Protein AF-0000000080326698 (afdb_homodimer)

pLDDT: mean 88.97, std 10.99, range [24.72, 98.25]

Solvent-accessible surface area (backbone atoms only — not comparable to full-atom values): 106914 Å² total; per-residue (Å²): 131,84,43,70,44,69,52,80,48,31,39,36,24,22,24,59,39,35,52,85,54,70,49,70,69,48,50,58,56,41,51,73,27,44,54,51,47,51,30,39,32,56,73,33,55,69,59,38,52,58,34,53,76,52,72,52,42,71,86,78,50,53,69,67,58,51,51,50,50,48,51,52,50,46,35,17,16,56,41,20,72,70,49,31,59,35,5,24,40,34,70,42,37,62,29,87,49,84,86,40,60,30,29,40,72,42,48,31,35,39,37,33,34,51,30,49,47,60,51,52,53,52,57,66,68,50,61,62,86,79,39,70,84,49,30,28,26,47,41,52,56,41,42,73,56,80,78,31,36,35,30,63,27,46,65,84,38,74,94,77,38,64,22,62,42,79,42,83,70,51,92,61,48,67,59,50,46,59,58,28,53,74,50,31,29,60,65,57,51,52,49,51,46,33,73,74,62,38,80,84,61,51,56,67,59,51,52,50,48,35,47,63,52,40,54,29,38,54,64,81,45,57,35,37,42,42,67,54,45,48,57,51,50,49,65,74,46,62,84,43,78,89,57,85,61,73,76,43,51,72,46,74,48,80,40,46,72,89,48,49,71,41,65,70,58,53,50,50,52,50,52,46,58,71,66,62,57,89,68,61,46,48,42,47,27,41,41,44,58,44,63,20,46,48,51,74,53,49,63,53,50,55,50,48,52,57,50,30,50,43,57,46,75,75,84,82,57,66,66,62,50,52,46,52,52,50,44,41,72,75,49,46,64,46,74,40,48,40,61,49,38,41,31,45,52,44,34,73,32,47,90,79,50,31,45,49,56,63,60,67,72,75,60,80,54,76,81,58,57,61,66,68,73,71,80,44,61,37,70,51,45,68,51,49,50,51,51,50,55,46,47,43,48,20,29,66,70,77,41,77,46,37,77,44,49,72,70,62,55,67,72,43,62,79,61,89,67,37,49,37,36,9,25,24,39,34,31,32,67,45,57,88,29,42,38,47,75,41,31,30,44,56,59,27,45,34,86,52,32,50,53,21,70,84,34,59,70,54,40,53,54,49,32,52,52,43,52,53,36,43,64,55,40,64,85,42,44,55,26,32,54,35,64,55,86,79,36,75,66,41,58,68,54,34,21,59,72,59,55,79,25,33,34,39,47,78,35,43,68,78,58,56,71,92,33,44,48,51,47,65,40,28,29,34,31,44,57,90,94,41,79,44,39,30,33,63,86,74,68,40,41,47,45,46,38,64,76,45,74,70,70,61,82,80,57,48,51,32,65,61,45,48,44,62,54,53,51,48,64,75,33,55,37,62,49,56,62,52,67,54,76,63,51,65,92,61,51,65,42,62,24,32,26,51,74,56,32,34,46,34,65,29,34,39,45,39,46,43,68,58,45,50,44,36,60,71,65,42,46,67,58,47,38,62,75,65,63,57,56,65,28,32,26,47,45,58,86,93,43,62,47,78,38,42,73,84,36,66,67,42,48,53,51,46,37,64,70,50,60,91,45,64,61,51,35,36,32,62,42,84,81,51,91,52,55,58,32,24,42,86,87,64,47,44,34,48,52,35,36,40,40,34,31,39,28,74,38,68,45,73,78,77,73,76,73,77,61,78,38,59,76,57,40,83,82,44,90,65,85,48,71,28,51,63,84,44,59,42,44,28,37,38,42,28,30,35,47,67,51,48,61,54,46,44,64,70,49,48,47,64,63,45,53,60,47,58,72,76,31,90,72,45,44,43,36,60,40,54,47,73,77,100,49,41,26,38,39,38,37,34,35,47,79,82,75,46,54,65,59,52,50,53,52,50,44,63,66,45,45,62,40,38,75,42,26,38,26,75,48,50,33,33,37,55,43,68,62,60,36,69,69,56,20,59,88,39,41,68,59,51,54,51,47,42,22,41,49,42,52,39,51,54,51,47,34,70,72,71,39,85,50,62,68,52,48,50,43,48,51,30,54,55,48,49,52,55,48,43,70,70,37,78,48,66,68,59,42,51,51,50,48,50,54,54,50,52,52,46,31,59,74,38,66,50,84,53,76,62,58,58,49,53,52,50,53,50,39,63,73,43,43,65,60,45,55,54,55,66,69,40,63,60,70,74,64,34,86,47,39,65,62,43,52,50,51,50,51,50,52,42,61,72,47,62,83,49,54,69,67,56,48,50,52,40,52,52,52,54,50,51,53,53,38,25,54,67,36,66,66,63,32,68,54,50,46,54,51,34,51,54,43,36,51,54,48,50,52,51,46,52,65,65,54,64,64,81,120,131,83,44,72,44,70,53,79,49,32,40,37,25,23,26,59,39,34,52,84,56,69,48,70,70,48,50,58,57,41,50,71,26,45,53,51,45,50,30,40,34,58,73,34,54,67,58,38,53,58,35,53,76,53,70,50,41,71,86,77,50,53,70,68,58,50,51,51,51,48,52,52,50,46,34,17,15,56,41,19,70,68,48,32,61,35,6,23,41,33,71,42,36,61,30,87,49,83,86,41,60,31,29,39,74,43,49,31,34,39,39,35,34,51,30,49,46,60,52,51,53,54,56,68,68,50,63,63,86,80,40,68,84,51,32,28,27,48,40,52,56,41,41,73,55,79,78,31,38,34,30,63,28,46,65,83,37,75,93,76,36,66,22,60,43,78,42,82,71,51,92,60,48,65,59,51,46,60,60,27,54,74,51,31,27,61,65,57,49,51,51,52,44,34,72,74,64,39,82,84,62,52,55,68,57,52,52,50,49,34,46,62,52,39,52,29,38,55,64,81,46,59,36,36,41,42,67,55,45,47,58,50,50,48,64,73,45,62,85,42,79,91,56,84,61,74,76,42,51,71,46,72,48,79,38,44,72,88,48,47,73,41,66,69,59,54,49,51,52,51,52,44,58,71,68,64,55,88,68,60,46,48,42,46,28,39,41,44,58,45,61,20,47,47,50,73,53,50,62,53,50,55,49,47,53,55,52,31,49,43,56,46,75,75,82,80,56,64,66,61,52,52,46,52,53,51,44,42,72,76,50,46,64,46,73,40,48,40,61,48,38,40,30,45,51,46,35,73,32,45,90,78,48,34,45,47,54,60,58,72,70,76,61,79,55,76,80,59,56,61,64,66,74,71,80,44,62,36,70,50,48,67,51,48,51,51,50,49,56,46,46,42,48,21,28,66,68,77,40,77,45,38,78,44,48,72,69,63,55,67,71,44,64,80,60,90,68,37,51,36,36,10,25,23,40,34,30,32,70,46,56,86,29,42,37,46,76,41,33,29,43,55,58,26,45,33,85,52,31,48,53,20,69,83,34,57,70,56,40,55,53,47,31,51,52,44,50,52,38,44,63,54,41,61,84,42,43,56,26,32,54,35,64,55,87,80,36,75,65,40,59,67,54,34,22,59,74,61,54,79,26,31,34,39,46,76,35,43,67,76,58,56,72,93,34,44,46,50,46,65,41,28,29,34,31,46,57,89,94,41,79,43,40,29,33,63,86,74,68,41,40,47,45,46,38,62,74,45,74,70,70,62,82,80,57,50,51,30,65,62,46,49,44,60,53,52,51,47,64,75,34,55,38,63,50,57,63,50,70,53,76,65,52,66,91,62,52,66,43,60,24,33,26,50,74,58,32,34,46,34,67,30,33,39,45,40,46,44,69,60,46,50,45,37,59,72,66,43,47,67,59,47,39,61,75,64,63,58,54,65,28,33,26,48,46,58,89,93,42,62,47,75,39,42,73,85,38,67,68,44,48,53,51,47,36,63,71,52,60,91,46,65,61,51,36,36,32,64,41,84,80,50,92,51,55,58,34,24,42,86,85,65,46,44,31,49,53,36,35,41,40,33,32,40,27,72,37,67,46,72,77,79,73,76,73,73,58,82,37,56,73,58,41,82,81,45,91,64,85,49,72,28,51,63,83,43,61,39,42,28,35,38,42,28,30,36,47,66,50,47,62,53,44,45,66,71,50,48,49,66,63,44,52,60,48,56,70,75,31,88,71,44,44,43,37,59,40,52,47,71,77,99,50,42,27,38,40,38,38,36,36,47,78,81,76,47,55,65,56,52,50,52,53,50,45,64,67,45,46,63,39,37,74,44,26,40,28,75,48,49,32,35,35,54,44,69,63,61,35,68,69,57,19,60,88,39,41,68,58,50,52,51,48,42,21,39,49,41,50,39,49,54,53,45,33,70,72,71,40,88,49,58,69,53,47,49,45,48,49,29,54,56,48,49,51,55,49,42,70,72,38,77,48,66,69,58,43,51,51,51,47,50,55,54,50,53,52,45,30,59,72,38,65,50,84,53,74,62,57,58,50,53,52,50,51,52,40,62,72,42,42,65,58,44,56,52,55,67,69,41,60,61,73,74,63,36,85,47,40,65,62,42,52,50,52,51,52,51,51,40,62,72,46,63,84,51,54,69,68,57,48,48,52,40,52,52,52,54,50,51,54,52,37,27,55,68,37,67,65,64,32,68,56,49,46,53,51,33,52,54,43,38,51,54,48,51,54,50,48,57,68,71,45,76,66,84,115

Foldseek 3Di:
DWDWFFFFKWKWFFFLDALVCQDDVSLQVLLLFPLVLLLCCLVDVVLSVVCVVVVSHPVPDDPVNSLVSSQLVLQSHFPRQWAFSRMAMEMFGADADADKFKAFPQKKKKKWFFFLLLVVVLVVPDDCVVQQQWWKAFALQWADDPQKIWGWFQLPDPPSAIAIDIDHDDPCVVVLNVVRHVIDGPVRSLVVCCVVPNPPPPSVVVVVVCDSRRRMHILLFAWQAADHSLVVVCVSCVVPVVDDSVSSDMDMDMGGNVHSHDVVSVVVSVVCVVVVPVHRTGMHMYTYMDIHHHCVCRVVVVVLVQLLLQQDDFDDDPQLVVLLVQCCVPPNFDKFQLSQQCAVVRHPRGPCQHHVVVPPCVVPCVPPPDPPPPPPDFDDDLNLVLQVVQVVCCVVPVHLAREDEPVSSVPGDGHPFFAAQKWKWKWFDFDQFIETDWIFDRQLQASPFLVCNPPVVSVVSSLVSLVLSCVQVVQAAEEEEIDDPSDSCSNSSRGYDNGQAYEYRSGNDPDPPVRYQRSRQWIWGDDDSAIWIAGNVVRGTYQYDHSHPDDQVVHSRRSSSVSHVNNCPRHRGTSQDDVCNNPNDDQWDGFYAYVRYTRFFIKGKDFPVVLVCLLVPCLVVVCVVVVADQKKWKDDPPDIGIAGSPDPVRSNSVNVVCPPPGMIMMTHDDDHPDASYAYPVRRHIRMMMMMMMGTSHHRDDDRPPLPDQPVCPVVDPFDFKDFDLGQKWKKKWFADLVCVLVCVQPQVVVLCVVVVVPAVPKFKAWFWDADVGTIIIIMIGGDPSCPVVSVVRSCVRCVVCCVVVRTVDMDTGMGGQPSSQQHSVCSVLVSRLRRLLRVLQSLLCVVQHQDPLSLLLCLLVVLLVLLCLQPVDLVVSLVLLVVVLVVLCVVVVVPDPVVLVVLVVVLVVSVVVNVVVVVDCSSVPRPSVVVSSVSSNVVSVVCVPPDPVNSSSNSVVSSLRSQRSRHSPPSVVSSSSSSSSNSVVSVVVVVVPPPPD/DWDWFWFFKWKWFFFLDALVCQDDVSLQVLLLFPLVLLLCCLVDVPLSVVCVVVVSHPVPDDPVNSLVSSQLSLQSHFPRQWAFSRMAMEMFGADADADKFKAFPQKKKKKWFFFLLLLVVQVVPDDCVVQQQWWKAFALQWADDPQKIKGWFQLPDPPSAIAIDIDHDDPCVVVLNVVRHVIDTPVRSLVVCCVVPNPPPPSVVVVVVCDSRRRMHILLFAWFAADHSLVVVCVSCVVPVVDDSVSSDMDMDMGGNVHSHDVVSVVVSVVCVVVVPVHRTGMHMYTYMDIHHHCVCRVVVVVLVQLLLQQDDFDDPPQLVVLLVQCCVPPNFDKFQLSQQCAVVRHPRGPCQHHVVVPPCVCPCVPVPDPPPPPPDFDDDLNLVLQVVQVVCCVVPVHLEREDEPVSSVPGDGHPFFAAQKWKWKWFDFDQFIETDWIFDRQLQASPFLVCNPPVVSVVSSLVSLVLSCVQVVQAAEEEEIDDPSDSCSNSSRGYDNGQAYEYRSGNDPDPPVRYQRSRQWIWGDDDSAIWIAGNVVRGTYQYDHSHPDDQVVHSRRSSSVSHVNNCPRHRGTSQDDVCNNPNDDQWDGFYDYVRYTRFFIKGKDFPVRLVCLLVPCLVVVCVVVVADQKKWKDDPSDIGIAGSPDPVRSNSVNVVCPPPGMIMMTHDDDHPDASYAYPVRRHIRMMMMMMMGTSHHRDDDRPPLPPQPPCPVVDPFDFKDFDLGQKWKKKWFADLVCVLVCVQPQVVVLCVVVVVPAVPKFKAWFWDADVGTIIIIMIGGDPSCPVVSVVRSCVRCVVCCVVVRTVDMDTGMGGQPSSQQHSVCSVLVRVLRRLLRVLQSLQCVVVHLDPLSLLLCLLVVLLVLLCLQPVDLVVSLVLLVVVLVVLCVVVVVPDPVVLVVLVVVLVVSVVVNVVVVPDCSSVPRPSVVVSSVSSNVVSVVCVPPDPVNSSSNSVVSSLRSQRSRHSPPSVVSSSSSSSSNSVVSVVVVVVPPPPD

Secondary structure (DSSP, 8-state):
---EEE-SEEEEEEESS-GGG-SHHHHHHHTTSHHHHHHHHHH-HHHHHHHHHTTT-GGG--HHHHHHHHHHHHHHHH--S--TTSEEEEEEEEES-SS--EEEEEEEEEEEEPPHHHHHHHHHHS-GGG-TT-EEEE-TT-EEETTEEEEEESTTSGGG--EEEEE---TTHHHHHHHHTT-EEHHHHHHHHHHHH-GGG-HHHHHHHHHHTTSEEETTS---BSS-HHHHHHHHHTT-TTS--GGGPPEEEEEETT----HHHHHHHHHHHHTT-SSPPEEEEEEEEE-EEETTHHHHHHHHHHHHHHHSPPP--HHHHHHHHHHHHHTTT--EEHHHHH-TTTS--STT---TTS----SSSTT-S-------EEE-SHHHHHHHHHHHTGGGGT-SEEEE-HHHHHTSPPP-SBPPSEEEEEEEEETTEEEEEEEE-SBS-TTTGGGGGT-HHHHHHHHHHHHHHHHHTTTSEEEEEEE--SSTTHHHH-B---SSEEEEESS---S-GGGB--GGGEEEEEETTEEEEEETTTTEEEEEE--S---GGG---HHHHHHHHHTTTTB--B----HHHHSTT-SEE-EEEETTEEEE--EEEE-HHHHHHHHTT-HHHHHHHHT--SEEEEEETTEEEEEETT-HHHHHHHHHHHTT-S-EEEEE----SS-SEE-TT--EE--EEEEEEEE-S--SPPP----HHHHTTTTS----EE-TTSSEEEEEEEE-GGGHHHHIIIIIHHHHHHHHHH-TT-EEEEEEEESSSEEEEEEEE-SSSTHHHHHHHHHHHHHHHHHTTSEEEEEE--EE--HHHH-TTTHHHHHHHHHHHHHHHHHHHHHH-S-HHHHHHHHHHHHHHHHHHH---HHHHHHHHHHHHHHHHHHTT--SHHHHHHHHHHHHHHHHHHHHHHHSTTTTT-TTHHHHHHHHHHHHHHTTTS-HHHHHHHHHHHHHHHHHHH-SS-HHHHHHHHHHHHHHHHHHHHHHH----/---EEE-SEEEEEEESS-GGG-SHHHHHHHTTSHHHHHHHHHH-HHHHHHHHHTTT-GGG--HHHHHHHHHHHHHHHH--S--TTSEEEEEEEEES-SS--EEEEEEEEEEEEPPHHHHHHHHHHS-GGG-TT-EEEE-TT-EEETTEEEEEESTTSGGG--EEEEE---TTHHHHHHHHTT-EEHHHHHHHHHHHH-GGG-HHHHHHHHHHTTSEEETTS---BSS-HHHHHHHHHTT-TTS--GGG--EEEEEETT----HHHHHHHHHHHHTT-SSPPEEEEEEEEE-EEETTHHHHHHHHHHHHHHHSPPP--HHHHHHHHHHHHHTTT--EEHHHHH-TTTS--STT---TTS----SSSGGGS-------EEE-SHHHHHHHHHHHTGGGGT-SEEEE-HHHHHTSPPP-SBPPSEEEEEEEEETTEEEEEEEE-SBS-TTTGGGGGT-HHHHHHHHHHHHHHHHHTTTSEEEEEEE--SSTTHHHH-B---SSEEEEESS---S-GGGB--GGGEEEEEETTEEEEEETTTTEEEEEE--S---GGG---HHHHHHHHHTTTTB--B----HHHHSTT-SEE-EEEETTEEEE--EEEE-HHHHHHHHTT-HHHHHHHHT--SEEEEEETTEEEEEETT-HHHHHHHHHHHTT-S-EEEEE----SS-SEE-TT--EE--EEEEEEEE-S--SPPP---HHHHHTTTTS----EE-TTSSEEEEEEEE-GGGHHHHIIIIIHHHHHHHHHH-TT-EEEEEEEESSSEEEEEEEE-SSSTHHHHHHHHHHHHHHHHHTTSEEEEEE--EE--HHHH-TTTHHHHHHHHHHHHHHHHHHHHHH-S-HHHHHHHHHHHHHHHHHHH---HHHHHHHHHHHHHHHHHHTT--SHHHHHHHHHHHHHHHHHHHHHHHSTTTTS-TTHHHHHHHHHHHHHHTTTS-HHHHHHHHHHHHHHHHHHH-SS-HHHHHHHHHHHHHHHHHHHHHH-----

Organism: NCBI:txid1503925

Nearest PDB structures (foldseek):
  6m7y-assembly1_A  TM=7.920E-01  e=2.836E-49  Lactococcus lactis subsp. lactis
  6m7y-assembly2_B  TM=8.096E-01  e=3.545E-48  Lactococcus lactis subsp. lactis
  4wd9-assembly1_A  TM=7.929E-01  e=1.662E-48  Lactococcus lactis subsp. lactis
  4wd9-assembly1_B  TM=8.060E-01  e=3.370E-48  Lactococcus lactis subsp. lactis
  5ehk-assembly1_B  TM=7.432E-01  e=2.933E-45  Microbispora corallina

Radius of gyration: 41.56 Å; Cα contacts (8 Å, |Δi|>4): 3426; chains: 2; bounding box: 94×124×95 Å

Structure (mmCIF, N/CA/C/O backbone):
data_AF-0000000080326698-model_v1
#
loop_
_entity.id
_entity.type
_entity.pdbx_description
1 polymer 'Uncharacterized protein'
#
loop_
_atom_site.group_PDB
_atom_site.id
_atom_site.type_symbol
_atom_site.label_atom_id
_atom_site.label_alt_id
_atom_site.label_comp_id
_atom_site.label_asym_id
_atom_site.label_entity_id
_atom_site.label_seq_id
_atom_site.pdbx_PDB_ins_code
_atom_site.Cartn_x
_atom_site.Cartn_y
_atom_site.Cartn_z
_atom_site.occupancy
_atom_site.B_iso_or_equiv
_atom_site.auth_seq_id
_atom_site.auth_comp_id
_atom_site.auth_asym_id
_atom_site.auth_atom_id
_atom_site.pdbx_PDB_model_num
ATOM 1 N N . MET A 1 1 ? -7.105 1.724 30.953 1 65.81 1 MET A N 1
ATOM 2 C CA . MET A 1 1 ? -8.227 2.416 30.312 1 65.81 1 MET A CA 1
ATOM 3 C C . MET A 1 1 ? -8.258 3.885 30.719 1 65.81 1 MET A C 1
ATOM 5 O O . MET A 1 1 ? -7.965 4.219 31.875 1 65.81 1 MET A O 1
ATOM 9 N N . SER A 1 2 ? -8.422 4.875 29.844 1 73.69 2 SER A N 1
ATOM 10 C CA . SER A 1 2 ? -8.445 6.309 30.109 1 73.69 2 SER A CA 1
ATOM 11 C C . SER A 1 2 ? -9.617 6.688 31 1 73.69 2 SER A C 1
ATOM 13 O O . SER A 1 2 ? -10.719 6.141 30.859 1 73.69 2 SER A O 1
ATOM 15 N N . GLU A 1 3 ? -9.328 7.383 32.031 1 88.44 3 GLU A N 1
ATOM 16 C CA . GLU A 1 3 ? -10.352 7.91 32.938 1 88.44 3 GLU A CA 1
ATOM 17 C C . GLU A 1 3 ? -10.578 9.398 32.688 1 88.44 3 GLU A C 1
ATOM 19 O O . GLU A 1 3 ? -9.844 10.234 33.219 1 88.44 3 GLU A O 1
ATOM 24 N N . PHE A 1 4 ? -11.664 9.711 32.125 1 94.88 4 PHE A N 1
ATOM 25 C CA . PHE A 1 4 ? -11.953 11.102 31.797 1 94.88 4 PHE A CA 1
ATOM 26 C C . PHE A 1 4 ? -12.883 11.734 32.812 1 94.88 4 PHE A C 1
ATOM 28 O O . PHE A 1 4 ? -13.773 11.062 33.344 1 94.88 4 PHE A O 1
ATOM 35 N N . ILE A 1 5 ? -12.672 13 33.062 1 96.19 5 ILE A N 1
ATOM 36 C CA . ILE A 1 5 ? -13.578 13.828 33.844 1 96.19 5 ILE A CA 1
ATOM 37 C C . ILE A 1 5 ? -13.969 15.07 33.031 1 96.19 5 ILE A C 1
ATOM 39 O O . ILE A 1 5 ? -13.141 15.648 32.312 1 96.19 5 ILE A O 1
ATOM 43 N N . VAL A 1 6 ? -15.266 15.469 33.156 1 97.19 6 VAL A N 1
ATOM 44 C CA . VAL A 1 6 ? -15.75 16.656 32.438 1 97.19 6 VAL A CA 1
ATOM 45 C C . VAL A 1 6 ? -15.391 17.906 33.219 1 97.19 6 VAL A C 1
ATOM 47 O O . VAL A 1 6 ? -15.539 17.953 34.438 1 97.19 6 VAL A O 1
ATOM 50 N N . ALA A 1 7 ? -14.844 18.906 32.562 1 96.5 7 ALA A N 1
ATOM 51 C CA . ALA A 1 7 ? -14.5 20.172 33.219 1 96.5 7 ALA A CA 1
ATOM 52 C C . ALA A 1 7 ? -15.734 20.828 33.812 1 96.5 7 ALA A C 1
ATOM 54 O O . ALA A 1 7 ? -16.859 20.625 33.344 1 96.5 7 ALA A O 1
ATOM 55 N N . PRO A 1 8 ? -15.594 21.656 34.781 1 94.5 8 PRO A N 1
ATOM 56 C CA . PRO A 1 8 ? -16.734 22.188 35.531 1 94.5 8 PRO A CA 1
ATOM 57 C C . PRO A 1 8 ? -17.406 23.375 34.844 1 94.5 8 PRO A C 1
ATOM 59 O O . PRO A 1 8 ? -18.281 24.016 35.406 1 94.5 8 PRO A O 1
ATOM 62 N N . PHE A 1 9 ? -17.062 23.688 33.688 1 95.06 9 PHE A N 1
ATOM 63 C CA . PHE A 1 9 ? -17.672 24.797 32.969 1 95.06 9 PHE A CA 1
ATOM 64 C C . PHE A 1 9 ? -18.156 24.344 31.594 1 95.06 9 PHE A C 1
ATOM 66 O O . PHE A 1 9 ? -17.828 23.234 31.156 1 95.06 9 PHE A O 1
ATOM 73 N N . LEU A 1 10 ? -18.953 25.156 30.953 1 95.75 10 LEU A N 1
ATOM 74 C CA . LEU A 1 10 ? -19.484 24.922 29.609 1 95.75 10 LEU A CA 1
ATOM 75 C C . LEU A 1 10 ? -19.422 26.203 28.781 1 95.75 10 LEU A C 1
ATOM 77 O O . LEU A 1 10 ? -19.891 27.25 29.203 1 95.75 10 LEU A O 1
ATOM 81 N N . LEU A 1 11 ? -18.734 26.109 27.641 1 96.94 11 LEU A N 1
ATOM 82 C CA . LEU A 1 11 ? -18.766 27.234 26.703 1 96.94 11 LEU A CA 1
ATOM 83 C C . LEU A 1 11 ? -20 27.172 25.812 1 96.94 11 LEU A C 1
ATOM 85 O O . LEU A 1 11 ? -20.328 26.109 25.281 1 96.94 11 LEU A O 1
ATOM 89 N N . VAL A 1 12 ? -20.656 28.266 25.641 1 97.56 12 VAL A N 1
ATOM 90 C CA . VAL A 1 12 ? -21.891 28.312 24.859 1 97.56 12 VAL A CA 1
ATOM 91 C C . VAL A 1 12 ? -21.734 29.297 23.703 1 97.56 12 VAL A C 1
ATOM 93 O O . VAL A 1 12 ? -21.328 30.453 23.906 1 97.56 12 VAL A O 1
ATOM 96 N N . ARG A 1 13 ? -21.938 28.875 22.531 1 97.75 13 ARG A N 1
ATOM 97 C CA . ARG A 1 13 ? -22.031 29.719 21.344 1 97.75 13 ARG A CA 1
ATOM 98 C C . ARG A 1 13 ? -23.469 29.891 20.891 1 97.75 13 ARG A C 1
ATOM 100 O O . ARG A 1 13 ? -24.281 28.969 21 1 97.75 13 ARG A O 1
ATOM 107 N N . SER A 1 14 ? -23.766 31.047 20.438 1 97.44 14 SER A N 1
ATOM 108 C CA . SER A 1 14 ? -25.156 31.297 20.047 1 97.44 14 SER A CA 1
ATOM 109 C C . SER A 1 14 ? -25.234 32.344 18.953 1 97.44 14 SER A C 1
ATOM 111 O O . SER A 1 14 ? -24.453 33.312 18.953 1 97.44 14 SER A O 1
ATOM 113 N N . PRO A 1 15 ? -26.25 32.219 18.078 1 97.19 15 PRO A N 1
ATOM 114 C CA . PRO A 1 15 ? -26.516 33.344 17.156 1 97.19 15 PRO A CA 1
ATOM 115 C C . PRO A 1 15 ? -26.969 34.594 17.859 1 97.19 15 PRO A C 1
ATOM 117 O O . PRO A 1 15 ? -27.344 34.562 19.031 1 97.19 15 PRO A O 1
ATOM 120 N N . ALA A 1 16 ? -26.953 35.656 17.141 1 95.88 16 ALA A N 1
ATOM 121 C CA . ALA A 1 16 ? -27.297 36.938 17.719 1 95.88 16 ALA A CA 1
ATOM 122 C C . ALA A 1 16 ? -28.797 37.062 17.938 1 95.88 16 ALA A C 1
ATOM 124 O O . ALA A 1 16 ? -29.25 37.719 18.875 1 95.88 16 ALA A O 1
ATOM 125 N N . TYR A 1 17 ? -29.594 36.438 17.016 1 96.25 17 TYR A N 1
ATOM 126 C CA . TYR A 1 17 ? -31.047 36.531 17.094 1 96.25 17 TYR A CA 1
ATOM 127 C C . TYR A 1 17 ? -31.656 35.156 17.25 1 96.25 17 TYR A C 1
ATOM 129 O O . TYR A 1 17 ? -31 34.125 17.016 1 96.25 17 TYR A O 1
ATOM 137 N N . SER A 1 18 ? -32.938 35.125 17.75 1 96.94 18 SER A N 1
ATOM 138 C CA . SER A 1 18 ? -33.688 33.906 17.844 1 96.94 18 SER A CA 1
ATOM 139 C C . SER A 1 18 ? -34.094 33.375 16.469 1 96.94 18 SER A C 1
ATOM 141 O O . SER A 1 18 ? -34.375 34.188 15.562 1 96.94 18 SER A O 1
ATOM 143 N N . TYR A 1 19 ? -34.125 32.094 16.344 1 96.81 19 TYR A N 1
ATOM 144 C CA . TYR A 1 19 ? -34.562 31.547 15.055 1 96.81 19 TYR A CA 1
ATOM 145 C C . TYR A 1 19 ? -36.031 31.859 14.789 1 96.81 19 TYR A C 1
ATOM 147 O O . TYR A 1 19 ? -36.5 31.766 13.656 1 96.81 19 TYR A O 1
ATOM 155 N N . GLU A 1 20 ? -36.781 32.281 15.766 1 95.5 20 GLU A N 1
ATOM 156 C CA . GLU A 1 20 ? -38.156 32.688 15.586 1 95.5 20 GLU A CA 1
ATOM 157 C C . GLU A 1 20 ? -38.25 34.031 14.883 1 95.5 20 GLU A C 1
ATOM 159 O O . GLU A 1 20 ? -39.281 34.406 14.32 1 95.5 20 GLU A O 1
ATOM 164 N N . ASN A 1 21 ? -37.188 34.75 14.953 1 94.5 21 ASN A N 1
ATOM 165 C CA . ASN A 1 21 ? -37.125 36.094 14.344 1 94.5 21 ASN A CA 1
ATOM 166 C C . ASN A 1 21 ? -36.812 36 12.852 1 94.5 21 ASN A C 1
ATOM 168 O O . ASN A 1 21 ? -36.812 37.031 12.164 1 94.5 21 ASN A O 1
ATOM 172 N N . PHE A 1 22 ? -36.656 34.875 12.336 1 96.38 22 PHE A N 1
ATOM 173 C CA . PHE A 1 22 ? -36.188 34.75 10.961 1 96.38 22 PHE A CA 1
ATOM 174 C C . PHE A 1 22 ? -37.344 34.906 9.984 1 96.38 22 PHE A C 1
ATOM 176 O O . PHE A 1 22 ? -37.969 33.938 9.578 1 96.38 22 PHE A O 1
ATOM 183 N N . ASN A 1 23 ? -37.531 36.094 9.5 1 94.38 23 ASN A N 1
ATOM 184 C CA . ASN A 1 23 ? -38.5 36.469 8.477 1 94.38 23 ASN A CA 1
ATOM 185 C C . ASN A 1 23 ? -38.188 37.812 7.84 1 94.38 23 ASN A C 1
ATOM 187 O O . ASN A 1 23 ? -37.375 38.562 8.352 1 94.38 23 ASN A O 1
ATOM 191 N N . GLU A 1 24 ? -38.906 38.125 6.855 1 92.5 24 GLU A N 1
ATOM 192 C CA . GLU A 1 24 ? -38.625 39.344 6.082 1 92.5 24 GLU A CA 1
ATOM 193 C C . GLU A 1 24 ? -39 40.594 6.867 1 92.5 24 GLU A C 1
ATOM 195 O O . GLU A 1 24 ? -38.312 41.625 6.758 1 92.5 24 GLU A O 1
ATOM 200 N N . GLN A 1 25 ? -40.094 40.531 7.578 1 94 25 GLN A N 1
ATOM 201 C CA . GLN A 1 25 ? -40.531 41.688 8.375 1 94 25 GLN A CA 1
ATOM 202 C C . GLN A 1 25 ? -39.469 42.062 9.406 1 94 25 GLN A C 1
ATOM 204 O O . GLN A 1 25 ? -39.156 43.25 9.586 1 94 25 GLN A O 1
ATOM 209 N N . TYR A 1 26 ? -38.969 41.062 10.031 1 95.25 26 TYR A N 1
ATOM 210 C CA . TYR A 1 26 ? -37.938 41.312 11.023 1 95.25 26 TYR A CA 1
ATOM 211 C C . TYR A 1 26 ? -36.688 41.844 10.367 1 95.25 26 TYR A C 1
ATOM 213 O O . TYR A 1 26 ? -36 42.719 10.922 1 95.25 26 TYR A O 1
ATOM 221 N N . LEU A 1 27 ? -36.344 41.406 9.195 1 96.38 27 LEU A N 1
ATOM 222 C CA . LEU A 1 27 ? -35.188 41.906 8.445 1 96.38 27 LEU A CA 1
ATOM 223 C C . LEU A 1 27 ? -35.312 43.406 8.188 1 96.38 27 LEU A C 1
ATOM 225 O O . LEU A 1 27 ? -34.344 44.125 8.352 1 96.38 27 LEU A O 1
ATOM 229 N N . GLN A 1 28 ? -36.5 43.812 7.812 1 95.25 28 GLN A N 1
ATOM 230 C CA . GLN A 1 28 ? -36.75 45.219 7.562 1 95.25 28 GLN A CA 1
ATOM 231 C C . GLN A 1 28 ? -36.625 46.062 8.844 1 95.25 28 GLN A C 1
ATOM 233 O O . GLN A 1 28 ? -36.094 47.156 8.828 1 95.25 28 GLN A O 1
ATOM 238 N N . GLN A 1 29 ? -37.062 45.469 9.891 1 94.38 29 GLN A N 1
ATOM 239 C CA . GLN A 1 29 ? -37 46.156 11.188 1 94.38 29 GLN A CA 1
ATOM 240 C C . GLN A 1 29 ? -35.562 46.312 11.664 1 94.38 29 GLN A C 1
ATOM 242 O O . GLN A 1 29 ? -35.156 47.406 12.062 1 94.38 29 GLN A O 1
ATOM 247 N N . VAL A 1 30 ? -34.781 45.281 11.617 1 94.81 30 VAL A N 1
ATOM 248 C CA . VAL A 1 30 ? -33.438 45.312 12.203 1 94.81 30 VAL A CA 1
ATOM 249 C C . VAL A 1 30 ? -32.5 46.094 11.305 1 94.81 30 VAL A C 1
ATOM 251 O O . VAL A 1 30 ? -31.484 46.625 11.766 1 94.81 30 VAL A O 1
ATOM 254 N N . LEU A 1 31 ? -32.781 46.156 10 1 95.69 31 LEU A N 1
ATOM 255 C CA . LEU A 1 31 ? -31.969 46.938 9.078 1 95.69 31 LEU A CA 1
ATOM 256 C C . LEU A 1 31 ? -31.875 48.406 9.523 1 95.69 31 LEU A C 1
ATOM 258 O O . LEU A 1 31 ? -30.969 49.125 9.125 1 95.69 31 LEU A O 1
ATOM 262 N N . LYS A 1 32 ? -32.75 48.812 10.398 1 92.62 32 LYS A N 1
ATOM 263 C CA . LYS A 1 32 ? -32.812 50.188 10.875 1 92.62 32 LYS A CA 1
ATOM 264 C C . LYS A 1 32 ? -32.062 50.344 12.211 1 92.62 32 LYS A C 1
ATOM 266 O O . LYS A 1 32 ? -31.969 51.438 12.75 1 92.62 32 LYS A O 1
ATOM 271 N N . THR A 1 33 ? -31.609 49.312 12.75 1 93.88 33 THR A N 1
ATOM 272 C CA . THR A 1 33 ? -30.969 49.344 14.062 1 93.88 33 THR A CA 1
ATOM 273 C C . THR A 1 33 ? -29.453 49.469 13.914 1 93.88 33 THR A C 1
ATOM 275 O O . THR A 1 33 ? -28.875 48.938 12.953 1 93.88 33 THR A O 1
ATOM 278 N N . ASP A 1 34 ? -28.797 50.062 14.93 1 94.06 34 ASP A N 1
ATOM 279 C CA . ASP A 1 34 ? -27.344 50.188 14.953 1 94.06 34 ASP A CA 1
ATOM 280 C C . ASP A 1 34 ? -26.672 48.844 15.078 1 94.06 34 ASP A C 1
ATOM 282 O O . ASP A 1 34 ? -25.625 48.594 14.477 1 94.06 34 ASP A O 1
ATOM 286 N N . PHE A 1 35 ? -27.25 47.969 15.812 1 94 35 PHE A N 1
ATOM 287 C CA . PHE A 1 35 ? -26.688 46.656 16.078 1 94 35 PHE A CA 1
ATOM 288 C C . PHE A 1 35 ? -26.531 45.875 14.789 1 94 35 PHE A C 1
ATOM 290 O O . PHE A 1 35 ? -25.453 45.375 14.492 1 94 35 PHE A O 1
ATOM 297 N N . PHE A 1 36 ? -27.594 45.75 14.008 1 95.31 36 PHE A N 1
ATOM 298 C CA . PHE A 1 36 ? -27.578 45 12.758 1 95.31 36 PHE A CA 1
ATOM 299 C C . PHE A 1 36 ? -26.625 45.656 11.758 1 95.31 36 PHE A C 1
ATOM 301 O O . PHE A 1 36 ? -25.844 44.969 11.094 1 95.31 36 PHE A O 1
ATOM 308 N N . ARG A 1 37 ? -26.672 46.938 11.711 1 95.25 37 ARG A N 1
ATOM 309 C CA . ARG A 1 37 ? -25.828 47.688 10.773 1 95.25 37 ARG A CA 1
ATOM 310 C C . ARG A 1 37 ? -24.344 47.531 11.117 1 95.25 37 ARG A C 1
ATOM 312 O O . ARG A 1 37 ? -23.516 47.344 10.227 1 95.25 37 ARG A O 1
ATOM 319 N N . ALA A 1 38 ? -24.062 47.594 12.367 1 94.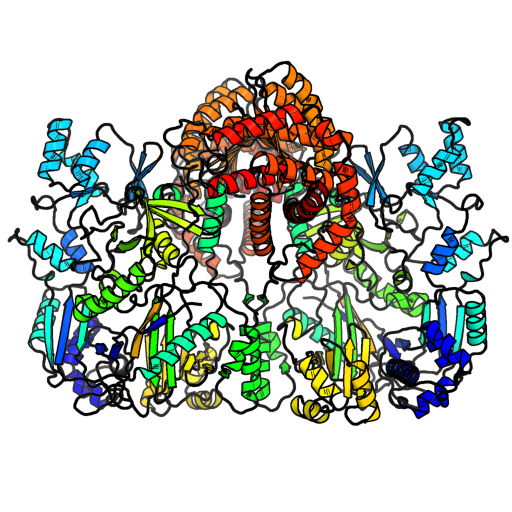19 38 ALA A N 1
ATOM 320 C CA . ALA A 1 38 ? -22.688 47.344 12.805 1 94.19 38 ALA A CA 1
ATOM 321 C C . ALA A 1 38 ? -22.234 45.938 12.445 1 94.19 38 ALA A C 1
ATOM 323 O O . ALA A 1 38 ? -21.078 45.75 12.047 1 94.19 38 ALA A O 1
ATOM 324 N N . GLY A 1 39 ? -23.141 45 12.656 1 94.12 39 GLY A N 1
ATOM 325 C CA . GLY A 1 39 ? -22.844 43.656 12.242 1 94.12 39 GLY A CA 1
ATOM 326 C C . GLY A 1 39 ? -22.484 43.531 10.773 1 94.12 39 GLY A C 1
ATOM 327 O O . GLY A 1 39 ? -21.547 42.812 10.406 1 94.12 39 GLY A O 1
ATOM 328 N N . LEU A 1 40 ? -23.172 44.156 9.945 1 95.44 40 LEU A N 1
ATOM 329 C CA . LEU A 1 40 ? -22.906 44.156 8.508 1 95.44 40 LEU A CA 1
ATOM 330 C C . LEU A 1 40 ? -21.547 44.781 8.203 1 95.44 40 LEU A C 1
ATOM 332 O O . LEU A 1 40 ? -20.812 44.281 7.352 1 95.44 40 LEU A O 1
ATOM 336 N N . TYR A 1 41 ? -21.234 45.844 8.898 1 93.69 41 TYR A N 1
ATOM 337 C CA . TYR A 1 41 ? -19.953 46.5 8.688 1 93.69 41 TYR A CA 1
ATOM 338 C C . TYR A 1 41 ? -18.781 45.562 8.992 1 93.69 41 TYR A C 1
ATOM 340 O O . TYR A 1 41 ? -17.844 45.469 8.203 1 93.69 41 TYR A O 1
ATOM 348 N N . PHE A 1 42 ? -18.859 44.906 10.109 1 91.94 42 PHE A N 1
ATOM 349 C CA . PHE A 1 42 ? -17.781 44.031 10.539 1 91.94 42 PHE A CA 1
ATOM 350 C C . PHE A 1 42 ? -17.641 42.844 9.617 1 91.94 42 PHE A C 1
ATOM 352 O O . PHE A 1 42 ? -16.578 42.25 9.516 1 91.94 42 PHE A O 1
ATOM 359 N N . ALA A 1 43 ? -18.734 42.531 8.953 1 91 43 ALA A N 1
ATOM 360 C CA . ALA A 1 43 ? -18.719 41.375 8.047 1 91 43 ALA A CA 1
ATOM 361 C C . ALA A 1 43 ? -18.266 41.781 6.652 1 91 43 ALA A C 1
ATOM 363 O O . ALA A 1 43 ? -17.5 41.062 6.012 1 91 43 ALA A O 1
ATOM 364 N N . SER A 1 44 ? -18.844 42.906 6.164 1 91.06 44 SER A N 1
ATOM 365 C CA . SER A 1 44 ? -18.531 43.406 4.824 1 91.06 44 SER A CA 1
ATOM 366 C C . SER A 1 44 ? -18.625 44.938 4.746 1 91.06 44 SER A C 1
ATOM 368 O O . SER A 1 44 ? -19.719 45.469 4.637 1 91.06 44 SER A O 1
ATOM 370 N N . GLN A 1 45 ? -17.531 45.5 4.668 1 89.5 45 GLN A N 1
ATOM 371 C CA . GLN A 1 45 ? -17.5 46.938 4.578 1 89.5 45 GLN A CA 1
ATOM 372 C C . GLN A 1 45 ? -18.125 47.438 3.27 1 89.5 45 GLN A C 1
ATOM 374 O O . GLN A 1 45 ? -18.812 48.438 3.24 1 89.5 45 GLN A O 1
ATOM 379 N N . THR A 1 46 ? -17.906 46.656 2.277 1 89.94 46 THR A N 1
ATOM 380 C CA . THR A 1 46 ? -18.406 47.031 0.958 1 89.94 46 THR A CA 1
ATOM 381 C C . THR A 1 46 ? -19.938 47.031 0.945 1 89.94 46 THR A C 1
ATOM 383 O O . THR A 1 46 ? -20.562 47.938 0.412 1 89.94 46 THR A O 1
ATOM 386 N N . LEU A 1 47 ? -20.531 46 1.546 1 93.56 47 LEU A N 1
ATOM 387 C CA . LEU A 1 47 ? -21.984 45.938 1.612 1 93.56 47 LEU A CA 1
ATOM 388 C C . LEU A 1 47 ? -22.531 47.094 2.471 1 93.56 47 LEU A C 1
ATOM 390 O O . LEU A 1 47 ? -23.531 47.719 2.107 1 93.56 47 LEU A O 1
ATOM 394 N N . TYR A 1 48 ? -21.969 47.344 3.58 1 94.25 48 TYR A N 1
ATOM 395 C CA . TYR A 1 48 ? -22.406 48.406 4.48 1 94.25 48 TYR A CA 1
ATOM 396 C C . TYR A 1 48 ? -22.438 49.75 3.762 1 94.25 48 TYR A C 1
ATOM 398 O O . TYR A 1 48 ? -23.406 50.5 3.867 1 94.25 48 TYR A O 1
ATOM 406 N N . SER A 1 49 ? -21.391 50 2.988 1 91.19 49 SER A N 1
ATOM 407 C CA . SER A 1 49 ? -21.281 51.25 2.264 1 91.19 49 SER A CA 1
ATOM 408 C C . SER A 1 49 ? -22.375 51.375 1.194 1 91.19 49 SER A C 1
ATOM 410 O O . SER A 1 49 ? -22.938 52.438 0.992 1 91.19 49 SER A O 1
ATOM 412 N N . GLU A 1 50 ? -22.578 50.312 0.561 1 93.38 50 GLU A N 1
ATOM 413 C CA . GLU A 1 50 ? -23.625 50.281 -0.46 1 93.38 50 GLU A CA 1
ATOM 414 C C . GLU A 1 50 ? -25 50.562 0.151 1 93.38 50 GLU A C 1
ATOM 416 O O . GLU A 1 50 ? -25.812 51.25 -0.438 1 93.38 50 GLU A O 1
ATOM 421 N N . LEU A 1 51 ? -25.25 50 1.275 1 96.25 51 LEU A N 1
ATOM 422 C CA . LEU A 1 51 ? -26.531 50.188 1.966 1 96.25 51 LEU A CA 1
ATOM 423 C C . LEU A 1 51 ? -26.656 51.625 2.51 1 96.25 51 LEU A C 1
ATOM 425 O O . LEU A 1 51 ? -27.75 52.188 2.484 1 96.25 51 LEU A O 1
ATOM 429 N N . GLN A 1 52 ? -25.594 52.031 2.979 1 93.31 52 GLN A N 1
ATOM 430 C CA . GLN A 1 52 ? -25.578 53.406 3.531 1 93.31 52 GLN A CA 1
ATOM 431 C C . GLN A 1 52 ? -25.938 54.438 2.469 1 93.31 52 GLN A C 1
ATOM 433 O O . GLN A 1 52 ? -26.625 55.406 2.76 1 93.31 52 GLN A O 1
ATOM 438 N N . LYS A 1 53 ? -25.516 54.219 1.276 1 93.38 53 LYS A N 1
ATOM 439 C CA . LYS A 1 53 ? -25.844 55.125 0.168 1 93.38 53 LYS A CA 1
ATOM 440 C C . LYS A 1 53 ? -27.344 55.188 -0.071 1 93.38 53 LYS A C 1
ATOM 442 O O . LYS A 1 53 ? -27.859 56.188 -0.58 1 93.38 53 LYS A O 1
ATOM 447 N N . LYS A 1 54 ? -27.969 54.156 0.259 1 94.81 54 LYS A N 1
ATOM 448 C CA . LYS A 1 54 ? -29.422 54.062 0.063 1 94.81 54 LYS A CA 1
ATOM 449 C C . LYS A 1 54 ? -30.156 54.312 1.376 1 94.81 54 LYS A C 1
ATOM 451 O O . LYS A 1 54 ? -31.312 53.875 1.524 1 94.81 54 LYS A O 1
ATOM 456 N N . ASP A 1 55 ? -29.531 54.844 2.316 1 93.81 55 ASP A N 1
ATOM 457 C CA . ASP A 1 55 ? -30.047 55.188 3.639 1 93.81 55 ASP A CA 1
ATOM 458 C C . ASP A 1 55 ? -30.656 54 4.328 1 93.81 55 ASP A C 1
ATOM 460 O O . ASP A 1 55 ? -31.656 54.094 5.031 1 93.81 55 ASP A O 1
ATOM 464 N N . PHE A 1 56 ? -30.109 52.719 3.994 1 95.25 56 PHE A N 1
ATOM 465 C CA . PHE A 1 56 ? -30.531 51.469 4.582 1 95.25 56 PHE A CA 1
ATOM 466 C C . PHE A 1 56 ? -32.031 51.25 4.379 1 95.25 56 PHE A C 1
ATOM 468 O O . PHE A 1 56 ? -32.719 50.688 5.25 1 95.25 56 PHE A O 1
ATOM 475 N N . ASP A 1 57 ? -32.594 51.781 3.26 1 94.56 57 ASP A N 1
ATOM 476 C CA . ASP A 1 57 ? -34 51.625 2.914 1 94.56 57 ASP A CA 1
ATOM 477 C C . ASP A 1 57 ? -34.219 50.312 2.121 1 94.56 57 ASP A C 1
ATOM 479 O O . ASP A 1 57 ? -33.812 50.219 0.959 1 94.56 57 ASP A O 1
ATOM 483 N N . TYR A 1 58 ? -34.875 49.406 2.752 1 94.19 58 TYR A N 1
ATOM 484 C CA . TYR A 1 58 ? -35.062 48.062 2.205 1 94.19 58 TYR A CA 1
ATOM 485 C C . TYR A 1 58 ? -35.812 48.094 0.866 1 94.19 58 TYR A C 1
ATOM 487 O O . TYR A 1 58 ? -35.5 47.312 -0.035 1 94.19 58 TYR A O 1
ATOM 495 N N . GLU A 1 59 ? -36.688 49 0.613 1 92.44 59 GLU A N 1
ATOM 496 C CA . GLU A 1 59 ? -37.531 49.094 -0.582 1 92.44 59 GLU A CA 1
ATOM 497 C C . GLU A 1 59 ? -36.719 49.531 -1.791 1 92.44 59 GLU A C 1
ATOM 499 O O . GLU A 1 59 ? -37.062 49.25 -2.934 1 92.44 59 GLU A O 1
ATOM 504 N N . GLN A 1 60 ? -35.688 50.188 -1.51 1 94.12 60 GLN A N 1
ATOM 505 C CA . GLN A 1 60 ? -34.844 50.719 -2.594 1 94.12 60 GLN A CA 1
ATOM 506 C C . GLN A 1 60 ? -33.812 49.719 -3.043 1 94.12 60 GLN A C 1
ATOM 508 O O . GLN A 1 60 ? -33.125 49.906 -4.051 1 94.12 60 GLN A O 1
ATOM 513 N N . LEU A 1 61 ? -33.719 48.625 -2.377 1 94.38 61 LEU A N 1
ATOM 514 C CA . LEU A 1 61 ? -32.656 47.656 -2.648 1 94.38 61 LEU A CA 1
ATOM 515 C C . LEU A 1 61 ? -33.031 46.719 -3.773 1 94.38 61 LEU A C 1
ATOM 517 O O . LEU A 1 61 ? -34.219 46.344 -3.898 1 94.38 61 LEU A O 1
ATOM 521 N N . ASN A 1 62 ? -32.094 46.375 -4.59 1 93.31 62 ASN A N 1
ATOM 522 C CA . ASN A 1 62 ? -32.344 45.375 -5.641 1 93.31 62 ASN A CA 1
ATOM 523 C C . ASN A 1 62 ? -32.406 43.969 -5.078 1 93.31 62 ASN A C 1
ATOM 525 O O . ASN A 1 62 ? -32.125 43.75 -3.898 1 93.31 62 ASN A O 1
ATOM 529 N N . GLN A 1 63 ? -32.75 43.094 -5.898 1 91.69 63 GLN A N 1
ATOM 530 C CA . GLN A 1 63 ? -33.031 41.719 -5.477 1 91.69 63 GLN A CA 1
ATOM 531 C C . GLN A 1 63 ? -31.766 41.031 -4.977 1 91.69 63 GLN A C 1
ATOM 533 O O . GLN A 1 63 ? -31.812 40.25 -4.031 1 91.69 63 GLN A O 1
ATOM 538 N N . HIS A 1 64 ? -30.719 41.281 -5.539 1 93.75 64 HIS A N 1
ATOM 539 C CA . HIS A 1 64 ? -29.469 40.656 -5.164 1 93.75 64 HIS A CA 1
ATOM 540 C C . HIS A 1 64 ? -29.047 41.062 -3.754 1 93.75 64 HIS A C 1
ATOM 542 O O . HIS A 1 64 ? -28.594 40.219 -2.969 1 93.75 64 HIS A O 1
ATOM 548 N N . VAL A 1 65 ? -29.156 42.312 -3.475 1 95.44 65 VAL A N 1
ATOM 549 C CA . VAL A 1 65 ? -28.797 42.812 -2.156 1 95.44 65 VAL A CA 1
ATOM 550 C C . VAL A 1 65 ? -29.766 42.25 -1.107 1 95.44 65 VAL A C 1
ATOM 552 O O . VAL A 1 65 ? -29.359 41.938 0.009 1 95.44 65 VAL A O 1
ATOM 555 N N . ARG A 1 66 ? -31.047 42.188 -1.481 1 94.56 66 ARG A N 1
ATOM 556 C CA . ARG A 1 66 ? -32.062 41.625 -0.568 1 94.56 66 ARG A CA 1
ATOM 557 C C . ARG A 1 66 ? -31.734 40.188 -0.215 1 94.56 66 ARG A C 1
ATOM 559 O O . ARG A 1 66 ? -31.859 39.781 0.941 1 94.56 66 ARG A O 1
ATOM 566 N N . VAL A 1 67 ? -31.312 39.469 -1.184 1 95.06 67 VAL A N 1
ATOM 567 C CA . VAL A 1 67 ? -30.938 38.062 -0.956 1 95.06 67 VAL A CA 1
ATOM 568 C C . VAL A 1 67 ? -29.719 38 -0.03 1 95.06 67 VAL A C 1
ATOM 570 O O . VAL A 1 67 ? -29.656 37.156 0.858 1 95.06 67 VAL A O 1
ATOM 573 N N . THR A 1 68 ? -28.781 38.875 -0.265 1 96.25 68 THR A N 1
ATOM 574 C CA . THR A 1 68 ? -27.594 38.938 0.576 1 96.25 68 THR A CA 1
ATOM 575 C C . THR A 1 68 ? -27.969 39.25 2.021 1 96.25 68 THR A C 1
ATOM 577 O O . THR A 1 68 ? -27.438 38.625 2.951 1 96.25 68 THR A O 1
ATOM 580 N N . LEU A 1 69 ? -28.844 40.156 2.172 1 96.69 69 LEU A N 1
ATOM 581 C CA . LEU A 1 69 ? -29.297 40.531 3.51 1 96.69 69 LEU A CA 1
ATOM 582 C C . LEU A 1 69 ? -30.031 39.344 4.156 1 96.69 69 LEU A C 1
ATOM 584 O O . LEU A 1 69 ? -29.906 39.125 5.363 1 96.69 69 LEU A O 1
ATOM 588 N N . TRP A 1 70 ? -30.812 38.719 3.328 1 96.06 70 TRP A N 1
ATOM 589 C CA . TRP A 1 70 ? -31.5 37.531 3.812 1 96.06 70 TRP A CA 1
ATOM 590 C C . TRP A 1 70 ? -30.5 36.5 4.348 1 96.06 70 TRP A C 1
ATOM 592 O O . TRP A 1 70 ? -30.703 35.906 5.406 1 96.06 70 TRP A O 1
ATOM 602 N N . LYS A 1 71 ? -29.438 36.25 3.643 1 96.69 71 LYS A N 1
ATOM 603 C CA . LYS A 1 71 ? -28.406 35.312 4.043 1 96.69 71 LYS A CA 1
ATOM 604 C C . LYS A 1 71 ? -27.781 35.719 5.371 1 96.69 71 LYS A C 1
ATOM 606 O O . LYS A 1 71 ? -27.5 34.875 6.223 1 96.69 71 LYS A O 1
ATOM 611 N N . TYR A 1 72 ? -27.531 37 5.531 1 96.81 72 TYR A N 1
ATOM 612 C CA . TYR A 1 72 ? -26.922 37.469 6.766 1 96.81 72 TYR A CA 1
ATOM 613 C C . TYR A 1 72 ? -27.875 37.312 7.945 1 96.81 72 TYR A C 1
ATOM 615 O O . TYR A 1 72 ? -27.453 36.906 9.039 1 96.81 72 TYR A O 1
ATOM 623 N N . LEU A 1 73 ? -29.125 37.562 7.699 1 97.31 73 LEU A N 1
ATOM 624 C CA . LEU A 1 73 ? -30.078 37.344 8.773 1 97.31 73 LEU A CA 1
ATOM 625 C C . LEU A 1 73 ? -30.172 35.844 9.109 1 97.31 73 LEU A C 1
ATOM 627 O O . LEU A 1 73 ? -30.281 35.469 10.273 1 97.31 73 LEU A O 1
ATOM 631 N N . ASN A 1 74 ? -30.219 35.062 8.031 1 97.56 74 ASN A N 1
ATOM 632 C CA . ASN A 1 74 ? -30.219 33.625 8.227 1 97.56 74 ASN A CA 1
ATOM 633 C C . ASN A 1 74 ? -29.078 33.188 9.133 1 97.56 74 ASN A C 1
ATOM 635 O O . ASN A 1 74 ? -29.281 32.438 10.102 1 97.56 74 ASN A O 1
ATOM 639 N N . ARG A 1 75 ? -27.844 33.656 8.883 1 96.69 75 ARG A N 1
ATOM 640 C CA . ARG A 1 75 ? -26.688 33.312 9.688 1 96.69 75 ARG A CA 1
ATOM 641 C C . ARG A 1 75 ? -26.859 33.781 11.125 1 96.69 75 ARG A C 1
ATOM 643 O O . ARG A 1 75 ? -26.516 33.062 12.07 1 96.69 75 ARG A O 1
ATOM 650 N N . MET A 1 76 ? -27.438 35 11.344 1 97.25 76 MET A N 1
ATOM 651 C CA . MET A 1 76 ? -27.578 35.594 12.664 1 97.25 76 MET A CA 1
ATOM 652 C C . MET A 1 76 ? -28.641 34.875 13.484 1 97.25 76 MET A C 1
ATOM 654 O O . MET A 1 76 ? -28.719 35.031 14.703 1 97.25 76 MET A O 1
ATOM 658 N N . CYS A 1 77 ? -29.375 34.031 12.773 1 97.69 77 CYS A N 1
ATOM 659 C CA . CYS A 1 77 ? -30.438 33.312 13.477 1 97.69 77 CYS A CA 1
ATOM 660 C C . CYS A 1 77 ? -30.062 31.859 13.719 1 97.69 77 CYS A C 1
ATOM 662 O O . CYS A 1 77 ? -30.594 31.234 14.625 1 97.69 77 CYS A O 1
ATOM 664 N N . PHE A 1 78 ? -29.141 31.359 12.875 1 97.44 78 PHE A N 1
ATOM 665 C CA . PHE A 1 78 ? -29.031 29.906 12.922 1 97.44 78 PHE A CA 1
ATOM 666 C C . PHE A 1 78 ? -27.594 29.484 13.172 1 97.44 78 PHE A C 1
ATOM 668 O O . PHE A 1 78 ? -27.344 28.375 13.656 1 97.44 78 PHE A O 1
ATOM 675 N N . ARG A 1 79 ? -26.578 30.234 12.805 1 96.88 79 ARG A N 1
ATOM 676 C CA . ARG A 1 79 ? -25.188 29.812 12.914 1 96.88 79 ARG A CA 1
ATOM 677 C C . ARG A 1 79 ? -24.562 30.312 14.211 1 96.88 79 ARG A C 1
ATOM 679 O O . ARG A 1 79 ? -24.391 31.516 14.391 1 96.88 79 ARG A O 1
ATOM 686 N N . ALA A 1 80 ? -24.156 29.469 14.984 1 96.56 80 ALA A N 1
ATOM 687 C CA . ALA A 1 80 ? -23.734 29.812 16.344 1 96.56 80 ALA A CA 1
ATOM 688 C C . ALA A 1 80 ? -22.25 30.125 16.391 1 96.56 80 ALA A C 1
ATOM 690 O O . ALA A 1 80 ? -21.75 30.688 17.359 1 96.56 80 ALA A O 1
ATOM 691 N N . LEU A 1 81 ? -21.438 29.797 15.398 1 93.81 81 LEU A N 1
ATOM 692 C CA . LEU A 1 81 ? -20 30.047 15.391 1 93.81 81 LEU A CA 1
ATOM 693 C C . LEU A 1 81 ? -19.719 31.547 15.523 1 93.81 81 LEU A C 1
ATOM 695 O O . LEU A 1 81 ? -20.156 32.344 14.695 1 93.81 81 LEU A O 1
ATOM 699 N N . PRO A 1 82 ? -19.016 31.922 16.484 1 91.94 82 PRO A N 1
ATOM 700 C CA . PRO A 1 82 ? -18.797 33.344 16.734 1 91.94 82 PRO A CA 1
ATOM 701 C C . PRO A 1 82 ? -18.125 34.062 15.57 1 91.94 82 PRO A C 1
ATOM 703 O O . PRO A 1 82 ? -17.078 33.594 15.086 1 91.94 82 PRO A O 1
ATOM 706 N N . TYR A 1 83 ? -18.75 35.188 15.203 1 92.06 83 TYR A N 1
ATOM 707 C CA . TYR A 1 83 ? -18.328 36 14.078 1 92.06 83 TYR A CA 1
ATOM 708 C C . TYR A 1 83 ? -18.859 37.438 14.203 1 92.06 83 TYR A C 1
ATOM 710 O O . TYR A 1 83 ? -20 37.719 13.797 1 92.06 83 TYR A O 1
ATOM 718 N N . GLY A 1 84 ? -17.984 38.25 14.688 1 91.94 84 GLY A N 1
ATOM 719 C CA . GLY A 1 84 ? -18.422 39.625 14.875 1 91.94 84 GLY A CA 1
ATOM 720 C C . GLY A 1 84 ? -19.625 39.75 15.789 1 91.94 84 GLY A C 1
ATOM 721 O O . GLY A 1 84 ? -19.625 39.219 16.906 1 91.94 84 GLY A O 1
ATOM 722 N N . LEU A 1 85 ? -20.641 40.438 15.227 1 93.56 85 LEU A N 1
ATOM 723 C CA . LEU A 1 85 ? -21.875 40.625 15.984 1 93.56 85 LEU A CA 1
ATOM 724 C C . LEU A 1 85 ? -22.953 39.656 15.523 1 93.56 85 LEU A C 1
ATOM 726 O O . LEU A 1 85 ? -24.078 39.656 16.016 1 93.56 85 LEU A O 1
ATOM 730 N N . PHE A 1 86 ? -22.578 38.781 14.672 1 95.56 86 PHE A N 1
ATOM 731 C CA . PHE A 1 86 ? -23.531 37.812 14.125 1 95.56 86 PHE A CA 1
ATOM 732 C C . PHE A 1 86 ? -23.812 36.688 15.117 1 95.56 86 PHE A C 1
ATOM 734 O O . PHE A 1 86 ? -24.797 35.969 14.984 1 95.56 86 PHE A O 1
ATOM 741 N N . SER A 1 87 ? -22.922 36.5 16.016 1 96 87 SER A N 1
ATOM 742 C CA . SER A 1 87 ? -23.047 35.469 17.047 1 96 87 SER A CA 1
ATOM 743 C C . SER A 1 87 ? -22.234 35.844 18.281 1 96 87 SER A C 1
ATOM 745 O O . SER A 1 87 ? -21.438 36.781 18.266 1 96 87 SER A O 1
ATOM 747 N N . SER A 1 88 ? -22.453 35.156 19.344 1 96.25 88 SER A N 1
ATOM 748 C CA . SER A 1 88 ? -21.828 35.469 20.625 1 96.25 88 SER A CA 1
ATOM 749 C C . SER A 1 88 ? -21.281 34.219 21.312 1 96.25 88 SER A C 1
ATOM 751 O O . SER A 1 88 ? -21.516 33.094 20.828 1 96.25 88 SER A O 1
ATOM 753 N N . PHE A 1 89 ? -20.484 34.375 22.312 1 97.06 89 PHE A N 1
ATOM 754 C CA . PHE A 1 89 ? -20.016 33.281 23.188 1 97.06 89 PHE A CA 1
ATOM 755 C C . PHE A 1 89 ? -20.281 33.625 24.641 1 97.06 89 PHE A C 1
ATOM 757 O O . PHE A 1 89 ? -20.406 34.812 25.016 1 97.06 89 PHE A O 1
ATOM 764 N N . SER A 1 90 ? -20.438 32.594 25.438 1 96.81 90 SER A N 1
ATOM 765 C CA . SER A 1 90 ? -20.75 32.719 26.859 1 96.81 90 SER A CA 1
ATOM 766 C C . SER A 1 90 ? -20.109 31.609 27.672 1 96.81 90 SER A C 1
ATOM 768 O O . SER A 1 90 ? -19.656 30.609 27.094 1 96.81 90 SER A O 1
ATOM 770 N N . LEU A 1 91 ? -19.938 31.828 28.906 1 96.25 91 LEU A N 1
ATOM 771 C CA . LEU A 1 91 ? -19.469 30.828 29.859 1 96.25 91 LEU A CA 1
ATOM 772 C C . LEU A 1 91 ? -20.594 30.391 30.797 1 96.25 91 LEU A C 1
ATOM 774 O O . LEU A 1 91 ? -21.188 31.234 31.484 1 96.25 91 LEU A O 1
ATOM 778 N N . ALA A 1 92 ? -20.922 29.109 30.719 1 95.44 92 ALA A N 1
ATOM 779 C CA . ALA A 1 92 ? -21.984 28.562 31.562 1 95.44 92 ALA A CA 1
ATOM 780 C C . ALA A 1 92 ? -21.422 27.531 32.531 1 95.44 92 ALA A C 1
ATOM 782 O O . ALA A 1 92 ? -20.25 27.172 32.469 1 95.44 92 ALA A O 1
ATOM 783 N N . LYS A 1 93 ? -22.266 27.125 33.469 1 92.62 93 LYS A N 1
ATOM 784 C CA . LYS A 1 93 ? -21.906 26.109 34.469 1 92.62 93 LYS A CA 1
ATOM 785 C C . LYS A 1 93 ? -22.812 24.875 34.344 1 92.62 93 LYS A C 1
ATOM 787 O O . LYS A 1 93 ? -23.828 24.922 33.625 1 92.62 93 LYS A O 1
ATOM 792 N N . TRP A 1 94 ? -22.344 23.859 34.938 1 94.94 94 TRP A N 1
ATOM 793 C CA . TRP A 1 94 ? -23.172 22.672 35.062 1 94.94 94 TRP A CA 1
ATOM 794 C C . TRP A 1 94 ? -24.047 22.734 36.312 1 94.94 94 TRP A C 1
ATOM 796 O O . TRP A 1 94 ? -23.688 23.422 37.281 1 94.94 94 TRP A O 1
ATOM 806 N N . THR A 1 95 ? -25.141 22.109 36.188 1 92.75 95 THR A N 1
ATOM 807 C CA . THR A 1 95 ? -26.016 22.062 37.375 1 92.75 95 THR A CA 1
ATOM 808 C C . THR A 1 95 ? -26.547 20.641 37.594 1 92.75 95 THR A C 1
ATOM 810 O O . THR A 1 95 ? -26.547 19.828 36.656 1 92.75 95 THR A O 1
ATOM 813 N N . SER A 1 96 ? -26.922 20.281 38.781 1 87.69 96 SER A N 1
ATOM 814 C CA . SER A 1 96 ? -27.5 18.969 39.094 1 87.69 96 SER A CA 1
ATOM 815 C C . SER A 1 96 ? -29 18.938 38.812 1 87.69 96 SER A C 1
ATOM 817 O O . SER A 1 96 ? -29.609 17.875 38.75 1 87.69 96 SER A O 1
ATOM 819 N N . ARG A 1 97 ? -29.547 20.078 38.656 1 78.31 97 ARG A N 1
ATOM 820 C CA . ARG A 1 97 ? -30.984 20.156 38.406 1 78.31 97 ARG A CA 1
ATOM 821 C C . ARG A 1 97 ? -31.297 19.734 36.969 1 78.31 97 ARG A C 1
ATOM 823 O O . ARG A 1 97 ? -30.578 20.109 36.062 1 78.31 97 ARG A O 1
ATOM 830 N N . GLN A 1 98 ? -32.312 18.969 36.906 1 67.31 98 GLN A N 1
ATOM 831 C CA . GLN A 1 98 ? -32.688 18.422 35.625 1 67.31 98 GLN A CA 1
ATOM 832 C C . GLN A 1 98 ? -33.219 19.5 34.688 1 67.31 98 GLN A C 1
ATOM 834 O O . GLN A 1 98 ? -33 19.469 33.469 1 67.31 98 GLN A O 1
ATOM 839 N N . TYR A 1 99 ? -34 20.391 35.312 1 65.69 99 TYR A N 1
ATOM 840 C CA . TYR A 1 99 ? -34.688 21.359 34.469 1 65.69 99 TYR A CA 1
ATOM 841 C C . TYR A 1 99 ? -34.25 22.781 34.781 1 65.69 99 TYR A C 1
ATOM 843 O O . TYR A 1 99 ? -34.75 23.375 35.75 1 65.69 99 TYR A O 1
ATOM 851 N N . ASN A 1 100 ? -33.094 23.172 34.344 1 73.38 100 ASN A N 1
ATOM 852 C CA . ASN A 1 100 ? -32.625 24.547 34.438 1 73.38 100 ASN A CA 1
ATOM 853 C C . ASN A 1 100 ? -32.125 25.047 33.062 1 73.38 100 ASN A C 1
ATOM 855 O O . ASN A 1 100 ? -31.141 24.516 32.531 1 73.38 100 ASN A O 1
ATOM 859 N N . LYS A 1 101 ? -32.875 25.984 32.5 1 84.94 101 LYS A N 1
ATOM 860 C CA . LYS A 1 101 ? -32.531 26.484 31.156 1 84.94 101 LYS A CA 1
ATOM 861 C C . LYS A 1 101 ? -31.547 27.656 31.25 1 84.94 101 LYS A C 1
ATOM 863 O O . LYS A 1 101 ? -31.438 28.297 32.281 1 84.94 101 LYS A O 1
ATOM 868 N N . LEU A 1 102 ? -30.75 27.781 30.25 1 94.88 102 LEU A N 1
ATOM 869 C CA . LEU A 1 102 ? -29.875 28.938 30.125 1 94.88 102 LEU A CA 1
ATOM 870 C C . LEU A 1 102 ? -30.656 30.156 29.656 1 94.88 102 LEU A C 1
ATOM 872 O O . LEU A 1 102 ? -31.578 30.047 28.844 1 94.88 102 LEU A O 1
ATOM 876 N N . SER A 1 103 ? -30.312 31.25 30.203 1 95.06 103 SER A N 1
ATOM 877 C CA . SER A 1 103 ? -30.984 32.5 29.812 1 95.06 103 SER A CA 1
ATOM 878 C C . SER A 1 103 ? -30 33.656 29.703 1 95.06 103 SER A C 1
ATOM 880 O O . SER A 1 103 ? -29.156 33.844 30.594 1 95.06 103 SER A O 1
ATOM 882 N N . PHE A 1 104 ? -30.172 34.406 28.656 1 95.75 104 PHE A N 1
ATOM 883 C CA . PHE A 1 104 ? -29.406 35.625 28.562 1 95.75 104 PHE A CA 1
ATOM 884 C C . PHE A 1 104 ? -29.891 36.656 29.594 1 95.75 104 PHE A C 1
ATOM 886 O O . PHE A 1 104 ? -31.094 36.844 29.781 1 95.75 104 PHE A O 1
ATOM 893 N N . THR A 1 105 ? -29.016 37.375 30.172 1 92.81 105 THR A N 1
ATOM 894 C CA . THR A 1 105 ? -29.375 38.375 31.156 1 92.81 105 THR A CA 1
ATOM 895 C C . THR A 1 105 ? -29.688 39.719 30.484 1 92.81 105 THR A C 1
ATOM 897 O O . THR A 1 105 ? -30.312 40.594 31.078 1 92.81 105 THR A O 1
ATOM 900 N N . GLY A 1 106 ? -29.203 39.812 29.281 1 90.56 106 GLY A N 1
ATOM 901 C CA . GLY A 1 106 ? -29.328 41.094 28.578 1 90.56 106 GLY A CA 1
ATOM 902 C C . GLY A 1 106 ? -28.031 41.875 28.531 1 90.56 106 GLY A C 1
ATOM 903 O O . GLY A 1 106 ? -27.875 42.781 27.734 1 90.56 106 GLY A O 1
ATOM 904 N N . ALA A 1 107 ? -27.172 41.5 29.406 1 91.75 107 ALA A N 1
ATOM 905 C CA . ALA A 1 107 ? -25.875 42.188 29.438 1 91.75 107 ALA A CA 1
ATOM 906 C C . ALA A 1 107 ? -24.859 41.5 28.531 1 91.75 107 ALA A C 1
ATOM 908 O O . ALA A 1 107 ? -24.844 40.281 28.438 1 91.75 107 ALA A O 1
ATOM 909 N N . GLY A 1 108 ? -24.172 42.344 27.844 1 92.38 108 GLY A N 1
ATOM 910 C CA . GLY A 1 108 ? -23.094 41.844 26.984 1 92.38 108 GLY A CA 1
ATOM 911 C C . GLY A 1 108 ? -22.016 42.875 26.734 1 92.38 108 GLY A C 1
ATOM 912 O O . GLY A 1 108 ? -22.031 43.969 27.312 1 92.38 108 GLY A O 1
ATOM 913 N N . ARG A 1 109 ? -21.031 42.469 25.953 1 94.25 109 ARG A N 1
ATOM 914 C CA . ARG A 1 109 ? -19.906 43.344 25.641 1 94.25 109 ARG A CA 1
ATOM 915 C C . ARG A 1 109 ? -19.344 43.062 24.25 1 94.25 109 ARG A C 1
ATOM 917 O O . ARG A 1 109 ? -19.188 41.906 23.875 1 94.25 109 ARG A O 1
ATOM 924 N N . LEU A 1 110 ? -19.188 44.125 23.516 1 94.62 110 LEU A N 1
ATOM 925 C CA . LEU A 1 110 ? -18.5 44.031 22.234 1 94.62 110 LEU A CA 1
ATOM 926 C C . LEU A 1 110 ? -17.062 44.5 22.359 1 94.62 110 LEU A C 1
ATOM 928 O O . LEU A 1 110 ? -16.797 45.594 22.875 1 94.62 110 LEU A O 1
ATOM 932 N N . THR A 1 111 ? -16.125 43.688 21.969 1 95 111 THR A N 1
ATOM 933 C CA . THR A 1 111 ? -14.719 44.062 21.906 1 95 111 THR A CA 1
ATOM 934 C C . THR A 1 111 ? -14.203 44 20.469 1 95 111 THR A C 1
ATOM 936 O O . THR A 1 111 ? -14.352 42.969 19.797 1 95 111 THR A O 1
ATOM 939 N N . ALA A 1 112 ? -13.68 45.031 19.938 1 94.12 112 ALA A N 1
ATOM 940 C CA . ALA A 1 112 ? -13.109 45.094 18.594 1 94.12 112 ALA A CA 1
ATOM 941 C C . ALA A 1 112 ? -11.609 45.375 18.641 1 94.12 112 ALA A C 1
ATOM 943 O O . ALA A 1 112 ? -11.172 46.406 19.172 1 94.12 112 ALA A O 1
ATOM 944 N N . LEU A 1 113 ? -10.859 44.469 18.156 1 94.31 113 LEU A N 1
ATOM 945 C CA . LEU A 1 113 ? -9.414 44.625 18.047 1 94.31 113 LEU A CA 1
ATOM 946 C C . LEU A 1 113 ? -9.031 45.125 16.656 1 94.31 113 LEU A C 1
ATOM 948 O O . LEU A 1 113 ? -9.633 44.719 15.656 1 94.31 113 LEU A O 1
ATOM 952 N N . PRO A 1 114 ? -8 45.969 16.594 1 93.56 114 PRO A N 1
ATOM 953 C CA . PRO A 1 114 ? -7.531 46.312 15.242 1 93.56 114 PRO A CA 1
ATOM 954 C C . PRO A 1 114 ? -7.094 45.062 14.453 1 93.56 114 PRO A C 1
ATOM 956 O O . PRO A 1 114 ? -6.508 44.156 15.016 1 93.56 114 PRO A O 1
ATOM 959 N N . ASP A 1 115 ? -7.438 45.156 13.188 1 93.56 115 ASP A N 1
ATOM 960 C CA . ASP A 1 115 ? -7.008 44.031 12.344 1 93.56 115 ASP A CA 1
ATOM 961 C C . ASP A 1 115 ? -5.5 43.812 12.445 1 93.56 115 ASP A C 1
ATOM 963 O O . ASP A 1 115 ? -4.723 44.781 12.406 1 93.56 115 ASP A O 1
ATOM 967 N N . PHE A 1 116 ? -5.145 42.625 12.57 1 93.81 116 PHE A N 1
ATOM 968 C CA . PHE A 1 116 ? -3.754 42.25 12.82 1 93.81 116 PHE A CA 1
ATOM 969 C C . PHE A 1 116 ? -2.859 42.75 11.688 1 93.81 116 PHE A C 1
ATOM 971 O O . PHE A 1 116 ? -1.775 43.281 11.93 1 93.81 116 PHE A O 1
ATOM 978 N N . VAL A 1 117 ? -3.268 42.531 10.453 1 92.38 117 VAL A N 1
ATOM 979 C CA . VAL A 1 117 ? -2.48 42.938 9.289 1 92.38 117 VAL A CA 1
ATOM 980 C C . VAL A 1 117 ? -2.357 44.438 9.234 1 92.38 117 VAL A C 1
ATOM 982 O O . VAL A 1 117 ? -1.313 44.969 8.844 1 92.38 117 VAL A O 1
ATOM 985 N N . THR A 1 118 ? -3.426 45.094 9.57 1 91.38 118 THR A N 1
ATOM 986 C CA . THR A 1 118 ? -3.393 46.562 9.617 1 91.38 118 THR A CA 1
ATOM 987 C C . THR A 1 118 ? -2.338 47.031 10.609 1 91.38 118 THR A C 1
ATOM 989 O O . THR A 1 118 ? -1.613 48 10.328 1 91.38 118 THR A O 1
ATOM 992 N N . VAL A 1 119 ? -2.271 46.375 11.695 1 93.25 119 VAL A N 1
ATOM 993 C CA . VAL A 1 119 ? -1.273 46.75 12.695 1 93.25 119 VAL A CA 1
ATOM 994 C C . VAL A 1 119 ? 0.128 46.469 12.148 1 93.25 119 VAL A C 1
ATOM 996 O O . VAL A 1 119 ? 1.014 47.344 12.266 1 93.25 119 VAL A O 1
ATOM 999 N N . LEU A 1 120 ? 0.32 45.375 11.578 1 92 120 LEU A N 1
ATOM 1000 C CA . LEU A 1 120 ? 1.607 45 11 1 92 120 LEU A CA 1
ATOM 1001 C C . LEU A 1 120 ? 2.039 46.031 9.945 1 92 120 LEU A C 1
ATOM 1003 O O . LEU A 1 120 ? 3.199 46.438 9.922 1 92 120 LEU A O 1
ATOM 1007 N N . ASP A 1 121 ? 1.127 46.375 9.133 1 90.5 121 ASP A N 1
ATOM 1008 C CA . ASP A 1 121 ? 1.412 47.312 8.055 1 90.5 121 ASP A CA 1
ATOM 1009 C C . ASP A 1 121 ? 1.822 48.688 8.617 1 90.5 121 ASP A C 1
ATOM 1011 O O . ASP A 1 121 ? 2.734 49.312 8.094 1 90.5 121 ASP A O 1
ATOM 1015 N N . TYR A 1 122 ? 1.123 49.062 9.57 1 91.38 122 TYR A N 1
ATOM 1016 C CA . TYR A 1 122 ? 1.465 50.344 10.203 1 91.38 122 TYR A CA 1
ATOM 1017 C C . TYR A 1 122 ? 2.873 50.281 10.789 1 91.38 122 TYR A C 1
ATOM 1019 O O . TYR A 1 122 ? 3.66 51.219 10.594 1 91.38 122 TYR A O 1
ATOM 1027 N N . ILE A 1 123 ? 3.191 49.25 11.477 1 91.19 123 ILE A N 1
ATOM 1028 C CA . ILE A 1 123 ? 4.496 49.094 12.117 1 91.19 123 ILE A CA 1
ATOM 1029 C C . ILE A 1 123 ? 5.59 49.094 11.047 1 91.19 123 ILE A C 1
ATOM 1031 O O . ILE A 1 123 ? 6.668 49.656 11.258 1 91.19 123 ILE A O 1
ATOM 1035 N N . LYS A 1 124 ? 5.344 48.469 9.992 1 87.56 124 LYS A N 1
ATOM 1036 C CA . LYS A 1 124 ? 6.312 48.406 8.906 1 87.56 124 LYS A CA 1
ATOM 1037 C C . LYS A 1 124 ? 6.637 49.781 8.352 1 87.56 124 LYS A C 1
ATOM 1039 O O . LYS A 1 124 ? 7.734 50 7.836 1 87.56 124 LYS A O 1
ATOM 1044 N N . THR A 1 125 ? 5.676 50.656 8.414 1 88.12 125 THR A N 1
ATOM 1045 C CA . THR A 1 125 ? 5.879 52 7.879 1 88.12 125 THR A CA 1
ATOM 1046 C C . THR A 1 125 ? 6.777 52.844 8.797 1 88.12 125 THR A C 1
ATOM 1048 O O . THR A 1 125 ? 7.348 53.844 8.383 1 88.12 125 THR A O 1
ATOM 1051 N N . LEU A 1 126 ? 6.879 52.344 9.969 1 88.12 126 LEU A N 1
ATOM 1052 C CA . LEU A 1 126 ? 7.672 53.094 10.938 1 88.12 126 LEU A CA 1
ATOM 1053 C C . LEU A 1 126 ? 9.164 52.906 10.68 1 88.12 126 LEU A C 1
ATOM 1055 O O . LEU A 1 126 ? 9.609 51.781 10.406 1 88.12 126 LEU A O 1
ATOM 1059 N N . LYS A 1 127 ? 9.852 53.938 10.344 1 74.06 127 LYS A N 1
ATOM 1060 C CA . LYS A 1 127 ? 11.297 53.844 10.219 1 74.06 127 LYS A CA 1
ATOM 1061 C C . LYS A 1 127 ? 11.953 53.594 11.578 1 74.06 127 LYS A C 1
ATOM 1063 O O . LYS A 1 127 ? 11.938 54.469 12.445 1 74.06 127 LYS A O 1
ATOM 1068 N N . THR A 1 128 ? 12.414 52.5 11.836 1 67.06 128 THR A N 1
ATOM 1069 C CA . THR A 1 128 ? 12.953 52.062 13.117 1 67.06 128 THR A CA 1
ATOM 1070 C C . THR A 1 128 ? 14.141 52.938 13.523 1 67.06 128 THR A C 1
ATOM 1072 O O . THR A 1 128 ? 14.453 53.062 14.711 1 67.06 128 THR A O 1
ATOM 1075 N N . GLY A 1 129 ? 14.781 53.5 12.539 1 67.62 129 GLY A N 1
ATOM 1076 C CA . GLY A 1 129 ? 15.898 54.375 12.836 1 67.62 129 GLY A CA 1
ATOM 1077 C C . GLY A 1 129 ? 15.516 55.531 13.75 1 67.62 129 GLY A C 1
ATOM 1078 O O . GLY A 1 129 ? 16.359 56.031 14.516 1 67.62 129 GLY A O 1
ATOM 1079 N N . GLY A 1 130 ? 14.297 55.875 13.711 1 75.5 130 GLY A N 1
ATOM 1080 C CA . GLY A 1 130 ? 13.828 57 14.516 1 75.5 130 GLY A CA 1
ATOM 1081 C C . GLY A 1 130 ? 13.281 56.562 15.867 1 75.5 130 GLY A C 1
ATOM 1082 O O . GLY A 1 130 ? 12.711 57.406 16.594 1 75.5 130 GLY A O 1
ATOM 1083 N N . LEU A 1 131 ? 13.516 55.312 16.203 1 90.31 131 LEU A N 1
ATOM 1084 C CA . LEU A 1 131 ? 13 54.781 17.469 1 90.31 131 LEU A CA 1
ATOM 1085 C C . LEU A 1 131 ? 14.133 54.25 18.344 1 90.31 131 LEU A C 1
ATOM 1087 O O . LEU A 1 131 ? 14.344 53.031 18.422 1 90.31 131 LEU A O 1
ATOM 1091 N N . PRO A 1 132 ? 14.758 55.062 19.016 1 89.56 132 PRO A N 1
ATOM 1092 C CA . PRO A 1 132 ? 16.016 54.719 19.688 1 89.56 132 PRO A CA 1
ATOM 1093 C C . PRO A 1 132 ? 15.812 53.719 20.828 1 89.56 132 PRO A C 1
ATOM 1095 O O . PRO A 1 132 ? 16.75 53 21.203 1 89.56 132 PRO A O 1
ATOM 1098 N N . SER A 1 133 ? 14.641 53.625 21.406 1 91.44 133 SER A N 1
ATOM 1099 C CA . SER A 1 133 ? 14.414 52.781 22.578 1 91.44 133 SER A CA 1
ATOM 1100 C C . SER A 1 133 ? 14.07 51.344 22.156 1 91.44 133 SER A C 1
ATOM 1102 O O . SER A 1 133 ? 14.086 50.438 22.969 1 91.44 133 SER A O 1
ATOM 1104 N N . ILE A 1 134 ? 13.773 51.188 20.906 1 94.19 134 ILE A N 1
ATOM 1105 C CA . ILE A 1 134 ? 13.383 49.844 20.422 1 94.19 134 ILE A CA 1
ATOM 1106 C C . ILE A 1 134 ? 14.609 48.938 20.375 1 94.19 134 ILE A C 1
ATOM 1108 O O . ILE A 1 134 ? 15.664 49.344 19.859 1 94.19 134 ILE A O 1
ATOM 1112 N N . LYS A 1 135 ? 14.445 47.781 20.859 1 94.94 135 LYS A N 1
ATOM 1113 C CA . LYS A 1 135 ? 15.539 46.812 20.906 1 94.94 135 LYS A CA 1
ATOM 1114 C C . LYS A 1 135 ? 15.5 45.875 19.688 1 94.94 135 LYS A C 1
ATOM 1116 O O . LYS A 1 135 ? 14.492 45.812 18.984 1 94.94 135 LYS A O 1
ATOM 1121 N N . TYR A 1 136 ? 16.625 45.281 19.453 1 95.19 136 TYR A N 1
ATOM 1122 C CA . TYR A 1 136 ? 16.781 44.281 18.406 1 95.19 136 TYR A CA 1
ATOM 1123 C C . TYR A 1 136 ? 17.266 42.969 18.969 1 95.19 136 TYR A C 1
ATOM 1125 O O . TYR A 1 136 ? 18 42.938 19.969 1 95.19 136 TYR A O 1
ATOM 1133 N N . TYR A 1 137 ? 16.781 41.906 18.391 1 94.69 137 TYR A N 1
ATOM 1134 C CA . TYR A 1 137 ? 17.109 40.562 18.797 1 94.69 137 TYR A CA 1
ATOM 1135 C C . TYR A 1 137 ? 17.578 39.719 17.609 1 94.69 137 TYR A C 1
ATOM 1137 O O . TYR A 1 137 ? 17.328 40.094 16.453 1 94.69 137 TYR A O 1
ATOM 1145 N N . THR A 1 138 ? 18.266 38.625 17.922 1 94.19 138 THR A N 1
ATOM 1146 C CA . THR A 1 138 ? 18.641 37.719 16.859 1 94.19 138 THR A CA 1
ATOM 1147 C C . THR A 1 138 ? 17.422 36.906 16.375 1 94.19 138 THR A C 1
ATOM 1149 O O . THR A 1 138 ? 16.484 36.688 17.141 1 94.19 138 THR A O 1
ATOM 1152 N N . ASN A 1 139 ? 17.422 36.469 15.141 1 93.69 139 ASN A N 1
ATOM 1153 C CA . ASN A 1 139 ? 16.391 35.625 14.578 1 93.69 139 ASN A CA 1
ATOM 1154 C C . ASN A 1 139 ? 16.297 34.281 15.336 1 93.69 139 ASN A C 1
ATOM 1156 O O . ASN A 1 139 ? 17.266 33.531 15.414 1 93.69 139 ASN A O 1
ATOM 1160 N N . ASN A 1 140 ? 15.211 34 15.852 1 91.94 140 ASN A N 1
ATOM 1161 C CA . ASN A 1 140 ? 15.125 32.875 16.781 1 91.94 140 ASN A CA 1
ATOM 1162 C C . ASN A 1 140 ? 15.023 31.547 16.031 1 91.94 140 ASN A C 1
ATOM 1164 O O . ASN A 1 140 ? 14.867 30.5 16.656 1 91.94 140 ASN A O 1
ATOM 1168 N N . SER A 1 141 ? 15.094 31.484 14.711 1 92 141 SER A N 1
ATOM 1169 C CA . SER A 1 141 ? 15.195 30.25 13.938 1 92 141 SER A CA 1
ATOM 1170 C C . SER A 1 141 ? 16.641 29.906 13.617 1 92 141 SER A C 1
ATOM 1172 O O . SER A 1 141 ? 16.922 28.906 12.969 1 92 141 SER A O 1
ATOM 1174 N N . MET A 1 142 ? 17.531 30.688 14.062 1 92.31 142 MET A N 1
ATOM 1175 C CA . MET A 1 142 ? 18.938 30.578 13.719 1 92.31 142 MET A CA 1
ATOM 1176 C C . MET A 1 142 ? 19.547 29.328 14.336 1 92.31 142 MET A C 1
ATOM 1178 O O . MET A 1 142 ? 19.266 28.984 15.484 1 92.31 142 MET A O 1
ATOM 1182 N N . TYR A 1 143 ? 20.359 28.594 13.578 1 88.94 143 TYR A N 1
ATOM 1183 C CA . TYR A 1 143 ? 21.094 27.406 14.031 1 88.94 143 TYR A CA 1
ATOM 1184 C C . TYR A 1 143 ? 22.422 27.266 13.297 1 88.94 143 TYR A C 1
ATOM 1186 O O . TYR A 1 143 ? 22.656 27.953 12.289 1 88.94 143 TYR A O 1
ATOM 1194 N N . SER A 1 144 ? 23.234 26.531 13.906 1 87 144 SER A N 1
ATOM 1195 C CA . SER A 1 144 ? 24.562 26.328 13.32 1 87 144 SER A CA 1
ATOM 1196 C C . SER A 1 144 ? 24.781 24.875 12.953 1 87 144 SER A C 1
ATOM 1198 O O . SER A 1 144 ? 24.406 23.969 13.703 1 87 144 SER A O 1
ATOM 1200 N N . VAL A 1 145 ? 25.266 24.672 11.758 1 78.69 145 VAL A N 1
ATOM 1201 C CA . VAL A 1 145 ? 25.656 23.344 11.305 1 78.69 145 VAL A CA 1
ATOM 1202 C C . VAL A 1 145 ? 27.031 23.406 10.648 1 78.69 145 VAL A C 1
ATOM 1204 O O . VAL A 1 145 ? 27.25 24.188 9.711 1 78.69 145 VAL A O 1
ATOM 1207 N N . ALA A 1 146 ? 27.984 22.625 11.062 1 74.69 146 ALA A N 1
ATOM 1208 C CA . ALA A 1 146 ? 29.344 22.484 10.516 1 74.69 146 ALA A CA 1
ATOM 1209 C C . ALA A 1 146 ? 30 23.859 10.367 1 74.69 146 ALA A C 1
ATOM 1211 O O . ALA A 1 146 ? 30.594 24.156 9.32 1 74.69 146 ALA A O 1
ATOM 1212 N N . GLY A 1 147 ? 29.75 24.734 11.203 1 74.88 147 GLY A N 1
ATOM 1213 C CA . GLY A 1 147 ? 30.422 26.031 11.25 1 74.88 147 GLY A CA 1
ATOM 1214 C C . GLY A 1 147 ? 29.703 27.109 10.477 1 74.88 147 GLY A C 1
ATOM 1215 O O . GLY A 1 147 ? 30.156 28.25 10.422 1 74.88 147 GLY A O 1
ATOM 1216 N N . GLU A 1 148 ? 28.594 26.781 9.922 1 82.31 148 GLU A N 1
ATOM 1217 C CA . GLU A 1 148 ? 27.812 27.766 9.188 1 82.31 148 GLU A CA 1
ATOM 1218 C C . GLU A 1 148 ? 26.516 28.094 9.922 1 82.31 148 GLU A C 1
ATOM 1220 O O . GLU A 1 148 ? 26.031 27.297 10.734 1 82.31 148 GLU A O 1
ATOM 1225 N N . LEU A 1 149 ? 26.078 29.328 9.633 1 88.19 149 LEU A N 1
ATOM 1226 C CA . LEU A 1 149 ? 24.859 29.766 10.289 1 88.19 149 LEU A CA 1
ATOM 1227 C C . LEU A 1 149 ? 23.672 29.75 9.32 1 88.19 149 LEU A C 1
ATOM 1229 O O . LEU A 1 149 ? 23.812 30.172 8.172 1 88.19 149 LEU A O 1
ATOM 1233 N N . TYR A 1 150 ? 22.625 29.188 9.789 1 88.31 150 TYR A N 1
ATOM 1234 C CA . TYR A 1 150 ? 21.406 29.094 9.008 1 88.31 150 TYR A CA 1
ATOM 1235 C C . TYR A 1 150 ? 20.234 29.734 9.75 1 88.31 150 TYR A C 1
ATOM 1237 O O . TYR A 1 150 ? 20.219 29.766 10.984 1 88.31 150 TYR A O 1
ATOM 1245 N N . PHE A 1 151 ? 19.281 30.281 9.062 1 89.5 151 PHE A N 1
ATOM 1246 C CA . PHE A 1 151 ? 18.062 30.797 9.656 1 89.5 151 PHE A CA 1
ATOM 1247 C C . PHE A 1 151 ? 16.953 30.906 8.617 1 89.5 151 PHE A C 1
ATOM 1249 O O . PHE A 1 151 ? 17.219 30.844 7.414 1 89.5 151 PHE A O 1
ATOM 1256 N N . VAL A 1 152 ? 15.742 31.031 9.047 1 88.38 152 VAL A N 1
ATOM 1257 C CA . VAL A 1 152 ? 14.586 31.172 8.164 1 88.38 152 VAL A CA 1
ATOM 1258 C C . VAL A 1 152 ? 14.297 32.656 7.934 1 88.38 152 VAL A C 1
ATOM 1260 O O . VAL A 1 152 ? 14.297 33.438 8.875 1 88.38 152 VAL A O 1
ATOM 1263 N N . SER A 1 153 ? 14.156 33.031 6.703 1 86.88 153 SER A N 1
ATOM 1264 C CA . SER A 1 153 ? 13.914 34.438 6.359 1 86.88 153 SER A CA 1
ATOM 1265 C C . SER A 1 153 ? 12.922 34.562 5.207 1 86.88 153 SER A C 1
ATOM 1267 O O . SER A 1 153 ? 12.781 33.625 4.402 1 86.88 153 SER A O 1
ATOM 1269 N N . GLN A 1 154 ? 12.156 35.562 5.184 1 78.44 154 GLN A N 1
ATOM 1270 C CA . GLN A 1 154 ? 11.273 35.875 4.062 1 78.44 154 GLN A CA 1
ATOM 1271 C C . GLN A 1 154 ? 11.906 36.875 3.119 1 78.44 154 GLN A C 1
ATOM 1273 O O . GLN A 1 154 ? 11.367 37.156 2.045 1 78.44 154 GLN A O 1
ATOM 1278 N N . ALA A 1 155 ? 13.047 37.375 3.559 1 72 155 ALA A N 1
ATOM 1279 C CA . ALA A 1 155 ? 13.672 38.469 2.842 1 72 155 ALA A CA 1
ATOM 1280 C C . ALA A 1 155 ? 14.18 38.031 1.472 1 72 155 ALA A C 1
ATOM 1282 O O . ALA A 1 155 ? 14.328 38.844 0.561 1 72 155 ALA A O 1
ATOM 1283 N N . TYR A 1 156 ? 14.43 36.844 1.297 1 62.53 156 TYR A N 1
ATOM 1284 C CA . TYR A 1 156 ? 15.133 36.406 0.102 1 62.53 156 TYR A CA 1
ATOM 1285 C C . TYR A 1 156 ? 14.211 35.562 -0.791 1 62.53 156 TYR A C 1
ATOM 1287 O O . TYR A 1 156 ? 14.672 34.906 -1.72 1 62.53 156 TYR A O 1
ATOM 1295 N N . ALA A 1 157 ? 13.031 35.406 -0.409 1 62.44 157 ALA A N 1
ATOM 1296 C CA . ALA A 1 157 ? 12.109 34.594 -1.205 1 62.44 157 ALA A CA 1
ATOM 1297 C C . ALA A 1 157 ? 11.164 35.5 -2.01 1 62.44 157 ALA A C 1
ATOM 1299 O O . ALA A 1 157 ? 10.938 36.656 -1.649 1 62.44 157 ALA A O 1
ATOM 1300 N N . GLU A 1 158 ? 10.828 34.812 -3.164 1 59.31 158 GLU A N 1
ATOM 1301 C CA . GLU A 1 158 ? 9.773 35.469 -3.936 1 59.31 158 GLU A CA 1
ATOM 1302 C C . GLU A 1 158 ? 8.406 35.25 -3.299 1 59.31 158 GLU A C 1
ATOM 1304 O O . GLU A 1 158 ? 8.188 34.281 -2.602 1 59.31 158 GLU A O 1
ATOM 1309 N N . GLN A 1 159 ? 7.43 36.156 -3.328 1 56.53 159 GLN A N 1
ATOM 1310 C CA . GLN A 1 159 ? 6.004 36.094 -3.027 1 56.53 159 GLN A CA 1
ATOM 1311 C C . GLN A 1 159 ? 5.77 35.875 -1.534 1 56.53 159 GLN A C 1
ATOM 1313 O O . GLN A 1 159 ? 4.871 35.125 -1.144 1 56.53 159 GLN A O 1
ATOM 1318 N N . ASN A 1 160 ? 6.68 36.219 -0.526 1 61.62 160 ASN A N 1
ATOM 1319 C CA . ASN A 1 160 ? 6.477 36.219 0.918 1 61.62 160 ASN A CA 1
ATOM 1320 C C . ASN A 1 160 ? 6.566 34.812 1.504 1 61.62 160 ASN A C 1
ATOM 1322 O O . ASN A 1 160 ? 5.867 34.5 2.469 1 61.62 160 ASN A O 1
ATOM 1326 N N . LYS A 1 161 ? 7.344 33.844 0.779 1 70.94 161 LYS A N 1
ATOM 1327 C CA . LYS A 1 161 ? 7.555 32.5 1.31 1 70.94 161 LYS A CA 1
ATOM 1328 C C . LYS A 1 161 ? 8.781 32.438 2.219 1 70.94 161 LYS A C 1
ATOM 1330 O O . LYS A 1 161 ? 9.719 33.219 2.045 1 70.94 161 LYS A O 1
ATOM 1335 N N . HIS A 1 162 ? 8.758 31.688 3.266 1 78.5 162 HIS A N 1
ATOM 1336 C CA . HIS A 1 162 ? 9.883 31.469 4.176 1 78.5 162 HIS A CA 1
ATOM 1337 C C . HIS A 1 162 ? 10.906 30.516 3.57 1 78.5 162 HIS A C 1
ATOM 1339 O O . HIS A 1 162 ? 10.539 29.484 3.01 1 78.5 162 HIS A O 1
ATOM 1345 N N . VAL A 1 163 ? 12.172 30.953 3.572 1 79.81 163 VAL A N 1
ATOM 1346 C CA . VAL A 1 163 ? 13.242 30.109 3.051 1 79.81 163 VAL A CA 1
ATOM 1347 C C . VAL A 1 163 ? 14.367 30 4.078 1 79.81 163 VAL A C 1
ATOM 1349 O O . VAL A 1 163 ? 14.547 30.906 4.902 1 79.81 163 VAL A O 1
ATOM 1352 N N . ILE A 1 164 ? 15.07 28.906 4.055 1 82.5 164 ILE A N 1
ATOM 1353 C CA . ILE A 1 164 ? 16.25 28.75 4.887 1 82.5 164 ILE A CA 1
ATOM 1354 C C . ILE A 1 164 ? 17.453 29.406 4.203 1 82.5 164 ILE A C 1
ATOM 1356 O O . ILE A 1 164 ? 17.75 29.109 3.043 1 82.5 164 ILE A O 1
ATOM 1360 N N . VAL A 1 165 ? 18.078 30.344 4.891 1 82.56 165 VAL A N 1
ATOM 1361 C CA . VAL A 1 165 ? 19.219 31.094 4.352 1 82.56 165 VAL A CA 1
ATOM 1362 C C . VAL A 1 165 ? 20.484 30.703 5.109 1 82.56 165 VAL A C 1
ATOM 1364 O O . VAL A 1 165 ? 20.438 30.375 6.297 1 82.56 165 VAL A O 1
ATOM 1367 N N . HIS A 1 166 ? 21.516 30.688 4.328 1 81.75 166 HIS A N 1
ATOM 1368 C CA . HIS A 1 166 ? 22.828 30.359 4.871 1 81.75 166 HIS A CA 1
ATOM 1369 C C . HIS A 1 166 ? 23.719 31.609 4.93 1 81.75 166 HIS A C 1
ATOM 1371 O O . HIS A 1 166 ? 23.688 32.438 4.016 1 81.75 166 HIS A O 1
ATOM 1377 N N . LEU A 1 167 ? 24.328 31.812 6.129 1 80.81 167 LEU A N 1
ATOM 1378 C CA . LEU A 1 167 ? 25.234 32.938 6.312 1 80.81 167 LEU A CA 1
ATOM 1379 C C . LEU A 1 167 ? 26.641 32.438 6.688 1 80.81 167 LEU A C 1
ATOM 1381 O O . LEU A 1 167 ? 26.781 31.625 7.609 1 80.81 167 LEU A O 1
ATOM 1385 N N . LYS A 1 168 ? 27.578 32.812 5.867 1 78.81 168 LYS A N 1
ATOM 1386 C CA . LYS A 1 168 ? 28.969 32.5 6.199 1 78.81 168 LYS A CA 1
ATOM 1387 C C . LYS A 1 168 ? 29.406 33.188 7.48 1 78.81 168 LYS A C 1
ATOM 1389 O O . LYS A 1 168 ? 29.141 34.375 7.66 1 78.81 168 LYS A O 1
ATOM 1394 N N . VAL A 1 169 ? 30.031 32.469 8.336 1 82.56 169 VAL A N 1
ATOM 1395 C CA . VAL A 1 169 ? 30.438 33.031 9.625 1 82.56 169 VAL A CA 1
ATOM 1396 C C . VAL A 1 169 ? 31.766 33.781 9.477 1 82.56 169 VAL A C 1
ATOM 1398 O O . VAL A 1 169 ? 32.781 33.156 9.148 1 82.56 169 VAL A O 1
ATOM 1401 N N . VAL A 1 170 ? 31.656 35.031 9.547 1 78.88 170 VAL A N 1
ATOM 1402 C CA . VAL A 1 170 ? 32.875 35.875 9.555 1 78.88 170 VAL A CA 1
ATOM 1403 C C . VAL A 1 170 ? 33.344 36.062 10.992 1 78.88 170 VAL A C 1
ATOM 1405 O O . VAL A 1 170 ? 32.562 35.969 11.938 1 78.88 170 VAL A O 1
ATOM 1408 N N . PRO A 1 171 ? 34.656 36.312 11.117 1 80.19 171 PRO A N 1
ATOM 1409 C CA . PRO A 1 171 ? 35.188 36.531 12.469 1 80.19 171 PRO A CA 1
ATOM 1410 C C . PRO A 1 171 ? 34.406 37.594 13.234 1 80.19 171 PRO A C 1
ATOM 1412 O O . PRO A 1 171 ? 34.125 38.656 12.68 1 80.19 171 PRO A O 1
ATOM 1415 N N . GLY A 1 172 ? 33.938 37.406 14.352 1 84.69 172 GLY A N 1
ATOM 1416 C CA . GLY A 1 172 ? 33.281 38.375 15.211 1 84.69 172 GLY A CA 1
ATOM 1417 C C . GLY A 1 172 ? 31.766 38.281 15.141 1 84.69 172 GLY A C 1
ATOM 1418 O O . GLY A 1 172 ? 31.062 38.781 16.031 1 84.69 172 GLY A O 1
ATOM 1419 N N . LEU A 1 173 ? 31.25 37.75 14.07 1 87.38 173 LEU A N 1
ATOM 1420 C CA . LEU A 1 173 ? 29.812 37.688 13.883 1 87.38 173 LEU A CA 1
ATOM 1421 C C . LEU A 1 173 ? 29.125 36.969 15.031 1 87.38 173 LEU A C 1
ATOM 1423 O O . LEU A 1 173 ? 28.094 37.406 15.531 1 87.38 173 LEU A O 1
ATOM 1427 N N . LYS A 1 174 ? 29.688 35.875 15.461 1 88.44 174 LYS A N 1
ATOM 1428 C CA . LYS A 1 174 ? 29.109 35.062 16.531 1 88.44 174 LYS A CA 1
ATOM 1429 C C . LYS A 1 174 ? 29.031 35.875 17.828 1 88.44 174 LYS A C 1
ATOM 1431 O O . LYS A 1 174 ? 28.047 35.812 18.562 1 88.44 174 LYS A O 1
ATOM 1436 N N . LYS A 1 175 ? 30.078 36.625 18.078 1 89.94 175 LYS A N 1
ATOM 1437 C CA . LYS A 1 175 ? 30.125 37.438 19.266 1 89.94 175 LYS A CA 1
ATOM 1438 C C . LYS A 1 175 ? 29.078 38.562 19.188 1 89.94 175 LYS A C 1
ATOM 1440 O O . LYS A 1 175 ? 28.438 38.875 20.188 1 89.94 175 LYS A O 1
ATOM 1445 N N . LEU A 1 176 ? 29.047 39.094 18.031 1 92.69 176 LEU A N 1
ATOM 1446 C CA . LEU A 1 176 ? 28.062 40.156 17.828 1 92.69 176 LEU A CA 1
ATOM 1447 C C . LEU A 1 176 ? 26.656 39.625 18.047 1 92.69 176 LEU A C 1
ATOM 1449 O O . LEU A 1 176 ? 25.844 40.25 18.734 1 92.69 176 LEU A O 1
ATOM 1453 N N . LEU A 1 177 ? 26.359 38.469 17.484 1 93.62 177 LEU A N 1
ATOM 1454 C CA . LEU A 1 177 ? 25.016 37.875 17.594 1 93.62 177 LEU A CA 1
ATOM 1455 C C . LEU A 1 177 ? 24.703 37.5 19.031 1 93.62 177 LEU A C 1
ATOM 1457 O O . LEU A 1 177 ? 23.562 37.625 19.469 1 93.62 177 LEU A O 1
ATOM 1461 N N . LYS A 1 178 ? 25.656 37.062 19.75 1 91.44 178 LYS A N 1
ATOM 1462 C CA . LYS A 1 178 ? 25.469 36.75 21.172 1 91.44 178 LYS A CA 1
ATOM 1463 C C . LYS A 1 178 ? 25.125 38.031 21.953 1 91.44 178 LYS A C 1
ATOM 1465 O O . LYS A 1 178 ? 24.281 38 22.859 1 91.44 178 LYS A O 1
ATOM 1470 N N . PHE A 1 179 ? 25.797 39.094 21.547 1 94 179 PHE A N 1
ATOM 1471 C CA . PHE A 1 179 ? 25.547 40.406 22.156 1 94 179 PHE A CA 1
ATOM 1472 C C . PHE A 1 179 ? 24.125 40.844 21.875 1 94 179 PHE A C 1
ATOM 1474 O O . PHE A 1 179 ? 23.422 41.312 22.797 1 94 179 PHE A O 1
ATOM 1481 N N . ILE A 1 180 ? 23.609 40.625 20.75 1 95.31 180 ILE A N 1
ATOM 1482 C CA . ILE A 1 180 ? 22.312 41.125 20.312 1 95.31 180 ILE A CA 1
ATOM 1483 C C . ILE A 1 180 ? 21.203 40.219 20.844 1 95.31 180 ILE A C 1
ATOM 1485 O O . ILE A 1 180 ? 20.078 40.656 21.078 1 95.31 180 ILE A O 1
ATOM 1489 N N . ASP A 1 181 ? 21.531 39 21.094 1 91.31 181 ASP A N 1
ATOM 1490 C CA . ASP A 1 181 ? 20.562 37.969 21.5 1 91.31 181 ASP A CA 1
ATOM 1491 C C . ASP A 1 181 ? 19.859 38.375 22.797 1 91.31 181 ASP A C 1
ATOM 1493 O O . ASP A 1 181 ? 18.734 37.938 23.047 1 91.31 181 ASP A O 1
ATOM 1497 N N . GLN A 1 182 ? 20.422 39.219 23.562 1 87.88 182 GLN A N 1
ATOM 1498 C CA . GLN A 1 182 ? 19.844 39.656 24.828 1 87.88 182 GLN A CA 1
ATOM 1499 C C . GLN A 1 182 ? 19.016 40.938 24.641 1 87.88 182 GLN A C 1
ATOM 1501 O O . GLN A 1 182 ? 18.516 41.5 25.625 1 87.88 182 GLN A O 1
ATOM 1506 N N . GLY A 1 183 ? 18.875 41.375 23.484 1 93.75 183 GLY A N 1
ATOM 1507 C CA . GLY A 1 183 ? 18.141 42.594 23.203 1 93.75 183 GLY A CA 1
ATOM 1508 C C . GLY A 1 183 ? 19 43.844 23.344 1 93.75 183 GLY A C 1
ATOM 1509 O O . GLY A 1 183 ? 19.5 44.125 24.438 1 93.75 183 GLY A O 1
ATOM 1510 N N . GLN A 1 184 ? 19.203 44.5 22.25 1 95.62 184 GLN A N 1
ATOM 1511 C CA . GLN A 1 184 ? 20.031 45.688 22.25 1 95.62 184 GLN A CA 1
ATOM 1512 C C . GLN A 1 184 ? 19.422 46.781 21.391 1 95.62 184 GLN A C 1
ATOM 1514 O O . GLN A 1 184 ? 18.734 46.5 20.406 1 95.62 184 GLN A O 1
ATOM 1519 N N . THR A 1 185 ? 19.672 47.969 21.781 1 95.62 185 THR A N 1
ATOM 1520 C CA . THR A 1 185 ? 19.203 49.094 20.953 1 95.62 185 THR A CA 1
ATOM 1521 C C . THR A 1 185 ? 20.094 49.281 19.75 1 95.62 185 THR A C 1
ATOM 1523 O O . THR A 1 185 ? 21.219 48.75 19.703 1 95.62 185 THR A O 1
ATOM 1526 N N . ARG A 1 186 ? 19.578 50 18.828 1 94.44 186 ARG A N 1
ATOM 1527 C CA . ARG A 1 186 ? 20.359 50.312 17.625 1 94.44 186 ARG A CA 1
ATOM 1528 C C . ARG A 1 186 ? 21.672 51 18 1 94.44 186 ARG A C 1
ATOM 1530 O O . ARG A 1 186 ? 22.75 50.594 17.531 1 94.44 186 ARG A O 1
ATOM 1537 N N . ASP A 1 187 ? 21.625 51.969 18.906 1 93.38 187 ASP A N 1
ATOM 1538 C CA . ASP A 1 187 ? 22.797 52.719 19.312 1 93.38 187 ASP A CA 1
ATOM 1539 C C . ASP A 1 187 ? 23.828 51.812 20 1 93.38 187 ASP A C 1
ATOM 1541 O O . ASP A 1 187 ? 25.031 51.938 19.75 1 93.38 187 ASP A O 1
ATOM 1545 N N . ALA A 1 188 ? 23.312 50.969 20.797 1 95.06 188 ALA A N 1
ATOM 1546 C CA . ALA A 1 188 ? 24.203 50.031 21.469 1 95.06 188 ALA A CA 1
ATOM 1547 C C . ALA A 1 188 ? 24.906 49.125 20.469 1 95.06 188 ALA A C 1
ATOM 1549 O O . ALA A 1 188 ? 26.094 48.812 20.625 1 95.06 188 ALA A O 1
ATOM 1550 N N . ILE A 1 189 ? 24.234 48.656 19.469 1 94.5 189 ILE A N 1
ATOM 1551 C CA . ILE A 1 189 ? 24.781 47.75 18.453 1 94.5 189 ILE A CA 1
ATOM 1552 C C . ILE A 1 189 ? 25.828 48.5 17.625 1 94.5 189 ILE A C 1
ATOM 1554 O O . ILE A 1 189 ? 26.906 48 17.359 1 94.5 189 ILE A O 1
ATOM 1558 N N . LEU A 1 190 ? 25.5 49.781 17.266 1 92.88 190 LEU A N 1
ATOM 1559 C CA . LEU A 1 190 ? 26.422 50.594 16.5 1 92.88 190 LEU A CA 1
ATOM 1560 C C . LEU A 1 190 ? 27.703 50.875 17.281 1 92.88 190 LEU A C 1
ATOM 1562 O O . LEU A 1 190 ? 28.797 50.844 16.734 1 92.88 190 LEU A O 1
ATOM 1566 N N . ASN A 1 191 ? 27.5 51.156 18.531 1 93.56 191 ASN A N 1
ATOM 1567 C CA . ASN A 1 191 ? 28.656 51.375 19.391 1 93.56 191 ASN A CA 1
ATOM 1568 C C . ASN A 1 191 ? 29.547 50.156 19.5 1 93.56 191 ASN A C 1
ATOM 1570 O O . ASN A 1 191 ? 30.766 50.25 19.484 1 93.56 191 ASN A O 1
ATOM 1574 N N . TYR A 1 192 ? 28.875 49.031 19.672 1 93.88 192 TYR A N 1
ATOM 1575 C CA . TYR A 1 192 ? 29.594 47.781 19.719 1 93.88 192 TYR A CA 1
ATOM 1576 C C . TYR A 1 192 ? 30.406 47.562 18.438 1 93.88 192 TYR A C 1
ATOM 1578 O O . TYR A 1 192 ? 31.578 47.188 18.5 1 93.88 192 TYR A O 1
ATOM 1586 N N . LEU A 1 193 ? 29.781 47.75 17.344 1 91.81 193 LEU A N 1
ATOM 1587 C CA . LEU A 1 193 ? 30.438 47.562 16.047 1 91.81 193 LEU A CA 1
ATOM 1588 C C . LEU A 1 193 ? 31.578 48.562 15.875 1 91.81 193 LEU A C 1
ATOM 1590 O O . LEU A 1 193 ? 32.625 48.219 15.32 1 91.81 193 LEU A O 1
ATOM 1594 N N . MET A 1 194 ? 31.406 49.75 16.359 1 91.06 194 MET A N 1
ATOM 1595 C CA . MET A 1 194 ? 32.438 50.812 16.281 1 91.06 194 MET A CA 1
ATOM 1596 C C . MET A 1 194 ? 33.656 50.406 17.094 1 91.06 194 MET A C 1
ATOM 1598 O O . MET A 1 194 ? 34.781 50.625 16.672 1 91.06 194 MET A O 1
ATOM 1602 N N . GLU A 1 195 ? 33.375 49.906 18.219 1 90.12 195 GLU A N 1
ATOM 1603 C CA . GLU A 1 195 ? 34.438 49.469 19.094 1 90.12 195 GLU A CA 1
ATOM 1604 C C . GLU A 1 195 ? 35.219 48.312 18.484 1 90.12 195 GLU A C 1
ATOM 1606 O O . GLU A 1 195 ? 36.469 48.25 18.641 1 90.12 195 GLU A O 1
ATOM 1611 N N . GLN A 1 196 ? 34.562 47.469 17.844 1 85.56 196 GLN A N 1
ATOM 1612 C CA . GLN A 1 196 ? 35.188 46.25 17.344 1 85.56 196 GLN A CA 1
ATOM 1613 C C . GLN A 1 196 ? 35.875 46.5 15.984 1 85.56 196 GLN A C 1
ATOM 1615 O O . GLN A 1 196 ? 36.906 45.938 15.688 1 85.56 196 GLN A O 1
ATOM 1620 N N . TYR A 1 197 ? 35.219 47.312 15.07 1 81.81 197 TYR A N 1
ATOM 1621 C CA . TYR A 1 197 ? 35.688 47.375 13.695 1 81.81 197 TYR A CA 1
ATOM 1622 C C . TYR A 1 197 ? 36.094 48.781 13.328 1 81.81 197 TYR A C 1
ATOM 1624 O O . TYR A 1 197 ? 36.688 49 12.258 1 81.81 197 TYR A O 1
ATOM 1632 N N . GLY A 1 198 ? 35.906 49.75 14.094 1 79.81 198 GLY A N 1
ATOM 1633 C CA . GLY A 1 198 ? 36.312 51.125 13.859 1 79.81 198 GLY A CA 1
ATOM 1634 C C . GLY A 1 198 ? 35.25 51.938 13.164 1 79.81 198 GLY A C 1
ATOM 1635 O O . GLY A 1 198 ? 34.281 51.375 12.625 1 79.81 198 GLY A O 1
ATOM 1636 N N . GLU A 1 199 ? 35.312 53.188 13.125 1 74.94 199 GLU A N 1
ATOM 1637 C CA . GLU A 1 199 ? 34.344 54.156 12.633 1 74.94 199 GLU A CA 1
ATOM 1638 C C . GLU A 1 199 ? 34.219 54.094 11.109 1 74.94 199 GLU A C 1
ATOM 1640 O O . GLU A 1 199 ? 33.156 54.375 10.547 1 74.94 199 GLU A O 1
ATOM 1645 N N . GLU A 1 200 ? 35.312 53.75 10.438 1 72.62 200 GLU A N 1
ATOM 1646 C CA . GLU A 1 200 ? 35.344 53.781 8.977 1 72.62 200 GLU A CA 1
ATOM 1647 C C . GLU A 1 200 ? 34.781 52.531 8.359 1 72.62 200 GLU A C 1
ATOM 1649 O O . GLU A 1 200 ? 34.594 52.438 7.145 1 72.62 200 GLU A O 1
ATOM 1654 N N . ALA A 1 201 ? 34.312 51.688 9.078 1 75.94 201 ALA A N 1
ATOM 1655 C CA . ALA A 1 201 ? 33.969 50.375 8.555 1 75.94 201 ALA A CA 1
ATOM 1656 C C . ALA A 1 201 ? 32.531 50.312 8.039 1 75.94 201 ALA A C 1
ATOM 1658 O O . ALA A 1 201 ? 32 49.219 7.777 1 75.94 201 ALA A O 1
ATOM 1659 N N . GLY A 1 202 ? 31.844 51.469 7.762 1 86.44 202 GLY A N 1
ATOM 1660 C CA . GLY A 1 202 ? 30.484 51.406 7.25 1 86.44 202 GLY A CA 1
ATOM 1661 C C . GLY A 1 202 ? 29.516 50.688 8.164 1 86.44 202 GLY A C 1
ATOM 1662 O O . GLY A 1 202 ? 28.766 49.812 7.727 1 86.44 202 GLY A O 1
ATOM 1663 N N . ILE A 1 203 ? 29.531 50.875 9.383 1 88.56 203 ILE A N 1
ATOM 1664 C CA . ILE A 1 203 ? 28.844 50.156 10.453 1 88.56 203 ILE A CA 1
ATOM 1665 C C . ILE A 1 203 ? 27.328 50.312 10.289 1 88.56 203 ILE A C 1
ATOM 1667 O O . ILE A 1 203 ? 26.578 49.344 10.531 1 88.56 203 ILE A O 1
ATOM 1671 N N . GLU A 1 204 ? 26.859 51.438 9.82 1 87.69 204 GLU A N 1
ATOM 1672 C CA . GLU A 1 204 ? 25.422 51.656 9.617 1 87.69 204 GLU A CA 1
ATOM 1673 C C . GLU A 1 204 ? 24.891 50.781 8.5 1 87.69 204 GLU A C 1
ATOM 1675 O O . GLU A 1 204 ? 23.797 50.219 8.609 1 87.69 204 GLU A O 1
ATOM 1680 N N . ASP A 1 205 ? 25.672 50.656 7.566 1 90 205 ASP A N 1
ATOM 1681 C CA . ASP A 1 205 ? 25.281 49.812 6.445 1 90 205 ASP A CA 1
ATOM 1682 C C . ASP A 1 205 ? 25.234 48.344 6.863 1 90 205 ASP A C 1
ATOM 1684 O O . ASP A 1 205 ? 24.344 47.594 6.438 1 90 205 ASP A O 1
ATOM 1688 N N . TYR A 1 206 ? 26.172 48.062 7.578 1 90.25 206 TYR A N 1
ATOM 1689 C CA . TYR A 1 206 ? 26.203 46.688 8.055 1 90.25 206 TYR A CA 1
ATOM 1690 C C . TYR A 1 206 ? 24.984 46.375 8.914 1 90.25 206 TYR A C 1
ATOM 1692 O O . TYR A 1 206 ? 24.359 45.344 8.758 1 90.25 206 TYR A O 1
ATOM 1700 N N . PHE A 1 207 ? 24.719 47.25 9.812 1 90.62 207 PHE A N 1
ATOM 1701 C CA . PHE A 1 207 ? 23.531 47.094 10.656 1 90.62 207 PHE A CA 1
ATOM 1702 C C . PHE A 1 207 ? 22.266 46.969 9.805 1 90.62 207 PHE A C 1
ATOM 1704 O O . PHE A 1 207 ? 21.453 46.062 10.039 1 90.62 207 PHE A O 1
ATOM 1711 N N . ASN A 1 208 ? 22.156 47.781 8.828 1 90.38 208 ASN A N 1
ATOM 1712 C CA . ASN A 1 208 ? 20.984 47.75 7.961 1 90.38 208 ASN A CA 1
ATOM 1713 C C . ASN A 1 208 ? 20.875 46.438 7.191 1 90.38 208 ASN A C 1
ATOM 1715 O O . ASN A 1 208 ? 19.781 45.938 6.957 1 90.38 208 ASN A O 1
ATOM 1719 N N . HIS A 1 209 ? 21.969 45.938 6.902 1 89.69 209 HIS A N 1
ATOM 1720 C CA . HIS A 1 209 ? 21.969 44.656 6.188 1 89.69 209 HIS A CA 1
ATOM 1721 C C . HIS A 1 209 ? 21.516 43.531 7.086 1 89.69 209 HIS A C 1
ATOM 1723 O O . HIS A 1 209 ? 20.828 42.594 6.625 1 89.69 209 HIS A O 1
ATOM 1729 N N . LEU A 1 210 ? 21.891 43.562 8.281 1 90.88 210 LEU A N 1
ATOM 1730 C CA . LEU A 1 210 ? 21.453 42.531 9.227 1 90.88 210 LEU A CA 1
ATOM 1731 C C . LEU A 1 210 ? 19.953 42.562 9.43 1 90.88 210 LEU A C 1
ATOM 1733 O O . LEU A 1 210 ? 19.297 41.531 9.539 1 90.88 210 LEU A O 1
ATOM 1737 N N . VAL A 1 211 ? 19.453 43.781 9.461 1 91.5 211 VAL A N 1
ATOM 1738 C CA . VAL A 1 211 ? 18.016 43.969 9.688 1 91.5 211 VAL A CA 1
ATOM 1739 C C . VAL A 1 211 ? 17.25 43.562 8.43 1 91.5 211 VAL A C 1
ATOM 1741 O O . VAL A 1 211 ? 16.25 42.844 8.516 1 91.5 211 VAL A O 1
ATOM 1744 N N . GLN A 1 212 ? 17.75 43.938 7.281 1 88.94 212 GLN A N 1
ATOM 1745 C CA . GLN A 1 212 ? 17.094 43.656 6.016 1 88.94 212 GLN A CA 1
ATOM 1746 C C . GLN A 1 212 ? 17.094 42.156 5.738 1 88.94 212 GLN A C 1
ATOM 1748 O O . GLN A 1 212 ? 16.109 41.594 5.207 1 88.94 212 GLN A O 1
ATOM 1753 N N . GLY A 1 213 ? 18.109 41.562 6.141 1 89.81 213 GLY A N 1
ATOM 1754 C CA . GLY A 1 213 ? 18.203 40.125 5.965 1 89.81 213 GLY A CA 1
ATOM 1755 C C . GLY A 1 213 ? 17.5 39.344 7.047 1 89.81 213 GLY A C 1
ATOM 1756 O O . GLY A 1 213 ? 17.344 38.125 6.941 1 89.81 213 GLY A O 1
ATOM 1757 N N . GLN A 1 214 ? 17.094 40.031 8.039 1 91.88 214 GLN A N 1
ATOM 1758 C CA . GLN A 1 214 ? 16.375 39.469 9.172 1 91.88 214 GLN A CA 1
ATOM 1759 C C . GLN A 1 214 ? 17.266 38.562 10.016 1 91.88 214 GLN A C 1
ATOM 1761 O O . GLN A 1 214 ? 16.812 37.562 10.562 1 91.88 214 GLN A O 1
ATOM 1766 N N . VAL A 1 215 ? 18.562 38.844 9.875 1 92.81 215 VAL A N 1
ATOM 1767 C CA . VAL A 1 215 ? 19.484 38.188 10.812 1 92.81 215 VAL A CA 1
ATOM 1768 C C . VAL A 1 215 ? 19.172 38.656 12.234 1 92.81 215 VAL A C 1
ATOM 1770 O O . VAL A 1 215 ? 19.234 37.844 13.172 1 92.81 215 VAL A O 1
ATOM 1773 N N . ILE A 1 216 ? 18.906 39.938 12.344 1 93.75 216 ILE A N 1
ATOM 1774 C CA . ILE A 1 216 ? 18.391 40.5 13.578 1 93.75 216 ILE A CA 1
ATOM 1775 C C . ILE A 1 216 ? 17.016 41.125 13.312 1 93.75 216 ILE A C 1
ATOM 1777 O O . ILE A 1 216 ? 16.734 41.562 12.203 1 93.75 216 ILE A O 1
ATOM 1781 N N . VAL A 1 217 ? 16.188 41.094 14.289 1 93.38 217 VAL A N 1
ATOM 1782 C CA . VAL A 1 217 ? 14.82 41.562 14.133 1 93.38 217 VAL A CA 1
ATOM 1783 C C . VAL A 1 217 ? 14.469 42.531 15.266 1 93.38 217 VAL A C 1
ATOM 1785 O O . VAL A 1 217 ? 14.961 42.375 16.391 1 93.38 217 VAL A O 1
ATOM 1788 N N . PRO A 1 218 ? 13.648 43.469 14.961 1 93.31 218 PRO A N 1
ATOM 1789 C CA . PRO A 1 218 ? 13.273 44.438 15.992 1 93.31 218 PRO A CA 1
ATOM 1790 C C . PRO A 1 218 ? 12.297 43.875 17.016 1 93.31 218 PRO A C 1
ATOM 1792 O O . PRO A 1 218 ? 11.594 42.875 16.734 1 93.31 218 PRO A O 1
ATOM 1795 N N . GLU A 1 219 ? 12.234 44.469 18.125 1 93.5 219 GLU A N 1
ATOM 1796 C CA . GLU A 1 219 ? 11.32 44.125 19.219 1 93.5 219 GLU A CA 1
ATOM 1797 C C . GLU A 1 219 ? 9.867 44.25 18.781 1 93.5 219 GLU A C 1
ATOM 1799 O O . GLU A 1 219 ? 8.977 43.656 19.375 1 93.5 219 GLU A O 1
ATOM 1804 N N . LEU A 1 220 ? 9.609 44.969 17.734 1 93.44 220 LEU A N 1
ATOM 1805 C CA . LEU A 1 220 ? 8.258 45.219 17.234 1 93.44 220 LEU A CA 1
ATOM 1806 C C . LEU A 1 220 ? 7.746 44.062 16.422 1 93.44 220 LEU A C 1
ATOM 1808 O O . LEU A 1 220 ? 6.594 44.062 15.977 1 93.44 220 LEU A O 1
ATOM 1812 N N . MET A 1 221 ? 8.555 43.031 16.344 1 92.12 221 MET A N 1
ATOM 1813 C CA . MET A 1 221 ? 8.07 41.812 15.719 1 92.12 221 MET A CA 1
ATOM 1814 C C . MET A 1 221 ? 6.801 41.312 16.422 1 92.12 221 MET A C 1
ATOM 1816 O O . MET A 1 221 ? 6.688 41.406 17.641 1 92.12 221 MET A O 1
ATOM 1820 N N . PRO A 1 222 ? 5.941 40.781 15.641 1 93.88 222 PRO A N 1
ATOM 1821 C CA . PRO A 1 222 ? 4.648 40.406 16.219 1 93.88 222 PRO A CA 1
ATOM 1822 C C . PRO A 1 222 ? 4.766 39.25 17.234 1 93.88 222 PRO A C 1
ATOM 1824 O O . PRO A 1 222 ? 5.645 38.406 17.094 1 93.88 222 PRO A O 1
ATOM 1827 N N . ASN A 1 223 ? 3.963 39.281 18.25 1 94.75 223 ASN A N 1
ATOM 1828 C CA . ASN A 1 223 ? 3.686 38.125 19.125 1 94.75 223 ASN A CA 1
ATOM 1829 C C . ASN A 1 223 ? 2.26 37.625 18.953 1 94.75 223 ASN A C 1
ATOM 1831 O O . ASN A 1 223 ? 1.387 38.344 18.484 1 94.75 223 ASN A O 1
ATOM 1835 N N . ILE A 1 224 ? 2.029 36.406 19.297 1 94.75 224 ILE A N 1
ATOM 1836 C CA . ILE A 1 224 ? 0.713 35.781 19.109 1 94.75 224 ILE A CA 1
ATOM 1837 C C . ILE A 1 224 ? 0.173 35.312 20.453 1 94.75 224 ILE A C 1
ATOM 1839 O O . ILE A 1 224 ? -1.036 35.125 20.609 1 94.75 224 ILE A O 1
ATOM 1843 N N . THR A 1 225 ? 1.003 35.031 21.453 1 94.88 225 THR A N 1
ATOM 1844 C CA . THR A 1 225 ? 0.616 34.594 22.781 1 94.88 225 THR A CA 1
ATOM 1845 C C . THR A 1 225 ? 0.893 35.688 23.812 1 94.88 225 THR A C 1
ATOM 1847 O O . THR A 1 225 ? 1.758 36.531 23.609 1 94.88 225 THR A O 1
ATOM 1850 N N . GLY A 1 226 ? 0.166 35.625 24.891 1 93.56 226 GLY A N 1
ATOM 1851 C CA . GLY A 1 226 ? 0.32 36.625 25.938 1 93.56 226 GLY A CA 1
ATOM 1852 C C . GLY A 1 226 ? -0.469 37.906 25.672 1 93.56 226 GLY A C 1
ATOM 1853 O O . GLY A 1 226 ? -1.636 37.844 25.281 1 93.56 226 GLY A O 1
ATOM 1854 N N . MET A 1 227 ? 0.229 38.969 25.859 1 93.38 227 MET A N 1
ATOM 1855 C CA . MET A 1 227 ? -0.398 40.25 25.625 1 93.38 227 MET A CA 1
ATOM 1856 C C . MET A 1 227 ? -0.728 40.438 24.141 1 93.38 227 MET A C 1
ATOM 1858 O O . MET A 1 227 ? 0.024 40 23.281 1 93.38 227 MET A O 1
ATOM 1862 N N . LEU A 1 228 ? -1.882 41.125 23.875 1 95 228 LEU A N 1
ATOM 1863 C CA . LEU A 1 228 ? -2.268 41.406 22.5 1 95 228 LEU A CA 1
ATOM 1864 C C . LEU A 1 228 ? -1.193 42.219 21.781 1 95 228 LEU A C 1
ATOM 1866 O O . LEU A 1 228 ? -0.601 43.125 22.375 1 95 228 LEU A O 1
ATOM 1870 N N . TYR A 1 229 ? -0.904 41.938 20.578 1 95.75 229 TYR A N 1
ATOM 1871 C CA . TYR A 1 229 ? 0.154 42.562 19.812 1 95.75 229 TYR A CA 1
ATOM 1872 C C . TYR A 1 229 ? -0.055 44.094 19.75 1 95.75 229 TYR A C 1
ATOM 1874 O O . TYR A 1 229 ? 0.885 44.844 19.953 1 95.75 229 TYR A O 1
ATOM 1882 N N . ASN A 1 230 ? -1.341 44.5 19.438 1 95.94 230 ASN A N 1
ATOM 1883 C CA . ASN A 1 230 ? -1.623 45.938 19.344 1 95.94 230 ASN A CA 1
ATOM 1884 C C . ASN A 1 230 ? -1.373 46.656 20.672 1 95.94 230 ASN A C 1
ATOM 1886 O O . ASN A 1 230 ? -0.838 47.781 20.688 1 95.94 230 ASN A O 1
ATOM 1890 N N . GLU A 1 231 ? -1.703 46 21.734 1 95.94 231 GLU A N 1
ATOM 1891 C CA . GLU A 1 231 ? -1.487 46.562 23.047 1 95.94 231 GLU A CA 1
ATOM 1892 C C . GLU A 1 231 ? 0.001 46.656 23.375 1 95.94 231 GLU A C 1
ATOM 1894 O O . GLU A 1 231 ? 0.453 47.625 23.984 1 95.94 231 GLU A O 1
ATOM 1899 N N . ARG A 1 232 ? 0.692 45.688 23.016 1 95.5 232 ARG A N 1
ATOM 1900 C CA . ARG A 1 232 ? 2.137 45.688 23.234 1 95.5 232 ARG A CA 1
ATOM 1901 C C . ARG A 1 232 ? 2.791 46.812 22.453 1 95.5 232 ARG A C 1
ATOM 1903 O O . ARG A 1 232 ? 3.646 47.531 22.969 1 95.5 232 ARG A O 1
ATOM 1910 N N . CYS A 1 233 ? 2.443 46.969 21.219 1 95.81 233 CYS A N 1
ATOM 1911 C CA . CYS A 1 233 ? 2.979 48.031 20.391 1 95.81 233 CYS A CA 1
ATOM 1912 C C . CYS A 1 233 ? 2.668 49.406 20.984 1 95.81 233 CYS A C 1
ATOM 1914 O O . CYS A 1 233 ? 3.52 50.312 20.969 1 95.81 233 CYS A O 1
ATOM 1916 N N . LEU A 1 234 ? 1.426 49.531 21.453 1 95.5 234 LEU A N 1
ATOM 1917 C CA . LEU A 1 234 ? 1.047 50.781 22.109 1 95.5 234 LEU A CA 1
ATOM 1918 C C . LEU A 1 234 ? 1.973 51.094 23.281 1 95.5 234 LEU A C 1
ATOM 1920 O O . LEU A 1 234 ? 2.398 52.25 23.453 1 95.5 234 LEU A O 1
ATOM 1924 N N . GLY A 1 235 ? 2.236 50.094 24.016 1 94.75 235 GLY A N 1
ATOM 1925 C CA . GLY A 1 235 ? 3.131 50.281 25.156 1 94.75 235 GLY A CA 1
ATOM 1926 C C . GLY A 1 235 ? 4.539 50.656 24.75 1 94.75 235 GLY A C 1
ATOM 1927 O O . GLY A 1 235 ? 5.156 51.531 25.375 1 94.75 235 GLY A O 1
ATOM 1928 N N . LEU A 1 236 ? 5.109 50.125 23.719 1 94 236 LEU A N 1
ATOM 1929 C CA . LEU A 1 236 ? 6.48 50.344 23.266 1 94 236 LEU A CA 1
ATOM 1930 C C . LEU A 1 236 ? 6.613 51.719 22.594 1 94 236 LEU A C 1
ATOM 1932 O O . LEU A 1 236 ? 7.668 52.344 22.656 1 94 236 LEU A O 1
ATOM 1936 N N . LEU A 1 237 ? 5.504 52.188 21.984 1 94.69 237 LEU A N 1
ATOM 1937 C CA . LEU A 1 237 ? 5.586 53.375 21.141 1 94.69 237 LEU A CA 1
ATOM 1938 C C . LEU A 1 237 ? 5.023 54.594 21.859 1 94.69 237 LEU A C 1
ATOM 1940 O O . LEU A 1 237 ? 5.066 55.688 21.328 1 94.69 237 LEU A O 1
ATOM 1944 N N . LYS A 1 238 ? 4.512 54.375 23.016 1 91.44 238 LYS A N 1
ATOM 1945 C CA . LYS A 1 238 ? 3.863 55.438 23.766 1 91.44 238 LYS A CA 1
ATOM 1946 C C . LYS A 1 238 ? 4.816 56.625 24 1 91.44 238 LYS A C 1
ATOM 1948 O O . LYS A 1 238 ? 4.383 57.781 24.109 1 91.44 238 LYS A O 1
ATOM 1953 N N . GLU A 1 239 ? 6.125 56.406 23.984 1 89.06 239 GLU A N 1
ATOM 1954 C CA . GLU A 1 239 ? 7.113 57.438 24.297 1 89.06 239 GLU A CA 1
ATOM 1955 C C . GLU A 1 239 ? 7.402 58.281 23.062 1 89.06 239 GLU A C 1
ATOM 1957 O O . GLU A 1 239 ? 8.102 59.312 23.156 1 89.06 239 GLU A O 1
ATOM 1962 N N . TYR A 1 240 ? 6.809 57.969 22.016 1 92.75 240 TYR A N 1
ATOM 1963 C CA . TYR A 1 240 ? 7.047 58.719 20.781 1 92.75 240 TYR A CA 1
ATOM 1964 C C . TYR A 1 240 ? 5.805 59.5 20.375 1 92.75 240 TYR A C 1
ATOM 1966 O O . TYR A 1 240 ? 5.027 59.031 19.531 1 92.75 240 TYR A O 1
ATOM 1974 N N . PRO A 1 241 ? 5.637 60.719 20.781 1 87.12 241 PRO A N 1
ATOM 1975 C CA . PRO A 1 241 ? 4.414 61.469 20.594 1 87.12 241 PRO A CA 1
ATOM 1976 C C . PRO A 1 241 ? 4.164 61.844 19.125 1 87.12 241 PRO A C 1
ATOM 1978 O O . PRO A 1 241 ? 3.031 62.156 18.734 1 87.12 241 PRO A O 1
ATOM 1981 N N . GLN A 1 242 ? 5.18 61.812 18.297 1 87.88 242 GLN A N 1
ATOM 1982 C CA . GLN A 1 242 ? 5.02 62.156 16.891 1 87.88 242 GLN A CA 1
ATOM 1983 C C . GLN A 1 242 ? 4.262 61.062 16.125 1 87.88 242 GLN A C 1
ATOM 1985 O O . GLN A 1 242 ? 3.775 61.312 15.023 1 87.88 242 GLN A O 1
ATOM 1990 N N . LEU A 1 243 ? 4.09 59.906 16.766 1 91.38 243 LEU A N 1
ATOM 1991 C CA . LEU A 1 243 ? 3.434 58.781 16.094 1 91.38 243 LEU A CA 1
ATOM 1992 C C . LEU A 1 243 ? 1.93 58.812 16.344 1 91.38 243 LEU A C 1
ATOM 1994 O O . LEU A 1 243 ? 1.485 59.156 17.438 1 91.38 243 LEU A O 1
ATOM 1998 N N . ASN A 1 244 ? 1.14 58.531 15.336 1 89.81 244 ASN A N 1
ATOM 1999 C CA . ASN A 1 244 ? -0.301 58.344 15.484 1 89.81 244 ASN A CA 1
ATOM 2000 C C . ASN A 1 244 ? -0.645 56.938 15.938 1 89.81 244 ASN A C 1
ATOM 2002 O O . ASN A 1 244 ? -0.607 56 15.141 1 89.81 244 ASN A O 1
ATOM 2006 N N . LEU A 1 245 ? -1.057 56.812 17.141 1 92.56 245 LEU A N 1
ATOM 2007 C CA . LEU A 1 245 ? -1.253 55.5 17.719 1 92.56 245 LEU A CA 1
ATOM 2008 C C . LEU A 1 245 ? -2.738 55.156 17.844 1 92.56 245 LEU A C 1
ATOM 2010 O O . LEU A 1 245 ? -3.107 54.125 18.406 1 92.56 245 LEU A O 1
ATOM 2014 N N . ASN A 1 246 ? -3.619 55.938 17.328 1 85.94 246 ASN A N 1
ATOM 2015 C CA . ASN A 1 246 ? -5.059 55.75 17.484 1 85.94 246 ASN A CA 1
ATOM 2016 C C . ASN A 1 246 ? -5.543 54.469 16.844 1 85.94 246 ASN A C 1
ATOM 2018 O O . ASN A 1 246 ? -6.453 53.812 17.344 1 85.94 246 ASN A O 1
ATOM 2022 N N . GLY A 1 247 ? -4.945 54.125 15.797 1 88.81 247 GLY A N 1
ATOM 2023 C CA . GLY A 1 247 ? -5.355 52.938 15.07 1 88.81 247 GLY A CA 1
ATOM 2024 C C . GLY A 1 247 ? -4.953 51.656 15.766 1 88.81 247 GLY A C 1
ATOM 2025 O O . GLY A 1 247 ? -5.395 50.562 15.383 1 88.81 247 GLY A O 1
ATOM 2026 N N . LEU A 1 248 ? -4.23 51.719 16.844 1 93.69 248 LEU A N 1
ATOM 2027 C CA . LEU A 1 248 ? -3.711 50.562 17.531 1 93.69 248 LEU A CA 1
ATOM 2028 C C . LEU A 1 248 ? -4.543 50.219 18.766 1 93.69 248 LEU A C 1
ATOM 2030 O O . LEU A 1 248 ? -4.355 49.188 19.391 1 93.69 248 LEU A O 1
ATOM 2034 N N . ARG A 1 249 ? -5.496 51 19.094 1 92.88 249 ARG A N 1
ATOM 2035 C CA . ARG A 1 249 ? -6.227 50.844 20.359 1 92.88 249 ARG A CA 1
ATOM 2036 C C . ARG A 1 249 ? -7.359 49.844 20.203 1 92.88 249 ARG A C 1
ATOM 2038 O O . ARG A 1 249 ? -8.016 49.781 19.172 1 92.88 249 ARG A O 1
ATOM 2045 N N . THR A 1 250 ? -7.512 49.094 21.266 1 94.31 250 THR A N 1
ATOM 2046 C CA . THR A 1 250 ? -8.664 48.188 21.359 1 94.31 250 THR A CA 1
ATOM 2047 C C . THR A 1 250 ? -9.922 49 21.719 1 94.31 250 THR A C 1
ATOM 2049 O O . THR A 1 250 ? -9.883 49.875 22.578 1 94.31 250 THR A O 1
ATOM 2052 N N . PHE A 1 251 ? -11 48.719 20.984 1 94.31 251 PHE A N 1
ATOM 2053 C CA . PHE A 1 251 ? -12.289 49.344 21.234 1 94.31 251 PHE A CA 1
ATOM 2054 C C . PHE A 1 251 ? -13.234 48.406 21.953 1 94.31 251 PHE A C 1
ATOM 2056 O O . PHE A 1 251 ? -13.422 47.25 21.516 1 94.31 251 PHE A O 1
ATOM 2063 N N . SER A 1 252 ? -13.789 48.719 23.109 1 94.12 252 SER A N 1
ATOM 2064 C CA . SER A 1 252 ? -14.695 47.875 23.891 1 94.12 252 SER A CA 1
ATOM 2065 C C . SER A 1 252 ? -15.859 48.688 24.453 1 94.12 252 SER A C 1
ATOM 2067 O O . SER A 1 252 ? -15.664 49.75 25.031 1 94.12 252 SER A O 1
ATOM 2069 N N . ILE A 1 253 ? -17.125 48.188 24.234 1 93.12 253 ILE A N 1
ATOM 2070 C CA . ILE A 1 253 ? -18.297 48.875 24.75 1 93.12 253 ILE A CA 1
ATOM 2071 C C . ILE A 1 253 ? -19.297 47.844 25.297 1 93.12 253 ILE A C 1
ATOM 2073 O O . ILE A 1 253 ? -19.375 46.719 24.797 1 93.12 253 ILE A O 1
ATOM 2077 N N . PRO A 1 254 ? -20.031 48.219 26.312 1 92.5 254 PRO A N 1
ATOM 2078 C CA . PRO A 1 254 ? -21.156 47.375 26.734 1 92.5 254 PRO A CA 1
ATOM 2079 C C . PRO A 1 254 ? -22.297 47.344 25.734 1 92.5 254 PRO A C 1
ATOM 2081 O O . PRO A 1 254 ? -22.547 48.344 25.047 1 92.5 254 PRO A O 1
ATOM 2084 N N . VAL A 1 255 ? -22.859 46.25 25.547 1 91.31 255 VAL A N 1
ATOM 2085 C CA . VAL A 1 255 ? -24.016 46.062 24.672 1 91.31 255 VAL A CA 1
ATOM 2086 C C . VAL A 1 255 ? -25.203 45.562 25.484 1 91.31 255 VAL A C 1
ATOM 2088 O O . VAL A 1 255 ? -25.078 44.562 26.188 1 91.31 255 VAL A O 1
ATOM 2091 N N . ASN A 1 256 ? -26.219 46.344 25.453 1 84.88 256 ASN A N 1
ATOM 2092 C CA . ASN A 1 256 ? -27.453 45.906 26.109 1 84.88 256 ASN A CA 1
ATOM 2093 C C . ASN A 1 256 ? -28.469 45.406 25.094 1 84.88 256 ASN A C 1
ATOM 2095 O O . ASN A 1 256 ? -28.844 46.125 24.172 1 84.88 256 ASN A O 1
ATOM 2099 N N . ALA A 1 257 ? -28.922 44.219 25.266 1 74.62 257 ALA A N 1
ATOM 2100 C CA . ALA A 1 257 ? -29.781 43.531 24.312 1 74.62 257 ALA A CA 1
ATOM 2101 C C . ALA A 1 257 ? -31.078 44.312 24.078 1 74.62 257 ALA A C 1
ATOM 2103 O O . ALA A 1 257 ? -31.703 44.188 23.031 1 74.62 257 ALA A O 1
ATOM 2104 N N . GLN A 1 258 ? -31.484 45.094 25 1 67.75 258 GLN A N 1
ATOM 2105 C CA . GLN A 1 258 ? -32.75 45.812 24.891 1 67.75 258 GLN A CA 1
ATOM 2106 C C . GLN A 1 258 ? -32.562 47.125 24.094 1 67.75 258 GLN A C 1
ATOM 2108 O O . GLN A 1 258 ? -33.562 47.719 23.672 1 67.75 258 GLN A O 1
ATOM 2113 N N . ASN A 1 259 ? -31.344 47.344 23.922 1 72.12 259 ASN A N 1
ATOM 2114 C CA . ASN A 1 259 ? -31.078 48.625 23.219 1 72.12 259 ASN A CA 1
ATOM 2115 C C . ASN A 1 259 ? -30.391 48.375 21.875 1 72.12 259 ASN A C 1
ATOM 2117 O O . ASN A 1 259 ? -29.219 48 21.828 1 72.12 259 ASN A O 1
ATOM 2121 N N . ASP A 1 260 ? -31.141 48.625 20.906 1 73 260 ASP A N 1
ATOM 2122 C CA . ASP A 1 260 ? -30.609 48.406 19.562 1 73 260 ASP A CA 1
ATOM 2123 C C . ASP A 1 260 ? -29.766 49.625 19.109 1 73 260 ASP A C 1
ATOM 2125 O O . ASP A 1 260 ? -29.094 49.562 18.078 1 73 260 ASP A O 1
ATOM 2129 N N . SER A 1 261 ? -29.797 50.562 19.922 1 81.31 261 SER A N 1
ATOM 2130 C CA . SER A 1 261 ? -29.047 51.781 19.609 1 81.31 261 SER A CA 1
ATOM 2131 C C . SER A 1 261 ? -27.656 51.719 20.234 1 81.31 261 SER A C 1
ATOM 2133 O O . SER A 1 261 ? -27.516 51.469 21.438 1 81.31 261 SER A O 1
ATOM 2135 N N . LEU A 1 262 ? -26.688 51.812 19.406 1 91.12 262 LEU A N 1
ATOM 2136 C CA . LEU A 1 262 ? -25.281 51.844 19.812 1 91.12 262 LEU A CA 1
ATOM 2137 C C . LEU A 1 262 ? -24.547 53.031 19.203 1 91.12 262 LEU A C 1
ATOM 2139 O O . LEU A 1 262 ? -23.625 52.844 18.422 1 91.12 262 LEU A O 1
ATOM 2143 N N . PRO A 1 263 ? -24.891 54.188 19.641 1 90.56 263 PRO A N 1
ATOM 2144 C CA . PRO A 1 263 ? -24.359 55.406 18.984 1 90.56 263 PRO A CA 1
ATOM 2145 C C . PRO A 1 263 ? -22.828 55.469 19.047 1 90.56 263 PRO A C 1
ATOM 2147 O O . PRO A 1 263 ? -22.188 55.938 18.094 1 90.56 263 PRO A O 1
ATOM 2150 N N . VAL A 1 264 ? -22.344 55.062 20.172 1 92 264 VAL A N 1
ATOM 2151 C CA . VAL A 1 264 ? -20.891 55.125 20.344 1 92 264 VAL A CA 1
ATOM 2152 C C . VAL A 1 264 ? -20.234 54.219 19.312 1 92 264 VAL A C 1
ATOM 2154 O O . VAL A 1 264 ? -19.203 54.562 18.734 1 92 264 VAL A O 1
ATOM 2157 N N . LEU A 1 265 ? -20.812 53.062 19.125 1 91.69 265 LEU A N 1
ATOM 2158 C CA . LEU A 1 265 ? -20.281 52.125 18.141 1 91.69 265 LEU A CA 1
ATOM 2159 C C . LEU A 1 265 ? -20.422 52.688 16.734 1 91.69 265 LEU A C 1
ATOM 2161 O O . LEU A 1 265 ? -19.516 52.562 15.906 1 91.69 265 LEU A O 1
ATOM 2165 N N . SER A 1 266 ? -21.516 53.281 16.438 1 91.25 266 SER A N 1
ATOM 2166 C CA . SER A 1 266 ? -21.75 53.906 15.125 1 91.25 266 SER A CA 1
ATOM 2167 C C . SER A 1 266 ? -20.734 55 14.836 1 91.25 266 SER A C 1
ATOM 2169 O O . SER A 1 266 ? -20.25 55.125 13.711 1 91.25 266 SER A O 1
ATOM 2171 N N . ALA A 1 267 ? -20.5 55.719 15.852 1 91.94 267 ALA A N 1
ATOM 2172 C CA . ALA A 1 267 ? -19.516 56.812 15.703 1 91.94 267 ALA A CA 1
ATOM 2173 C C . ALA A 1 267 ? -18.125 56.25 15.43 1 91.94 267 ALA A C 1
ATOM 2175 O O . ALA A 1 267 ? -17.375 56.781 14.617 1 91.94 267 ALA A O 1
ATOM 2176 N N . HIS A 1 268 ? -17.844 55.25 16.172 1 90.62 268 HIS A N 1
ATOM 2177 C CA . HIS A 1 268 ? -16.547 54.594 15.984 1 90.62 268 HIS A CA 1
ATOM 2178 C C . HIS A 1 268 ? -16.406 54.062 14.562 1 90.62 268 HIS A C 1
ATOM 2180 O O . HIS A 1 268 ? -15.352 54.219 13.945 1 90.62 268 HIS A O 1
ATOM 2186 N N . ILE A 1 269 ? -17.422 53.438 14.023 1 91.75 269 ILE A N 1
ATOM 2187 C CA . ILE A 1 269 ? -17.422 52.875 12.672 1 91.75 269 ILE A CA 1
ATOM 2188 C C . ILE A 1 269 ? -17.234 54 11.656 1 91.75 269 ILE A C 1
ATOM 2190 O O . ILE A 1 269 ? -16.469 53.844 10.695 1 91.75 269 ILE A O 1
ATOM 2194 N N . GLN A 1 270 ? -17.875 55.125 11.906 1 88.88 270 GLN A N 1
ATOM 2195 C CA . GLN A 1 270 ? -17.719 56.25 11.008 1 88.88 270 GLN A CA 1
ATOM 2196 C C . GLN A 1 270 ? -16.297 56.781 11.023 1 88.88 270 GLN A C 1
ATOM 2198 O O . GLN A 1 270 ? -15.766 57.188 9.984 1 88.88 270 GLN A O 1
ATOM 2203 N N . ASP A 1 271 ? -15.805 56.781 12.148 1 88.06 271 ASP A N 1
ATOM 2204 C CA . ASP A 1 271 ? -14.414 57.188 12.281 1 88.06 271 ASP A CA 1
ATOM 2205 C C . ASP A 1 271 ? -13.477 56.281 11.5 1 88.06 271 ASP A C 1
ATOM 2207 O O . ASP A 1 271 ? -12.531 56.719 10.859 1 88.06 271 ASP A O 1
ATOM 2211 N N . LEU A 1 272 ? -13.719 55 11.609 1 88.88 272 LEU A N 1
ATOM 2212 C CA . LEU A 1 272 ? -12.914 54.031 10.891 1 88.88 272 LEU A CA 1
ATOM 2213 C C . LEU A 1 272 ? -13.039 54.219 9.383 1 88.88 272 LEU A C 1
ATOM 2215 O O . LEU A 1 272 ? -12.047 54.125 8.656 1 88.88 272 LEU A O 1
ATOM 2219 N N . ILE A 1 273 ? -14.203 54.375 8.93 1 87.19 273 ILE A N 1
ATOM 2220 C CA . ILE A 1 273 ? -14.477 54.562 7.508 1 87.19 273 ILE A CA 1
ATOM 2221 C C . ILE A 1 273 ? -13.75 55.812 7.02 1 87.19 273 ILE A C 1
ATOM 2223 O O . ILE A 1 273 ? -13.195 55.844 5.918 1 87.19 273 ILE A O 1
ATOM 2227 N N . GLY A 1 274 ? -13.805 56.844 7.785 1 81.75 274 GLY A N 1
ATOM 2228 C CA . GLY A 1 274 ? -13.148 58.094 7.434 1 81.75 274 GLY A CA 1
ATOM 2229 C C . GLY A 1 274 ? -11.641 57.969 7.301 1 81.75 274 GLY A C 1
ATOM 2230 O O . GLY A 1 274 ? -11.016 58.688 6.535 1 81.75 274 GLY A O 1
ATOM 2231 N N . ARG A 1 275 ? -11.102 57.156 8.047 1 78.62 275 ARG A N 1
ATOM 2232 C CA . ARG A 1 275 ? -9.656 56.969 8.039 1 78.62 275 ARG A CA 1
ATOM 2233 C C . ARG A 1 275 ? -9.227 56.062 6.871 1 78.62 275 ARG A C 1
ATOM 2235 O O . ARG A 1 275 ? -8.039 55.906 6.613 1 78.62 275 ARG A O 1
ATOM 2242 N N . ASP A 1 276 ? -10.164 55.594 6.078 1 69.12 276 ASP A N 1
ATOM 2243 C CA . ASP A 1 276 ? -9.953 54.781 4.898 1 69.12 276 ASP A CA 1
ATOM 2244 C C . ASP A 1 276 ? -9.125 53.531 5.238 1 69.12 276 ASP A C 1
ATOM 2246 O O . ASP A 1 276 ? -8.18 53.188 4.523 1 69.12 276 ASP A O 1
ATOM 2250 N N . GLU A 1 277 ? -9.422 53.125 6.395 1 65.75 277 GLU A N 1
ATOM 2251 C CA . GLU A 1 277 ? -8.727 51.906 6.742 1 65.75 277 GLU A CA 1
ATOM 2252 C C . GLU A 1 277 ? -9.281 50.719 5.965 1 65.75 277 GLU A C 1
ATOM 2254 O O . GLU A 1 277 ? -10.5 50.531 5.891 1 65.75 277 GLU A O 1
ATOM 2259 N N . GLY A 1 278 ? -8.633 50.188 5.027 1 67.62 278 GLY A N 1
ATOM 2260 C CA . GLY A 1 278 ? -9.078 49.156 4.098 1 67.62 278 GLY A CA 1
ATOM 2261 C C . GLY A 1 278 ? -9.555 47.906 4.793 1 67.62 278 GLY A C 1
ATOM 2262 O O . GLY A 1 278 ? -10.406 47.188 4.27 1 67.62 278 GLY A O 1
ATOM 2263 N N . ARG A 1 279 ? -9.125 47.562 6.066 1 85.62 279 ARG A N 1
ATOM 2264 C CA . ARG A 1 279 ? -9.523 46.312 6.691 1 85.62 279 ARG A CA 1
ATOM 2265 C C . ARG A 1 279 ? -10.344 46.562 7.949 1 85.62 279 ARG A C 1
ATOM 2267 O O . ARG A 1 279 ? -10.07 47.5 8.703 1 85.62 279 ARG A O 1
ATOM 2274 N N . VAL A 1 280 ? -11.336 45.688 8.172 1 88.5 280 VAL A N 1
ATOM 2275 C CA . VAL A 1 280 ? -12.25 45.812 9.305 1 88.5 280 VAL A CA 1
ATOM 2276 C C . VAL A 1 280 ? -11.625 45.188 10.547 1 88.5 280 VAL A C 1
ATOM 2278 O O . VAL A 1 280 ? -10.906 44.188 10.453 1 88.5 280 VAL A O 1
ATOM 2281 N N . PRO A 1 281 ? -11.883 45.781 11.727 1 90.75 281 PRO A N 1
ATOM 2282 C CA . PRO A 1 281 ? -11.391 45.219 12.977 1 90.75 281 PRO A CA 1
ATOM 2283 C C . PRO A 1 281 ? -11.969 43.812 13.258 1 90.75 281 PRO A C 1
ATOM 2285 O O . PRO A 1 281 ? -13.047 43.5 12.766 1 90.75 281 PRO A O 1
ATOM 2288 N N . TYR A 1 282 ? -11.188 43.062 13.992 1 91.12 282 TYR A N 1
ATOM 2289 C CA . TYR A 1 282 ? -11.664 41.781 14.484 1 91.12 282 TYR A CA 1
ATOM 2290 C C . TYR A 1 282 ? -12.547 41.938 15.711 1 91.12 282 TYR A C 1
ATOM 2292 O O . TYR A 1 282 ? -12.102 42.469 16.734 1 91.12 282 TYR A O 1
ATOM 2300 N N . SER A 1 283 ? -13.773 41.5 15.633 1 92.75 283 SER A N 1
ATOM 2301 C CA . SER A 1 283 ? -14.719 41.781 16.703 1 92.75 283 SER A CA 1
ATOM 2302 C C . SER A 1 283 ? -15.188 40.5 17.391 1 92.75 283 SER A C 1
ATOM 2304 O O . SER A 1 283 ? -15.367 39.469 16.734 1 92.75 283 SER A O 1
ATOM 2306 N N . LEU A 1 284 ? -15.359 40.562 18.719 1 94.38 284 LEU A N 1
ATOM 2307 C CA . LEU A 1 284 ? -15.891 39.5 19.562 1 94.38 284 LEU A CA 1
ATOM 2308 C C . LEU A 1 284 ? -17.062 40.031 20.406 1 94.38 284 LEU A C 1
ATOM 2310 O O . LEU A 1 284 ? -16.969 41.062 21.031 1 94.38 284 LEU A O 1
ATOM 2314 N N . TYR A 1 285 ? -18.141 39.281 20.375 1 95.56 285 TYR A N 1
ATOM 2315 C CA . TYR A 1 285 ? -19.359 39.625 21.109 1 95.56 285 TYR A CA 1
ATOM 2316 C C . TYR A 1 285 ? -19.625 38.656 22.234 1 95.56 285 TYR A C 1
ATOM 2318 O O . TYR A 1 285 ? -20 37.5 22 1 95.56 285 TYR A O 1
ATOM 2326 N N . GLN A 1 286 ? -19.406 39.062 23.5 1 96.31 286 GLN A N 1
ATOM 2327 C CA . GLN A 1 286 ? -19.641 38.25 24.688 1 96.31 286 GLN A CA 1
ATOM 2328 C C . GLN A 1 286 ? -21 38.594 25.312 1 96.31 286 GLN A C 1
ATOM 2330 O O . GLN A 1 286 ? -21.375 39.75 25.422 1 96.31 286 GLN A O 1
ATOM 2335 N N . ARG A 1 287 ? -21.75 37.531 25.688 1 95.75 287 ARG A N 1
ATOM 2336 C CA . ARG A 1 287 ? -23.031 37.75 26.375 1 95.75 287 ARG A CA 1
ATOM 2337 C C . ARG A 1 287 ? -23.062 37 27.703 1 95.75 287 ARG A C 1
ATOM 2339 O O . ARG A 1 287 ? -22.531 35.906 27.828 1 95.75 287 ARG A O 1
ATOM 2346 N N . GLU A 1 288 ? -23.688 37.625 28.625 1 94.56 288 GLU A N 1
ATOM 2347 C CA . GLU A 1 288 ? -23.812 37.031 29.953 1 94.56 288 GLU A CA 1
ATOM 2348 C C . GLU A 1 288 ? -25.016 36.094 30.016 1 94.56 288 GLU A C 1
ATOM 2350 O O . GLU A 1 288 ? -26.094 36.438 29.5 1 94.56 288 GLU A O 1
ATOM 2355 N N . ILE A 1 289 ? -24.797 34.938 30.578 1 94.94 289 ILE A N 1
ATOM 2356 C CA . ILE A 1 289 ? -25.859 33.938 30.672 1 94.94 289 ILE A CA 1
ATOM 2357 C C . ILE A 1 289 ? -26.031 33.531 32.125 1 94.94 289 ILE A C 1
ATOM 2359 O O . ILE A 1 289 ? -25.094 33.562 32.938 1 94.94 289 ILE A O 1
ATOM 2363 N N . THR A 1 290 ? -27.219 33.219 32.5 1 92.31 290 THR A N 1
ATOM 2364 C CA . THR A 1 290 ? -27.531 32.625 33.812 1 92.31 290 THR A CA 1
ATOM 2365 C C . THR A 1 290 ? -28.125 31.219 33.625 1 92.31 290 THR A C 1
ATOM 2367 O O . THR A 1 290 ? -28.516 30.844 32.531 1 92.31 290 THR A O 1
ATOM 2370 N N . GLY A 1 291 ? -28.094 30.406 34.688 1 91.06 291 GLY A N 1
ATOM 2371 C CA . GLY A 1 291 ? -28.562 29.031 34.625 1 91.06 291 GLY A CA 1
ATOM 2372 C C . GLY A 1 291 ? -27.453 28.031 34.375 1 91.06 291 GLY A C 1
ATOM 2373 O O . GLY A 1 291 ? -26.266 28.328 34.625 1 91.06 291 GLY A O 1
ATOM 2374 N N . GLY A 1 292 ? -27.859 26.828 34.062 1 92.19 292 GLY A N 1
ATOM 2375 C CA . GLY A 1 292 ? -26.922 25.75 33.812 1 92.19 292 GLY A CA 1
ATOM 2376 C C . GLY A 1 292 ? -27.562 24.531 33.156 1 92.19 292 GLY A C 1
ATOM 2377 O O . GLY A 1 292 ? -28.781 24.375 33.219 1 92.19 292 GLY A O 1
ATOM 2378 N N . LEU A 1 293 ? -26.75 23.781 32.5 1 93.31 293 LEU A N 1
ATOM 2379 C CA . LEU A 1 293 ? -27.219 22.531 31.922 1 93.31 293 LEU A CA 1
ATOM 2380 C C . LEU A 1 293 ? -26.922 21.359 32.875 1 93.31 293 LEU A C 1
ATOM 2382 O O . LEU A 1 293 ? -25.984 21.438 33.656 1 93.31 293 LEU A O 1
ATOM 2386 N N . THR A 1 294 ? -27.609 20.297 32.75 1 92.56 294 THR A N 1
ATOM 2387 C CA . THR A 1 294 ? -27.516 19.172 33.656 1 92.56 294 THR A CA 1
ATOM 2388 C C . THR A 1 294 ? -26.188 18.453 33.5 1 92.56 294 THR A C 1
ATOM 2390 O O . THR A 1 294 ? -25.703 18.266 32.375 1 92.56 294 THR A O 1
ATOM 2393 N N . ASN A 1 295 ? -25.609 18.062 34.625 1 93.75 295 ASN A N 1
ATOM 2394 C CA . ASN A 1 295 ? -24.344 17.328 34.594 1 93.75 295 ASN A CA 1
ATOM 2395 C C . ASN A 1 295 ? -24.578 15.828 34.406 1 93.75 295 ASN A C 1
ATOM 2397 O O . ASN A 1 295 ? -23.625 15.047 34.344 1 93.75 295 ASN A O 1
ATOM 2401 N N . GLN A 1 296 ? -25.812 15.398 34.25 1 90.56 296 GLN A N 1
ATOM 2402 C CA . GLN A 1 296 ? -26.141 14 34 1 90.56 296 GLN A CA 1
ATOM 2403 C C . GLN A 1 296 ? -25.562 13.539 32.656 1 90.56 296 GLN A C 1
ATOM 2405 O O . GLN A 1 296 ? -25.297 12.344 32.469 1 90.56 296 GLN A O 1
ATOM 2410 N N . VAL A 1 297 ? -25.375 14.461 31.859 1 94.38 297 VAL A N 1
ATOM 2411 C CA . VAL A 1 297 ? -24.891 14.148 30.531 1 94.38 297 VAL A CA 1
ATOM 2412 C C . VAL A 1 297 ? -23.422 13.742 30.594 1 94.38 297 VAL A C 1
ATOM 2414 O O . VAL A 1 297 ? -22.891 13.117 29.672 1 94.38 297 VAL A O 1
ATOM 2417 N N . HIS A 1 298 ? -22.75 14.008 31.781 1 96.12 298 HIS A N 1
ATOM 2418 C CA . HIS A 1 298 ? -21.328 13.719 31.922 1 96.12 298 HIS A CA 1
ATOM 2419 C C . HIS A 1 298 ? -21.047 12.234 31.688 1 96.12 298 HIS A C 1
ATOM 2421 O O . HIS A 1 298 ? -20.109 11.891 30.953 1 96.12 298 HIS A O 1
ATOM 2427 N N . ALA A 1 299 ? -21.844 11.422 32.25 1 94.94 299 ALA A N 1
ATOM 2428 C CA . ALA A 1 299 ? -21.672 9.977 32.094 1 94.94 299 ALA A CA 1
ATOM 2429 C C . ALA A 1 299 ? -21.859 9.562 30.625 1 94.94 299 ALA A C 1
ATOM 2431 O O . ALA A 1 299 ? -21.172 8.656 30.141 1 94.94 299 ALA A O 1
ATOM 2432 N N . GLU A 1 300 ? -22.719 10.203 29.969 1 95.44 300 GLU A N 1
ATOM 2433 C CA . GLU A 1 300 ? -22.984 9.906 28.562 1 95.44 300 GLU A CA 1
ATOM 2434 C C . GLU A 1 300 ? -21.797 10.297 27.688 1 95.44 300 GLU A C 1
ATOM 2436 O O . GLU A 1 300 ? -21.453 9.594 26.75 1 95.44 300 GLU A O 1
ATOM 2441 N N . PHE A 1 301 ? -21.219 11.438 28.078 1 97.25 301 PHE A N 1
ATOM 2442 C CA . PHE A 1 301 ? -20.047 11.883 27.344 1 97.25 301 PHE A CA 1
ATOM 2443 C C . PHE A 1 301 ? -18.922 10.859 27.453 1 97.25 301 PHE A C 1
ATOM 2445 O O . PHE A 1 301 ? -18.297 10.5 26.453 1 97.25 301 PHE A O 1
ATOM 2452 N N . ILE A 1 302 ? -18.672 10.406 28.625 1 96.75 302 ILE A N 1
ATOM 2453 C CA . ILE A 1 302 ? -17.578 9.484 28.875 1 96.75 302 ILE A CA 1
ATOM 2454 C C . ILE A 1 302 ? -17.828 8.164 28.156 1 96.75 302 ILE A C 1
ATOM 2456 O O . ILE A 1 302 ? -16.922 7.602 27.547 1 96.75 302 ILE A O 1
ATOM 2460 N N . LYS A 1 303 ? -19.047 7.715 28.219 1 95.94 303 LYS A N 1
ATOM 2461 C CA . LYS A 1 303 ? -19.422 6.492 27.516 1 95.94 303 LYS A CA 1
ATOM 2462 C C . LYS A 1 303 ? -19.25 6.652 26 1 95.94 303 LYS A C 1
ATOM 2464 O O . LYS A 1 303 ? -18.781 5.734 25.328 1 95.94 303 LYS A O 1
ATOM 2469 N N . LEU A 1 304 ? -19.688 7.77 25.547 1 96.81 304 LEU A N 1
ATOM 2470 C CA . LEU A 1 304 ? -19.578 8.055 24.125 1 96.81 304 LEU A CA 1
ATOM 2471 C C . LEU A 1 304 ? -18.125 8 23.672 1 96.81 304 LEU A C 1
ATOM 2473 O O . LEU A 1 304 ? -17.812 7.434 22.625 1 96.81 304 LEU A O 1
ATOM 2477 N N . ILE A 1 305 ? -17.234 8.594 24.438 1 96.56 305 ILE A N 1
ATOM 2478 C CA . ILE A 1 305 ? -15.805 8.617 24.109 1 96.56 305 ILE A CA 1
ATOM 2479 C C . ILE A 1 305 ? -15.273 7.188 24.031 1 96.56 305 ILE A C 1
ATOM 2481 O O . ILE A 1 305 ? -14.555 6.832 23.094 1 96.56 305 ILE A O 1
ATOM 2485 N N . LYS A 1 306 ? -15.641 6.379 24.953 1 95.12 306 LYS A N 1
ATOM 2486 C CA . LYS A 1 306 ? -15.203 4.988 24.984 1 95.12 306 LYS A CA 1
ATOM 2487 C C . LYS A 1 306 ? -15.711 4.227 23.766 1 95.12 306 LYS A C 1
ATOM 2489 O O . LYS A 1 306 ? -14.969 3.459 23.156 1 95.12 306 LYS A O 1
ATOM 2494 N N . ASN A 1 307 ? -16.969 4.434 23.469 1 96.31 307 ASN A N 1
ATOM 2495 C CA . ASN A 1 307 ? -17.578 3.756 22.328 1 96.31 307 ASN A CA 1
ATOM 2496 C C . ASN A 1 307 ? -16.922 4.172 21.016 1 96.31 307 ASN A C 1
ATOM 2498 O O . ASN A 1 307 ? -16.656 3.33 20.156 1 96.31 307 ASN A O 1
ATOM 2502 N N . LEU A 1 308 ? -16.703 5.449 20.844 1 96.38 308 LEU A N 1
ATOM 2503 C CA . LEU A 1 308 ? -16.141 5.953 19.594 1 96.38 308 LEU A CA 1
ATOM 2504 C C . LEU A 1 308 ? -14.672 5.566 19.469 1 96.38 308 LEU A C 1
ATOM 2506 O O . LEU A 1 308 ? -14.156 5.43 18.359 1 96.38 308 LEU A O 1
ATOM 2510 N N . ASP A 1 309 ? -13.977 5.449 20.578 1 94.69 309 ASP A N 1
ATOM 2511 C CA . ASP A 1 309 ? -12.602 4.957 20.578 1 94.69 309 ASP A CA 1
ATOM 2512 C C . ASP A 1 309 ? -12.516 3.582 19.922 1 94.69 309 ASP A C 1
ATOM 2514 O O . ASP A 1 309 ? -11.562 3.301 19.188 1 94.69 309 ASP A O 1
ATOM 2518 N N . LYS A 1 310 ? -13.516 2.775 20.109 1 92.88 310 LYS A N 1
ATOM 2519 C CA . LYS A 1 310 ? -13.57 1.438 19.516 1 92.88 310 LYS A CA 1
ATOM 2520 C C . LYS A 1 310 ? -13.953 1.498 18.047 1 92.88 310 LYS A C 1
ATOM 2522 O O . LYS A 1 310 ? -13.461 0.713 17.234 1 92.88 310 LYS A O 1
ATOM 2527 N N . MET A 1 311 ? -14.766 2.355 17.719 1 94 311 MET A N 1
ATOM 2528 C CA . MET A 1 311 ? -15.414 2.359 16.406 1 94 311 MET A CA 1
ATOM 2529 C C . MET A 1 311 ? -14.539 3.059 15.375 1 94 311 MET A C 1
ATOM 2531 O O . MET A 1 311 ? -14.531 2.678 14.203 1 94 311 MET A O 1
ATOM 2535 N N . ILE A 1 312 ? -13.922 4.156 15.797 1 92.69 312 ILE A N 1
ATOM 2536 C CA . ILE A 1 312 ? -13.164 4.984 14.859 1 92.69 312 ILE A CA 1
ATOM 2537 C C . ILE A 1 312 ? -11.719 4.5 14.789 1 92.69 312 ILE A C 1
ATOM 2539 O O . ILE A 1 312 ? -11.07 4.316 15.82 1 92.69 312 ILE A O 1
ATOM 2543 N N . PRO A 1 313 ? -11.234 4.227 13.539 1 84 313 PRO A N 1
ATOM 2544 C CA . PRO A 1 313 ? -9.844 3.789 13.414 1 84 313 PRO A CA 1
ATOM 2545 C C . PRO A 1 313 ? -8.844 4.914 13.688 1 84 313 PRO A C 1
ATOM 2547 O O . PRO A 1 313 ? -9.195 6.09 13.578 1 84 313 PRO A O 1
ATOM 2550 N N . ASP A 1 314 ? -7.59 4.496 14.008 1 76.31 314 ASP A N 1
ATOM 2551 C CA . ASP A 1 314 ? -6.512 5.457 14.234 1 76.31 314 ASP A CA 1
ATOM 2552 C C . ASP A 1 314 ? -6.105 6.137 12.93 1 76.31 314 ASP A C 1
ATOM 2554 O O . ASP A 1 314 ? -6.137 5.52 11.859 1 76.31 314 ASP A O 1
ATOM 2558 N N . ARG A 1 315 ? -6.043 7.371 12.977 1 70.5 315 ARG A N 1
ATOM 2559 C CA . ARG A 1 315 ? -5.578 8.062 11.781 1 70.5 315 ARG A CA 1
ATOM 2560 C C . ARG A 1 315 ? -4.141 7.672 11.445 1 70.5 315 ARG A C 1
ATOM 2562 O O . ARG A 1 315 ? -3.295 7.578 12.336 1 70.5 315 ARG A O 1
ATOM 2569 N N . SER A 1 316 ? -3.932 7.082 10.25 1 68.75 316 SER A N 1
ATOM 2570 C CA . SER A 1 316 ? -2.57 6.828 9.781 1 68.75 316 SER A CA 1
ATOM 2571 C C . SER A 1 316 ? -1.961 8.078 9.148 1 68.75 316 SER A C 1
ATOM 2573 O O . SER A 1 316 ? -2.549 8.672 8.242 1 68.75 316 SER A O 1
ATOM 2575 N N . ASP A 1 317 ? -0.992 8.766 9.922 1 78.19 317 ASP A N 1
ATOM 2576 C CA . ASP A 1 317 ? -0.284 9.898 9.32 1 78.19 317 ASP A CA 1
ATOM 2577 C C . ASP A 1 317 ? 0.856 9.422 8.43 1 78.19 317 ASP A C 1
ATOM 2579 O O . ASP A 1 317 ? 1.943 9.102 8.914 1 78.19 317 ASP A O 1
ATOM 2583 N N . GLU A 1 318 ? 0.618 9.359 7.18 1 82.19 318 GLU A N 1
ATOM 2584 C CA . GLU A 1 318 ? 1.604 8.891 6.207 1 82.19 318 GLU A CA 1
ATOM 2585 C C . GLU A 1 318 ? 2.863 9.75 6.242 1 82.19 318 GLU A C 1
ATOM 2587 O O . GLU A 1 318 ? 3.973 9.242 6.07 1 82.19 318 GLU A O 1
ATOM 2592 N N . LEU A 1 319 ? 2.674 11.078 6.527 1 85.88 319 LEU A N 1
ATOM 2593 C CA . LEU A 1 319 ? 3.811 11.984 6.566 1 85.88 319 LEU A CA 1
ATOM 2594 C C . LEU A 1 319 ? 4.734 11.656 7.734 1 85.88 319 LEU A C 1
ATOM 2596 O O . LEU A 1 319 ? 5.953 11.602 7.57 1 85.88 319 LEU A O 1
ATOM 2600 N N . MET A 1 320 ? 4.168 11.5 8.883 1 91.38 320 MET A N 1
ATOM 2601 C CA . MET A 1 320 ? 4.957 11.188 10.07 1 91.38 320 MET A CA 1
ATOM 2602 C C . MET A 1 320 ? 5.613 9.82 9.945 1 91.38 320 MET A C 1
ATOM 2604 O O . MET A 1 320 ? 6.75 9.633 10.383 1 91.38 320 MET A O 1
ATOM 2608 N N . LYS A 1 321 ? 4.918 8.883 9.312 1 88.81 321 LYS A N 1
ATOM 2609 C CA . LYS A 1 321 ? 5.5 7.559 9.078 1 88.81 321 LYS A CA 1
ATOM 2610 C C . LYS A 1 321 ? 6.719 7.645 8.172 1 88.81 321 LYS A C 1
ATOM 2612 O O . LYS A 1 321 ? 7.758 7.043 8.461 1 88.81 321 LYS A O 1
ATOM 2617 N N . LYS A 1 322 ? 6.582 8.336 7.098 1 88.19 322 LYS A N 1
ATOM 2618 C CA . LYS A 1 322 ? 7.691 8.523 6.164 1 88.19 322 LYS A CA 1
ATOM 2619 C C . LYS A 1 322 ? 8.875 9.211 6.844 1 88.19 322 LYS A C 1
ATOM 2621 O O . LYS A 1 322 ? 10.023 8.859 6.598 1 88.19 322 LYS A O 1
ATOM 2626 N N . PHE A 1 323 ? 8.562 10.156 7.629 1 92.69 323 PHE A N 1
ATOM 2627 C CA . PHE A 1 323 ? 9.602 10.867 8.359 1 92.69 323 PHE A CA 1
ATOM 2628 C C . PHE A 1 323 ? 10.359 9.922 9.281 1 92.69 323 PHE A C 1
ATOM 2630 O O . PHE A 1 323 ? 11.594 9.938 9.32 1 92.69 323 PHE A O 1
ATOM 2637 N N . LYS A 1 324 ? 9.648 9.148 10.039 1 93.25 324 LYS A N 1
ATOM 2638 C CA . LYS A 1 324 ? 10.266 8.203 10.969 1 93.25 324 LYS A CA 1
ATOM 2639 C C . LYS A 1 324 ? 11.18 7.227 10.227 1 93.25 324 LYS A C 1
ATOM 2641 O O . LYS A 1 324 ? 12.273 6.91 10.695 1 93.25 324 LYS A O 1
ATOM 2646 N N . GLU A 1 325 ? 10.711 6.781 9.109 1 89.38 325 GLU A N 1
ATOM 2647 C CA . GLU A 1 325 ? 11.516 5.863 8.305 1 89.38 325 GLU A CA 1
ATOM 2648 C C . GLU A 1 325 ? 12.797 6.535 7.82 1 89.38 325 GLU A C 1
ATOM 2650 O O . GLU A 1 325 ? 13.875 5.938 7.871 1 89.38 325 GLU A O 1
ATOM 2655 N N . ALA A 1 326 ? 12.688 7.703 7.371 1 88.94 326 ALA A N 1
ATOM 2656 C CA . ALA A 1 326 ? 13.852 8.453 6.902 1 88.94 326 ALA A CA 1
ATOM 2657 C C . ALA A 1 326 ? 14.82 8.727 8.047 1 88.94 326 ALA A C 1
ATOM 2659 O O . ALA A 1 326 ? 16.047 8.664 7.863 1 88.94 326 ALA A O 1
ATOM 2660 N N . PHE A 1 327 ? 14.281 9.133 9.141 1 93.19 327 PHE A N 1
ATOM 2661 C CA . PHE A 1 327 ? 15.109 9.414 10.312 1 93.19 327 PHE A CA 1
ATOM 2662 C C . PHE A 1 327 ? 15.898 8.172 10.727 1 93.19 327 PHE A C 1
ATOM 2664 O O . PHE A 1 327 ? 17.094 8.258 11 1 93.19 327 PHE A O 1
ATOM 2671 N N . ARG A 1 328 ? 15.266 7.059 10.727 1 89 328 ARG A N 1
ATOM 2672 C CA . ARG A 1 328 ? 15.922 5.805 11.094 1 89 328 ARG A CA 1
ATOM 2673 C C . ARG A 1 328 ? 17.047 5.469 10.109 1 89 328 ARG A C 1
ATOM 2675 O O . ARG A 1 328 ? 18.109 5.008 10.508 1 89 328 ARG A O 1
ATOM 2682 N N . LYS A 1 329 ? 16.75 5.668 8.93 1 82.69 329 LYS A N 1
ATOM 2683 C CA . LYS A 1 329 ? 17.719 5.348 7.887 1 82.69 329 LYS A CA 1
ATOM 2684 C C . LYS A 1 329 ? 18.969 6.219 8.008 1 82.69 329 LYS A C 1
ATOM 2686 O O . LYS A 1 329 ? 20.094 5.727 7.887 1 82.69 329 LYS A O 1
ATOM 2691 N N . LYS A 1 330 ? 18.781 7.488 8.336 1 86.06 330 LYS A N 1
ATOM 2692 C CA . LYS A 1 330 ? 19.906 8.422 8.328 1 86.06 330 LYS A CA 1
ATOM 2693 C C . LYS A 1 330 ? 20.594 8.477 9.695 1 86.06 330 LYS A C 1
ATOM 2695 O O . LYS A 1 330 ? 21.828 8.484 9.781 1 86.06 330 LYS A O 1
ATOM 2700 N N . TYR A 1 331 ? 19.719 8.492 10.789 1 88.75 331 TYR A N 1
ATOM 2701 C CA . TYR A 1 331 ? 20.297 8.797 12.094 1 88.75 331 TYR A CA 1
ATOM 2702 C C . TYR A 1 331 ? 20.188 7.605 13.039 1 88.75 331 TYR A C 1
ATOM 2704 O O . TYR A 1 331 ? 20.875 7.547 14.055 1 88.75 331 TYR A O 1
ATOM 2712 N N . ASP A 1 332 ? 19.25 6.691 12.688 1 87.88 332 ASP A N 1
ATOM 2713 C CA . ASP A 1 332 ? 19 5.52 13.523 1 87.88 332 ASP A CA 1
ATOM 2714 C C . ASP A 1 332 ? 18.656 5.926 14.953 1 87.88 332 ASP A C 1
ATOM 2716 O O . ASP A 1 332 ? 17.625 6.566 15.188 1 87.88 332 ASP A O 1
ATOM 2720 N N . ARG A 1 333 ? 19.703 5.84 15.953 1 85.88 333 ARG A N 1
ATOM 2721 C CA . ARG A 1 333 ? 19.375 6.109 17.359 1 85.88 333 ARG A CA 1
ATOM 2722 C C . ARG A 1 333 ? 20.062 7.383 17.828 1 85.88 333 ARG A C 1
ATOM 2724 O O . ARG A 1 333 ? 20.016 7.707 19.016 1 85.88 333 ARG A O 1
ATOM 2731 N N . GLN A 1 334 ? 20.562 8.18 16.922 1 88.06 334 GLN A N 1
ATOM 2732 C CA . GLN A 1 334 ? 21.25 9.406 17.297 1 88.06 334 GLN A CA 1
ATOM 2733 C C . GLN A 1 334 ? 20.266 10.477 17.75 1 88.06 334 GLN A C 1
ATOM 2735 O O . GLN A 1 334 ? 19.141 10.531 17.281 1 88.06 334 GLN A O 1
ATOM 2740 N N . GLU A 1 335 ? 20.672 11.258 18.719 1 90.94 335 GLU A N 1
ATOM 2741 C CA . GLU A 1 335 ? 19.969 12.508 19.047 1 90.94 335 GLU A CA 1
ATOM 2742 C C . GLU A 1 335 ? 20.547 13.68 18.25 1 90.94 335 GLU A C 1
ATOM 2744 O O . GLU A 1 335 ? 21.75 13.961 18.328 1 90.94 335 GLU A O 1
ATOM 2749 N N . VAL A 1 336 ? 19.781 14.289 17.5 1 91.94 336 VAL A N 1
ATOM 2750 C CA . VAL A 1 336 ? 20.25 15.32 16.578 1 91.94 336 VAL A CA 1
ATOM 2751 C C . VAL A 1 336 ? 19.438 16.594 16.766 1 91.94 336 VAL A C 1
ATOM 2753 O O . VAL A 1 336 ? 18.281 16.531 17.203 1 91.94 336 VAL A O 1
ATOM 2756 N N . SER A 1 337 ? 20.062 17.719 16.484 1 93.44 337 SER A N 1
ATOM 2757 C CA . SER A 1 337 ? 19.359 19 16.578 1 93.44 337 SER A CA 1
ATOM 2758 C C . SER A 1 337 ? 18.125 19.031 15.68 1 93.44 337 SER A C 1
ATOM 2760 O O . SER A 1 337 ? 18.188 18.562 14.539 1 93.44 337 SER A O 1
ATOM 2762 N N . LEU A 1 338 ? 17.016 19.516 16.172 1 95.31 338 LEU A N 1
ATOM 2763 C CA . LEU A 1 338 ? 15.773 19.594 15.414 1 95.31 338 LEU A CA 1
ATOM 2764 C C . LEU A 1 338 ? 15.992 20.344 14.102 1 95.31 338 LEU A C 1
ATOM 2766 O O . LEU A 1 338 ? 15.578 19.875 13.039 1 95.31 338 LEU A O 1
ATOM 2770 N N . MET A 1 339 ? 16.656 21.469 14.219 1 92.81 339 MET A N 1
ATOM 2771 C CA . MET A 1 339 ? 16.797 22.359 13.055 1 92.81 339 MET A CA 1
ATOM 2772 C C . MET A 1 339 ? 17.672 21.719 11.992 1 92.81 339 MET A C 1
ATOM 2774 O O . MET A 1 339 ? 17.453 21.922 10.797 1 92.81 339 MET A O 1
ATOM 2778 N N . GLU A 1 340 ? 18.609 20.969 12.422 1 89.81 340 GLU A N 1
ATOM 2779 C CA . GLU A 1 340 ? 19.422 20.219 11.461 1 89.81 340 GLU A CA 1
ATOM 2780 C C . GLU A 1 340 ? 18.594 19.188 10.703 1 89.81 340 GLU A C 1
ATOM 2782 O O . GLU A 1 340 ? 18.703 19.078 9.484 1 89.81 340 GLU A O 1
ATOM 2787 N N . VAL A 1 341 ? 17.828 18.469 11.398 1 91.94 341 VAL A N 1
ATOM 2788 C CA . VAL A 1 341 ? 17 17.422 10.812 1 91.94 341 VAL A CA 1
ATOM 2789 C C . VAL A 1 341 ? 15.984 18.031 9.852 1 91.94 341 VAL A C 1
ATOM 2791 O O . VAL A 1 341 ? 15.688 17.453 8.805 1 91.94 341 VAL A O 1
ATOM 2794 N N . MET A 1 342 ? 15.445 19.203 10.211 1 91.75 342 MET A N 1
ATOM 2795 C CA . MET A 1 342 ? 14.398 19.859 9.43 1 91.75 342 MET A CA 1
ATOM 2796 C C . MET A 1 342 ? 14.961 20.438 8.141 1 91.75 342 MET A C 1
ATOM 2798 O O . MET A 1 342 ? 14.203 20.781 7.227 1 91.75 342 MET A O 1
ATOM 2802 N N . ASP A 1 343 ? 16.234 20.609 8.102 1 86.31 343 ASP A N 1
ATOM 2803 C CA . ASP A 1 343 ? 16.891 21.125 6.906 1 86.31 343 ASP A CA 1
ATOM 2804 C C . ASP A 1 343 ? 17.062 20.031 5.852 1 86.31 343 ASP A C 1
ATOM 2806 O O . ASP A 1 343 ? 17.844 19.094 6.051 1 86.31 343 ASP A O 1
ATOM 2810 N N . PRO A 1 344 ? 16.484 20.141 4.766 1 81.62 344 PRO A N 1
ATOM 2811 C CA . PRO A 1 344 ? 16.609 19.078 3.756 1 81.62 344 PRO A CA 1
ATOM 2812 C C . PRO A 1 344 ? 18.031 18.922 3.227 1 81.62 344 PRO A C 1
ATOM 2814 O O . PRO A 1 344 ? 18.406 17.844 2.771 1 81.62 344 PRO A O 1
ATOM 2817 N N . GLY A 1 345 ? 18.844 19.922 3.254 1 81.38 345 GLY A N 1
ATOM 2818 C CA . GLY A 1 345 ? 20.219 19.859 2.766 1 81.38 345 GLY A CA 1
ATOM 2819 C C . GLY A 1 345 ? 21.141 19.078 3.68 1 81.38 345 GLY A C 1
ATOM 2820 O O . GLY A 1 345 ? 22.016 18.359 3.211 1 81.38 345 GLY A O 1
ATOM 2821 N N . THR A 1 346 ? 20.906 19.25 4.934 1 84.94 346 THR A N 1
ATOM 2822 C CA . THR A 1 346 ? 21.797 18.609 5.883 1 84.94 346 THR A CA 1
ATOM 2823 C C . THR A 1 346 ? 21.094 17.453 6.59 1 84.94 346 THR A C 1
ATOM 2825 O O . THR A 1 346 ? 21.75 16.5 7.035 1 84.94 346 THR A O 1
ATOM 2828 N N . GLY A 1 347 ? 19.828 17.609 6.703 1 88.88 347 GLY A N 1
ATOM 2829 C CA . GLY A 1 347 ? 19.047 16.578 7.367 1 88.88 347 GLY A CA 1
ATOM 2830 C C . GLY A 1 347 ? 18.094 15.859 6.43 1 88.88 347 GLY A C 1
ATOM 2831 O O . GLY A 1 347 ? 18.484 15.461 5.328 1 88.88 347 GLY A O 1
ATOM 2832 N N . ILE A 1 348 ? 16.922 15.594 6.883 1 88.69 348 ILE A N 1
ATOM 2833 C CA . ILE A 1 348 ? 15.969 14.82 6.086 1 88.69 348 ILE A CA 1
ATOM 2834 C C . ILE A 1 348 ? 14.812 15.719 5.648 1 88.69 348 ILE A C 1
ATOM 2836 O O . ILE A 1 348 ? 14.078 15.375 4.719 1 88.69 348 ILE A O 1
ATOM 2840 N N . GLY A 1 349 ? 14.641 16.875 6.344 1 88.31 349 GLY A N 1
ATOM 2841 C CA . GLY A 1 349 ? 13.516 17.734 6.012 1 88.31 349 GLY A CA 1
ATOM 2842 C C . GLY A 1 349 ? 12.18 17.188 6.461 1 88.31 349 GLY A C 1
ATOM 2843 O O . GLY A 1 349 ? 12.117 16.094 7.051 1 88.31 349 GLY A O 1
ATOM 2844 N N . TYR A 1 350 ? 11.086 17.984 6.199 1 89.75 350 TYR A N 1
ATOM 2845 C CA . TYR A 1 350 ? 9.719 17.562 6.508 1 89.75 350 TYR A CA 1
ATOM 2846 C C . TYR A 1 350 ? 8.766 17.953 5.391 1 89.75 350 TYR A C 1
ATOM 2848 O O . TYR A 1 350 ? 8.531 19.141 5.152 1 89.75 350 TYR A O 1
ATOM 2856 N N . GLU A 1 351 ? 8.023 17.078 4.684 1 74.19 351 GLU A N 1
ATOM 2857 C CA . GLU A 1 351 ? 7.105 17.219 3.562 1 74.19 351 GLU A CA 1
ATOM 2858 C C . GLU A 1 351 ? 7.715 18.078 2.457 1 74.19 351 GLU A C 1
ATOM 2860 O O . GLU A 1 351 ? 6.996 18.75 1.708 1 74.19 351 GLU A O 1
ATOM 2865 N N . ASN A 1 352 ? 8.875 18.156 2.318 1 61 352 ASN A N 1
ATOM 2866 C CA . ASN A 1 352 ? 9.57 18.938 1.299 1 61 352 ASN A CA 1
ATOM 2867 C C . ASN A 1 352 ? 9.172 20.406 1.359 1 61 352 ASN A C 1
ATOM 2869 O O . ASN A 1 352 ? 9.078 21.078 0.326 1 61 352 ASN A O 1
ATOM 2873 N N . LEU A 1 353 ? 8.406 21.016 2.396 1 54.97 353 LEU A N 1
ATOM 2874 C CA . LEU A 1 353 ? 7.828 22.344 2.545 1 54.97 353 LEU A CA 1
ATOM 2875 C C . LEU A 1 353 ? 8.867 23.438 2.244 1 54.97 353 LEU A C 1
ATOM 2877 O O . LEU A 1 353 ? 8.547 24.438 1.6 1 54.97 353 LEU A O 1
ATOM 2881 N N . ALA A 1 354 ? 10.039 23.703 2.926 1 54.41 354 ALA A N 1
ATOM 2882 C CA . ALA A 1 354 ? 10.883 24.891 3.045 1 54.41 354 ALA A CA 1
ATOM 2883 C C . ALA A 1 354 ? 12.148 24.75 2.205 1 54.41 354 ALA A C 1
ATOM 2885 O O . ALA A 1 354 ? 13.094 25.531 2.369 1 54.41 354 ALA A O 1
ATOM 2886 N N . SER A 1 355 ? 12.188 23.828 1.385 1 48.75 355 SER A N 1
ATOM 2887 C CA . SER A 1 355 ? 13.562 23.828 0.906 1 48.75 355 SER A CA 1
ATOM 2888 C C . SER A 1 355 ? 13.844 25.016 0.001 1 48.75 355 SER A C 1
ATOM 2890 O O . SER A 1 355 ? 13.164 25.219 -1.006 1 48.75 355 SER A O 1
ATOM 2892 N N . ALA A 1 356 ? 14.234 26.172 0.701 1 43.38 356 ALA A N 1
ATOM 2893 C CA . ALA A 1 356 ? 14.859 27.25 -0.074 1 43.38 356 ALA A CA 1
ATOM 2894 C C . ALA A 1 356 ? 15.539 26.703 -1.324 1 43.38 356 ALA A C 1
ATOM 2896 O O . ALA A 1 356 ? 15.789 27.438 -2.281 1 43.38 356 ALA A O 1
ATOM 2897 N N . PHE A 1 357 ? 15.984 25.391 -1.051 1 43.53 357 PHE A N 1
ATOM 2898 C CA . PHE A 1 357 ? 16.875 24.812 -2.049 1 43.53 357 PHE A CA 1
ATOM 2899 C C . PHE A 1 357 ? 16.078 24.312 -3.25 1 43.53 357 PHE A C 1
ATOM 2901 O O . PHE A 1 357 ? 16.672 23.906 -4.254 1 43.53 357 PHE A O 1
ATOM 2908 N N . ASP A 1 358 ? 14.867 23.938 -2.848 1 45.88 358 ASP A N 1
ATOM 2909 C CA . ASP A 1 358 ? 14.047 23.562 -3.994 1 45.88 358 ASP A CA 1
ATOM 2910 C C . ASP A 1 358 ? 13.562 24.781 -4.754 1 45.88 358 ASP A C 1
ATOM 2912 O O . ASP A 1 358 ? 12.688 25.516 -4.273 1 45.88 358 ASP A O 1
ATOM 2916 N N . HIS A 1 359 ? 14.555 25.484 -5.016 1 41.91 359 HIS A N 1
ATOM 2917 C CA . HIS A 1 359 ? 14.297 26.688 -5.809 1 41.91 359 HIS A CA 1
ATOM 2918 C C . HIS A 1 359 ? 12.867 26.703 -6.324 1 41.91 359 HIS A C 1
ATOM 2920 O O . HIS A 1 359 ? 12.031 27.469 -5.82 1 41.91 359 HIS A O 1
ATOM 2926 N N . GLN A 1 360 ? 12.797 27.031 -7.719 1 42.78 360 GLN A N 1
ATOM 2927 C CA . GLN A 1 360 ? 12.125 27.812 -8.758 1 42.78 360 GLN A CA 1
ATOM 2928 C C . GLN A 1 360 ? 10.875 27.094 -9.25 1 42.78 360 GLN A C 1
ATOM 2930 O O . GLN A 1 360 ? 10.922 26.344 -10.227 1 42.78 360 GLN A O 1
ATOM 2935 N N . ASP A 1 361 ? 10.328 26.453 -8.312 1 47.81 361 ASP A N 1
ATOM 2936 C CA . ASP A 1 361 ? 9.141 25.984 -9.016 1 47.81 361 ASP A CA 1
ATOM 2937 C C . ASP A 1 361 ? 8.461 27.141 -9.758 1 47.81 361 ASP A C 1
ATOM 2939 O O . ASP A 1 361 ? 7.797 27.984 -9.141 1 47.81 361 ASP A O 1
ATOM 2943 N N . ASP A 1 362 ? 9.148 27.719 -10.531 1 54.56 362 ASP A N 1
ATOM 2944 C CA . ASP A 1 362 ? 8.594 28.719 -11.445 1 54.56 362 ASP A CA 1
ATOM 2945 C C . ASP A 1 362 ? 7.223 28.281 -11.961 1 54.56 362 ASP A C 1
ATOM 2947 O O . ASP A 1 362 ? 6.684 28.891 -12.891 1 54.56 362 ASP A O 1
ATOM 2951 N N . GLY A 1 363 ? 6.621 27.219 -10.992 1 64.62 363 GLY A N 1
ATOM 2952 C CA . GLY A 1 363 ? 5.258 26.844 -11.344 1 64.62 363 GLY A CA 1
ATOM 2953 C C . GLY A 1 363 ? 5.16 26.062 -12.641 1 64.62 363 GLY A C 1
ATOM 2954 O O . GLY A 1 363 ? 4.062 25.797 -13.133 1 64.62 363 GLY A O 1
ATOM 2955 N N . PHE A 1 364 ? 6.414 25.703 -13.234 1 77.75 364 PHE A N 1
ATOM 2956 C CA . PHE A 1 364 ? 6.414 25.125 -14.57 1 77.75 364 PHE A CA 1
ATOM 2957 C C . PHE A 1 364 ? 5.797 23.734 -14.562 1 77.75 364 PHE A C 1
ATOM 2959 O O . PHE A 1 364 ? 5.145 23.328 -15.531 1 77.75 364 PHE A O 1
ATOM 2966 N N . ILE A 1 365 ? 5.93 22.969 -13.391 1 78.19 365 ILE A N 1
ATOM 2967 C CA . ILE A 1 365 ? 5.527 21.562 -13.461 1 78.19 365 ILE A CA 1
ATOM 2968 C C . ILE A 1 365 ? 4.367 21.312 -12.5 1 78.19 365 ILE A C 1
ATOM 2970 O O . ILE A 1 365 ? 3.951 20.172 -12.305 1 78.19 365 ILE A O 1
ATOM 2974 N N . ASN A 1 366 ? 3.818 22.219 -11.727 1 69.31 366 ASN A N 1
ATOM 2975 C CA . ASN A 1 366 ? 2.756 22.047 -10.742 1 69.31 366 ASN A CA 1
ATOM 2976 C C . ASN A 1 366 ? 1.577 21.266 -11.305 1 69.31 366 ASN A C 1
ATOM 2978 O O . ASN A 1 366 ? 0.964 20.469 -10.594 1 69.31 366 ASN A O 1
ATOM 2982 N N . ASP A 1 367 ? 1.345 21.375 -12.586 1 65.75 367 ASP A N 1
ATOM 2983 C CA . ASP A 1 367 ? 0.165 20.734 -13.156 1 65.75 367 ASP A CA 1
ATOM 2984 C C . ASP A 1 367 ? 0.543 19.453 -13.891 1 65.75 367 ASP A C 1
ATOM 2986 O O . ASP A 1 367 ? -0.325 18.75 -14.422 1 65.75 367 ASP A O 1
ATOM 2990 N N . LEU A 1 368 ? 1.787 19.109 -13.781 1 70.31 368 LEU A N 1
ATOM 2991 C CA . LEU A 1 368 ? 2.234 17.984 -14.586 1 70.31 368 LEU A CA 1
ATOM 2992 C C . LEU A 1 368 ? 2.551 16.766 -13.711 1 70.31 368 LEU A C 1
ATOM 2994 O O . LEU A 1 368 ? 3.146 15.797 -14.18 1 70.31 368 LEU A O 1
ATOM 2998 N N . SER A 1 369 ? 2.143 16.875 -12.461 1 61.59 369 SER A N 1
ATOM 2999 C CA . SER A 1 369 ? 2.461 15.727 -11.625 1 61.59 369 SER A CA 1
ATOM 3000 C C . SER A 1 369 ? 1.633 14.508 -12.031 1 61.59 369 SER A C 1
ATOM 3002 O O . SER A 1 369 ? 0.504 14.648 -12.508 1 61.59 369 SER A O 1
ATOM 3004 N N . ARG A 1 370 ? 2.229 13.383 -12.016 1 55 370 ARG A N 1
ATOM 3005 C CA . ARG A 1 370 ? 1.582 12.109 -12.305 1 55 370 ARG A CA 1
ATOM 3006 C C . ARG A 1 370 ? 0.348 11.906 -11.438 1 55 370 ARG A C 1
ATOM 3008 O O . ARG A 1 370 ? 0.437 11.945 -10.203 1 55 370 ARG A O 1
ATOM 3015 N N . ASN A 1 371 ? -0.766 12.312 -11.875 1 49.72 371 ASN A N 1
ATOM 3016 C CA . ASN A 1 371 ? -1.979 12.023 -11.117 1 49.72 371 ASN A CA 1
ATOM 3017 C C . ASN A 1 371 ? -2.055 10.547 -10.719 1 49.72 371 ASN A C 1
ATOM 3019 O O . ASN A 1 371 ? -2.117 9.672 -11.578 1 49.72 371 ASN A O 1
ATOM 3023 N N . LYS A 1 372 ? -1.312 10.133 -9.664 1 50.19 372 LYS A N 1
ATOM 3024 C CA . LYS A 1 372 ? -1.631 8.766 -9.273 1 50.19 372 LYS A CA 1
ATOM 3025 C C . LYS A 1 372 ? -3.141 8.555 -9.203 1 50.19 372 LYS A C 1
ATOM 3027 O O . LYS A 1 372 ? -3.867 9.398 -8.68 1 50.19 372 LYS A O 1
ATOM 3032 N N . GLU A 1 373 ? -3.672 7.746 -9.977 1 51.41 373 GLU A N 1
ATOM 3033 C CA . GLU A 1 373 ? -5.074 7.391 -9.789 1 51.41 373 GLU A CA 1
ATOM 3034 C C . GLU A 1 373 ? -5.395 7.168 -8.312 1 51.41 373 GLU A C 1
ATOM 3036 O O . GLU A 1 373 ? -4.656 6.477 -7.613 1 51.41 373 GLU A O 1
ATOM 3041 N N . PRO A 1 374 ? -6.035 8.109 -7.648 1 51.94 374 PRO A N 1
ATOM 3042 C CA . PRO A 1 374 ? -6.344 7.914 -6.23 1 51.94 374 PRO A CA 1
ATOM 3043 C C . PRO A 1 374 ? -6.66 6.457 -5.895 1 51.94 374 PRO A C 1
ATOM 3045 O O . PRO A 1 374 ? -7.34 5.777 -6.664 1 51.94 374 PRO A O 1
ATOM 3048 N N . GLU A 1 375 ? -5.777 5.898 -5.105 1 56.44 375 GLU A N 1
ATOM 3049 C CA . GLU A 1 375 ? -6.125 4.562 -4.633 1 56.44 375 GLU A CA 1
ATOM 3050 C C . GLU A 1 375 ? -7.57 4.508 -4.141 1 56.44 375 GLU A C 1
ATOM 3052 O O . GLU A 1 375 ? -7.969 5.301 -3.283 1 56.44 375 GLU A O 1
ATOM 3057 N N . THR A 1 376 ? -8.523 4.035 -4.922 1 72.81 376 THR A N 1
ATOM 3058 C CA . THR A 1 376 ? -9.945 3.77 -4.727 1 72.81 376 THR A CA 1
ATOM 3059 C C . THR A 1 376 ? -10.148 2.662 -3.695 1 72.81 376 THR A C 1
ATOM 3061 O O . THR A 1 376 ? -10.836 1.674 -3.967 1 72.81 376 THR A O 1
ATOM 3064 N N . ARG A 1 377 ? -9.328 2.814 -2.365 1 83.62 377 ARG A N 1
ATOM 3065 C CA . ARG A 1 377 ? -9.539 1.757 -1.38 1 83.62 377 ARG A CA 1
ATOM 3066 C C . ARG A 1 377 ? -10.094 2.322 -0.076 1 83.62 377 ARG A C 1
ATOM 3068 O O . ARG A 1 377 ? -9.812 3.471 0.277 1 83.62 377 ARG A O 1
ATOM 3075 N N . VAL A 1 378 ? -10.891 1.507 0.635 1 88.44 378 VAL A N 1
ATOM 3076 C CA . VAL A 1 378 ? -11.445 1.893 1.929 1 88.44 378 VAL A CA 1
ATOM 3077 C C . VAL A 1 378 ? -11.125 0.823 2.969 1 88.44 378 VAL A C 1
ATOM 3079 O O . VAL A 1 378 ? -10.898 -0.339 2.625 1 88.44 378 VAL A O 1
ATOM 3082 N N . ASN A 1 379 ? -11.047 1.193 4.246 1 87.06 379 ASN A N 1
ATOM 3083 C CA . ASN A 1 379 ? -10.945 0.231 5.336 1 87.06 379 ASN A CA 1
ATOM 3084 C C . ASN A 1 379 ? -12.188 -0.658 5.418 1 87.06 379 ASN A C 1
ATOM 3086 O O . ASN A 1 379 ? -13.305 -0.192 5.199 1 87.06 379 ASN A O 1
ATOM 3090 N N . TRP A 1 380 ? -11.953 -1.833 5.68 1 92 380 TRP A N 1
ATOM 3091 C CA . TRP A 1 380 ? -13.062 -2.779 5.777 1 92 380 TRP A CA 1
ATOM 3092 C C . TRP A 1 380 ? -12.891 -3.689 6.988 1 92 380 TRP A C 1
ATOM 3094 O O . TRP A 1 380 ? -12.867 -4.914 6.855 1 92 380 TRP A O 1
ATOM 3104 N N . GLY A 1 381 ? -12.773 -3.033 8.125 1 90.62 381 GLY A N 1
ATOM 3105 C CA . GLY A 1 381 ? -12.672 -3.746 9.391 1 90.62 381 GLY A CA 1
ATOM 3106 C C . GLY A 1 381 ? -14.023 -4.094 9.984 1 90.62 381 GLY A C 1
ATOM 3107 O O . GLY A 1 381 ? -15.047 -4.02 9.297 1 90.62 381 GLY A O 1
ATOM 3108 N N . GLU A 1 382 ? -14.125 -4.449 11.219 1 91.19 382 GLU A N 1
ATOM 3109 C CA . GLU A 1 382 ? -15.344 -4.902 11.883 1 91.19 382 GLU A CA 1
ATOM 3110 C C . GLU A 1 382 ? -16.359 -3.77 12.016 1 91.19 382 GLU A C 1
ATOM 3112 O O . GLU A 1 382 ? -17.562 -3.998 11.945 1 91.19 382 GLU A O 1
ATOM 3117 N N . ALA A 1 383 ? -15.875 -2.592 12.188 1 93.19 383 ALA A N 1
ATOM 3118 C CA . ALA A 1 383 ? -16.781 -1.448 12.297 1 93.19 383 ALA A CA 1
ATOM 3119 C C . ALA A 1 383 ? -17.5 -1.18 10.977 1 93.19 383 ALA A C 1
ATOM 3121 O O . ALA A 1 383 ? -18.703 -0.936 10.953 1 93.19 383 ALA A O 1
ATOM 3122 N N . GLU A 1 384 ? -16.766 -1.153 9.914 1 93.25 384 GLU A N 1
ATOM 3123 C CA . GLU A 1 384 ? -17.344 -0.965 8.586 1 93.25 384 GLU A CA 1
ATOM 3124 C C . GLU A 1 384 ? -18.391 -2.037 8.297 1 93.25 384 GLU A C 1
ATOM 3126 O O . GLU A 1 384 ? -19.5 -1.728 7.824 1 93.25 384 GLU A O 1
ATOM 3131 N N . LYS A 1 385 ? -18.047 -3.26 8.578 1 92 385 LYS A N 1
ATOM 3132 C CA . LYS A 1 385 ? -18.953 -4.375 8.344 1 92 385 LYS A CA 1
ATOM 3133 C C . LYS A 1 385 ? -20.234 -4.219 9.156 1 92 385 LYS A C 1
ATOM 3135 O O . LYS A 1 385 ? -21.328 -4.434 8.641 1 92 385 LYS A O 1
ATOM 3140 N N . MET A 1 386 ? -20.062 -3.896 10.406 1 93.06 386 MET A N 1
ATOM 3141 C CA . MET A 1 386 ? -21.219 -3.715 11.289 1 93.06 386 MET A CA 1
ATOM 3142 C C . MET A 1 386 ? -22.141 -2.621 10.773 1 93.06 386 MET A C 1
ATOM 3144 O O . MET A 1 386 ? -23.344 -2.816 10.68 1 93.06 386 MET A O 1
ATOM 3148 N N . ILE A 1 387 ? -21.594 -1.469 10.375 1 93.5 387 ILE A N 1
ATOM 3149 C CA . ILE A 1 387 ? -22.391 -0.349 9.891 1 93.5 387 ILE A CA 1
ATOM 3150 C C . ILE A 1 387 ? -23.062 -0.729 8.57 1 93.5 387 ILE A C 1
ATOM 3152 O O . ILE A 1 387 ? -24.234 -0.41 8.352 1 93.5 387 ILE A O 1
ATOM 3156 N N . PHE A 1 388 ? -22.281 -1.406 7.766 1 91 388 PHE A N 1
ATOM 3157 C CA . PHE A 1 388 ? -22.812 -1.863 6.488 1 91 388 PHE A CA 1
ATOM 3158 C C . PHE A 1 388 ? -24.031 -2.768 6.695 1 91 388 PHE A C 1
ATOM 3160 O O . PHE A 1 388 ? -25.047 -2.611 6.023 1 91 388 PHE A O 1
ATOM 3167 N N . LYS A 1 389 ? -23.969 -3.707 7.602 1 87.69 389 LYS A N 1
ATOM 3168 C CA . LYS A 1 389 ? -25.047 -4.637 7.906 1 87.69 389 LYS A CA 1
ATOM 3169 C C . LYS A 1 389 ? -26.281 -3.895 8.414 1 87.69 389 LYS A C 1
ATOM 3171 O O . LYS A 1 389 ? -27.391 -4.176 7.984 1 87.69 389 LYS A O 1
ATOM 3176 N N . LYS A 1 390 ? -26.047 -2.949 9.266 1 89.25 390 LYS A N 1
ATOM 3177 C CA . LYS A 1 390 ? -27.156 -2.164 9.812 1 89.25 390 LYS A CA 1
ATOM 3178 C C . LYS A 1 390 ? -27.797 -1.283 8.742 1 89.25 390 LYS A C 1
ATOM 3180 O O . LYS A 1 390 ? -29.016 -1.104 8.719 1 89.25 390 LYS A O 1
ATOM 3185 N N . TRP A 1 391 ? -26.953 -0.707 7.977 1 88.75 391 TRP A N 1
ATOM 3186 C CA . TRP A 1 391 ? -27.422 0.165 6.898 1 88.75 391 TRP A CA 1
ATOM 3187 C C . TRP A 1 391 ? -28.281 -0.604 5.906 1 88.75 391 TRP A C 1
ATOM 3189 O O . TRP A 1 391 ? -29.328 -0.11 5.477 1 88.75 391 TRP A O 1
ATOM 3199 N N . ASN A 1 392 ? -27.891 -1.792 5.578 1 81.38 392 ASN A N 1
ATOM 3200 C CA . ASN A 1 392 ? -28.609 -2.617 4.625 1 81.38 392 ASN A CA 1
ATOM 3201 C C . ASN A 1 392 ? -29.953 -3.068 5.188 1 81.38 392 ASN A C 1
ATOM 3203 O O . ASN A 1 392 ? -30.859 -3.424 4.434 1 81.38 392 ASN A O 1
ATOM 3207 N N . ARG A 1 393 ? -30.094 -3.014 6.449 1 76.31 393 ARG A N 1
ATOM 3208 C CA . ARG A 1 393 ? -31.312 -3.463 7.09 1 76.31 393 ARG A CA 1
ATOM 3209 C C . ARG A 1 393 ? -32.281 -2.305 7.27 1 76.31 393 ARG A C 1
ATOM 3211 O O . ARG A 1 393 ? -33.438 -2.504 7.719 1 76.31 393 ARG A O 1
ATOM 3218 N N . LEU A 1 394 ? -31.797 -1.008 7.027 1 72.94 394 LEU A N 1
ATOM 3219 C CA . LEU A 1 394 ? -32.656 0.156 7.18 1 72.94 394 LEU A CA 1
ATOM 3220 C C . LEU A 1 394 ? -33.938 -0.002 6.355 1 72.94 394 LEU A C 1
ATOM 3222 O O . LEU A 1 394 ? -35 0.396 6.793 1 72.94 394 LEU A O 1
ATOM 3226 N N . SER A 1 395 ? -33.75 -0.328 5.172 1 55.62 395 SER A N 1
ATOM 3227 C CA . SER A 1 395 ? -34.875 -0.356 4.234 1 55.62 395 SER A CA 1
ATOM 3228 C C . SER A 1 395 ? -35.938 -1.353 4.676 1 55.62 395 SER A C 1
ATOM 3230 O O . SER A 1 395 ? -37.062 -1.32 4.18 1 55.62 395 SER A O 1
ATOM 3232 N N . ARG A 1 396 ? -35.594 -2.338 5.59 1 47.69 396 ARG A N 1
ATOM 3233 C CA . ARG A 1 396 ? -36.625 -3.318 5.945 1 47.69 396 ARG A CA 1
ATOM 3234 C C . ARG A 1 396 ? -37.656 -2.715 6.887 1 47.69 396 ARG A C 1
ATOM 3236 O O . ARG A 1 396 ? -38.844 -3.082 6.836 1 47.69 396 ARG A O 1
ATOM 3243 N N . SER A 1 397 ? -37.219 -1.949 7.867 1 42.91 397 SER A N 1
ATOM 3244 C CA . SER A 1 397 ? -38.188 -1.529 8.875 1 42.91 397 SER A CA 1
ATOM 3245 C C . SER A 1 397 ? -38.5 -0.036 8.773 1 42.91 397 SER A C 1
ATOM 3247 O O . SER A 1 397 ? -38.75 0.62 9.789 1 42.91 397 SER A O 1
ATOM 3249 N N . GLY A 1 398 ? -38.5 0.454 7.473 1 46.38 398 GLY A N 1
ATOM 3250 C CA . GLY A 1 398 ? -39.031 1.812 7.426 1 46.38 398 GLY A CA 1
ATOM 3251 C C . GLY A 1 398 ? -38.094 2.826 8.07 1 46.38 398 GLY A C 1
ATOM 3252 O O . GLY A 1 398 ? -38.531 3.947 8.375 1 46.38 398 GLY A O 1
ATOM 3253 N N . SER A 1 399 ? -37.031 2.311 8.57 1 54.41 399 SER A N 1
ATOM 3254 C CA . SER A 1 399 ? -36.312 3.244 9.438 1 54.41 399 SER A CA 1
ATOM 3255 C C . SER A 1 399 ? -35.375 4.133 8.633 1 54.41 399 SER A C 1
ATOM 3257 O O . SER A 1 399 ? -34.719 3.666 7.699 1 54.41 399 SER A O 1
ATOM 3259 N N . GLU A 1 400 ? -35.469 5.48 8.664 1 72.44 400 GLU A N 1
ATOM 3260 C CA . GLU A 1 400 ? -34.781 6.59 7.992 1 72.44 400 GLU A CA 1
ATOM 3261 C C . GLU A 1 400 ? -33.375 6.816 8.555 1 72.44 400 GLU A C 1
ATOM 3263 O O . GLU A 1 400 ? -32.594 7.57 7.988 1 72.44 400 GLU A O 1
ATOM 3268 N N . LYS A 1 401 ? -33.094 5.984 9.711 1 89.06 401 LYS A N 1
ATOM 3269 C CA . LYS A 1 401 ? -31.812 6.234 10.359 1 89.06 401 LYS A CA 1
ATOM 3270 C C . LYS A 1 401 ? -31.141 4.93 10.789 1 89.06 401 LYS A C 1
ATOM 3272 O O . LYS A 1 401 ? -31.828 3.932 11.031 1 89.06 401 LYS A O 1
ATOM 3277 N N . ILE A 1 402 ? -29.891 4.773 10.852 1 92.56 402 ILE A N 1
ATOM 3278 C CA . ILE A 1 402 ? -29.094 3.654 11.359 1 92.56 402 ILE A CA 1
ATOM 3279 C C . ILE A 1 402 ? -28.984 3.752 12.883 1 92.56 402 ILE A C 1
ATOM 3281 O O . ILE A 1 402 ? -28.453 4.73 13.406 1 92.56 402 ILE A O 1
ATOM 3285 N N . ILE A 1 403 ? -29.516 2.824 13.594 1 93.75 403 ILE A N 1
ATOM 3286 C CA . ILE A 1 403 ? -29.469 2.807 15.055 1 93.75 403 ILE A CA 1
ATOM 3287 C C . ILE A 1 403 ? -28.391 1.825 15.523 1 93.75 403 ILE A C 1
ATOM 3289 O O . ILE A 1 403 ? -28.5 0.62 15.289 1 93.75 403 ILE A O 1
ATOM 3293 N N . LEU A 1 404 ? -27.391 2.264 16.078 1 95.06 404 LEU A N 1
ATOM 3294 C CA . LEU A 1 404 ? -26.359 1.454 16.734 1 95.06 404 LEU A CA 1
ATOM 3295 C C . LEU A 1 404 ? -26.656 1.285 18.219 1 95.06 404 LEU A C 1
ATOM 3297 O O . LEU A 1 404 ? -27.188 2.201 18.859 1 95.06 404 LEU A O 1
ATOM 3301 N N . THR A 1 405 ? -26.359 0.159 18.734 1 95.25 405 THR A N 1
ATOM 3302 C CA . THR A 1 405 ? -26.594 -0.127 20.141 1 95.25 405 THR A CA 1
ATOM 3303 C C . THR A 1 405 ? -25.266 -0.427 20.859 1 95.25 405 THR A C 1
ATOM 3305 O O . THR A 1 405 ? -24.25 -0.635 20.203 1 95.25 405 THR A O 1
ATOM 3308 N N . GLN A 1 406 ? -25.328 -0.348 22.141 1 95.5 406 GLN A N 1
ATOM 3309 C CA . GLN A 1 406 ? -24.156 -0.676 22.938 1 95.5 406 GLN A CA 1
ATOM 3310 C C . GLN A 1 406 ? -23.672 -2.092 22.641 1 95.5 406 GLN A C 1
ATOM 3312 O O . GLN A 1 406 ? -22.469 -2.354 22.641 1 95.5 406 GLN A O 1
ATOM 3317 N N . GLU A 1 407 ? -24.578 -2.986 22.375 1 94.12 407 GLU A N 1
ATOM 3318 C CA . GLU A 1 407 ? -24.234 -4.367 22.062 1 94.12 407 GLU A CA 1
ATOM 3319 C C . GLU A 1 407 ? -23.406 -4.453 20.781 1 94.12 407 GLU A C 1
ATOM 3321 O O . GLU A 1 407 ? -22.484 -5.262 20.688 1 94.12 407 GLU A O 1
ATOM 3326 N N . ASP A 1 408 ? -23.844 -3.672 19.844 1 94.44 408 ASP A N 1
ATOM 3327 C CA . ASP A 1 408 ? -23.094 -3.633 18.594 1 94.44 408 ASP A CA 1
ATOM 3328 C C . ASP A 1 408 ? -21.641 -3.232 18.844 1 94.44 408 ASP A C 1
ATOM 3330 O O . ASP A 1 408 ? -20.719 -3.834 18.281 1 94.44 408 ASP A O 1
ATOM 3334 N N . ILE A 1 409 ? -21.422 -2.215 19.672 1 95.81 409 ILE A N 1
ATOM 3335 C CA . ILE A 1 409 ? -20.094 -1.638 19.922 1 95.81 409 ILE A CA 1
ATOM 3336 C C . ILE A 1 409 ? -19.25 -2.621 20.719 1 95.81 409 ILE A C 1
ATOM 3338 O O . ILE A 1 409 ? -18.031 -2.713 20.516 1 95.81 409 ILE A O 1
ATOM 3342 N N . ASP A 1 410 ? -19.906 -3.283 21.609 1 93.81 410 ASP A N 1
ATOM 3343 C CA . ASP A 1 410 ? -19.188 -4.219 22.484 1 93.81 410 ASP A CA 1
ATOM 3344 C C . ASP A 1 410 ? -18.562 -5.348 21.688 1 93.81 410 ASP A C 1
ATOM 3346 O O . ASP A 1 410 ? -17.562 -5.938 22.109 1 93.81 410 ASP A O 1
ATOM 3350 N N . LEU A 1 411 ? -19.078 -5.641 20.531 1 91.25 411 LEU A N 1
ATOM 3351 C CA . LEU A 1 411 ? -18.562 -6.715 19.703 1 91.25 411 LEU A CA 1
ATOM 3352 C C . LEU A 1 411 ? -17.344 -6.258 18.922 1 91.25 411 LEU A C 1
ATOM 3354 O O . LEU A 1 411 ? -16.609 -7.086 18.359 1 91.25 411 LEU A O 1
ATOM 3358 N N . LEU A 1 412 ? -17.078 -5.008 18.844 1 92.94 412 LEU A N 1
ATOM 3359 C CA . LEU A 1 412 ? -15.914 -4.484 18.141 1 92.94 412 LEU A CA 1
ATOM 3360 C C . LEU A 1 412 ? -14.641 -4.727 18.938 1 92.94 412 LEU A C 1
ATOM 3362 O O . LEU A 1 412 ? -14.68 -4.789 20.172 1 92.94 412 LEU A O 1
ATOM 3366 N N . PRO A 1 413 ? -13.516 -4.879 18.312 1 87.62 413 PRO A N 1
ATOM 3367 C CA . PRO A 1 413 ? -12.25 -5.062 19.031 1 87.62 413 PRO A CA 1
ATOM 3368 C C . PRO A 1 413 ? -11.859 -3.84 19.859 1 87.62 413 PRO A C 1
ATOM 3370 O O . PRO A 1 413 ? -12.242 -2.715 19.531 1 87.62 413 PRO A O 1
ATOM 3373 N N . GLU A 1 414 ? -11.07 -4.047 20.844 1 87.56 414 GLU A N 1
ATOM 3374 C CA . GLU A 1 414 ? -10.578 -2.953 21.672 1 87.56 414 GLU A CA 1
ATOM 3375 C C . GLU A 1 414 ? -9.547 -2.115 20.938 1 87.56 414 GLU A C 1
ATOM 3377 O O . GLU A 1 414 ? -8.812 -2.631 20.078 1 87.56 414 GLU A O 1
ATOM 3382 N N . SER A 1 415 ? -9.625 -0.881 21.266 1 84.31 415 SER A N 1
ATOM 3383 C CA . SER A 1 415 ? -8.625 0.009 20.672 1 84.31 415 SER A CA 1
ATOM 3384 C C . SER A 1 415 ? -7.25 -0.215 21.297 1 84.31 415 SER A C 1
ATOM 3386 O O . SER A 1 415 ? -7.141 -0.517 22.484 1 84.31 415 SER A O 1
ATOM 3388 N N . LYS A 1 416 ? -6.211 -0.084 20.469 1 74.38 416 LYS A N 1
ATOM 3389 C CA . LYS A 1 416 ? -4.84 -0.235 20.938 1 74.38 416 LYS A CA 1
ATOM 3390 C C . LYS A 1 416 ? -4.18 1.124 21.156 1 74.38 416 LYS A C 1
ATOM 3392 O O . LYS A 1 416 ? -3.094 1.207 21.734 1 74.38 416 LYS A O 1
ATOM 3397 N N . SER A 1 417 ? -4.848 2.186 20.906 1 81.44 417 SER A N 1
ATOM 3398 C CA . SER A 1 417 ? -4.27 3.523 20.984 1 81.44 417 SER A CA 1
ATOM 3399 C C . SER A 1 417 ? -4.551 4.164 22.344 1 81.44 417 SER A C 1
ATOM 3401 O O . SER A 1 417 ? -5.586 3.895 22.953 1 81.44 417 SER A O 1
ATOM 3403 N N . LEU A 1 418 ? -3.641 5.031 22.812 1 88.62 418 LEU A N 1
ATOM 3404 C CA . LEU A 1 418 ? -3.859 5.836 24.016 1 88.62 418 LEU A CA 1
ATOM 3405 C C . LEU A 1 418 ? -4.695 7.07 23.688 1 88.62 418 LEU A C 1
ATOM 3407 O O . LEU A 1 418 ? -4.742 7.512 22.547 1 88.62 418 LEU A O 1
ATOM 3411 N N . MET A 1 419 ? -5.371 7.539 24.688 1 94.12 419 MET A N 1
ATOM 3412 C CA . MET A 1 419 ? -6.156 8.758 24.547 1 94.12 419 MET A CA 1
ATOM 3413 C C . MET A 1 419 ? -5.336 9.984 24.938 1 94.12 419 MET A C 1
ATOM 3415 O O . MET A 1 419 ? -4.422 9.883 25.766 1 94.12 419 MET A O 1
ATOM 3419 N N . PRO A 1 420 ? -5.602 11.117 24.375 1 95.5 420 PRO A N 1
ATOM 3420 C CA . PRO A 1 420 ? -4.859 12.336 24.734 1 95.5 420 PRO A CA 1
ATOM 3421 C C . PRO A 1 420 ? -5.172 12.836 26.141 1 95.5 420 PRO A C 1
ATOM 3423 O O . PRO A 1 420 ? -6.09 12.328 26.781 1 95.5 420 PRO A O 1
ATOM 3426 N N . PRO A 1 421 ? -4.41 13.805 26.641 1 96.44 421 PRO A N 1
ATOM 3427 C CA . PRO A 1 421 ? -4.633 14.359 27.969 1 96.44 421 PRO A CA 1
ATOM 3428 C C . PRO A 1 421 ? -6.008 15.008 28.125 1 96.44 421 PRO A C 1
ATOM 3430 O O . PRO A 1 421 ? -6.539 15.078 29.234 1 96.44 421 PRO A O 1
ATOM 3433 N N . GLY A 1 422 ? -6.566 15.477 27.016 1 96.19 422 GLY A N 1
ATOM 3434 C CA . GLY A 1 422 ? -7.895 16.062 27.031 1 96.19 422 GLY A CA 1
ATOM 3435 C C . GLY A 1 422 ? -8.531 16.125 25.656 1 96.19 422 GLY A C 1
ATOM 3436 O O . GLY A 1 422 ? -7.844 15.945 24.641 1 96.19 422 GLY A O 1
ATOM 3437 N N . MET A 1 423 ? -9.836 16.391 25.641 1 96.56 423 MET A N 1
ATOM 3438 C CA . MET A 1 423 ? -10.586 16.516 24.391 1 96.56 423 MET A CA 1
ATOM 3439 C C . MET A 1 423 ? -11.766 17.469 24.578 1 96.56 423 MET A C 1
ATOM 3441 O O . MET A 1 423 ? -12.18 17.75 25.703 1 96.56 423 MET A O 1
ATOM 3445 N N . TYR A 1 424 ? -12.25 18 23.484 1 97.44 424 TYR A N 1
ATOM 3446 C CA . TYR A 1 424 ? -13.492 18.766 23.5 1 97.44 424 TYR A CA 1
ATOM 3447 C C . TYR A 1 424 ? -14.625 17.984 22.844 1 97.44 424 TYR A C 1
ATOM 3449 O O . TYR A 1 424 ? -14.391 17.125 22 1 97.44 424 TYR A O 1
ATOM 3457 N N . ILE A 1 425 ? -15.773 18.234 23.266 1 97.88 425 ILE A N 1
ATOM 3458 C CA . ILE A 1 425 ? -17 17.719 22.656 1 97.88 425 ILE A CA 1
ATOM 3459 C C . ILE A 1 425 ? -17.875 18.891 22.203 1 97.88 425 ILE A C 1
ATOM 3461 O O . ILE A 1 425 ? -18.422 19.625 23.031 1 97.88 425 ILE A O 1
ATOM 3465 N N . LEU A 1 426 ? -17.906 19.156 20.953 1 97.69 426 LEU A N 1
ATOM 3466 C CA . LEU A 1 426 ? -18.797 20.141 20.359 1 97.69 426 LEU A CA 1
ATOM 3467 C C . LEU A 1 426 ? -20.141 19.531 20.016 1 97.69 426 LEU A C 1
ATOM 3469 O O . LEU A 1 426 ? -20.219 18.594 19.219 1 97.69 426 LEU A O 1
ATOM 3473 N N . TYR A 1 427 ? -21.219 20.016 20.703 1 97.5 427 TYR A N 1
ATOM 3474 C CA . TYR A 1 427 ? -22.5 19.344 20.531 1 97.5 427 TYR A CA 1
ATOM 3475 C C . TYR A 1 427 ? -23.656 20.328 20.703 1 97.5 427 TYR A C 1
ATOM 3477 O O . TYR A 1 427 ? -23.438 21.484 21.047 1 97.5 427 TYR A O 1
ATOM 3485 N N . LYS A 1 428 ? -24.859 19.891 20.406 1 96.5 428 LYS A N 1
ATOM 3486 C CA . LYS A 1 428 ? -26.109 20.594 20.641 1 96.5 428 LYS A CA 1
ATOM 3487 C C . LYS A 1 428 ? -27.172 19.641 21.219 1 96.5 428 LYS A C 1
ATOM 3489 O O . LYS A 1 428 ? -27.172 18.453 20.922 1 96.5 428 LYS A O 1
ATOM 3494 N N . ASN A 1 429 ? -27.906 20.219 22.016 1 94.31 429 ASN A N 1
ATOM 3495 C CA . ASN A 1 429 ? -29.062 19.453 22.484 1 94.31 429 ASN A CA 1
ATOM 3496 C C . ASN A 1 429 ? -30.297 19.734 21.625 1 94.31 429 ASN A C 1
ATOM 3498 O O . ASN A 1 429 ? -30.625 20.891 21.344 1 94.31 429 ASN A O 1
ATOM 3502 N N . VAL A 1 430 ? -30.859 18.719 21.141 1 95.25 430 VAL A N 1
ATOM 3503 C CA . VAL A 1 430 ? -32.156 18.797 20.453 1 95.25 430 VAL A CA 1
ATOM 3504 C C . VAL A 1 430 ? -33.188 17.953 21.203 1 95.25 430 VAL A C 1
ATOM 3506 O O . VAL A 1 430 ? -33.281 16.734 20.984 1 95.25 430 VAL A O 1
ATOM 3509 N N . ASP A 1 431 ? -33.812 18.641 22 1 93.06 431 ASP A N 1
ATOM 3510 C CA . ASP A 1 431 ? -34.75 17.953 22.875 1 93.06 431 ASP A CA 1
ATOM 3511 C C . ASP A 1 431 ? -34.062 16.891 23.719 1 93.06 431 ASP A C 1
ATOM 3513 O O . ASP A 1 431 ? -33.156 17.203 24.5 1 93.06 431 ASP A O 1
ATOM 3517 N N . ARG A 1 432 ? -34.312 15.594 23.438 1 91.38 432 ARG A N 1
ATOM 3518 C CA . ARG A 1 432 ? -33.719 14.555 24.281 1 91.38 432 ARG A CA 1
ATOM 3519 C C . ARG A 1 432 ? -32.5 13.938 23.609 1 91.38 432 ARG A C 1
ATOM 3521 O O . ARG A 1 432 ? -31.875 13.039 24.172 1 91.38 432 ARG A O 1
ATOM 3528 N N . GLU A 1 433 ? -32.188 14.445 22.5 1 95.56 433 GLU A N 1
ATOM 3529 C CA . GLU A 1 433 ? -31.062 13.867 21.75 1 95.56 433 GLU A CA 1
ATOM 3530 C C . GLU A 1 433 ? -29.812 14.727 21.875 1 95.56 433 GLU A C 1
ATOM 3532 O O . GLU A 1 433 ? -29.906 15.953 21.984 1 95.56 433 GLU A O 1
ATOM 3537 N N . LEU A 1 434 ? -28.688 14.086 21.969 1 96.5 434 LEU A N 1
ATOM 3538 C CA . LEU A 1 434 ? -27.375 14.734 21.906 1 96.5 434 LEU A CA 1
ATOM 3539 C C . LEU A 1 434 ? -26.812 14.703 20.5 1 96.5 434 LEU A C 1
ATOM 3541 O O . LEU A 1 434 ? -26.516 13.625 19.969 1 96.5 434 LEU A O 1
ATOM 3545 N N . TRP A 1 435 ? -26.672 15.844 19.844 1 97.5 435 TRP A N 1
ATOM 3546 C CA . TRP A 1 435 ? -26.141 15.922 18.484 1 97.5 435 TRP A CA 1
ATOM 3547 C C . TRP A 1 435 ? -24.672 16.297 18.5 1 97.5 435 TRP A C 1
ATOM 3549 O O . TRP A 1 435 ? -24.312 17.438 18.844 1 97.5 435 TRP A O 1
ATOM 3559 N N . ILE A 1 436 ? -23.859 15.43 18.047 1 97.75 436 ILE A N 1
ATOM 3560 C CA . ILE A 1 436 ? -22.422 15.633 18.125 1 97.75 436 ILE A CA 1
ATOM 3561 C C . ILE A 1 436 ? -21.906 16.25 16.812 1 97.75 436 ILE A C 1
ATOM 3563 O O . ILE A 1 436 ? -22.156 15.695 15.734 1 97.75 436 ILE A O 1
ATOM 3567 N N . ASP A 1 437 ? -21.219 17.328 16.906 1 95.75 437 ASP A N 1
ATOM 3568 C CA . ASP A 1 437 ? -20.578 17.922 15.742 1 95.75 437 ASP A CA 1
ATOM 3569 C C . ASP A 1 437 ? -19.141 17.469 15.602 1 95.75 437 ASP A C 1
ATOM 3571 O O . ASP A 1 437 ? -18.703 17.047 14.523 1 95.75 437 ASP A O 1
ATOM 3575 N N . HIS A 1 438 ? -18.375 17.578 16.75 1 95.38 438 HIS A N 1
ATOM 3576 C CA . HIS A 1 438 ? -16.969 17.203 16.734 1 95.38 438 HIS A CA 1
ATOM 3577 C C . HIS A 1 438 ? -16.516 16.703 18.109 1 95.38 438 HIS A C 1
ATOM 3579 O O . HIS A 1 438 ? -16.969 17.219 19.141 1 95.38 438 HIS A O 1
ATOM 3585 N N . ILE A 1 439 ? -15.75 15.711 18.109 1 96.75 439 ILE A N 1
ATOM 3586 C CA . ILE A 1 439 ? -15.055 15.258 19.312 1 96.75 439 ILE A CA 1
ATOM 3587 C C . ILE A 1 439 ? -13.57 15.062 19 1 96.75 439 ILE A C 1
ATOM 3589 O O . ILE A 1 439 ? -13.219 14.297 18.094 1 96.75 439 ILE A O 1
ATOM 3593 N N . GLY A 1 440 ? -12.766 15.734 19.641 1 94.62 440 GLY A N 1
ATOM 3594 C CA . GLY A 1 440 ? -11.344 15.531 19.391 1 94.62 440 GLY A CA 1
ATOM 3595 C C . GLY A 1 440 ? -10.477 16.578 20.078 1 94.62 440 GLY A C 1
ATOM 3596 O O . GLY A 1 440 ? -10.883 17.188 21.062 1 94.62 440 GLY A O 1
ATOM 3597 N N . GLY A 1 441 ? -9.234 16.641 19.562 1 93.12 441 GLY A N 1
ATOM 3598 C CA . GLY A 1 441 ? -8.234 17.531 20.156 1 93.12 441 GLY A CA 1
ATOM 3599 C C . GLY A 1 441 ? -7.219 16.781 21 1 93.12 441 GLY A C 1
ATOM 3600 O O . GLY A 1 441 ? -7.309 15.562 21.172 1 93.12 441 GLY A O 1
ATOM 3601 N N . VAL A 1 442 ? -6.281 17.5 21.531 1 94.5 442 VAL A N 1
ATOM 3602 C CA . VAL A 1 442 ? -5.238 16.906 22.359 1 94.5 442 VAL A CA 1
ATOM 3603 C C . VAL A 1 442 ? -5.328 17.453 23.797 1 94.5 442 VAL A C 1
ATOM 3605 O O . VAL A 1 442 ? -4.789 16.859 24.719 1 94.5 442 VAL A O 1
ATOM 3608 N N . SER A 1 443 ? -6.078 18.594 24.047 1 93.69 443 SER A N 1
ATOM 3609 C CA . SER A 1 443 ? -6.266 19.188 25.359 1 93.69 443 SER A CA 1
ATOM 3610 C C . SER A 1 443 ? -7.719 19.594 25.578 1 93.69 443 SER A C 1
ATOM 3612 O O . SER A 1 443 ? -8.156 19.766 26.719 1 93.69 443 SER A O 1
ATOM 3614 N N . GLY A 1 444 ? -8.453 19.797 24.531 1 90.12 444 GLY A N 1
ATOM 3615 C CA . GLY A 1 444 ? -9.844 20.234 24.594 1 90.12 444 GLY A CA 1
ATOM 3616 C C . GLY A 1 444 ? -9.992 21.75 24.609 1 90.12 444 GLY A C 1
ATOM 3617 O O . GLY A 1 444 ? -11.102 22.266 24.453 1 90.12 444 GLY A O 1
ATOM 3618 N N . MET A 1 445 ? -8.938 22.453 24.75 1 92.75 445 MET A N 1
ATOM 3619 C CA . MET A 1 445 ? -9.016 23.906 24.906 1 92.75 445 MET A CA 1
ATOM 3620 C C . MET A 1 445 ? -8.945 24.609 23.562 1 92.75 445 MET A C 1
ATOM 3622 O O . MET A 1 445 ? -9.18 25.812 23.469 1 92.75 445 MET A O 1
ATOM 3626 N N . GLU A 1 446 ? -8.672 23.906 22.469 1 93.31 446 GLU A N 1
ATOM 3627 C CA . GLU A 1 446 ? -8.281 24.484 21.188 1 93.31 446 GLU A CA 1
ATOM 3628 C C . GLU A 1 446 ? -9.367 25.406 20.641 1 93.31 446 GLU A C 1
ATOM 3630 O O . GLU A 1 446 ? -9.07 26.453 20.047 1 93.31 446 GLU A O 1
ATOM 3635 N N . LEU A 1 447 ? -10.609 25.078 20.922 1 93.69 447 LEU A N 1
ATOM 3636 C CA . LEU A 1 447 ? -11.711 25.828 20.328 1 93.69 447 LEU A CA 1
ATOM 3637 C C . LEU A 1 447 ? -12.039 27.047 21.172 1 93.69 447 LEU A C 1
ATOM 3639 O O . LEU A 1 447 ? -12.727 27.969 20.703 1 93.69 447 LEU A O 1
ATOM 3643 N N . GLY A 1 448 ? -11.547 27.125 22.406 1 94.38 448 GLY A N 1
ATOM 3644 C CA . GLY A 1 448 ? -11.992 28.172 23.297 1 94.38 448 GLY A CA 1
ATOM 3645 C C . GLY A 1 448 ? -10.93 29.219 23.562 1 94.38 448 GLY A C 1
ATOM 3646 O O . GLY A 1 448 ? -11.227 30.297 24.094 1 94.38 448 GLY A O 1
ATOM 3647 N N . THR A 1 449 ? -9.727 29.031 23.141 1 95.12 449 THR A N 1
ATOM 3648 C CA . THR A 1 449 ? -8.602 29.859 23.578 1 95.12 449 THR A CA 1
ATOM 3649 C C . THR A 1 449 ? -8.734 31.281 23.062 1 95.12 449 THR A C 1
ATOM 3651 O O . THR A 1 449 ? -8.375 32.219 23.766 1 95.12 449 THR A O 1
ATOM 3654 N N . ARG A 1 450 ? -9.266 31.5 21.875 1 93.06 450 ARG A N 1
ATOM 3655 C CA . ARG A 1 450 ? -9.352 32.812 21.281 1 93.06 450 ARG A CA 1
ATOM 3656 C C . ARG A 1 450 ? -10.305 33.719 22.062 1 93.06 450 ARG A C 1
ATOM 3658 O O . ARG A 1 450 ? -10.203 34.938 21.984 1 93.06 450 ARG A O 1
ATOM 3665 N N . PHE A 1 451 ? -11.219 33.125 22.859 1 94.44 451 PHE A N 1
ATOM 3666 C CA . PHE A 1 451 ? -12.211 33.906 23.578 1 94.44 451 PHE A CA 1
ATOM 3667 C C . PHE A 1 451 ? -11.633 34.469 24.875 1 94.44 451 PHE A C 1
ATOM 3669 O O . PHE A 1 451 ? -12.188 35.406 25.453 1 94.44 451 PHE A O 1
ATOM 3676 N N . GLY A 1 452 ? -10.555 33.906 25.219 1 91.62 452 GLY A N 1
ATOM 3677 C CA . GLY A 1 452 ? -9.914 34.344 26.438 1 91.62 452 GLY A CA 1
ATOM 3678 C C . GLY A 1 452 ? -9.359 35.781 26.328 1 91.62 452 GLY A C 1
ATOM 3679 O O . GLY A 1 452 ? -9.141 36.438 27.344 1 91.62 452 GLY A O 1
ATOM 3680 N N . VAL A 1 453 ? -9.188 36.25 25.156 1 88.38 453 VAL A N 1
ATOM 3681 C CA . VAL A 1 453 ? -8.602 37.562 24.938 1 88.38 453 VAL A CA 1
ATOM 3682 C C . VAL A 1 453 ? -9.562 38.656 25.422 1 88.38 453 VAL A C 1
ATOM 3684 O O . VAL A 1 453 ? -9.125 39.688 25.906 1 88.38 453 VAL A O 1
ATOM 3687 N N . SER A 1 454 ? -10.836 38.406 25.281 1 87.12 454 SER A N 1
ATOM 3688 C CA . SER A 1 454 ? -11.836 39.406 25.641 1 87.12 454 SER A CA 1
ATOM 3689 C C . SER A 1 454 ? -12.523 39.062 26.953 1 87.12 454 SER A C 1
ATOM 3691 O O . SER A 1 454 ? -13.18 39.906 27.562 1 87.12 454 SER A O 1
ATOM 3693 N N . TYR A 1 455 ? -12.375 37.875 27.359 1 89.88 455 TYR A N 1
ATOM 3694 C CA . TYR A 1 455 ? -13.062 37.406 28.578 1 89.88 455 TYR A CA 1
ATOM 3695 C C . TYR A 1 455 ? -12.141 36.562 29.438 1 89.88 455 TYR A C 1
ATOM 3697 O O . TYR A 1 455 ? -12.102 35.344 29.312 1 89.88 455 TYR A O 1
ATOM 3705 N N . THR A 1 456 ? -11.609 37.094 30.406 1 91 456 THR A N 1
ATOM 3706 C CA . THR A 1 456 ? -10.531 36.5 31.203 1 91 456 THR A CA 1
ATOM 3707 C C . THR A 1 456 ? -11.031 35.281 31.969 1 91 456 THR A C 1
ATOM 3709 O O . THR A 1 456 ? -10.25 34.375 32.281 1 91 456 THR A O 1
ATOM 3712 N N . ALA A 1 457 ? -12.305 35.25 32.281 1 93.44 457 ALA A N 1
ATOM 3713 C CA . ALA A 1 457 ? -12.852 34.094 33 1 93.44 457 ALA A CA 1
ATOM 3714 C C . ALA A 1 457 ? -12.68 32.812 32.219 1 93.44 457 ALA A C 1
ATOM 3716 O O . ALA A 1 457 ? -12.438 31.75 32.812 1 93.44 457 ALA A O 1
ATOM 3717 N N . ILE A 1 458 ? -12.828 32.906 31 1 94.5 458 ILE A N 1
ATOM 3718 C CA . ILE A 1 458 ? -12.633 31.75 30.141 1 94.5 458 ILE A CA 1
ATOM 3719 C C . ILE A 1 458 ? -11.164 31.328 30.172 1 94.5 458 ILE A C 1
ATOM 3721 O O . ILE A 1 458 ? -10.852 30.141 30.281 1 94.5 458 ILE A O 1
ATOM 3725 N N . GLU A 1 459 ? -10.258 32.25 30 1 94.12 459 GLU A N 1
ATOM 3726 C CA . GLU A 1 459 ? -8.82 31.984 30.047 1 94.12 459 GLU A CA 1
ATOM 3727 C C . GLU A 1 459 ? -8.43 31.266 31.344 1 94.12 459 GLU A C 1
ATOM 3729 O O . GLU A 1 459 ? -7.652 30.312 31.312 1 94.12 459 GLU A O 1
ATOM 3734 N N . ASP A 1 460 ? -8.984 31.672 32.406 1 95.31 460 ASP A N 1
ATOM 3735 C CA . ASP A 1 460 ? -8.688 31.078 33.719 1 95.31 460 ASP A CA 1
ATOM 3736 C C . ASP A 1 460 ? -9.141 29.625 33.781 1 95.31 460 ASP A C 1
ATOM 3738 O O . ASP A 1 460 ? -8.422 28.766 34.312 1 95.31 460 ASP A O 1
ATOM 3742 N N . GLN A 1 461 ? -10.289 29.391 33.281 1 95.06 461 GLN A N 1
ATOM 3743 C CA . GLN A 1 461 ? -10.805 28.031 33.281 1 95.06 461 GLN A CA 1
ATOM 3744 C C . GLN A 1 461 ? -9.953 27.109 32.406 1 95.06 461 GLN A C 1
ATOM 3746 O O . GLN A 1 461 ? -9.695 25.969 32.75 1 95.06 461 GLN A O 1
ATOM 3751 N N . LEU A 1 462 ? -9.602 27.609 31.281 1 95.94 462 LEU A N 1
ATOM 3752 C CA . LEU A 1 462 ? -8.797 26.828 30.359 1 95.94 462 LEU A CA 1
ATOM 3753 C C . LEU A 1 462 ? -7.41 26.562 30.938 1 95.94 462 LEU A C 1
ATOM 3755 O O . LEU A 1 462 ? -6.844 25.484 30.719 1 95.94 462 LEU A O 1
ATOM 3759 N N . LYS A 1 463 ? -6.84 27.516 31.641 1 95.75 463 LYS A N 1
ATOM 3760 C CA . LYS A 1 463 ? -5.559 27.328 32.312 1 95.75 463 LYS A CA 1
ATOM 3761 C C . LYS A 1 463 ? -5.629 26.188 33.344 1 95.75 463 LYS A C 1
ATOM 3763 O O . LYS A 1 463 ? -4.676 25.422 33.5 1 95.75 463 LYS A O 1
ATOM 3768 N N . LYS A 1 464 ? -6.715 26.109 34 1 95.31 464 LYS A N 1
ATOM 3769 C CA . LYS A 1 464 ? -6.906 25.047 34.969 1 95.31 464 LYS A CA 1
ATOM 3770 C C . LYS A 1 464 ? -6.891 23.672 34.312 1 95.31 464 LYS A C 1
ATOM 3772 O O . LYS A 1 464 ? -6.367 22.703 34.875 1 95.31 464 LYS A O 1
ATOM 3777 N N . ILE A 1 465 ? -7.488 23.594 33.188 1 95.12 465 ILE A N 1
ATOM 3778 C CA . ILE A 1 465 ? -7.461 22.359 32.438 1 95.12 465 ILE A CA 1
ATOM 3779 C C . ILE A 1 465 ? -6.02 21.969 32.125 1 95.12 465 ILE A C 1
ATOM 3781 O O . ILE A 1 465 ? -5.613 20.828 32.312 1 95.12 465 ILE A O 1
ATOM 3785 N N . CYS A 1 466 ? -5.258 22.922 31.641 1 95.44 466 CYS A N 1
ATOM 3786 C CA . CYS A 1 466 ? -3.867 22.688 31.281 1 95.44 466 CYS A CA 1
ATOM 3787 C C . CYS A 1 466 ? -3.057 22.219 32.5 1 95.44 466 CYS A C 1
ATOM 3789 O O . CYS A 1 466 ? -2.232 21.312 32.375 1 95.44 466 CYS A O 1
ATOM 3791 N N . GLU A 1 467 ? -3.309 22.844 33.562 1 95.88 467 GLU A N 1
ATOM 3792 C CA . GLU A 1 467 ? -2.602 22.484 34.812 1 95.88 467 GLU A CA 1
ATOM 3793 C C . GLU A 1 467 ? -2.861 21.047 35.188 1 95.88 467 GLU A C 1
ATOM 3795 O O . GLU A 1 467 ? -1.939 20.328 35.594 1 95.88 467 GLU A O 1
ATOM 3800 N N . GLN A 1 468 ? -4.008 20.625 35.062 1 95.31 468 GLN A N 1
ATOM 3801 C CA . GLN A 1 468 ? -4.359 19.234 35.406 1 95.31 468 GLN A CA 1
ATOM 3802 C C . GLN A 1 468 ? -3.67 18.266 34.438 1 95.31 468 GLN A C 1
ATOM 3804 O O . GLN A 1 468 ? -3.141 17.234 34.875 1 95.31 468 GLN A O 1
ATOM 3809 N N . GLU A 1 469 ? -3.717 18.594 33.219 1 95.62 469 GLU A N 1
ATOM 3810 C CA . GLU A 1 469 ? -3.082 17.734 32.219 1 95.62 469 GLU A CA 1
ATOM 3811 C C . GLU A 1 469 ? -1.59 17.578 32.5 1 95.62 469 GLU A C 1
ATOM 3813 O O . GLU A 1 469 ? -1.05 16.469 32.406 1 95.62 469 GLU A O 1
ATOM 3818 N N . MET A 1 470 ? -0.971 18.672 32.844 1 95.88 470 MET A N 1
ATOM 3819 C CA . MET A 1 470 ? 0.466 18.672 33.094 1 95.88 470 MET A CA 1
ATOM 3820 C C . MET A 1 470 ? 0.792 17.906 34.375 1 95.88 470 MET A C 1
ATOM 3822 O O . MET A 1 470 ? 1.816 17.219 34.438 1 95.88 470 MET A O 1
ATOM 3826 N N . SER A 1 471 ? -0.088 18.016 35.312 1 95.44 471 SER A N 1
ATOM 3827 C CA . SER A 1 471 ? 0.131 17.328 36.594 1 95.44 471 SER A CA 1
ATOM 3828 C C . SER A 1 471 ? 0.094 15.812 36.406 1 95.44 471 SER A C 1
ATOM 3830 O O . SER A 1 471 ? 0.846 15.094 37.062 1 95.44 471 SER A O 1
ATOM 3832 N N . VAL A 1 472 ? -0.754 15.367 35.562 1 94.69 472 VAL A N 1
ATOM 3833 C CA . VAL A 1 472 ? -0.893 13.938 35.281 1 94.69 472 VAL A CA 1
ATOM 3834 C C . VAL A 1 472 ? 0.304 13.445 34.5 1 94.69 472 VAL A C 1
ATOM 3836 O O . VAL A 1 472 ? 0.773 12.32 34.688 1 94.69 472 VAL A O 1
ATOM 3839 N N . ASN A 1 473 ? 0.799 14.266 33.594 1 95.06 473 ASN A N 1
ATOM 3840 C CA . ASN A 1 473 ? 1.926 13.93 32.75 1 95.06 473 ASN A CA 1
ATOM 3841 C C . ASN A 1 473 ? 3.184 14.695 33.125 1 95.06 473 ASN A C 1
ATOM 3843 O O . ASN A 1 473 ? 3.82 15.336 32.312 1 95.06 473 ASN A O 1
ATOM 3847 N N . ASP A 1 474 ? 3.598 14.594 34.344 1 93.12 474 ASP A N 1
ATOM 3848 C CA . ASP A 1 474 ? 4.625 15.445 34.938 1 93.12 474 ASP A CA 1
ATOM 3849 C C . ASP A 1 474 ? 6.023 14.977 34.562 1 93.12 474 ASP A C 1
ATOM 3851 O O . ASP A 1 474 ? 7.016 15.633 34.875 1 93.12 474 ASP A O 1
ATOM 3855 N N . ASP A 1 475 ? 6.172 13.938 33.781 1 91.88 475 ASP A N 1
ATOM 3856 C CA . ASP A 1 475 ? 7.457 13.469 33.281 1 91.88 475 ASP A CA 1
ATOM 3857 C C . ASP A 1 475 ? 7.926 14.32 32.094 1 91.88 475 ASP A C 1
ATOM 3859 O O . ASP A 1 475 ? 9.094 14.258 31.719 1 91.88 475 ASP A O 1
ATOM 3863 N N . PHE A 1 476 ? 7.027 15.125 31.641 1 95.06 476 PHE A N 1
ATOM 3864 C CA . PHE A 1 476 ? 7.309 15.914 30.453 1 95.06 476 PHE A CA 1
ATOM 3865 C C . PHE A 1 476 ? 7.117 17.391 30.719 1 95.06 476 PHE A C 1
ATOM 3867 O O . PHE A 1 476 ? 6.398 17.781 31.656 1 95.06 476 PHE A O 1
ATOM 3874 N N . ILE A 1 477 ? 7.758 18.203 29.922 1 96.12 477 ILE A N 1
ATOM 3875 C CA . ILE A 1 477 ? 7.469 19.641 29.875 1 96.12 477 ILE A CA 1
ATOM 3876 C C . ILE A 1 477 ? 6.543 19.938 28.703 1 96.12 477 ILE A C 1
ATOM 3878 O O . ILE A 1 477 ? 6.816 19.531 27.578 1 96.12 477 ILE A O 1
ATOM 3882 N N . PHE A 1 478 ? 5.426 20.516 29.016 1 97.31 478 PHE A N 1
ATOM 3883 C CA . PHE A 1 478 ? 4.555 21 27.953 1 97.31 478 PHE A CA 1
ATOM 3884 C C . PHE A 1 478 ? 4.957 22.406 27.516 1 97.31 478 PHE A C 1
ATOM 3886 O O . PHE A 1 478 ? 5.113 23.297 28.344 1 97.31 478 PHE A O 1
ATOM 3893 N N . ALA A 1 479 ? 5.191 22.578 26.203 1 97.56 479 ALA A N 1
ATOM 3894 C CA . ALA A 1 479 ? 5.609 23.875 25.688 1 97.56 479 ALA A CA 1
ATOM 3895 C C . ALA A 1 479 ? 4.688 24.328 24.562 1 97.56 479 ALA A C 1
ATOM 3897 O O . ALA A 1 479 ? 4.402 23.578 23.625 1 97.56 479 ALA A O 1
ATOM 3898 N N . GLU A 1 480 ? 4.238 25.562 24.656 1 97 480 GLU A N 1
ATOM 3899 C CA . GLU A 1 480 ? 3.324 26.125 23.672 1 97 480 GLU A CA 1
ATOM 3900 C C . GLU A 1 480 ? 4.074 26.594 22.422 1 97 480 GLU A C 1
ATOM 3902 O O . GLU A 1 480 ? 5.07 27.312 22.531 1 97 480 GLU A O 1
ATOM 3907 N N . ILE A 1 481 ? 3.623 26.203 21.281 1 96.94 481 ILE A N 1
ATOM 3908 C CA . ILE A 1 481 ? 4.184 26.672 20.016 1 96.94 481 ILE A CA 1
ATOM 3909 C C . ILE A 1 481 ? 3.625 28.047 19.688 1 96.94 481 ILE A C 1
ATOM 3911 O O . ILE A 1 481 ? 2.41 28.234 19.562 1 96.94 481 ILE A O 1
ATOM 3915 N N . ALA A 1 482 ? 4.422 29 19.547 1 96.06 482 ALA A N 1
ATOM 3916 C CA . ALA A 1 482 ? 4.012 30.359 19.203 1 96.06 482 ALA A CA 1
ATOM 3917 C C . ALA A 1 482 ? 4.488 30.719 17.797 1 96.06 482 ALA A C 1
ATOM 3919 O O . ALA A 1 482 ? 5.691 30.766 17.531 1 96.06 482 ALA A O 1
ATOM 3920 N N . PHE A 1 483 ? 3.562 30.922 16.891 1 92.56 483 PHE A N 1
ATOM 3921 C CA . PHE A 1 483 ? 3.877 31.266 15.508 1 92.56 483 PHE A CA 1
ATOM 3922 C C . PHE A 1 483 ? 2.805 32.188 14.922 1 92.56 483 PHE A C 1
ATOM 3924 O O . PHE A 1 483 ? 1.61 31.906 15.062 1 92.56 483 PHE A O 1
ATOM 3931 N N . SER A 1 484 ? 3.209 33.219 14.352 1 85.94 484 SER A N 1
ATOM 3932 C CA . SER A 1 484 ? 2.283 34.094 13.625 1 85.94 484 SER A CA 1
ATOM 3933 C C . SER A 1 484 ? 2.5 34 12.117 1 85.94 484 SER A C 1
ATOM 3935 O O . SER A 1 484 ? 3.58 34.312 11.617 1 85.94 484 SER A O 1
ATOM 3937 N N . PRO A 1 485 ? 1.53 33.625 11.328 1 81.62 485 PRO A N 1
ATOM 3938 C CA . PRO A 1 485 ? 1.657 33.656 9.867 1 81.62 485 PRO A CA 1
ATOM 3939 C C . PRO A 1 485 ? 1.653 35.062 9.289 1 81.62 485 PRO A C 1
ATOM 3941 O O . PRO A 1 485 ? 1.92 35.25 8.102 1 81.62 485 PRO A O 1
ATOM 3944 N N . ALA A 1 486 ? 1.408 36.094 10.094 1 78.75 486 ALA A N 1
ATOM 3945 C CA . ALA A 1 486 ? 1.426 37.531 9.719 1 78.75 486 ALA A CA 1
ATOM 3946 C C . ALA A 1 486 ? 0.395 37.812 8.625 1 78.75 486 ALA A C 1
ATOM 3948 O O . ALA A 1 486 ? 0.686 38.5 7.656 1 78.75 486 ALA A O 1
ATOM 3949 N N . ASN A 1 487 ? -0.75 37.062 8.727 1 85.06 487 ASN A N 1
ATOM 3950 C CA . ASN A 1 487 ? -1.89 37.281 7.84 1 85.06 487 ASN A CA 1
ATOM 3951 C C . ASN A 1 487 ? -3.199 37.344 8.625 1 85.06 487 ASN A C 1
ATOM 3953 O O . ASN A 1 487 ? -3.191 37.5 9.844 1 85.06 487 ASN A O 1
ATOM 3957 N N . LYS A 1 488 ? -4.23 37.344 7.91 1 87.75 488 LYS A N 1
ATOM 3958 C CA . LYS A 1 488 ? -5.539 37.594 8.508 1 87.75 488 LYS A CA 1
ATOM 3959 C C . LYS A 1 488 ? -5.871 36.531 9.555 1 87.75 488 LYS A C 1
ATOM 3961 O O . LYS A 1 488 ? -6.621 36.781 10.492 1 87.75 488 LYS A O 1
ATOM 3966 N N . THR A 1 489 ? -5.316 35.375 9.516 1 90.38 489 THR A N 1
ATOM 3967 C CA . THR A 1 489 ? -5.598 34.281 10.453 1 90.38 489 THR A CA 1
ATOM 3968 C C . THR A 1 489 ? -5.031 34.625 11.836 1 90.38 489 THR A C 1
ATOM 3970 O O . THR A 1 489 ? -5.449 34.031 12.836 1 90.38 489 THR A O 1
ATOM 3973 N N . SER A 1 490 ? -4.152 35.531 11.906 1 91.62 490 SER A N 1
ATOM 3974 C CA . SER A 1 490 ? -3.564 35.938 13.18 1 91.62 490 SER A CA 1
ATOM 3975 C C . SER A 1 490 ? -4.602 36.594 14.086 1 91.62 490 SER A C 1
ATOM 3977 O O . SER A 1 490 ? -4.457 36.594 15.312 1 91.62 490 SER A O 1
ATOM 3979 N N . ASN A 1 491 ? -5.645 37.094 13.445 1 92.19 491 ASN A N 1
ATOM 3980 C CA . ASN A 1 491 ? -6.723 37.688 14.242 1 92.19 491 ASN A CA 1
ATOM 3981 C C . ASN A 1 491 ? -7.332 36.656 15.195 1 92.19 491 ASN A C 1
ATOM 3983 O O . ASN A 1 491 ? -7.574 36.938 16.359 1 92.19 491 ASN A O 1
ATOM 3987 N N . ILE A 1 492 ? -7.473 35.469 14.656 1 91.25 492 ILE A N 1
ATOM 3988 C CA . ILE A 1 492 ? -8.164 34.469 15.438 1 91.25 492 ILE A CA 1
ATOM 3989 C C . ILE A 1 492 ? -7.148 33.594 16.172 1 91.25 492 ILE A C 1
ATOM 3991 O O . ILE A 1 492 ? -7.523 32.719 16.953 1 91.25 492 ILE A O 1
ATOM 3995 N N . LYS A 1 493 ? -5.887 33.875 16.031 1 92.88 493 LYS A N 1
ATOM 3996 C CA . LYS A 1 493 ? -4.855 33.031 16.641 1 92.88 493 LYS A CA 1
ATOM 3997 C C . LYS A 1 493 ? -4.336 33.656 17.938 1 92.88 493 LYS A C 1
ATOM 3999 O O . LYS A 1 493 ? -3.682 32.969 18.734 1 92.88 493 LYS A O 1
ATOM 4004 N N . GLN A 1 494 ? -4.559 34.938 18.094 1 93.94 494 GLN A N 1
ATOM 4005 C CA . GLN A 1 494 ? -4.082 35.594 19.297 1 93.94 494 GLN A CA 1
ATOM 4006 C C . GLN A 1 494 ? -4.73 34.969 20.547 1 93.94 494 GLN A C 1
ATOM 4008 O O . GLN A 1 494 ? -5.934 34.719 20.547 1 93.94 494 GLN A O 1
ATOM 4013 N N . ARG A 1 495 ? -3.932 34.75 21.578 1 94.88 495 ARG A N 1
ATOM 4014 C CA . ARG A 1 495 ? -4.418 34.094 22.781 1 94.88 495 ARG A CA 1
ATOM 4015 C C . ARG A 1 495 ? -3.486 34.375 23.969 1 94.88 495 ARG A C 1
ATOM 4017 O O . ARG A 1 495 ? -2.385 34.875 23.781 1 94.88 495 ARG A O 1
ATOM 4024 N N . GLY A 1 496 ? -3.926 33.938 25.141 1 93.62 496 GLY A N 1
ATOM 4025 C CA . GLY A 1 496 ? -3.088 34.062 26.312 1 93.62 496 GLY A CA 1
ATOM 4026 C C . GLY A 1 496 ? -2.068 32.969 26.453 1 93.62 496 GLY A C 1
ATOM 4027 O O . GLY A 1 496 ? -1.88 32.156 25.516 1 93.62 496 GLY A O 1
ATOM 4028 N N . HIS A 1 497 ? -1.359 32.969 27.531 1 93.44 497 HIS A N 1
ATOM 4029 C CA . HIS A 1 497 ? -0.438 31.891 27.859 1 93.44 497 HIS A CA 1
ATOM 4030 C C . HIS A 1 497 ? -1.141 30.781 28.641 1 93.44 497 HIS A C 1
ATOM 4032 O O . HIS A 1 497 ? -1.817 31.047 29.641 1 93.44 497 HIS A O 1
ATOM 4038 N N . PHE A 1 498 ? -0.964 29.625 28.266 1 95 498 PHE A N 1
ATOM 4039 C CA . PHE A 1 498 ? -1.628 28.516 28.938 1 95 498 PHE A CA 1
ATOM 4040 C C . PHE A 1 498 ? -0.605 27.531 29.5 1 95 498 PHE A C 1
ATOM 4042 O O . PHE A 1 498 ? -0.884 26.844 30.484 1 95 498 PHE A O 1
ATOM 4049 N N . TYR A 1 499 ? 0.54 27.469 28.984 1 95.62 499 TYR A N 1
ATOM 4050 C CA . TYR A 1 499 ? 1.61 26.594 29.438 1 95.62 499 TYR A CA 1
ATOM 4051 C C . TYR A 1 499 ? 2.775 27.391 30 1 95.62 499 TYR A C 1
ATOM 4053 O O . TYR A 1 499 ? 2.898 28.594 29.734 1 95.62 499 TYR A O 1
ATOM 4061 N N . SER A 1 500 ? 3.678 26.734 30.703 1 94.38 500 SER A N 1
ATOM 4062 C CA . SER A 1 500 ? 4.766 27.422 31.391 1 94.38 500 SER A CA 1
ATOM 4063 C C . SER A 1 500 ? 5.922 27.719 30.438 1 94.38 500 SER A C 1
ATOM 4065 O O . SER A 1 500 ? 6.766 28.562 30.734 1 94.38 500 SER A O 1
ATOM 4067 N N . TYR A 1 501 ? 6.016 26.984 29.406 1 97 501 TYR A N 1
ATOM 4068 C CA . TYR A 1 501 ? 7.094 27.172 28.438 1 97 501 TYR A CA 1
ATOM 4069 C C . TYR A 1 501 ? 6.539 27.453 27.047 1 97 501 TYR A C 1
ATOM 4071 O O . TYR A 1 501 ? 5.391 27.125 26.75 1 97 501 TYR A O 1
ATOM 4079 N N . GLU A 1 502 ? 7.312 28.172 26.281 1 97.38 502 GLU A N 1
ATOM 4080 C CA . GLU A 1 502 ? 6.918 28.531 24.922 1 97.38 502 GLU A CA 1
ATOM 4081 C C . GLU A 1 502 ? 8.039 28.234 23.938 1 97.38 502 GLU A C 1
ATOM 4083 O O . GLU A 1 502 ? 9.219 28.375 24.266 1 97.38 502 GLU A O 1
ATOM 4088 N N . ILE A 1 503 ? 7.727 27.75 22.75 1 97.69 503 ILE A N 1
ATOM 4089 C CA . ILE A 1 503 ? 8.641 27.594 21.625 1 97.69 503 ILE A CA 1
ATOM 4090 C C . ILE A 1 503 ? 8.312 28.641 20.547 1 97.69 503 ILE A C 1
ATOM 4092 O O . ILE A 1 503 ? 7.504 28.375 19.656 1 97.69 503 ILE A O 1
ATOM 4096 N N . PRO A 1 504 ? 8.93 29.766 20.594 1 96.31 504 PRO A N 1
ATOM 4097 C CA . PRO A 1 504 ? 8.656 30.797 19.594 1 96.31 504 PRO A CA 1
ATOM 4098 C C . PRO A 1 504 ? 9.266 30.469 18.234 1 96.31 504 PRO A C 1
ATOM 4100 O O . PRO A 1 504 ? 10.422 30.031 18.156 1 96.31 504 PRO A O 1
ATOM 4103 N N . ILE A 1 505 ? 8.562 30.625 17.188 1 94.94 505 ILE A N 1
ATOM 4104 C CA . ILE A 1 505 ? 9.016 30.453 15.82 1 94.94 505 ILE A CA 1
ATOM 4105 C C . ILE A 1 505 ? 8.758 31.719 15.016 1 94.94 505 ILE A C 1
ATOM 4107 O O . ILE A 1 505 ? 7.613 32.031 14.672 1 94.94 505 ILE A O 1
ATOM 4111 N N . LEU A 1 506 ? 9.711 32.5 14.797 1 90.94 506 LEU A N 1
ATOM 4112 C CA . LEU A 1 506 ? 9.656 33.75 14.039 1 90.94 506 LEU A CA 1
ATOM 4113 C C . LEU A 1 506 ? 8.664 34.719 14.672 1 90.94 506 LEU A C 1
ATOM 4115 O O . LEU A 1 506 ? 7.875 35.344 13.961 1 90.94 506 LEU A O 1
ATOM 4119 N N . THR A 1 507 ? 8.531 34.688 15.93 1 93.12 507 THR A N 1
ATOM 4120 C CA . THR A 1 507 ? 7.68 35.594 16.703 1 93.12 507 THR A CA 1
ATOM 4121 C C . THR A 1 507 ? 8.383 36.062 17.984 1 93.12 507 THR A C 1
ATOM 4123 O O . THR A 1 507 ? 9.359 35.438 18.406 1 93.12 507 THR A O 1
ATOM 4126 N N . HIS A 1 508 ? 7.957 37.188 18.391 1 92.94 508 HIS A N 1
ATOM 4127 C CA . HIS A 1 508 ? 8.508 37.688 19.656 1 92.94 508 HIS A CA 1
ATOM 4128 C C . HIS A 1 508 ? 7.828 37 20.844 1 92.94 508 HIS A C 1
ATOM 4130 O O . HIS A 1 508 ? 6.602 37 20.938 1 92.94 508 HIS A O 1
ATOM 4136 N N . SER A 1 509 ? 8.578 36.438 21.719 1 93.25 509 SER A N 1
ATOM 4137 C CA . SER A 1 509 ? 8.023 35.781 22.891 1 93.25 509 SER A CA 1
ATOM 4138 C C . SER A 1 509 ? 7.727 36.781 24 1 93.25 509 SER A C 1
ATOM 4140 O O . SER A 1 509 ? 8.5 37.719 24.234 1 93.25 509 SER A O 1
ATOM 4142 N N . MET A 1 510 ? 6.68 36.562 24.641 1 92.25 510 MET A N 1
ATOM 4143 C CA . MET A 1 510 ? 6.312 37.406 25.766 1 92.25 510 MET A CA 1
ATOM 4144 C C . MET A 1 510 ? 6.777 36.781 27.078 1 92.25 510 MET A C 1
ATOM 4146 O O . MET A 1 510 ? 6.598 37.375 28.156 1 92.25 510 MET A O 1
ATOM 4150 N N . TYR A 1 511 ? 7.379 35.656 27.031 1 92.75 511 TYR A N 1
ATOM 4151 C CA . TYR A 1 511 ? 7.949 35 28.188 1 92.75 511 TYR A CA 1
ATOM 4152 C C . TYR A 1 511 ? 9.391 35.438 28.422 1 92.75 511 TYR A C 1
ATOM 4154 O O . TYR A 1 511 ? 10.086 35.844 27.484 1 92.75 511 TYR A O 1
ATOM 4162 N N . PRO A 1 512 ? 9.781 35.344 29.688 1 91.81 512 PRO A N 1
ATOM 4163 C CA . PRO A 1 512 ? 11.219 35.5 29.922 1 91.81 512 PRO A CA 1
ATOM 4164 C C . PRO A 1 512 ? 12.047 34.375 29.312 1 91.81 512 PRO A C 1
ATOM 4166 O O . PRO A 1 512 ? 11.508 33.344 28.953 1 91.81 512 PRO A O 1
ATOM 4169 N N . ASP A 1 513 ? 13.281 34.625 29.156 1 90.5 513 ASP A N 1
ATOM 4170 C CA . ASP A 1 513 ? 14.188 33.688 28.484 1 90.5 513 ASP A CA 1
ATOM 4171 C C . ASP A 1 513 ? 14.164 32.312 29.172 1 90.5 513 ASP A C 1
ATOM 4173 O O . ASP A 1 513 ? 14.273 31.297 28.5 1 90.5 513 ASP A O 1
ATOM 4177 N N . LYS A 1 514 ? 13.992 32.281 30.484 1 92.56 514 LYS A N 1
ATOM 4178 C CA . LYS A 1 514 ? 14.016 31.031 31.234 1 92.56 514 LYS A CA 1
ATOM 4179 C C . LYS A 1 514 ? 12.828 30.156 30.859 1 92.56 514 LYS A C 1
ATOM 4181 O O . LYS A 1 514 ? 12.891 28.938 31.031 1 92.56 514 LYS A O 1
ATOM 4186 N N . ASN A 1 515 ? 11.773 30.766 30.375 1 95.94 515 ASN A N 1
ATOM 4187 C CA . ASN A 1 515 ? 10.57 30.016 30 1 95.94 515 ASN A CA 1
ATOM 4188 C C . ASN A 1 515 ? 10.438 29.875 28.5 1 95.94 515 ASN A C 1
ATOM 4190 O O . ASN A 1 515 ? 9.414 29.406 28 1 95.94 515 ASN A O 1
ATOM 4194 N N . THR A 1 516 ? 11.461 30.281 27.812 1 95.69 516 THR A N 1
ATOM 4195 C CA . THR A 1 516 ? 11.438 30.203 26.359 1 95.69 516 THR A CA 1
ATOM 4196 C C . THR A 1 516 ? 12.383 29.109 25.875 1 95.69 516 THR A C 1
ATOM 4198 O O . THR A 1 516 ? 13.555 29.078 26.25 1 95.69 516 THR A O 1
ATOM 4201 N N . ILE A 1 517 ? 11.906 28.219 25.094 1 97 517 ILE A N 1
ATOM 4202 C CA . ILE A 1 517 ? 12.711 27.156 24.484 1 97 517 ILE A CA 1
ATOM 4203 C C . ILE A 1 517 ? 12.977 27.484 23.016 1 97 517 ILE A C 1
ATOM 4205 O O . ILE A 1 517 ? 12.086 27.359 22.172 1 97 517 ILE A O 1
ATOM 4209 N N . LYS A 1 518 ? 14.188 27.875 22.719 1 94.88 518 LYS A N 1
ATOM 4210 C CA . LYS A 1 518 ? 14.547 28.203 21.344 1 94.88 518 LYS A CA 1
ATOM 4211 C C . LYS A 1 518 ? 14.57 26.953 20.469 1 94.88 518 LYS A C 1
ATOM 4213 O O . LYS A 1 518 ? 14.836 25.844 20.953 1 94.88 518 LYS A O 1
ATOM 4218 N N . LEU A 1 519 ? 14.352 27.109 19.188 1 95.5 519 LEU A N 1
ATOM 4219 C CA . LEU A 1 519 ? 14.391 25.984 18.25 1 95.5 519 LEU A CA 1
ATOM 4220 C C . LEU A 1 519 ? 15.75 25.297 18.297 1 95.5 519 LEU A C 1
ATOM 4222 O O . LEU A 1 519 ? 15.836 24.078 18.188 1 95.5 519 LEU A O 1
ATOM 4226 N N . SER A 1 520 ? 16.797 26.047 18.438 1 93.25 520 SER A N 1
ATOM 4227 C CA . SER A 1 520 ? 18.172 25.531 18.422 1 93.25 520 SER A CA 1
ATOM 4228 C C . SER A 1 520 ? 18.453 24.703 19.672 1 93.25 520 SER A C 1
ATOM 4230 O O . SER A 1 520 ? 19.406 23.922 19.703 1 93.25 520 SER A O 1
ATOM 4232 N N . ASP A 1 521 ? 17.594 24.859 20.672 1 95 521 ASP A N 1
ATOM 4233 C CA . ASP A 1 521 ? 17.75 24.109 21.906 1 95 521 ASP A CA 1
ATOM 4234 C C . ASP A 1 521 ? 17.109 22.734 21.812 1 95 521 ASP A C 1
ATOM 4236 O O . ASP A 1 521 ? 17.375 21.859 22.641 1 95 521 ASP A O 1
ATOM 4240 N N . LEU A 1 522 ? 16.359 22.5 20.844 1 97 522 LEU A N 1
ATOM 4241 C CA . LEU A 1 522 ? 15.578 21.266 20.734 1 97 522 LEU A CA 1
ATOM 4242 C C . LEU A 1 522 ? 16.359 20.203 19.984 1 97 522 LEU A C 1
ATOM 4244 O O . LEU A 1 522 ? 17.016 20.5 18.969 1 97 522 LEU A O 1
ATOM 4248 N N . ALA A 1 523 ? 16.312 19.016 20.516 1 95.69 523 ALA A N 1
ATOM 4249 C CA . ALA A 1 523 ? 16.922 17.844 19.875 1 95.69 523 ALA A CA 1
ATOM 4250 C C . ALA A 1 523 ? 15.891 16.734 19.703 1 95.69 523 ALA A C 1
ATOM 4252 O O . ALA A 1 523 ? 14.938 16.625 20.484 1 95.69 523 ALA A O 1
ATOM 4253 N N . ILE A 1 524 ? 16.094 15.961 18.672 1 95.12 524 ILE A N 1
ATOM 4254 C CA . ILE A 1 524 ? 15.148 14.891 18.344 1 95.12 524 ILE A CA 1
ATOM 4255 C C . ILE A 1 524 ? 15.875 13.555 18.312 1 95.12 524 ILE A C 1
ATOM 4257 O O . ILE A 1 524 ? 17.031 13.477 17.891 1 95.12 524 ILE A O 1
ATOM 4261 N N . SER A 1 525 ? 15.32 12.531 18.781 1 93.38 525 SER A N 1
ATOM 4262 C CA . SER A 1 525 ? 15.773 11.148 18.703 1 93.38 525 SER A CA 1
ATOM 4263 C C . SER A 1 525 ? 14.594 10.188 18.562 1 93.38 525 SER A C 1
ATOM 4265 O O . SER A 1 525 ? 13.438 10.602 18.625 1 93.38 525 SER A O 1
ATOM 4267 N N . MET A 1 526 ? 14.891 8.969 18.281 1 90.06 526 MET A N 1
ATOM 4268 C CA . MET A 1 526 ? 13.828 7.984 18.141 1 90.06 526 MET A CA 1
ATOM 4269 C C . MET A 1 526 ? 14.055 6.797 19.062 1 90.06 526 MET A C 1
ATOM 4271 O O . MET A 1 526 ? 15.188 6.332 19.219 1 90.06 526 MET A O 1
ATOM 4275 N N . SER A 1 527 ? 13.055 6.387 19.75 1 83.44 527 SER A N 1
ATOM 4276 C CA . SER A 1 527 ? 13 5.148 20.516 1 83.44 527 SER A CA 1
ATOM 4277 C C . SER A 1 527 ? 11.859 4.25 20.047 1 83.44 527 SER A C 1
ATOM 4279 O O . SER A 1 527 ? 10.688 4.586 20.188 1 83.44 527 SER A O 1
ATOM 4281 N N . GLY A 1 528 ? 12.25 3.133 19.5 1 77.31 528 GLY A N 1
ATOM 4282 C CA . GLY A 1 528 ? 11.219 2.369 18.828 1 77.31 528 GLY A CA 1
ATOM 4283 C C . GLY A 1 528 ? 10.578 3.123 17.672 1 77.31 528 GLY A C 1
ATOM 4284 O O . GLY A 1 528 ? 11.273 3.604 16.781 1 77.31 528 GLY A O 1
ATOM 4285 N N . ASN A 1 529 ? 9.328 3.242 17.766 1 82.75 529 ASN A N 1
ATOM 4286 C CA . ASN A 1 529 ? 8.617 3.98 16.734 1 82.75 529 ASN A CA 1
ATOM 4287 C C . ASN A 1 529 ? 8.109 5.324 17.25 1 82.75 529 ASN A C 1
ATOM 4289 O O . ASN A 1 529 ? 7.164 5.887 16.688 1 82.75 529 ASN A O 1
ATOM 4293 N N . THR A 1 530 ? 8.773 5.848 18.312 1 90.12 530 THR A N 1
ATOM 4294 C CA . THR A 1 530 ? 8.352 7.105 18.922 1 90.12 530 THR A CA 1
ATOM 4295 C C . THR A 1 530 ? 9.445 8.156 18.797 1 90.12 530 THR A C 1
ATOM 4297 O O . THR A 1 530 ? 10.602 7.895 19.141 1 90.12 530 THR A O 1
ATOM 4300 N N . ILE A 1 531 ? 9.117 9.266 18.328 1 93.81 531 ILE A N 1
ATOM 4301 C CA . ILE A 1 531 ? 10.031 10.398 18.25 1 93.81 531 ILE A CA 1
ATOM 4302 C C . ILE A 1 531 ? 10.086 11.109 19.609 1 93.81 531 ILE A C 1
ATOM 4304 O O . ILE A 1 531 ? 9.047 11.422 20.188 1 93.81 531 ILE A O 1
ATOM 4308 N N . LEU A 1 532 ? 11.227 11.328 20.094 1 94.44 532 LEU A N 1
ATOM 4309 C CA . LEU A 1 532 ? 11.43 12.031 21.359 1 94.44 532 LEU A CA 1
ATOM 4310 C C . LEU A 1 532 ? 11.984 13.43 21.109 1 94.44 532 LEU A C 1
ATOM 4312 O O . LEU A 1 532 ? 12.953 13.602 20.359 1 94.44 532 LEU A O 1
ATOM 4316 N N . LEU A 1 533 ? 11.328 14.414 21.609 1 96.06 533 LEU A N 1
ATOM 4317 C CA . LEU A 1 533 ? 11.766 15.805 21.594 1 96.06 533 LEU A CA 1
ATOM 4318 C C . LEU A 1 533 ? 12.297 16.234 22.953 1 96.06 533 LEU A C 1
ATOM 4320 O O . LEU A 1 533 ? 11.602 16.109 23.969 1 96.06 533 LEU A O 1
ATOM 4324 N N . ARG A 1 534 ? 13.547 16.719 22.984 1 95.75 534 ARG A N 1
ATOM 4325 C CA . ARG A 1 534 ? 14.18 17.062 24.25 1 95.75 534 ARG A CA 1
ATOM 4326 C C . ARG A 1 534 ? 14.773 18.469 24.203 1 95.75 534 ARG A C 1
ATOM 4328 O O . ARG A 1 534 ? 15.344 18.875 23.188 1 95.75 534 ARG A O 1
ATOM 4335 N N . SER A 1 535 ? 14.562 19.25 25.234 1 96.56 535 SER A N 1
ATOM 4336 C CA . SER A 1 535 ? 15.344 20.469 25.422 1 96.56 535 SER A CA 1
ATOM 4337 C C . SER A 1 535 ? 16.719 20.156 26 1 96.56 535 SER A C 1
ATOM 4339 O O . SER A 1 535 ? 16.828 19.562 27.078 1 96.56 535 SER A O 1
ATOM 4341 N N . VAL A 1 536 ? 17.719 20.547 25.266 1 93.69 536 VAL A N 1
ATOM 4342 C CA . VAL A 1 536 ? 19.078 20.266 25.703 1 93.69 536 VAL A CA 1
ATOM 4343 C C . VAL A 1 536 ? 19.391 21.047 26.984 1 93.69 536 VAL A C 1
ATOM 4345 O O . VAL A 1 536 ? 19.938 20.5 27.938 1 93.69 536 VAL A O 1
ATOM 4348 N N . LYS A 1 537 ? 18.953 22.297 26.969 1 93.19 537 LYS A N 1
ATOM 4349 C CA . LYS A 1 537 ? 19.203 23.188 28.094 1 93.19 537 LYS A CA 1
ATOM 4350 C C . LYS A 1 537 ? 18.5 22.672 29.359 1 93.19 537 LYS A C 1
ATOM 4352 O O . LYS A 1 537 ? 19.109 22.625 30.422 1 93.19 537 LYS A O 1
ATOM 4357 N N . LEU A 1 538 ? 17.266 22.219 29.234 1 94.19 538 LEU A N 1
ATOM 4358 C CA . LEU A 1 538 ? 16.469 21.781 30.375 1 94.19 538 LEU A CA 1
ATOM 4359 C C . LEU A 1 538 ? 16.688 20.297 30.656 1 94.19 538 LEU A C 1
ATOM 4361 O O . LEU A 1 538 ? 16.375 19.797 31.734 1 94.19 538 LEU A O 1
ATOM 4365 N N . ASN A 1 539 ? 17.188 19.594 29.719 1 92.19 539 ASN A N 1
ATOM 4366 C CA . ASN A 1 539 ? 17.391 18.156 29.75 1 92.19 539 ASN A CA 1
ATOM 4367 C C . ASN A 1 539 ? 16.094 17.422 30.125 1 92.19 539 ASN A C 1
ATOM 4369 O O . ASN A 1 539 ? 16.094 16.594 31.031 1 92.19 539 ASN A O 1
ATOM 4373 N N . LYS A 1 540 ? 15.039 17.797 29.531 1 92.62 540 LYS A N 1
ATOM 4374 C CA . LYS A 1 540 ? 13.727 17.188 29.703 1 92.62 540 LYS A CA 1
ATOM 4375 C C . LYS A 1 540 ? 13.031 16.984 28.359 1 92.62 540 LYS A C 1
ATOM 4377 O O . LYS A 1 540 ? 13.258 17.766 27.422 1 92.62 540 LYS A O 1
ATOM 4382 N N . TYR A 1 541 ? 12.281 15.93 28.328 1 94.69 541 TYR A N 1
ATOM 4383 C CA . TYR A 1 541 ? 11.492 15.703 27.125 1 94.69 541 TYR A CA 1
ATOM 4384 C C . TYR A 1 541 ? 10.328 16.688 27.047 1 94.69 541 TYR A C 1
ATOM 4386 O O . TYR A 1 541 ? 9.742 17.047 28.062 1 94.69 541 TYR A O 1
ATOM 4394 N N . ILE A 1 542 ? 10.016 17.078 25.859 1 96.62 542 ILE A N 1
ATOM 4395 C CA . ILE A 1 542 ? 9.039 18.141 25.625 1 96.62 542 ILE A CA 1
ATOM 4396 C C . ILE A 1 542 ? 7.855 17.594 24.844 1 96.62 542 ILE A C 1
ATOM 4398 O O . ILE A 1 542 ? 8.031 16.797 23.906 1 96.62 542 ILE A O 1
ATOM 4402 N N . ILE A 1 543 ? 6.66 17.938 25.203 1 96.81 543 ILE A N 1
ATOM 4403 C CA . ILE A 1 543 ? 5.457 17.766 24.391 1 96.81 543 ILE A CA 1
ATOM 4404 C C . ILE A 1 543 ? 5.027 19.125 23.828 1 96.81 543 ILE A C 1
ATOM 4406 O O . ILE A 1 543 ? 4.516 19.969 24.547 1 96.81 543 ILE A O 1
ATOM 4410 N N . PRO A 1 544 ? 5.242 19.328 22.562 1 97.31 544 PRO A N 1
ATOM 4411 C CA . PRO A 1 544 ? 4.793 20.609 21.984 1 97.31 544 PRO A CA 1
ATOM 4412 C C . PRO A 1 544 ? 3.273 20.703 21.906 1 97.31 544 PRO A C 1
ATOM 4414 O O . PRO A 1 544 ? 2.596 19.703 21.672 1 97.31 544 PRO A O 1
ATOM 4417 N N . ARG A 1 545 ? 2.736 21.922 22.047 1 96.94 545 ARG A N 1
ATOM 4418 C CA . ARG A 1 545 ? 1.293 22.141 22.047 1 96.94 545 ARG A CA 1
ATOM 4419 C C . ARG A 1 545 ? 0.929 23.391 21.281 1 96.94 545 ARG A C 1
ATOM 4421 O O . ARG A 1 545 ? 1.512 24.453 21.5 1 96.94 545 ARG A O 1
ATOM 4428 N N . LEU A 1 546 ? 0.033 23.297 20.375 1 96.12 546 LEU A N 1
ATOM 4429 C CA . LEU A 1 546 ? -0.58 24.453 19.734 1 96.12 546 LEU A CA 1
ATOM 4430 C C . LEU A 1 546 ? -1.959 24.734 20.328 1 96.12 546 LEU A C 1
ATOM 4432 O O . LEU A 1 546 ? -2.922 24.031 20.016 1 96.12 546 LEU A O 1
ATOM 4436 N N . SER A 1 547 ? -2.117 25.734 21.125 1 94.25 547 SER A N 1
ATOM 4437 C CA . SER A 1 547 ? -3.365 26.078 21.812 1 94.25 547 SER A CA 1
ATOM 4438 C C . SER A 1 547 ? -4.293 26.875 20.906 1 94.25 547 SER A C 1
ATOM 4440 O O . SER A 1 547 ? -4.816 27.906 21.297 1 94.25 547 SER A O 1
ATOM 4442 N N . SER A 1 548 ? -4.461 26.422 19.656 1 92.75 548 SER A N 1
ATOM 4443 C CA . SER A 1 548 ? -5.301 27.047 18.656 1 92.75 548 SER A CA 1
ATOM 4444 C C . SER A 1 548 ? -5.852 26.031 17.656 1 92.75 548 SER A C 1
ATOM 4446 O O . SER A 1 548 ? -5.27 24.969 17.484 1 92.75 548 SER A O 1
ATOM 4448 N N . ALA A 1 549 ? -6.996 26.312 17.109 1 90.62 549 ALA A N 1
ATOM 4449 C CA . ALA A 1 549 ? -7.586 25.453 16.094 1 90.62 549 ALA A CA 1
ATOM 4450 C C . ALA A 1 549 ? -7.062 25.812 14.703 1 90.62 549 ALA A C 1
ATOM 4452 O O . ALA A 1 549 ? -7.691 25.469 13.695 1 90.62 549 ALA A O 1
ATOM 4453 N N . TYR A 1 550 ? -5.969 26.438 14.68 1 91.12 550 TYR A N 1
ATOM 4454 C CA . TYR A 1 550 ? -5.359 26.875 13.43 1 91.12 550 TYR A CA 1
ATOM 4455 C C . TYR A 1 550 ? -5.055 25.688 12.523 1 91.12 550 TYR A C 1
ATOM 4457 O O . TYR A 1 550 ? -4.59 24.641 12.992 1 91.12 550 TYR A O 1
ATOM 4465 N N . ASN A 1 551 ? -5.363 25.859 11.227 1 88.56 551 ASN A N 1
ATOM 4466 C CA . ASN A 1 551 ? -5.008 24.844 10.242 1 88.56 551 ASN A CA 1
ATOM 4467 C C . ASN A 1 551 ? -3.52 24.875 9.914 1 88.56 551 ASN A C 1
ATOM 4469 O O . ASN A 1 551 ? -3.09 25.656 9.055 1 88.56 551 ASN A O 1
ATOM 4473 N N . THR A 1 552 ? -2.832 24.031 10.375 1 89.38 552 THR A N 1
ATOM 4474 C CA . THR A 1 552 ? -1.376 24.047 10.297 1 89.38 552 THR A CA 1
ATOM 4475 C C . THR A 1 552 ? -0.905 23.766 8.875 1 89.38 552 THR A C 1
ATOM 4477 O O . THR A 1 552 ? 0.241 24.047 8.523 1 89.38 552 THR A O 1
ATOM 4480 N N . GLN A 1 553 ? -1.752 23.25 8.039 1 85.56 553 GLN A N 1
ATOM 4481 C CA . GLN A 1 553 ? -1.371 22.891 6.676 1 85.56 553 GLN A CA 1
ATOM 4482 C C . GLN A 1 553 ? -1.157 24.141 5.82 1 85.56 553 GLN A C 1
ATOM 4484 O O . GLN A 1 553 ? -0.575 24.062 4.734 1 85.56 553 GLN A O 1
ATOM 4489 N N . LEU A 1 554 ? -1.523 25.25 6.344 1 81.75 554 LEU A N 1
ATOM 4490 C CA . LEU A 1 554 ? -1.422 26.5 5.598 1 81.75 554 LEU A CA 1
ATOM 4491 C C . LEU A 1 554 ? 0.006 27.031 5.621 1 81.75 554 LEU A C 1
ATOM 4493 O O . LEU A 1 554 ? 0.358 27.922 4.832 1 81.75 554 LEU A O 1
ATOM 4497 N N . THR A 1 555 ? 0.816 26.484 6.527 1 81.88 555 THR A N 1
ATOM 4498 C CA . THR A 1 555 ? 2.172 27 6.68 1 81.88 555 THR A CA 1
ATOM 4499 C C . THR A 1 555 ? 3.178 26.094 5.973 1 81.88 555 THR A C 1
ATOM 4501 O O . THR A 1 555 ? 2.949 24.891 5.836 1 81.88 555 THR A O 1
ATOM 4504 N N . THR A 1 556 ? 4.273 26.719 5.504 1 79.88 556 THR A N 1
ATOM 4505 C CA . THR A 1 556 ? 5.293 25.969 4.781 1 79.88 556 THR A CA 1
ATOM 4506 C C . THR A 1 556 ? 6.566 25.844 5.613 1 79.88 556 THR A C 1
ATOM 4508 O O . THR A 1 556 ? 7.609 25.438 5.098 1 79.88 556 THR A O 1
ATOM 4511 N N . ILE A 1 557 ? 6.586 26.281 6.891 1 87.62 557 ILE A N 1
ATOM 4512 C CA . ILE A 1 557 ? 7.754 26.172 7.758 1 87.62 557 ILE A CA 1
ATOM 4513 C C . ILE A 1 557 ? 7.848 24.766 8.32 1 87.62 557 ILE A C 1
ATOM 4515 O O . ILE A 1 557 ? 7.016 24.359 9.133 1 87.62 557 ILE A O 1
ATOM 4519 N N . PRO A 1 558 ? 8.875 24.016 8.008 1 89.94 558 PRO A N 1
ATOM 4520 C CA . PRO A 1 558 ? 8.961 22.594 8.391 1 89.94 558 PRO A CA 1
ATOM 4521 C C . PRO A 1 558 ? 8.953 22.391 9.898 1 89.94 558 PRO A C 1
ATOM 4523 O O . PRO A 1 558 ? 8.258 21.5 10.406 1 89.94 558 PRO A O 1
ATOM 4526 N N . ALA A 1 559 ? 9.727 23.234 10.625 1 92.5 559 ALA A N 1
ATOM 4527 C CA . ALA A 1 559 ? 9.812 23.062 12.07 1 92.5 559 ALA A CA 1
ATOM 4528 C C . ALA A 1 559 ? 8.453 23.25 12.727 1 92.5 559 ALA A C 1
ATOM 4530 O O . ALA A 1 559 ? 8.086 22.5 13.641 1 92.5 559 ALA A O 1
ATOM 4531 N N . PHE A 1 560 ? 7.723 24.266 12.289 1 92.81 560 PHE A N 1
ATOM 4532 C CA . PHE A 1 560 ? 6.391 24.516 12.82 1 92.81 560 PHE A CA 1
ATOM 4533 C C . PHE A 1 560 ? 5.457 23.344 12.547 1 92.81 560 PHE A C 1
ATOM 4535 O O . PHE A 1 560 ? 4.797 22.844 13.453 1 92.81 560 PHE A O 1
ATOM 4542 N N . ARG A 1 561 ? 5.398 22.938 11.312 1 93.19 561 ARG A N 1
ATOM 4543 C CA . ARG A 1 561 ? 4.527 21.844 10.898 1 93.19 561 ARG A CA 1
ATOM 4544 C C . ARG A 1 561 ? 4.867 20.562 11.648 1 93.19 561 ARG A C 1
ATOM 4546 O O . ARG A 1 561 ? 3.973 19.844 12.094 1 93.19 561 ARG A O 1
ATOM 4553 N N . PHE A 1 562 ? 6.141 20.281 11.734 1 95.19 562 PHE A N 1
ATOM 4554 C CA . PHE A 1 562 ? 6.594 19.078 12.406 1 95.19 562 PHE A CA 1
ATOM 4555 C C . PHE A 1 562 ? 6.152 19.078 13.867 1 95.19 562 PHE A C 1
ATOM 4557 O O . PHE A 1 562 ? 5.602 18.094 14.359 1 95.19 562 PHE A O 1
ATOM 4564 N N . LEU A 1 563 ? 6.418 20.125 14.555 1 96.56 563 LEU A N 1
ATOM 4565 C CA . LEU A 1 563 ? 6.062 20.219 15.969 1 96.56 563 LEU A CA 1
ATOM 4566 C C . LEU A 1 563 ? 4.559 20.094 16.156 1 96.56 563 LEU A C 1
ATOM 4568 O O . LEU A 1 563 ? 4.098 19.469 17.125 1 96.56 563 LEU A O 1
ATOM 4572 N N . CYS A 1 564 ? 3.811 20.703 15.266 1 95.62 564 CYS A N 1
ATOM 4573 C CA . CYS A 1 564 ? 2.357 20.625 15.352 1 95.62 564 CYS A CA 1
ATOM 4574 C C . CYS A 1 564 ? 1.881 19.188 15.133 1 95.62 564 CYS A C 1
ATOM 4576 O O . CYS A 1 564 ? 0.938 18.734 15.781 1 95.62 564 CYS A O 1
ATOM 4578 N N . ASP A 1 565 ? 2.514 18.5 14.234 1 93.31 565 ASP A N 1
ATOM 4579 C CA . ASP A 1 565 ? 2.15 17.109 13.992 1 93.31 565 ASP A CA 1
ATOM 4580 C C . ASP A 1 565 ? 2.568 16.219 15.156 1 93.31 565 ASP A C 1
ATOM 4582 O O . ASP A 1 565 ? 1.889 15.242 15.477 1 93.31 565 ASP A O 1
ATOM 4586 N N . LEU A 1 566 ? 3.66 16.531 15.727 1 95.12 566 LEU A N 1
ATOM 4587 C CA . LEU A 1 566 ? 4.234 15.711 16.797 1 95.12 566 LEU A CA 1
ATOM 4588 C C . LEU A 1 566 ? 3.303 15.656 18 1 95.12 566 LEU A C 1
ATOM 4590 O O . LEU A 1 566 ? 3.297 14.672 18.75 1 95.12 566 LEU A O 1
ATOM 4594 N N . GLN A 1 567 ? 2.525 16.703 18.234 1 93.88 567 GLN A N 1
ATOM 4595 C CA . GLN A 1 567 ? 1.662 16.734 19.406 1 93.88 567 GLN A CA 1
ATOM 4596 C C . GLN A 1 567 ? 0.624 15.617 19.359 1 93.88 567 GLN A C 1
ATOM 4598 O O . GLN A 1 567 ? 0.05 15.25 20.375 1 93.88 567 GLN A O 1
ATOM 4603 N N . TYR A 1 568 ? 0.398 15.031 18.188 1 92.62 568 TYR A N 1
ATOM 4604 C CA . TYR A 1 568 ? -0.625 14 18.031 1 92.62 568 TYR A CA 1
ATOM 4605 C C . TYR A 1 568 ? -0.017 12.609 18.109 1 92.62 568 TYR A C 1
ATOM 4607 O O . TYR A 1 568 ? -0.739 11.609 18.125 1 92.62 568 TYR A O 1
ATOM 4615 N N . GLN A 1 569 ? 1.261 12.484 18.141 1 91.19 569 GLN A N 1
ATOM 4616 C CA . GLN A 1 569 ? 1.942 11.195 18.125 1 91.19 569 GLN A CA 1
ATOM 4617 C C . GLN A 1 569 ? 1.508 10.336 19.297 1 91.19 569 GLN A C 1
ATOM 4619 O O . GLN A 1 569 ? 1.517 10.789 20.453 1 91.19 569 GLN A O 1
ATOM 4624 N N . GLY A 1 570 ? 1.094 9.07 18.984 1 86.5 570 GLY A N 1
ATOM 4625 C CA . GLY A 1 570 ? 0.862 8.062 20 1 86.5 570 GLY A CA 1
ATOM 4626 C C . GLY A 1 570 ? -0.52 8.141 20.609 1 86.5 570 GLY A C 1
ATOM 4627 O O . GLY A 1 570 ? -0.862 7.348 21.5 1 86.5 570 GLY A O 1
ATOM 4628 N N . THR A 1 571 ? -1.343 9.219 20.219 1 91.38 571 THR A N 1
ATOM 4629 C CA . THR A 1 571 ? -2.67 9.359 20.797 1 91.38 571 THR A CA 1
ATOM 4630 C C . THR A 1 571 ? -3.736 9.445 19.719 1 91.38 571 THR A C 1
ATOM 4632 O O . THR A 1 571 ? -3.459 9.891 18.594 1 91.38 571 THR A O 1
ATOM 4635 N N . LYS A 1 572 ? -4.883 8.992 20.047 1 91.5 572 LYS A N 1
ATOM 4636 C CA . LYS A 1 572 ? -6.051 9.133 19.172 1 91.5 572 LYS A CA 1
ATOM 4637 C C . LYS A 1 572 ? -6.797 10.43 19.469 1 91.5 572 LYS A C 1
ATOM 4639 O O . LYS A 1 572 ? -7.703 10.453 20.297 1 91.5 572 LYS A O 1
ATOM 4644 N N . SER A 1 573 ? -6.574 11.414 18.594 1 92.56 573 SER A N 1
ATOM 4645 C CA . SER A 1 573 ? -7.012 12.773 18.891 1 92.56 573 SER A CA 1
ATOM 4646 C C . SER A 1 573 ? -8.281 13.133 18.125 1 92.56 573 SER A C 1
ATOM 4648 O O . SER A 1 573 ? -8.773 14.258 18.219 1 92.56 573 SER A O 1
ATOM 4650 N N . SER A 1 574 ? -8.828 12.289 17.344 1 93.38 574 SER A N 1
ATOM 4651 C CA . SER A 1 574 ? -10.07 12.539 16.625 1 93.38 574 SER A CA 1
ATOM 4652 C C . SER A 1 574 ? -11.039 11.367 16.766 1 93.38 574 SER A C 1
ATOM 4654 O O . SER A 1 574 ? -10.703 10.234 16.422 1 93.38 574 SER A O 1
ATOM 4656 N N . LEU A 1 575 ? -12.18 11.609 17.25 1 95.56 575 LEU A N 1
ATOM 4657 C CA . LEU A 1 575 ? -13.211 10.602 17.422 1 95.56 575 LEU A CA 1
ATOM 4658 C C . LEU A 1 575 ? -14.484 10.977 16.672 1 95.56 575 LEU A C 1
ATOM 4660 O O . LEU A 1 575 ? -15.531 10.359 16.859 1 95.56 575 LEU A O 1
ATOM 4664 N N . THR A 1 576 ? -14.359 12 15.828 1 94.81 576 THR A N 1
ATOM 4665 C CA . THR A 1 576 ? -15.531 12.445 15.086 1 94.81 576 THR A CA 1
ATOM 4666 C C . THR A 1 576 ? -15.969 11.391 14.078 1 94.81 576 THR A C 1
ATOM 4668 O O . THR A 1 576 ? -15.164 10.914 13.273 1 94.81 576 THR A O 1
ATOM 4671 N N . PHE A 1 577 ? -17.219 11.055 14.117 1 95.62 577 PHE A N 1
ATOM 4672 C CA . PHE A 1 577 ? -17.781 10.031 13.242 1 95.62 577 PHE A CA 1
ATOM 4673 C C . PHE A 1 577 ? -18.297 10.656 11.953 1 95.62 577 PHE A C 1
ATOM 4675 O O . PHE A 1 577 ? -18.922 11.719 11.977 1 95.62 577 PHE A O 1
ATOM 4682 N N . SER A 1 578 ? -18.031 10.062 10.836 1 92.75 578 SER A N 1
ATOM 4683 C CA . SER A 1 578 ? -18.578 10.438 9.531 1 92.75 578 SER A CA 1
ATOM 4684 C C . SER A 1 578 ? -18.812 9.203 8.664 1 92.75 578 SER A C 1
ATOM 4686 O O . SER A 1 578 ? -17.875 8.469 8.352 1 92.75 578 SER A O 1
ATOM 4688 N N . LEU A 1 579 ? -20.031 8.992 8.297 1 93.5 579 LEU A N 1
ATOM 4689 C CA . LEU A 1 579 ? -20.359 7.875 7.418 1 93.5 579 LEU A CA 1
ATOM 4690 C C . LEU A 1 579 ? -19.656 8.016 6.078 1 93.5 579 LEU A C 1
ATOM 4692 O O . LEU A 1 579 ? -19.297 7.012 5.453 1 93.5 579 LEU A O 1
ATOM 4696 N N . GLU A 1 580 ? -19.484 9.234 5.68 1 92.38 580 GLU A N 1
ATOM 4697 C CA . GLU A 1 580 ? -18.828 9.523 4.41 1 92.38 580 GLU A CA 1
ATOM 4698 C C . GLU A 1 580 ? -17.359 9.078 4.438 1 92.38 580 GLU A C 1
ATOM 4700 O O . GLU A 1 580 ? -16.797 8.695 3.408 1 92.38 580 GLU A O 1
ATOM 4705 N N . HIS A 1 581 ? -16.797 9.125 5.574 1 90.19 581 HIS A N 1
ATOM 4706 C CA . HIS A 1 581 ? -15.414 8.672 5.703 1 90.19 581 HIS A CA 1
ATOM 4707 C C . HIS A 1 581 ? -15.328 7.148 5.625 1 90.19 581 HIS A C 1
ATOM 4709 O O . HIS A 1 581 ? -14.352 6.605 5.109 1 90.19 581 HIS A O 1
ATOM 4715 N N . PHE A 1 582 ? -16.359 6.496 6.137 1 91.44 582 PHE A N 1
ATOM 4716 C CA . PHE A 1 582 ? -16.406 5.039 6.07 1 91.44 582 PHE A CA 1
ATOM 4717 C C . PHE A 1 582 ? -16.688 4.57 4.645 1 91.44 582 PHE A C 1
ATOM 4719 O O . PHE A 1 582 ? -16.062 3.617 4.172 1 91.44 582 PHE A O 1
ATOM 4726 N N . PHE A 1 583 ? -17.656 5.285 4.047 1 92.94 583 PHE A N 1
ATOM 4727 C CA . PHE A 1 583 ? -18.125 4.918 2.715 1 92.94 583 PHE A CA 1
ATOM 4728 C C . PHE A 1 583 ? -18.172 6.137 1.799 1 92.94 583 PHE A C 1
ATOM 4730 O O . PHE A 1 583 ? -19.25 6.68 1.531 1 92.94 583 PHE A O 1
ATOM 4737 N N . PRO A 1 584 ? -17.094 6.516 1.201 1 93.12 584 PRO A N 1
ATOM 4738 C CA . PRO A 1 584 ? -17.031 7.762 0.435 1 93.12 584 PRO A CA 1
ATOM 4739 C C . PRO A 1 584 ? -17.703 7.648 -0.927 1 93.12 584 PRO A C 1
ATOM 4741 O O . PRO A 1 584 ? -17.812 6.551 -1.479 1 93.12 584 PRO A O 1
ATOM 4744 N N . GLY A 1 585 ? -18.172 8.773 -1.403 1 90.06 585 GLY A N 1
ATOM 4745 C CA . GLY A 1 585 ? -18.578 8.875 -2.797 1 90.06 585 GLY A CA 1
ATOM 4746 C C . GLY A 1 585 ? -20.031 8.531 -3.021 1 90.06 585 GLY A C 1
ATOM 4747 O O . GLY A 1 585 ? -20.453 8.312 -4.16 1 90.06 585 GLY A O 1
ATOM 4748 N N . LEU A 1 586 ? -20.875 8.484 -1.991 1 91.19 586 LEU A N 1
ATOM 4749 C CA . LEU A 1 586 ? -22.297 8.211 -2.145 1 91.19 586 LEU A CA 1
ATOM 4750 C C . LEU A 1 586 ? -23.094 9.508 -2.227 1 91.19 586 LEU A C 1
ATOM 4752 O O . LEU A 1 586 ? -22.578 10.586 -1.922 1 91.19 586 LEU A O 1
ATOM 4756 N N . ASP A 1 587 ? -24.328 9.414 -2.645 1 91.94 587 ASP A N 1
ATOM 4757 C CA . ASP A 1 587 ? -25.156 10.609 -2.824 1 91.94 587 ASP A CA 1
ATOM 4758 C C . ASP A 1 587 ? -26.047 10.852 -1.612 1 91.94 587 ASP A C 1
ATOM 4760 O O . ASP A 1 587 ? -26.625 11.93 -1.459 1 91.94 587 ASP A O 1
ATOM 4764 N N . PHE A 1 588 ? -26.203 9.867 -0.745 1 92 588 PHE A N 1
ATOM 4765 C CA . PHE A 1 588 ? -27.047 9.984 0.439 1 92 588 PHE A CA 1
ATOM 4766 C C . PHE A 1 588 ? -26.438 9.227 1.614 1 92 588 PHE A C 1
ATOM 4768 O O . PHE A 1 588 ? -25.922 8.117 1.447 1 92 588 PHE A O 1
ATOM 4775 N N . TYR A 1 589 ? -26.422 9.758 2.756 1 93.94 589 TYR A N 1
ATOM 4776 C CA . TYR A 1 589 ? -26.016 9.172 4.027 1 93.94 589 TYR A CA 1
ATOM 4777 C C . TYR A 1 589 ? -27.094 9.336 5.082 1 93.94 589 TYR A C 1
ATOM 4779 O O . TYR A 1 589 ? -27.438 10.461 5.465 1 93.94 589 TYR A O 1
ATOM 4787 N N . PRO A 1 590 ? -27.703 8.297 5.57 1 93.56 590 PRO A N 1
ATOM 4788 C CA . PRO A 1 590 ? -28.734 8.414 6.598 1 93.56 590 PRO A CA 1
ATOM 4789 C C . PRO A 1 590 ? -28.188 8.867 7.949 1 93.56 590 PRO A C 1
ATOM 4791 O O . PRO A 1 590 ? -26.969 8.828 8.164 1 93.56 590 PRO A O 1
ATOM 4794 N N . ARG A 1 591 ? -29.078 9.344 8.812 1 95.19 591 ARG A N 1
ATOM 4795 C CA . ARG A 1 591 ? -28.688 9.68 10.18 1 95.19 591 ARG A CA 1
ATOM 4796 C C . ARG A 1 591 ? -28.172 8.453 10.922 1 95.19 591 ARG A C 1
ATOM 4798 O O . ARG A 1 591 ? -28.719 7.355 10.773 1 95.19 591 ARG A O 1
ATOM 4805 N N . VAL A 1 592 ? -27.109 8.57 11.609 1 96.19 592 VAL A N 1
ATOM 4806 C CA . VAL A 1 592 ? -26.578 7.492 12.445 1 96.19 592 VAL A CA 1
ATOM 4807 C C . VAL A 1 592 ? -26.719 7.875 13.922 1 96.19 592 VAL A C 1
ATOM 4809 O O . VAL A 1 592 ? -26.281 8.953 14.328 1 96.19 592 VAL A O 1
ATOM 4812 N N . GLN A 1 593 ? -27.281 7.07 14.656 1 95.81 593 GLN A N 1
ATOM 4813 C CA . GLN A 1 593 ? -27.531 7.348 16.062 1 95.81 593 GLN A CA 1
ATOM 4814 C C . GLN A 1 593 ? -27.031 6.203 16.953 1 95.81 593 GLN A C 1
ATOM 4816 O O . GLN A 1 593 ? -27.172 5.031 16.594 1 95.81 593 GLN A O 1
ATOM 4821 N N . LEU A 1 594 ? -26.391 6.43 18.016 1 96.31 594 LEU A N 1
ATOM 4822 C CA . LEU A 1 594 ? -26.016 5.512 19.078 1 96.31 594 LEU A CA 1
ATOM 4823 C C . LEU A 1 594 ? -26.828 5.801 20.344 1 96.31 594 LEU A C 1
ATOM 4825 O O . LEU A 1 594 ? -26.531 6.754 21.062 1 96.31 594 LEU A O 1
ATOM 4829 N N . ASP A 1 595 ? -27.812 5.039 20.562 1 92 595 ASP A N 1
ATOM 4830 C CA . ASP A 1 595 ? -28.797 5.305 21.609 1 92 595 ASP A CA 1
ATOM 4831 C C . ASP A 1 595 ? -29.469 6.656 21.391 1 92 595 ASP A C 1
ATOM 4833 O O . ASP A 1 595 ? -30.109 6.879 20.359 1 92 595 ASP A O 1
ATOM 4837 N N . ARG A 1 596 ? -29.281 7.598 22.281 1 93.81 596 ARG A N 1
ATOM 4838 C CA . ARG A 1 596 ? -29.953 8.883 22.078 1 93.81 596 ARG A CA 1
ATOM 4839 C C . ARG A 1 596 ? -29 9.898 21.469 1 93.81 596 ARG A C 1
ATOM 4841 O O . ARG A 1 596 ? -29.375 11.047 21.219 1 93.81 596 ARG A O 1
ATOM 4848 N N . THR A 1 597 ? -27.781 9.516 21.219 1 97.19 597 THR A N 1
ATOM 4849 C CA . THR A 1 597 ? -26.781 10.414 20.656 1 97.19 597 THR A CA 1
ATOM 4850 C C . THR A 1 597 ? -26.75 10.312 19.141 1 97.19 597 THR A C 1
ATOM 4852 O O . THR A 1 597 ? -26.547 9.227 18.594 1 97.19 597 THR A O 1
ATOM 4855 N N . VAL A 1 598 ? -26.938 11.375 18.422 1 97.38 598 VAL A N 1
ATOM 4856 C CA . VAL A 1 598 ? -26.812 11.43 16.969 1 97.38 598 VAL A CA 1
ATOM 4857 C C . VAL A 1 598 ? -25.359 11.68 16.578 1 97.38 598 VAL A C 1
ATOM 4859 O O . VAL A 1 598 ? -24.812 12.742 16.891 1 97.38 598 VAL A O 1
ATOM 4862 N N . LEU A 1 599 ? -24.75 10.773 15.93 1 97.12 599 LEU A N 1
ATOM 4863 C CA . LEU A 1 599 ? -23.328 10.852 15.578 1 97.12 599 LEU A CA 1
ATOM 4864 C C . LEU A 1 599 ? -23.141 11.625 14.273 1 97.12 599 LEU A C 1
ATOM 4866 O O . LEU A 1 599 ? -22.094 12.242 14.055 1 97.12 599 LEU A O 1
ATOM 4870 N N . SER A 1 600 ? -24.094 11.492 13.383 1 95.75 600 SER A N 1
ATOM 4871 C CA . SER A 1 600 ? -24.062 12.203 12.109 1 95.75 600 SER A CA 1
ATOM 4872 C C . SER A 1 600 ? -25.469 12.422 11.562 1 95.75 600 SER A C 1
ATOM 4874 O O . SER A 1 600 ? -26.297 11.5 11.555 1 95.75 600 SER A O 1
ATOM 4876 N N . PRO A 1 601 ? -25.703 13.57 11.094 1 95.69 601 PRO A N 1
ATOM 4877 C CA . PRO A 1 601 ? -27.016 13.836 10.484 1 95.69 601 PRO A CA 1
ATOM 4878 C C . PRO A 1 601 ? -27.141 13.25 9.078 1 95.69 601 PRO A C 1
ATOM 4880 O O . PRO A 1 601 ? -26.125 12.891 8.461 1 95.69 601 PRO A O 1
ATOM 4883 N N . ALA A 1 602 ? -28.391 13.117 8.648 1 95.19 602 ALA A N 1
ATOM 4884 C CA . ALA A 1 602 ? -28.609 12.719 7.254 1 95.19 602 ALA A CA 1
ATOM 4885 C C . ALA A 1 602 ? -28.016 13.75 6.297 1 95.19 602 ALA A C 1
ATOM 4887 O O . ALA A 1 602 ? -28.062 14.953 6.559 1 95.19 602 ALA A O 1
ATOM 4888 N N . LYS A 1 603 ? -27.484 13.328 5.242 1 94.81 603 LYS A N 1
ATOM 4889 C CA . LYS A 1 603 ? -26.766 14.172 4.293 1 94.81 603 LYS A CA 1
ATOM 4890 C C . LYS A 1 603 ? -27.078 13.773 2.855 1 94.81 603 LYS A C 1
ATOM 4892 O O . LYS A 1 603 ? -27.172 12.586 2.533 1 94.81 603 LYS A O 1
ATOM 4897 N N . TRP A 1 604 ? -27.422 14.719 2.018 1 95.31 604 TRP A N 1
ATOM 4898 C CA . TRP A 1 604 ? -27.641 14.531 0.589 1 95.31 604 TRP A CA 1
ATOM 4899 C C . TRP A 1 604 ? -26.594 15.273 -0.23 1 95.31 604 TRP A C 1
ATOM 4901 O O . TRP A 1 604 ? -26.359 16.469 -0.026 1 95.31 604 TRP A O 1
ATOM 4911 N N . ILE A 1 605 ? -25.906 14.648 -1.065 1 95.12 605 ILE A N 1
ATOM 4912 C CA . ILE A 1 605 ? -24.953 15.25 -1.984 1 95.12 605 ILE A CA 1
ATOM 4913 C C . ILE A 1 605 ? -25.531 15.25 -3.402 1 95.12 605 ILE A C 1
ATOM 4915 O O . ILE A 1 605 ? -25.75 14.18 -3.982 1 95.12 605 ILE A O 1
ATOM 4919 N N . LEU A 1 606 ? -25.781 16.375 -3.961 1 95.44 606 LEU A N 1
ATOM 4920 C CA . LEU A 1 606 ? -26.438 16.5 -5.254 1 95.44 606 LEU A CA 1
ATOM 4921 C C . LEU A 1 606 ? -25.438 16.844 -6.348 1 95.44 606 LEU A C 1
ATOM 4923 O O . LEU A 1 606 ? -24.531 17.656 -6.133 1 95.44 606 LEU A O 1
ATOM 4927 N N . ASP A 1 607 ? -25.562 16.25 -7.418 1 93.25 607 ASP A N 1
ATOM 4928 C CA . ASP A 1 607 ? -24.734 16.562 -8.57 1 93.25 607 ASP A CA 1
ATOM 4929 C C . ASP A 1 607 ? -25.375 17.625 -9.445 1 93.25 607 ASP A C 1
ATOM 4931 O O . ASP A 1 607 ? -26.438 18.141 -9.117 1 93.25 607 ASP A O 1
ATOM 4935 N N . GLU A 1 608 ? -24.781 17.922 -10.508 1 94.31 608 GLU A N 1
ATOM 4936 C CA . GLU A 1 608 ? -25.203 19.016 -11.391 1 94.31 608 GLU A CA 1
ATOM 4937 C C . GLU A 1 608 ? -26.594 18.75 -11.969 1 94.31 608 GLU A C 1
ATOM 4939 O O . GLU A 1 608 ? -27.406 19.672 -12.094 1 94.31 608 GLU A O 1
ATOM 4944 N N . ASN A 1 609 ? -26.906 17.5 -12.297 1 91.94 609 ASN A N 1
ATOM 4945 C CA . ASN A 1 609 ? -28.188 17.141 -12.898 1 91.94 609 ASN A CA 1
ATOM 4946 C C . ASN A 1 609 ? -29.344 17.344 -11.914 1 91.94 609 ASN A C 1
ATOM 4948 O O . ASN A 1 609 ? -30.375 17.906 -12.281 1 91.94 609 ASN A O 1
ATOM 4952 N N . LYS A 1 610 ? -29.141 16.906 -10.742 1 93.38 610 LYS A N 1
ATOM 4953 C CA . LYS A 1 610 ? -30.172 17.094 -9.711 1 93.38 610 LYS A CA 1
ATOM 4954 C C . LYS A 1 610 ? -30.375 18.562 -9.391 1 93.38 610 LYS A C 1
ATOM 4956 O O . LYS A 1 610 ? -31.5 19 -9.156 1 93.38 610 LYS A O 1
ATOM 4961 N N . ILE A 1 611 ? -29.312 19.328 -9.336 1 96.44 611 ILE A N 1
ATOM 4962 C CA . ILE A 1 611 ? -29.375 20.75 -9.062 1 96.44 611 ILE A CA 1
ATOM 4963 C C . ILE A 1 611 ? -30.188 21.453 -10.141 1 96.44 611 ILE A C 1
ATOM 4965 O O . ILE A 1 611 ? -31.062 22.281 -9.828 1 96.44 611 ILE A O 1
ATOM 4969 N N . GLN A 1 612 ? -29.953 21.078 -11.391 1 95.56 612 GLN A N 1
ATOM 4970 C CA . GLN A 1 612 ? -30.672 21.688 -12.5 1 95.56 612 GLN A CA 1
ATOM 4971 C C . GLN A 1 612 ? -32.156 21.391 -12.43 1 95.56 612 GLN A C 1
ATOM 4973 O O . GLN A 1 612 ? -33 22.266 -12.703 1 95.56 612 GLN A O 1
ATOM 4978 N N . ARG A 1 613 ? -32.469 20.203 -12.047 1 95.19 613 ARG A N 1
ATOM 4979 C CA . ARG A 1 613 ? -33.875 19.828 -11.898 1 95.19 613 ARG A CA 1
ATOM 4980 C C . ARG A 1 613 ? -34.562 20.703 -10.859 1 95.19 613 ARG A C 1
ATOM 4982 O O . ARG A 1 613 ? -35.719 21.125 -11.055 1 95.19 613 ARG A O 1
ATOM 4989 N N . ILE A 1 614 ? -33.906 20.969 -9.781 1 96.44 614 ILE A N 1
ATOM 4990 C CA . ILE A 1 614 ? -34.469 21.797 -8.703 1 96.44 614 ILE A CA 1
ATOM 4991 C C . ILE A 1 614 ? -34.594 23.234 -9.18 1 96.44 614 ILE A C 1
ATOM 4993 O O . ILE A 1 614 ? -35.625 23.875 -8.961 1 96.44 614 ILE A O 1
ATOM 4997 N N . VAL A 1 615 ? -33.562 23.75 -9.828 1 95.94 615 VAL A N 1
ATOM 4998 C CA . VAL A 1 615 ? -33.562 25.125 -10.32 1 95.94 615 VAL A CA 1
ATOM 4999 C C . VAL A 1 615 ? -34.656 25.328 -11.344 1 95.94 615 VAL A C 1
ATOM 5001 O O . VAL A 1 615 ? -35.281 26.406 -11.422 1 95.94 615 VAL A O 1
ATOM 5004 N N . ASP A 1 616 ? -35.031 24.219 -12.039 1 94.62 616 ASP A N 1
ATOM 5005 C CA . ASP A 1 616 ? -36.062 24.266 -13.07 1 94.62 616 ASP A CA 1
ATOM 5006 C C . ASP A 1 616 ? -37.469 24.203 -12.461 1 94.62 616 ASP A C 1
ATOM 5008 O O . ASP A 1 616 ? -38.469 24.266 -13.172 1 94.62 616 ASP A O 1
ATOM 5012 N N . GLY A 1 617 ? -37.562 24 -11.227 1 93.25 617 GLY A N 1
ATOM 5013 C CA . GLY A 1 617 ? -38.875 24.109 -10.578 1 93.25 617 GLY A CA 1
ATOM 5014 C C . GLY A 1 617 ? -39.375 22.781 -10.039 1 93.25 617 GLY A C 1
ATOM 5015 O O . GLY A 1 617 ? -40.531 22.688 -9.617 1 93.25 617 GLY A O 1
ATOM 5016 N N . HIS A 1 618 ? -38.625 21.734 -9.953 1 94.81 618 HIS A N 1
ATOM 5017 C CA . HIS A 1 618 ? -39.062 20.406 -9.547 1 94.81 618 HIS A CA 1
ATOM 5018 C C . HIS A 1 618 ? -38.656 20.094 -8.109 1 94.81 618 HIS A C 1
ATOM 5020 O O . HIS A 1 618 ? -38.25 18.969 -7.805 1 94.81 618 HIS A O 1
ATOM 5026 N N . PHE A 1 619 ? -38.688 21.094 -7.254 1 95.88 619 PHE A N 1
ATOM 5027 C CA . PHE A 1 619 ? -38.281 20.906 -5.871 1 95.88 619 PHE A CA 1
ATOM 5028 C C . PHE A 1 619 ? -39.188 19.953 -5.141 1 95.88 619 PHE A C 1
ATOM 5030 O O . PHE A 1 619 ? -38.75 19.141 -4.332 1 95.88 619 PHE A O 1
ATOM 5037 N N . ASP A 1 620 ? -40.438 20.016 -5.41 1 94.38 620 ASP A N 1
ATOM 5038 C CA . ASP A 1 620 ? -41.406 19.188 -4.715 1 94.38 620 ASP A CA 1
ATOM 5039 C C . ASP A 1 620 ? -41.188 17.703 -5.027 1 94.38 620 ASP A C 1
ATOM 5041 O O . ASP A 1 620 ? -41.312 16.844 -4.145 1 94.38 620 ASP A O 1
ATOM 5045 N N . GLU A 1 621 ? -40.906 17.453 -6.191 1 93.25 621 GLU A N 1
ATOM 5046 C CA . GLU A 1 621 ? -40.562 16.078 -6.574 1 93.25 621 GLU A CA 1
ATOM 5047 C C . GLU A 1 621 ? -39.312 15.594 -5.855 1 93.25 621 GLU A C 1
ATOM 5049 O O . GLU A 1 621 ? -39.281 14.453 -5.391 1 93.25 621 GLU A O 1
ATOM 5054 N N . PHE A 1 622 ? -38.438 16.453 -5.828 1 91.81 622 PHE A N 1
ATOM 5055 C CA . PHE A 1 622 ? -37.219 16.125 -5.137 1 91.81 622 PHE A CA 1
ATOM 5056 C C . PHE A 1 622 ? -37.469 15.875 -3.656 1 91.81 622 PHE A C 1
ATOM 5058 O O . PHE A 1 622 ? -36.938 14.914 -3.09 1 91.81 622 PHE A O 1
ATOM 5065 N N . LYS A 1 623 ? -38.125 16.766 -3.014 1 93.44 623 LYS A N 1
ATOM 5066 C CA . LYS A 1 623 ? -38.469 16.672 -1.599 1 93.44 623 LYS A CA 1
ATOM 5067 C C . LYS A 1 623 ? -39.125 15.328 -1.285 1 93.44 623 LYS A C 1
ATOM 5069 O O . LYS A 1 623 ? -38.781 14.68 -0.3 1 93.44 623 LYS A O 1
ATOM 5074 N N . GLU A 1 624 ? -39.969 14.875 -2.152 1 90.69 624 GLU A N 1
ATOM 5075 C CA . GLU A 1 624 ? -40.688 13.617 -1.961 1 90.69 624 GLU A CA 1
ATOM 5076 C C . GLU A 1 624 ? -39.75 12.422 -2.211 1 90.69 624 GLU A C 1
ATOM 5078 O O . GLU A 1 624 ? -39.719 11.477 -1.418 1 90.69 624 GLU A O 1
ATOM 5083 N N . GLU A 1 625 ? -39.062 12.547 -3.268 1 86.38 625 GLU A N 1
ATOM 5084 C CA . GLU A 1 625 ? -38.188 11.453 -3.672 1 86.38 625 GLU A CA 1
ATOM 5085 C C . GLU A 1 625 ? -37.094 11.203 -2.621 1 86.38 625 GLU A C 1
ATOM 5087 O O . GLU A 1 625 ? -36.719 10.055 -2.391 1 86.38 625 GLU A O 1
ATOM 5092 N N . HIS A 1 626 ? -36.688 12.219 -1.962 1 89.25 626 HIS A N 1
ATOM 5093 C CA . HIS A 1 626 ? -35.531 12.102 -1.057 1 89.25 626 HIS A CA 1
ATOM 5094 C C . HIS A 1 626 ? -35.969 12.25 0.397 1 89.25 626 HIS A C 1
ATOM 5096 O O . HIS A 1 626 ? -35.156 12.227 1.305 1 89.25 626 HIS A O 1
ATOM 5102 N N . GLN A 1 627 ? -37.219 12.398 0.608 1 87.62 627 GLN A N 1
ATOM 5103 C CA . GLN A 1 627 ? -37.781 12.555 1.945 1 87.62 627 GLN A CA 1
ATOM 5104 C C . GLN A 1 627 ? -37.062 13.641 2.729 1 87.62 627 GLN A C 1
ATOM 5106 O O . GLN A 1 627 ? -36.594 13.398 3.852 1 87.62 627 GLN A O 1
ATOM 5111 N N . LEU A 1 628 ? -36.938 14.805 2.127 1 92.94 628 LEU A N 1
ATOM 5112 C CA . LEU A 1 628 ? -36.25 15.93 2.758 1 92.94 628 LEU A CA 1
ATOM 5113 C C . LEU A 1 628 ? -37.062 16.438 3.961 1 92.94 628 LEU A C 1
ATOM 5115 O O . LEU A 1 628 ? -38.281 16.594 3.879 1 92.94 628 LEU A O 1
ATOM 5119 N N . PRO A 1 629 ? -36.438 16.641 5.035 1 94.19 629 PRO A N 1
ATOM 5120 C CA . PRO A 1 629 ? -37.156 17.109 6.227 1 94.19 629 PRO A CA 1
ATOM 5121 C C . PRO A 1 629 ? -37.688 18.531 6.082 1 94.19 629 PRO A C 1
ATOM 5123 O O . PRO A 1 629 ? -37.375 19.203 5.09 1 94.19 629 PRO A O 1
ATOM 5126 N N . ALA A 1 630 ? -38.406 18.922 7.066 1 94.56 630 ALA A N 1
ATOM 5127 C CA . ALA A 1 630 ? -39.031 20.25 7.055 1 94.56 630 ALA A CA 1
ATOM 5128 C C . ALA A 1 630 ? -37.969 21.344 6.98 1 94.56 630 ALA A C 1
ATOM 5130 O O . ALA A 1 630 ? -38.188 22.375 6.328 1 94.56 630 ALA A O 1
ATOM 5131 N N . TYR A 1 631 ? -36.906 21.156 7.711 1 96.38 631 TYR A N 1
ATOM 5132 C CA . TYR A 1 631 ? -35.781 22.078 7.637 1 96.38 631 TYR A CA 1
ATOM 5133 C C . TYR A 1 631 ? -34.531 21.359 7.152 1 96.38 631 TYR A C 1
ATOM 5135 O O . TYR A 1 631 ? -34.281 20.203 7.504 1 96.38 631 TYR A O 1
ATOM 5143 N N . PHE A 1 632 ? -33.812 21.984 6.289 1 97 632 PHE A N 1
ATOM 5144 C CA . PHE A 1 632 ? -32.531 21.469 5.82 1 97 632 PHE A CA 1
ATOM 5145 C C . PHE A 1 632 ? -31.516 22.594 5.672 1 97 632 PHE A C 1
ATOM 5147 O O . PHE A 1 632 ? -31.875 23.766 5.609 1 97 632 PHE A O 1
ATOM 5154 N N . SER A 1 633 ? -30.266 22.281 5.711 1 97.62 633 SER A N 1
ATOM 5155 C CA . SER A 1 633 ? -29.203 23.281 5.559 1 97.62 633 SER A CA 1
ATOM 5156 C C . SER A 1 633 ? -28.391 23.031 4.301 1 97.62 633 SER A C 1
ATOM 5158 O O . SER A 1 633 ? -28.141 21.875 3.936 1 97.62 633 SER A O 1
ATOM 5160 N N . LEU A 1 634 ? -28.031 24.047 3.635 1 97.88 634 LEU A N 1
ATOM 5161 C CA . LEU A 1 634 ? -27.047 24.047 2.555 1 97.88 634 LEU A CA 1
ATOM 5162 C C . LEU A 1 634 ? -25.641 24.297 3.092 1 97.88 634 LEU A C 1
ATOM 5164 O O . LEU A 1 634 ? -25.359 25.359 3.627 1 97.88 634 LEU A O 1
ATOM 5168 N N . ASN A 1 635 ? -24.812 23.297 2.908 1 96 635 ASN A N 1
ATOM 5169 C CA . ASN A 1 635 ? -23.516 23.359 3.57 1 96 635 ASN A CA 1
ATOM 5170 C C . ASN A 1 635 ? -22.375 23.531 2.564 1 96 635 ASN A C 1
ATOM 5172 O O . ASN A 1 635 ? -22.297 22.797 1.58 1 96 635 ASN A O 1
ATOM 5176 N N . GLU A 1 636 ? -21.531 24.422 2.771 1 91.88 636 GLU A N 1
ATOM 5177 C CA . GLU A 1 636 ? -20.297 24.688 2.027 1 91.88 636 GLU A CA 1
ATOM 5178 C C . GLU A 1 636 ? -19.109 24.891 2.969 1 91.88 636 GLU A C 1
ATOM 5180 O O . GLU A 1 636 ? -18.844 26.016 3.412 1 91.88 636 GLU A O 1
ATOM 5185 N N . GLY A 1 637 ? -18.375 23.875 3.16 1 81.5 637 GLY A N 1
ATOM 5186 C CA . GLY A 1 637 ? -17.359 23.953 4.188 1 81.5 637 GLY A CA 1
ATOM 5187 C C . GLY A 1 637 ? -17.922 24.109 5.586 1 81.5 637 GLY A C 1
ATOM 5188 O O . GLY A 1 637 ? -18.766 23.297 6.008 1 81.5 637 GLY A O 1
ATOM 5189 N N . ASP A 1 638 ? -17.484 25.172 6.27 1 81.81 638 ASP A N 1
ATOM 5190 C CA . ASP A 1 638 ? -18.016 25.422 7.609 1 81.81 638 ASP A CA 1
ATOM 5191 C C . ASP A 1 638 ? -19.219 26.344 7.566 1 81.81 638 ASP A C 1
ATOM 5193 O O . ASP A 1 638 ? -19.844 26.609 8.594 1 81.81 638 ASP A O 1
ATOM 5197 N N . ASN A 1 639 ? -19.594 26.766 6.418 1 90 639 ASN A N 1
ATOM 5198 C CA . ASN A 1 639 ? -20.734 27.656 6.254 1 90 639 ASN A CA 1
ATOM 5199 C C . ASN A 1 639 ? -22 26.859 5.898 1 90 639 ASN A C 1
ATOM 5201 O O . ASN A 1 639 ? -21.922 25.844 5.215 1 90 639 ASN A O 1
ATOM 5205 N N . PHE A 1 640 ? -23.016 27.375 6.469 1 95.56 640 PHE A N 1
ATOM 5206 C CA . PHE A 1 640 ? -24.281 26.766 6.055 1 95.56 640 PHE A CA 1
ATOM 5207 C C . PHE A 1 640 ? -25.422 27.75 6.164 1 95.56 640 PHE A C 1
ATOM 5209 O O . PHE A 1 640 ? -25.328 28.766 6.859 1 95.56 640 PHE A O 1
ATOM 5216 N N . LEU A 1 641 ? -26.453 27.562 5.41 1 97.69 641 LEU A N 1
ATOM 5217 C CA . LEU A 1 641 ? -27.734 28.266 5.41 1 97.69 641 LEU A CA 1
ATOM 5218 C C . LEU A 1 641 ? -28.891 27.312 5.676 1 97.69 641 LEU A C 1
ATOM 5220 O O . LEU A 1 641 ? -28.891 26.188 5.184 1 97.69 641 LEU A O 1
ATOM 5224 N N . VAL A 1 642 ? -29.828 27.781 6.473 1 98.19 642 VAL A N 1
ATOM 5225 C CA . VAL A 1 642 ? -30.953 26.938 6.828 1 98.19 642 VAL A CA 1
ATOM 5226 C C . VAL A 1 642 ? -32.188 27.359 6.039 1 98.19 642 VAL A C 1
ATOM 5228 O O . VAL A 1 642 ? -32.469 28.547 5.898 1 98.19 642 VAL A O 1
ATOM 5231 N N . PHE A 1 643 ? -32.906 26.406 5.52 1 97.75 643 PHE A N 1
ATOM 5232 C CA . PHE A 1 643 ? -34.125 26.641 4.719 1 97.75 643 PHE A CA 1
ATOM 5233 C C . PHE A 1 643 ? -35.281 25.844 5.254 1 97.75 643 PHE A C 1
ATOM 5235 O O . PHE A 1 643 ? -35.125 24.75 5.773 1 97.75 643 PHE A O 1
ATOM 5242 N N . ASN A 1 644 ? -36.438 26.391 5.168 1 96.56 644 ASN A N 1
ATOM 5243 C CA . ASN A 1 644 ? -37.688 25.703 5.426 1 96.56 644 ASN A CA 1
ATOM 5244 C C . ASN A 1 644 ? -38.312 25.188 4.133 1 96.56 644 ASN A C 1
ATOM 5246 O O . ASN A 1 644 ? -38.719 25.984 3.273 1 96.56 644 ASN A O 1
ATOM 5250 N N . SER A 1 645 ? -38.438 23.922 4.043 1 95.69 645 SER A N 1
ATOM 5251 C CA . SER A 1 645 ? -38.875 23.281 2.805 1 95.69 645 SER A CA 1
ATOM 5252 C C . SER A 1 645 ? -40.344 23.609 2.506 1 95.69 645 SER A C 1
ATOM 5254 O O . SER A 1 645 ? -40.812 23.422 1.383 1 95.69 645 SER A O 1
ATOM 5256 N N . ASN A 1 646 ? -41.094 24.203 3.445 1 94.06 646 ASN A N 1
ATOM 5257 C CA . ASN A 1 646 ? -42.5 24.516 3.266 1 94.06 646 ASN A CA 1
ATOM 5258 C C . ASN A 1 646 ? -42.719 26.016 3.018 1 94.06 646 ASN A C 1
ATOM 5260 O O . ASN A 1 646 ? -43.844 26.469 2.885 1 94.06 646 ASN A O 1
ATOM 5264 N N . ASN A 1 647 ? -41.688 26.781 3.014 1 94 647 ASN A N 1
ATOM 5265 C CA . ASN A 1 647 ? -41.75 28.219 2.77 1 94 647 ASN A CA 1
ATOM 5266 C C . ASN A 1 647 ? -41.281 28.562 1.352 1 94 647 ASN A C 1
ATOM 5268 O O . ASN A 1 647 ? -40.125 28.391 1.003 1 94 647 ASN A O 1
ATOM 5272 N N . LEU A 1 648 ? -42.156 29.125 0.633 1 93.44 648 LEU A N 1
ATOM 5273 C CA . LEU A 1 648 ? -41.906 29.375 -0.785 1 93.44 648 LEU A CA 1
ATOM 5274 C C . LEU A 1 648 ? -40.781 30.375 -0.979 1 93.44 648 LEU A C 1
ATOM 5276 O O . LEU A 1 648 ? -40 30.266 -1.922 1 93.44 648 LEU A O 1
ATOM 5280 N N . ASN A 1 649 ? -40.781 31.328 -0.15 1 92 649 ASN A N 1
ATOM 5281 C CA . ASN A 1 649 ? -39.719 32.312 -0.241 1 92 649 ASN A CA 1
ATOM 5282 C C . ASN A 1 649 ? -38.344 31.656 -0.005 1 92 649 ASN A C 1
ATOM 5284 O O . ASN A 1 649 ? -37.375 31.984 -0.702 1 92 649 ASN A O 1
ATOM 5288 N N . ASP A 1 650 ? -38.281 30.828 0.968 1 95.12 650 ASP A N 1
ATOM 5289 C CA . ASP A 1 650 ? -37.031 30.125 1.26 1 95.12 650 ASP A CA 1
ATOM 5290 C C . ASP A 1 650 ? -36.594 29.281 0.065 1 95.12 650 ASP A C 1
ATOM 5292 O O . ASP A 1 650 ? -35.406 29.25 -0.277 1 95.12 650 ASP A O 1
ATOM 5296 N N . ILE A 1 651 ? -37.5 28.625 -0.545 1 95.88 651 ILE A N 1
ATOM 5297 C CA . ILE A 1 651 ? -37.188 27.734 -1.656 1 95.88 651 ILE A CA 1
ATOM 5298 C C . ILE A 1 651 ? -36.688 28.547 -2.854 1 95.88 651 ILE A C 1
ATOM 5300 O O . ILE A 1 651 ? -35.781 28.125 -3.578 1 95.88 651 ILE A O 1
ATOM 5304 N N . ASP A 1 652 ? -37.344 29.688 -3.008 1 95 652 ASP A N 1
ATOM 5305 C CA . ASP A 1 652 ? -36.906 30.562 -4.09 1 95 652 ASP A CA 1
ATOM 5306 C C . ASP A 1 652 ? -35.469 31.016 -3.883 1 95 652 ASP A C 1
ATOM 5308 O O . ASP A 1 652 ? -34.656 31.031 -4.824 1 95 652 ASP A O 1
ATOM 5312 N N . ILE A 1 653 ? -35.188 31.406 -2.697 1 95.75 653 ILE A N 1
ATOM 5313 C CA . ILE A 1 653 ? -33.844 31.828 -2.383 1 95.75 653 ILE A CA 1
ATOM 5314 C C . ILE A 1 653 ? -32.875 30.641 -2.504 1 95.75 653 ILE A C 1
ATOM 5316 O O . ILE A 1 653 ? -31.75 30.797 -2.971 1 95.75 653 ILE A O 1
ATOM 5320 N N . PHE A 1 654 ? -33.344 29.516 -2.084 1 96.56 654 PHE A N 1
ATOM 5321 C CA . PHE A 1 654 ? -32.562 28.297 -2.205 1 96.56 654 PHE A CA 1
ATOM 5322 C C . PHE A 1 654 ? -32.156 28.047 -3.656 1 96.56 654 PHE A C 1
ATOM 5324 O O . PHE A 1 654 ? -31 27.781 -3.955 1 96.56 654 PHE A O 1
ATOM 5331 N N . ARG A 1 655 ? -33.062 28.125 -4.5 1 96.75 655 ARG A N 1
ATOM 5332 C CA . ARG A 1 655 ? -32.844 27.922 -5.926 1 96.75 655 ARG A CA 1
ATOM 5333 C C . ARG A 1 655 ? -31.781 28.891 -6.449 1 96.75 655 ARG A C 1
ATOM 5335 O O . ARG A 1 655 ? -30.922 28.516 -7.238 1 96.75 655 ARG A O 1
ATOM 5342 N N . LYS A 1 656 ? -31.859 30.078 -5.984 1 95.25 656 LYS A N 1
ATOM 5343 C CA . LYS A 1 656 ? -30.891 31.094 -6.406 1 95.25 656 LYS A CA 1
ATOM 5344 C C . LYS A 1 656 ? -29.5 30.766 -5.879 1 95.25 656 LYS A C 1
ATOM 5346 O O . LYS A 1 656 ? -28.5 31.031 -6.559 1 95.25 656 LYS A O 1
ATOM 5351 N N . CYS A 1 657 ? -29.453 30.234 -4.676 1 95.5 657 CYS A N 1
ATOM 5352 C CA . CYS A 1 657 ? -28.172 29.953 -4.027 1 95.5 657 CYS A CA 1
ATOM 5353 C C . CYS A 1 657 ? -27.453 28.797 -4.723 1 95.5 657 CYS A C 1
ATOM 5355 O O . CYS A 1 657 ? -26.219 28.75 -4.742 1 95.5 657 CYS A O 1
ATOM 5357 N N . ILE A 1 658 ? -28.141 27.844 -5.293 1 96.88 658 ILE A N 1
ATOM 5358 C CA . ILE A 1 658 ? -27.484 26.625 -5.777 1 96.88 658 ILE A CA 1
ATOM 5359 C C . ILE A 1 658 ? -27.344 26.688 -7.297 1 96.88 658 ILE A C 1
ATOM 5361 O O . ILE A 1 658 ? -26.734 25.812 -7.906 1 96.88 658 ILE A O 1
ATOM 5365 N N . LYS A 1 659 ? -27.844 27.781 -7.859 1 94.81 659 LYS A N 1
ATOM 5366 C CA . LYS A 1 659 ? -27.781 27.938 -9.312 1 94.81 659 LYS A CA 1
ATOM 5367 C C . LYS A 1 659 ? -26.344 27.891 -9.82 1 94.81 659 LYS A C 1
ATOM 5369 O O . LYS A 1 659 ? -25.469 28.547 -9.258 1 94.81 659 LYS A O 1
ATOM 5374 N N . ASN A 1 660 ? -25.969 27.062 -10.742 1 92.38 660 ASN A N 1
ATOM 5375 C CA . ASN A 1 660 ? -24.703 26.938 -11.453 1 92.38 660 ASN A CA 1
ATOM 5376 C C . ASN A 1 660 ? -23.656 26.219 -10.609 1 92.38 660 ASN A C 1
ATOM 5378 O O . ASN A 1 660 ? -22.453 26.297 -10.906 1 92.38 660 ASN A O 1
ATOM 5382 N N . LYS A 1 661 ? -24.109 25.734 -9.523 1 94.5 661 LYS A N 1
ATOM 5383 C CA . LYS A 1 661 ? -23.172 24.938 -8.742 1 94.5 661 LYS A CA 1
ATOM 5384 C C . LYS A 1 661 ? -23 23.547 -9.32 1 94.5 661 LYS A C 1
ATOM 5386 O O . LYS A 1 661 ? -23.953 23 -9.898 1 94.5 661 LYS A O 1
ATOM 5391 N N . GLU A 1 662 ? -21.797 22.984 -9.234 1 93.38 662 GLU A N 1
ATOM 5392 C CA . GLU A 1 662 ? -21.516 21.641 -9.742 1 93.38 662 GLU A CA 1
ATOM 5393 C C . GLU A 1 662 ? -22 20.578 -8.766 1 93.38 662 GLU A C 1
ATOM 5395 O O . GLU A 1 662 ? -22.406 19.484 -9.188 1 93.38 662 GLU A O 1
ATOM 5400 N N . SER A 1 663 ? -21.875 20.875 -7.516 1 95.5 663 SER A N 1
ATOM 5401 C CA . SER A 1 663 ? -22.281 19.953 -6.457 1 95.5 663 SER A CA 1
ATOM 5402 C C . SER A 1 663 ? -22.641 20.703 -5.18 1 95.5 663 SER A C 1
ATOM 5404 O O . SER A 1 663 ? -22.078 21.766 -4.902 1 95.5 663 SER A O 1
ATOM 5406 N N . ILE A 1 664 ? -23.609 20.25 -4.457 1 96.69 664 ILE A N 1
ATOM 5407 C CA . ILE A 1 664 ? -23.953 20.859 -3.178 1 96.69 664 ILE A CA 1
ATOM 5408 C C . ILE A 1 664 ? -24.219 19.766 -2.137 1 96.69 664 ILE A C 1
ATOM 5410 O O . ILE A 1 664 ? -24.484 18.625 -2.488 1 96.69 664 ILE A O 1
ATOM 5414 N N . THR A 1 665 ? -24.094 20.094 -0.912 1 97 665 THR A N 1
ATOM 5415 C CA . THR A 1 665 ? -24.359 19.188 0.203 1 97 665 THR A CA 1
ATOM 5416 C C . THR A 1 665 ? -25.5 19.734 1.072 1 97 665 THR A C 1
ATOM 5418 O O . THR A 1 665 ? -25.422 20.859 1.559 1 97 665 THR A O 1
ATOM 5421 N N . LEU A 1 666 ? -26.531 18.969 1.245 1 97.12 666 LEU A N 1
ATOM 5422 C CA . LEU A 1 666 ? -27.625 19.281 2.166 1 97.12 666 LEU A CA 1
ATOM 5423 C C . LEU A 1 666 ? -27.547 18.391 3.41 1 97.12 666 LEU A C 1
ATOM 5425 O O . LEU A 1 666 ? -27.141 17.234 3.326 1 97.12 666 LEU A O 1
ATOM 5429 N N . LYS A 1 667 ? -27.906 18.922 4.512 1 96.56 667 LYS A N 1
ATOM 5430 C CA . LYS A 1 667 ? -28 18.172 5.754 1 96.56 667 LYS A CA 1
ATOM 5431 C C . LYS A 1 667 ? -29.344 18.391 6.441 1 96.56 667 LYS A C 1
ATOM 5433 O O . LYS A 1 667 ? -29.953 19.438 6.293 1 96.56 667 LYS A O 1
ATOM 5438 N N . GLU A 1 668 ? -29.75 17.391 7.148 1 96.25 668 GLU A N 1
ATOM 5439 C CA . GLU A 1 668 ? -30.953 17.562 7.949 1 96.25 668 GLU A CA 1
ATOM 5440 C C . GLU A 1 668 ? -30.734 18.594 9.055 1 96.25 668 GLU A C 1
ATOM 5442 O O . GLU A 1 668 ? -29.656 18.672 9.633 1 96.25 668 GLU A O 1
ATOM 5447 N N . TYR A 1 669 ? -31.641 19.422 9.164 1 96.19 669 TYR A N 1
ATOM 5448 C CA . TYR A 1 669 ? -31.625 20.422 10.219 1 96.19 669 TYR A CA 1
ATOM 5449 C C . TYR A 1 669 ? -32.875 20.328 11.086 1 96.19 669 TYR A C 1
ATOM 5451 O O . TYR A 1 669 ? -34 20.344 10.562 1 96.19 669 TYR A O 1
ATOM 5459 N N . ILE A 1 670 ? -32.688 20.234 12.438 1 95.5 670 ILE A N 1
ATOM 5460 C CA . ILE A 1 670 ? -33.844 20.047 13.32 1 95.5 670 ILE A CA 1
ATOM 5461 C C . ILE A 1 670 ? -33.969 21.234 14.266 1 95.5 670 ILE A C 1
ATOM 5463 O O . ILE A 1 670 ? -33 21.641 14.898 1 95.5 670 ILE A O 1
ATOM 5467 N N . ILE A 1 671 ? -35.094 21.797 14.305 1 95.25 671 ILE A N 1
ATOM 5468 C CA . ILE A 1 671 ? -35.438 22.828 15.281 1 95.25 671 ILE A CA 1
ATOM 5469 C C . ILE A 1 671 ? -36 22.172 16.547 1 95.25 671 ILE A C 1
ATOM 5471 O O . ILE A 1 671 ? -37 21.453 16.484 1 95.25 671 ILE A O 1
ATOM 5475 N N . PRO A 1 672 ? -35.312 22.422 17.656 1 95 672 PRO A N 1
ATOM 5476 C CA . PRO A 1 672 ? -35.812 21.781 18.875 1 95 672 PRO A CA 1
ATOM 5477 C C . PRO A 1 672 ? -37.156 22.312 19.328 1 95 672 PRO A C 1
ATOM 5479 O O . PRO A 1 672 ? -37.438 23.5 19.172 1 95 672 PRO A O 1
ATOM 5482 N N . SER A 1 673 ? -37.938 21.406 19.953 1 94.06 673 SER A N 1
ATOM 5483 C CA . SER A 1 673 ? -39.188 21.828 20.578 1 94.06 673 SER A CA 1
ATOM 5484 C C . SER A 1 673 ? -38.906 22.641 21.844 1 94.06 673 SER A C 1
ATOM 5486 O O . SER A 1 673 ? -39.656 23.547 22.188 1 94.06 673 SER A O 1
ATOM 5488 N N . HIS A 1 674 ? -37.844 22.266 22.484 1 92.19 674 HIS A N 1
ATOM 5489 C CA . HIS A 1 674 ? -37.375 22.969 23.672 1 92.19 674 HIS A CA 1
ATOM 5490 C C . HIS A 1 674 ? -35.875 23.312 23.562 1 92.19 674 HIS A C 1
ATOM 5492 O O . HIS A 1 674 ? -35.031 22.438 23.719 1 92.19 674 HIS A O 1
ATOM 5498 N N . ALA A 1 675 ? -35.625 24.609 23.453 1 94.19 675 ALA A N 1
ATOM 5499 C CA . ALA A 1 675 ? -34.25 25.047 23.312 1 94.19 675 ALA A CA 1
ATOM 5500 C C . ALA A 1 675 ? -33.531 25.078 24.656 1 94.19 675 ALA A C 1
ATOM 5502 O O . ALA A 1 675 ? -34.188 25.078 25.703 1 94.19 675 ALA A O 1
ATOM 5503 N N . ASP A 1 676 ? -32.25 25.078 24.688 1 93.69 676 ASP A N 1
ATOM 5504 C CA . ASP A 1 676 ? -31.453 25.156 25.906 1 93.69 676 ASP A CA 1
ATOM 5505 C C . ASP A 1 676 ? -31.312 26.609 26.375 1 93.69 676 ASP A C 1
ATOM 5507 O O . ASP A 1 676 ? -31.062 26.859 27.547 1 93.69 676 ASP A O 1
ATOM 5511 N N . LEU A 1 677 ? -31.422 27.531 25.422 1 96.62 677 LEU A N 1
ATOM 5512 C CA . LEU A 1 677 ? -31.094 28.938 25.688 1 96.62 677 LEU A CA 1
ATOM 5513 C C . LEU A 1 677 ? -32.219 29.859 25.266 1 96.62 677 LEU A C 1
ATOM 5515 O O . LEU A 1 677 ? -32.781 29.703 24.172 1 96.62 677 LEU A O 1
ATOM 5519 N N . TYR A 1 678 ? -32.562 30.797 26.109 1 95.88 678 TYR A N 1
ATOM 5520 C CA . TYR A 1 678 ? -33.656 31.766 25.859 1 95.88 678 TYR A CA 1
ATOM 5521 C C . TYR A 1 678 ? -33.219 33.188 26.219 1 95.88 678 TYR A C 1
ATOM 5523 O O . TYR A 1 678 ? -32.219 33.375 26.906 1 95.88 678 TYR A O 1
ATOM 5531 N N . ASP A 1 679 ? -33.906 34.156 25.703 1 93.62 679 ASP A N 1
ATOM 5532 C CA . ASP A 1 679 ? -33.656 35.531 26.141 1 93.62 679 ASP A CA 1
ATOM 5533 C C . ASP A 1 679 ? -34.719 35.938 27.172 1 93.62 679 ASP A C 1
ATOM 5535 O O . ASP A 1 679 ? -35.469 35.125 27.688 1 93.62 679 ASP A O 1
ATOM 5539 N N . ALA A 1 680 ? -34.688 37.25 27.516 1 87.12 680 ALA A N 1
ATOM 5540 C CA . ALA A 1 680 ? -35.562 37.75 28.547 1 87.12 680 ALA A CA 1
ATOM 5541 C C . ALA A 1 680 ? -37.031 37.656 28.109 1 87.12 680 ALA A C 1
ATOM 5543 O O . ALA A 1 680 ? -37.938 37.531 28.953 1 87.12 680 ALA A O 1
ATOM 5544 N N . GLU A 1 681 ? -37.25 37.656 26.828 1 89.31 681 GLU A N 1
ATOM 5545 C CA . GLU A 1 681 ? -38.625 37.531 26.297 1 89.31 681 GLU A CA 1
ATOM 5546 C C . GLU A 1 681 ? -39 36.094 26.062 1 89.31 681 GLU A C 1
ATOM 5548 O O . GLU A 1 681 ? -40.031 35.781 25.453 1 89.31 681 GLU A O 1
ATOM 5553 N N . LYS A 1 682 ? -38.125 35.125 26.422 1 92.19 682 LYS A N 1
ATOM 5554 C CA . LYS A 1 682 ? -38.344 33.688 26.344 1 92.19 682 LYS A CA 1
ATOM 5555 C C . LYS A 1 682 ? -38.312 33.219 24.906 1 92.19 682 LYS A C 1
ATOM 5557 O O . LYS A 1 682 ? -39 32.25 24.547 1 92.19 682 LYS A O 1
ATOM 5562 N N . ARG A 1 683 ? -37.688 33.906 24.062 1 95.31 683 ARG A N 1
ATOM 5563 C CA . ARG A 1 683 ? -37.438 33.406 22.703 1 95.31 683 ARG A CA 1
ATOM 5564 C C . ARG A 1 683 ? -36.281 32.438 22.688 1 95.31 683 ARG A C 1
ATOM 5566 O O . ARG A 1 683 ? -35.25 32.656 23.344 1 95.31 683 ARG A O 1
ATOM 5573 N N . PRO A 1 684 ? -36.469 31.391 21.938 1 96.81 684 PRO A N 1
ATOM 5574 C CA . PRO A 1 684 ? -35.438 30.344 21.906 1 96.81 684 PRO A CA 1
ATOM 5575 C C . PRO A 1 684 ? -34.312 30.641 20.938 1 96.81 684 PRO A C 1
ATOM 5577 O O . PRO A 1 684 ? -34.531 31.281 19.906 1 96.81 684 PRO A O 1
ATOM 5580 N N . TYR A 1 685 ? -33.125 30.156 21.25 1 97.25 685 TYR A N 1
ATOM 5581 C CA . TYR A 1 685 ? -31.938 30.328 20.406 1 97.25 685 TYR A CA 1
ATOM 5582 C C . TYR A 1 685 ? -31.344 28.969 20.031 1 97.25 685 TYR A C 1
ATOM 5584 O O . TYR A 1 685 ? -31.469 28 20.781 1 97.25 685 TYR A O 1
ATOM 5592 N N . MET A 1 686 ? -30.734 28.938 18.797 1 96.75 686 MET A N 1
ATOM 5593 C CA . MET A 1 686 ? -29.984 27.75 18.391 1 96.75 686 MET A CA 1
ATOM 5594 C C . MET A 1 686 ? -28.562 27.766 18.953 1 96.75 686 MET A C 1
ATOM 5596 O O . MET A 1 686 ? -27.609 28.125 18.25 1 96.75 686 MET A O 1
ATOM 5600 N N . SER A 1 687 ? -28.422 27.297 20.188 1 96.19 687 SER A N 1
ATOM 5601 C CA . SER A 1 687 ? -27.109 27.344 20.844 1 96.19 687 SER A CA 1
ATOM 5602 C C . SER A 1 687 ? -26.297 26.078 20.562 1 96.19 687 SER A C 1
ATOM 5604 O O . SER A 1 687 ? -26.859 25.031 20.219 1 96.19 687 SER A O 1
ATOM 5606 N N . GLN A 1 688 ? -25.016 26.172 20.562 1 96.94 688 GLN A N 1
ATOM 5607 C CA . GLN A 1 688 ? -24.031 25.094 20.484 1 96.94 688 GLN A CA 1
ATOM 5608 C C . GLN A 1 688 ? -23.125 25.094 21.719 1 96.94 688 GLN A C 1
ATOM 5610 O O . GLN A 1 688 ? -22.781 26.156 22.234 1 96.94 688 GLN A O 1
ATOM 5615 N N . HIS A 1 689 ? -22.734 23.953 22.172 1 97.31 689 HIS A N 1
ATOM 5616 C CA . HIS A 1 689 ? -22.016 23.828 23.438 1 97.31 689 HIS A CA 1
ATOM 5617 C C . HIS A 1 689 ? -20.672 23.141 23.234 1 97.31 689 HIS A C 1
ATOM 5619 O O . HIS A 1 689 ? -20.547 22.234 22.406 1 97.31 689 HIS A O 1
ATOM 5625 N N . ILE A 1 690 ? -19.641 23.547 23.969 1 97.56 690 ILE A N 1
ATOM 5626 C CA . ILE A 1 690 ? -18.328 22.922 24 1 97.56 690 ILE A CA 1
ATOM 5627 C C . ILE A 1 690 ? -18.016 22.453 25.422 1 97.56 690 ILE A C 1
ATOM 5629 O O . ILE A 1 690 ? -17.812 23.266 26.328 1 97.56 690 ILE A O 1
ATOM 5633 N N . ALA A 1 691 ? -18.031 21.188 25.594 1 97.75 691 ALA A N 1
ATOM 5634 C CA . ALA A 1 691 ? -17.594 20.578 26.859 1 97.75 691 ALA A CA 1
ATOM 5635 C C . ALA A 1 691 ? -16.156 20.062 26.734 1 97.75 691 ALA A C 1
ATOM 5637 O O . ALA A 1 691 ? -15.766 19.516 25.703 1 97.75 691 ALA A O 1
ATOM 5638 N N . CYS A 1 692 ? -15.383 20.297 27.766 1 97.19 692 CYS A N 1
ATOM 5639 C CA . CYS A 1 692 ? -14.008 19.797 27.781 1 97.19 692 CYS A CA 1
ATOM 5640 C C . CYS A 1 692 ? -13.875 18.625 28.75 1 97.19 692 CYS A C 1
ATOM 5642 O O . CYS A 1 692 ? -14.492 18.625 29.828 1 97.19 692 CYS A O 1
ATOM 5644 N N . VAL A 1 693 ? -13.18 17.656 28.328 1 97.25 693 VAL A N 1
ATOM 5645 C CA . VAL A 1 693 ? -12.914 16.516 29.203 1 97.25 693 VAL A CA 1
ATOM 5646 C C . VAL A 1 693 ? -11.414 16.391 29.453 1 97.25 693 VAL A C 1
ATOM 5648 O O . VAL A 1 693 ? -10.602 16.641 28.562 1 97.25 693 VAL A O 1
ATOM 5651 N N . VAL A 1 694 ? -11.031 16.031 30.641 1 96.88 694 VAL A N 1
ATOM 5652 C CA . VAL A 1 694 ? -9.633 15.883 31.031 1 96.88 694 VAL A CA 1
ATOM 5653 C C . VAL A 1 694 ? -9.344 14.43 31.391 1 96.88 694 VAL A C 1
ATOM 5655 O O . VAL A 1 694 ? -10.125 13.789 32.094 1 96.88 694 VAL A O 1
ATOM 5658 N N . ASN A 1 695 ? -8.312 13.875 30.859 1 96.62 695 ASN A N 1
ATOM 5659 C CA . ASN A 1 695 ? -7.891 12.5 31.109 1 96.62 695 ASN A CA 1
ATOM 5660 C C . ASN A 1 695 ? -7.105 12.383 32.406 1 96.62 695 ASN A C 1
ATOM 5662 O O . ASN A 1 695 ? -6.035 12.977 32.531 1 96.62 695 ASN A O 1
ATOM 5666 N N . LYS A 1 696 ? -7.469 11.602 33.312 1 95.06 696 LYS A N 1
ATOM 5667 C CA . LYS A 1 696 ? -6.82 11.453 34.594 1 95.06 696 LYS A CA 1
ATOM 5668 C C . LYS A 1 696 ? -5.785 10.328 34.594 1 95.06 696 LYS A C 1
ATOM 5670 O O . LYS A 1 696 ? -5.133 10.055 35.594 1 95.06 696 LYS A O 1
ATOM 5675 N N . SER A 1 697 ? -5.645 9.758 33.469 1 93.19 697 SER A N 1
ATOM 5676 C CA . SER A 1 697 ? -4.602 8.766 33.25 1 93.19 697 SER A CA 1
ATOM 5677 C C . SER A 1 697 ? -3.477 9.328 32.375 1 93.19 697 SER A C 1
ATOM 5679 O O . SER A 1 697 ? -3.693 10.25 31.609 1 93.19 697 SER A O 1
ATOM 5681 N N . LYS A 1 698 ? -2.264 8.734 32.531 1 92.19 698 LYS A N 1
ATOM 5682 C CA . LYS A 1 698 ? -1.131 9.18 31.719 1 92.19 698 LYS A CA 1
ATOM 5683 C C . LYS A 1 698 ? -1.366 8.906 30.25 1 92.19 698 LYS A C 1
ATOM 5685 O O . LYS A 1 698 ? -1.848 7.828 29.875 1 92.19 698 LYS A O 1
ATOM 5690 N N . SER A 1 699 ? -1.133 9.891 29.469 1 93.69 699 SER A N 1
ATOM 5691 C CA . SER A 1 699 ? -1.338 9.781 28.031 1 93.69 699 SER A CA 1
ATOM 5692 C C . SER A 1 699 ? -0.04 9.422 27.312 1 93.69 699 SER A C 1
ATOM 5694 O O . SER A 1 699 ? -0.06 9.008 26.156 1 93.69 699 SER A O 1
ATOM 5696 N N . TYR A 1 700 ? 1.094 9.617 27.984 1 90.69 700 TYR A N 1
ATOM 5697 C CA . TYR A 1 700 ? 2.398 9.414 27.359 1 90.69 700 TYR A CA 1
ATOM 5698 C C . TYR A 1 700 ? 3.262 8.484 28.203 1 90.69 700 TYR A C 1
ATOM 5700 O O . TYR A 1 700 ? 3.221 8.531 29.438 1 90.69 700 TYR A O 1
ATOM 5708 N N . ALA A 1 701 ? 4.004 7.594 27.531 1 81.25 701 ALA A N 1
ATOM 5709 C CA . ALA A 1 701 ? 4.941 6.715 28.219 1 81.25 701 ALA A CA 1
ATOM 5710 C C . ALA A 1 701 ? 6.344 7.32 28.25 1 81.25 701 ALA A C 1
ATOM 5712 O O . ALA A 1 701 ? 6.777 7.938 27.281 1 81.25 701 ALA A O 1
ATOM 5713 N N . ILE A 1 702 ? 6.957 7.277 29.359 1 74.19 702 ILE A N 1
ATOM 5714 C CA . ILE A 1 702 ? 8.336 7.746 29.453 1 74.19 702 ILE A CA 1
ATOM 5715 C C . ILE A 1 702 ? 9.242 6.875 28.594 1 74.19 702 ILE A C 1
ATOM 5717 O O . ILE A 1 702 ? 9.188 5.645 28.672 1 74.19 702 ILE A O 1
ATOM 5721 N N . PRO A 1 703 ? 9.805 7.562 27.594 1 67.62 703 PRO A N 1
ATOM 5722 C CA . PRO A 1 703 ? 10.742 6.734 26.828 1 67.62 703 PRO A CA 1
ATOM 5723 C C . PRO A 1 703 ? 11.789 6.055 27.719 1 67.62 703 PRO A C 1
ATOM 5725 O O . PRO A 1 703 ? 12.164 6.598 28.75 1 67.62 703 PRO A O 1
ATOM 5728 N N . GLN A 1 704 ? 11.93 4.789 27.719 1 56.84 704 GLN A N 1
ATOM 5729 C CA . GLN A 1 704 ? 12.984 4.129 28.484 1 56.84 704 GLN A CA 1
ATOM 5730 C C . GLN A 1 704 ? 14.336 4.797 28.234 1 56.84 704 GLN A C 1
ATOM 5732 O O . GLN A 1 704 ? 14.711 5.047 27.078 1 56.84 704 GLN A O 1
ATOM 5737 N N . PRO A 1 705 ? 14.766 5.586 29.297 1 48.78 705 PRO A N 1
ATOM 5738 C CA . PRO A 1 705 ? 16.047 6.281 29.125 1 48.78 705 PRO A CA 1
ATOM 5739 C C . PRO A 1 705 ? 17.078 5.445 28.375 1 48.78 705 PRO A C 1
ATOM 5741 O O . PRO A 1 705 ? 17.266 4.262 28.688 1 48.78 705 PRO A O 1
ATOM 5744 N N . THR A 1 706 ? 17.266 5.461 27.297 1 48.44 706 THR A N 1
ATOM 5745 C CA . THR A 1 706 ? 18.516 4.871 26.812 1 48.44 706 THR A CA 1
ATOM 5746 C C . THR A 1 706 ? 19.719 5.461 27.547 1 48.44 706 THR A C 1
ATOM 5748 O O . THR A 1 706 ? 20.031 6.641 27.391 1 48.44 706 THR A O 1
ATOM 5751 N N . SER A 1 707 ? 19.781 5.316 28.953 1 44.34 707 SER A N 1
ATOM 5752 C CA . SER A 1 707 ? 20.734 5.91 29.891 1 44.34 707 SER A CA 1
ATOM 5753 C C . SER A 1 707 ? 22 6.371 29.172 1 44.34 707 SER A C 1
ATOM 5755 O O . SER A 1 707 ? 22.25 7.574 29.047 1 44.34 707 SER A O 1
ATOM 5757 N N . ALA A 1 708 ? 23.172 5.633 29.766 1 43.88 708 ALA A N 1
ATOM 5758 C CA . ALA A 1 708 ? 24.609 5.789 29.984 1 43.88 708 ALA A CA 1
ATOM 5759 C C . ALA A 1 708 ? 25.344 5.934 28.656 1 43.88 708 ALA A C 1
ATOM 5761 O O . ALA A 1 708 ? 26.516 6.332 28.625 1 43.88 708 ALA A O 1
ATOM 5762 N N . ILE A 1 709 ? 24.719 5.426 27.688 1 48.22 709 ILE A N 1
ATOM 5763 C CA . ILE A 1 709 ? 25.484 5.309 26.453 1 48.22 709 ILE A CA 1
ATOM 5764 C C . ILE A 1 709 ? 25.656 6.688 25.812 1 48.22 709 ILE A C 1
ATOM 5766 O O . ILE A 1 709 ? 26.703 6.977 25.219 1 48.22 709 ILE A O 1
ATOM 5770 N N . ILE A 1 710 ? 24.672 7.645 25.938 1 49.75 710 ILE A N 1
ATOM 5771 C CA . ILE A 1 710 ? 24.672 8.914 25.203 1 49.75 710 ILE A CA 1
ATOM 5772 C C . ILE A 1 710 ? 25.609 9.898 25.906 1 49.75 710 ILE A C 1
ATOM 5774 O O . ILE A 1 710 ? 26.219 10.758 25.25 1 49.75 710 ILE A O 1
ATOM 5778 N N . GLY A 1 711 ? 25.562 9.969 27.234 1 43.88 711 GLY A N 1
ATOM 5779 C CA . GLY A 1 711 ? 26.234 11.07 27.906 1 43.88 711 GLY A CA 1
ATOM 5780 C C . GLY A 1 711 ? 27.641 11.32 27.391 1 43.88 711 GLY A C 1
ATOM 5781 O O . GLY A 1 711 ? 28.109 12.461 27.375 1 43.88 711 GLY A O 1
ATOM 5782 N N . ASN A 1 712 ? 28.453 10.203 27.25 1 47 712 ASN A N 1
ATOM 5783 C CA . ASN A 1 712 ? 29.891 10.398 27.125 1 47 712 ASN A CA 1
ATOM 5784 C C . ASN A 1 712 ? 30.312 10.555 25.672 1 47 712 ASN A C 1
ATOM 5786 O O . ASN A 1 712 ? 31.5 10.445 25.344 1 47 712 ASN A O 1
ATOM 5790 N N . MET A 1 713 ? 29.406 10.609 24.828 1 49.19 713 MET A N 1
ATOM 5791 C CA . MET A 1 713 ? 29.781 10.602 23.406 1 49.19 713 MET A CA 1
ATOM 5792 C C . MET A 1 713 ? 30.484 11.898 23.016 1 49.19 713 MET A C 1
ATOM 5794 O O . MET A 1 713 ? 31.391 11.891 22.188 1 49.19 713 MET A O 1
ATOM 5798 N N . LYS A 1 714 ? 30.047 13.188 23.406 1 49.75 714 LYS A N 1
ATOM 5799 C CA . LYS A 1 714 ? 30.641 14.453 23.016 1 49.75 714 LYS A CA 1
ATOM 5800 C C . LYS A 1 714 ? 32.094 14.547 23.469 1 49.75 714 LYS A C 1
ATOM 5802 O O . LYS A 1 714 ? 32.938 15.133 22.781 1 49.75 714 LYS A O 1
ATOM 5807 N N . LYS A 1 715 ? 32.281 14.023 24.719 1 52.12 715 LYS A N 1
ATOM 5808 C CA . LYS A 1 715 ? 33.625 14.219 25.266 1 52.12 715 LYS A CA 1
ATOM 5809 C C . LYS A 1 715 ? 34.625 13.281 24.594 1 52.12 715 LYS A C 1
ATOM 5811 O O . LYS A 1 715 ? 35.812 13.625 24.453 1 52.12 715 LYS A O 1
ATOM 5816 N N . LEU A 1 716 ? 34 12.133 23.953 1 57.84 716 LEU A N 1
ATOM 5817 C CA . LEU A 1 716 ? 34.969 11.18 23.406 1 57.84 716 LEU A CA 1
ATOM 5818 C C . LEU A 1 716 ? 35.094 11.344 21.906 1 57.84 716 LEU A C 1
ATOM 5820 O O . LEU A 1 716 ? 34.094 11.414 21.188 1 57.84 716 LEU A O 1
ATOM 5824 N N . LYS A 1 717 ? 36.094 12.031 21.391 1 69.88 717 LYS A N 1
ATOM 5825 C CA . LYS A 1 717 ? 36.438 12.211 19.984 1 69.88 717 LYS A CA 1
ATOM 5826 C C . LYS A 1 717 ? 36.562 10.875 19.281 1 69.88 717 LYS A C 1
ATOM 5828 O O . LYS A 1 717 ? 37.656 10.523 18.781 1 69.88 717 LYS A O 1
ATOM 5833 N N . VAL A 1 718 ? 35.406 10 19.328 1 83.25 718 VAL A N 1
ATOM 5834 C CA . VAL A 1 718 ? 35.438 8.719 18.641 1 83.25 718 VAL A CA 1
ATOM 5835 C C . VAL A 1 718 ? 34.969 8.891 17.203 1 83.25 718 VAL A C 1
ATOM 5837 O O . VAL A 1 718 ? 33.969 9.547 16.938 1 83.25 718 VAL A O 1
ATOM 5840 N N . LYS A 1 719 ? 35.781 8.391 16.328 1 86.62 719 LYS A N 1
ATOM 5841 C CA . LYS A 1 719 ? 35.438 8.469 14.914 1 86.62 719 LYS A CA 1
ATOM 5842 C C . LYS A 1 719 ? 34.219 7.602 14.602 1 86.62 719 LYS A C 1
ATOM 5844 O O . LYS A 1 719 ? 34.219 6.406 14.898 1 86.62 719 LYS A O 1
ATOM 5849 N N . ARG A 1 720 ? 33.25 8.156 13.992 1 87.19 720 ARG A N 1
ATOM 5850 C CA . ARG A 1 720 ? 31.984 7.457 13.766 1 87.19 720 ARG A CA 1
ATOM 5851 C C . ARG A 1 720 ? 31.938 6.863 12.359 1 87.19 720 ARG A C 1
ATOM 5853 O O . ARG A 1 720 ? 31.453 5.746 12.172 1 87.19 720 ARG A O 1
ATOM 5860 N N . ALA A 1 721 ? 32.406 7.629 11.383 1 88.69 721 ALA A N 1
ATOM 5861 C CA . ALA A 1 721 ? 32.219 7.223 9.992 1 88.69 721 ALA A CA 1
ATOM 5862 C C . ALA A 1 721 ? 33.531 6.969 9.305 1 88.69 721 ALA A C 1
ATOM 5864 O O . ALA A 1 721 ? 34.5 7.695 9.531 1 88.69 721 ALA A O 1
ATOM 5865 N N . PHE A 1 722 ? 33.594 5.953 8.57 1 89.12 722 PHE A N 1
ATOM 5866 C CA . PHE A 1 722 ? 34.75 5.613 7.75 1 89.12 722 PHE A CA 1
ATOM 5867 C C . PHE A 1 722 ? 34.375 5.516 6.281 1 89.12 722 PHE A C 1
ATOM 5869 O O . PHE A 1 722 ? 33.625 4.609 5.887 1 89.12 722 PHE A O 1
ATOM 5876 N N . LEU A 1 723 ? 34.781 6.402 5.469 1 88.12 723 LEU A N 1
ATOM 5877 C CA . LEU A 1 723 ? 34.5 6.41 4.039 1 88.12 723 LEU A CA 1
ATOM 5878 C C . LEU A 1 723 ? 35.188 5.262 3.328 1 88.12 723 LEU A C 1
ATOM 5880 O O . LEU A 1 723 ? 36.188 4.711 3.84 1 88.12 723 LEU A O 1
ATOM 5884 N N . PRO A 1 724 ? 34.719 4.883 2.146 1 86.44 724 PRO A N 1
ATOM 5885 C CA . PRO A 1 724 ? 35.375 3.805 1.411 1 86.44 724 PRO A CA 1
ATOM 5886 C C . PRO A 1 724 ? 36.844 4.098 1.138 1 86.44 724 PRO A C 1
ATOM 5888 O O . PRO A 1 724 ? 37.188 5.207 0.722 1 86.44 724 PRO A O 1
ATOM 5891 N N . GLY A 1 725 ? 37.688 3.139 1.438 1 75.12 725 GLY A N 1
ATOM 5892 C CA . GLY A 1 725 ? 39.125 3.309 1.258 1 75.12 725 GLY A CA 1
ATOM 5893 C C . GLY A 1 725 ? 39.812 3.762 2.52 1 75.12 725 GLY A C 1
ATOM 5894 O O . GLY A 1 725 ? 41.062 3.896 2.535 1 75.12 725 GLY A O 1
ATOM 5895 N N . GLY A 1 726 ? 39.031 3.971 3.594 1 77.75 726 GLY A N 1
ATOM 5896 C CA . GLY A 1 726 ? 39.625 4.363 4.863 1 77.75 726 GLY A CA 1
ATOM 5897 C C . GLY A 1 726 ? 40.188 3.189 5.656 1 77.75 726 GLY A C 1
ATOM 5898 O O . GLY A 1 726 ? 40.625 2.205 5.074 1 77.75 726 GLY A O 1
ATOM 5899 N N . GLU A 1 727 ? 40.219 3.414 6.922 1 83.38 727 GLU A N 1
ATOM 5900 C CA . GLU A 1 727 ? 40.781 2.416 7.816 1 83.38 727 GLU A CA 1
ATOM 5901 C C . GLU A 1 727 ? 39.969 1.132 7.82 1 83.38 727 GLU A C 1
ATOM 5903 O O . GLU A 1 727 ? 40.531 0.035 7.926 1 83.38 727 GLU A O 1
ATOM 5908 N N . TRP A 1 728 ? 38.688 1.297 7.777 1 90.69 728 TRP A N 1
ATOM 5909 C CA . TRP A 1 728 ? 37.781 0.158 7.684 1 90.69 728 TRP A CA 1
ATOM 5910 C C . TRP A 1 728 ? 37.344 -0.053 6.246 1 90.69 728 TRP A C 1
ATOM 5912 O O . TRP A 1 728 ? 36.844 0.875 5.605 1 90.69 728 TRP A O 1
ATOM 5922 N N . LEU A 1 729 ? 37.594 -1.213 5.77 1 92.31 729 LEU A N 1
ATOM 5923 C CA . LEU A 1 729 ? 37.031 -1.627 4.488 1 92.31 729 LEU A CA 1
ATOM 5924 C C . LEU A 1 729 ? 35.688 -2.32 4.691 1 92.31 729 LEU A C 1
ATOM 5926 O O . LEU A 1 729 ? 35.625 -3.369 5.336 1 92.31 729 LEU A O 1
ATOM 5930 N N . TYR A 1 730 ? 34.656 -1.665 4.262 1 94.75 730 TYR A N 1
ATOM 5931 C CA . TYR A 1 730 ? 33.312 -2.197 4.402 1 94.75 730 TYR A CA 1
ATOM 5932 C C . TYR A 1 730 ? 32.75 -2.641 3.053 1 94.75 730 TYR A C 1
ATOM 5934 O O . TYR A 1 730 ? 32.469 -1.811 2.186 1 94.75 730 TYR A O 1
ATOM 5942 N N . ILE A 1 731 ? 32.531 -3.963 2.855 1 95.12 731 ILE A N 1
ATOM 5943 C CA . ILE A 1 731 ? 32.094 -4.555 1.597 1 95.12 731 ILE A CA 1
ATOM 5944 C C . ILE A 1 731 ? 30.734 -5.23 1.791 1 95.12 731 ILE A C 1
ATOM 5946 O O . ILE A 1 731 ? 30.531 -5.965 2.762 1 95.12 731 ILE A O 1
ATOM 5950 N N . LYS A 1 732 ? 29.828 -4.969 0.923 1 95.19 732 LYS A N 1
ATOM 5951 C CA . LYS A 1 732 ? 28.578 -5.703 0.854 1 95.19 732 LYS A CA 1
ATOM 5952 C C . LYS A 1 732 ? 28.562 -6.672 -0.323 1 95.19 732 LYS A C 1
ATOM 5954 O O . LYS A 1 732 ? 28.812 -6.277 -1.464 1 95.19 732 LYS A O 1
ATOM 5959 N N . VAL A 1 733 ? 28.312 -7.891 -0.052 1 95.88 733 VAL A N 1
ATOM 5960 C CA . VAL A 1 733 ? 28.25 -8.93 -1.077 1 95.88 733 VAL A CA 1
ATOM 5961 C C . VAL A 1 733 ? 26.828 -9.469 -1.17 1 95.88 733 VAL A C 1
ATOM 5963 O O . VAL A 1 733 ? 26.391 -10.234 -0.304 1 95.88 733 VAL A O 1
ATOM 5966 N N . TYR A 1 734 ? 26.156 -9.156 -2.217 1 92.5 734 TYR A N 1
ATOM 5967 C CA . TYR A 1 734 ? 24.781 -9.594 -2.393 1 92.5 734 TYR A CA 1
ATOM 5968 C C . TYR A 1 734 ? 24.719 -10.977 -3.035 1 92.5 734 TYR A C 1
ATOM 5970 O O . TYR A 1 734 ? 25.25 -11.18 -4.137 1 92.5 734 TYR A O 1
ATOM 5978 N N . ALA A 1 735 ? 24.156 -11.906 -2.371 1 92 735 ALA A N 1
ATOM 5979 C CA . ALA A 1 735 ? 24.031 -13.297 -2.799 1 92 735 ALA A CA 1
ATOM 5980 C C . ALA A 1 735 ? 22.844 -13.969 -2.113 1 92 735 ALA A C 1
ATOM 5982 O O . ALA A 1 735 ? 22.344 -13.477 -1.102 1 92 735 ALA A O 1
ATOM 5983 N N . TYR A 1 736 ? 22.391 -15 -2.729 1 87 736 TYR A N 1
ATOM 5984 C CA . TYR A 1 736 ? 21.328 -15.773 -2.098 1 87 736 TYR A CA 1
ATOM 5985 C C . TYR A 1 736 ? 21.766 -16.297 -0.734 1 87 736 TYR A C 1
ATOM 5987 O O . TYR A 1 736 ? 22.922 -16.641 -0.544 1 87 736 TYR A O 1
ATOM 5995 N N . ASN A 1 737 ? 20.906 -16.406 0.13 1 87.81 737 ASN A N 1
ATOM 5996 C CA . ASN A 1 737 ? 21.234 -16.703 1.522 1 87.81 737 ASN A CA 1
ATOM 5997 C C . ASN A 1 737 ? 21.938 -18.047 1.665 1 87.81 737 ASN A C 1
ATOM 5999 O O . ASN A 1 737 ? 22.875 -18.188 2.459 1 87.81 737 ASN A O 1
ATOM 6003 N N . SER A 1 738 ? 21.578 -19.078 0.927 1 83.56 738 SER A N 1
ATOM 6004 C CA . SER A 1 738 ? 22.125 -20.438 1.078 1 83.56 738 SER A CA 1
ATOM 6005 C C . SER A 1 738 ? 23.578 -20.5 0.6 1 83.56 738 SER A C 1
ATOM 6007 O O . SER A 1 738 ? 24.281 -21.453 0.918 1 83.56 738 SER A O 1
ATOM 6009 N N . LEU A 1 739 ? 24 -19.469 -0.098 1 88.38 739 LEU A N 1
ATOM 6010 C CA . LEU A 1 739 ? 25.359 -19.469 -0.645 1 88.38 739 LEU A CA 1
ATOM 6011 C C . LEU A 1 739 ? 26.328 -18.781 0.301 1 88.38 739 LEU A C 1
ATOM 6013 O O . LEU A 1 739 ? 27.547 -18.891 0.14 1 88.38 739 LEU A O 1
ATOM 6017 N N . THR A 1 740 ? 25.828 -18.125 1.27 1 93.25 740 THR A N 1
ATOM 6018 C CA . THR A 1 740 ? 26.641 -17.203 2.061 1 93.25 740 THR A CA 1
ATOM 6019 C C . THR A 1 740 ? 27.625 -17.969 2.938 1 93.25 740 THR A C 1
ATOM 6021 O O . THR A 1 740 ? 28.75 -17.516 3.16 1 93.25 740 THR A O 1
ATOM 6024 N N . ASP A 1 741 ? 27.234 -19.172 3.484 1 93.62 741 ASP A N 1
ATOM 6025 C CA . ASP A 1 741 ? 28.172 -19.969 4.258 1 93.62 741 ASP A CA 1
ATOM 6026 C C . ASP A 1 741 ? 29.375 -20.375 3.404 1 93.62 741 ASP A C 1
ATOM 6028 O O . ASP A 1 741 ? 30.516 -20.281 3.846 1 93.62 741 ASP A O 1
ATOM 6032 N N . ASP A 1 742 ? 29.047 -20.781 2.242 1 92.06 742 ASP A N 1
ATOM 6033 C CA . ASP A 1 742 ? 30.109 -21.219 1.337 1 92.06 742 ASP A CA 1
ATOM 6034 C C . ASP A 1 742 ? 31.031 -20.062 0.971 1 92.06 742 ASP A C 1
ATOM 6036 O O . ASP A 1 742 ? 32.25 -20.219 0.916 1 92.06 742 ASP A O 1
ATOM 6040 N N . ILE A 1 743 ? 30.531 -18.922 0.717 1 94.88 743 ILE A N 1
ATOM 6041 C CA . ILE A 1 743 ? 31.312 -17.75 0.369 1 94.88 743 ILE A CA 1
ATOM 6042 C C . ILE A 1 743 ? 32.25 -17.391 1.528 1 94.88 743 ILE A C 1
ATOM 6044 O O . ILE A 1 743 ? 33.406 -17.094 1.321 1 94.88 743 ILE A O 1
ATOM 6048 N N . LEU A 1 744 ? 31.719 -17.453 2.711 1 97 744 LEU A N 1
ATOM 6049 C CA . LEU A 1 744 ? 32.5 -17.094 3.893 1 97 744 LEU A CA 1
ATOM 6050 C C . LEU A 1 744 ? 33.625 -18.109 4.137 1 97 744 LEU A C 1
ATOM 6052 O O . LEU A 1 744 ? 34.781 -17.734 4.352 1 97 744 LEU A O 1
ATOM 6056 N N . LEU A 1 745 ? 33.312 -19.422 4.07 1 95.75 745 LEU A N 1
ATOM 6057 C CA . LEU A 1 745 ? 34.219 -20.5 4.465 1 95.75 745 LEU A CA 1
ATOM 6058 C C . LEU A 1 745 ? 35.25 -20.766 3.379 1 95.75 745 LEU A C 1
ATOM 6060 O O . LEU A 1 745 ? 36.406 -21.031 3.678 1 95.75 745 LEU A O 1
ATOM 6064 N N . ASN A 1 746 ? 34.812 -20.578 2.135 1 94.06 746 ASN A N 1
ATOM 6065 C CA . ASN A 1 746 ? 35.688 -21.078 1.068 1 94.06 746 ASN A CA 1
ATOM 6066 C C . ASN A 1 746 ? 36.25 -19.938 0.225 1 94.06 746 ASN A C 1
ATOM 6068 O O . ASN A 1 746 ? 37.125 -20.156 -0.601 1 94.06 746 ASN A O 1
ATOM 6072 N N . VAL A 1 747 ? 35.812 -18.781 0.435 1 95.25 747 VAL A N 1
ATOM 6073 C CA . VAL A 1 747 ? 36.312 -17.672 -0.359 1 95.25 747 VAL A CA 1
ATOM 6074 C C . VAL A 1 747 ? 36.938 -16.625 0.559 1 95.25 747 VAL A C 1
ATOM 6076 O O . VAL A 1 747 ? 38.125 -16.297 0.433 1 95.25 747 VAL A O 1
ATOM 6079 N N . VAL A 1 748 ? 36.25 -16.188 1.561 1 96.44 748 VAL A N 1
ATOM 6080 C CA . VAL A 1 748 ? 36.656 -15.055 2.381 1 96.44 748 VAL A CA 1
ATOM 6081 C C . VAL A 1 748 ? 37.75 -15.5 3.357 1 96.44 748 VAL A C 1
ATOM 6083 O O . VAL A 1 748 ? 38.844 -14.93 3.385 1 96.44 748 VAL A O 1
ATOM 6086 N N . LEU A 1 749 ? 37.5 -16.578 4.145 1 95.94 749 LEU A N 1
ATOM 6087 C CA . LEU A 1 749 ? 38.406 -17 5.223 1 95.94 749 LEU A CA 1
ATOM 6088 C C . LEU A 1 749 ? 39.781 -17.359 4.684 1 95.94 749 LEU A C 1
ATOM 6090 O O . LEU A 1 749 ? 40.781 -16.969 5.262 1 95.94 749 LEU A O 1
ATOM 6094 N N . PRO A 1 750 ? 39.781 -18.031 3.562 1 95.62 750 PRO A N 1
ATOM 6095 C CA . PRO A 1 750 ? 41.125 -18.359 3.043 1 95.62 750 PRO A CA 1
ATOM 6096 C C . PRO A 1 750 ? 41.938 -17.125 2.686 1 95.62 750 PRO A C 1
ATOM 6098 O O . PRO A 1 750 ? 43.156 -17.094 2.883 1 95.62 750 PRO A O 1
ATOM 6101 N N . VAL A 1 751 ? 41.344 -16.125 2.203 1 95.5 751 VAL A N 1
ATOM 6102 C CA . VAL A 1 751 ? 42.031 -14.891 1.836 1 95.5 751 VAL A CA 1
ATOM 6103 C C . VAL A 1 751 ? 42.531 -14.195 3.092 1 95.5 751 VAL A C 1
ATOM 6105 O O . VAL A 1 751 ? 43.625 -13.602 3.086 1 95.5 751 VAL A O 1
ATOM 6108 N N . LEU A 1 752 ? 41.844 -14.305 4.184 1 95.56 752 LEU A N 1
ATOM 6109 C CA . LEU A 1 752 ? 42.125 -13.531 5.387 1 95.56 752 LEU A CA 1
ATOM 6110 C C . LEU A 1 752 ? 43.281 -14.148 6.164 1 95.56 752 LEU A C 1
ATOM 6112 O O . LEU A 1 752 ? 43.875 -13.492 7.02 1 95.56 752 LEU A O 1
ATOM 6116 N N . GLU A 1 753 ? 43.594 -15.375 5.926 1 93.56 753 GLU A N 1
ATOM 6117 C CA . GLU A 1 753 ? 44.594 -16.094 6.699 1 93.56 753 GLU A CA 1
ATOM 6118 C C . GLU A 1 753 ? 45.938 -15.352 6.656 1 93.56 753 GLU A C 1
ATOM 6120 O O . GLU A 1 753 ? 46.594 -15.195 7.684 1 93.56 753 GLU A O 1
ATOM 6125 N N . LYS A 1 754 ? 46.25 -14.922 5.531 1 91.62 754 LYS A N 1
ATOM 6126 C CA . LYS A 1 754 ? 47.531 -14.242 5.391 1 91.62 754 LYS A CA 1
ATOM 6127 C C . LYS A 1 754 ? 47.531 -12.898 6.113 1 91.62 754 LYS A C 1
ATOM 6129 O O . LYS A 1 754 ? 48.531 -12.484 6.68 1 91.62 754 LYS A O 1
ATOM 6134 N N . TYR A 1 755 ? 46.5 -12.242 6.109 1 92.38 755 TYR A N 1
ATOM 6135 C CA . TYR A 1 755 ? 46.438 -10.93 6.742 1 92.38 755 TYR A CA 1
ATOM 6136 C C . TYR A 1 755 ? 46.375 -11.055 8.258 1 92.38 755 TYR A C 1
ATOM 6138 O O . TYR A 1 755 ? 46.969 -10.227 8.977 1 92.38 755 TYR A O 1
ATOM 6146 N N . LYS A 1 756 ? 45.75 -12.086 8.742 1 92.75 756 LYS A N 1
ATOM 6147 C CA . LYS A 1 756 ? 45.719 -12.359 10.172 1 92.75 756 LYS A CA 1
ATOM 6148 C C . LYS A 1 756 ? 47.125 -12.625 10.711 1 92.75 756 LYS A C 1
ATOM 6150 O O . LYS A 1 756 ? 47.469 -12.211 11.82 1 92.75 756 LYS A O 1
ATOM 6155 N N . LYS A 1 757 ? 47.969 -13.188 9.914 1 91.31 757 LYS A N 1
ATOM 6156 C CA . LYS A 1 757 ? 49.312 -13.555 10.312 1 91.31 757 LYS A CA 1
ATOM 6157 C C . LYS A 1 757 ? 50.25 -12.359 10.242 1 91.31 757 LYS A C 1
ATOM 6159 O O . LYS A 1 757 ? 51.094 -12.18 11.117 1 91.31 757 LYS A O 1
ATOM 6164 N N . ASN A 1 758 ? 50.094 -11.523 9.289 1 90 758 ASN A N 1
ATOM 6165 C CA . ASN A 1 758 ? 51.062 -10.477 8.992 1 90 758 ASN A CA 1
ATOM 6166 C C . ASN A 1 758 ? 50.719 -9.172 9.719 1 90 758 ASN A C 1
ATOM 6168 O O . ASN A 1 758 ? 51.562 -8.289 9.844 1 90 758 ASN A O 1
ATOM 6172 N N . ASP A 1 759 ? 49.5 -9.031 10.117 1 90.56 759 ASP A N 1
ATOM 6173 C CA . ASP A 1 759 ? 49.062 -7.809 10.773 1 90.56 759 ASP A CA 1
ATOM 6174 C C . ASP A 1 759 ? 48.438 -8.109 12.133 1 90.56 759 ASP A C 1
ATOM 6176 O O . ASP A 1 759 ? 47.281 -8.531 12.211 1 90.56 759 ASP A O 1
ATOM 6180 N N . SER A 1 760 ? 49.125 -7.812 13.172 1 87.69 760 SER A N 1
ATOM 6181 C CA . SER A 1 760 ? 48.688 -8.133 14.523 1 87.69 760 SER A CA 1
ATOM 6182 C C . SER A 1 760 ? 47.438 -7.324 14.906 1 87.69 760 SER A C 1
ATOM 6184 O O . SER A 1 760 ? 46.688 -7.723 15.789 1 87.69 760 SER A O 1
ATOM 6186 N N . GLY A 1 761 ? 47.25 -6.281 14.297 1 90 761 GLY A N 1
ATOM 6187 C CA . GLY A 1 761 ? 46.094 -5.445 14.609 1 90 761 GLY A CA 1
ATOM 6188 C C . GLY A 1 761 ? 44.906 -5.684 13.68 1 90 761 GLY A C 1
ATOM 6189 O O . GLY A 1 761 ? 43.906 -4.996 13.773 1 90 761 GLY A O 1
ATOM 6190 N N . PHE A 1 762 ? 45.062 -6.695 12.844 1 93.75 762 PHE A N 1
ATOM 6191 C CA . PHE A 1 762 ? 44.031 -6.988 11.852 1 93.75 762 PHE A CA 1
ATOM 6192 C C . PHE A 1 762 ? 42.75 -7.492 12.531 1 93.75 762 PHE A C 1
ATOM 6194 O O . PHE A 1 762 ? 42.812 -8.297 13.461 1 93.75 762 PHE A O 1
ATOM 6201 N N . LYS A 1 763 ? 41.594 -6.922 12.172 1 95.25 763 LYS A N 1
ATOM 6202 C CA . LYS A 1 763 ? 40.281 -7.375 12.617 1 95.25 763 LYS A CA 1
ATOM 6203 C C . LYS A 1 763 ? 39.312 -7.473 11.445 1 95.25 763 LYS A C 1
ATOM 6205 O O . LYS A 1 763 ? 39.469 -6.773 10.438 1 95.25 763 LYS A O 1
ATOM 6210 N N . TRP A 1 764 ? 38.406 -8.352 11.578 1 96.94 764 TRP A N 1
ATOM 6211 C CA . TRP A 1 764 ? 37.312 -8.406 10.609 1 96.94 764 TRP A CA 1
ATOM 6212 C C . TRP A 1 764 ? 36.062 -9.016 11.227 1 96.94 764 TRP A C 1
ATOM 6214 O O . TRP A 1 764 ? 36.125 -9.711 12.242 1 96.94 764 TRP A O 1
ATOM 6224 N N . PHE A 1 765 ? 34.938 -8.688 10.75 1 98.06 765 PHE A N 1
ATOM 6225 C CA . PHE A 1 765 ? 33.719 -9.375 11.148 1 98.06 765 PHE A CA 1
ATOM 6226 C C . PHE A 1 765 ? 32.656 -9.281 10.055 1 98.06 765 PHE A C 1
ATOM 6228 O O . PHE A 1 765 ? 32.781 -8.453 9.141 1 98.06 765 PHE A O 1
ATOM 6235 N N . PHE A 1 766 ? 31.734 -10.172 10.016 1 97.88 766 PHE A N 1
ATOM 6236 C CA . PHE A 1 766 ? 30.656 -10.172 9.039 1 97.88 766 PHE A CA 1
ATOM 6237 C C . PHE A 1 766 ? 29.297 -10.164 9.719 1 97.88 766 PHE A C 1
ATOM 6239 O O . PHE A 1 766 ? 29.203 -10.492 10.906 1 97.88 766 PHE A O 1
ATOM 6246 N N . ILE A 1 767 ? 28.359 -9.672 9.07 1 96.31 767 ILE A N 1
ATOM 6247 C CA . ILE A 1 767 ? 26.953 -9.734 9.469 1 96.31 767 ILE A CA 1
ATOM 6248 C C . ILE A 1 767 ? 26.094 -10.055 8.266 1 96.31 767 ILE A C 1
ATOM 6250 O O . ILE A 1 767 ? 26.391 -9.656 7.141 1 96.31 767 ILE A O 1
ATOM 6254 N N . ARG A 1 768 ? 25.109 -10.906 8.477 1 95.94 768 ARG A N 1
ATOM 6255 C CA . ARG A 1 768 ? 24.109 -11.164 7.445 1 95.94 768 ARG A CA 1
ATOM 6256 C C . ARG A 1 768 ? 22.953 -10.172 7.543 1 95.94 768 ARG A C 1
ATOM 6258 O O . ARG A 1 768 ? 22.5 -9.844 8.641 1 95.94 768 ARG A O 1
ATOM 6265 N N . TYR A 1 769 ? 22.609 -9.648 6.398 1 91.62 769 TYR A N 1
ATOM 6266 C CA . TYR A 1 769 ? 21.578 -8.617 6.43 1 91.62 769 TYR A CA 1
ATOM 6267 C C . TYR A 1 769 ? 20.703 -8.68 5.176 1 91.62 769 TYR A C 1
ATOM 6269 O O . TYR A 1 769 ? 21.078 -9.312 4.188 1 91.62 769 TYR A O 1
ATOM 6277 N N . LYS A 1 770 ? 19.5 -8.211 5.254 1 88.31 770 LYS A N 1
ATOM 6278 C CA . LYS A 1 770 ? 18.594 -8.094 4.109 1 88.31 770 LYS A CA 1
ATOM 6279 C C . LYS A 1 770 ? 18.078 -6.664 3.971 1 88.31 770 LYS A C 1
ATOM 6281 O O . LYS A 1 770 ? 17.438 -6.141 4.887 1 88.31 770 LYS A O 1
ATOM 6286 N N . ASP A 1 771 ? 18.297 -5.984 2.982 1 82.5 771 ASP A N 1
ATOM 6287 C CA . ASP A 1 771 ? 17.688 -4.703 2.621 1 82.5 771 ASP A CA 1
ATOM 6288 C C . ASP A 1 771 ? 16.938 -4.801 1.296 1 82.5 771 ASP A C 1
ATOM 6290 O O . ASP A 1 771 ? 15.875 -5.422 1.224 1 82.5 771 ASP A O 1
ATOM 6294 N N . THR A 1 772 ? 17.688 -4.43 0.191 1 76.19 772 THR A N 1
ATOM 6295 C CA . THR A 1 772 ? 17.078 -4.648 -1.114 1 76.19 772 THR A CA 1
ATOM 6296 C C . THR A 1 772 ? 17.219 -6.105 -1.542 1 76.19 772 THR A C 1
ATOM 6298 O O . THR A 1 772 ? 16.5 -6.57 -2.43 1 76.19 772 THR A O 1
ATOM 6301 N N . GLY A 1 773 ? 18.047 -6.809 -0.861 1 84.5 773 GLY A N 1
ATOM 6302 C CA . GLY A 1 773 ? 18.344 -8.219 -1.037 1 84.5 773 GLY A CA 1
ATOM 6303 C C . GLY A 1 773 ? 19.203 -8.797 0.072 1 84.5 773 GLY A C 1
ATOM 6304 O O . GLY A 1 773 ? 19.75 -8.055 0.889 1 84.5 773 GLY A O 1
ATOM 6305 N N . ASN A 1 774 ? 19.312 -10.062 0.079 1 89.62 774 ASN A N 1
ATOM 6306 C CA . ASN A 1 774 ? 20.203 -10.695 1.045 1 89.62 774 ASN A CA 1
ATOM 6307 C C . ASN A 1 774 ? 21.672 -10.414 0.721 1 89.62 774 ASN A C 1
ATOM 6309 O O . ASN A 1 774 ? 22.062 -10.406 -0.448 1 89.62 774 ASN A O 1
ATOM 6313 N N . HIS A 1 775 ? 22.469 -10.07 1.709 1 94.25 775 HIS A N 1
ATOM 6314 C CA . HIS A 1 775 ? 23.891 -9.828 1.459 1 94.25 775 HIS A CA 1
ATOM 6315 C C . HIS A 1 775 ? 24.719 -10.047 2.719 1 94.25 775 HIS A C 1
ATOM 6317 O O . HIS A 1 775 ? 24.172 -10.156 3.818 1 94.25 775 HIS A O 1
ATOM 6323 N N . LEU A 1 776 ? 25.969 -10.188 2.543 1 96.88 776 LEU A N 1
ATOM 6324 C CA . LEU A 1 776 ? 26.984 -10.203 3.594 1 96.88 776 LEU A CA 1
ATOM 6325 C C . LEU A 1 776 ? 27.609 -8.828 3.756 1 96.88 776 LEU A C 1
ATOM 6327 O O . LEU A 1 776 ? 28.016 -8.203 2.77 1 96.88 776 LEU A O 1
ATOM 6331 N N . ARG A 1 777 ? 27.594 -8.375 4.914 1 96.44 777 ARG A N 1
ATOM 6332 C CA . ARG A 1 777 ? 28.359 -7.188 5.246 1 96.44 777 ARG A CA 1
ATOM 6333 C C . ARG A 1 777 ? 29.719 -7.566 5.828 1 96.44 777 ARG A C 1
ATOM 6335 O O . ARG A 1 777 ? 29.797 -8.094 6.938 1 96.44 777 ARG A O 1
ATOM 6342 N N . LEU A 1 778 ? 30.719 -7.316 5.117 1 97.56 778 LEU A N 1
ATOM 6343 C CA . LEU A 1 778 ? 32.094 -7.625 5.527 1 97.56 778 LEU A CA 1
ATOM 6344 C C . LEU A 1 778 ? 32.844 -6.352 5.895 1 97.56 778 LEU A C 1
ATOM 6346 O O . LEU A 1 778 ? 32.906 -5.406 5.105 1 97.56 778 LEU A O 1
ATOM 6350 N N . ARG A 1 779 ? 33.438 -6.348 7.043 1 96.69 779 ARG A N 1
ATOM 6351 C CA . ARG A 1 779 ? 34.219 -5.203 7.504 1 96.69 779 ARG A CA 1
ATOM 6352 C C . ARG A 1 779 ? 35.625 -5.629 7.906 1 96.69 779 ARG A C 1
ATOM 6354 O O . ARG A 1 779 ? 35.812 -6.617 8.625 1 96.69 779 ARG A O 1
ATOM 6361 N N . PHE A 1 780 ? 36.656 -4.949 7.422 1 96.38 780 PHE A N 1
ATOM 6362 C CA . PHE A 1 780 ? 38.031 -5.277 7.664 1 96.38 780 PHE A CA 1
ATOM 6363 C C . PHE A 1 780 ? 38.812 -4.055 8.156 1 96.38 780 PHE A C 1
ATOM 6365 O O . PHE A 1 780 ? 38.719 -2.973 7.574 1 96.38 780 PHE A O 1
ATOM 6372 N N . PHE A 1 781 ? 39.438 -4.254 9.195 1 94.81 781 PHE A N 1
ATOM 6373 C CA . PHE A 1 781 ? 40.312 -3.225 9.727 1 94.81 781 PHE A CA 1
ATOM 6374 C C . PHE A 1 781 ? 41.781 -3.604 9.5 1 94.81 781 PHE A C 1
ATOM 6376 O O . PHE A 1 781 ? 42.219 -4.672 9.93 1 94.81 781 PHE A O 1
ATOM 6383 N N . THR A 1 782 ? 42.531 -2.801 8.75 1 90.75 782 THR A N 1
ATOM 6384 C CA . THR A 1 782 ? 43.938 -3.043 8.516 1 90.75 782 THR A CA 1
ATOM 6385 C C . THR A 1 782 ? 44.781 -1.914 9.102 1 90.75 782 THR A C 1
ATOM 6387 O O . THR A 1 782 ? 44.375 -0.75 9.07 1 90.75 782 THR A O 1
ATOM 6390 N N . THR A 1 783 ? 45.875 -2.197 9.68 1 83.31 783 THR A N 1
ATOM 6391 C CA . THR A 1 783 ? 46.719 -1.194 10.289 1 83.31 783 THR A CA 1
ATOM 6392 C C . THR A 1 783 ? 47.875 -0.83 9.352 1 83.31 783 THR A C 1
ATOM 6394 O O . THR A 1 783 ? 48.5 0.23 9.492 1 83.31 783 THR A O 1
ATOM 6397 N N . ASN A 1 784 ? 48.312 -1.62 8.359 1 76.62 784 ASN A N 1
ATOM 6398 C CA . ASN A 1 784 ? 49.5 -1.413 7.559 1 76.62 784 ASN A CA 1
ATOM 6399 C C . ASN A 1 784 ? 49.156 -0.928 6.152 1 76.62 784 ASN A C 1
ATOM 6401 O O . ASN A 1 784 ? 49.938 -1.156 5.207 1 76.62 784 ASN A O 1
ATOM 6405 N N . GLY A 1 785 ? 48.031 -0.308 6.008 1 71.88 785 GLY A N 1
ATOM 6406 C CA . GLY A 1 785 ? 47.656 0.242 4.711 1 71.88 785 GLY A CA 1
ATOM 6407 C C . GLY A 1 785 ? 47.406 -0.823 3.656 1 71.88 785 GLY A C 1
ATOM 6408 O O . GLY A 1 785 ? 47.562 -0.562 2.461 1 71.88 785 GLY A O 1
ATOM 6409 N N . SER A 1 786 ? 47.125 -1.977 3.992 1 79.56 786 SER A N 1
ATOM 6410 C CA . SER A 1 786 ? 46.969 -3.092 3.061 1 79.56 786 SER A CA 1
ATOM 6411 C C . SER A 1 786 ? 45.531 -3.258 2.604 1 79.56 786 SER A C 1
ATOM 6413 O O . SER A 1 786 ? 45.156 -4.305 2.068 1 79.56 786 SER A O 1
ATOM 6415 N N . ALA A 1 787 ? 44.75 -2.314 2.883 1 84.44 787 ALA A N 1
ATOM 6416 C CA . ALA A 1 787 ? 43.344 -2.424 2.545 1 84.44 787 ALA A CA 1
ATOM 6417 C C . ALA A 1 787 ? 43.156 -2.607 1.043 1 84.44 787 ALA A C 1
ATOM 6419 O O . ALA A 1 787 ? 42.281 -3.375 0.611 1 84.44 787 ALA A O 1
ATOM 6420 N N . HIS A 1 788 ? 43.969 -1.92 0.299 1 80.69 788 HIS A N 1
ATOM 6421 C CA . HIS A 1 788 ? 43.844 -1.994 -1.153 1 80.69 788 HIS A CA 1
ATOM 6422 C C . HIS A 1 788 ? 44.219 -3.381 -1.665 1 80.69 788 HIS A C 1
ATOM 6424 O O . HIS A 1 788 ? 43.594 -3.887 -2.605 1 80.69 788 HIS A O 1
ATOM 6430 N N . HIS A 1 789 ? 45.219 -3.951 -1.062 1 85.88 789 HIS A N 1
ATOM 6431 C CA . HIS A 1 789 ? 45.625 -5.289 -1.461 1 85.88 789 HIS A CA 1
ATOM 6432 C C . HIS A 1 789 ? 44.594 -6.332 -1.092 1 85.88 789 HIS A C 1
ATOM 6434 O O . HIS A 1 789 ? 44.312 -7.242 -1.872 1 85.88 789 HIS A O 1
ATOM 6440 N N . LEU A 1 790 ? 44.094 -6.18 0.07 1 91.19 790 LEU A N 1
ATOM 6441 C CA . LEU A 1 790 ? 43.031 -7.078 0.514 1 91.19 790 LEU A CA 1
ATOM 6442 C C . LEU A 1 790 ? 41.844 -7.02 -0.429 1 91.19 790 LEU A C 1
ATOM 6444 O O . LEU A 1 790 ? 41.281 -8.062 -0.821 1 91.19 790 LEU A O 1
ATOM 6448 N N . LEU A 1 791 ? 41.438 -5.828 -0.785 1 89.81 791 LEU A N 1
ATOM 6449 C CA . LEU A 1 791 ? 40.312 -5.645 -1.683 1 89.81 791 LEU A CA 1
ATOM 6450 C C . LEU A 1 791 ? 40.562 -6.305 -3.031 1 89.81 791 LEU A C 1
ATOM 6452 O O . LEU A 1 791 ? 39.688 -6.965 -3.584 1 89.81 791 LEU A O 1
ATOM 6456 N N . ALA A 1 792 ? 41.688 -6.094 -3.572 1 87.44 792 ALA A N 1
ATOM 6457 C CA . ALA A 1 792 ? 42.062 -6.664 -4.867 1 87.44 792 ALA A CA 1
ATOM 6458 C C . ALA A 1 792 ? 42 -8.188 -4.832 1 87.44 792 ALA A C 1
ATOM 6460 O O . ALA A 1 792 ? 41.531 -8.82 -5.773 1 87.44 792 ALA A O 1
ATOM 6461 N N . GLU A 1 793 ? 42.5 -8.719 -3.779 1 92.31 793 GLU A N 1
ATOM 6462 C CA . GLU A 1 793 ? 42.5 -10.172 -3.65 1 92.31 793 GLU A CA 1
ATOM 6463 C C . GLU A 1 793 ? 41.094 -10.727 -3.51 1 92.31 793 GLU A C 1
ATOM 6465 O O . GLU A 1 793 ? 40.75 -11.758 -4.098 1 92.31 793 GLU A O 1
ATOM 6470 N N . LEU A 1 794 ? 40.344 -10.125 -2.672 1 92.88 794 LEU A N 1
ATOM 6471 C CA . LEU A 1 794 ? 38.938 -10.539 -2.523 1 92.88 794 LEU A CA 1
ATOM 6472 C C . LEU A 1 794 ? 38.219 -10.453 -3.855 1 92.88 794 LEU A C 1
ATOM 6474 O O . LEU A 1 794 ? 37.438 -11.344 -4.199 1 92.88 794 LEU A O 1
ATOM 6478 N N . HIS A 1 795 ? 38.469 -9.445 -4.566 1 89.88 795 HIS A N 1
ATOM 6479 C CA . HIS A 1 795 ? 37.844 -9.258 -5.867 1 89.88 795 HIS A CA 1
ATOM 6480 C C . HIS A 1 795 ? 38.156 -10.406 -6.812 1 89.88 795 HIS A C 1
ATOM 6482 O O . HIS A 1 795 ? 37.281 -10.891 -7.539 1 89.88 795 HIS A O 1
ATOM 6488 N N . GLU A 1 796 ? 39.344 -10.711 -6.797 1 91.5 796 GLU A N 1
ATOM 6489 C CA . GLU A 1 796 ? 39.781 -11.789 -7.672 1 91.5 796 GLU A CA 1
ATOM 6490 C C . GLU A 1 796 ? 39.031 -13.086 -7.371 1 91.5 796 GLU A C 1
ATOM 6492 O O . GLU A 1 796 ? 38.688 -13.828 -8.289 1 91.5 796 GLU A O 1
ATOM 6497 N N . LYS A 1 797 ? 38.844 -13.266 -6.141 1 93.94 797 LYS A N 1
ATOM 6498 C CA . LYS A 1 797 ? 38.188 -14.516 -5.738 1 93.94 797 LYS A CA 1
ATOM 6499 C C . LYS A 1 797 ? 36.688 -14.43 -5.902 1 93.94 797 LYS A C 1
ATOM 6501 O O . LYS A 1 797 ? 36 -15.445 -6.121 1 93.94 797 LYS A O 1
ATOM 6506 N N . LEU A 1 798 ? 36.094 -13.297 -5.793 1 93.31 798 LEU A N 1
ATOM 6507 C CA . LEU A 1 798 ? 34.656 -13.117 -5.855 1 93.31 798 LEU A CA 1
ATOM 6508 C C . LEU A 1 798 ? 34.188 -12.945 -7.301 1 93.31 798 LEU A C 1
ATOM 6510 O O . LEU A 1 798 ? 33.031 -13.156 -7.609 1 93.31 798 LEU A O 1
ATOM 6514 N N . LYS A 1 799 ? 35.031 -12.547 -8.203 1 90.06 799 LYS A N 1
ATOM 6515 C CA . LYS A 1 799 ? 34.719 -12.227 -9.586 1 90.06 799 LYS A CA 1
ATOM 6516 C C . LYS A 1 799 ? 34.031 -13.406 -10.289 1 90.06 799 LYS A C 1
ATOM 6518 O O . LYS A 1 799 ? 33.031 -13.242 -10.961 1 90.06 799 LYS A O 1
ATOM 6523 N N . PRO A 1 800 ? 34.625 -14.617 -10.109 1 88.44 800 PRO A N 1
ATOM 6524 C CA . PRO A 1 800 ? 34 -15.758 -10.773 1 88.44 800 PRO A CA 1
ATOM 6525 C C . PRO A 1 800 ? 32.562 -15.977 -10.305 1 88.44 800 PRO A C 1
ATOM 6527 O O . PRO A 1 800 ? 31.703 -16.375 -11.102 1 88.44 800 PRO A O 1
ATOM 6530 N N . LEU A 1 801 ? 32.312 -15.773 -9.078 1 90.69 801 LEU A N 1
ATOM 6531 C CA . LEU A 1 801 ? 30.969 -15.93 -8.531 1 90.69 801 LEU A CA 1
ATOM 6532 C C . LEU A 1 801 ? 30.031 -14.852 -9.07 1 90.69 801 LEU A C 1
ATOM 6534 O O . LEU A 1 801 ? 28.844 -15.109 -9.289 1 90.69 801 LEU A O 1
ATOM 6538 N N . HIS A 1 802 ? 30.547 -13.68 -9.242 1 90.06 802 HIS A N 1
ATOM 6539 C CA . HIS A 1 802 ? 29.75 -12.602 -9.844 1 90.06 802 HIS A CA 1
ATOM 6540 C C . HIS A 1 802 ? 29.422 -12.914 -11.297 1 90.06 802 HIS A C 1
ATOM 6542 O O . HIS A 1 802 ? 28.281 -12.695 -11.734 1 90.06 802 HIS A O 1
ATOM 6548 N N . ASN A 1 803 ? 30.406 -13.438 -12 1 83.94 803 ASN A N 1
ATOM 6549 C CA . ASN A 1 803 ? 30.219 -13.766 -13.414 1 83.94 803 ASN A CA 1
ATOM 6550 C C . ASN A 1 803 ? 29.172 -14.867 -13.602 1 83.94 803 ASN A C 1
ATOM 6552 O O . ASN A 1 803 ? 28.453 -14.883 -14.602 1 83.94 803 ASN A O 1
ATOM 6556 N N . SER A 1 804 ? 29.156 -15.703 -12.578 1 83.31 804 SER A N 1
ATOM 6557 C CA . SER A 1 804 ? 28.219 -16.812 -12.664 1 83.31 804 SER A CA 1
ATOM 6558 C C . SER A 1 804 ? 26.828 -16.391 -12.203 1 83.31 804 SER A C 1
ATOM 6560 O O . SER A 1 804 ? 25.875 -17.156 -12.312 1 83.31 804 SER A O 1
ATOM 6562 N N . GLY A 1 805 ? 26.734 -15.219 -11.633 1 84.12 805 GLY A N 1
ATOM 6563 C CA . GLY A 1 805 ? 25.453 -14.727 -11.172 1 84.12 805 GLY A CA 1
ATOM 6564 C C . GLY A 1 805 ? 25.156 -15.062 -9.727 1 84.12 805 GLY A C 1
ATOM 6565 O O . GLY A 1 805 ? 24.172 -14.594 -9.156 1 84.12 805 GLY A O 1
ATOM 6566 N N . LYS A 1 806 ? 26 -15.883 -9.117 1 87.75 806 LYS A N 1
ATOM 6567 C CA . LYS A 1 806 ? 25.797 -16.25 -7.719 1 87.75 806 LYS A CA 1
ATOM 6568 C C . LYS A 1 806 ? 25.875 -15.023 -6.809 1 87.75 806 LYS A C 1
ATOM 6570 O O . LYS A 1 806 ? 25.219 -14.977 -5.77 1 87.75 806 LYS A O 1
ATOM 6575 N N . ILE A 1 807 ? 26.766 -14.125 -7.223 1 91.69 807 ILE A N 1
ATOM 6576 C CA . ILE A 1 807 ? 26.828 -12.82 -6.582 1 91.69 807 ILE A CA 1
ATOM 6577 C C . ILE A 1 807 ? 26.266 -11.758 -7.527 1 91.69 807 ILE A C 1
ATOM 6579 O O . ILE A 1 807 ? 26.719 -11.633 -8.664 1 91.69 807 ILE A O 1
ATOM 6583 N N . SER A 1 808 ? 25.312 -11.141 -7.074 1 87.25 808 SER A N 1
ATOM 6584 C CA . SER A 1 808 ? 24.641 -10.18 -7.945 1 87.25 808 SER A CA 1
ATOM 6585 C C . SER A 1 808 ? 25.375 -8.836 -7.941 1 87.25 808 SER A C 1
ATOM 6587 O O . SER A 1 808 ? 25.438 -8.156 -8.969 1 87.25 808 SER A O 1
ATOM 6589 N N . GLU A 1 809 ? 25.844 -8.422 -6.766 1 88.5 809 GLU A N 1
ATOM 6590 C CA . GLU A 1 809 ? 26.469 -7.113 -6.645 1 88.5 809 GLU A CA 1
ATOM 6591 C C . GLU A 1 809 ? 27.5 -7.098 -5.516 1 88.5 809 GLU A C 1
ATOM 6593 O O . GLU A 1 809 ? 27.328 -7.797 -4.512 1 88.5 809 GLU A O 1
ATOM 6598 N N . ILE A 1 810 ? 28.547 -6.363 -5.727 1 92.44 810 ILE A N 1
ATOM 6599 C CA . ILE A 1 810 ? 29.547 -6.066 -4.707 1 92.44 810 ILE A CA 1
ATOM 6600 C C . ILE A 1 810 ? 29.688 -4.555 -4.543 1 92.44 810 ILE A C 1
ATOM 6602 O O . ILE A 1 810 ? 29.906 -3.836 -5.523 1 92.44 810 ILE A O 1
ATOM 6606 N N . LEU A 1 811 ? 29.531 -4.105 -3.324 1 92.5 811 LEU A N 1
ATOM 6607 C CA . LEU A 1 811 ? 29.578 -2.674 -3.045 1 92.5 811 LEU A CA 1
ATOM 6608 C C . LEU A 1 811 ? 30.547 -2.365 -1.918 1 92.5 811 LEU A C 1
ATOM 6610 O O . LEU A 1 811 ? 30.719 -3.166 -0.995 1 92.5 811 LEU A O 1
ATOM 6614 N N . LEU A 1 812 ? 31.234 -1.262 -2.055 1 93 812 LEU A N 1
ATOM 6615 C CA . LEU A 1 812 ? 31.953 -0.669 -0.929 1 93 812 LEU A CA 1
ATOM 6616 C C . LEU A 1 812 ? 31.156 0.49 -0.333 1 93 812 LEU A C 1
ATOM 6618 O O . LEU A 1 812 ? 30.797 1.431 -1.044 1 93 812 LEU A O 1
ATOM 6622 N N . ASP A 1 813 ? 30.828 0.367 0.879 1 91.38 813 ASP A N 1
ATOM 6623 C CA . ASP A 1 813 ? 29.938 1.33 1.527 1 91.38 813 ASP A CA 1
ATOM 6624 C C . ASP A 1 813 ? 30.656 2.057 2.664 1 91.38 813 ASP A C 1
ATOM 6626 O O . ASP A 1 813 ? 31.797 1.734 2.99 1 91.38 813 ASP A O 1
ATOM 6630 N N . THR A 1 814 ? 30.078 3.139 3.158 1 90.38 814 THR A N 1
ATOM 6631 C CA . THR A 1 814 ? 30.562 3.859 4.332 1 90.38 814 THR A CA 1
ATOM 6632 C C . THR A 1 814 ? 30.203 3.109 5.613 1 90.38 814 THR A C 1
ATOM 6634 O O . THR A 1 814 ? 29.031 2.744 5.816 1 90.38 814 THR A O 1
ATOM 6637 N N . TYR A 1 815 ? 31.234 2.791 6.402 1 92.12 815 TYR A N 1
ATOM 6638 C CA . TYR A 1 815 ? 30.984 2.135 7.68 1 92.12 815 TYR A CA 1
ATOM 6639 C C . TYR A 1 815 ? 30.625 3.152 8.75 1 92.12 815 TYR A C 1
ATOM 6641 O O . TYR A 1 815 ? 31.406 4.051 9.062 1 92.12 815 TYR A O 1
ATOM 6649 N N . GLN A 1 816 ? 29.422 3.021 9.266 1 89.5 816 GLN A N 1
ATOM 6650 C CA . GLN A 1 816 ? 28.938 3.867 10.359 1 89.5 816 GLN A CA 1
ATOM 6651 C C . GLN A 1 816 ? 28.844 3.078 11.664 1 89.5 816 GLN A C 1
ATOM 6653 O O . GLN A 1 816 ? 28 2.189 11.789 1 89.5 816 GLN A O 1
ATOM 6658 N N . ARG A 1 817 ? 29.641 3.475 12.641 1 90.88 817 ARG A N 1
ATOM 6659 C CA . ARG A 1 817 ? 29.609 2.807 13.938 1 90.88 817 ARG A CA 1
ATOM 6660 C C . ARG A 1 817 ? 28.297 3.105 14.664 1 90.88 817 ARG A C 1
ATOM 6662 O O . ARG A 1 817 ? 27.797 4.223 14.602 1 90.88 817 ARG A O 1
ATOM 6669 N N . GLU A 1 818 ? 27.781 2.086 15.305 1 88.5 818 GLU A N 1
ATOM 6670 C CA . GLU A 1 818 ? 26.578 2.262 16.109 1 88.5 818 GLU A CA 1
ATOM 6671 C C . GLU A 1 818 ? 26.922 2.605 17.562 1 88.5 818 GLU A C 1
ATOM 6673 O O . GLU A 1 818 ? 26.672 1.815 18.469 1 88.5 818 GLU A O 1
ATOM 6678 N N . LEU A 1 819 ? 27.266 3.734 17.781 1 88.62 819 LEU A N 1
ATOM 6679 C CA . LEU A 1 819 ? 27.797 4.172 19.078 1 88.62 819 LEU A CA 1
ATOM 6680 C C . LEU A 1 819 ? 26.703 4.211 20.125 1 88.62 819 LEU A C 1
ATOM 6682 O O . LEU A 1 819 ? 26.938 3.912 21.297 1 88.62 819 LEU A O 1
ATOM 6686 N N . GLU A 1 820 ? 25.484 4.539 19.672 1 84.88 820 GLU A N 1
ATOM 6687 C CA . GLU A 1 820 ? 24.375 4.629 20.609 1 84.88 820 GLU A CA 1
ATOM 6688 C C . GLU A 1 820 ? 23.922 3.244 21.078 1 84.88 820 GLU A C 1
ATOM 6690 O O . GLU A 1 820 ? 23.375 3.102 22.172 1 84.88 820 GLU A O 1
ATOM 6695 N N . ARG A 1 821 ? 24.281 2.264 20.328 1 86.75 821 ARG A N 1
ATOM 6696 C CA . ARG A 1 821 ? 23.875 0.897 20.656 1 86.75 821 ARG A CA 1
ATOM 6697 C C . ARG A 1 821 ? 24.938 0.212 21.516 1 86.75 821 ARG A C 1
ATOM 6699 O O . ARG A 1 821 ? 24.594 -0.526 22.438 1 86.75 821 ARG A O 1
ATOM 6706 N N . TYR A 1 822 ? 26.297 0.484 21.266 1 91.12 822 TYR A N 1
ATOM 6707 C CA . TYR A 1 822 ? 27.359 -0.297 21.891 1 91.12 822 TYR A CA 1
ATOM 6708 C C . TYR A 1 822 ? 28.266 0.593 22.734 1 91.12 822 TYR A C 1
ATOM 6710 O O . TYR A 1 822 ? 29.266 0.131 23.266 1 91.12 822 TYR A O 1
ATOM 6718 N N . SER A 1 823 ? 27.938 1.891 22.812 1 87.25 823 SER A N 1
ATOM 6719 C CA . SER A 1 823 ? 28.703 2.842 23.609 1 87.25 823 SER A CA 1
ATOM 6720 C C . SER A 1 823 ? 29.953 3.314 22.859 1 87.25 823 SER A C 1
ATOM 6722 O O . SER A 1 823 ? 30.656 2.51 22.266 1 87.25 823 SER A O 1
ATOM 6724 N N . ALA A 1 824 ? 30.25 4.543 22.875 1 88 824 ALA A N 1
ATOM 6725 C CA . ALA A 1 824 ? 31.438 5.125 22.234 1 88 824 ALA A CA 1
ATOM 6726 C C . ALA A 1 824 ? 32.719 4.648 22.922 1 88 824 ALA A C 1
ATOM 6728 O O . ALA A 1 824 ? 33.75 4.469 22.25 1 88 824 ALA A O 1
ATOM 6729 N N . GLU A 1 825 ? 32.625 4.355 24.203 1 88 825 GLU A N 1
ATOM 6730 C CA . GLU A 1 825 ? 33.781 3.947 24.969 1 88 825 GLU A CA 1
ATOM 6731 C C . GLU A 1 825 ? 34.188 2.504 24.672 1 88 825 GLU A C 1
ATOM 6733 O O . GLU A 1 825 ? 35.344 2.145 24.719 1 88 825 GLU A O 1
ATOM 6738 N N . LEU A 1 826 ? 33.188 1.729 24.344 1 92.5 826 LEU A N 1
ATOM 6739 C CA . LEU A 1 826 ? 33.438 0.293 24.25 1 92.5 826 LEU A CA 1
ATOM 6740 C C . LEU A 1 826 ? 33.469 -0.172 22.812 1 92.5 826 LEU A C 1
ATOM 6742 O O . LEU A 1 826 ? 33.719 -1.349 22.531 1 92.5 826 LEU A O 1
ATOM 6746 N N . ILE A 1 827 ? 33.312 0.704 21.828 1 93.69 827 ILE A N 1
ATOM 6747 C CA . ILE A 1 827 ? 33.062 0.324 20.438 1 93.69 827 ILE A CA 1
ATOM 6748 C C . ILE A 1 827 ? 34.25 -0.479 19.906 1 93.69 827 ILE A C 1
ATOM 6750 O O . ILE A 1 827 ? 34.062 -1.423 19.141 1 93.69 827 ILE A O 1
ATOM 6754 N N . ASP A 1 828 ? 35.469 -0.171 20.312 1 93.19 828 ASP A N 1
ATOM 6755 C CA . ASP A 1 828 ? 36.656 -0.896 19.844 1 93.19 828 ASP A CA 1
ATOM 6756 C C . ASP A 1 828 ? 36.656 -2.33 20.375 1 93.19 828 ASP A C 1
ATOM 6758 O O . ASP A 1 828 ? 36.969 -3.264 19.625 1 93.19 828 ASP A O 1
ATOM 6762 N N . GLU A 1 829 ? 36.312 -2.445 21.594 1 94.81 829 GLU A N 1
ATOM 6763 C CA . GLU A 1 829 ? 36.25 -3.775 22.188 1 94.81 829 GLU A CA 1
ATOM 6764 C C . GLU A 1 829 ? 35.094 -4.594 21.594 1 94.81 829 GLU A C 1
ATOM 6766 O O . GLU A 1 829 ? 35.25 -5.805 21.391 1 94.81 829 GLU A O 1
ATOM 6771 N N . VAL A 1 830 ? 34.031 -3.953 21.375 1 96.12 830 VAL A N 1
ATOM 6772 C CA . VAL A 1 830 ? 32.875 -4.633 20.797 1 96.12 830 VAL A CA 1
ATOM 6773 C C . VAL A 1 830 ? 33.219 -5.125 19.391 1 96.12 830 VAL A C 1
ATOM 6775 O O . VAL A 1 830 ? 32.844 -6.238 19.016 1 96.12 830 VAL A O 1
ATOM 6778 N N . GLU A 1 831 ? 33.906 -4.285 18.641 1 96.62 831 GLU A N 1
ATOM 6779 C CA . GLU A 1 831 ? 34.312 -4.691 17.297 1 96.62 831 GLU A CA 1
ATOM 6780 C C . GLU A 1 831 ? 35.281 -5.871 17.359 1 96.62 831 GLU A C 1
ATOM 6782 O O . GLU A 1 831 ? 35.281 -6.746 16.5 1 96.62 831 GLU A O 1
ATOM 6787 N N . SER A 1 832 ? 36.125 -5.883 18.406 1 96.69 832 SER A N 1
ATOM 6788 C CA . SER A 1 832 ? 37 -7.031 18.625 1 96.69 832 SER A CA 1
ATOM 6789 C C . SER A 1 832 ? 36.188 -8.273 18.984 1 96.69 832 SER A C 1
ATOM 6791 O O . SER A 1 832 ? 36.531 -9.383 18.562 1 96.69 832 SER A O 1
ATOM 6793 N N . LEU A 1 833 ? 35.188 -8.039 19.75 1 97.44 833 LEU A N 1
ATOM 6794 C CA . LEU A 1 833 ? 34.312 -9.148 20.078 1 97.44 833 LEU A CA 1
ATOM 6795 C C . LEU A 1 833 ? 33.625 -9.68 18.828 1 97.44 833 LEU A C 1
ATOM 6797 O O . LEU A 1 833 ? 33.469 -10.898 18.672 1 97.44 833 LEU A O 1
ATOM 6801 N N . PHE A 1 834 ? 33.156 -8.797 17.984 1 97.81 834 PHE A N 1
ATOM 6802 C CA . PHE A 1 834 ? 32.531 -9.195 16.734 1 97.81 834 PHE A CA 1
ATOM 6803 C C . PHE A 1 834 ? 33.469 -10.016 15.883 1 97.81 834 PHE A C 1
ATOM 6805 O O . PHE A 1 834 ? 33.062 -10.969 15.211 1 97.81 834 PHE A O 1
ATOM 6812 N N . TYR A 1 835 ? 34.75 -9.609 15.922 1 97.62 835 TYR A N 1
ATOM 6813 C CA . TYR A 1 835 ? 35.781 -10.344 15.203 1 97.62 835 TYR A CA 1
ATOM 6814 C C . TYR A 1 835 ? 35.875 -11.773 15.711 1 97.62 835 TYR A C 1
ATOM 6816 O O . TYR A 1 835 ? 35.75 -12.727 14.938 1 97.62 835 TYR A O 1
ATOM 6824 N N . LEU A 1 836 ? 35.969 -11.93 16.953 1 96.88 836 LEU A N 1
ATOM 6825 C CA . LEU A 1 836 ? 36.094 -13.258 17.547 1 96.88 836 LEU A CA 1
ATOM 6826 C C . LEU A 1 836 ? 34.812 -14.055 17.391 1 96.88 836 LEU A C 1
ATOM 6828 O O . LEU A 1 836 ? 34.875 -15.273 17.219 1 96.88 836 LEU A O 1
ATOM 6832 N N . ASP A 1 837 ? 33.719 -13.391 17.531 1 97.56 837 ASP A N 1
ATOM 6833 C CA . ASP A 1 837 ? 32.438 -14.031 17.344 1 97.56 837 ASP A CA 1
ATOM 6834 C C . ASP A 1 837 ? 32.312 -14.602 15.938 1 97.56 837 ASP A C 1
ATOM 6836 O O . ASP A 1 837 ? 31.812 -15.719 15.758 1 97.56 837 ASP A O 1
ATOM 6840 N N . SER A 1 838 ? 32.688 -13.836 14.906 1 97.75 838 SER A N 1
ATOM 6841 C CA . SER A 1 838 ? 32.688 -14.289 13.523 1 97.75 838 SER A CA 1
ATOM 6842 C C . SER A 1 838 ? 33.531 -15.539 13.344 1 97.75 838 SER A C 1
ATOM 6844 O O . SER A 1 838 ? 33.094 -16.516 12.711 1 97.75 838 SER A O 1
ATOM 6846 N N . GLU A 1 839 ? 34.688 -15.531 14 1 96.38 839 GLU A N 1
ATOM 6847 C CA . GLU A 1 839 ? 35.594 -16.688 13.914 1 96.38 839 GLU A CA 1
ATOM 6848 C C . GLU A 1 839 ? 35 -17.891 14.648 1 96.38 839 GLU A C 1
ATOM 6850 O O . GLU A 1 839 ? 35.094 -19.016 14.172 1 96.38 839 GLU A O 1
ATOM 6855 N N . TYR A 1 840 ? 34.469 -17.594 15.789 1 95.69 840 TYR A N 1
ATOM 6856 C CA . TYR A 1 840 ? 33.875 -18.641 16.609 1 95.69 840 TYR A CA 1
ATOM 6857 C C . TYR A 1 840 ? 32.781 -19.359 15.844 1 95.69 840 TYR A C 1
ATOM 6859 O O . TYR A 1 840 ? 32.75 -20.594 15.789 1 95.69 840 TYR A O 1
ATOM 6867 N N . ILE A 1 841 ? 31.938 -18.672 15.227 1 96.62 841 ILE A N 1
ATOM 6868 C CA . ILE A 1 841 ? 30.766 -19.203 14.516 1 96.62 841 ILE A CA 1
ATOM 6869 C C . ILE A 1 841 ? 31.234 -19.969 13.273 1 96.62 841 ILE A C 1
ATOM 6871 O O . ILE A 1 841 ? 30.781 -21.094 13.031 1 96.62 841 ILE A O 1
ATOM 6875 N N . LEU A 1 842 ? 32.094 -19.391 12.422 1 96.12 842 LEU A N 1
ATOM 6876 C CA . LEU A 1 842 ? 32.531 -20.016 11.18 1 96.12 842 LEU A CA 1
ATOM 6877 C C . LEU A 1 842 ? 33.312 -21.297 11.461 1 96.12 842 LEU A C 1
ATOM 6879 O O . LEU A 1 842 ? 33.188 -22.281 10.719 1 96.12 842 LEU A O 1
ATOM 6883 N N . ASN A 1 843 ? 34.062 -21.266 12.555 1 94.31 843 ASN A N 1
ATOM 6884 C CA . ASN A 1 843 ? 34.781 -22.484 12.953 1 94.31 843 ASN A CA 1
ATOM 6885 C C . ASN A 1 843 ? 33.812 -23.562 13.391 1 94.31 843 ASN A C 1
ATOM 6887 O O . ASN A 1 843 ? 34.031 -24.75 13.102 1 94.31 843 ASN A O 1
ATOM 6891 N N . SER A 1 844 ? 32.812 -23.188 14.078 1 94 844 SER A N 1
ATOM 6892 C CA . SER A 1 844 ? 31.812 -24.141 14.516 1 94 844 SER A CA 1
ATOM 6893 C C . SER A 1 844 ? 31.062 -24.734 13.328 1 94 844 SER A C 1
ATOM 6895 O O . SER A 1 844 ? 30.766 -25.938 13.297 1 94 844 SER A O 1
ATOM 6897 N N . ILE A 1 845 ? 30.734 -23.922 12.391 1 93.44 845 ILE A N 1
ATOM 6898 C CA . ILE A 1 845 ? 30.016 -24.375 11.203 1 93.44 845 ILE A CA 1
ATOM 6899 C C . ILE A 1 845 ? 30.891 -25.328 10.391 1 93.44 845 ILE A C 1
ATOM 6901 O O . ILE A 1 845 ? 30.406 -26.312 9.828 1 93.44 845 ILE A O 1
ATOM 6905 N N . ARG A 1 846 ? 32.125 -25 10.305 1 90.81 846 ARG A N 1
ATOM 6906 C CA . ARG A 1 846 ? 33.062 -25.844 9.578 1 90.81 846 ARG A CA 1
ATOM 6907 C C . ARG A 1 846 ? 33.094 -27.25 10.172 1 90.81 846 ARG A C 1
ATOM 6909 O O . ARG A 1 846 ? 33.156 -28.234 9.438 1 90.81 846 ARG A O 1
ATOM 6916 N N . ILE A 1 847 ? 33 -27.328 11.477 1 87.94 847 ILE A N 1
ATOM 6917 C CA . ILE A 1 847 ? 33.125 -28.594 12.188 1 87.94 847 ILE A CA 1
ATOM 6918 C C . ILE A 1 847 ? 31.766 -29.297 12.195 1 87.94 847 ILE A C 1
ATOM 6920 O O . ILE A 1 847 ? 31.672 -30.5 11.891 1 87.94 847 ILE A O 1
ATOM 6924 N N . GLY A 1 848 ? 30.766 -28.609 12.547 1 87.25 848 GLY A N 1
ATOM 6925 C CA . GLY A 1 848 ? 29.453 -29.203 12.781 1 87.25 848 GLY A CA 1
ATOM 6926 C C . GLY A 1 848 ? 28.609 -29.281 11.523 1 87.25 848 GLY A C 1
ATOM 6927 O O . GLY A 1 848 ? 27.609 -30.016 11.484 1 87.25 848 GLY A O 1
ATOM 6928 N N . GLY A 1 849 ? 28.953 -28.469 10.539 1 87.06 849 GLY A N 1
ATOM 6929 C CA . GLY A 1 849 ? 28.172 -28.469 9.312 1 87.06 849 GLY A CA 1
ATOM 6930 C C . GLY A 1 849 ? 27.297 -27.234 9.156 1 87.06 849 GLY A C 1
ATOM 6931 O O . GLY A 1 849 ? 27.25 -26.391 10.055 1 87.06 849 GLY A O 1
ATOM 6932 N N . THR A 1 850 ? 26.594 -27.156 8.055 1 86.56 850 THR A N 1
ATOM 6933 C CA . THR A 1 850 ? 25.828 -25.969 7.715 1 86.56 850 THR A CA 1
ATOM 6934 C C . THR A 1 850 ? 24.328 -26.219 7.914 1 86.56 850 THR A C 1
ATOM 6936 O O . THR A 1 850 ? 23.516 -25.344 7.602 1 86.56 850 THR A O 1
ATOM 6939 N N . GLY A 1 851 ? 23.938 -27.312 8.453 1 84.81 851 GLY A N 1
ATOM 6940 C CA . GLY A 1 851 ? 22.531 -27.656 8.625 1 84.81 851 GLY A CA 1
ATOM 6941 C C . GLY A 1 851 ? 21.844 -26.812 9.68 1 84.81 851 GLY A C 1
ATOM 6942 O O . GLY A 1 851 ? 22.469 -26.375 10.648 1 84.81 851 GLY A O 1
ATOM 6943 N N . THR A 1 852 ? 20.594 -26.594 9.594 1 87.5 852 THR A N 1
ATOM 6944 C CA . THR A 1 852 ? 19.797 -25.75 10.469 1 87.5 852 THR A CA 1
ATOM 6945 C C . THR A 1 852 ? 19.719 -26.344 11.875 1 87.5 852 THR A C 1
ATOM 6947 O O . THR A 1 852 ? 19.688 -25.609 12.867 1 87.5 852 THR A O 1
ATOM 6950 N N . ARG A 1 853 ? 19.656 -27.672 11.969 1 88.25 853 ARG A N 1
ATOM 6951 C CA . ARG A 1 853 ? 19.562 -28.328 13.258 1 88.25 853 ARG A CA 1
ATOM 6952 C C . ARG A 1 853 ? 20.812 -28.062 14.102 1 88.25 853 ARG A C 1
ATOM 6954 O O . ARG A 1 853 ? 20.703 -27.734 15.281 1 88.25 853 ARG A O 1
ATOM 6961 N N . PHE A 1 854 ? 21.922 -28.203 13.438 1 90.56 854 PHE A N 1
ATOM 6962 C CA . PHE A 1 854 ? 23.172 -27.906 14.141 1 90.56 854 PHE A CA 1
ATOM 6963 C C . PHE A 1 854 ? 23.219 -26.438 14.547 1 90.56 854 PHE A C 1
ATOM 6965 O O . PHE A 1 854 ? 23.562 -26.109 15.688 1 90.56 854 PHE A O 1
ATOM 6972 N N . LYS A 1 855 ? 22.891 -25.547 13.617 1 93.44 855 LYS A N 1
ATOM 6973 C CA . LYS A 1 855 ? 22.953 -24.109 13.867 1 93.44 855 LYS A CA 1
ATOM 6974 C C . LYS A 1 855 ? 22.031 -23.719 15.023 1 93.44 855 LYS A C 1
ATOM 6976 O O . LYS A 1 855 ? 22.391 -22.859 15.836 1 93.44 855 LYS A O 1
ATOM 6981 N N . LEU A 1 856 ? 20.859 -24.344 15.039 1 93.38 856 LEU A N 1
ATOM 6982 C CA . LEU A 1 856 ? 19.906 -24.031 16.109 1 93.38 856 LEU A CA 1
ATOM 6983 C C . LEU A 1 856 ? 20.453 -24.484 17.469 1 93.38 856 LEU A C 1
ATOM 6985 O O . LEU A 1 856 ? 20.375 -23.75 18.438 1 93.38 856 LEU A O 1
ATOM 6989 N N . SER A 1 857 ? 21 -25.672 17.516 1 93.94 857 SER A N 1
ATOM 6990 C CA . SER A 1 857 ? 21.609 -26.172 18.75 1 93.94 857 SER A CA 1
ATOM 6991 C C . SER A 1 857 ? 22.766 -25.281 19.188 1 93.94 857 SER A C 1
ATOM 6993 O O . SER A 1 857 ? 22.859 -24.922 20.359 1 93.94 857 SER A O 1
ATOM 6995 N N . PHE A 1 858 ? 23.594 -24.984 18.219 1 94.06 858 PHE A N 1
ATOM 6996 C CA . PHE A 1 858 ? 24.734 -24.109 18.484 1 94.06 858 PHE A CA 1
ATOM 6997 C C . PHE A 1 858 ? 24.281 -22.75 18.984 1 94.06 858 PHE A C 1
ATOM 6999 O O . PHE A 1 858 ? 24.844 -22.203 19.938 1 94.06 858 PHE A O 1
ATOM 7006 N N . ALA A 1 859 ? 23.297 -22.172 18.344 1 96 859 ALA A N 1
ATOM 7007 C CA . ALA A 1 859 ? 22.766 -20.859 18.719 1 96 859 ALA A CA 1
ATOM 7008 C C . ALA A 1 859 ? 22.266 -20.844 20.156 1 96 859 ALA A C 1
ATOM 7010 O O . ALA A 1 859 ? 22.516 -19.906 20.906 1 96 859 ALA A O 1
ATOM 7011 N N . VAL A 1 860 ? 21.547 -21.891 20.578 1 95.81 860 VAL A N 1
ATOM 7012 C CA . VAL A 1 860 ? 20.984 -21.984 21.922 1 95.81 860 VAL A CA 1
ATOM 7013 C C . VAL A 1 860 ? 22.109 -22.062 22.953 1 95.81 860 VAL A C 1
ATOM 7015 O O . VAL A 1 860 ? 22.141 -21.281 23.906 1 95.81 860 VAL A O 1
ATOM 7018 N N . HIS A 1 861 ? 23.062 -22.922 22.734 1 94.25 861 HIS A N 1
ATOM 7019 C CA . HIS A 1 861 ? 24.125 -23.141 23.703 1 94.25 861 HIS A CA 1
ATOM 7020 C C . HIS A 1 861 ? 25.062 -21.953 23.781 1 94.25 861 HIS A C 1
ATOM 7022 O O . HIS A 1 861 ? 25.438 -21.516 24.875 1 94.25 861 HIS A O 1
ATOM 7028 N N . SER A 1 862 ? 25.469 -21.5 22.609 1 94.56 862 SER A N 1
ATOM 7029 C CA . SER A 1 862 ? 26.406 -20.391 22.594 1 94.56 862 SER A CA 1
ATOM 7030 C C . SER A 1 862 ? 25.781 -19.125 23.172 1 94.56 862 SER A C 1
ATOM 7032 O O . SER A 1 862 ? 26.453 -18.359 23.875 1 94.56 862 SER A O 1
ATOM 7034 N N . SER A 1 863 ? 24.531 -18.859 22.922 1 96 863 SER A N 1
ATOM 7035 C CA . SER A 1 863 ? 23.844 -17.703 23.484 1 96 863 SER A CA 1
ATOM 7036 C C . SER A 1 863 ? 23.703 -17.812 25 1 96 863 SER A C 1
ATOM 7038 O O . SER A 1 863 ? 23.859 -16.812 25.719 1 96 863 SER A O 1
ATOM 7040 N N . LEU A 1 864 ? 23.375 -18.984 25.469 1 93.94 864 LEU A N 1
ATOM 7041 C CA . LEU A 1 864 ? 23.281 -19.219 26.906 1 93.94 864 LEU A CA 1
ATOM 7042 C C . LEU A 1 864 ? 24.609 -18.953 27.578 1 93.94 864 LEU A C 1
ATOM 7044 O O . LEU A 1 864 ? 24.656 -18.422 28.703 1 93.94 864 LEU A O 1
ATOM 7048 N N . LEU A 1 865 ? 25.641 -19.344 26.938 1 92.06 865 LEU A N 1
ATOM 7049 C CA . LEU A 1 865 ? 26.969 -19.094 27.469 1 92.06 865 LEU A CA 1
ATOM 7050 C C . LEU A 1 865 ? 27.25 -17.594 27.578 1 92.06 865 LEU A C 1
ATOM 7052 O O . LEU A 1 865 ? 27.828 -17.141 28.562 1 92.06 865 LEU A O 1
ATOM 7056 N N . ILE A 1 866 ? 26.859 -16.859 26.547 1 95.5 866 ILE A N 1
ATOM 7057 C CA . ILE A 1 866 ? 27.047 -15.414 26.562 1 95.5 866 ILE A CA 1
ATOM 7058 C C . ILE A 1 866 ? 26.234 -14.797 27.688 1 95.5 866 ILE A C 1
ATOM 7060 O O . ILE A 1 866 ? 26.734 -13.953 28.438 1 95.5 866 ILE A O 1
ATOM 7064 N N . ILE A 1 867 ? 24.984 -15.242 27.859 1 95.88 867 ILE A N 1
ATOM 7065 C CA . ILE A 1 867 ? 24.109 -14.719 28.906 1 95.88 867 ILE A CA 1
ATOM 7066 C C . ILE A 1 867 ? 24.703 -15.031 30.281 1 95.88 867 ILE A C 1
ATOM 7068 O O . ILE A 1 867 ? 24.734 -14.164 31.156 1 95.88 867 ILE A O 1
ATOM 7072 N N . LYS A 1 868 ? 25.234 -16.203 30.438 1 92.88 868 LYS A N 1
ATOM 7073 C CA . LYS A 1 868 ? 25.797 -16.641 31.703 1 92.88 868 LYS A CA 1
ATOM 7074 C C . LYS A 1 868 ? 27.031 -15.82 32.094 1 92.88 868 LYS A C 1
ATOM 7076 O O . LYS A 1 868 ? 27.281 -15.586 33.25 1 92.88 868 LYS A O 1
ATOM 7081 N N . CYS A 1 869 ? 27.719 -15.438 31.078 1 94.12 869 CYS A N 1
ATOM 7082 C CA . CYS A 1 869 ? 28.891 -14.617 31.328 1 94.12 869 CYS A CA 1
ATOM 7083 C C . CYS A 1 869 ? 28.5 -13.289 31.984 1 94.12 869 CYS A C 1
ATOM 7085 O O . CYS A 1 869 ? 29.172 -12.82 32.906 1 94.12 869 CYS A O 1
ATOM 7087 N N . PHE A 1 870 ? 27.422 -12.703 31.578 1 95 870 PHE A N 1
ATOM 7088 C CA . PHE A 1 870 ? 27.016 -11.391 32.062 1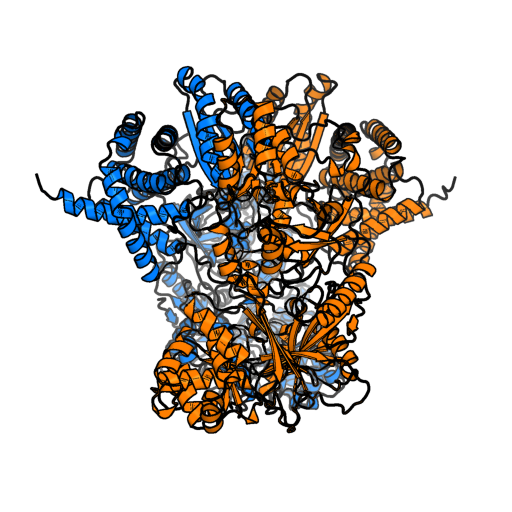 95 870 PHE A CA 1
ATOM 7089 C C . PHE A 1 870 ? 26.094 -11.508 33.281 1 95 870 PHE A C 1
ATOM 7091 O O . PHE A 1 870 ? 26.062 -10.609 34.125 1 95 870 PHE A O 1
ATOM 7098 N N . ILE A 1 871 ? 25.297 -12.648 33.312 1 94 871 ILE A N 1
ATOM 7099 C CA . ILE A 1 871 ? 24.312 -12.828 34.375 1 94 871 ILE A CA 1
ATOM 7100 C C . ILE A 1 871 ? 24.562 -14.164 35.062 1 94 871 ILE A C 1
ATOM 7102 O O . ILE A 1 871 ? 24.109 -15.211 34.625 1 94 871 ILE A O 1
ATOM 7106 N N . ASN A 1 872 ? 25.078 -14.086 36.219 1 88.25 872 ASN A N 1
ATOM 7107 C CA . ASN A 1 872 ? 25.484 -15.289 36.938 1 88.25 872 ASN A CA 1
ATOM 7108 C C . ASN A 1 872 ? 24.312 -15.922 37.656 1 88.25 872 ASN A C 1
ATOM 7110 O O . ASN A 1 872 ? 24.203 -17.156 37.719 1 88.25 872 ASN A O 1
ATOM 7114 N N . ASP A 1 873 ? 23.406 -15.047 38.094 1 89.94 873 ASP A N 1
ATOM 7115 C CA . ASP A 1 873 ? 22.297 -15.539 38.875 1 89.94 873 ASP A CA 1
ATOM 7116 C C . ASP A 1 873 ? 21.234 -16.188 38 1 89.94 873 ASP A C 1
ATOM 7118 O O . ASP A 1 873 ? 20.812 -15.625 37 1 89.94 873 ASP A O 1
ATOM 7122 N N . GLN A 1 874 ? 20.859 -17.344 38.406 1 89.12 874 GLN A N 1
ATOM 7123 C CA . GLN A 1 874 ? 19.922 -18.141 37.625 1 89.12 874 GLN A CA 1
ATOM 7124 C C . GLN A 1 874 ? 18.562 -17.453 37.531 1 89.12 874 GLN A C 1
ATOM 7126 O O . GLN A 1 874 ? 17.938 -17.469 36.469 1 89.12 874 GLN A O 1
ATOM 7131 N N . LYS A 1 875 ? 18.125 -16.922 38.625 1 89 875 LYS A N 1
ATOM 7132 C CA . LYS A 1 875 ? 16.828 -16.25 38.625 1 89 875 LYS A CA 1
ATOM 7133 C C . LYS A 1 875 ? 16.828 -15.031 37.719 1 89 875 LYS A C 1
ATOM 7135 O O . LYS A 1 875 ? 15.867 -14.781 37 1 89 875 LYS A O 1
ATOM 7140 N N . GLN A 1 876 ? 17.922 -14.367 37.781 1 91.44 876 GLN A N 1
ATOM 7141 C CA . GLN A 1 876 ? 18.047 -13.172 36.969 1 91.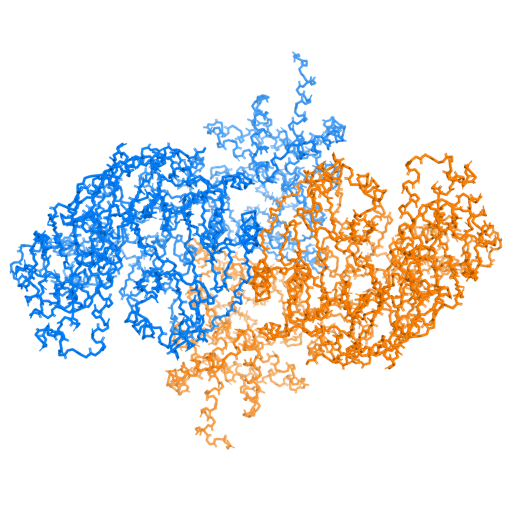44 876 GLN A CA 1
ATOM 7142 C C . GLN A 1 876 ? 18.109 -13.539 35.469 1 91.44 876 GLN A C 1
ATOM 7144 O O . GLN A 1 876 ? 17.609 -12.805 34.625 1 91.44 876 GLN A O 1
ATOM 7149 N N . ARG A 1 877 ? 18.703 -14.617 35.219 1 93.19 877 ARG A N 1
ATOM 7150 C CA . ARG A 1 877 ? 18.781 -15.078 33.844 1 93.19 877 ARG A CA 1
ATOM 7151 C C . ARG A 1 877 ? 17.406 -15.414 33.281 1 93.19 877 ARG A C 1
ATOM 7153 O O . ARG A 1 877 ? 17.094 -15.078 32.156 1 93.19 877 ARG A O 1
ATOM 7160 N N . SER A 1 878 ? 16.688 -16.047 34.094 1 91.44 878 SER A N 1
ATOM 7161 C CA . SER A 1 878 ? 15.32 -16.391 33.719 1 91.44 878 SER A CA 1
ATOM 7162 C C . SER A 1 878 ? 14.477 -15.156 33.469 1 91.44 878 SER A C 1
ATOM 7164 O O . SER A 1 878 ? 13.688 -15.102 32.531 1 91.44 878 SER A O 1
ATOM 7166 N N . GLU A 1 879 ? 14.641 -14.289 34.344 1 92.19 879 GLU A N 1
ATOM 7167 C CA . GLU A 1 879 ? 13.906 -13.039 34.188 1 92.19 879 GLU A CA 1
ATOM 7168 C C . GLU A 1 879 ? 14.312 -12.305 32.906 1 92.19 879 GLU A C 1
ATOM 7170 O O . GLU A 1 879 ? 13.469 -11.688 32.25 1 92.19 879 GLU A O 1
ATOM 7175 N N . PHE A 1 880 ? 15.57 -12.352 32.688 1 93.88 880 PHE A N 1
ATOM 7176 C CA . PHE A 1 880 ? 16.094 -11.742 31.469 1 93.88 880 PHE A CA 1
ATOM 7177 C C . PHE A 1 880 ? 15.422 -12.336 30.25 1 93.88 880 PHE A C 1
ATOM 7179 O O . PHE A 1 880 ? 14.938 -11.602 29.375 1 93.88 880 PHE A O 1
ATOM 7186 N N . MET A 1 881 ? 15.328 -13.57 30.188 1 94.44 881 MET A N 1
ATOM 7187 C CA . MET A 1 881 ? 14.766 -14.266 29.031 1 94.44 881 MET A CA 1
ATOM 7188 C C . MET A 1 881 ? 13.266 -14.016 28.922 1 94.44 881 MET A C 1
ATOM 7190 O O . MET A 1 881 ? 12.727 -13.922 27.828 1 94.44 881 MET A O 1
ATOM 7194 N N . ASN A 1 882 ? 12.609 -13.898 30 1 92.25 882 ASN A N 1
ATOM 7195 C CA . ASN A 1 882 ? 11.18 -13.602 30 1 92.25 882 ASN A CA 1
ATOM 7196 C C . ASN A 1 882 ? 10.883 -12.234 29.406 1 92.25 882 ASN A C 1
ATOM 7198 O O . ASN A 1 882 ? 9.922 -12.07 28.656 1 92.25 882 ASN A O 1
ATOM 7202 N N . ILE A 1 883 ? 11.719 -11.352 29.797 1 90.56 883 ILE A N 1
ATOM 7203 C CA . ILE A 1 883 ? 11.539 -9.992 29.297 1 90.56 883 ILE A CA 1
ATOM 7204 C C . ILE A 1 883 ? 11.727 -9.953 27.781 1 90.56 883 ILE A C 1
ATOM 7206 O O . ILE A 1 883 ? 10.938 -9.336 27.078 1 90.56 883 ILE A O 1
ATOM 7210 N N . VAL A 1 884 ? 12.711 -10.578 27.328 1 92.69 884 VAL A N 1
ATOM 7211 C CA . VAL A 1 884 ? 13.008 -10.586 25.891 1 92.69 884 VAL A CA 1
ATOM 7212 C C . VAL A 1 884 ? 11.898 -11.312 25.141 1 92.69 884 VAL A C 1
ATOM 7214 O O . VAL A 1 884 ? 11.461 -10.859 24.078 1 92.69 884 VAL A O 1
ATOM 7217 N N . LEU A 1 885 ? 11.406 -12.414 25.641 1 91 885 LEU A N 1
ATOM 7218 C CA . LEU A 1 885 ? 10.359 -13.203 25 1 91 885 LEU A CA 1
ATOM 7219 C C . LEU A 1 885 ? 9.047 -12.43 24.938 1 91 885 LEU A C 1
ATOM 7221 O O . LEU A 1 885 ? 8.289 -12.555 23.969 1 91 885 LEU A O 1
ATOM 7225 N N . ALA A 1 886 ? 8.773 -11.68 25.922 1 86.12 886 ALA A N 1
ATOM 7226 C CA . ALA A 1 886 ? 7.578 -10.836 25.922 1 86.12 886 ALA A CA 1
ATOM 7227 C C . ALA A 1 886 ? 7.641 -9.805 24.812 1 86.12 886 ALA A C 1
ATOM 7229 O O . ALA A 1 886 ? 6.633 -9.523 24.156 1 86.12 886 ALA A O 1
ATOM 7230 N N . ALA A 1 887 ? 8.797 -9.281 24.641 1 84.38 887 ALA A N 1
ATOM 7231 C CA . ALA A 1 887 ? 8.984 -8.305 23.578 1 84.38 887 ALA A CA 1
ATOM 7232 C C . ALA A 1 887 ? 8.789 -8.945 22.203 1 84.38 887 ALA A C 1
ATOM 7234 O O . ALA A 1 887 ? 8.195 -8.336 21.312 1 84.38 887 ALA A O 1
ATOM 7235 N N . PHE A 1 888 ? 9.281 -10.148 22.047 1 87.06 888 PHE A N 1
ATOM 7236 C CA . PHE A 1 888 ? 9.117 -10.867 20.781 1 87.06 888 PHE A CA 1
ATOM 7237 C C . PHE A 1 888 ? 7.645 -11.195 20.531 1 87.06 888 PHE A C 1
ATOM 7239 O O . PHE A 1 888 ? 7.164 -11.094 19.406 1 87.06 888 PHE A O 1
ATOM 7246 N N . SER A 1 889 ? 6.957 -11.617 21.516 1 82.88 889 SER A N 1
ATOM 7247 C CA . SER A 1 889 ? 5.543 -11.953 21.375 1 82.88 889 SER A CA 1
ATOM 7248 C C . SER A 1 889 ? 4.73 -10.742 20.922 1 82.88 889 SER A C 1
ATOM 7250 O O . SER A 1 889 ? 3.818 -10.883 20.109 1 82.88 889 SER A O 1
ATOM 7252 N N . ALA A 1 890 ? 5.113 -9.664 21.422 1 74.75 890 ALA A N 1
ATOM 7253 C CA . ALA A 1 890 ? 4.453 -8.43 21.016 1 74.75 890 ALA A CA 1
ATOM 7254 C C . ALA A 1 890 ? 4.785 -8.086 19.562 1 74.75 890 ALA A C 1
ATOM 7256 O O . ALA A 1 890 ? 3.906 -7.664 18.797 1 74.75 890 ALA A O 1
ATOM 7257 N N . GLU A 1 891 ? 6.059 -8.242 19.203 1 78.31 891 GLU A N 1
ATOM 7258 C CA . GLU A 1 891 ? 6.516 -7.922 17.859 1 78.31 891 GLU A CA 1
ATOM 7259 C C . GLU A 1 891 ? 5.863 -8.836 16.828 1 78.31 891 GLU A C 1
ATOM 7261 O O . GLU A 1 891 ? 5.523 -8.398 15.727 1 78.31 891 GLU A O 1
ATOM 7266 N N . PHE A 1 892 ? 5.664 -10.102 17.156 1 77.19 892 PHE A N 1
ATOM 7267 C CA . PHE A 1 892 ? 5.152 -11.102 16.219 1 77.19 892 PHE A CA 1
ATOM 7268 C C . PHE A 1 892 ? 3.648 -11.266 16.375 1 77.19 892 PHE A C 1
ATOM 7270 O O . PHE A 1 892 ? 3.047 -12.148 15.75 1 77.19 892 PHE A O 1
ATOM 7277 N N . ASN A 1 893 ? 3.027 -10.266 17.188 1 67.56 893 ASN A N 1
ATOM 7278 C CA . ASN A 1 893 ? 1.59 -10.258 17.438 1 67.56 893 ASN A CA 1
ATOM 7279 C C . ASN A 1 893 ? 1.085 -11.633 17.875 1 67.56 893 ASN A C 1
ATOM 7281 O O . ASN A 1 893 ? 0.063 -12.102 17.375 1 67.56 893 ASN A O 1
ATOM 7285 N N . HIS A 1 894 ? 1.804 -12.375 18.516 1 64.62 894 HIS A N 1
ATOM 7286 C CA . HIS A 1 894 ? 1.431 -13.703 19 1 64.62 894 HIS A CA 1
ATOM 7287 C C . HIS A 1 894 ? 0.854 -13.625 20.406 1 64.62 894 HIS A C 1
ATOM 7289 O O . HIS A 1 894 ? 1.601 -13.609 21.391 1 64.62 894 HIS A O 1
ATOM 7295 N N . THR A 1 895 ? -0.287 -13.07 20.5 1 58.53 895 THR A N 1
ATOM 7296 C CA . THR A 1 895 ? -0.874 -12.961 21.828 1 58.53 895 THR A CA 1
ATOM 7297 C C . THR A 1 895 ? -1.486 -14.289 22.266 1 58.53 895 THR A C 1
ATOM 7299 O O . THR A 1 895 ? -1.859 -14.453 23.438 1 58.53 895 THR A O 1
ATOM 7302 N N . GLY A 1 896 ? -1.499 -15.305 21.344 1 59.84 896 GLY A N 1
ATOM 7303 C CA . GLY A 1 896 ? -2.334 -16.438 21.703 1 59.84 896 GLY A CA 1
ATOM 7304 C C . GLY A 1 896 ? -1.551 -17.594 22.312 1 59.84 896 GLY A C 1
ATOM 7305 O O . GLY A 1 896 ? -0.343 -17.719 22.094 1 59.84 896 GLY A O 1
ATOM 7306 N N . LYS A 1 897 ? -2.078 -18.344 23.281 1 68.44 897 LYS A N 1
ATOM 7307 C CA . LYS A 1 897 ? -1.618 -19.562 23.953 1 68.44 897 LYS A CA 1
ATOM 7308 C C . LYS A 1 897 ? -1.272 -20.656 22.938 1 68.44 897 LYS A C 1
ATOM 7310 O O . LYS A 1 897 ? -0.425 -21.5 23.203 1 68.44 897 LYS A O 1
ATOM 7315 N N . GLU A 1 898 ? -1.622 -20.375 21.656 1 74.44 898 GLU A N 1
ATOM 7316 C CA . GLU A 1 898 ? -1.458 -21.422 20.641 1 74.44 898 GLU A CA 1
ATOM 7317 C C . GLU A 1 898 ? -0.023 -21.469 20.125 1 74.44 898 GLU A C 1
ATOM 7319 O O . GLU A 1 898 ? 0.55 -22.547 19.984 1 74.44 898 GLU A O 1
ATOM 7324 N N . ILE A 1 899 ? 0.634 -20.328 19.984 1 80.12 899 ILE A N 1
ATOM 7325 C CA . ILE A 1 899 ? 1.99 -20.297 19.438 1 80.12 899 ILE A CA 1
ATOM 7326 C C . ILE A 1 899 ? 2.975 -20.812 20.484 1 80.12 899 ILE A C 1
ATOM 7328 O O . ILE A 1 899 ? 3.943 -21.5 20.156 1 80.12 899 ILE A O 1
ATOM 7332 N N . SER A 1 900 ? 2.699 -20.453 21.734 1 83.25 900 SER A N 1
ATOM 7333 C CA . SER A 1 900 ? 3.555 -20.938 22.812 1 83.25 900 SER A CA 1
ATOM 7334 C C . SER A 1 900 ? 3.514 -22.453 22.906 1 83.25 900 SER A C 1
ATOM 7336 O O . SER A 1 900 ? 4.543 -23.094 23.141 1 83.25 900 SER A O 1
ATOM 7338 N N . HIS A 1 901 ? 2.344 -22.969 22.672 1 85.19 901 HIS A N 1
ATOM 7339 C CA . HIS A 1 901 ? 2.195 -24.422 22.703 1 85.19 901 HIS A CA 1
ATOM 7340 C C . HIS A 1 901 ? 2.945 -25.078 21.547 1 85.19 901 HIS A C 1
ATOM 7342 O O . HIS A 1 901 ? 3.582 -26.125 21.734 1 85.19 901 HIS A O 1
ATOM 7348 N N . LYS A 1 902 ? 2.873 -24.547 20.469 1 85.94 902 LYS A N 1
ATOM 7349 C CA . LYS A 1 902 ? 3.576 -25.078 19.312 1 85.94 902 LYS A CA 1
ATOM 7350 C C . LYS A 1 902 ? 5.09 -25.031 19.516 1 85.94 902 LYS A C 1
ATOM 7352 O O . LYS A 1 902 ? 5.801 -25.969 19.125 1 85.94 902 LYS A O 1
ATOM 7357 N N . MET A 1 903 ? 5.59 -23.953 20.094 1 89.44 903 MET A N 1
ATOM 7358 C CA . MET A 1 903 ? 7.02 -23.828 20.359 1 89.44 903 MET A CA 1
ATOM 7359 C C . MET A 1 903 ? 7.473 -24.812 21.422 1 89.44 903 MET A C 1
ATOM 7361 O O . MET A 1 903 ? 8.586 -25.344 21.359 1 89.44 903 MET A O 1
ATOM 7365 N N . ASP A 1 904 ? 6.594 -25.094 22.391 1 90.75 904 ASP A N 1
ATOM 7366 C CA . ASP A 1 904 ? 6.891 -26.094 23.406 1 90.75 904 ASP A CA 1
ATOM 7367 C C . ASP A 1 904 ? 7.035 -27.484 22.781 1 90.75 904 ASP A C 1
ATOM 7369 O O . ASP A 1 904 ? 7.918 -28.25 23.172 1 90.75 904 ASP A O 1
ATOM 7373 N N . LEU A 1 905 ? 6.125 -27.75 21.859 1 89.69 905 LEU A N 1
ATOM 7374 C CA . LEU A 1 905 ? 6.191 -29.031 21.172 1 89.69 905 LEU A CA 1
ATOM 7375 C C . LEU A 1 905 ? 7.484 -29.156 20.359 1 89.69 905 LEU A C 1
ATOM 7377 O O . LEU A 1 905 ? 8.117 -30.219 20.344 1 89.69 905 LEU A O 1
ATOM 7381 N N . LYS A 1 906 ? 7.859 -28.109 19.75 1 90.44 906 LYS A N 1
ATOM 7382 C CA . LYS A 1 906 ? 9.102 -28.094 18.969 1 90.44 906 LYS A CA 1
ATOM 7383 C C . LYS A 1 906 ? 10.305 -28.312 19.875 1 90.44 906 LYS A C 1
ATOM 7385 O O . LYS A 1 906 ? 11.25 -29.016 19.516 1 90.44 906 LYS A O 1
ATOM 7390 N N . TYR A 1 907 ? 10.336 -27.719 21.078 1 93.44 907 TYR A N 1
ATOM 7391 C CA . TYR A 1 907 ? 11.422 -27.906 22.031 1 93.44 907 TYR A CA 1
ATOM 7392 C C . TYR A 1 907 ? 11.492 -29.359 22.5 1 93.44 907 TYR A C 1
ATOM 7394 O O . TYR A 1 907 ? 12.586 -29.938 22.562 1 93.44 907 TYR A O 1
ATOM 7402 N N . ARG A 1 908 ? 10.32 -29.906 22.719 1 92.25 908 ARG A N 1
ATOM 7403 C CA . ARG A 1 908 ? 10.289 -31.281 23.188 1 92.25 908 ARG A CA 1
ATOM 7404 C C . ARG A 1 908 ? 10.891 -32.219 22.141 1 92.25 908 ARG A C 1
ATOM 7406 O O . ARG A 1 908 ? 11.633 -33.156 22.5 1 92.25 908 ARG A O 1
ATOM 7413 N N . ASN A 1 909 ? 10.57 -31.953 20.922 1 91.38 909 ASN A N 1
ATOM 7414 C CA . ASN A 1 909 ? 11.094 -32.781 19.828 1 91.38 909 ASN A CA 1
ATOM 7415 C C . ASN A 1 909 ? 12.586 -32.562 19.625 1 91.38 909 ASN A C 1
ATOM 7417 O O . ASN A 1 909 ? 13.297 -33.438 19.172 1 91.38 909 ASN A O 1
ATOM 7421 N N . PHE A 1 910 ? 13.055 -31.375 19.984 1 92.5 910 PHE A N 1
ATOM 7422 C CA . PHE A 1 910 ? 14.438 -31 19.719 1 92.5 910 PHE A CA 1
ATOM 7423 C C . PHE A 1 910 ? 15.305 -31.234 20.953 1 92.5 910 PHE A C 1
ATOM 7425 O O . PHE A 1 910 ? 16.531 -31.25 20.859 1 92.5 910 PHE A O 1
ATOM 7432 N N . GLN A 1 911 ? 14.789 -31.422 22.141 1 92.69 911 GLN A N 1
ATOM 7433 C CA . GLN A 1 911 ? 15.461 -31.484 23.438 1 92.69 911 GLN A CA 1
ATOM 7434 C C . GLN A 1 911 ? 16.547 -32.562 23.438 1 92.69 911 GLN A C 1
ATOM 7436 O O . GLN A 1 911 ? 17.656 -32.312 23.938 1 92.69 911 GLN A O 1
ATOM 7441 N N . PRO A 1 912 ? 16.266 -33.688 22.844 1 91.44 912 PRO A N 1
ATOM 7442 C CA . PRO A 1 912 ? 17.328 -34.688 22.844 1 91.44 912 PRO A CA 1
ATOM 7443 C C . PRO A 1 912 ? 18.578 -34.219 22.125 1 91.44 912 PRO A C 1
ATOM 7445 O O . PRO A 1 912 ? 19.703 -34.531 22.562 1 91.44 912 PRO A O 1
ATOM 7448 N N . GLU A 1 913 ? 18.359 -33.562 21.062 1 89.94 913 GLU A N 1
ATOM 7449 C CA . GLU A 1 913 ? 19.484 -33.031 20.297 1 89.94 913 GLU A CA 1
ATOM 7450 C C . GLU A 1 913 ? 20.25 -31.984 21.078 1 89.94 913 GLU A C 1
ATOM 7452 O O . GLU A 1 913 ? 21.484 -31.906 21.016 1 89.94 913 GLU A O 1
ATOM 7457 N N . LEU A 1 914 ? 19.594 -31.125 21.812 1 91.94 914 LEU A N 1
ATOM 7458 C CA . LEU A 1 914 ? 20.203 -30.078 22.625 1 91.94 914 LEU A CA 1
ATOM 7459 C C . LEU A 1 914 ? 21.031 -30.688 23.766 1 91.94 914 LEU A C 1
ATOM 7461 O O . LEU A 1 914 ? 22.109 -30.188 24.078 1 91.94 914 LEU A O 1
ATOM 7465 N N . ILE A 1 915 ? 20.469 -31.719 24.344 1 90.19 915 ILE A N 1
ATOM 7466 C CA . ILE A 1 915 ? 21.172 -32.375 25.438 1 90.19 915 ILE A CA 1
ATOM 7467 C C . ILE A 1 915 ? 22.438 -33.062 24.922 1 90.19 915 ILE A C 1
ATOM 7469 O O . ILE A 1 915 ? 23.5 -32.938 25.531 1 90.19 915 ILE A O 1
ATOM 7473 N N . LYS A 1 916 ? 22.297 -33.688 23.781 1 87.81 916 LYS A N 1
ATOM 7474 C CA . LYS A 1 916 ? 23.438 -34.375 23.188 1 87.81 916 LYS A CA 1
ATOM 7475 C C . LYS A 1 916 ? 24.531 -33.375 22.812 1 87.81 916 LYS A C 1
ATOM 7477 O O . LYS A 1 916 ? 25.719 -33.625 23.062 1 87.81 916 LYS A O 1
ATOM 7482 N N . SER A 1 917 ? 24.156 -32.344 22.219 1 86.75 917 SER A N 1
ATOM 7483 C CA . SER A 1 917 ? 25.094 -31.312 21.766 1 86.75 917 SER A CA 1
ATOM 7484 C C . SER A 1 917 ? 25.75 -30.609 22.938 1 86.75 917 SER A C 1
ATOM 7486 O O . SER A 1 917 ? 26.906 -30.156 22.844 1 86.75 917 SER A O 1
ATOM 7488 N N . GLY A 1 918 ? 25.047 -30.469 23.984 1 81.31 918 GLY A N 1
ATOM 7489 C CA . GLY A 1 918 ? 25.578 -29.812 25.172 1 81.31 918 GLY A CA 1
ATOM 7490 C C . GLY A 1 918 ? 26.672 -30.609 25.844 1 81.31 918 GLY A C 1
ATOM 7491 O O . GLY A 1 918 ? 27.547 -30.047 26.516 1 81.31 918 GLY A O 1
ATOM 7492 N N . GLN A 1 919 ? 26.531 -31.891 25.703 1 71.44 919 GLN A N 1
ATOM 7493 C CA . GLN A 1 919 ? 27.484 -32.781 26.328 1 71.44 919 GLN A CA 1
ATOM 7494 C C . GLN A 1 919 ? 28.75 -32.938 25.469 1 71.44 919 GLN A C 1
ATOM 7496 O O . GLN A 1 919 ? 29.797 -33.344 25.969 1 71.44 919 GLN A O 1
ATOM 7501 N N . SER A 1 920 ? 28.484 -32.594 24.188 1 64.25 920 SER A N 1
ATOM 7502 C CA . SER A 1 920 ? 29.609 -32.688 23.281 1 64.25 920 SER A CA 1
ATOM 7503 C C . SER A 1 920 ? 30.609 -31.562 23.5 1 64.25 920 SER A C 1
ATOM 7505 O O . SER A 1 920 ? 30.219 -30.422 23.75 1 64.25 920 SER A O 1
ATOM 7507 N N . SER A 1 921 ? 31.859 -31.797 23.812 1 54.28 921 SER A N 1
ATOM 7508 C CA . SER A 1 921 ? 32.969 -30.875 24.094 1 54.28 921 SER A CA 1
ATOM 7509 C C . SER A 1 921 ? 33.188 -29.938 22.906 1 54.28 921 SER A C 1
ATOM 7511 O O . SER A 1 921 ? 34.062 -29.062 22.969 1 54.28 921 SER A O 1
ATOM 7513 N N . GLY A 1 922 ? 32.406 -29.984 21.891 1 58.22 922 GLY A N 1
ATOM 7514 C CA . GLY A 1 922 ? 32.719 -29.312 20.641 1 58.22 922 GLY A CA 1
ATOM 7515 C C . GLY A 1 922 ? 32.625 -27.797 20.734 1 58.22 922 GLY A C 1
ATOM 7516 O O . GLY A 1 922 ? 33.438 -27.094 20.125 1 58.22 922 GLY A O 1
ATOM 7517 N N . LEU A 1 923 ? 31.797 -27.297 21.547 1 61.69 923 LEU A N 1
ATOM 7518 C CA . LEU A 1 923 ? 31.688 -25.844 21.688 1 61.69 923 LEU A CA 1
ATOM 7519 C C . LEU A 1 923 ? 32.906 -25.281 22.422 1 61.69 923 LEU A C 1
ATOM 7521 O O . LEU A 1 923 ? 33.438 -24.234 22.016 1 61.69 923 LEU A O 1
ATOM 7525 N N . LYS A 1 924 ? 33.438 -26.094 23.359 1 62.44 924 LYS A N 1
ATOM 7526 C CA . LYS A 1 924 ? 34.594 -25.656 24.172 1 62.44 924 LYS A CA 1
ATOM 7527 C C . LYS A 1 924 ? 35.906 -26.062 23.531 1 62.44 924 LYS A C 1
ATOM 7529 O O . LYS A 1 924 ? 36.938 -25.469 23.828 1 62.44 924 LYS A O 1
ATOM 7534 N N . ASP A 1 925 ? 35.688 -26.938 22.609 1 70.94 925 ASP A N 1
ATOM 7535 C CA . ASP A 1 925 ? 36.906 -27.406 21.922 1 70.94 925 ASP A CA 1
ATOM 7536 C C . ASP A 1 925 ? 37.25 -26.516 20.75 1 70.94 925 ASP A C 1
ATOM 7538 O O . ASP A 1 925 ? 38.312 -26.672 20.125 1 70.94 925 ASP A O 1
ATOM 7542 N N . ASN A 1 926 ? 36.375 -25.547 20.531 1 83.88 926 ASN A N 1
ATOM 7543 C CA . ASN A 1 926 ? 36.688 -24.516 19.547 1 83.88 926 ASN A CA 1
ATOM 7544 C C . ASN A 1 926 ? 37.875 -23.656 19.953 1 83.88 926 ASN A C 1
ATOM 7546 O O . ASN A 1 926 ? 37.844 -23.031 21.016 1 83.88 926 ASN A O 1
ATOM 7550 N N . ARG A 1 927 ? 38.875 -23.578 19.25 1 84.81 927 ARG A N 1
ATOM 7551 C CA . ARG A 1 927 ? 40.125 -22.922 19.578 1 84.81 927 ARG A CA 1
ATOM 7552 C C . ARG A 1 927 ? 39.906 -21.422 19.812 1 84.81 927 ARG A C 1
ATOM 7554 O O . ARG A 1 927 ? 40.75 -20.766 20.453 1 84.81 927 ARG A O 1
ATOM 7561 N N . VAL A 1 928 ? 38.781 -20.906 19.312 1 90.75 928 VAL A N 1
ATOM 7562 C CA . VAL A 1 928 ? 38.531 -19.469 19.375 1 90.75 928 VAL A CA 1
ATOM 7563 C C . VAL A 1 928 ? 37.781 -19.125 20.672 1 90.75 928 VAL A C 1
ATOM 7565 O O . VAL A 1 928 ? 37.812 -17.984 21.141 1 90.75 928 VAL A O 1
ATOM 7568 N N . TYR A 1 929 ? 37.188 -20.109 21.328 1 90.56 929 TYR A N 1
ATOM 7569 C CA . TYR A 1 929 ? 36.25 -19.875 22.422 1 90.56 929 TYR A CA 1
ATOM 7570 C C . TYR A 1 929 ? 36.938 -19.266 23.625 1 90.56 929 TYR A C 1
ATOM 7572 O O . TYR A 1 929 ? 36.438 -18.312 24.234 1 90.56 929 TYR A O 1
ATOM 7580 N N . PRO A 1 930 ? 38.156 -19.719 23.969 1 92 930 PRO A N 1
ATOM 7581 C CA . PRO A 1 930 ? 38.812 -19.125 25.156 1 92 930 PRO A CA 1
ATOM 7582 C C . PRO A 1 930 ? 39.031 -17.625 25.016 1 92 930 PRO A C 1
ATOM 7584 O O . PRO A 1 930 ? 38.781 -16.875 25.969 1 92 930 PRO A O 1
ATOM 7587 N N . HIS A 1 931 ? 39.469 -17.219 23.844 1 93.38 931 HIS A N 1
ATOM 7588 C CA . HIS A 1 931 ? 39.688 -15.789 23.609 1 93.38 931 HIS A CA 1
ATOM 7589 C C . HIS A 1 931 ? 38.344 -15.031 23.594 1 93.38 931 HIS A C 1
ATOM 7591 O O . HIS A 1 931 ? 38.281 -13.898 24.062 1 93.38 931 HIS A O 1
ATOM 7597 N N . PHE A 1 932 ? 37.406 -15.68 23.031 1 95.19 932 PHE A N 1
ATOM 7598 C CA . PHE A 1 932 ? 36.062 -15.102 22.984 1 95.19 932 PHE A CA 1
ATOM 7599 C C . PHE A 1 932 ? 35.5 -14.891 24.391 1 95.19 932 PHE A C 1
ATOM 7601 O O . PHE A 1 932 ? 35.031 -13.812 24.719 1 95.19 932 PHE A O 1
ATOM 7608 N N . ASN A 1 933 ? 35.656 -15.875 25.234 1 93.69 933 ASN A N 1
ATOM 7609 C CA . ASN A 1 933 ? 35.188 -15.812 26.609 1 93.69 933 ASN A CA 1
ATOM 7610 C C . ASN A 1 933 ? 35.938 -14.773 27.438 1 93.69 933 ASN A C 1
ATOM 7612 O O . ASN A 1 933 ? 35.375 -14.102 28.281 1 93.69 933 ASN A O 1
ATOM 7616 N N . GLN A 1 934 ? 37.188 -14.695 27.172 1 94.81 934 GLN A N 1
ATOM 7617 C CA . GLN A 1 934 ? 38.031 -13.703 27.859 1 94.81 934 GLN A CA 1
ATOM 7618 C C . GLN A 1 934 ? 37.562 -12.289 27.547 1 94.81 934 GLN A C 1
ATOM 7620 O O . GLN A 1 934 ? 37.5 -11.438 28.438 1 94.81 934 GLN A O 1
ATOM 7625 N N . LEU A 1 935 ? 37.312 -12.062 26.375 1 96 935 LEU A N 1
ATOM 7626 C CA . LEU A 1 935 ? 36.875 -10.742 25.969 1 96 935 LEU A CA 1
ATOM 7627 C C . LEU A 1 935 ? 35.5 -10.445 26.547 1 96 935 LEU A C 1
ATOM 7629 O O . LEU A 1 935 ? 35.219 -9.305 26.922 1 96 935 LEU A O 1
ATOM 7633 N N . LEU A 1 936 ? 34.594 -11.43 26.625 1 96.44 936 LEU A N 1
ATOM 7634 C CA . LEU A 1 936 ? 33.281 -11.266 27.266 1 96.44 936 LEU A CA 1
ATOM 7635 C C . LEU A 1 936 ? 33.438 -10.883 28.734 1 96.44 936 LEU A C 1
ATOM 7637 O O . LEU A 1 936 ? 32.719 -9.992 29.219 1 96.44 936 LEU A O 1
ATOM 7641 N N . ASP A 1 937 ? 34.344 -11.516 29.359 1 94.81 937 ASP A N 1
ATOM 7642 C CA . ASP A 1 937 ? 34.625 -11.227 30.766 1 94.81 937 ASP A CA 1
ATOM 7643 C C . ASP A 1 937 ? 35.125 -9.805 30.953 1 94.81 937 ASP A C 1
ATOM 7645 O O . ASP A 1 937 ? 34.75 -9.125 31.906 1 94.81 937 ASP A O 1
ATOM 7649 N N . SER A 1 938 ? 35.938 -9.469 30.047 1 95.44 938 SER A N 1
ATOM 7650 C CA . SER A 1 938 ? 36.469 -8.102 30.094 1 95.44 938 SER A CA 1
ATOM 7651 C C . SER A 1 938 ? 35.344 -7.078 29.922 1 95.44 938 SER A C 1
ATOM 7653 O O . SER A 1 938 ? 35.312 -6.07 30.625 1 95.44 938 SER A O 1
ATOM 7655 N N . LEU A 1 939 ? 34.5 -7.277 28.969 1 95.81 939 LEU A N 1
ATOM 7656 C CA . LEU A 1 939 ? 33.375 -6.383 28.734 1 95.81 939 LEU A CA 1
ATOM 7657 C C . LEU A 1 939 ? 32.438 -6.352 29.938 1 95.81 939 LEU A C 1
ATOM 7659 O O . LEU A 1 939 ? 31.922 -5.293 30.297 1 95.81 939 LEU A O 1
ATOM 7663 N N . LYS A 1 940 ? 32.25 -7.504 30.547 1 95.12 940 LYS A N 1
ATOM 7664 C CA . LYS A 1 940 ? 31.406 -7.602 31.75 1 95.12 940 LYS A CA 1
ATOM 7665 C C . LYS A 1 940 ? 31.938 -6.684 32.844 1 95.12 940 LYS A C 1
ATOM 7667 O O . LYS A 1 940 ? 31.156 -5.973 33.5 1 95.12 940 LYS A O 1
ATOM 7672 N N . GLU A 1 941 ? 33.188 -6.711 32.969 1 94.38 941 GLU A N 1
ATOM 7673 C CA . GLU A 1 941 ? 33.812 -5.883 34 1 94.38 941 GLU A CA 1
ATOM 7674 C C . GLU A 1 941 ? 33.656 -4.398 33.688 1 94.38 941 GLU A C 1
ATOM 7676 O O . GLU A 1 941 ? 33.375 -3.594 34.562 1 94.38 941 GLU A O 1
ATOM 7681 N N . LYS A 1 942 ? 33.719 -4.074 32.469 1 93.38 942 LYS A N 1
ATOM 7682 C CA . LYS A 1 942 ? 33.688 -2.674 32.062 1 93.38 942 LYS A CA 1
ATOM 7683 C C . LYS A 1 942 ? 32.25 -2.105 32.188 1 93.38 942 LYS A C 1
ATOM 7685 O O . LYS A 1 942 ? 32.094 -0.896 32.344 1 93.38 942 LYS A O 1
ATOM 7690 N N . ILE A 1 943 ? 31.281 -2.969 32.125 1 92.56 943 ILE A N 1
ATOM 7691 C CA . ILE A 1 943 ? 29.906 -2.449 32.156 1 92.56 943 ILE A CA 1
ATOM 7692 C C . ILE A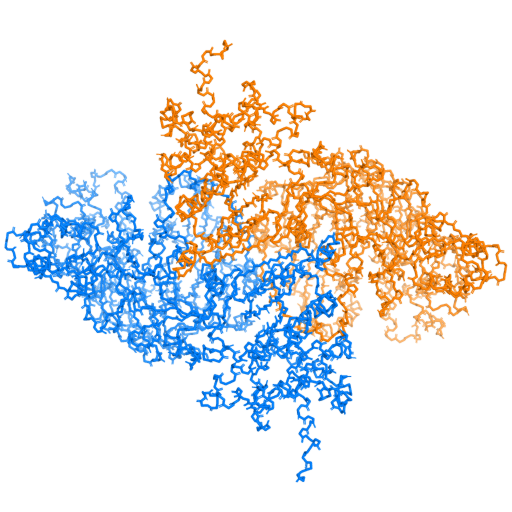 1 943 ? 29.312 -2.686 33.531 1 92.56 943 ILE A C 1
ATOM 7694 O O . ILE A 1 943 ? 28.094 -2.551 33.719 1 92.56 943 ILE A O 1
ATOM 7698 N N . SER A 1 944 ? 30.031 -3.086 34.5 1 89.56 944 SER A N 1
ATOM 7699 C CA . SER A 1 944 ? 29.547 -3.424 35.812 1 89.56 944 SER A CA 1
ATOM 7700 C C . SER A 1 944 ? 28.859 -2.23 36.469 1 89.56 944 SER A C 1
ATOM 7702 O O . SER A 1 944 ? 27.922 -2.4 37.25 1 89.56 944 SER A O 1
ATOM 7704 N N . SER A 1 945 ? 29.219 -1.047 36.094 1 87.88 945 SER A N 1
ATOM 7705 C CA . SER A 1 945 ? 28.703 0.158 36.75 1 87.88 945 SER A CA 1
ATOM 7706 C C . SER A 1 945 ? 27.469 0.682 36 1 87.88 945 SER A C 1
ATOM 7708 O O . SER A 1 945 ? 26.844 1.646 36.438 1 87.88 945 SER A O 1
ATOM 7710 N N . TRP A 1 946 ? 27.188 0.011 34.906 1 88.19 946 TRP A N 1
ATOM 7711 C CA . TRP A 1 946 ? 26.062 0.47 34.094 1 88.19 946 TRP A CA 1
ATOM 7712 C C . TRP A 1 946 ? 24.75 0.191 34.812 1 88.19 946 TRP A C 1
ATOM 7714 O O . TRP A 1 946 ? 24.672 -0.698 35.656 1 88.19 946 TRP A O 1
ATOM 7724 N N . LYS A 1 947 ? 23.719 0.923 34.469 1 84.88 947 LYS A N 1
ATOM 7725 C CA . LYS A 1 947 ? 22.375 0.639 34.938 1 84.88 947 LYS A CA 1
ATOM 7726 C C . LYS A 1 947 ? 21.875 -0.704 34.375 1 84.88 947 LYS A C 1
ATOM 7728 O O . LYS A 1 947 ? 22.297 -1.142 33.312 1 84.88 947 LYS A O 1
ATOM 7733 N N . HIS A 1 948 ? 21 -1.268 35.094 1 83.62 948 HIS A N 1
ATOM 7734 C CA . HIS A 1 948 ? 20.484 -2.588 34.75 1 83.62 948 HIS A CA 1
ATOM 7735 C C . HIS A 1 948 ? 19.828 -2.584 33.375 1 83.62 948 HIS A C 1
ATOM 7737 O O . HIS A 1 948 ? 20.016 -3.518 32.594 1 83.62 948 HIS A O 1
ATOM 7743 N N . THR A 1 949 ? 19.125 -1.564 33.031 1 82.12 949 THR A N 1
ATOM 7744 C CA . THR A 1 949 ? 18.406 -1.484 31.766 1 82.12 949 THR A CA 1
ATOM 7745 C C . THR A 1 949 ? 19.406 -1.394 30.609 1 82.12 949 THR A C 1
ATOM 7747 O O . THR A 1 949 ? 19.188 -1.998 29.562 1 82.12 949 THR A O 1
ATOM 7750 N N . ASP A 1 950 ? 20.453 -0.634 30.859 1 85.62 950 ASP A N 1
ATOM 7751 C CA . ASP A 1 950 ? 21.469 -0.481 29.828 1 85.62 950 ASP A CA 1
ATOM 7752 C C . ASP A 1 950 ? 22.219 -1.789 29.609 1 85.62 950 ASP A C 1
ATOM 7754 O O . ASP A 1 950 ? 22.562 -2.129 28.469 1 85.62 950 ASP A O 1
ATOM 7758 N N . LYS A 1 951 ? 22.516 -2.43 30.75 1 89.94 951 LYS A N 1
ATOM 7759 C CA . LYS A 1 951 ? 23.188 -3.723 30.641 1 89.94 951 LYS A CA 1
ATOM 7760 C C . LYS A 1 951 ? 22.344 -4.723 29.859 1 89.94 951 LYS A C 1
ATOM 7762 O O . LYS A 1 951 ? 22.859 -5.441 29 1 89.94 951 LYS A O 1
ATOM 7767 N N . HIS A 1 952 ? 21.078 -4.676 30.188 1 90.56 952 HIS A N 1
ATOM 7768 C CA . HIS A 1 952 ? 20.125 -5.551 29.516 1 90.56 952 HIS A CA 1
ATOM 7769 C C . HIS A 1 952 ? 20.109 -5.301 28 1 90.56 952 HIS A C 1
ATOM 7771 O O . HIS A 1 952 ? 20.234 -6.242 27.219 1 90.56 952 HIS A O 1
ATOM 7777 N N . ASP A 1 953 ? 20.016 -4.082 27.578 1 89.06 953 ASP A N 1
ATOM 7778 C CA . ASP A 1 953 ? 19.953 -3.723 26.172 1 89.06 953 ASP A CA 1
ATOM 7779 C C . ASP A 1 953 ? 21.25 -4.098 25.453 1 89.06 953 ASP A C 1
ATOM 7781 O O . ASP A 1 953 ? 21.234 -4.492 24.297 1 89.06 953 ASP A O 1
ATOM 7785 N N . PHE A 1 954 ? 22.312 -3.902 26.172 1 92.5 954 PHE A N 1
ATOM 7786 C CA . PHE A 1 954 ? 23.609 -4.234 25.625 1 92.5 954 PHE A CA 1
ATOM 7787 C C . PHE A 1 954 ? 23.719 -5.727 25.312 1 92.5 954 PHE A C 1
ATOM 7789 O O . PHE A 1 954 ? 24.141 -6.117 24.234 1 92.5 954 PHE A O 1
ATOM 7796 N N . ILE A 1 955 ? 23.297 -6.52 26.297 1 95.38 955 ILE A N 1
ATOM 7797 C CA . ILE A 1 955 ? 23.359 -7.969 26.141 1 95.38 955 ILE A CA 1
ATOM 7798 C C . ILE A 1 955 ? 22.438 -8.406 24.984 1 95.38 955 ILE A C 1
ATOM 7800 O O . ILE A 1 955 ? 22.828 -9.234 24.156 1 95.38 955 ILE A O 1
ATOM 7804 N N . VAL A 1 956 ? 21.25 -7.844 24.906 1 94.94 956 VAL A N 1
ATOM 7805 C CA . VAL A 1 956 ? 20.281 -8.172 23.859 1 94.94 956 VAL A CA 1
ATOM 7806 C C . VAL A 1 956 ? 20.875 -7.84 22.5 1 94.94 956 VAL A C 1
ATOM 7808 O O . VAL A 1 956 ? 20.703 -8.602 21.547 1 94.94 956 VAL A O 1
ATOM 7811 N N . SER A 1 957 ? 21.562 -6.738 22.359 1 93.88 957 SER A N 1
ATOM 7812 C CA . SER A 1 957 ? 22.172 -6.316 21.109 1 93.88 957 SER A CA 1
ATOM 7813 C C . SER A 1 957 ? 23.281 -7.281 20.672 1 93.88 957 SER A C 1
ATOM 7815 O O . SER A 1 957 ? 23.406 -7.598 19.484 1 93.88 957 SER A O 1
ATOM 7817 N N . LEU A 1 958 ? 24.094 -7.707 21.672 1 96.31 958 LEU A N 1
ATOM 7818 C CA . LEU A 1 958 ? 25.156 -8.656 21.359 1 96.31 958 LEU A CA 1
ATOM 7819 C C . LEU A 1 958 ? 24.578 -9.977 20.844 1 96.31 958 LEU A C 1
ATOM 7821 O O . LEU A 1 958 ? 25.062 -10.531 19.859 1 96.31 958 LEU A O 1
ATOM 7825 N N . LEU A 1 959 ? 23.531 -10.406 21.516 1 96.94 959 LEU A N 1
ATOM 7826 C CA . LEU A 1 959 ? 22.906 -11.672 21.141 1 96.94 959 LEU A CA 1
ATOM 7827 C C . LEU A 1 959 ? 22.25 -11.562 19.766 1 96.94 959 LEU A C 1
ATOM 7829 O O . LEU A 1 959 ? 22.297 -12.5 18.969 1 96.94 959 LEU A O 1
ATOM 7833 N N . HIS A 1 960 ? 21.641 -10.453 19.516 1 95.5 960 HIS A N 1
ATOM 7834 C CA . HIS A 1 960 ? 21 -10.203 18.219 1 95.5 960 HIS A CA 1
ATOM 7835 C C . HIS A 1 960 ? 22 -10.344 17.078 1 95.5 960 HIS A C 1
ATOM 7837 O O . HIS A 1 960 ? 21.719 -11 16.078 1 95.5 960 HIS A O 1
ATOM 7843 N N . MET A 1 961 ? 23.141 -9.727 17.203 1 96 961 MET A N 1
ATOM 7844 C CA . MET A 1 961 ? 24.172 -9.797 16.172 1 96 961 MET A CA 1
ATOM 7845 C C . MET A 1 961 ? 24.734 -11.211 16.062 1 96 961 MET A C 1
ATOM 7847 O O . MET A 1 961 ? 25.094 -11.664 14.977 1 96 961 MET A O 1
ATOM 7851 N N . HIS A 1 962 ? 24.859 -11.859 17.219 1 97.19 962 HIS A N 1
ATOM 7852 C CA . HIS A 1 962 ? 25.312 -13.25 17.234 1 97.19 962 HIS A CA 1
ATOM 7853 C C . HIS A 1 962 ? 24.391 -14.141 16.422 1 97.19 962 HIS A C 1
ATOM 7855 O O . HIS A 1 962 ? 24.844 -14.945 15.602 1 97.19 962 HIS A O 1
ATOM 7861 N N . MET A 1 963 ? 23.109 -13.945 16.562 1 96.75 963 MET A N 1
ATOM 7862 C CA . MET A 1 963 ? 22.109 -14.719 15.844 1 96.75 963 MET A CA 1
ATOM 7863 C C . MET A 1 963 ? 22.141 -14.398 14.352 1 96.75 963 MET A C 1
ATOM 7865 O O . MET A 1 963 ? 22 -15.289 13.516 1 96.75 963 MET A O 1
ATOM 7869 N N . ASN A 1 964 ? 22.312 -13.125 13.992 1 95.62 964 ASN A N 1
ATOM 7870 C CA . ASN A 1 964 ? 22.375 -12.703 12.594 1 95.62 964 ASN A CA 1
ATOM 7871 C C . ASN A 1 964 ? 23.562 -13.328 11.875 1 95.62 964 ASN A C 1
ATOM 7873 O O . ASN A 1 964 ? 23.531 -13.523 10.656 1 95.62 964 ASN A O 1
ATOM 7877 N N . ARG A 1 965 ? 24.594 -13.656 12.633 1 97.31 965 ARG A N 1
ATOM 7878 C CA . ARG A 1 965 ? 25.766 -14.289 12.031 1 97.31 965 ARG A CA 1
ATOM 7879 C C . ARG A 1 965 ? 25.547 -15.781 11.852 1 97.31 965 ARG A C 1
ATOM 7881 O O . ARG A 1 965 ? 26.078 -16.391 10.914 1 97.31 965 ARG A O 1
ATOM 7888 N N . ILE A 1 966 ? 24.719 -16.359 12.703 1 96.5 966 ILE A N 1
ATOM 7889 C CA . ILE A 1 966 ? 24.547 -17.812 12.695 1 96.5 966 ILE A CA 1
ATOM 7890 C C . ILE A 1 966 ? 23.578 -18.219 11.586 1 96.5 966 ILE A C 1
ATOM 7892 O O . ILE A 1 966 ? 23.875 -19.094 10.781 1 96.5 966 ILE A O 1
ATOM 7896 N N . PHE A 1 967 ? 22.438 -17.547 11.57 1 94 967 PHE A N 1
ATOM 7897 C CA . PHE A 1 967 ? 21.375 -17.984 10.688 1 94 967 PHE A CA 1
ATOM 7898 C C . PHE A 1 967 ? 21.406 -17.219 9.367 1 94 967 PHE A C 1
ATOM 7900 O O . PHE A 1 967 ? 21.375 -15.992 9.359 1 94 967 PHE A O 1
ATOM 7907 N N . GLU A 1 968 ? 21.375 -17.875 8.297 1 90.75 968 GLU A N 1
ATOM 7908 C CA . GLU A 1 968 ? 21.438 -17.234 6.984 1 90.75 968 GLU A CA 1
ATOM 7909 C C . GLU A 1 968 ? 20.062 -16.812 6.5 1 90.75 968 GLU A C 1
ATOM 7911 O O . GLU A 1 968 ? 19.938 -15.938 5.641 1 90.75 968 GLU A O 1
ATOM 7916 N N . SER A 1 969 ? 19.062 -17.469 6.996 1 85.94 969 SER A N 1
ATOM 7917 C CA . SER A 1 969 ? 17.703 -17.125 6.586 1 85.94 969 SER A CA 1
ATOM 7918 C C . SER A 1 969 ? 16.797 -16.938 7.797 1 85.94 969 SER A C 1
ATOM 7920 O O . SER A 1 969 ? 16.906 -17.656 8.789 1 85.94 969 SER A O 1
ATOM 7922 N N . CYS A 1 970 ? 15.93 -15.977 7.785 1 86.88 970 CYS A N 1
ATOM 7923 C CA . CYS A 1 970 ? 14.922 -15.672 8.797 1 86.88 970 CYS A CA 1
ATOM 7924 C C . CYS A 1 970 ? 15.547 -15.586 10.18 1 86.88 970 CYS A C 1
ATOM 7926 O O . CYS A 1 970 ? 15.078 -16.234 11.117 1 86.88 970 CYS A O 1
ATOM 7928 N N . PRO A 1 971 ? 16.609 -14.844 10.273 1 90.44 971 PRO A N 1
ATOM 7929 C CA . PRO A 1 971 ? 17.328 -14.805 11.555 1 90.44 971 PRO A CA 1
ATOM 7930 C C . PRO A 1 971 ? 16.438 -14.32 12.703 1 90.44 971 PRO A C 1
ATOM 7932 O O . PRO A 1 971 ? 16.594 -14.781 13.844 1 90.44 971 PRO A O 1
ATOM 7935 N N . ARG A 1 972 ? 15.539 -13.461 12.422 1 90.44 972 ARG A N 1
ATOM 7936 C CA . ARG A 1 972 ? 14.719 -12.906 13.492 1 90.44 972 ARG A CA 1
ATOM 7937 C C . ARG A 1 972 ? 13.758 -13.953 14.047 1 90.44 972 ARG A C 1
ATOM 7939 O O . ARG A 1 972 ? 13.547 -14.023 15.258 1 90.44 972 ARG A O 1
ATOM 7946 N N . GLU A 1 973 ? 13.117 -14.82 13.234 1 89.56 973 GLU A N 1
ATOM 7947 C CA . GLU A 1 973 ? 12.25 -15.914 13.664 1 89.56 973 GLU A CA 1
ATOM 7948 C C . GLU A 1 973 ? 13.039 -16.969 14.453 1 89.56 973 GLU A C 1
ATOM 7950 O O . GLU A 1 973 ? 12.562 -17.469 15.469 1 89.56 973 GLU A O 1
ATOM 7955 N N . TYR A 1 974 ? 14.195 -17.203 14.016 1 92.69 974 TYR A N 1
ATOM 7956 C CA . TYR A 1 974 ? 15.031 -18.188 14.711 1 92.69 974 TYR A CA 1
ATOM 7957 C C . TYR A 1 974 ? 15.516 -17.625 16.047 1 92.69 974 TYR A C 1
ATOM 7959 O O . TYR A 1 974 ? 15.688 -18.375 17.016 1 92.69 974 TYR A O 1
ATOM 7967 N N . GLU A 1 975 ? 15.805 -16.328 16.031 1 94.56 975 GLU A N 1
ATOM 7968 C CA . GLU A 1 975 ? 16.156 -15.695 17.297 1 94.56 975 GLU A CA 1
ATOM 7969 C C . GLU A 1 975 ? 15.031 -15.859 18.328 1 94.56 975 GLU A C 1
ATOM 7971 O O . GLU A 1 975 ? 15.297 -16.188 19.484 1 94.56 975 GLU A O 1
ATOM 7976 N N . PHE A 1 976 ? 13.828 -15.664 17.906 1 92.38 976 PHE A N 1
ATOM 7977 C CA . PHE A 1 976 ? 12.664 -15.844 18.766 1 92.38 976 PHE A CA 1
ATOM 7978 C C . PHE A 1 976 ? 12.586 -17.281 19.281 1 92.38 976 PHE A C 1
ATOM 7980 O O . PHE A 1 976 ? 12.438 -17.516 20.484 1 92.38 976 PHE A O 1
ATOM 7987 N N . LEU A 1 977 ? 12.727 -18.219 18.359 1 93.44 977 LEU A N 1
ATOM 7988 C CA . LEU A 1 977 ? 12.68 -19.641 18.703 1 93.44 977 LEU A CA 1
ATOM 7989 C C . LEU A 1 977 ? 13.812 -20 19.656 1 93.44 977 LEU A C 1
ATOM 7991 O O . LEU A 1 977 ? 13.609 -20.734 20.625 1 93.44 977 LEU A O 1
ATOM 7995 N N . ALA A 1 978 ? 14.984 -19.5 19.406 1 95.5 978 ALA A N 1
ATOM 7996 C CA . ALA A 1 978 ? 16.156 -19.797 20.234 1 95.5 978 ALA A CA 1
ATOM 7997 C C . ALA A 1 978 ? 15.953 -19.312 21.672 1 95.5 978 ALA A C 1
ATOM 7999 O O . ALA A 1 978 ? 16.328 -20 22.609 1 95.5 978 ALA A O 1
ATOM 8000 N N . TYR A 1 979 ? 15.461 -18.109 21.844 1 95.56 979 TYR A N 1
ATOM 8001 C CA . TYR A 1 979 ? 15.195 -17.594 23.188 1 95.56 979 TYR A CA 1
ATOM 8002 C C . TYR A 1 979 ? 14.234 -18.516 23.938 1 95.56 979 TYR A C 1
ATOM 8004 O O . TYR A 1 979 ? 14.398 -18.734 25.125 1 95.56 979 TYR A O 1
ATOM 8012 N N . HIS A 1 980 ? 13.211 -19 23.234 1 94.31 980 HIS A N 1
ATOM 8013 C CA . HIS A 1 980 ? 12.266 -19.922 23.844 1 94.31 980 HIS A CA 1
ATOM 8014 C C . HIS A 1 980 ? 12.961 -21.219 24.266 1 94.31 980 HIS A C 1
ATOM 8016 O O . HIS A 1 980 ? 12.727 -21.719 25.375 1 94.31 980 HIS A O 1
ATOM 8022 N N . PHE A 1 981 ? 13.75 -21.719 23.422 1 95.62 981 PHE A N 1
ATOM 8023 C CA . PHE A 1 981 ? 14.492 -22.938 23.719 1 95.62 981 PHE A CA 1
ATOM 8024 C C . PHE A 1 981 ? 15.445 -22.719 24.891 1 95.62 981 PHE A C 1
ATOM 8026 O O . PHE A 1 981 ? 15.602 -23.594 25.75 1 95.62 981 PHE A O 1
ATOM 8033 N N . MET A 1 982 ? 16.125 -21.578 24.891 1 95.38 982 MET A N 1
ATOM 8034 C CA . MET A 1 982 ? 17.047 -21.25 25.984 1 95.38 982 MET A CA 1
ATOM 8035 C C . MET A 1 982 ? 16.328 -21.266 27.328 1 95.38 982 MET A C 1
ATOM 8037 O O . MET A 1 982 ? 16.828 -21.812 28.297 1 95.38 982 MET A O 1
ATOM 8041 N N . LYS A 1 983 ? 15.188 -20.641 27.312 1 94 983 LYS A N 1
ATOM 8042 C CA . LYS A 1 983 ? 14.414 -20.578 28.547 1 94 983 LYS A CA 1
ATOM 8043 C C . LYS A 1 983 ? 14.039 -21.969 29.047 1 94 983 LYS A C 1
ATOM 8045 O O . LYS A 1 983 ? 14.242 -22.297 30.219 1 94 983 LYS A O 1
ATOM 8050 N N . LYS A 1 984 ? 13.539 -22.797 28.156 1 93.94 984 LYS A N 1
ATOM 8051 C CA . LYS A 1 984 ? 13.125 -24.156 28.5 1 93.94 984 LYS A CA 1
ATOM 8052 C C . LYS A 1 984 ? 14.32 -25.016 28.906 1 93.94 984 LYS A C 1
ATOM 8054 O O . LYS A 1 984 ? 14.242 -25.797 29.844 1 93.94 984 LYS A O 1
ATOM 8059 N N . HIS A 1 985 ? 15.312 -24.859 28.125 1 91.88 985 HIS A N 1
ATOM 8060 C CA . HIS A 1 985 ? 16.5 -25.641 28.391 1 91.88 985 HIS A CA 1
ATOM 8061 C C . HIS A 1 985 ? 17.156 -25.25 29.719 1 91.88 985 HIS A C 1
ATOM 8063 O O . HIS A 1 985 ? 17.672 -26.094 30.438 1 91.88 985 HIS A O 1
ATOM 8069 N N . GLN A 1 986 ? 17.234 -23.938 29.953 1 89.88 986 GLN A N 1
ATOM 8070 C CA . GLN A 1 986 ? 17.75 -23.469 31.219 1 89.88 986 GLN A CA 1
ATOM 8071 C C . GLN A 1 986 ? 16.953 -24.047 32.406 1 89.88 986 GLN A C 1
ATOM 8073 O O . GLN A 1 986 ? 17.531 -24.406 33.438 1 89.88 986 GLN A O 1
ATOM 8078 N N . THR A 1 987 ? 15.68 -24.109 32.219 1 89 987 THR A N 1
ATOM 8079 C CA . THR A 1 987 ? 14.82 -24.703 33.25 1 89 987 THR A CA 1
ATOM 8080 C C . THR A 1 987 ? 15.156 -26.188 33.438 1 89 987 THR A C 1
ATOM 8082 O O . THR A 1 987 ? 15.188 -26.688 34.562 1 89 987 THR A O 1
ATOM 8085 N N . TYR A 1 988 ? 15.391 -26.812 32.344 1 87.88 988 TYR A N 1
ATOM 8086 C CA . TYR A 1 988 ? 15.805 -28.203 32.406 1 87.88 988 TYR A CA 1
ATOM 8087 C C . TYR A 1 988 ? 17.125 -28.359 33.125 1 87.88 988 TYR A C 1
ATOM 8089 O O . TYR A 1 988 ? 17.266 -29.25 34 1 87.88 988 TYR A O 1
ATOM 8097 N N . LEU A 1 989 ? 18.109 -27.516 32.844 1 83.81 989 LEU A N 1
ATOM 8098 C CA . LEU A 1 989 ? 19.422 -27.578 33.469 1 83.81 989 LEU A CA 1
ATOM 8099 C C . LEU A 1 989 ? 19.328 -27.281 34.969 1 83.81 989 LEU A C 1
ATOM 8101 O O . LEU A 1 989 ? 20.047 -27.891 35.75 1 83.81 989 LEU A O 1
ATOM 8105 N N . ASN A 1 990 ? 18.5 -26.328 35.281 1 82.12 990 ASN A N 1
ATOM 8106 C CA . ASN A 1 990 ? 18.312 -26.016 36.719 1 82.12 990 ASN A CA 1
ATOM 8107 C C . ASN A 1 990 ? 17.766 -27.203 37.469 1 82.12 990 ASN A C 1
ATOM 8109 O O . ASN A 1 990 ? 18.125 -27.422 38.656 1 82.12 990 ASN A O 1
ATOM 8113 N N . TYR A 1 991 ? 16.984 -27.906 36.875 1 78.12 991 TYR A N 1
ATOM 8114 C CA . TYR A 1 991 ? 16.406 -29.078 37.5 1 78.12 991 TYR A CA 1
ATOM 8115 C C . TYR A 1 991 ? 17.422 -30.203 37.625 1 78.12 991 TYR A C 1
ATOM 8117 O O . TYR A 1 991 ? 17.469 -30.906 38.625 1 78.12 991 TYR A O 1
ATOM 8125 N N . MET A 1 992 ? 18.312 -30.297 36.656 1 75.75 992 MET A N 1
ATOM 8126 C CA . MET A 1 992 ? 19.312 -31.375 36.656 1 75.75 992 MET A CA 1
ATOM 8127 C C . MET A 1 992 ? 20.453 -31.031 37.625 1 75.75 992 MET A C 1
ATOM 8129 O O . MET A 1 992 ? 21.031 -31.922 38.25 1 75.75 992 MET A O 1
ATOM 8133 N N . THR A 1 993 ? 21.016 -29.766 37.562 1 62.31 993 THR A N 1
ATOM 8134 C CA . THR A 1 993 ? 22.156 -29.406 38.406 1 62.31 993 THR A CA 1
ATOM 8135 C C . THR A 1 993 ? 21.719 -29.125 39.844 1 62.31 993 THR A C 1
ATOM 8137 O O . THR A 1 993 ? 22.547 -28.844 40.719 1 62.31 993 THR A O 1
ATOM 8140 N N . ASN A 1 994 ? 20.672 -28.766 40.344 1 43.62 994 ASN A N 1
ATOM 8141 C CA . ASN A 1 994 ? 20.453 -28.719 41.781 1 43.62 994 ASN A CA 1
ATOM 8142 C C . ASN A 1 994 ? 20.891 -30.016 42.469 1 43.62 994 ASN A C 1
ATOM 8144 O O . ASN A 1 994 ? 20.422 -30.328 43.562 1 43.62 994 ASN A O 1
ATOM 8148 N N . ASP A 1 995 ? 21.703 -30.938 42 1 33.91 995 ASP A N 1
ATOM 8149 C CA . ASP A 1 995 ? 22.438 -31.453 43.156 1 33.91 995 ASP A CA 1
ATOM 8150 C C . ASP A 1 995 ? 23.406 -30.422 43.688 1 33.91 995 ASP A C 1
ATOM 8152 O O . ASP A 1 995 ? 24.172 -29.828 42.938 1 33.91 995 ASP A O 1
ATOM 8156 N N . GLY A 1 996 ? 23.016 -29.438 44.688 1 29.39 996 GLY A N 1
ATOM 8157 C CA . GLY A 1 996 ? 23.75 -28.688 45.688 1 29.39 996 GLY A CA 1
ATOM 8158 C C . GLY A 1 996 ? 25.125 -29.25 45.969 1 29.39 996 GLY A C 1
ATOM 8159 O O . GLY A 1 996 ? 25.781 -28.844 46.938 1 29.39 996 GLY A O 1
ATOM 8160 N N . PHE A 1 997 ? 25.875 -30.141 45.25 1 24.72 997 PHE A N 1
ATOM 8161 C CA . PHE A 1 997 ? 27.219 -30.109 45.812 1 24.72 997 PHE A CA 1
ATOM 8162 C C . PHE A 1 997 ? 27.953 -28.844 45.375 1 24.72 997 PHE A C 1
ATOM 8164 O O . PHE A 1 997 ? 27.781 -28.375 44.25 1 24.72 997 PHE A O 1
ATOM 8171 N N . MET B 1 1 ? -12.016 -3.062 -29.484 1 66.88 1 MET B N 1
ATOM 8172 C CA . MET B 1 1 ? -12.953 -3.838 -28.672 1 66.88 1 MET B CA 1
ATOM 8173 C C . MET B 1 1 ? -12.938 -5.309 -29.078 1 66.88 1 MET B C 1
ATOM 8175 O O . MET B 1 1 ? -12.828 -5.625 -30.266 1 66.88 1 MET B O 1
ATOM 8179 N N . SER B 1 2 ? -12.867 -6.297 -28.172 1 74.19 2 SER B N 1
ATOM 8180 C CA . SER B 1 2 ? -12.82 -7.73 -28.438 1 74.19 2 SER B CA 1
ATOM 8181 C C . SER B 1 2 ? -14.094 -8.211 -29.125 1 74.19 2 SER B C 1
ATOM 8183 O O . SER B 1 2 ? -15.195 -7.75 -28.797 1 74.19 2 SER B O 1
ATOM 8185 N N . GLU B 1 3 ? -13.93 -8.906 -30.188 1 88.69 3 GLU B N 1
ATOM 8186 C CA . GLU B 1 3 ? -15.039 -9.523 -30.906 1 88.69 3 GLU B CA 1
ATOM 8187 C C . GLU B 1 3 ? -15.102 -11.023 -30.656 1 88.69 3 GLU B C 1
ATOM 8189 O O . GLU B 1 3 ? -14.406 -11.805 -31.297 1 88.69 3 GLU B O 1
ATOM 8194 N N . PHE B 1 4 ? -16.062 -11.422 -29.922 1 94.94 4 PHE B N 1
ATOM 8195 C CA . PHE B 1 4 ? -16.172 -12.828 -29.531 1 94.94 4 PHE B CA 1
ATOM 8196 C C . PHE B 1 4 ? -17.219 -13.539 -30.391 1 94.94 4 PHE B C 1
ATOM 8198 O O . PHE B 1 4 ? -18.234 -12.945 -30.766 1 94.94 4 PHE B O 1
ATOM 8205 N N . ILE B 1 5 ? -16.938 -14.789 -30.672 1 96.19 5 ILE B N 1
ATOM 8206 C CA . ILE B 1 5 ? -17.891 -15.695 -31.297 1 96.19 5 ILE B CA 1
ATOM 8207 C C . ILE B 1 5 ? -18.047 -16.953 -30.438 1 96.19 5 ILE B C 1
ATOM 8209 O O . ILE B 1 5 ? -17.062 -17.438 -29.875 1 96.19 5 ILE B O 1
ATOM 8213 N N . VAL B 1 6 ? -19.297 -17.469 -30.344 1 97.19 6 VAL B N 1
ATOM 8214 C CA . VAL B 1 6 ? -19.547 -18.672 -29.562 1 97.19 6 VAL B CA 1
ATOM 8215 C C . VAL B 1 6 ? -19.234 -19.906 -30.391 1 97.19 6 VAL B C 1
ATOM 8217 O O . VAL B 1 6 ? -19.578 -19.969 -31.578 1 97.19 6 VAL B O 1
ATOM 8220 N N . ALA B 1 7 ? -18.5 -20.844 -29.859 1 96.5 7 ALA B N 1
ATOM 8221 C CA . ALA B 1 7 ? -18.172 -22.094 -30.547 1 96.5 7 ALA B CA 1
ATOM 8222 C C . ALA B 1 7 ? -19.422 -22.844 -30.953 1 96.5 7 ALA B C 1
ATOM 8224 O O . ALA B 1 7 ? -20.469 -22.734 -30.297 1 96.5 7 ALA B O 1
ATOM 8225 N N . PRO B 1 8 ? -19.391 -23.688 -31.906 1 94.5 8 PRO B N 1
ATOM 8226 C CA . PRO B 1 8 ? -20.578 -24.312 -32.469 1 94.5 8 PRO B CA 1
ATOM 8227 C C . PRO B 1 8 ? -21.031 -25.531 -31.672 1 94.5 8 PRO B C 1
ATOM 8229 O O . PRO B 1 8 ? -21.953 -26.25 -32.094 1 94.5 8 PRO B O 1
ATOM 8232 N N . PHE B 1 9 ? -20.484 -25.812 -30.625 1 95 9 PHE B N 1
ATOM 8233 C CA . PHE B 1 9 ? -20.859 -26.953 -29.797 1 95 9 PHE B CA 1
ATOM 8234 C C . PHE B 1 9 ? -21.141 -26.516 -28.359 1 95 9 PHE B C 1
ATOM 8236 O O . PHE B 1 9 ? -20.844 -25.391 -27.984 1 95 9 PHE B O 1
ATOM 8243 N N . LEU B 1 10 ? -21.75 -27.406 -27.594 1 95.75 10 LEU B N 1
ATOM 8244 C CA . LEU B 1 10 ? -22.078 -27.203 -26.188 1 95.75 10 LEU B CA 1
ATOM 8245 C C . LEU B 1 10 ? -21.766 -28.453 -25.375 1 95.75 10 LEU B C 1
ATOM 8247 O O . LEU B 1 10 ? -22.219 -29.547 -25.719 1 95.75 10 LEU B O 1
ATOM 8251 N N . LEU B 1 11 ? -20.906 -28.297 -24.375 1 97 11 LEU B N 1
ATOM 8252 C CA . LEU B 1 11 ? -20.688 -29.406 -23.453 1 97 11 LEU B CA 1
ATOM 8253 C C . LEU B 1 11 ? -21.75 -29.438 -22.359 1 97 11 LEU B C 1
ATOM 8255 O O . LEU B 1 11 ? -22.078 -28.391 -21.766 1 97 11 LEU B O 1
ATOM 8259 N N . VAL B 1 12 ? -22.281 -30.578 -22.094 1 97.62 12 VAL B N 1
ATOM 8260 C CA . VAL B 1 12 ? -23.359 -30.734 -21.109 1 97.62 12 VAL B CA 1
ATOM 8261 C C . VAL B 1 12 ? -22.922 -31.688 -20 1 97.62 12 VAL B C 1
ATOM 8263 O O . VAL B 1 12 ? -22.469 -32.812 -20.281 1 97.62 12 VAL B O 1
ATOM 8266 N N . ARG B 1 13 ? -22.969 -31.266 -18.797 1 97.81 13 ARG B N 1
ATOM 8267 C CA . ARG B 1 13 ? -22.781 -32.094 -17.609 1 97.81 13 ARG B CA 1
ATOM 8268 C C . ARG B 1 13 ? -24.125 -32.406 -16.938 1 97.81 13 ARG B C 1
ATOM 8270 O O . ARG B 1 13 ? -25 -31.547 -16.891 1 97.81 13 ARG B O 1
ATOM 8277 N N . SER B 1 14 ? -24.234 -33.594 -16.453 1 97.5 14 SER B N 1
ATOM 8278 C CA . SER B 1 14 ? -25.516 -33.938 -15.836 1 97.5 14 SER B CA 1
ATOM 8279 C C . SER B 1 14 ? -25.312 -35 -14.742 1 97.5 14 SER B C 1
ATOM 8281 O O . SER B 1 14 ? -24.469 -35.875 -14.875 1 97.5 14 SER B O 1
ATOM 8283 N N . PRO B 1 15 ? -26.188 -34.938 -13.711 1 97.19 15 PRO B N 1
ATOM 8284 C CA . PRO B 1 15 ? -26.188 -36.062 -12.758 1 97.19 15 PRO B CA 1
ATOM 8285 C C . PRO B 1 15 ? -26.656 -37.375 -13.375 1 97.19 15 PRO B C 1
ATOM 8287 O O . PRO B 1 15 ? -27.219 -37.375 -14.477 1 97.19 15 PRO B O 1
ATOM 8290 N N . ALA B 1 16 ? -26.406 -38.406 -12.672 1 95.94 16 ALA B N 1
ATOM 8291 C CA . ALA B 1 16 ? -26.75 -39.719 -13.195 1 95.94 16 ALA B CA 1
ATOM 8292 C C . ALA B 1 16 ? -28.25 -39.969 -13.141 1 95.94 16 ALA B C 1
ATOM 8294 O O . ALA B 1 16 ? -28.797 -40.688 -13.992 1 95.94 16 ALA B O 1
ATOM 8295 N N . TYR B 1 17 ? -28.922 -39.406 -12.102 1 96.31 17 TYR B N 1
ATOM 8296 C CA . TYR B 1 17 ? -30.359 -39.625 -11.93 1 96.31 17 TYR B CA 1
ATOM 8297 C C . TYR B 1 17 ? -31.109 -38.281 -11.984 1 96.31 17 TYR B C 1
ATOM 8299 O O . TYR B 1 17 ? -30.5 -37.219 -11.859 1 96.31 17 TYR B O 1
ATOM 8307 N N . SER B 1 18 ? -32.438 -38.375 -12.25 1 97 18 SER B N 1
ATOM 8308 C CA . SER B 1 18 ? -33.312 -37.219 -12.211 1 97 18 SER B CA 1
ATOM 8309 C C . SER B 1 18 ? -33.5 -36.719 -10.781 1 97 18 SER B C 1
ATOM 8311 O O . SER B 1 18 ? -33.531 -37.5 -9.844 1 97 18 SER B O 1
ATOM 8313 N N . TYR B 1 19 ? -33.625 -35.438 -10.641 1 96.94 19 TYR B N 1
ATOM 8314 C CA . TYR B 1 19 ? -33.875 -34.906 -9.305 1 96.94 19 TYR B CA 1
ATOM 8315 C C . TYR B 1 19 ? -35.25 -35.344 -8.797 1 96.94 19 TYR B C 1
ATOM 8317 O O . TYR B 1 19 ? -35.531 -35.25 -7.598 1 96.94 19 TYR B O 1
ATOM 8325 N N . GLU B 1 20 ? -36.094 -35.844 -9.641 1 95.62 20 GLU B N 1
ATOM 8326 C CA . GLU B 1 20 ? -37.406 -36.375 -9.219 1 95.62 20 GLU B CA 1
ATOM 8327 C C . GLU B 1 20 ? -37.25 -37.719 -8.523 1 95.62 20 GLU B C 1
ATOM 8329 O O . GLU B 1 20 ? -38.156 -38.125 -7.785 1 95.62 20 GLU B O 1
ATOM 8334 N N . ASN B 1 21 ? -36.156 -38.312 -8.781 1 94.56 21 ASN B N 1
ATOM 8335 C CA . ASN B 1 21 ? -35.906 -39.625 -8.195 1 94.56 21 ASN B CA 1
ATOM 8336 C C . ASN B 1 21 ? -35.344 -39.531 -6.777 1 94.56 21 ASN B C 1
ATOM 8338 O O . ASN B 1 21 ? -35.156 -40.531 -6.098 1 94.56 21 ASN B O 1
ATOM 8342 N N . PHE B 1 22 ? -35.188 -38.344 -6.289 1 96.56 22 PHE B N 1
ATOM 8343 C CA . PHE B 1 22 ? -34.5 -38.188 -5.012 1 96.56 22 PHE B CA 1
ATOM 8344 C C . PHE B 1 22 ? -35.469 -38.438 -3.854 1 96.56 22 PHE B C 1
ATOM 8346 O O . PHE B 1 22 ? -36.094 -37.5 -3.348 1 96.56 22 PHE B O 1
ATOM 8353 N N . ASN B 1 23 ? -35.469 -39.625 -3.344 1 94.5 23 ASN B N 1
ATOM 8354 C CA . ASN B 1 23 ? -36.25 -40.062 -2.174 1 94.5 23 ASN B CA 1
ATOM 8355 C C . ASN B 1 23 ? -35.719 -41.375 -1.605 1 94.5 23 ASN B C 1
ATOM 8357 O O . ASN B 1 23 ? -34.938 -42.062 -2.254 1 94.5 23 ASN B O 1
ATOM 8361 N N . GLU B 1 24 ? -36.188 -41.75 -0.512 1 92.75 24 GLU B N 1
ATOM 8362 C CA . GLU B 1 24 ? -35.688 -42.906 0.199 1 92.75 24 GLU B CA 1
ATOM 8363 C C . GLU B 1 24 ? -36.094 -44.219 -0.516 1 92.75 24 GLU B C 1
ATOM 8365 O O . GLU B 1 24 ? -35.312 -45.188 -0.526 1 92.75 24 GLU B O 1
ATOM 8370 N N . GLN B 1 25 ? -37.312 -44.25 -1.03 1 94.06 25 GLN B N 1
ATOM 8371 C CA . GLN B 1 25 ? -37.781 -45.438 -1.743 1 94.06 25 GLN B CA 1
ATOM 8372 C C . GLN B 1 25 ? -36.875 -45.75 -2.943 1 94.06 25 GLN B C 1
ATOM 8374 O O . GLN B 1 25 ? -36.5 -46.875 -3.174 1 94.06 25 GLN B O 1
ATOM 8379 N N . TYR B 1 26 ? -36.594 -44.719 -3.648 1 95.38 26 TYR B N 1
ATOM 8380 C CA . TYR B 1 26 ? -35.719 -44.875 -4.805 1 95.38 26 TYR B CA 1
ATOM 8381 C C . TYR B 1 26 ? -34.312 -45.312 -4.371 1 95.38 26 TYR B C 1
ATOM 8383 O O . TYR B 1 26 ? -33.688 -46.125 -5.039 1 95.38 26 TYR B O 1
ATOM 8391 N N . LEU B 1 27 ? -33.844 -44.812 -3.264 1 96.5 27 LEU B N 1
ATOM 8392 C CA . LEU B 1 27 ? -32.531 -45.219 -2.723 1 96.5 27 LEU B CA 1
ATOM 8393 C C . LEU B 1 27 ? -32.469 -46.719 -2.455 1 96.5 27 LEU B C 1
ATOM 8395 O O . LEU B 1 27 ? -31.484 -47.375 -2.795 1 96.5 27 LEU B O 1
ATOM 8399 N N . GLN B 1 28 ? -33.562 -47.219 -1.893 1 95.31 28 GLN B N 1
ATOM 8400 C CA . GLN B 1 28 ? -33.625 -48.656 -1.608 1 95.31 28 GLN B CA 1
ATOM 8401 C C . GLN B 1 28 ? -33.656 -49.469 -2.898 1 95.31 28 GLN B C 1
ATOM 8403 O O . GLN B 1 28 ? -33.062 -50.531 -2.971 1 95.31 28 GLN B O 1
ATOM 8408 N N . GLN B 1 29 ? -34.312 -48.938 -3.842 1 94.44 29 GLN B N 1
ATOM 8409 C CA . GLN B 1 29 ? -34.438 -49.625 -5.129 1 94.44 29 GLN B CA 1
ATOM 8410 C C . GLN B 1 29 ? -33.062 -49.656 -5.844 1 94.44 29 GLN B C 1
ATOM 8412 O O . GLN B 1 29 ? -32.656 -50.719 -6.312 1 94.44 29 GLN B O 1
ATOM 8417 N N . VAL B 1 30 ? -32.375 -48.562 -5.93 1 94.88 30 VAL B N 1
ATOM 8418 C CA . VAL B 1 30 ? -31.172 -48.5 -6.738 1 94.88 30 VAL B CA 1
ATOM 8419 C C . VAL B 1 30 ? -30.016 -49.188 -6.016 1 94.88 30 VAL B C 1
ATOM 8421 O O . VAL B 1 30 ? -29.047 -49.625 -6.648 1 94.88 30 VAL B O 1
ATOM 8424 N N . LEU B 1 31 ? -30.078 -49.281 -4.676 1 95.62 31 LEU B N 1
ATOM 8425 C CA . LEU B 1 31 ? -29.047 -49.969 -3.91 1 95.62 31 LEU B CA 1
ATOM 8426 C C . LEU B 1 31 ? -28.922 -51.438 -4.371 1 95.62 31 LEU B C 1
ATOM 8428 O O . LEU B 1 31 ? -27.891 -52.062 -4.145 1 95.62 31 LEU B O 1
ATOM 8432 N N . LYS B 1 32 ? -29.891 -51.938 -5.094 1 92.75 32 LYS B N 1
ATOM 8433 C CA . LYS B 1 32 ? -29.891 -53.312 -5.562 1 92.75 32 LYS B CA 1
ATOM 8434 C C . LYS B 1 32 ? -29.406 -53.406 -7.004 1 92.75 32 LYS B C 1
ATOM 8436 O O . LYS B 1 32 ? -29.297 -54.5 -7.559 1 92.75 32 LYS B O 1
ATOM 8441 N N . THR B 1 33 ? -29.125 -52.344 -7.621 1 93.94 33 THR B N 1
ATOM 8442 C CA . THR B 1 33 ? -28.703 -52.344 -9.016 1 93.94 33 THR B CA 1
ATOM 8443 C C . THR B 1 33 ? -27.188 -52.312 -9.133 1 93.94 33 THR B C 1
ATOM 8445 O O . THR B 1 33 ? -26.5 -51.75 -8.281 1 93.94 33 THR B O 1
ATOM 8448 N N . ASP B 1 34 ? -26.672 -52.906 -10.242 1 94.12 34 ASP B N 1
ATOM 8449 C CA . ASP B 1 34 ? -25.234 -52.906 -10.508 1 94.12 34 ASP B CA 1
ATOM 8450 C C . ASP B 1 34 ? -24.703 -51.5 -10.742 1 94.12 34 ASP B C 1
ATOM 8452 O O . ASP B 1 34 ? -23.594 -51.156 -10.32 1 94.12 34 ASP B O 1
ATOM 8456 N N . PHE B 1 35 ? -25.469 -50.688 -11.359 1 94.12 35 PHE B N 1
ATOM 8457 C CA . PHE B 1 35 ? -25.062 -49.344 -11.711 1 94.12 35 PHE B CA 1
ATOM 8458 C C . PHE B 1 35 ? -24.781 -48.5 -10.461 1 94.12 35 PHE B C 1
ATOM 8460 O O . PHE B 1 35 ? -23.703 -47.906 -10.344 1 94.12 35 PHE B O 1
ATOM 8467 N N . PHE B 1 36 ? -25.688 -48.5 -9.516 1 95.38 36 PHE B N 1
ATOM 8468 C CA . PHE B 1 36 ? -25.516 -47.719 -8.289 1 95.38 36 PHE B CA 1
ATOM 8469 C C . PHE B 1 36 ? -24.359 -48.281 -7.461 1 95.38 36 PHE B C 1
ATOM 8471 O O . PHE B 1 36 ? -23.547 -47.531 -6.941 1 95.38 36 PHE B O 1
ATOM 8478 N N . ARG B 1 37 ? -24.297 -49.562 -7.41 1 95.38 37 ARG B N 1
ATOM 8479 C CA . ARG B 1 37 ? -23.25 -50.219 -6.633 1 95.38 37 ARG B CA 1
ATOM 8480 C C . ARG B 1 37 ? -21.875 -49.938 -7.223 1 95.38 37 ARG B C 1
ATOM 8482 O O . ARG B 1 37 ? -20.922 -49.656 -6.488 1 95.38 37 ARG B O 1
ATOM 8489 N N . ALA B 1 38 ? -21.781 -50 -8.508 1 94.25 38 ALA B N 1
ATOM 8490 C CA . ALA B 1 38 ? -20.516 -49.656 -9.172 1 94.25 38 ALA B CA 1
ATOM 8491 C C . ALA B 1 38 ? -20.141 -48.188 -8.883 1 94.25 38 ALA B C 1
ATOM 8493 O O . ALA B 1 38 ? -18.969 -47.906 -8.688 1 94.25 38 ALA B O 1
ATOM 8494 N N . GLY B 1 39 ? -21.156 -47.344 -8.938 1 94.19 39 GLY B N 1
ATOM 8495 C CA . GLY B 1 39 ? -20.906 -45.969 -8.57 1 94.19 39 GLY B CA 1
ATOM 8496 C C . GLY B 1 39 ? -20.312 -45.812 -7.184 1 94.19 39 GLY B C 1
ATOM 8497 O O . GLY B 1 39 ? -19.391 -45 -6.984 1 94.19 39 GLY B O 1
ATOM 8498 N N . LEU B 1 40 ? -20.797 -46.469 -6.254 1 95.5 40 LEU B N 1
ATOM 8499 C CA . LEU B 1 40 ? -20.297 -46.438 -4.887 1 95.5 40 LEU B CA 1
ATOM 8500 C C . LEU B 1 40 ? -18.859 -46.938 -4.82 1 95.5 40 LEU B C 1
ATOM 8502 O O . LEU B 1 40 ? -18.031 -46.375 -4.102 1 95.5 40 LEU B O 1
ATOM 8506 N N . TYR B 1 41 ? -18.578 -47.969 -5.555 1 93.69 41 TYR B N 1
ATOM 8507 C CA . TYR B 1 41 ? -17.219 -48.531 -5.57 1 93.69 41 TYR B CA 1
ATOM 8508 C C . TYR B 1 41 ? -16.219 -47.5 -6.059 1 93.69 41 TYR B C 1
ATOM 8510 O O . TYR B 1 41 ? -15.164 -47.312 -5.438 1 93.69 41 TYR B O 1
ATOM 8518 N N . PHE B 1 42 ? -16.531 -46.875 -7.145 1 92 42 PHE B N 1
ATOM 8519 C CA . PHE B 1 42 ? -15.609 -45.906 -7.75 1 92 42 PHE B CA 1
ATOM 8520 C C . PHE B 1 42 ? -15.43 -44.688 -6.855 1 92 42 PHE B C 1
ATOM 8522 O O . PHE B 1 42 ? -14.406 -44 -6.93 1 92 42 PHE B O 1
ATOM 8529 N N . ALA B 1 43 ? -16.406 -44.469 -6.02 1 90.94 43 ALA B N 1
ATOM 8530 C CA . ALA B 1 43 ? -16.344 -43.312 -5.125 1 90.94 43 ALA B CA 1
ATOM 8531 C C . ALA B 1 43 ? -15.617 -43.688 -3.828 1 90.94 43 ALA B C 1
ATOM 8533 O O . ALA B 1 43 ? -14.82 -42.875 -3.322 1 90.94 43 ALA B O 1
ATOM 8534 N N . SER B 1 44 ? -16 -44.844 -3.246 1 91.06 44 SER B N 1
ATOM 8535 C CA . SER B 1 44 ? -15.43 -45.281 -1.981 1 91.06 44 SER B CA 1
ATOM 8536 C C . SER B 1 44 ? -15.391 -46.812 -1.898 1 91.06 44 SER B C 1
ATOM 8538 O O . SER B 1 44 ? -16.406 -47.438 -1.587 1 91.06 44 SER B O 1
ATOM 8540 N N . GLN B 1 45 ? -14.266 -47.281 -2.023 1 89.56 45 GLN B N 1
ATOM 8541 C CA . GLN B 1 45 ? -14.102 -48.719 -1.949 1 89.56 45 GLN B CA 1
ATOM 8542 C C . GLN B 1 45 ? -14.438 -49.25 -0.556 1 89.56 45 GLN B C 1
ATOM 8544 O O . GLN B 1 45 ? -15.023 -50.312 -0.416 1 89.56 45 GLN B O 1
ATOM 8549 N N . THR B 1 46 ? -14.109 -48.469 0.386 1 90.06 46 THR B N 1
ATOM 8550 C CA . THR B 1 46 ? -14.352 -48.844 1.771 1 90.06 46 THR B CA 1
ATOM 8551 C C . THR B 1 46 ? -15.844 -48.969 2.047 1 90.06 46 THR B C 1
ATOM 8553 O O . THR B 1 46 ? -16.281 -49.938 2.672 1 90.06 46 THR B O 1
ATOM 8556 N N . LEU B 1 47 ? -16.609 -48.031 1.568 1 93.62 47 LEU B N 1
ATOM 8557 C CA . LEU B 1 47 ? -18.062 -48.094 1.755 1 93.62 47 LEU B CA 1
ATOM 8558 C C . LEU B 1 47 ? -18.656 -49.281 0.998 1 93.62 47 LEU B C 1
ATOM 8560 O O . LEU B 1 47 ? -19.516 -49.969 1.525 1 93.62 47 LEU B O 1
ATOM 8564 N N . TYR B 1 48 ? -18.281 -49.5 -0.206 1 94.44 48 TYR B N 1
ATOM 8565 C CA . TYR B 1 48 ? -18.766 -50.594 -1.027 1 94.44 48 TYR B CA 1
ATOM 8566 C C . TYR B 1 48 ? -18.547 -51.938 -0.322 1 94.44 48 TYR B C 1
ATOM 8568 O O . TYR B 1 48 ? -19.469 -52.75 -0.259 1 94.44 48 TYR B O 1
ATOM 8576 N N . SER B 1 49 ? -17.375 -52.094 0.26 1 91.31 49 SER B N 1
ATOM 8577 C CA . SER B 1 49 ? -17.047 -53.312 0.945 1 91.31 49 SER B CA 1
ATOM 8578 C C . SER B 1 49 ? -17.906 -53.531 2.186 1 91.31 49 SER B C 1
ATOM 8580 O O . SER B 1 49 ? -18.328 -54.656 2.477 1 91.31 49 SER B O 1
ATOM 8582 N N . GLU B 1 50 ? -18.094 -52.469 2.857 1 93.56 50 GLU B N 1
ATOM 8583 C CA . GLU B 1 50 ? -18.953 -52.531 4.043 1 93.56 50 GLU B CA 1
ATOM 8584 C C . GLU B 1 50 ? -20.375 -52.906 3.676 1 93.56 50 GLU B C 1
ATOM 8586 O O . GLU B 1 50 ? -21.016 -53.688 4.395 1 93.56 50 GLU B O 1
ATOM 8591 N N . LEU B 1 51 ? -20.875 -52.406 2.615 1 96.38 51 LEU B N 1
ATOM 8592 C CA . LEU B 1 51 ? -22.219 -52.688 2.152 1 96.38 51 LEU B CA 1
ATOM 8593 C C . LEU B 1 51 ? -22.328 -54.125 1.631 1 96.38 51 LEU B C 1
ATOM 8595 O O . LEU B 1 51 ? -23.328 -54.812 1.844 1 96.38 51 LEU B O 1
ATOM 8599 N N . GLN B 1 52 ? -21.312 -54.469 0.98 1 93.44 52 GLN B N 1
ATOM 8600 C CA . GLN B 1 52 ? -21.281 -55.844 0.425 1 93.44 52 GLN B CA 1
ATOM 8601 C C . GLN B 1 52 ? -21.375 -56.875 1.528 1 93.44 52 GLN B C 1
ATOM 8603 O O . GLN B 1 52 ? -22.016 -57.906 1.354 1 93.44 52 GLN B O 1
ATOM 8608 N N . LYS B 1 53 ? -20.766 -56.625 2.637 1 93.44 53 LYS B N 1
ATOM 8609 C CA . LYS B 1 53 ? -20.812 -57.531 3.777 1 93.44 53 LYS B CA 1
ATOM 8610 C C . LYS B 1 53 ? -22.25 -57.719 4.273 1 93.44 53 LYS B C 1
ATOM 8612 O O . LYS B 1 53 ? -22.578 -58.781 4.852 1 93.44 53 LYS B O 1
ATOM 8617 N N . LYS B 1 54 ? -23.016 -56.75 4.055 1 94.81 54 LYS B N 1
ATOM 8618 C CA . LYS B 1 54 ? -24.406 -56.812 4.496 1 94.81 54 LYS B CA 1
ATOM 8619 C C . LYS B 1 54 ? -25.344 -57.094 3.326 1 94.81 54 LYS B C 1
ATOM 8621 O O . LYS B 1 54 ? -26.531 -56.781 3.377 1 94.81 54 LYS B O 1
ATOM 8626 N N . ASP B 1 55 ? -24.844 -57.594 2.285 1 93.81 55 ASP B N 1
ATOM 8627 C CA . ASP B 1 55 ? -25.531 -58 1.068 1 93.81 55 ASP B CA 1
ATOM 8628 C C . ASP B 1 55 ? -26.359 -56.844 0.498 1 93.81 55 ASP B C 1
ATOM 8630 O O . ASP B 1 55 ? -27.453 -57.062 -0.017 1 93.81 55 ASP B O 1
ATOM 8634 N N . PHE B 1 56 ? -25.859 -55.531 0.745 1 95.25 56 PHE B N 1
ATOM 8635 C CA . PHE B 1 56 ? -26.484 -54.312 0.244 1 95.25 56 PHE B CA 1
ATOM 8636 C C . PHE B 1 56 ? -27.938 -54.219 0.696 1 95.25 56 PHE B C 1
ATOM 8638 O O . PHE B 1 56 ? -28.797 -53.75 -0.045 1 95.25 56 PHE B O 1
ATOM 8645 N N . ASP B 1 57 ? -28.266 -54.812 1.894 1 94.56 57 ASP B N 1
ATOM 8646 C CA . ASP B 1 57 ? -29.594 -54.75 2.473 1 94.56 57 ASP B CA 1
ATOM 8647 C C . ASP B 1 57 ? -29.781 -53.469 3.297 1 94.56 57 ASP B C 1
ATOM 8649 O O . ASP B 1 57 ? -29.203 -53.344 4.379 1 94.56 57 ASP B O 1
ATOM 8653 N N . TYR B 1 58 ? -30.641 -52.625 2.789 1 94.25 58 TYR B N 1
ATOM 8654 C CA . TYR B 1 58 ? -30.844 -51.281 3.367 1 94.25 58 TYR B CA 1
ATOM 8655 C C . TYR B 1 58 ? -31.328 -51.406 4.809 1 94.25 58 TYR B C 1
ATOM 8657 O O . TYR B 1 58 ? -30.953 -50.562 5.652 1 94.25 58 TYR B O 1
ATOM 8665 N N . GLU B 1 59 ? -32.062 -52.344 5.207 1 92.5 59 GLU B N 1
ATOM 8666 C CA . GLU B 1 59 ? -32.688 -52.5 6.527 1 92.5 59 GLU B CA 1
ATOM 8667 C C . GLU B 1 59 ? -31.641 -52.875 7.578 1 92.5 59 GLU B C 1
ATOM 8669 O O . GLU B 1 59 ? -31.828 -52.594 8.766 1 92.5 59 GLU B O 1
ATOM 8674 N N . GLN B 1 60 ? -30.609 -53.438 7.121 1 94.25 60 GLN B N 1
ATOM 8675 C CA . GLN B 1 60 ? -29.578 -53.875 8.047 1 94.25 60 GLN B CA 1
ATOM 8676 C C . GLN B 1 60 ? -28.547 -52.781 8.312 1 94.25 60 GLN B C 1
ATOM 8678 O O . GLN B 1 60 ? -27.688 -52.938 9.188 1 94.25 60 GLN B O 1
ATOM 8683 N N . LEU B 1 61 ? -28.672 -51.688 7.656 1 94.5 61 LEU B N 1
ATOM 8684 C CA . LEU B 1 61 ? -27.656 -50.656 7.742 1 94.5 61 LEU B CA 1
ATOM 8685 C C . LEU B 1 61 ? -27.922 -49.719 8.922 1 94.5 61 LEU B C 1
ATOM 8687 O O . LEU B 1 61 ? -29.078 -49.438 9.25 1 94.5 61 LEU B O 1
ATOM 8691 N N . ASN B 1 62 ? -26.891 -49.281 9.57 1 93.44 62 ASN B N 1
ATOM 8692 C CA . ASN B 1 62 ? -27.047 -48.344 10.648 1 93.44 62 ASN B CA 1
ATOM 8693 C C . ASN B 1 62 ? -27.328 -46.938 10.117 1 93.44 62 ASN B C 1
ATOM 8695 O O . ASN B 1 62 ? -27.266 -46.688 8.914 1 93.44 62 ASN B O 1
ATOM 8699 N N . GLN B 1 63 ? -27.578 -46.062 10.984 1 91.88 63 GLN B N 1
ATOM 8700 C CA . GLN B 1 63 ? -28.031 -44.719 10.625 1 91.88 63 GLN B CA 1
ATOM 8701 C C . GLN B 1 63 ? -26.938 -43.938 9.922 1 91.88 63 GLN B C 1
ATOM 8703 O O . GLN B 1 63 ? -27.203 -43.156 9.008 1 91.88 63 GLN B O 1
ATOM 8708 N N . HIS B 1 64 ? -25.797 -44.094 10.305 1 93.88 64 HIS B N 1
ATOM 8709 C CA . HIS B 1 64 ? -24.688 -43.375 9.719 1 93.88 64 HIS B CA 1
ATOM 8710 C C . HIS B 1 64 ? -24.469 -43.75 8.258 1 93.88 64 HIS B C 1
ATOM 8712 O O . HIS B 1 64 ? -24.234 -42.875 7.414 1 93.88 64 HIS B O 1
ATOM 8718 N N . VAL B 1 65 ? -24.531 -45 7.992 1 95.5 65 VAL B N 1
ATOM 8719 C CA . VAL B 1 65 ? -24.359 -45.5 6.629 1 95.5 65 VAL B CA 1
ATOM 8720 C C . VAL B 1 65 ? -25.531 -45.031 5.766 1 95.5 65 VAL B C 1
ATOM 8722 O O . VAL B 1 65 ? -25.344 -44.688 4.598 1 95.5 65 VAL B O 1
ATOM 8725 N N . ARG B 1 66 ? -26.75 -45.062 6.344 1 94.75 66 ARG B N 1
ATOM 8726 C CA . ARG B 1 66 ? -27.922 -44.594 5.613 1 94.75 66 ARG B CA 1
ATOM 8727 C C . ARG B 1 66 ? -27.797 -43.125 5.223 1 94.75 66 ARG B C 1
ATOM 8729 O O . ARG B 1 66 ? -28.156 -42.75 4.109 1 94.75 66 ARG B O 1
ATOM 8736 N N . VAL B 1 67 ? -27.266 -42.375 6.105 1 95.19 67 VAL B N 1
ATOM 8737 C CA . VAL B 1 67 ? -27.047 -40.938 5.824 1 95.19 67 VAL B CA 1
ATOM 8738 C C . VAL B 1 67 ? -26.016 -40.781 4.707 1 95.19 67 VAL B C 1
ATOM 8740 O O . VAL B 1 67 ? -26.172 -39.938 3.824 1 95.19 67 VAL B O 1
ATOM 8743 N N . THR B 1 68 ? -24.984 -41.594 4.781 1 96.44 68 THR B N 1
ATOM 8744 C CA . THR B 1 68 ? -23.969 -41.531 3.748 1 96.44 68 THR B CA 1
ATOM 8745 C C . THR B 1 68 ? -24.547 -41.906 2.387 1 96.44 68 THR B C 1
ATOM 8747 O O . THR B 1 68 ? -24.25 -41.25 1.382 1 96.44 68 THR B O 1
ATOM 8750 N N . LEU B 1 69 ? -25.359 -42.906 2.379 1 96.88 69 LEU B N 1
ATOM 8751 C CA . LEU B 1 69 ? -26.016 -43.312 1.14 1 96.88 69 LEU B CA 1
ATOM 8752 C C . LEU B 1 69 ? -26.953 -42.219 0.633 1 96.88 69 LEU B C 1
ATOM 8754 O O . LEU B 1 69 ? -27.047 -42 -0.574 1 96.88 69 LEU B O 1
ATOM 8758 N N . TRP B 1 70 ? -27.609 -41.625 1.585 1 96.38 70 TRP B N 1
ATOM 8759 C CA . TRP B 1 70 ? -28.453 -40.5 1.232 1 96.38 70 TRP B CA 1
ATOM 8760 C C . TRP B 1 70 ? -27.656 -39.406 0.538 1 96.38 70 TRP B C 1
ATOM 8762 O O . TRP B 1 70 ? -28.094 -38.844 -0.472 1 96.38 70 TRP B O 1
ATOM 8772 N N . LYS B 1 71 ? -26.531 -39.062 1.047 1 96.88 71 LYS B N 1
ATOM 8773 C CA . LYS B 1 71 ? -25.656 -38.031 0.478 1 96.88 71 LYS B CA 1
ATOM 8774 C C . LYS B 1 71 ? -25.234 -38.406 -0.941 1 96.88 71 LYS B C 1
ATOM 8776 O O . LYS B 1 71 ? -25.188 -37.531 -1.821 1 96.88 71 LYS B O 1
ATOM 8781 N N . TYR B 1 72 ? -24.922 -39.656 -1.143 1 96.88 72 TYR B N 1
ATOM 8782 C CA . TYR B 1 72 ? -24.5 -40.094 -2.465 1 96.88 72 TYR B CA 1
ATOM 8783 C C . TYR B 1 72 ? -25.641 -40.031 -3.467 1 96.88 72 TYR B C 1
ATOM 8785 O O . TYR B 1 72 ? -25.438 -39.625 -4.613 1 96.88 72 TYR B O 1
ATOM 8793 N N . LEU B 1 73 ? -26.797 -40.406 -3.016 1 97.44 73 LEU B N 1
ATOM 8794 C CA . LEU B 1 73 ? -27.938 -40.25 -3.91 1 97.44 73 LEU B CA 1
ATOM 8795 C C . LEU B 1 73 ? -28.219 -38.781 -4.215 1 97.44 73 LEU B C 1
ATOM 8797 O O . LEU B 1 73 ? -28.547 -38.438 -5.348 1 97.44 73 LEU B O 1
ATOM 8801 N N . ASN B 1 74 ? -28.141 -37.969 -3.141 1 97.69 74 ASN B N 1
ATOM 8802 C CA . ASN B 1 74 ? -28.281 -36.531 -3.33 1 97.69 74 ASN B CA 1
ATOM 8803 C C . ASN B 1 74 ? -27.344 -36.031 -4.418 1 97.69 74 ASN B C 1
ATOM 8805 O O . ASN B 1 74 ? -27.781 -35.312 -5.332 1 97.69 74 ASN B O 1
ATOM 8809 N N . ARG B 1 75 ? -26.062 -36.375 -4.375 1 96.75 75 ARG B N 1
ATOM 8810 C CA . ARG B 1 75 ? -25.078 -35.969 -5.371 1 96.75 75 ARG B CA 1
ATOM 8811 C C . ARG B 1 75 ? -25.469 -36.469 -6.758 1 96.75 75 ARG B C 1
ATOM 8813 O O . ARG B 1 75 ? -25.344 -35.75 -7.742 1 96.75 75 ARG B O 1
ATOM 8820 N N . MET B 1 76 ? -25.969 -37.719 -6.887 1 97.31 76 MET B N 1
ATOM 8821 C CA . MET B 1 76 ? -26.297 -38.344 -8.164 1 97.31 76 MET B CA 1
ATOM 8822 C C . MET B 1 76 ? -27.531 -37.719 -8.789 1 97.31 76 MET B C 1
ATOM 8824 O O . MET B 1 76 ? -27.812 -37.906 -9.969 1 97.31 76 MET B O 1
ATOM 8828 N N . CYS B 1 77 ? -28.203 -36.938 -7.961 1 97.75 77 CYS B N 1
ATOM 8829 C CA . CYS B 1 77 ? -29.422 -36.312 -8.477 1 97.75 77 CYS B CA 1
ATOM 8830 C C . CYS B 1 77 ? -29.219 -34.844 -8.766 1 97.75 77 CYS B C 1
ATOM 8832 O O . CYS B 1 77 ? -29.922 -34.281 -9.594 1 97.75 77 CYS B O 1
ATOM 8834 N N . PHE B 1 78 ? -28.203 -34.25 -8.078 1 97.5 78 PHE B N 1
ATOM 8835 C CA . PHE B 1 78 ? -28.219 -32.781 -8.141 1 97.5 78 PHE B CA 1
ATOM 8836 C C . PHE B 1 78 ? -26.875 -32.25 -8.625 1 97.5 78 PHE B C 1
ATOM 8838 O O . PHE B 1 78 ? -26.797 -31.141 -9.148 1 97.5 78 PHE B O 1
ATOM 8845 N N . ARG B 1 79 ? -25.766 -32.906 -8.43 1 96.88 79 ARG B N 1
ATOM 8846 C CA . ARG B 1 79 ? -24.453 -32.375 -8.773 1 96.88 79 ARG B CA 1
ATOM 8847 C C . ARG B 1 79 ? -24.016 -32.844 -10.156 1 96.88 79 ARG B C 1
ATOM 8849 O O . ARG B 1 79 ? -23.766 -34.031 -10.367 1 96.88 79 ARG B O 1
ATOM 8856 N N . ALA B 1 80 ? -23.828 -31.984 -10.984 1 96.56 80 ALA B N 1
ATOM 8857 C CA . ALA B 1 80 ? -23.609 -32.312 -12.398 1 96.56 80 ALA B CA 1
ATOM 8858 C C . ALA B 1 80 ? -22.125 -32.5 -12.695 1 96.56 80 ALA B C 1
ATOM 8860 O O . ALA B 1 80 ? -21.766 -33.031 -13.758 1 96.56 80 ALA B O 1
ATOM 8861 N N . LEU B 1 81 ? -21.188 -32.094 -11.859 1 93.94 81 LEU B N 1
ATOM 8862 C CA . LEU B 1 81 ? -19.75 -32.219 -12.102 1 93.94 81 LEU B CA 1
ATOM 8863 C C . LEU B 1 81 ? -19.375 -33.688 -12.289 1 93.94 81 LEU B C 1
ATOM 8865 O O . LEU B 1 81 ? -19.594 -34.5 -11.398 1 93.94 81 LEU B O 1
ATOM 8869 N N . PRO B 1 82 ? -18.828 -34.031 -13.352 1 91.94 82 PRO B N 1
ATOM 8870 C CA . PRO B 1 82 ? -18.547 -35.438 -13.656 1 91.94 82 PRO B CA 1
ATOM 8871 C C . PRO B 1 82 ? -17.609 -36.062 -12.633 1 91.94 82 PRO B C 1
ATOM 8873 O O . PRO B 1 82 ? -16.547 -35.531 -12.336 1 91.94 82 PRO B O 1
ATOM 8876 N N . TYR B 1 83 ? -18.062 -37.25 -12.156 1 91.81 83 TYR B N 1
ATOM 8877 C CA . TYR B 1 83 ? -17.391 -38 -11.133 1 91.81 83 TYR B CA 1
ATOM 8878 C C . TYR B 1 83 ? -17.828 -39.469 -11.164 1 91.81 83 TYR B C 1
ATOM 8880 O O . TYR B 1 83 ? -18.844 -39.844 -10.57 1 91.81 83 TYR B O 1
ATOM 8888 N N . GLY B 1 84 ? -16.984 -40.219 -11.781 1 91.88 84 GLY B N 1
ATOM 8889 C CA . GLY B 1 84 ? -17.328 -41.625 -11.906 1 91.88 84 GLY B CA 1
ATOM 8890 C C . GLY B 1 84 ? -18.656 -41.844 -12.602 1 91.88 84 GLY B C 1
ATOM 8891 O O . GLY B 1 84 ? -18.891 -41.344 -13.688 1 91.88 84 GLY B O 1
ATOM 8892 N N . LEU B 1 85 ? -19.516 -42.625 -11.875 1 93.56 85 LEU B N 1
ATOM 8893 C CA . LEU B 1 85 ? -20.844 -42.938 -12.414 1 93.56 85 LEU B CA 1
ATOM 8894 C C . LEU B 1 85 ? -21.891 -42.031 -11.781 1 93.56 85 LEU B C 1
ATOM 8896 O O . LEU B 1 85 ? -23.078 -42.156 -12.078 1 93.56 85 LEU B O 1
ATOM 8900 N N . PHE B 1 86 ? -21.438 -41.125 -11 1 95.56 86 PHE B N 1
ATOM 8901 C CA . PHE B 1 86 ? -22.375 -40.25 -10.289 1 95.56 86 PHE B CA 1
ATOM 8902 C C . PHE B 1 86 ? -22.906 -39.156 -11.219 1 95.56 86 PHE B C 1
ATOM 8904 O O . PHE B 1 86 ? -23.922 -38.531 -10.922 1 95.56 86 PHE B O 1
ATOM 8911 N N . SER B 1 87 ? -22.203 -38.906 -12.258 1 96.06 87 SER B N 1
ATOM 8912 C CA . SER B 1 87 ? -22.578 -37.875 -13.242 1 96.06 87 SER B CA 1
ATOM 8913 C C . SER B 1 87 ? -21.953 -38.188 -14.602 1 96.06 87 SER B C 1
ATOM 8915 O O . SER B 1 87 ? -21.078 -39.062 -14.719 1 96.06 87 SER B O 1
ATOM 8917 N N . SER B 1 88 ? -22.422 -37.531 -15.625 1 96.38 88 SER B N 1
ATOM 8918 C CA . SER B 1 88 ? -21.984 -37.812 -16.984 1 96.38 88 SER B CA 1
ATOM 8919 C C . SER B 1 88 ? -21.672 -36.531 -17.75 1 96.38 88 SER B C 1
ATOM 8921 O O . SER B 1 88 ? -21.922 -35.438 -17.234 1 96.38 88 SER B O 1
ATOM 8923 N N . PHE B 1 89 ? -21.031 -36.625 -18.859 1 97.12 89 PHE B N 1
ATOM 8924 C CA . PHE B 1 89 ? -20.828 -35.531 -19.797 1 97.12 89 PHE B CA 1
ATOM 8925 C C . PHE B 1 89 ? -21.297 -35.906 -21.188 1 97.12 89 PHE B C 1
ATOM 8927 O O . PHE B 1 89 ? -21.391 -37.062 -21.531 1 97.12 89 PHE B O 1
ATOM 8934 N N . SER B 1 90 ? -21.688 -34.875 -21.938 1 96.81 90 SER B N 1
ATOM 8935 C CA . SER B 1 90 ? -22.219 -35.062 -23.297 1 96.81 90 SER B CA 1
ATOM 8936 C C . SER B 1 90 ? -21.812 -33.906 -24.188 1 96.81 90 SER B C 1
ATOM 8938 O O . SER B 1 90 ? -21.359 -32.844 -23.703 1 96.81 90 SER B O 1
ATOM 8940 N N . LEU B 1 91 ? -21.844 -34.125 -25.453 1 96.31 91 LEU B N 1
ATOM 8941 C CA . LEU B 1 91 ? -21.625 -33.094 -26.453 1 96.31 91 LEU B CA 1
ATOM 8942 C C . LEU B 1 91 ? -22.922 -32.75 -27.188 1 96.31 91 LEU B C 1
ATOM 8944 O O . LEU B 1 91 ? -23.547 -33.625 -27.781 1 96.31 91 LEU B O 1
ATOM 8948 N N . ALA B 1 92 ? -23.328 -31.5 -27.047 1 95.44 92 ALA B N 1
ATOM 8949 C CA . ALA B 1 92 ? -24.547 -31.062 -27.703 1 95.44 92 ALA B CA 1
ATOM 8950 C C . ALA B 1 92 ? -24.266 -29.984 -28.75 1 95.44 92 ALA B C 1
ATOM 8952 O O . ALA B 1 92 ? -23.125 -29.531 -28.891 1 95.44 92 ALA B O 1
ATOM 8953 N N . LYS B 1 93 ? -25.281 -29.656 -29.516 1 92.5 93 LYS B N 1
ATOM 8954 C CA . LYS B 1 93 ? -25.172 -28.625 -30.547 1 92.5 93 LYS B CA 1
ATOM 8955 C C . LYS B 1 93 ? -26.141 -27.469 -30.266 1 92.5 93 LYS B C 1
ATOM 8957 O O . LYS B 1 93 ? -27.031 -27.594 -29.422 1 92.5 93 LYS B O 1
ATOM 8962 N N . TRP B 1 94 ? -25.875 -26.422 -30.922 1 95 94 TRP B N 1
ATOM 8963 C CA . TRP B 1 94 ? -26.797 -25.297 -30.906 1 95 94 TRP B CA 1
ATOM 8964 C C . TRP B 1 94 ? -27.859 -25.453 -31.984 1 95 94 TRP B C 1
ATOM 8966 O O . TRP B 1 94 ? -27.625 -26.109 -33 1 95 94 TRP B O 1
ATOM 8976 N N . THR B 1 95 ? -28.984 -24.906 -31.703 1 92.88 95 THR B N 1
ATOM 8977 C CA . THR B 1 95 ? -30.031 -24.938 -32.719 1 92.88 95 THR B CA 1
ATOM 8978 C C . THR B 1 95 ? -30.703 -23.562 -32.812 1 92.88 95 THR B C 1
ATOM 8980 O O . THR B 1 95 ? -30.625 -22.75 -31.906 1 92.88 95 THR B O 1
ATOM 8983 N N . SER B 1 96 ? -31.312 -23.266 -33.938 1 87.81 96 SER B N 1
ATOM 8984 C CA . SER B 1 96 ? -32.031 -22.016 -34.156 1 87.81 96 SER B CA 1
ATOM 8985 C C . SER B 1 96 ? -33.438 -22.094 -33.625 1 87.81 96 SER B C 1
ATOM 8987 O O . SER B 1 96 ? -34.125 -21.078 -33.469 1 87.81 96 SER B O 1
ATOM 8989 N N . ARG B 1 97 ? -33.875 -23.266 -33.406 1 78.69 97 ARG B N 1
ATOM 8990 C CA . ARG B 1 97 ? -35.219 -23.453 -32.906 1 78.69 97 ARG B CA 1
ATOM 8991 C C . ARG B 1 97 ? -35.344 -23.031 -31.438 1 78.69 97 ARG B C 1
ATOM 8993 O O . ARG B 1 97 ? -34.438 -23.297 -30.641 1 78.69 97 ARG B O 1
ATOM 9000 N N . GLN B 1 98 ? -36.375 -22.359 -31.203 1 67.31 98 GLN B N 1
ATOM 9001 C CA . GLN B 1 98 ? -36.594 -21.828 -29.859 1 67.31 98 GLN B CA 1
ATOM 9002 C C . GLN B 1 98 ? -36.844 -22.938 -28.859 1 67.31 98 GLN B C 1
ATOM 9004 O O . GLN B 1 98 ? -36.438 -22.859 -27.703 1 67.31 98 GLN B O 1
ATOM 9009 N N . TYR B 1 99 ? -37.656 -23.906 -29.344 1 65.62 99 TYR B N 1
ATOM 9010 C CA . TYR B 1 99 ? -38.062 -24.922 -28.375 1 65.62 99 TYR B CA 1
ATOM 9011 C C . TYR B 1 99 ? -37.562 -26.297 -28.812 1 65.62 99 TYR B C 1
ATOM 9013 O O . TYR B 1 99 ? -38.125 -26.906 -29.719 1 65.62 99 TYR B O 1
ATOM 9021 N N . ASN B 1 100 ? -36.375 -26.641 -28.547 1 73.38 100 ASN B N 1
ATOM 9022 C CA . ASN B 1 100 ? -35.781 -27.969 -28.719 1 73.38 100 ASN B CA 1
ATOM 9023 C C . ASN B 1 100 ? -35.031 -28.422 -27.484 1 73.38 100 ASN B C 1
ATOM 9025 O O . ASN B 1 100 ? -34 -27.844 -27.141 1 73.38 100 ASN B O 1
ATOM 9029 N N . LYS B 1 101 ? -35.625 -29.375 -26.75 1 85.12 101 LYS B N 1
ATOM 9030 C CA . LYS B 1 101 ? -35.031 -29.844 -25.5 1 85.12 101 LYS B CA 1
ATOM 9031 C C . LYS B 1 101 ? -33.969 -30.922 -25.766 1 85.12 101 LYS B C 1
ATOM 9033 O O . LYS B 1 101 ? -34 -31.578 -26.812 1 85.12 101 LYS B O 1
ATOM 9038 N N . LEU B 1 102 ? -33 -30.984 -24.922 1 94.94 102 LEU B N 1
ATOM 9039 C CA . LEU B 1 102 ? -32.031 -32.062 -24.938 1 94.94 102 LEU B CA 1
ATOM 9040 C C . LEU B 1 102 ? -32.625 -33.344 -24.359 1 94.94 102 LEU B C 1
ATOM 9042 O O . LEU B 1 102 ? -33.406 -33.281 -23.391 1 94.94 102 LEU B O 1
ATOM 9046 N N . SER B 1 103 ? -32.281 -34.406 -24.953 1 95.12 103 SER B N 1
ATOM 9047 C CA . SER B 1 103 ? -32.781 -35.688 -24.469 1 95.12 103 SER B CA 1
ATOM 9048 C C . SER B 1 103 ? -31.703 -36.781 -24.531 1 95.12 103 SER B C 1
ATOM 9050 O O . SER B 1 103 ? -31.016 -36.906 -25.547 1 95.12 103 SER B O 1
ATOM 9052 N N . PHE B 1 104 ? -31.641 -37.531 -23.469 1 95.88 104 PHE B N 1
ATOM 9053 C CA . PHE B 1 104 ? -30.766 -38.688 -23.516 1 95.88 104 PHE B CA 1
ATOM 9054 C C . PHE B 1 104 ? -31.328 -39.75 -24.469 1 95.88 104 PHE B C 1
ATOM 9056 O O . PHE B 1 104 ? -32.531 -40.031 -24.453 1 95.88 104 PHE B O 1
ATOM 9063 N N . THR B 1 105 ? -30.516 -40.406 -25.203 1 93.06 105 THR B N 1
ATOM 9064 C CA . THR B 1 105 ? -30.953 -41.438 -26.109 1 93.06 105 THR B CA 1
ATOM 9065 C C . THR B 1 105 ? -31.031 -42.781 -25.391 1 93.06 105 THR B C 1
ATOM 9067 O O . THR B 1 105 ? -31.656 -43.719 -25.891 1 93.06 105 THR B O 1
ATOM 9070 N N . GLY B 1 106 ? -30.344 -42.844 -24.297 1 90.81 106 GLY B N 1
ATOM 9071 C CA . GLY B 1 106 ? -30.25 -44.094 -23.578 1 90.81 106 GLY B CA 1
ATOM 9072 C C . GLY B 1 106 ? -28.906 -44.781 -23.766 1 90.81 106 GLY B C 1
ATOM 9073 O O . GLY B 1 106 ? -28.547 -45.688 -23 1 90.81 106 GLY B O 1
ATOM 9074 N N . ALA B 1 107 ? -28.219 -44.375 -24.75 1 91.88 107 ALA B N 1
ATOM 9075 C CA . ALA B 1 107 ? -26.906 -44.938 -25.016 1 91.88 107 ALA B CA 1
ATOM 9076 C C . ALA B 1 107 ? -25.812 -44.156 -24.281 1 91.88 107 ALA B C 1
ATOM 9078 O O . ALA B 1 107 ? -25.875 -42.938 -24.188 1 91.88 107 ALA B O 1
ATOM 9079 N N . GLY B 1 108 ? -24.953 -44.938 -23.703 1 92.56 108 GLY B N 1
ATOM 9080 C CA . GLY B 1 108 ? -23.797 -44.344 -23.031 1 92.56 108 GLY B CA 1
ATOM 9081 C C . GLY B 1 108 ? -22.594 -45.281 -22.984 1 92.56 108 GLY B C 1
ATOM 9082 O O . GLY B 1 108 ? -22.625 -46.375 -23.562 1 92.56 108 GLY B O 1
ATOM 9083 N N . ARG B 1 109 ? -21.531 -44.781 -22.391 1 94.31 109 ARG B N 1
ATOM 9084 C CA . ARG B 1 109 ? -20.312 -45.562 -22.281 1 94.31 109 ARG B CA 1
ATOM 9085 C C . ARG B 1 109 ? -19.547 -45.219 -21 1 94.31 109 ARG B C 1
ATOM 9087 O O . ARG B 1 109 ? -19.422 -44.031 -20.656 1 94.31 109 ARG B O 1
ATOM 9094 N N . LEU B 1 110 ? -19.172 -46.25 -20.312 1 94.75 110 LEU B N 1
ATOM 9095 C CA . LEU B 1 110 ? -18.297 -46.094 -19.172 1 94.75 110 LEU B CA 1
ATOM 9096 C C . LEU B 1 110 ? -16.859 -46.438 -19.531 1 94.75 110 LEU B C 1
ATOM 9098 O O . LEU B 1 110 ? -16.594 -47.5 -20.109 1 94.75 110 LEU B O 1
ATOM 9102 N N . THR B 1 111 ? -15.945 -45.562 -19.297 1 95.06 111 THR B N 1
ATOM 9103 C CA . THR B 1 111 ? -14.523 -45.812 -19.484 1 95.06 111 THR B CA 1
ATOM 9104 C C . THR B 1 111 ? -13.781 -45.656 -18.156 1 95.06 111 THR B C 1
ATOM 9106 O O . THR B 1 111 ? -13.898 -44.656 -17.469 1 95.06 111 THR B O 1
ATOM 9109 N N . ALA B 1 112 ? -13.094 -46.688 -17.719 1 94.25 112 ALA B N 1
ATOM 9110 C CA . ALA B 1 112 ? -12.305 -46.688 -16.484 1 94.25 112 ALA B CA 1
ATOM 9111 C C . ALA B 1 112 ? -10.812 -46.812 -16.781 1 94.25 112 ALA B C 1
ATOM 9113 O O . ALA B 1 112 ? -10.391 -47.812 -17.391 1 94.25 112 ALA B O 1
ATOM 9114 N N . LEU B 1 113 ? -10.07 -45.844 -16.422 1 94.44 113 LEU B N 1
ATOM 9115 C CA . LEU B 1 113 ? -8.617 -45.875 -16.562 1 94.44 113 LEU B CA 1
ATOM 9116 C C . LEU B 1 113 ? -7.965 -46.344 -15.25 1 94.44 113 LEU B C 1
ATOM 9118 O O . LEU B 1 113 ? -8.422 -45.969 -14.164 1 94.44 113 LEU B O 1
ATOM 9122 N N . PRO B 1 114 ? -6.891 -47.094 -15.359 1 93.62 114 PRO B N 1
ATOM 9123 C CA . PRO B 1 114 ? -6.172 -47.375 -14.109 1 93.62 114 PRO B CA 1
ATOM 9124 C C . PRO B 1 114 ? -5.707 -46.125 -13.406 1 93.62 114 PRO B C 1
ATOM 9126 O O . PRO B 1 114 ? -5.309 -45.156 -14.062 1 93.62 114 PRO B O 1
ATOM 9129 N N . ASP B 1 115 ? -5.832 -46.188 -12.102 1 93.56 115 ASP B N 1
ATOM 9130 C CA . ASP B 1 115 ? -5.355 -45.031 -11.336 1 93.56 115 ASP B CA 1
ATOM 9131 C C . ASP B 1 115 ? -3.91 -44.688 -11.688 1 93.56 115 ASP B C 1
ATOM 9133 O O . ASP B 1 115 ? -3.062 -45.594 -11.781 1 93.56 115 ASP B O 1
ATOM 9137 N N . PHE B 1 116 ? -3.672 -43.469 -11.867 1 93.88 116 PHE B N 1
ATOM 9138 C CA . PHE B 1 116 ? -2.377 -43 -12.352 1 93.88 116 PHE B CA 1
ATOM 9139 C C . PHE B 1 116 ? -1.266 -43.406 -11.391 1 93.88 116 PHE B C 1
ATOM 9141 O O . PHE B 1 116 ? -0.204 -43.875 -11.812 1 93.88 116 PHE B O 1
ATOM 9148 N N . VAL B 1 117 ? -1.474 -43.219 -10.109 1 92.31 117 VAL B N 1
ATOM 9149 C CA . VAL B 1 117 ? -0.472 -43.531 -9.094 1 92.31 117 VAL B CA 1
ATOM 9150 C C . VAL B 1 117 ? -0.217 -45.031 -9.062 1 92.31 117 VAL B C 1
ATOM 9152 O O . VAL B 1 117 ? 0.918 -45.469 -8.867 1 92.31 117 VAL B O 1
ATOM 9155 N N . THR B 1 118 ? -1.274 -45.781 -9.219 1 91.38 118 THR B N 1
ATOM 9156 C CA . THR B 1 118 ? -1.134 -47.219 -9.273 1 91.38 118 THR B CA 1
ATOM 9157 C C . THR B 1 118 ? -0.226 -47.625 -10.43 1 91.38 118 THR B C 1
ATOM 9159 O O . THR B 1 118 ? 0.61 -48.531 -10.281 1 91.38 118 THR B O 1
ATOM 9162 N N . VAL B 1 119 ? -0.401 -47 -11.516 1 93.31 119 VAL B N 1
ATOM 9163 C CA . VAL B 1 119 ? 0.437 -47.281 -12.68 1 93.31 119 VAL B CA 1
ATOM 9164 C C . VAL B 1 119 ? 1.886 -46.906 -12.375 1 93.31 119 VAL B C 1
ATOM 9166 O O . VAL B 1 119 ? 2.803 -47.688 -12.633 1 93.31 119 VAL B O 1
ATOM 9169 N N . LEU B 1 120 ? 2.086 -45.781 -11.836 1 91.88 120 LEU B N 1
ATOM 9170 C CA . LEU B 1 120 ? 3.422 -45.312 -11.484 1 91.88 120 LEU B CA 1
ATOM 9171 C C . LEU B 1 120 ? 4.102 -46.281 -10.516 1 91.88 120 LEU B C 1
ATOM 9173 O O . LEU B 1 120 ? 5.281 -46.594 -10.688 1 91.88 120 LEU B O 1
ATOM 9177 N N . ASP B 1 121 ? 3.371 -46.688 -9.555 1 90.44 121 ASP B N 1
ATOM 9178 C CA . ASP B 1 121 ? 3.908 -47.594 -8.547 1 90.44 121 ASP B CA 1
ATOM 9179 C C . ASP B 1 121 ? 4.328 -48.906 -9.172 1 90.44 121 ASP B C 1
ATOM 9181 O O . ASP B 1 121 ? 5.367 -49.469 -8.82 1 90.44 121 ASP B O 1
ATOM 9185 N N . TYR B 1 122 ? 3.508 -49.375 -10 1 91.38 122 TYR B N 1
ATOM 9186 C CA . TYR B 1 122 ? 3.842 -50.625 -10.68 1 91.38 122 TYR B CA 1
ATOM 9187 C C . TYR B 1 122 ? 5.121 -50.469 -11.492 1 91.38 122 TYR B C 1
ATOM 9189 O O . TYR B 1 122 ? 6.004 -51.312 -11.438 1 91.38 122 TYR B O 1
ATOM 9197 N N . ILE B 1 123 ? 5.23 -49.406 -12.234 1 91.25 123 ILE B N 1
ATOM 9198 C CA . ILE B 1 123 ? 6.391 -49.156 -13.078 1 91.25 123 ILE B CA 1
ATOM 9199 C C . ILE B 1 123 ? 7.645 -49.062 -12.219 1 91.25 123 ILE B C 1
ATOM 9201 O O . ILE B 1 123 ? 8.711 -49.531 -12.602 1 91.25 123 ILE B O 1
ATOM 9205 N N . LYS B 1 124 ? 7.539 -48.438 -11.133 1 87.5 124 LYS B N 1
ATOM 9206 C CA . LYS B 1 124 ? 8.672 -48.281 -10.219 1 87.5 124 LYS B CA 1
ATOM 9207 C C . LYS B 1 124 ? 9.188 -49.625 -9.727 1 87.5 124 LYS B C 1
ATOM 9209 O O . LYS B 1 124 ? 10.375 -49.75 -9.406 1 87.5 124 LYS B O 1
ATOM 9214 N N . THR B 1 125 ? 8.305 -50.594 -9.633 1 88.25 125 THR B N 1
ATOM 9215 C CA . THR B 1 125 ? 8.703 -51.906 -9.141 1 88.25 125 THR B CA 1
ATOM 9216 C C . THR B 1 125 ? 9.5 -52.656 -10.203 1 88.25 125 THR B C 1
ATOM 9218 O O . THR B 1 125 ? 10.203 -53.625 -9.891 1 88.25 125 THR B O 1
ATOM 9221 N N . LEU B 1 126 ? 9.359 -52.188 -11.367 1 88.12 126 LEU B N 1
ATOM 9222 C CA . LEU B 1 126 ? 10.039 -52.875 -12.461 1 88.12 126 LEU B CA 1
ATOM 9223 C C . LEU B 1 126 ? 11.531 -52.562 -12.461 1 88.12 126 LEU B C 1
ATOM 9225 O O . LEU B 1 126 ? 11.922 -51.406 -12.266 1 88.12 126 LEU B O 1
ATOM 9229 N N . LYS B 1 127 ? 12.367 -53.562 -12.234 1 74.5 127 LYS B N 1
ATOM 9230 C CA . LYS B 1 127 ? 13.805 -53.344 -12.367 1 74.5 127 LYS B CA 1
ATOM 9231 C C . LYS B 1 127 ? 14.195 -53.062 -13.812 1 74.5 127 LYS B C 1
ATOM 9233 O O . LYS B 1 127 ? 14.109 -53.938 -14.672 1 74.5 127 LYS B O 1
ATOM 9238 N N . THR B 1 128 ? 14.484 -51.875 -14.156 1 67.19 128 THR B N 1
ATOM 9239 C CA . THR B 1 128 ? 14.75 -51.438 -15.516 1 67.19 128 THR B CA 1
ATOM 9240 C C . THR B 1 128 ? 15.93 -52.188 -16.125 1 67.19 128 THR B C 1
ATOM 9242 O O . THR B 1 128 ? 16.047 -52.312 -17.344 1 67.19 128 THR B O 1
ATOM 9245 N N . GLY B 1 129 ? 16.781 -52.688 -15.242 1 67.81 129 GLY B N 1
ATOM 9246 C CA . GLY B 1 129 ? 17.906 -53.5 -15.727 1 67.81 129 GLY B CA 1
ATOM 9247 C C . GLY B 1 129 ? 17.484 -54.688 -16.562 1 67.81 129 GLY B C 1
ATOM 9248 O O . GLY B 1 129 ? 18.219 -55.125 -17.453 1 67.81 129 GLY B O 1
ATOM 9249 N N . GLY B 1 130 ? 16.297 -55.125 -16.312 1 75.88 130 GLY B N 1
ATOM 9250 C CA . GLY B 1 130 ? 15.812 -56.312 -17.031 1 75.88 130 GLY B CA 1
ATOM 9251 C C . GLY B 1 130 ? 15.008 -55.969 -18.266 1 75.88 130 GLY B C 1
ATOM 9252 O O . GLY B 1 130 ? 14.398 -56.844 -18.875 1 75.88 130 GLY B O 1
ATOM 9253 N N . LEU B 1 131 ? 15.062 -54.656 -18.656 1 90.31 131 LEU B N 1
ATOM 9254 C CA . LEU B 1 131 ? 14.297 -54.219 -19.797 1 90.31 131 LEU B CA 1
ATOM 9255 C C . LEU B 1 131 ? 15.219 -53.594 -20.859 1 90.31 131 LEU B C 1
ATOM 9257 O O . LEU B 1 131 ? 15.312 -52.375 -20.969 1 90.31 131 LEU B O 1
ATOM 9261 N N . PRO B 1 132 ? 15.789 -54.375 -21.625 1 89.56 132 PRO B N 1
ATOM 9262 C CA . PRO B 1 132 ? 16.875 -53.938 -22.5 1 89.56 132 PRO B CA 1
ATOM 9263 C C . PRO B 1 132 ? 16.406 -52.969 -23.578 1 89.56 132 PRO B C 1
ATOM 9265 O O . PRO B 1 132 ? 17.203 -52.188 -24.109 1 89.56 132 PRO B O 1
ATOM 9268 N N . SER B 1 133 ? 15.148 -53 -23.953 1 91.62 133 SER B N 1
ATOM 9269 C CA . SER B 1 133 ? 14.656 -52.156 -25.062 1 91.62 133 SER B CA 1
ATOM 9270 C C . SER B 1 133 ? 14.273 -50.781 -24.578 1 91.62 133 SER B C 1
ATOM 9272 O O . SER B 1 133 ? 14.062 -49.875 -25.391 1 91.62 133 SER B O 1
ATOM 9274 N N . ILE B 1 134 ? 14.172 -50.594 -23.312 1 94.25 134 ILE B N 1
ATOM 9275 C CA . ILE B 1 134 ? 13.766 -49.312 -22.75 1 94.25 134 ILE B CA 1
ATOM 9276 C C . ILE B 1 134 ? 14.898 -48.281 -22.906 1 94.25 134 ILE B C 1
ATOM 9278 O O . ILE B 1 134 ? 16.062 -48.594 -22.594 1 94.25 134 ILE B O 1
ATOM 9282 N N . LYS B 1 135 ? 14.57 -47.156 -23.375 1 95 135 LYS B N 1
ATOM 9283 C CA . LYS B 1 135 ? 15.555 -46.094 -23.594 1 95 135 LYS B CA 1
ATOM 9284 C C . LYS B 1 135 ? 15.648 -45.156 -22.391 1 95 135 LYS B C 1
ATOM 9286 O O . LYS B 1 135 ? 14.766 -45.156 -21.531 1 95 135 LYS B O 1
ATOM 9291 N N . TYR B 1 136 ? 16.75 -44.469 -22.344 1 95.25 136 TYR B N 1
ATOM 9292 C CA . TYR B 1 136 ? 17 -43.469 -21.328 1 95.25 136 TYR B CA 1
ATOM 9293 C C . TYR B 1 136 ? 17.266 -42.094 -21.969 1 95.25 136 TYR B C 1
ATOM 9295 O O . TYR B 1 136 ? 17.828 -42.031 -23.062 1 95.25 136 TYR B O 1
ATOM 9303 N N . TYR B 1 137 ? 16.797 -41.094 -21.328 1 94.69 137 TYR B N 1
ATOM 9304 C CA . TYR B 1 137 ? 16.953 -39.719 -21.781 1 94.69 137 TYR B CA 1
ATOM 9305 C C . TYR B 1 137 ? 17.531 -38.844 -20.672 1 94.69 137 TYR B C 1
ATOM 9307 O O . TYR B 1 137 ? 17.516 -39.219 -19.5 1 94.69 137 TYR B O 1
ATOM 9315 N N . THR B 1 138 ? 18.062 -37.688 -21.094 1 94.19 138 THR B N 1
ATOM 9316 C CA . THR B 1 138 ? 18.531 -36.719 -20.109 1 94.19 138 THR B CA 1
ATOM 9317 C C . THR B 1 138 ? 17.359 -36.031 -19.422 1 94.19 138 THR B C 1
ATOM 9319 O O . THR B 1 138 ? 16.281 -35.906 -20.016 1 94.19 138 THR B O 1
ATOM 9322 N N . ASN B 1 139 ? 17.516 -35.562 -18.203 1 93.75 139 ASN B N 1
ATOM 9323 C CA . ASN B 1 139 ? 16.531 -34.781 -17.469 1 93.75 139 ASN B CA 1
ATOM 9324 C C . ASN B 1 139 ? 16.203 -33.5 -18.203 1 93.75 139 ASN B C 1
ATOM 9326 O O . ASN B 1 139 ? 17.094 -32.656 -18.438 1 93.75 139 ASN B O 1
ATOM 9330 N N . ASN B 1 140 ? 15.031 -33.281 -18.516 1 91.88 140 ASN B N 1
ATOM 9331 C CA . ASN B 1 140 ? 14.703 -32.188 -19.406 1 91.88 140 ASN B CA 1
ATOM 9332 C C . ASN B 1 140 ? 14.617 -30.859 -18.656 1 91.88 140 ASN B C 1
ATOM 9334 O O . ASN B 1 140 ? 14.273 -29.828 -19.234 1 91.88 140 ASN B O 1
ATOM 9338 N N . SER B 1 141 ? 14.898 -30.781 -17.359 1 92.06 141 SER B N 1
ATOM 9339 C CA . SER B 1 141 ? 15.023 -29.531 -16.609 1 92.06 141 SER B CA 1
ATOM 9340 C C . SER B 1 141 ? 16.484 -29.078 -16.531 1 92.06 141 SER B C 1
ATOM 9342 O O . SER B 1 141 ? 16.781 -28.047 -15.938 1 92.06 141 SER B O 1
ATOM 9344 N N . MET B 1 142 ? 17.344 -29.781 -17.125 1 92.44 142 MET B N 1
ATOM 9345 C CA . MET B 1 142 ? 18.781 -29.547 -17.031 1 92.44 142 MET B CA 1
ATOM 9346 C C . MET B 1 142 ? 19.172 -28.25 -17.734 1 92.44 142 MET B C 1
ATOM 9348 O O . MET B 1 142 ? 18.656 -27.953 -18.812 1 92.44 142 MET B O 1
ATOM 9352 N N . TYR B 1 143 ? 20.031 -27.469 -17.125 1 89.06 143 TYR B N 1
ATOM 9353 C CA . TYR B 1 143 ? 20.578 -26.234 -17.703 1 89.06 143 TYR B CA 1
ATOM 9354 C C . TYR B 1 143 ? 22 -25.984 -17.188 1 89.06 143 TYR B C 1
ATOM 9356 O O . TYR B 1 143 ? 22.453 -26.625 -16.25 1 89.06 143 TYR B O 1
ATOM 9364 N N . SER B 1 144 ? 22.641 -25.188 -17.922 1 87.12 144 SER B N 1
ATOM 9365 C CA . SER B 1 144 ? 24.031 -24.875 -17.578 1 87.12 144 SER B CA 1
ATOM 9366 C C . SER B 1 144 ? 24.188 -23.406 -17.25 1 87.12 144 SER B C 1
ATOM 9368 O O . SER B 1 144 ? 23.625 -22.547 -17.922 1 87.12 144 SER B O 1
ATOM 9370 N N . VAL B 1 145 ? 24.859 -23.156 -16.156 1 79.5 145 VAL B N 1
ATOM 9371 C CA . VAL B 1 145 ? 25.219 -21.797 -15.781 1 79.5 145 VAL B CA 1
ATOM 9372 C C . VAL B 1 145 ? 26.688 -21.734 -15.375 1 79.5 145 VAL B C 1
ATOM 9374 O O . VAL B 1 145 ? 27.125 -22.484 -14.492 1 79.5 145 VAL B O 1
ATOM 9377 N N . ALA B 1 146 ? 27.484 -20.875 -15.945 1 75.19 146 ALA B N 1
ATOM 9378 C CA . ALA B 1 146 ? 28.891 -20.625 -15.648 1 75.19 146 ALA B CA 1
ATOM 9379 C C . ALA B 1 146 ? 29.672 -21.938 -15.617 1 75.19 146 ALA B C 1
ATOM 9381 O O . ALA B 1 146 ? 30.453 -22.172 -14.695 1 75.19 146 ALA B O 1
ATOM 9382 N N . GLY B 1 147 ? 29.344 -22.859 -16.391 1 75.06 147 GLY B N 1
ATOM 9383 C CA . GLY B 1 147 ? 30.109 -24.078 -16.562 1 75.06 147 GLY B CA 1
ATOM 9384 C C . GLY B 1 147 ? 29.609 -25.203 -15.672 1 75.06 147 GLY B C 1
ATOM 9385 O O . GLY B 1 147 ? 30.156 -26.312 -15.695 1 75.06 147 GLY B O 1
ATOM 9386 N N . GLU B 1 148 ? 28.594 -24.953 -14.922 1 82.69 148 GLU B N 1
ATOM 9387 C CA . GLU B 1 148 ? 28.031 -25.984 -14.062 1 82.69 148 GLU B CA 1
ATOM 9388 C C . GLU B 1 148 ? 26.656 -26.438 -14.57 1 82.69 148 GLU B C 1
ATOM 9390 O O . GLU B 1 148 ? 25.984 -25.688 -15.281 1 82.69 148 GLU B O 1
ATOM 9395 N N . LEU B 1 149 ? 26.391 -27.688 -14.203 1 88.31 149 LEU B N 1
ATOM 9396 C CA . LEU B 1 149 ? 25.109 -28.25 -14.656 1 88.31 149 LEU B CA 1
ATOM 9397 C C . LEU B 1 149 ? 24.125 -28.312 -13.5 1 88.31 149 LEU B C 1
ATOM 9399 O O . LEU B 1 149 ? 24.469 -28.719 -12.391 1 88.31 149 LEU B O 1
ATOM 9403 N N . TYR B 1 150 ? 22.953 -27.844 -13.781 1 88.44 150 TYR B N 1
ATOM 9404 C CA . TYR B 1 150 ? 21.875 -27.844 -12.805 1 88.44 150 TYR B CA 1
ATOM 9405 C C . TYR B 1 150 ? 20.656 -28.578 -13.344 1 88.44 150 TYR B C 1
ATOM 9407 O O . TYR B 1 150 ? 20.438 -28.625 -14.555 1 88.44 150 TYR B O 1
ATOM 9415 N N . PHE B 1 151 ? 19.875 -29.203 -12.5 1 89.56 151 PHE B N 1
ATOM 9416 C CA . PHE B 1 151 ? 18.609 -29.812 -12.891 1 89.56 151 PHE B CA 1
ATOM 9417 C C . PHE B 1 151 ? 17.703 -30 -11.672 1 89.56 151 PHE B C 1
ATOM 9419 O O . PHE B 1 151 ? 18.172 -29.906 -10.531 1 89.56 151 PHE B O 1
ATOM 9426 N N . VAL B 1 152 ? 16.453 -30.234 -11.891 1 88.44 152 VAL B N 1
ATOM 9427 C CA . VAL B 1 152 ? 15.484 -30.469 -10.828 1 88.44 152 VAL B CA 1
ATOM 9428 C C . VAL B 1 152 ? 15.359 -31.969 -10.555 1 88.44 152 VAL B C 1
ATOM 9430 O O . VAL B 1 152 ? 15.258 -32.75 -11.492 1 88.44 152 VAL B O 1
ATOM 9433 N N . SER B 1 153 ? 15.461 -32.344 -9.32 1 86.94 153 SER B N 1
ATOM 9434 C CA . SER B 1 153 ? 15.391 -33.75 -8.945 1 86.94 153 SER B CA 1
ATOM 9435 C C . SER B 1 153 ? 14.625 -33.938 -7.641 1 86.94 153 SER B C 1
ATOM 9437 O O . SER B 1 153 ? 14.547 -33.031 -6.824 1 86.94 153 SER B O 1
ATOM 9439 N N . GLN B 1 154 ? 13.961 -35 -7.504 1 78.75 154 GLN B N 1
ATOM 9440 C CA . GLN B 1 154 ? 13.305 -35.375 -6.25 1 78.75 154 GLN B CA 1
ATOM 9441 C C . GLN B 1 154 ? 14.172 -36.344 -5.434 1 78.75 154 GLN B C 1
ATOM 9443 O O . GLN B 1 154 ? 13.836 -36.656 -4.289 1 78.75 154 GLN B O 1
ATOM 9448 N N . ALA B 1 155 ? 15.266 -36.719 -6.047 1 72.75 155 ALA B N 1
ATOM 9449 C CA . ALA B 1 155 ? 16.094 -37.781 -5.453 1 72.75 155 ALA B CA 1
ATOM 9450 C C . ALA B 1 155 ? 16.781 -37.281 -4.184 1 72.75 155 ALA B C 1
ATOM 9452 O O . ALA B 1 155 ? 17.156 -38.062 -3.322 1 72.75 155 ALA B O 1
ATOM 9453 N N . TYR B 1 156 ? 16.953 -36.062 -4.051 1 62.59 156 TYR B N 1
ATOM 9454 C CA . TYR B 1 156 ? 17.812 -35.562 -2.988 1 62.59 156 TYR B CA 1
ATOM 9455 C C . TYR B 1 156 ? 16.984 -34.812 -1.944 1 62.59 156 TYR B C 1
ATOM 9457 O O . TYR B 1 156 ? 17.547 -34.094 -1.105 1 62.59 156 TYR B O 1
ATOM 9465 N N . ALA B 1 157 ? 15.766 -34.75 -2.119 1 62.62 157 ALA B N 1
ATOM 9466 C CA . ALA B 1 157 ? 14.922 -34 -1.165 1 62.62 157 ALA B CA 1
ATOM 9467 C C . ALA B 1 157 ? 14.195 -34.969 -0.234 1 62.62 157 ALA B C 1
ATOM 9469 O O . ALA B 1 157 ? 13.992 -36.156 -0.577 1 62.62 157 ALA B O 1
ATOM 9470 N N . GLU B 1 158 ? 14.031 -34.344 0.979 1 59.56 158 GLU B N 1
ATOM 9471 C CA . GLU B 1 158 ? 13.18 -35.062 1.906 1 59.56 158 GLU B CA 1
ATOM 9472 C C . GLU B 1 158 ? 11.711 -34.969 1.512 1 59.56 158 GLU B C 1
ATOM 9474 O O . GLU B 1 158 ? 11.297 -34 0.879 1 59.56 158 GLU B O 1
ATOM 9479 N N . GLN B 1 159 ? 10.844 -35.969 1.645 1 57.22 159 GLN B N 1
ATOM 9480 C CA . GLN B 1 159 ? 9.391 -36 1.575 1 57.22 159 GLN B CA 1
ATOM 9481 C C . GLN B 1 159 ? 8.898 -35.812 0.142 1 57.22 159 GLN B C 1
ATOM 9483 O O . GLN B 1 159 ? 7.895 -35.156 -0.091 1 57.22 159 GLN B O 1
ATOM 9488 N N . ASN B 1 160 ? 9.648 -36.094 -0.98 1 61.78 160 ASN B N 1
ATOM 9489 C CA . ASN B 1 160 ? 9.211 -36.125 -2.371 1 61.78 160 ASN B CA 1
ATOM 9490 C C . ASN B 1 160 ? 9.07 -34.719 -2.951 1 61.78 160 ASN B C 1
ATOM 9492 O O . ASN B 1 160 ? 8.211 -34.469 -3.797 1 61.78 160 ASN B O 1
ATOM 9496 N N . LYS B 1 161 ? 9.914 -33.75 -2.324 1 71.88 161 LYS B N 1
ATOM 9497 C CA . LYS B 1 161 ? 9.922 -32.375 -2.871 1 71.88 161 LYS B CA 1
ATOM 9498 C C . LYS B 1 161 ? 10.961 -32.25 -3.982 1 71.88 161 LYS B C 1
ATOM 9500 O O . LYS B 1 161 ? 11.977 -32.938 -3.979 1 71.88 161 LYS B O 1
ATOM 9505 N N . HIS B 1 162 ? 10.641 -31.422 -5.031 1 79.5 162 HIS B N 1
ATOM 9506 C CA . HIS B 1 162 ? 11.57 -31.125 -6.117 1 79.5 162 HIS B CA 1
ATOM 9507 C C . HIS B 1 162 ? 12.594 -30.078 -5.688 1 79.5 162 HIS B C 1
ATOM 9509 O O . HIS B 1 162 ? 12.242 -29.078 -5.066 1 79.5 162 HIS B O 1
ATOM 9515 N N . VAL B 1 163 ? 13.867 -30.391 -5.895 1 80.06 163 VAL B N 1
ATOM 9516 C CA . VAL B 1 163 ? 14.93 -29.453 -5.559 1 80.06 163 VAL B CA 1
ATOM 9517 C C . VAL B 1 163 ? 15.859 -29.281 -6.758 1 80.06 163 VAL B C 1
ATOM 9519 O O . VAL B 1 163 ? 15.984 -30.172 -7.594 1 80.06 163 VAL B O 1
ATOM 9522 N N . ILE B 1 164 ? 16.453 -28.125 -6.852 1 82.81 164 ILE B N 1
ATOM 9523 C CA . ILE B 1 164 ? 17.469 -27.891 -7.875 1 82.81 164 ILE B CA 1
ATOM 9524 C C . ILE B 1 164 ? 18.828 -28.438 -7.402 1 82.81 164 ILE B C 1
ATOM 9526 O O . ILE B 1 164 ? 19.281 -28.109 -6.305 1 82.81 164 ILE B O 1
ATOM 9530 N N . VAL B 1 165 ? 19.406 -29.312 -8.188 1 82.75 165 VAL B N 1
ATOM 9531 C CA . VAL B 1 165 ? 20.672 -29.953 -7.852 1 82.75 165 VAL B CA 1
ATOM 9532 C C . VAL B 1 165 ? 21.75 -29.484 -8.82 1 82.75 165 VAL B C 1
ATOM 9534 O O . VAL B 1 165 ? 21.469 -29.172 -9.977 1 82.75 165 VAL B O 1
ATOM 9537 N N . HIS B 1 166 ? 22.906 -29.359 -8.211 1 81.88 166 HIS B N 1
ATOM 9538 C CA . HIS B 1 166 ? 24.078 -28.953 -8.969 1 81.88 166 HIS B CA 1
ATOM 9539 C C . HIS B 1 166 ? 25.031 -30.109 -9.172 1 81.88 166 HIS B C 1
ATOM 9541 O O . HIS B 1 166 ? 25.234 -30.922 -8.266 1 81.88 166 HIS B O 1
ATOM 9547 N N . LEU B 1 167 ? 25.453 -30.281 -10.461 1 80.81 167 LEU B N 1
ATOM 9548 C CA . LEU B 1 167 ? 26.406 -31.328 -10.797 1 80.81 167 LEU B CA 1
ATOM 9549 C C . LEU B 1 167 ? 27.688 -30.734 -11.391 1 80.81 167 LEU B C 1
ATOM 9551 O O . LEU B 1 167 ? 27.609 -29.922 -12.32 1 80.81 167 LEU B O 1
ATOM 9555 N N . LYS B 1 168 ? 28.766 -31.031 -10.75 1 78.81 168 LYS B N 1
ATOM 9556 C CA . LYS B 1 168 ? 30.047 -30.594 -11.305 1 78.81 168 LYS B CA 1
ATOM 9557 C C . LYS B 1 168 ? 30.328 -31.281 -12.641 1 78.81 168 LYS B C 1
ATOM 9559 O O . LYS B 1 168 ? 30.141 -32.469 -12.781 1 78.81 168 LYS B O 1
ATOM 9564 N N . VAL B 1 169 ? 30.734 -30.531 -13.586 1 82.5 169 VAL B N 1
ATOM 9565 C CA . VAL B 1 169 ? 30.953 -31.047 -14.93 1 82.5 169 VAL B CA 1
ATOM 9566 C C . VAL B 1 169 ? 32.344 -31.688 -15.008 1 82.5 169 VAL B C 1
ATOM 9568 O O . VAL B 1 169 ? 33.344 -31 -14.844 1 82.5 169 VAL B O 1
ATOM 9571 N N . VAL B 1 170 ? 32.344 -32.969 -15.07 1 79.12 170 VAL B N 1
ATOM 9572 C CA . VAL B 1 170 ? 33.594 -33.688 -15.281 1 79.12 170 VAL B CA 1
ATOM 9573 C C . VAL B 1 170 ? 33.844 -33.844 -16.781 1 79.12 170 VAL B C 1
ATOM 9575 O O . VAL B 1 170 ? 32.906 -33.812 -17.578 1 79.12 170 VAL B O 1
ATOM 9578 N N . PRO B 1 171 ? 35.125 -34 -17.125 1 80.31 171 PRO B N 1
ATOM 9579 C CA . PRO B 1 171 ? 35.438 -34.156 -18.547 1 80.31 171 PRO B CA 1
ATOM 9580 C C . PRO B 1 171 ? 34.625 -35.312 -19.172 1 80.31 171 PRO B C 1
ATOM 9582 O O . PRO B 1 171 ? 34.531 -36.406 -18.594 1 80.31 171 PRO B O 1
ATOM 9585 N N . GLY B 1 172 ? 33.969 -35.156 -20.219 1 84.81 172 GLY B N 1
ATOM 9586 C CA . GLY B 1 172 ? 33.25 -36.188 -20.953 1 84.81 172 GLY B CA 1
ATOM 9587 C C . GLY B 1 172 ? 31.766 -36.25 -20.625 1 84.81 172 GLY B C 1
ATOM 9588 O O . GLY B 1 172 ? 30.984 -36.812 -21.391 1 84.81 172 GLY B O 1
ATOM 9589 N N . LEU B 1 173 ? 31.406 -35.719 -19.484 1 87.44 173 LEU B N 1
ATOM 9590 C CA . LEU B 1 173 ? 30.016 -35.781 -19.047 1 87.44 173 LEU B CA 1
ATOM 9591 C C . LEU B 1 173 ? 29.094 -35.125 -20.062 1 87.44 173 LEU B C 1
ATOM 9593 O O . LEU B 1 173 ? 28.031 -35.656 -20.391 1 87.44 173 LEU B O 1
ATOM 9597 N N . LYS B 1 174 ? 29.484 -34 -20.578 1 88.5 174 LYS B N 1
ATOM 9598 C CA . LYS B 1 174 ? 28.656 -33.25 -21.547 1 88.5 174 LYS B CA 1
ATOM 9599 C C . LYS B 1 174 ? 28.453 -34.062 -22.812 1 88.5 174 LYS B C 1
ATOM 9601 O O . LYS B 1 174 ? 27.344 -34.094 -23.359 1 88.5 174 LYS B O 1
ATOM 9606 N N . LYS B 1 175 ? 29.5 -34.719 -23.219 1 89.94 175 LYS B N 1
ATOM 9607 C CA . LYS B 1 175 ? 29.391 -35.562 -24.406 1 89.94 175 LYS B CA 1
ATOM 9608 C C . LYS B 1 175 ? 28.484 -36.781 -24.172 1 89.94 175 LYS B C 1
ATOM 9610 O O . LYS B 1 175 ? 27.703 -37.156 -25.047 1 89.94 175 LYS B O 1
ATOM 9615 N N . LEU B 1 176 ? 28.688 -37.281 -23.016 1 92.62 176 LEU B N 1
ATOM 9616 C CA . LEU B 1 176 ? 27.828 -38.406 -22.641 1 92.62 176 LEU B CA 1
ATOM 9617 C C . LEU B 1 176 ? 26.375 -38 -22.625 1 92.62 176 LEU B C 1
ATOM 9619 O O . LEU B 1 176 ? 25.516 -38.688 -23.156 1 92.62 176 LEU B O 1
ATOM 9623 N N . LEU B 1 177 ? 26.078 -36.875 -22.031 1 93.62 177 LEU B N 1
ATOM 9624 C CA . LEU B 1 177 ? 24.703 -36.375 -21.891 1 93.62 177 LEU B CA 1
ATOM 9625 C C . LEU B 1 177 ? 24.109 -36.062 -23.266 1 93.62 177 LEU B C 1
ATOM 9627 O O . LEU B 1 177 ? 22.922 -36.281 -23.516 1 93.62 177 LEU B O 1
ATOM 9631 N N . LYS B 1 178 ? 24.891 -35.531 -24.125 1 91.44 178 LYS B N 1
ATOM 9632 C CA . LYS B 1 178 ? 24.453 -35.281 -25.484 1 91.44 178 LYS B CA 1
ATOM 9633 C C . LYS B 1 178 ? 24.094 -36.562 -26.219 1 91.44 178 LYS B C 1
ATOM 9635 O O . LYS B 1 178 ? 23.109 -36.625 -26.953 1 91.44 178 LYS B O 1
ATOM 9640 N N . PHE B 1 179 ? 24.906 -37.594 -25.922 1 94 179 PHE B N 1
ATOM 9641 C CA . PHE B 1 179 ? 24.656 -38.906 -26.5 1 94 179 PHE B CA 1
ATOM 9642 C C . PHE B 1 179 ? 23.344 -39.5 -25.984 1 94 179 PHE B C 1
ATOM 9644 O O . PHE B 1 179 ? 22.547 -40 -26.766 1 94 179 PHE B O 1
ATOM 9651 N N . ILE B 1 180 ? 23.016 -39.281 -24.781 1 95.38 180 ILE B N 1
ATOM 9652 C CA . ILE B 1 180 ? 21.844 -39.875 -24.125 1 95.38 180 ILE B CA 1
ATOM 9653 C C . ILE B 1 180 ? 20.609 -39.062 -24.469 1 95.38 180 ILE B C 1
ATOM 9655 O O . ILE B 1 180 ? 19.5 -39.594 -24.5 1 95.38 180 ILE B O 1
ATOM 9659 N N . ASP B 1 181 ? 20.766 -37.844 -24.766 1 91.38 181 ASP B N 1
ATOM 9660 C CA . ASP B 1 181 ? 19.672 -36.906 -25 1 91.38 181 ASP B CA 1
ATOM 9661 C C . ASP B 1 181 ? 18.797 -37.375 -26.156 1 91.38 181 ASP B C 1
ATOM 9663 O O . ASP B 1 181 ? 17.609 -37.031 -26.219 1 91.38 181 ASP B O 1
ATOM 9667 N N . GLN B 1 182 ? 19.281 -38.156 -27 1 88.06 182 GLN B N 1
ATOM 9668 C CA . GLN B 1 182 ? 18.547 -38.656 -28.172 1 88.06 182 GLN B CA 1
ATOM 9669 C C . GLN B 1 182 ? 17.844 -40 -27.844 1 88.06 182 GLN B C 1
ATOM 9671 O O . GLN B 1 182 ? 17.25 -40.594 -28.734 1 88.06 182 GLN B O 1
ATOM 9676 N N . GLY B 1 183 ? 17.953 -40.438 -26.688 1 93.88 183 GLY B N 1
ATOM 9677 C CA . GLY B 1 183 ? 17.391 -41.719 -26.281 1 93.88 183 GLY B CA 1
ATOM 9678 C C . GLY B 1 183 ? 18.297 -42.906 -26.578 1 93.88 183 GLY B C 1
ATOM 9679 O O . GLY B 1 183 ? 18.625 -43.156 -27.734 1 93.88 183 GLY B O 1
ATOM 9680 N N . GLN B 1 184 ? 18.75 -43.5 -25.531 1 95.75 184 GLN B N 1
ATOM 9681 C CA . GLN B 1 184 ? 19.672 -44.656 -25.672 1 95.75 184 GLN B CA 1
ATOM 9682 C C . GLN B 1 184 ? 19.297 -45.781 -24.719 1 95.75 184 GLN B C 1
ATOM 9684 O O . GLN B 1 184 ? 18.75 -45.531 -23.641 1 95.75 184 GLN B O 1
ATOM 9689 N N . THR B 1 185 ? 19.562 -46.938 -25.156 1 95.69 185 THR B N 1
ATOM 9690 C CA . THR B 1 185 ? 19.328 -48.062 -24.266 1 95.69 185 THR B CA 1
ATOM 9691 C C . THR B 1 185 ? 20.438 -48.188 -23.219 1 95.69 185 THR B C 1
ATOM 9693 O O . THR B 1 185 ? 21.5 -47.562 -23.359 1 95.69 185 THR B O 1
ATOM 9696 N N . ARG B 1 186 ? 20.141 -48.938 -22.234 1 94.5 186 ARG B N 1
ATOM 9697 C CA . ARG B 1 186 ? 21.141 -49.156 -21.188 1 94.5 186 ARG B CA 1
ATOM 9698 C C . ARG B 1 186 ? 22.422 -49.75 -21.781 1 94.5 186 ARG B C 1
ATOM 9700 O O . ARG B 1 186 ? 23.516 -49.25 -21.484 1 94.5 186 ARG B O 1
ATOM 9707 N N . ASP B 1 187 ? 22.281 -50.75 -22.672 1 93.62 187 ASP B N 1
ATOM 9708 C CA . ASP B 1 187 ? 23.438 -51.406 -23.266 1 93.62 187 ASP B CA 1
ATOM 9709 C C . ASP B 1 187 ? 24.25 -50.406 -24.109 1 93.62 187 ASP B C 1
ATOM 9711 O O . ASP B 1 187 ? 25.484 -50.438 -24.078 1 93.62 187 ASP B O 1
ATOM 9715 N N . ALA B 1 188 ? 23.547 -49.625 -24.812 1 95.12 188 ALA B N 1
ATOM 9716 C CA . ALA B 1 188 ? 24.234 -48.625 -25.625 1 95.12 188 ALA B CA 1
ATOM 9717 C C . ALA B 1 188 ? 25.031 -47.656 -24.75 1 95.12 188 ALA B C 1
ATOM 9719 O O . ALA B 1 188 ? 26.141 -47.25 -25.094 1 95.12 188 ALA B O 1
ATOM 9720 N N . ILE B 1 189 ? 24.484 -47.219 -23.641 1 94.56 189 ILE B N 1
ATOM 9721 C CA . ILE B 1 189 ? 25.125 -46.281 -22.734 1 94.56 189 ILE B CA 1
ATOM 9722 C C . ILE B 1 189 ? 26.344 -46.938 -22.094 1 94.56 189 ILE B C 1
ATOM 9724 O O . ILE B 1 189 ? 27.422 -46.344 -22.016 1 94.56 189 ILE B O 1
ATOM 9728 N N . LEU B 1 190 ? 26.203 -48.219 -21.688 1 92.94 190 LEU B N 1
ATOM 9729 C CA . LEU B 1 190 ? 27.312 -48.969 -21.078 1 92.94 190 LEU B CA 1
ATOM 9730 C C . LEU B 1 190 ? 28.453 -49.156 -22.078 1 92.94 190 LEU B C 1
ATOM 9732 O O . LEU B 1 190 ? 29.625 -49 -21.719 1 92.94 190 LEU B O 1
ATOM 9736 N N . ASN B 1 191 ? 28.078 -49.438 -23.281 1 93.69 191 ASN B N 1
ATOM 9737 C CA . ASN B 1 191 ? 29.078 -49.594 -24.328 1 93.69 191 ASN B CA 1
ATOM 9738 C C . ASN B 1 191 ? 29.828 -48.281 -24.578 1 93.69 191 ASN B C 1
ATOM 9740 O O . ASN B 1 191 ? 31.047 -48.281 -24.781 1 93.69 191 ASN B O 1
ATOM 9744 N N . TYR B 1 192 ? 29.047 -47.219 -24.625 1 93.88 192 TYR B N 1
ATOM 9745 C CA . TYR B 1 192 ? 29.656 -45.906 -24.781 1 93.88 192 TYR B CA 1
ATOM 9746 C C . TYR B 1 192 ? 30.641 -45.625 -23.656 1 93.88 192 TYR B C 1
ATOM 9748 O O . TYR B 1 192 ? 31.766 -45.156 -23.906 1 93.88 192 TYR B O 1
ATOM 9756 N N . LEU B 1 193 ? 30.219 -45.844 -22.469 1 91.88 193 LEU B N 1
ATOM 9757 C CA . LEU B 1 193 ? 31.062 -45.625 -21.297 1 91.88 193 LEU B CA 1
ATOM 9758 C C . LEU B 1 193 ? 32.312 -46.5 -21.328 1 91.88 193 LEU B C 1
ATOM 9760 O O . LEU B 1 193 ? 33.406 -46.094 -20.953 1 91.88 193 LEU B O 1
ATOM 9764 N N . MET B 1 194 ? 32.156 -47.719 -21.781 1 91.06 194 MET B N 1
ATOM 9765 C CA . MET B 1 194 ? 33.25 -48.688 -21.891 1 91.06 194 MET B CA 1
ATOM 9766 C C . MET B 1 194 ? 34.281 -48.188 -22.891 1 91.06 194 MET B C 1
ATOM 9768 O O . MET B 1 194 ? 35.5 -48.312 -22.656 1 91.06 194 MET B O 1
ATOM 9772 N N . GLU B 1 195 ? 33.75 -47.719 -23.953 1 90.25 195 GLU B N 1
ATOM 9773 C CA . GLU B 1 195 ? 34.656 -47.219 -25 1 90.25 195 GLU B CA 1
ATOM 9774 C C . GLU B 1 195 ? 35.438 -46 -24.531 1 90.25 195 GLU B C 1
ATOM 9776 O O . GLU B 1 195 ? 36.594 -45.844 -24.875 1 90.25 195 GLU B O 1
ATOM 9781 N N . GLN B 1 196 ? 34.812 -45.188 -23.781 1 85.62 196 GLN B N 1
ATOM 9782 C CA . GLN B 1 196 ? 35.406 -43.938 -23.375 1 85.62 196 GLN B CA 1
ATOM 9783 C C . GLN B 1 196 ? 36.312 -44.094 -22.156 1 85.62 196 GLN B C 1
ATOM 9785 O O . GLN B 1 196 ? 37.344 -43.438 -22.047 1 85.62 196 GLN B O 1
ATOM 9790 N N . TYR B 1 197 ? 35.906 -44.938 -21.156 1 81.88 197 TYR B N 1
ATOM 9791 C CA . TYR B 1 197 ? 36.594 -44.938 -19.875 1 81.88 197 TYR B CA 1
ATOM 9792 C C . TYR B 1 197 ? 37.188 -46.312 -19.578 1 81.88 197 TYR B C 1
ATOM 9794 O O . TYR B 1 197 ? 37.938 -46.5 -18.625 1 81.88 197 TYR B O 1
ATOM 9802 N N . GLY B 1 198 ? 36.969 -47.312 -20.297 1 79.88 198 GLY B N 1
ATOM 9803 C CA . GLY B 1 198 ? 37.5 -48.656 -20.125 1 79.88 198 GLY B CA 1
ATOM 9804 C C . GLY B 1 198 ? 36.625 -49.531 -19.281 1 79.88 198 GLY B C 1
ATOM 9805 O O . GLY B 1 198 ? 35.719 -49.062 -18.594 1 79.88 198 GLY B O 1
ATOM 9806 N N . GLU B 1 199 ? 36.812 -50.812 -19.266 1 75.5 199 GLU B N 1
ATOM 9807 C CA . GLU B 1 199 ? 36.031 -51.844 -18.625 1 75.5 199 GLU B CA 1
ATOM 9808 C C . GLU B 1 199 ? 36.156 -51.781 -17.109 1 75.5 199 GLU B C 1
ATOM 9810 O O . GLU B 1 199 ? 35.219 -52.094 -16.375 1 75.5 199 GLU B O 1
ATOM 9815 N N . GLU B 1 200 ? 37.281 -51.312 -16.594 1 72.69 200 GLU B N 1
ATOM 9816 C CA . GLU B 1 200 ? 37.562 -51.344 -15.164 1 72.69 200 GLU B CA 1
ATOM 9817 C C . GLU B 1 200 ? 37 -50.125 -14.461 1 72.69 200 GLU B C 1
ATOM 9819 O O . GLU B 1 200 ? 37.031 -50.031 -13.227 1 72.69 200 GLU B O 1
ATOM 9824 N N . ALA B 1 201 ? 36.344 -49.344 -15.086 1 75.69 201 ALA B N 1
ATOM 9825 C CA . ALA B 1 201 ? 36.031 -48.031 -14.516 1 75.69 201 ALA B CA 1
ATOM 9826 C C . ALA B 1 201 ? 34.688 -48.094 -13.766 1 75.69 201 ALA B C 1
ATOM 9828 O O . ALA B 1 201 ? 34.125 -47.062 -13.414 1 75.69 201 ALA B O 1
ATOM 9829 N N . GLY B 1 202 ? 34.125 -49.281 -13.375 1 86.44 202 GLY B N 1
ATOM 9830 C CA . GLY B 1 202 ? 32.875 -49.344 -12.641 1 86.44 202 GLY B CA 1
ATOM 9831 C C . GLY B 1 202 ? 31.719 -48.719 -13.383 1 86.44 202 GLY B C 1
ATOM 9832 O O . GLY B 1 202 ? 30.984 -47.906 -12.812 1 86.44 202 GLY B O 1
ATOM 9833 N N . ILE B 1 203 ? 31.562 -48.906 -14.594 1 88.56 203 ILE B N 1
ATOM 9834 C CA . ILE B 1 203 ? 30.641 -48.25 -15.523 1 88.56 203 ILE B CA 1
ATOM 9835 C C . ILE B 1 203 ? 29.203 -48.5 -15.109 1 88.56 203 ILE B C 1
ATOM 9837 O O . ILE B 1 203 ? 28.344 -47.625 -15.219 1 88.56 203 ILE B O 1
ATOM 9841 N N . GLU B 1 204 ? 28.906 -49.688 -14.578 1 87.69 204 GLU B N 1
ATOM 9842 C CA . GLU B 1 204 ? 27.547 -50.031 -14.133 1 87.69 204 GLU B CA 1
ATOM 9843 C C . GLU B 1 204 ? 27.141 -49.156 -12.938 1 87.69 204 GLU B C 1
ATOM 9845 O O . GLU B 1 204 ? 26 -48.688 -12.867 1 87.69 204 GLU B O 1
ATOM 9850 N N . ASP B 1 205 ? 28.062 -48.969 -12.164 1 90.19 205 ASP B N 1
ATOM 9851 C CA . ASP B 1 205 ? 27.797 -48.156 -10.992 1 90.19 205 ASP B CA 1
ATOM 9852 C C . ASP B 1 205 ? 27.562 -46.688 -11.391 1 90.19 205 ASP B C 1
ATOM 9854 O O . ASP B 1 205 ? 26.703 -46.031 -10.812 1 90.19 205 ASP B O 1
ATOM 9858 N N . TYR B 1 206 ? 28.328 -46.344 -12.242 1 90.25 206 TYR B N 1
ATOM 9859 C CA . TYR B 1 206 ? 28.172 -44.969 -12.719 1 90.25 206 TYR B CA 1
ATOM 9860 C C . TYR B 1 206 ? 26.812 -44.781 -13.359 1 90.25 206 TYR B C 1
ATOM 9862 O O . TYR B 1 206 ? 26.141 -43.781 -13.094 1 90.25 206 TYR B O 1
ATOM 9870 N N . PHE B 1 207 ? 26.453 -45.656 -14.203 1 90.62 207 PHE B N 1
ATOM 9871 C CA . PHE B 1 207 ? 25.141 -45.625 -14.836 1 90.62 207 PHE B CA 1
ATOM 9872 C C . PHE B 1 207 ? 24.031 -45.594 -13.789 1 90.62 207 PHE B C 1
ATOM 9874 O O . PHE B 1 207 ? 23.109 -44.781 -13.875 1 90.62 207 PHE B O 1
ATOM 9881 N N . ASN B 1 208 ? 24.141 -46.406 -12.805 1 90.44 208 ASN B N 1
ATOM 9882 C CA . ASN B 1 208 ? 23.141 -46.469 -11.75 1 90.44 208 ASN B CA 1
ATOM 9883 C C . ASN B 1 208 ? 23.062 -45.156 -10.969 1 90.44 208 ASN B C 1
ATOM 9885 O O . ASN B 1 208 ? 21.969 -44.719 -10.562 1 90.44 208 ASN B O 1
ATOM 9889 N N . HIS B 1 209 ? 24.125 -44.562 -10.867 1 89.75 209 HIS B N 1
ATOM 9890 C CA . HIS B 1 209 ? 24.156 -43.281 -10.156 1 89.75 209 HIS B CA 1
ATOM 9891 C C . HIS B 1 209 ? 23.453 -42.188 -10.961 1 89.75 209 HIS B C 1
ATOM 9893 O O . HIS B 1 209 ? 22.797 -41.312 -10.391 1 89.75 209 HIS B O 1
ATOM 9899 N N . LEU B 1 210 ? 23.641 -42.188 -12.211 1 90.81 210 LEU B N 1
ATOM 9900 C CA . LEU B 1 210 ? 22.969 -41.219 -13.07 1 90.81 210 LEU B CA 1
ATOM 9901 C C . LEU B 1 210 ? 21.469 -41.406 -13.023 1 90.81 210 LEU B C 1
ATOM 9903 O O . LEU B 1 210 ? 20.719 -40.406 -13.016 1 90.81 210 LEU B O 1
ATOM 9907 N N . VAL B 1 211 ? 21.062 -42.625 -12.961 1 91.56 211 VAL B N 1
ATOM 9908 C CA . VAL B 1 211 ? 19.641 -42.938 -12.945 1 91.56 211 VAL B CA 1
ATOM 9909 C C . VAL B 1 211 ? 19.047 -42.594 -11.578 1 91.56 211 VAL B C 1
ATOM 9911 O O . VAL B 1 211 ? 18 -41.969 -11.484 1 91.56 211 VAL B O 1
ATOM 9914 N N . GLN B 1 212 ? 19.766 -42.906 -10.523 1 89.06 212 GLN B N 1
ATOM 9915 C CA . GLN B 1 212 ? 19.312 -42.656 -9.164 1 89.06 212 GLN B CA 1
ATOM 9916 C C . GLN B 1 212 ? 19.234 -41.156 -8.883 1 89.06 212 GLN B C 1
ATOM 9918 O O . GLN B 1 212 ? 18.328 -40.688 -8.195 1 89.06 212 GLN B O 1
ATOM 9923 N N . GLY B 1 213 ? 20.125 -40.5 -9.453 1 89.88 213 GLY B N 1
ATOM 9924 C CA . GLY B 1 213 ? 20.141 -39.062 -9.289 1 89.88 213 GLY B CA 1
ATOM 9925 C C . GLY B 1 213 ? 19.188 -38.344 -10.234 1 89.88 213 GLY B C 1
ATOM 9926 O O . GLY B 1 213 ? 18.969 -37.125 -10.102 1 89.88 213 GLY B O 1
ATOM 9927 N N . GLN B 1 214 ? 18.688 -39.062 -11.148 1 91.88 214 GLN B N 1
ATOM 9928 C CA . GLN B 1 214 ? 17.734 -38.562 -12.133 1 91.88 214 GLN B CA 1
ATOM 9929 C C . GLN B 1 214 ? 18.406 -37.594 -13.117 1 91.88 214 GLN B C 1
ATOM 9931 O O . GLN B 1 214 ? 17.797 -36.656 -13.57 1 91.88 214 GLN B O 1
ATOM 9936 N N . VAL B 1 215 ? 19.719 -37.781 -13.211 1 92.81 215 VAL B N 1
ATOM 9937 C CA . VAL B 1 215 ? 20.422 -37.094 -14.281 1 92.81 215 VAL B CA 1
ATOM 9938 C C . VAL B 1 215 ? 19.906 -37.562 -15.633 1 92.81 215 VAL B C 1
ATOM 9940 O O . VAL B 1 215 ? 19.75 -36.781 -16.562 1 92.81 215 VAL B O 1
ATOM 9943 N N . ILE B 1 216 ? 19.75 -38.875 -15.703 1 93.75 216 ILE B N 1
ATOM 9944 C CA . ILE B 1 216 ? 19.062 -39.5 -16.828 1 93.75 216 ILE B CA 1
ATOM 9945 C C . ILE B 1 216 ? 17.812 -40.219 -16.344 1 93.75 216 ILE B C 1
ATOM 9947 O O . ILE B 1 216 ? 17.766 -40.688 -15.203 1 93.75 216 ILE B O 1
ATOM 9951 N N . VAL B 1 217 ? 16.828 -40.281 -17.172 1 93.38 217 VAL B N 1
ATOM 9952 C CA . VAL B 1 217 ? 15.547 -40.844 -16.781 1 93.38 217 VAL B CA 1
ATOM 9953 C C . VAL B 1 217 ? 15.094 -41.844 -17.844 1 93.38 217 VAL B C 1
ATOM 9955 O O . VAL B 1 217 ? 15.375 -41.688 -19.031 1 93.38 217 VAL B O 1
ATOM 9958 N N . PRO B 1 218 ? 14.406 -42.844 -17.406 1 93.31 218 PRO B N 1
ATOM 9959 C CA . PRO B 1 218 ? 13.945 -43.844 -18.359 1 93.31 218 PRO B CA 1
ATOM 9960 C C . PRO B 1 218 ? 12.766 -43.375 -19.203 1 93.31 218 PRO B C 1
ATOM 9962 O O . PRO B 1 218 ? 12.047 -42.438 -18.812 1 93.31 218 PRO B O 1
ATOM 9965 N N . GLU B 1 219 ? 12.578 -44 -20.297 1 93.56 219 GLU B N 1
ATOM 9966 C CA . GLU B 1 219 ? 11.469 -43.719 -21.203 1 93.56 219 GLU B CA 1
ATOM 9967 C C . GLU B 1 219 ? 10.125 -43.969 -20.531 1 93.56 219 GLU B C 1
ATOM 9969 O O . GLU B 1 219 ? 9.102 -43.469 -20.969 1 93.56 219 GLU B O 1
ATOM 9974 N N . LEU B 1 220 ? 10.102 -44.688 -19.469 1 93.44 220 LEU B N 1
ATOM 9975 C CA . LEU B 1 220 ? 8.883 -45.062 -18.75 1 93.44 220 LEU B CA 1
ATOM 9976 C C . LEU B 1 220 ? 8.422 -43.906 -17.844 1 93.44 220 LEU B C 1
ATOM 9978 O O . LEU B 1 220 ? 7.371 -44 -17.203 1 93.44 220 LEU B O 1
ATOM 9982 N N . MET B 1 221 ? 9.156 -42.844 -17.906 1 92.12 221 MET B N 1
ATOM 9983 C CA . MET B 1 221 ? 8.688 -41.656 -17.219 1 92.12 221 MET B CA 1
ATOM 9984 C C . MET B 1 221 ? 7.289 -41.281 -17.672 1 92.12 221 MET B C 1
ATOM 9986 O O . MET B 1 221 ? 6.977 -41.375 -18.875 1 92.12 221 MET B O 1
ATOM 9990 N N . PRO B 1 222 ? 6.523 -40.781 -16.766 1 93.88 222 PRO B N 1
ATOM 9991 C CA . PRO B 1 222 ? 5.129 -40.531 -17.125 1 93.88 222 PRO B CA 1
ATOM 9992 C C . PRO B 1 222 ? 4.98 -39.375 -18.125 1 93.88 222 PRO B C 1
ATOM 9994 O O . PRO B 1 222 ? 5.789 -38.438 -18.141 1 93.88 222 PRO B O 1
ATOM 9997 N N . ASN B 1 223 ? 4.027 -39.469 -19 1 94.81 223 ASN B N 1
ATOM 9998 C CA . ASN B 1 223 ? 3.516 -38.375 -19.812 1 94.81 223 ASN B CA 1
ATOM 9999 C C . ASN B 1 223 ? 2.104 -37.969 -19.406 1 94.81 223 ASN B C 1
ATOM 10001 O O . ASN B 1 223 ? 1.388 -38.75 -18.781 1 94.81 223 ASN B O 1
ATOM 10005 N N . ILE B 1 224 ? 1.713 -36.781 -19.703 1 94.81 224 ILE B N 1
ATOM 10006 C CA . ILE B 1 224 ? 0.404 -36.281 -19.297 1 94.81 224 ILE B CA 1
ATOM 10007 C C . ILE B 1 224 ? -0.393 -35.844 -20.516 1 94.81 224 ILE B C 1
ATOM 10009 O O . ILE B 1 224 ? -1.622 -35.75 -20.469 1 94.81 224 ILE B O 1
ATOM 10013 N N . THR B 1 225 ? 0.227 -35.531 -21.641 1 94.94 225 THR B N 1
ATOM 10014 C CA . THR B 1 225 ? -0.413 -35.125 -22.891 1 94.94 225 THR B CA 1
ATOM 10015 C C . THR B 1 225 ? -0.226 -36.188 -23.969 1 94.94 225 THR B C 1
ATOM 10017 O O . THR B 1 225 ? 0.73 -36.969 -23.922 1 94.94 225 THR B O 1
ATOM 10020 N N . GLY B 1 226 ? -1.12 -36.219 -24.891 1 93.69 226 GLY B N 1
ATOM 10021 C CA . GLY B 1 226 ? -1.062 -37.219 -25.953 1 93.69 226 GLY B CA 1
ATOM 10022 C C . GLY B 1 226 ? -1.691 -38.531 -25.562 1 93.69 226 GLY B C 1
ATOM 10023 O O . GLY B 1 226 ? -2.779 -38.562 -24.984 1 93.69 226 GLY B O 1
ATOM 10024 N N . MET B 1 227 ? -0.942 -39.562 -25.875 1 93.44 227 MET B N 1
ATOM 10025 C CA . MET B 1 227 ? -1.41 -40.906 -25.531 1 93.44 227 MET B CA 1
ATOM 10026 C C . MET B 1 227 ? -1.471 -41.094 -24.016 1 93.44 227 MET B C 1
ATOM 10028 O O . MET B 1 227 ? -0.623 -40.562 -23.297 1 93.44 227 MET B O 1
ATOM 10032 N N . LEU B 1 228 ? -2.504 -41.875 -23.562 1 95.06 228 LEU B N 1
ATOM 10033 C CA . LEU B 1 228 ? -2.629 -42.156 -22.141 1 95.06 228 LEU B CA 1
ATOM 10034 C C . LEU B 1 228 ? -1.388 -42.875 -21.625 1 95.06 228 LEU B C 1
ATOM 10036 O O . LEU B 1 228 ? -0.834 -43.719 -22.297 1 95.06 228 LEU B O 1
ATOM 10040 N N . TYR B 1 229 ? -0.921 -42.562 -20.484 1 95.88 229 TYR B N 1
ATOM 10041 C CA . TYR B 1 229 ? 0.3 -43.094 -19.906 1 95.88 229 TYR B CA 1
ATOM 10042 C C . TYR B 1 229 ? 0.229 -44.625 -19.812 1 95.88 229 TYR B C 1
ATOM 10044 O O . TYR B 1 229 ? 1.179 -45.312 -20.172 1 95.88 229 TYR B O 1
ATOM 10052 N N . ASN B 1 230 ? -0.951 -45.156 -19.297 1 96 230 ASN B N 1
ATOM 10053 C CA . ASN B 1 230 ? -1.094 -46.594 -19.156 1 96 230 ASN B CA 1
ATOM 10054 C C . ASN B 1 230 ? -1.013 -47.312 -20.5 1 96 230 ASN B C 1
ATOM 10056 O O . ASN B 1 230 ? -0.4 -48.375 -20.609 1 96 230 ASN B O 1
ATOM 10060 N N . GLU B 1 231 ? -1.572 -46.656 -21.484 1 96 231 GLU B N 1
ATOM 10061 C CA . GLU B 1 231 ? -1.534 -47.25 -22.828 1 96 231 GLU B CA 1
ATOM 10062 C C . GLU B 1 231 ? -0.123 -47.219 -23.406 1 96 231 GLU B C 1
ATOM 10064 O O . GLU B 1 231 ? 0.3 -48.156 -24.078 1 96 231 GLU B O 1
ATOM 10069 N N . ARG B 1 232 ? 0.535 -46.188 -23.172 1 95.56 232 ARG B N 1
ATOM 10070 C CA . ARG B 1 232 ? 1.92 -46.094 -23.609 1 95.56 232 ARG B CA 1
ATOM 10071 C C . ARG B 1 232 ? 2.787 -47.156 -22.953 1 95.56 232 ARG B C 1
ATOM 10073 O O . ARG B 1 232 ? 3.594 -47.812 -23.625 1 95.56 232 ARG B O 1
ATOM 10080 N N . CYS B 1 233 ? 2.666 -47.312 -21.688 1 95.88 233 CYS B N 1
ATOM 10081 C CA . CYS B 1 233 ? 3.42 -48.312 -20.953 1 95.88 233 CYS B CA 1
ATOM 10082 C C . CYS B 1 233 ? 3.127 -49.719 -21.5 1 95.88 233 CYS B C 1
ATOM 10084 O O . CYS B 1 233 ? 4.039 -50.531 -21.641 1 95.88 233 CYS B O 1
ATOM 10086 N N . LEU B 1 234 ? 1.835 -49.969 -21.75 1 95.56 234 LEU B N 1
ATOM 10087 C CA . LEU B 1 234 ? 1.454 -51.25 -22.328 1 95.56 234 LEU B CA 1
ATOM 10088 C C . LEU B 1 234 ? 2.189 -51.469 -23.641 1 95.56 234 LEU B C 1
ATOM 10090 O O . LEU B 1 234 ? 2.67 -52.594 -23.891 1 95.56 234 LEU B O 1
ATOM 10094 N N . GLY B 1 235 ? 2.244 -50.469 -24.422 1 94.81 235 GLY B N 1
ATOM 10095 C CA . GLY B 1 235 ? 2.943 -50.594 -25.688 1 94.81 235 GLY B CA 1
ATOM 10096 C C . GLY B 1 235 ? 4.43 -50.844 -25.531 1 94.81 235 GLY B C 1
ATOM 10097 O O . GLY B 1 235 ? 4.996 -51.688 -26.266 1 94.81 235 GLY B O 1
ATOM 10098 N N . LEU B 1 236 ? 5.117 -50.281 -24.609 1 94.06 236 LEU B N 1
ATOM 10099 C CA . LEU B 1 236 ? 6.555 -50.375 -24.406 1 94.06 236 LEU B CA 1
ATOM 10100 C C . LEU B 1 236 ? 6.91 -51.719 -23.75 1 94.06 236 LEU B C 1
ATOM 10102 O O . LEU B 1 236 ? 7.988 -52.25 -24 1 94.06 236 LEU B O 1
ATOM 10106 N N . LEU B 1 237 ? 5.965 -52.281 -22.969 1 94.75 237 LEU B N 1
ATOM 10107 C CA . LEU B 1 237 ? 6.281 -53.438 -22.156 1 94.75 237 LEU B CA 1
ATOM 10108 C C . LEU B 1 237 ? 5.707 -54.719 -22.766 1 94.75 237 LEU B C 1
ATOM 10110 O O . LEU B 1 237 ? 5.938 -55.812 -22.25 1 94.75 237 LEU B O 1
ATOM 10114 N N . LYS B 1 238 ? 4.988 -54.562 -23.812 1 91.5 238 LYS B N 1
ATOM 10115 C CA . LYS B 1 238 ? 4.312 -55.688 -24.453 1 91.5 238 LYS B CA 1
ATOM 10116 C C . LYS B 1 238 ? 5.309 -56.781 -24.844 1 91.5 238 LYS B C 1
ATOM 10118 O O . LYS B 1 238 ? 4.965 -57.969 -24.875 1 91.5 238 LYS B O 1
ATOM 10123 N N . GLU B 1 239 ? 6.578 -56.438 -25.078 1 89.06 239 GLU B N 1
ATOM 10124 C CA . GLU B 1 239 ? 7.59 -57.375 -25.547 1 89.06 239 GLU B CA 1
ATOM 10125 C C . GLU B 1 239 ? 8.148 -58.219 -24.391 1 89.06 239 GLU B C 1
ATOM 10127 O O . GLU B 1 239 ? 8.906 -59.156 -24.609 1 89.06 239 GLU B O 1
ATOM 10132 N N . TYR B 1 240 ? 7.715 -57.938 -23.25 1 92.75 240 TYR B N 1
ATOM 10133 C CA . TYR B 1 240 ? 8.219 -58.656 -22.078 1 92.75 240 TYR B CA 1
ATOM 10134 C C . TYR B 1 240 ? 7.137 -59.531 -21.453 1 92.75 240 TYR B C 1
ATOM 10136 O O . TYR B 1 240 ? 6.469 -59.094 -20.5 1 92.75 240 TYR B O 1
ATOM 10144 N N . PRO B 1 241 ? 6.996 -60.75 -21.828 1 87.12 241 PRO B N 1
ATOM 10145 C CA . PRO B 1 241 ? 5.887 -61.625 -21.438 1 87.12 241 PRO B CA 1
ATOM 10146 C C . PRO B 1 241 ? 5.918 -61.969 -19.953 1 87.12 241 PRO B C 1
ATOM 10148 O O . PRO B 1 241 ? 4.895 -62.375 -19.391 1 87.12 241 PRO B O 1
ATOM 10151 N N . GLN B 1 242 ? 7.066 -61.844 -19.297 1 88.06 242 GLN B N 1
ATOM 10152 C CA . GLN B 1 242 ? 7.172 -62.219 -17.891 1 88.06 242 GLN B CA 1
ATOM 10153 C C . GLN B 1 242 ? 6.469 -61.188 -17.016 1 88.06 242 GLN B C 1
ATOM 10155 O O . GLN B 1 242 ? 6.203 -61.438 -15.836 1 88.06 242 GLN B O 1
ATOM 10160 N N . LEU B 1 243 ? 6.105 -60.031 -17.609 1 91.44 243 LEU B N 1
ATOM 10161 C CA . LEU B 1 243 ? 5.484 -58.969 -16.828 1 91.44 243 LEU B CA 1
ATOM 10162 C C . LEU B 1 243 ? 3.967 -59.125 -16.812 1 91.44 243 LEU B C 1
ATOM 10164 O O . LEU B 1 243 ? 3.371 -59.5 -17.828 1 91.44 243 LEU B O 1
ATOM 10168 N N . ASN B 1 244 ? 3.322 -58.875 -15.703 1 89.81 244 ASN B N 1
ATOM 10169 C CA . ASN B 1 244 ? 1.868 -58.812 -15.602 1 89.81 244 ASN B CA 1
ATOM 10170 C C . ASN B 1 244 ? 1.341 -57.438 -15.984 1 89.81 244 ASN B C 1
ATOM 10172 O O . ASN B 1 244 ? 1.445 -56.5 -15.203 1 89.81 244 ASN B O 1
ATOM 10176 N N . LEU B 1 245 ? 0.726 -57.375 -17.109 1 92.62 245 LEU B N 1
ATOM 10177 C CA . LEU B 1 245 ? 0.331 -56.062 -17.641 1 92.62 245 LEU B CA 1
ATOM 10178 C C . LEU B 1 245 ? -1.174 -55.875 -17.5 1 92.62 245 LEU B C 1
ATOM 10180 O O . LEU B 1 245 ? -1.715 -54.875 -17.984 1 92.62 245 LEU B O 1
ATOM 10184 N N . ASN B 1 246 ? -1.899 -56.688 -16.859 1 86.12 246 ASN B N 1
ATOM 10185 C CA . ASN B 1 246 ? -3.354 -56.656 -16.75 1 86.12 246 ASN B CA 1
ATOM 10186 C C . ASN B 1 246 ? -3.818 -55.375 -16.031 1 86.12 246 ASN B C 1
ATOM 10188 O O . ASN B 1 246 ? -4.848 -54.812 -16.375 1 86.12 246 ASN B O 1
ATOM 10192 N N . GLY B 1 247 ? -3.08 -55 -15.102 1 88.88 247 GLY B N 1
ATOM 10193 C CA . GLY B 1 247 ? -3.447 -53.812 -14.32 1 88.88 247 GLY B CA 1
ATOM 10194 C C . GLY B 1 247 ? -3.271 -52.5 -15.07 1 88.88 247 GLY B C 1
ATOM 10195 O O . GLY B 1 247 ? -3.729 -51.469 -14.617 1 88.88 247 GLY B O 1
ATOM 10196 N N . LEU B 1 248 ? -2.748 -52.531 -16.266 1 93.75 248 LEU B N 1
ATOM 10197 C CA . LEU B 1 248 ? -2.449 -51.344 -17.031 1 93.75 248 LEU B CA 1
ATOM 10198 C C . LEU B 1 248 ? -3.502 -51.094 -18.109 1 93.75 248 LEU B C 1
ATOM 10200 O O . LEU B 1 248 ? -3.502 -50.062 -18.766 1 93.75 248 LEU B O 1
ATOM 10204 N N . ARG B 1 249 ? -4.434 -51.938 -18.266 1 92.94 249 ARG B N 1
ATOM 10205 C CA . ARG B 1 249 ? -5.379 -51.875 -19.375 1 92.94 249 ARG B CA 1
ATOM 10206 C C . ARG B 1 249 ? -6.547 -50.969 -19.031 1 92.94 249 ARG B C 1
ATOM 10208 O O . ARG B 1 249 ? -7.027 -50.938 -17.906 1 92.94 249 ARG B O 1
ATOM 10215 N N . THR B 1 250 ? -6.934 -50.219 -20.047 1 94.31 250 THR B N 1
ATOM 10216 C CA . THR B 1 250 ? -8.156 -49.438 -19.953 1 94.31 250 THR B CA 1
ATOM 10217 C C . THR B 1 250 ? -9.391 -50.344 -20.094 1 94.31 250 THR B C 1
ATOM 10219 O O . THR B 1 250 ? -9.422 -51.219 -20.953 1 94.31 250 THR B O 1
ATOM 10222 N N . PHE B 1 251 ? -10.336 -50.125 -19.188 1 94.19 251 PHE B N 1
ATOM 10223 C CA . PHE B 1 251 ? -11.594 -50.875 -19.219 1 94.19 251 PHE B CA 1
ATOM 10224 C C . PHE B 1 251 ? -12.719 -50 -19.766 1 94.19 251 PHE B C 1
ATOM 10226 O O . PHE B 1 251 ? -12.938 -48.906 -19.281 1 94.19 251 PHE B O 1
ATOM 10233 N N . SER B 1 252 ? -13.43 -50.406 -20.812 1 94.19 252 SER B N 1
ATOM 10234 C CA . SER B 1 252 ? -14.523 -49.656 -21.422 1 94.19 252 SER B CA 1
ATOM 10235 C C . SER B 1 252 ? -15.695 -50.562 -21.781 1 94.19 252 SER B C 1
ATOM 10237 O O . SER B 1 252 ? -15.508 -51.625 -22.375 1 94.19 252 SER B O 1
ATOM 10239 N N . ILE B 1 253 ? -16.938 -50.156 -21.375 1 93.19 253 ILE B N 1
ATOM 10240 C CA . ILE B 1 253 ? -18.125 -50.938 -21.703 1 93.19 253 ILE B CA 1
ATOM 10241 C C . ILE B 1 253 ? -19.281 -50 -22.062 1 93.19 253 ILE B C 1
ATOM 10243 O O . ILE B 1 253 ? -19.375 -48.875 -21.547 1 93.19 253 ILE B O 1
ATOM 10247 N N . PRO B 1 254 ? -20.141 -50.438 -22.953 1 92.56 254 PRO B N 1
ATOM 10248 C CA . PRO B 1 254 ? -21.375 -49.688 -23.172 1 92.56 254 PRO B CA 1
ATOM 10249 C C . PRO B 1 254 ? -22.344 -49.75 -21.984 1 92.56 254 PRO B C 1
ATOM 10251 O O . PRO B 1 254 ? -22.391 -50.781 -21.297 1 92.56 254 PRO B O 1
ATOM 10254 N N . VAL B 1 255 ? -22.953 -48.719 -21.703 1 91.44 255 VAL B N 1
ATOM 10255 C CA . VAL B 1 255 ? -23.953 -48.625 -20.641 1 91.44 255 VAL B CA 1
ATOM 10256 C C . VAL B 1 255 ? -25.297 -48.219 -21.25 1 91.44 255 VAL B C 1
ATOM 10258 O O . VAL B 1 255 ? -25.391 -47.219 -21.969 1 91.44 255 VAL B O 1
ATOM 10261 N N . ASN B 1 256 ? -26.219 -49.062 -21.047 1 85.38 256 ASN B N 1
ATOM 10262 C CA . ASN B 1 256 ? -27.578 -48.75 -21.469 1 85.38 256 ASN B CA 1
ATOM 10263 C C . ASN B 1 256 ? -28.469 -48.344 -20.297 1 85.38 256 ASN B C 1
ATOM 10265 O O . ASN B 1 256 ? -28.625 -49.062 -19.328 1 85.38 256 ASN B O 1
ATOM 10269 N N . ALA B 1 257 ? -29.031 -47.188 -20.375 1 75.12 257 ALA B N 1
ATOM 10270 C CA . ALA B 1 257 ? -29.781 -46.562 -19.281 1 75.12 257 ALA B CA 1
ATOM 10271 C C . ALA B 1 257 ? -30.938 -47.469 -18.844 1 75.12 257 ALA B C 1
ATOM 10273 O O . ALA B 1 257 ? -31.406 -47.375 -17.703 1 75.12 257 ALA B O 1
ATOM 10274 N N . GLN B 1 258 ? -31.422 -48.281 -19.688 1 68.75 258 GLN B N 1
ATOM 10275 C CA . GLN B 1 258 ? -32.594 -49.125 -19.391 1 68.75 258 GLN B CA 1
ATOM 10276 C C . GLN B 1 258 ? -32.188 -50.375 -18.641 1 68.75 258 GLN B C 1
ATOM 10278 O O . GLN B 1 258 ? -33.031 -51.094 -18.094 1 68.75 258 GLN B O 1
ATOM 10283 N N . ASN B 1 259 ? -30.891 -50.531 -18.656 1 72.69 259 ASN B N 1
ATOM 10284 C CA . ASN B 1 259 ? -30.422 -51.75 -18.016 1 72.69 259 ASN B CA 1
ATOM 10285 C C . ASN B 1 259 ? -29.547 -51.438 -16.797 1 72.69 259 ASN B C 1
ATOM 10287 O O . ASN B 1 259 ? -28.422 -50.969 -16.953 1 72.69 259 ASN B O 1
ATOM 10291 N N . ASP B 1 260 ? -30.109 -51.719 -15.703 1 73.19 260 ASP B N 1
ATOM 10292 C CA . ASP B 1 260 ? -29.375 -51.469 -14.461 1 73.19 260 ASP B CA 1
ATOM 10293 C C . ASP B 1 260 ? -28.391 -52.594 -14.172 1 73.19 260 ASP B C 1
ATOM 10295 O O . ASP B 1 260 ? -27.547 -52.469 -13.266 1 73.19 260 ASP B O 1
ATOM 10299 N N . SER B 1 261 ? -28.469 -53.562 -14.984 1 82 261 SER B N 1
ATOM 10300 C CA . SER B 1 261 ? -27.578 -54.688 -14.812 1 82 261 SER B CA 1
ATOM 10301 C C . SER B 1 261 ? -26.312 -54.531 -15.664 1 82 261 SER B C 1
ATOM 10303 O O . SER B 1 261 ? -26.406 -54.312 -16.875 1 82 261 SER B O 1
ATOM 10305 N N . LEU B 1 262 ? -25.219 -54.5 -15 1 91.25 262 LEU B N 1
ATOM 10306 C CA . LEU B 1 262 ? -23.906 -54.406 -15.648 1 91.25 262 LEU B CA 1
ATOM 10307 C C . LEU B 1 262 ? -22.984 -55.531 -15.172 1 91.25 262 LEU B C 1
ATOM 10309 O O . LEU B 1 262 ? -21.953 -55.25 -14.555 1 91.25 262 LEU B O 1
ATOM 10313 N N . PRO B 1 263 ? -23.281 -56.75 -15.555 1 90.75 263 PRO B N 1
ATOM 10314 C CA . PRO B 1 263 ? -22.547 -57.875 -15.008 1 90.75 263 PRO B CA 1
ATOM 10315 C C . PRO B 1 263 ? -21.047 -57.844 -15.336 1 90.75 263 PRO B C 1
ATOM 10317 O O . PRO B 1 263 ? -20.219 -58.219 -14.508 1 90.75 263 PRO B O 1
ATOM 10320 N N . VAL B 1 264 ? -20.797 -57.406 -16.516 1 92.06 264 VAL B N 1
ATOM 10321 C CA . VAL B 1 264 ? -19.406 -57.312 -16.938 1 92.06 264 VAL B CA 1
ATOM 10322 C C . VAL B 1 264 ? -18.656 -56.344 -16.031 1 92.06 264 VAL B C 1
ATOM 10324 O O . VAL B 1 264 ? -17.516 -56.625 -15.633 1 92.06 264 VAL B O 1
ATOM 10327 N N . LEU B 1 265 ? -19.281 -55.25 -15.742 1 91.94 265 LEU B N 1
ATOM 10328 C CA . LEU B 1 265 ? -18.688 -54.25 -14.852 1 91.94 265 LEU B CA 1
ATOM 10329 C C . LEU B 1 265 ? -18.547 -54.812 -13.438 1 91.94 265 LEU B C 1
ATOM 10331 O O . LEU B 1 265 ? -17.516 -54.594 -12.789 1 91.94 265 LEU B O 1
ATOM 10335 N N . SER B 1 266 ? -19.484 -55.5 -12.961 1 91.31 266 SER B N 1
ATOM 10336 C CA . SER B 1 266 ? -19.453 -56.125 -11.633 1 91.31 266 SER B CA 1
ATOM 10337 C C . SER B 1 266 ? -18.312 -57.125 -11.531 1 91.31 266 SER B C 1
ATOM 10339 O O . SER B 1 266 ? -17.625 -57.188 -10.508 1 91.31 266 SER B O 1
ATOM 10341 N N . ALA B 1 267 ? -18.188 -57.844 -12.578 1 92 267 ALA B N 1
ATOM 10342 C CA . ALA B 1 267 ? -17.109 -58.844 -12.609 1 92 267 ALA B CA 1
ATOM 10343 C C . ALA B 1 267 ? -15.75 -58.156 -12.578 1 92 267 ALA B C 1
ATOM 10345 O O . ALA B 1 267 ? -14.828 -58.625 -11.898 1 92 267 ALA B O 1
ATOM 10346 N N . HIS B 1 268 ? -15.672 -57.156 -13.359 1 90.69 268 HIS B N 1
ATOM 10347 C CA . HIS B 1 268 ? -14.438 -56.406 -13.391 1 90.69 268 HIS B CA 1
ATOM 10348 C C . HIS B 1 268 ? -14.102 -55.844 -12.008 1 90.69 268 HIS B C 1
ATOM 10350 O O . HIS B 1 268 ? -12.945 -55.875 -11.586 1 90.69 268 HIS B O 1
ATOM 10356 N N . ILE B 1 269 ? -15.055 -55.281 -11.297 1 91.81 269 ILE B N 1
ATOM 10357 C CA . ILE B 1 269 ? -14.875 -54.719 -9.961 1 91.81 269 ILE B CA 1
ATOM 10358 C C . ILE B 1 269 ? -14.414 -55.812 -8.992 1 91.81 269 ILE B C 1
ATOM 10360 O O . ILE B 1 269 ? -13.516 -55.594 -8.188 1 91.81 269 ILE B O 1
ATOM 10364 N N . GLN B 1 270 ? -15 -56.969 -9.133 1 88.88 270 GLN B N 1
ATOM 10365 C CA . GLN B 1 270 ? -14.609 -58.094 -8.281 1 88.88 270 GLN B CA 1
ATOM 10366 C C . GLN B 1 270 ? -13.164 -58.5 -8.539 1 88.88 270 GLN B C 1
ATOM 10368 O O . GLN B 1 270 ? -12.438 -58.844 -7.602 1 88.88 270 GLN B O 1
ATOM 10373 N N . ASP B 1 271 ? -12.867 -58.438 -9.727 1 88 271 ASP B N 1
ATOM 10374 C CA . ASP B 1 271 ? -11.484 -58.75 -10.094 1 88 271 ASP B CA 1
ATOM 10375 C C . ASP B 1 271 ? -10.516 -57.75 -9.477 1 88 271 ASP B C 1
ATOM 10377 O O . ASP B 1 271 ? -9.438 -58.125 -9.008 1 88 271 ASP B O 1
ATOM 10381 N N . LEU B 1 272 ? -10.867 -56.531 -9.539 1 88.81 272 LEU B N 1
ATOM 10382 C CA . LEU B 1 272 ? -10.039 -55.469 -8.969 1 88.81 272 LEU B CA 1
ATOM 10383 C C . LEU B 1 272 ? -9.898 -55.656 -7.461 1 88.81 272 LEU B C 1
ATOM 10385 O O . LEU B 1 272 ? -8.805 -55.469 -6.91 1 88.81 272 LEU B O 1
ATOM 10389 N N . ILE B 1 273 ? -10.945 -55.875 -6.809 1 87.31 273 ILE B N 1
ATOM 10390 C CA . ILE B 1 273 ? -10.953 -56.094 -5.363 1 87.31 273 ILE B CA 1
ATOM 10391 C C . ILE B 1 273 ? -10.055 -57.281 -5.004 1 87.31 273 ILE B C 1
ATOM 10393 O O . ILE B 1 273 ? -9.312 -57.219 -4.016 1 87.31 273 ILE B O 1
ATOM 10397 N N . GLY B 1 274 ? -10.148 -58.312 -5.754 1 81.88 274 GLY B N 1
ATOM 10398 C CA . GLY B 1 274 ? -9.344 -59.5 -5.52 1 81.88 274 GLY B CA 1
ATOM 10399 C C . GLY B 1 274 ? -7.855 -59.25 -5.641 1 81.88 274 GLY B C 1
ATOM 10400 O O . GLY B 1 274 ? -7.051 -59.875 -4.961 1 81.88 274 GLY B O 1
ATOM 10401 N N . ARG B 1 275 ? -7.516 -58.406 -6.469 1 78.69 275 ARG B N 1
ATOM 10402 C CA . ARG B 1 275 ? -6.109 -58.094 -6.703 1 78.69 275 ARG B CA 1
ATOM 10403 C C . ARG B 1 275 ? -5.57 -57.156 -5.621 1 78.69 275 ARG B C 1
ATOM 10405 O O . ARG B 1 275 ? -4.367 -56.875 -5.574 1 78.69 275 ARG B O 1
ATOM 10412 N N . ASP B 1 276 ? -6.383 -56.75 -4.664 1 69.69 276 ASP B N 1
ATOM 10413 C CA . ASP B 1 276 ? -6.047 -55.906 -3.535 1 69.69 276 ASP B CA 1
ATOM 10414 C C . ASP B 1 276 ? -5.398 -54.594 -4.008 1 69.69 276 ASP B C 1
ATOM 10416 O O . ASP B 1 276 ? -4.383 -54.188 -3.455 1 69.69 276 ASP B O 1
ATOM 10420 N N . GLU B 1 277 ? -5.941 -54.219 -5.086 1 65.94 277 GLU B N 1
ATOM 10421 C CA . GLU B 1 277 ? -5.426 -52.938 -5.543 1 65.94 277 GLU B CA 1
ATOM 10422 C C . GLU B 1 277 ? -5.945 -51.812 -4.672 1 65.94 277 GLU B C 1
ATOM 10424 O O . GLU B 1 277 ? -7.141 -51.719 -4.391 1 65.94 277 GLU B O 1
ATOM 10429 N N . GLY B 1 278 ? -5.172 -51.188 -3.863 1 67.94 278 GLY B N 1
ATOM 10430 C CA . GLY B 1 278 ? -5.539 -50.188 -2.871 1 67.94 278 GLY B CA 1
ATOM 10431 C C . GLY B 1 278 ? -6.227 -49 -3.471 1 67.94 278 GLY B C 1
ATOM 10432 O O . GLY B 1 278 ? -7.043 -48.344 -2.811 1 67.94 278 GLY B O 1
ATOM 10433 N N . ARG B 1 279 ? -6.066 -48.625 -4.809 1 85.75 279 ARG B N 1
ATOM 10434 C CA . ARG B 1 279 ? -6.672 -47.438 -5.352 1 85.75 279 ARG B CA 1
ATOM 10435 C C . ARG B 1 279 ? -7.672 -47.75 -6.453 1 85.75 279 ARG B C 1
ATOM 10437 O O . ARG B 1 279 ? -7.445 -48.688 -7.246 1 85.75 279 ARG B O 1
ATOM 10444 N N . VAL B 1 280 ? -8.758 -47 -6.5 1 88.62 280 VAL B N 1
ATOM 10445 C CA . VAL B 1 280 ? -9.828 -47.219 -7.465 1 88.62 280 VAL B CA 1
ATOM 10446 C C . VAL B 1 280 ? -9.477 -46.562 -8.789 1 88.62 280 VAL B C 1
ATOM 10448 O O . VAL B 1 280 ? -8.836 -45.5 -8.82 1 88.62 280 VAL B O 1
ATOM 10451 N N . PRO B 1 281 ? -9.883 -47.188 -9.914 1 90.88 281 PRO B N 1
ATOM 10452 C CA . PRO B 1 281 ? -9.656 -46.594 -11.234 1 90.88 281 PRO B CA 1
ATOM 10453 C C . PRO B 1 281 ? -10.375 -45.25 -11.406 1 90.88 281 PRO B C 1
ATOM 10455 O O . PRO B 1 281 ? -11.375 -45 -10.727 1 90.88 281 PRO B O 1
ATOM 10458 N N . TYR B 1 282 ? -9.805 -44.438 -12.25 1 91.38 282 TYR B N 1
ATOM 10459 C CA . TYR B 1 282 ? -10.453 -43.188 -12.656 1 91.38 282 TYR B CA 1
ATOM 10460 C C . TYR B 1 282 ? -11.516 -43.469 -13.719 1 91.38 282 TYR B C 1
ATOM 10462 O O . TYR B 1 282 ? -11.203 -43.969 -14.805 1 91.38 282 TYR B O 1
ATOM 10470 N N . SER B 1 283 ? -12.742 -43.125 -13.445 1 92.94 283 SER B N 1
ATOM 10471 C CA . SER B 1 283 ? -13.828 -43.5 -14.344 1 92.94 283 SER B CA 1
ATOM 10472 C C . SER B 1 283 ? -14.516 -42.25 -14.93 1 92.94 283 SER B C 1
ATOM 10474 O O . SER B 1 283 ? -14.664 -41.25 -14.242 1 92.94 283 SER B O 1
ATOM 10476 N N . LEU B 1 284 ? -14.891 -42.344 -16.203 1 94.31 284 LEU B N 1
ATOM 10477 C CA . LEU B 1 284 ? -15.641 -41.344 -16.953 1 94.31 284 LEU B CA 1
ATOM 10478 C C . LEU B 1 284 ? -16.891 -41.938 -17.578 1 94.31 284 LEU B C 1
ATOM 10480 O O . LEU B 1 284 ? -16.812 -43 -18.219 1 94.31 284 LEU B O 1
ATOM 10484 N N . TYR B 1 285 ? -18 -41.312 -17.359 1 95.5 285 TYR B N 1
ATOM 10485 C CA . TYR B 1 285 ? -19.297 -41.75 -17.875 1 95.5 285 TYR B CA 1
ATOM 10486 C C . TYR B 1 285 ? -19.828 -40.812 -18.953 1 95.5 285 TYR B C 1
ATOM 10488 O O . TYR B 1 285 ? -20.234 -39.688 -18.641 1 95.5 285 TYR B O 1
ATOM 10496 N N . GLN B 1 286 ? -19.812 -41.219 -20.219 1 96.38 286 GLN B N 1
ATOM 10497 C CA . GLN B 1 286 ? -20.297 -40.469 -21.359 1 96.38 286 GLN B CA 1
ATOM 10498 C C . GLN B 1 286 ? -21.719 -40.906 -21.734 1 96.38 286 GLN B C 1
ATOM 10500 O O . GLN B 1 286 ? -22 -42.094 -21.797 1 96.38 286 GLN B O 1
ATOM 10505 N N . ARG B 1 287 ? -22.609 -39.906 -21.984 1 95.88 287 ARG B N 1
ATOM 10506 C CA . ARG B 1 287 ? -23.969 -40.219 -22.438 1 95.88 287 ARG B CA 1
ATOM 10507 C C . ARG B 1 287 ? -24.281 -39.5 -23.75 1 95.88 287 ARG B C 1
ATOM 10509 O O . ARG B 1 287 ? -23.875 -38.375 -23.953 1 95.88 287 ARG B O 1
ATOM 10516 N N . GLU B 1 288 ? -24.984 -40.188 -24.562 1 94.56 288 GLU B N 1
ATOM 10517 C CA . GLU B 1 288 ? -25.375 -39.625 -25.844 1 94.56 288 GLU B CA 1
ATOM 10518 C C . GLU B 1 288 ? -26.656 -38.781 -25.703 1 94.56 288 GLU B C 1
ATOM 10520 O O . GLU B 1 288 ? -27.594 -39.188 -25 1 94.56 288 GLU B O 1
ATOM 10525 N N . ILE B 1 289 ? -26.625 -37.625 -26.281 1 95 289 ILE B N 1
ATOM 10526 C CA . ILE B 1 289 ? -27.766 -36.719 -26.188 1 95 289 ILE B CA 1
ATOM 10527 C C . ILE B 1 289 ? -28.234 -36.344 -27.609 1 95 289 ILE B C 1
ATOM 10529 O O . ILE B 1 289 ? -27.422 -36.312 -28.531 1 95 289 ILE B O 1
ATOM 10533 N N . THR B 1 290 ? -29.484 -36.125 -27.781 1 92.5 290 THR B N 1
ATOM 10534 C CA . THR B 1 290 ? -30.062 -35.562 -29 1 92.5 290 THR B CA 1
ATOM 10535 C C . THR B 1 290 ? -30.734 -34.219 -28.703 1 92.5 290 THR B C 1
ATOM 10537 O O . THR B 1 290 ? -30.953 -33.875 -27.547 1 92.5 290 THR B O 1
ATOM 10540 N N . GLY B 1 291 ? -30.953 -33.406 -29.766 1 91.12 291 GLY B N 1
ATOM 10541 C CA . GLY B 1 291 ? -31.516 -32.094 -29.609 1 91.12 291 GLY B CA 1
ATOM 10542 C C . GLY B 1 291 ? -30.469 -31 -29.547 1 91.12 291 GLY B C 1
ATOM 10543 O O . GLY B 1 291 ? -29.328 -31.188 -29.984 1 91.12 291 GLY B O 1
ATOM 10544 N N . GLY B 1 292 ? -30.922 -29.812 -29.141 1 92.38 292 GLY B N 1
ATOM 10545 C CA . GLY B 1 292 ? -30.047 -28.672 -29.062 1 92.38 292 GLY B CA 1
ATOM 10546 C C . GLY B 1 292 ? -30.656 -27.5 -28.312 1 92.38 292 GLY B C 1
ATOM 10547 O O . GLY B 1 292 ? -31.875 -27.422 -28.156 1 92.38 292 GLY B O 1
ATOM 10548 N N . LEU B 1 293 ? -29.797 -26.672 -27.781 1 93.38 293 LEU B N 1
ATOM 10549 C CA . LEU B 1 293 ? -30.266 -25.453 -27.141 1 93.38 293 LEU B CA 1
ATOM 10550 C C . LEU B 1 293 ? -30.219 -24.281 -28.109 1 93.38 293 LEU B C 1
ATOM 10552 O O . LEU B 1 293 ? -29.422 -24.281 -29.062 1 93.38 293 LEU B O 1
ATOM 10556 N N . THR B 1 294 ? -30.953 -23.266 -27.875 1 92.69 294 THR B N 1
ATOM 10557 C CA . THR B 1 294 ? -31.109 -22.156 -28.797 1 92.69 294 THR B CA 1
ATOM 10558 C C . THR B 1 294 ? -29.844 -21.312 -28.844 1 92.69 294 THR B C 1
ATOM 10560 O O . THR B 1 294 ? -29.188 -21.078 -27.828 1 92.69 294 THR B O 1
ATOM 10563 N N . ASN B 1 295 ? -29.484 -20.906 -30.047 1 93.81 295 ASN B N 1
ATOM 10564 C CA . ASN B 1 295 ? -28.312 -20.062 -30.25 1 93.81 295 ASN B CA 1
ATOM 10565 C C . ASN B 1 295 ? -28.625 -18.578 -30.016 1 93.81 295 ASN B C 1
ATOM 10567 O O . ASN B 1 295 ? -27.75 -17.734 -30.109 1 93.81 295 ASN B O 1
ATOM 10571 N N . GLN B 1 296 ? -29.844 -18.25 -29.641 1 90.62 296 GLN B N 1
ATOM 10572 C CA . GLN B 1 296 ? -30.234 -16.891 -29.328 1 90.62 296 GLN B CA 1
ATOM 10573 C C . GLN B 1 296 ? -29.484 -16.359 -28.109 1 90.62 296 GLN B C 1
ATOM 10575 O O . GLN B 1 296 ? -29.297 -15.156 -27.953 1 90.62 296 GLN B O 1
ATOM 10580 N N . VAL B 1 297 ? -29.094 -17.266 -27.375 1 94.44 297 VAL B N 1
ATOM 10581 C CA . VAL B 1 297 ? -28.406 -16.906 -26.125 1 94.44 297 VAL B CA 1
ATOM 10582 C C . VAL B 1 297 ? -27.016 -16.375 -26.438 1 94.44 297 VAL B C 1
ATOM 10584 O O . VAL B 1 297 ? -26.391 -15.703 -25.609 1 94.44 297 VAL B O 1
ATOM 10587 N N . HIS B 1 298 ? -26.531 -16.594 -27.719 1 96.19 298 HIS B N 1
ATOM 10588 C CA . HIS B 1 298 ? -25.188 -16.188 -28.094 1 96.19 298 HIS B CA 1
ATOM 10589 C C . HIS B 1 298 ? -24.984 -14.688 -27.891 1 96.19 298 HIS B C 1
ATOM 10591 O O . HIS B 1 298 ? -23.984 -14.258 -27.328 1 96.19 298 HIS B O 1
ATOM 10597 N N . ALA B 1 299 ? -25.938 -13.938 -28.312 1 95 299 ALA B N 1
ATOM 10598 C CA . ALA B 1 299 ? -25.844 -12.484 -28.172 1 95 299 ALA B CA 1
ATOM 10599 C C . ALA B 1 299 ? -25.828 -12.078 -26.703 1 95 299 ALA B C 1
ATOM 10601 O O . ALA B 1 299 ? -25.141 -11.117 -26.328 1 95 299 ALA B O 1
ATOM 10602 N N . GLU B 1 300 ? -26.516 -12.789 -25.906 1 95.5 300 GLU B N 1
ATOM 10603 C CA . GLU B 1 300 ? -26.547 -12.508 -24.469 1 95.5 300 GLU B CA 1
ATOM 10604 C C . GLU B 1 300 ? -25.203 -12.789 -23.812 1 95.5 300 GLU B C 1
ATOM 10606 O O . GLU B 1 300 ? -24.766 -12.047 -22.938 1 95.5 300 GLU B O 1
ATOM 10611 N N . PHE B 1 301 ? -24.625 -13.867 -24.312 1 97.25 301 PHE B N 1
ATOM 10612 C CA . PHE B 1 301 ? -23.297 -14.211 -23.797 1 97.25 301 PHE B CA 1
ATOM 10613 C C . PHE B 1 301 ? -22.297 -13.102 -24.078 1 97.25 301 PHE B C 1
ATOM 10615 O O . PHE B 1 301 ? -21.562 -12.68 -23.203 1 97.25 301 PHE B O 1
ATOM 10622 N N . ILE B 1 302 ? -22.297 -12.633 -25.266 1 96.75 302 ILE B N 1
ATOM 10623 C CA . ILE B 1 302 ? -21.328 -11.633 -25.703 1 96.75 302 ILE B CA 1
ATOM 10624 C C . ILE B 1 302 ? -21.562 -10.328 -24.938 1 96.75 302 ILE B C 1
ATOM 10626 O O . ILE B 1 302 ? -20.625 -9.688 -24.484 1 96.75 302 ILE B O 1
ATOM 10630 N N . LYS B 1 303 ? -22.797 -9.977 -24.781 1 95.94 303 LYS B N 1
ATOM 10631 C CA . LYS B 1 303 ? -23.156 -8.781 -24.031 1 95.94 303 LYS B CA 1
ATOM 10632 C C . LYS B 1 303 ? -22.719 -8.914 -22.562 1 95.94 303 LYS B C 1
ATOM 10634 O O . LYS B 1 303 ? -22.234 -7.957 -21.969 1 95.94 303 LYS B O 1
ATOM 10639 N N . LEU B 1 304 ? -22.984 -10.062 -22.047 1 96.81 304 LEU B N 1
ATOM 10640 C CA . LEU B 1 304 ? -22.609 -10.32 -20.672 1 96.81 304 LEU B CA 1
ATOM 10641 C C . LEU B 1 304 ? -21.109 -10.148 -20.469 1 96.81 304 LEU B C 1
ATOM 10643 O O . LEU B 1 304 ? -20.672 -9.547 -19.484 1 96.81 304 LEU B O 1
ATOM 10647 N N . ILE B 1 305 ? -20.328 -10.672 -21.375 1 96.62 305 ILE B N 1
ATOM 10648 C CA . ILE B 1 305 ? -18.875 -10.57 -21.297 1 96.62 305 ILE B CA 1
ATOM 10649 C C . ILE B 1 305 ? -18.453 -9.102 -21.312 1 96.62 305 ILE B C 1
ATOM 10651 O O . ILE B 1 305 ? -17.609 -8.688 -20.5 1 96.62 305 ILE B O 1
ATOM 10655 N N . LYS B 1 306 ? -19.016 -8.336 -22.141 1 95.06 306 LYS B N 1
ATOM 10656 C CA . LYS B 1 306 ? -18.719 -6.914 -22.234 1 95.06 306 LYS B CA 1
ATOM 10657 C C . LYS B 1 306 ? -19.062 -6.188 -20.938 1 95.06 306 LYS B C 1
ATOM 10659 O O . LYS B 1 306 ? -18.297 -5.359 -20.453 1 95.06 306 LYS B O 1
ATOM 10664 N N . ASN B 1 307 ? -20.234 -6.488 -20.438 1 96.31 307 ASN B N 1
ATOM 10665 C CA . ASN B 1 307 ? -20.703 -5.852 -19.219 1 96.31 307 ASN B CA 1
ATOM 10666 C C . ASN B 1 307 ? -19.812 -6.203 -18.031 1 96.31 307 ASN B C 1
ATOM 10668 O O . ASN B 1 307 ? -19.453 -5.332 -17.234 1 96.31 307 ASN B O 1
ATOM 10672 N N . LEU B 1 308 ? -19.453 -7.465 -17.906 1 96.38 308 LEU B N 1
ATOM 10673 C CA . LEU B 1 308 ? -18.656 -7.91 -16.781 1 96.38 308 LEU B CA 1
ATOM 10674 C C . LEU B 1 308 ? -17.219 -7.402 -16.906 1 96.38 308 LEU B C 1
ATOM 10676 O O . LEU B 1 308 ? -16.531 -7.215 -15.891 1 96.38 308 LEU B O 1
ATOM 10680 N N . ASP B 1 309 ? -16.734 -7.234 -18.109 1 94.62 309 ASP B N 1
ATOM 10681 C CA . ASP B 1 309 ? -15.422 -6.633 -18.344 1 94.62 309 ASP B CA 1
ATOM 10682 C C . ASP B 1 309 ? -15.336 -5.25 -17.703 1 94.62 309 ASP B C 1
ATOM 10684 O O . ASP B 1 309 ? -14.305 -4.883 -17.125 1 94.62 309 ASP B O 1
ATOM 10688 N N . LYS B 1 310 ? -16.422 -4.523 -17.703 1 92.75 310 LYS B N 1
ATOM 10689 C CA . LYS B 1 310 ? -16.484 -3.189 -17.109 1 92.75 310 LYS B CA 1
ATOM 10690 C C . LYS B 1 310 ? -16.609 -3.27 -15.586 1 92.75 310 LYS B C 1
ATOM 10692 O O . LYS B 1 310 ? -16.031 -2.443 -14.867 1 92.75 310 LYS B O 1
ATOM 10697 N N . MET B 1 311 ? -17.281 -4.195 -15.141 1 93.94 311 MET B N 1
ATOM 10698 C CA . MET B 1 311 ? -17.703 -4.242 -13.734 1 93.94 311 MET B CA 1
ATOM 10699 C C . MET B 1 311 ? -16.609 -4.859 -12.867 1 93.94 311 MET B C 1
ATOM 10701 O O . MET B 1 311 ? -16.438 -4.473 -11.711 1 93.94 311 MET B O 1
ATOM 10705 N N . ILE B 1 312 ? -15.977 -5.902 -13.398 1 92.62 312 ILE B N 1
ATOM 10706 C CA . ILE B 1 312 ? -15.008 -6.656 -12.602 1 92.62 312 ILE B CA 1
ATOM 10707 C C . ILE B 1 312 ? -13.617 -6.055 -12.773 1 92.62 312 ILE B C 1
ATOM 10709 O O . ILE B 1 312 ? -13.164 -5.824 -13.898 1 92.62 312 ILE B O 1
ATOM 10713 N N . PRO B 1 313 ? -12.961 -5.727 -11.617 1 83.56 313 PRO B N 1
ATOM 10714 C CA . PRO B 1 313 ? -11.609 -5.176 -11.727 1 83.56 313 PRO B CA 1
ATOM 10715 C C . PRO B 1 313 ? -10.578 -6.215 -12.164 1 83.56 313 PRO B C 1
ATOM 10717 O O . PRO B 1 313 ? -10.805 -7.418 -12.008 1 83.56 313 PRO B O 1
ATOM 10720 N N . ASP B 1 314 ? -9.438 -5.691 -12.688 1 76 314 ASP B N 1
ATOM 10721 C CA . ASP B 1 314 ? -8.336 -6.562 -13.094 1 76 314 ASP B CA 1
ATOM 10722 C C . ASP B 1 314 ? -7.664 -7.199 -11.883 1 76 314 ASP B C 1
ATOM 10724 O O . ASP B 1 314 ? -7.57 -6.578 -10.82 1 76 314 ASP B O 1
ATOM 10728 N N . ARG B 1 315 ? -7.516 -8.43 -11.961 1 70 315 ARG B N 1
ATOM 10729 C CA . ARG B 1 315 ? -6.797 -9.078 -10.859 1 70 315 ARG B CA 1
ATOM 10730 C C . ARG B 1 315 ? -5.363 -8.562 -10.773 1 70 315 ARG B C 1
ATOM 10732 O O . ARG B 1 315 ? -4.688 -8.414 -11.789 1 70 315 ARG B O 1
ATOM 10739 N N . SER B 1 316 ? -5.008 -7.949 -9.617 1 68.12 316 SER B N 1
ATOM 10740 C CA . SER B 1 316 ? -3.615 -7.582 -9.391 1 68.12 316 SER B CA 1
ATOM 10741 C C . SER B 1 316 ? -2.809 -8.773 -8.875 1 68.12 316 SER B C 1
ATOM 10743 O O . SER B 1 316 ? -3.18 -9.398 -7.883 1 68.12 316 SER B O 1
ATOM 10745 N N . ASP B 1 317 ? -1.933 -9.398 -9.805 1 77.88 317 ASP B N 1
ATOM 10746 C CA . ASP B 1 317 ? -1.045 -10.461 -9.344 1 77.88 317 ASP B CA 1
ATOM 10747 C C . ASP B 1 317 ? 0.188 -9.883 -8.648 1 77.88 317 ASP B C 1
ATOM 10749 O O . ASP B 1 317 ? 1.147 -9.484 -9.312 1 77.88 317 ASP B O 1
ATOM 10753 N N . GLU B 1 318 ? 0.157 -9.828 -7.383 1 82.19 318 GLU B N 1
ATOM 10754 C CA . GLU B 1 318 ? 1.25 -9.273 -6.594 1 82.19 318 GLU B CA 1
ATOM 10755 C C . GLU B 1 318 ? 2.551 -10.023 -6.84 1 82.19 318 GLU B C 1
ATOM 10757 O O . GLU B 1 318 ? 3.631 -9.43 -6.852 1 82.19 318 GLU B O 1
ATOM 10762 N N . LEU B 1 319 ? 2.416 -11.359 -7.109 1 85.81 319 LEU B N 1
ATOM 10763 C CA . LEU B 1 319 ? 3.602 -12.18 -7.34 1 85.81 319 LEU B CA 1
ATOM 10764 C C . LEU B 1 319 ? 4.289 -11.781 -8.641 1 85.81 319 LEU B C 1
ATOM 10766 O O . LEU B 1 319 ? 5.508 -11.617 -8.68 1 85.81 319 LEU B O 1
ATOM 10770 N N . MET B 1 320 ? 3.531 -11.688 -9.68 1 91.56 320 MET B N 1
ATOM 10771 C CA . MET B 1 320 ? 4.082 -11.328 -10.984 1 91.56 320 MET B CA 1
ATOM 10772 C C . MET B 1 320 ? 4.637 -9.906 -10.961 1 91.56 320 MET B C 1
ATOM 10774 O O . MET B 1 320 ? 5.668 -9.633 -11.578 1 91.56 320 MET B O 1
ATOM 10778 N N . LYS B 1 321 ? 3.982 -9.016 -10.211 1 88.75 321 LYS B N 1
ATOM 10779 C CA . LYS B 1 321 ? 4.48 -7.652 -10.078 1 88.75 321 LYS B CA 1
ATOM 10780 C C . LYS B 1 321 ? 5.84 -7.629 -9.383 1 88.75 321 LYS B C 1
ATOM 10782 O O . LYS B 1 321 ? 6.766 -6.953 -9.844 1 88.75 321 LYS B O 1
ATOM 10787 N N . LYS B 1 322 ? 5.941 -8.328 -8.305 1 88.31 322 LYS B N 1
ATOM 10788 C CA . LYS B 1 322 ? 7.203 -8.414 -7.578 1 88.31 322 LYS B CA 1
ATOM 10789 C C . LYS B 1 322 ? 8.305 -9.016 -8.453 1 88.31 322 LYS B C 1
ATOM 10791 O O . LYS B 1 322 ? 9.453 -8.562 -8.406 1 88.31 322 LYS B O 1
ATOM 10796 N N . PHE B 1 323 ? 7.938 -9.992 -9.18 1 92.75 323 PHE B N 1
ATOM 10797 C CA . PHE B 1 323 ? 8.891 -10.625 -10.078 1 92.75 323 PHE B CA 1
ATOM 10798 C C . PHE B 1 323 ? 9.414 -9.633 -11.109 1 92.75 323 PHE B C 1
ATOM 10800 O O . PHE B 1 323 ? 10.617 -9.547 -11.344 1 92.75 323 PHE B O 1
ATOM 10807 N N . LYS B 1 324 ? 8.523 -8.914 -11.727 1 93.31 324 LYS B N 1
ATOM 10808 C CA . LYS B 1 324 ? 8.898 -7.934 -12.734 1 93.31 324 LYS B CA 1
ATOM 10809 C C . LYS B 1 324 ? 9.836 -6.879 -12.156 1 93.31 324 LYS B C 1
ATOM 10811 O O . LYS B 1 324 ? 10.812 -6.484 -12.797 1 93.31 324 LYS B O 1
ATOM 10816 N N . GLU B 1 325 ? 9.531 -6.465 -10.977 1 89.56 325 GLU B N 1
ATOM 10817 C CA . GLU B 1 325 ? 10.383 -5.48 -10.312 1 89.56 325 GLU B CA 1
ATOM 10818 C C . GLU B 1 325 ? 11.781 -6.043 -10.055 1 89.56 325 GLU B C 1
ATOM 10820 O O . GLU B 1 325 ? 12.781 -5.363 -10.281 1 89.56 325 GLU B O 1
ATOM 10825 N N . ALA B 1 326 ? 11.836 -7.219 -9.602 1 89 326 ALA B N 1
ATOM 10826 C CA . ALA B 1 326 ? 13.117 -7.867 -9.336 1 89 326 ALA B CA 1
ATOM 10827 C C . ALA B 1 326 ? 13.906 -8.078 -10.625 1 89 326 ALA B C 1
ATOM 10829 O O . ALA B 1 326 ? 15.125 -7.91 -10.648 1 89 326 ALA B O 1
ATOM 10830 N N . PHE B 1 327 ? 13.219 -8.531 -11.625 1 93.25 327 PHE B N 1
ATOM 10831 C CA . PHE B 1 327 ? 13.859 -8.758 -12.914 1 93.25 327 PHE B CA 1
ATOM 10832 C C . PHE B 1 327 ? 14.461 -7.465 -13.453 1 93.25 327 PHE B C 1
ATOM 10834 O O . PHE B 1 327 ? 15.602 -7.453 -13.922 1 93.25 327 PHE B O 1
ATOM 10841 N N . ARG B 1 328 ? 13.75 -6.402 -13.336 1 89.12 328 ARG B N 1
ATOM 10842 C CA . ARG B 1 328 ? 14.234 -5.105 -13.797 1 89.12 328 ARG B CA 1
ATOM 10843 C C . ARG B 1 328 ? 15.469 -4.672 -13.016 1 89.12 328 ARG B C 1
ATOM 10845 O O . ARG B 1 328 ? 16.422 -4.133 -13.586 1 89.12 328 ARG B O 1
ATOM 10852 N N . LYS B 1 329 ? 15.406 -4.891 -11.805 1 82.81 329 LYS B N 1
ATOM 10853 C CA . LYS B 1 329 ? 16.5 -4.484 -10.945 1 82.81 329 LYS B CA 1
ATOM 10854 C C . LYS B 1 329 ? 17.781 -5.254 -11.281 1 82.81 329 LYS B C 1
ATOM 10856 O O . LYS B 1 329 ? 18.859 -4.672 -11.344 1 82.81 329 LYS B O 1
ATOM 10861 N N . LYS B 1 330 ? 17.656 -6.539 -11.578 1 86.12 330 LYS B N 1
ATOM 10862 C CA . LYS B 1 330 ? 18.844 -7.379 -11.766 1 86.12 330 LYS B CA 1
ATOM 10863 C C . LYS B 1 330 ? 19.281 -7.387 -13.227 1 86.12 330 LYS B C 1
ATOM 10865 O O . LYS B 1 330 ? 20.469 -7.293 -13.516 1 86.12 330 LYS B O 1
ATOM 10870 N N . TYR B 1 331 ? 18.234 -7.477 -14.164 1 88.81 331 TYR B N 1
ATOM 10871 C CA . TYR B 1 331 ? 18.609 -7.75 -15.547 1 88.81 331 TYR B CA 1
ATOM 10872 C C . TYR B 1 331 ? 18.25 -6.574 -16.453 1 88.81 331 TYR B C 1
ATOM 10874 O O . TYR B 1 331 ? 18.75 -6.465 -17.562 1 88.81 331 TYR B O 1
ATOM 10882 N N . ASP B 1 332 ? 17.312 -5.734 -15.938 1 87.94 332 ASP B N 1
ATOM 10883 C CA . ASP B 1 332 ? 16.844 -4.59 -16.719 1 87.94 332 ASP B CA 1
ATOM 10884 C C . ASP B 1 332 ? 16.297 -5.035 -18.062 1 87.94 332 ASP B C 1
ATOM 10886 O O . ASP B 1 332 ? 15.297 -5.762 -18.125 1 87.94 332 ASP B O 1
ATOM 10890 N N . ARG B 1 333 ? 17.141 -4.867 -19.234 1 85.88 333 ARG B N 1
ATOM 10891 C CA . ARG B 1 333 ? 16.609 -5.172 -20.562 1 85.88 333 ARG B CA 1
ATOM 10892 C C . ARG B 1 333 ? 17.297 -6.395 -21.156 1 85.88 333 ARG B C 1
ATOM 10894 O O . ARG B 1 333 ? 17.078 -6.734 -22.328 1 85.88 333 ARG B O 1
ATOM 10901 N N . GLN B 1 334 ? 18 -7.141 -20.359 1 88.12 334 GLN B N 1
ATOM 10902 C CA . GLN B 1 334 ? 18.719 -8.312 -20.844 1 88.12 334 GLN B CA 1
ATOM 10903 C C . GLN B 1 334 ? 17.766 -9.469 -21.141 1 88.12 334 GLN B C 1
ATOM 10905 O O . GLN B 1 334 ? 16.734 -9.594 -20.484 1 88.12 334 GLN B O 1
ATOM 10910 N N . GLU B 1 335 ? 18.062 -10.227 -22.156 1 91 335 GLU B N 1
ATOM 10911 C CA . GLU B 1 335 ? 17.422 -11.523 -22.359 1 91 335 GLU B CA 1
ATOM 10912 C C . GLU B 1 335 ? 18.219 -12.641 -21.688 1 91 335 GLU B C 1
ATOM 10914 O O . GLU B 1 335 ? 19.391 -12.828 -21.984 1 91 335 GLU B O 1
ATOM 10919 N N . VAL B 1 336 ? 17.625 -13.305 -20.812 1 92 336 VAL B N 1
ATOM 10920 C CA . VAL B 1 336 ? 18.328 -14.281 -20 1 92 336 VAL B CA 1
ATOM 10921 C C . VAL B 1 336 ? 17.594 -15.617 -20.047 1 92 336 VAL B C 1
ATOM 10923 O O . VAL B 1 336 ? 16.375 -15.664 -20.266 1 92 336 VAL B O 1
ATOM 10926 N N . SER B 1 337 ? 18.359 -16.703 -19.891 1 93.5 337 SER B N 1
ATOM 10927 C CA . SER B 1 337 ? 17.75 -18.031 -19.859 1 93.5 337 SER B CA 1
ATOM 10928 C C . SER B 1 337 ? 16.703 -18.141 -18.766 1 93.5 337 SER B C 1
ATOM 10930 O O . SER B 1 337 ? 16.906 -17.656 -17.656 1 93.5 337 SER B O 1
ATOM 10932 N N . LEU B 1 338 ? 15.57 -18.719 -19.078 1 95.44 338 LEU B N 1
ATOM 10933 C CA . LEU B 1 338 ? 14.484 -18.906 -18.125 1 95.44 338 LEU B CA 1
ATOM 10934 C C . LEU B 1 338 ? 14.969 -19.625 -16.875 1 95.44 338 LEU B C 1
ATOM 10936 O O . LEU B 1 338 ? 14.711 -19.172 -15.75 1 95.44 338 LEU B O 1
ATOM 10940 N N . MET B 1 339 ? 15.703 -20.688 -17.094 1 93 339 MET B N 1
ATOM 10941 C CA . MET B 1 339 ? 16.094 -21.547 -15.984 1 93 339 MET B CA 1
ATOM 10942 C C . MET B 1 339 ? 17.094 -20.828 -15.078 1 93 339 MET B C 1
ATOM 10944 O O . MET B 1 339 ? 17.094 -21.047 -13.859 1 93 339 MET B O 1
ATOM 10948 N N . GLU B 1 340 ? 17.891 -20.016 -15.656 1 90.06 340 GLU B N 1
ATOM 10949 C CA . GLU B 1 340 ? 18.781 -19.188 -14.844 1 90.06 340 GLU B CA 1
ATOM 10950 C C . GLU B 1 340 ? 18 -18.234 -13.953 1 90.06 340 GLU B C 1
ATOM 10952 O O . GLU B 1 340 ? 18.312 -18.109 -12.758 1 90.06 340 GLU B O 1
ATOM 10957 N N . VAL B 1 341 ? 17.078 -17.578 -14.5 1 92 341 VAL B N 1
ATOM 10958 C CA . VAL B 1 341 ? 16.281 -16.594 -13.773 1 92 341 VAL B CA 1
ATOM 10959 C C . VAL B 1 341 ? 15.5 -17.281 -12.664 1 92 341 VAL B C 1
ATOM 10961 O O . VAL B 1 341 ? 15.328 -16.719 -11.57 1 92 341 VAL B O 1
ATOM 10964 N N . MET B 1 342 ? 15 -18.5 -12.93 1 91.88 342 MET B N 1
ATOM 10965 C CA . MET B 1 342 ? 14.148 -19.219 -11.984 1 91.88 342 MET B CA 1
ATOM 10966 C C . MET B 1 342 ? 14.969 -19.75 -10.812 1 91.88 342 MET B C 1
ATOM 10968 O O . MET B 1 342 ? 14.406 -20.141 -9.789 1 91.88 342 MET B O 1
ATOM 10972 N N . ASP B 1 343 ? 16.25 -19.812 -10.984 1 86.62 343 ASP B N 1
ATOM 10973 C CA . ASP B 1 343 ? 17.125 -20.266 -9.922 1 86.62 343 ASP B CA 1
ATOM 10974 C C . ASP B 1 343 ? 17.391 -19.156 -8.906 1 86.62 343 ASP B C 1
ATOM 10976 O O . ASP B 1 343 ? 18.031 -18.156 -9.227 1 86.62 343 ASP B O 1
ATOM 10980 N N . PRO B 1 344 ? 17.016 -19.312 -7.73 1 81.88 344 PRO B N 1
ATOM 10981 C CA . PRO B 1 344 ? 17.219 -18.25 -6.746 1 81.88 344 PRO B CA 1
ATOM 10982 C C . PRO B 1 344 ? 18.688 -17.969 -6.469 1 81.88 344 PRO B C 1
ATOM 10984 O O . PRO B 1 344 ? 19.062 -16.859 -6.078 1 81.88 344 PRO B O 1
ATOM 10987 N N . GLY B 1 345 ? 19.578 -18.891 -6.652 1 81.5 345 GLY B N 1
ATOM 10988 C CA . GLY B 1 345 ? 21 -18.719 -6.402 1 81.5 345 GLY B CA 1
ATOM 10989 C C . GLY B 1 345 ? 21.688 -17.891 -7.461 1 81.5 345 GLY B C 1
ATOM 10990 O O . GLY B 1 345 ? 22.578 -17.094 -7.148 1 81.5 345 GLY B O 1
ATOM 10991 N N . THR B 1 346 ? 21.25 -18.078 -8.664 1 85.06 346 THR B N 1
ATOM 10992 C CA . THR B 1 346 ? 21.922 -17.375 -9.75 1 85.06 346 THR B CA 1
ATOM 10993 C C . THR B 1 346 ? 21.016 -16.281 -10.32 1 85.06 346 THR B C 1
ATOM 10995 O O . THR B 1 346 ? 21.516 -15.297 -10.875 1 85.06 346 THR B O 1
ATOM 10998 N N . GLY B 1 347 ? 19.766 -16.547 -10.211 1 88.94 347 GLY B N 1
ATOM 10999 C CA . GLY B 1 347 ? 18.797 -15.578 -10.727 1 88.94 347 GLY B CA 1
ATOM 11000 C C . GLY B 1 347 ? 17.969 -14.922 -9.641 1 88.94 347 GLY B C 1
ATOM 11001 O O . GLY B 1 347 ? 18.516 -14.469 -8.625 1 88.94 347 GLY B O 1
ATOM 11002 N N . ILE B 1 348 ? 16.719 -14.766 -9.867 1 88.69 348 ILE B N 1
ATOM 11003 C CA . ILE B 1 348 ? 15.867 -14.062 -8.922 1 88.69 348 ILE B CA 1
ATOM 11004 C C . ILE B 1 348 ? 14.883 -15.047 -8.289 1 88.69 348 ILE B C 1
ATOM 11006 O O . ILE B 1 348 ? 14.305 -14.766 -7.238 1 88.69 348 ILE B O 1
ATOM 11010 N N . GLY B 1 349 ? 14.68 -16.203 -8.953 1 88.38 349 GLY B N 1
ATOM 11011 C CA . GLY B 1 349 ? 13.703 -17.156 -8.445 1 88.38 349 GLY B CA 1
ATOM 11012 C C . GLY B 1 349 ? 12.266 -16.703 -8.656 1 88.38 349 GLY B C 1
ATOM 11013 O O . GLY B 1 349 ? 12.023 -15.625 -9.211 1 88.38 349 GLY B O 1
ATOM 11014 N N . TYR B 1 350 ? 11.297 -17.594 -8.234 1 89.81 350 TYR B N 1
ATOM 11015 C CA . TYR B 1 350 ? 9.875 -17.281 -8.305 1 89.81 350 TYR B CA 1
ATOM 11016 C C . TYR B 1 350 ? 9.148 -17.734 -7.047 1 89.81 350 TYR B C 1
ATOM 11018 O O . TYR B 1 350 ? 9.047 -18.938 -6.781 1 89.81 350 TYR B O 1
ATOM 11026 N N . GLU B 1 351 ? 8.492 -16.891 -6.219 1 74.38 351 GLU B N 1
ATOM 11027 C CA . GLU B 1 351 ? 7.789 -17.109 -4.961 1 74.38 351 GLU B CA 1
ATOM 11028 C C . GLU B 1 351 ? 8.641 -17.922 -3.982 1 74.38 351 GLU B C 1
ATOM 11030 O O . GLU B 1 351 ? 8.102 -18.641 -3.146 1 74.38 351 GLU B O 1
ATOM 11035 N N . ASN B 1 352 ? 9.836 -17.891 -4.039 1 61.47 352 ASN B N 1
ATOM 11036 C CA . ASN B 1 352 ? 10.75 -18.625 -3.156 1 61.47 352 ASN B CA 1
ATOM 11037 C C . ASN B 1 352 ? 10.461 -20.109 -3.156 1 61.47 352 ASN B C 1
ATOM 11039 O O . ASN B 1 352 ? 10.594 -20.781 -2.125 1 61.47 352 ASN B O 1
ATOM 11043 N N . LEU B 1 353 ? 9.648 -20.734 -4.082 1 56.06 353 LEU B N 1
ATOM 11044 C CA . LEU B 1 353 ? 9.188 -22.125 -4.141 1 56.06 353 LEU B CA 1
ATOM 11045 C C . LEU B 1 353 ? 10.359 -23.094 -4.023 1 56.06 353 LEU B C 1
ATOM 11047 O O . LEU B 1 353 ? 10.281 -24.078 -3.287 1 56.06 353 LEU B O 1
ATOM 11051 N N . ALA B 1 354 ? 11.297 -23.328 -5.031 1 54.31 354 ALA B N 1
ATOM 11052 C CA . ALA B 1 354 ? 12.195 -24.453 -5.246 1 54.31 354 ALA B CA 1
ATOM 11053 C C . ALA B 1 354 ? 13.555 -24.203 -4.602 1 54.31 354 ALA B C 1
ATOM 11055 O O . ALA B 1 354 ? 14.539 -24.875 -4.918 1 54.31 354 ALA B O 1
ATOM 11056 N N . SER B 1 355 ? 13.617 -23.281 -3.729 1 48.75 355 SER B N 1
ATOM 11057 C CA . SER B 1 355 ? 15.039 -23.141 -3.434 1 48.75 355 SER B CA 1
ATOM 11058 C C . SER B 1 355 ? 15.555 -24.312 -2.605 1 48.75 355 SER B C 1
ATOM 11060 O O . SER B 1 355 ? 15.055 -24.562 -1.509 1 48.75 355 SER B O 1
ATOM 11062 N N . ALA B 1 356 ? 15.875 -25.422 -3.342 1 44.09 356 ALA B N 1
ATOM 11063 C CA . ALA B 1 356 ? 16.688 -26.453 -2.705 1 44.09 356 ALA B CA 1
ATOM 11064 C C . ALA B 1 356 ? 17.547 -25.859 -1.596 1 44.09 356 ALA B C 1
ATOM 11066 O O . ALA B 1 356 ? 18.016 -26.578 -0.705 1 44.09 356 ALA B O 1
ATOM 11067 N N . PHE B 1 357 ? 17.875 -24.547 -1.953 1 43.81 357 PHE B N 1
ATOM 11068 C CA . PHE B 1 357 ? 18.891 -23.922 -1.111 1 43.81 357 PHE B CA 1
ATOM 11069 C C . PHE B 1 357 ? 18.297 -23.484 0.225 1 43.81 357 PHE B C 1
ATOM 11071 O O . PHE B 1 357 ? 19.016 -23.047 1.119 1 43.81 357 PHE B O 1
ATOM 11078 N N . ASP B 1 358 ? 17.031 -23.188 0.071 1 46.12 358 ASP B N 1
ATOM 11079 C CA . ASP B 1 358 ? 16.391 -22.875 1.352 1 46.12 358 ASP B CA 1
ATOM 11080 C C . ASP B 1 358 ? 16.188 -24.141 2.176 1 46.12 358 ASP B C 1
ATOM 11082 O O . ASP B 1 358 ? 15.383 -25 1.812 1 46.12 358 ASP B O 1
ATOM 11086 N N . HIS B 1 359 ? 17.281 -24.688 2.324 1 41.94 359 HIS B N 1
ATOM 11087 C CA . HIS B 1 359 ? 17.281 -25.875 3.166 1 41.94 359 HIS B CA 1
ATOM 11088 C C . HIS B 1 359 ? 15.945 -26.078 3.861 1 41.94 359 HIS B C 1
ATOM 11090 O O . HIS B 1 359 ? 15.086 -25.188 3.83 1 41.94 359 HIS B O 1
ATOM 11096 N N . GLN B 1 360 ? 16.062 -26.688 5.141 1 42.66 360 GLN B N 1
ATOM 11097 C CA . GLN B 1 360 ? 15.461 -27.562 6.145 1 42.66 360 GLN B CA 1
ATOM 11098 C C . GLN B 1 360 ? 14.312 -26.875 6.867 1 42.66 360 GLN B C 1
ATOM 11100 O O . GLN B 1 360 ? 14.531 -26.125 7.82 1 42.66 360 GLN B O 1
ATOM 11105 N N . ASP B 1 361 ? 13.594 -26.219 6.074 1 47.97 361 ASP B N 1
ATOM 11106 C CA . ASP B 1 361 ? 12.492 -25.828 6.941 1 47.97 361 ASP B CA 1
ATOM 11107 C C . ASP B 1 361 ? 12.078 -26.984 7.863 1 47.97 361 ASP B C 1
ATOM 11109 O O . ASP B 1 361 ? 11.383 -27.906 7.441 1 47.97 361 ASP B O 1
ATOM 11113 N N . ASP B 1 362 ? 12.938 -27.422 8.516 1 54.91 362 ASP B N 1
ATOM 11114 C CA . ASP B 1 362 ? 12.664 -28.422 9.547 1 54.91 362 ASP B CA 1
ATOM 11115 C C . ASP B 1 362 ? 11.375 -28.094 10.297 1 54.91 362 ASP B C 1
ATOM 11117 O O . ASP B 1 362 ? 11.023 -28.781 11.258 1 54.91 362 ASP B O 1
ATOM 11121 N N . GLY B 1 363 ? 10.516 -27.078 9.445 1 64.75 363 GLY B N 1
ATOM 11122 C CA . GLY B 1 363 ? 9.203 -26.812 10.023 1 64.75 363 GLY B CA 1
ATOM 11123 C C . GLY B 1 363 ? 9.273 -26.016 11.32 1 64.75 363 GLY B C 1
ATOM 11124 O O . GLY B 1 363 ? 8.258 -25.828 11.984 1 64.75 363 GLY B O 1
ATOM 11125 N N . PHE B 1 364 ? 10.586 -25.562 11.672 1 78 364 PHE B N 1
ATOM 11126 C CA . PHE B 1 364 ? 10.773 -24.969 12.992 1 78 364 PHE B CA 1
ATOM 11127 C C . PHE B 1 364 ? 10.055 -23.625 13.086 1 78 364 PHE B C 1
ATOM 11129 O O . PHE B 1 364 ? 9.555 -23.266 14.148 1 78 364 PHE B O 1
ATOM 11136 N N . ILE B 1 365 ? 9.93 -22.859 11.914 1 78.44 365 ILE B N 1
ATOM 11137 C CA . ILE B 1 365 ? 9.438 -21.484 12.055 1 78.44 365 ILE B CA 1
ATOM 11138 C C . ILE B 1 365 ? 8.109 -21.344 11.305 1 78.44 365 ILE B C 1
ATOM 11140 O O . ILE B 1 365 ? 7.582 -20.234 11.188 1 78.44 365 ILE B O 1
ATOM 11144 N N . ASN B 1 366 ? 7.496 -22.281 10.641 1 69.5 366 ASN B N 1
ATOM 11145 C CA . ASN B 1 366 ? 6.273 -22.219 9.844 1 69.5 366 ASN B CA 1
ATOM 11146 C C . ASN B 1 366 ? 5.152 -21.516 10.602 1 69.5 366 ASN B C 1
ATOM 11148 O O . ASN B 1 366 ? 4.367 -20.766 10.016 1 69.5 366 ASN B O 1
ATOM 11152 N N . ASP B 1 367 ? 5.16 -21.641 11.922 1 66.06 367 ASP B N 1
ATOM 11153 C CA . ASP B 1 367 ? 4.047 -21.078 12.68 1 66.06 367 ASP B CA 1
ATOM 11154 C C . ASP B 1 367 ? 4.441 -19.75 13.336 1 66.06 367 ASP B C 1
ATOM 11156 O O . ASP B 1 367 ? 3.623 -19.125 14.008 1 66.06 367 ASP B O 1
ATOM 11160 N N . LEU B 1 368 ? 5.625 -19.312 13.031 1 70.62 368 LEU B N 1
ATOM 11161 C CA . LEU B 1 368 ? 6.105 -18.141 13.75 1 70.62 368 LEU B CA 1
ATOM 11162 C C . LEU B 1 368 ? 6.176 -16.922 12.828 1 70.62 368 LEU B C 1
ATOM 11164 O O . LEU B 1 368 ? 6.773 -15.906 13.188 1 70.62 368 LEU B O 1
ATOM 11168 N N . SER B 1 369 ? 5.543 -17.125 11.633 1 62.34 369 SER B N 1
ATOM 11169 C CA . SER B 1 369 ? 5.613 -15.961 10.758 1 62.34 369 SER B CA 1
ATOM 11170 C C . SER B 1 369 ? 4.77 -14.805 11.297 1 62.34 369 SER B C 1
ATOM 11172 O O . SER B 1 369 ? 3.756 -15.031 11.961 1 62.34 369 SER B O 1
ATOM 11174 N N . ARG B 1 370 ? 5.266 -13.602 11.195 1 55.78 370 ARG B N 1
ATOM 11175 C CA . ARG B 1 370 ? 4.559 -12.391 11.602 1 55.78 370 ARG B CA 1
ATOM 11176 C C . ARG B 1 370 ? 3.18 -12.32 10.953 1 55.78 370 ARG B C 1
ATOM 11178 O O . ARG B 1 370 ? 3.057 -12.43 9.734 1 55.78 370 ARG B O 1
ATOM 11185 N N . ASN B 1 371 ? 2.238 -12.82 11.578 1 50.72 371 ASN B N 1
ATOM 11186 C CA . ASN B 1 371 ? 0.896 -12.656 11.031 1 50.72 371 ASN B CA 1
ATOM 11187 C C . ASN B 1 371 ? 0.619 -11.195 10.664 1 50.72 371 ASN B C 1
ATOM 11189 O O . ASN B 1 371 ? 0.63 -10.32 11.523 1 50.72 371 ASN B O 1
ATOM 11193 N N . LYS B 1 372 ? 1.111 -10.742 9.516 1 50.88 372 LYS B N 1
ATOM 11194 C CA . LYS B 1 372 ? 0.635 -9.406 9.172 1 50.88 372 LYS B CA 1
ATOM 11195 C C . LYS B 1 372 ? -0.87 -9.281 9.398 1 50.88 372 LYS B C 1
ATOM 11197 O O . LYS B 1 372 ? -1.632 -10.188 9.047 1 50.88 372 LYS B O 1
ATOM 11202 N N . GLU B 1 373 ? -1.286 -8.461 10.227 1 51.88 373 GLU B N 1
ATOM 11203 C CA . GLU B 1 373 ? -2.719 -8.195 10.32 1 51.88 373 GLU B CA 1
ATOM 11204 C C . GLU B 1 373 ? -3.35 -8.078 8.938 1 51.88 373 GLU B C 1
ATOM 11206 O O . GLU B 1 373 ? -2.805 -7.406 8.055 1 51.88 373 GLU B O 1
ATOM 11211 N N . PRO B 1 374 ? -4.09 -9.055 8.477 1 52.28 374 PRO B N 1
ATOM 11212 C CA . PRO B 1 374 ? -4.711 -8.961 7.148 1 52.28 374 PRO B CA 1
ATOM 11213 C C . PRO B 1 374 ? -5.121 -7.535 6.789 1 52.28 374 PRO B C 1
ATOM 11215 O O . PRO B 1 374 ? -5.598 -6.789 7.648 1 52.28 374 PRO B O 1
ATOM 11218 N N . GLU B 1 375 ? -4.496 -7.062 5.727 1 56.66 375 GLU B N 1
ATOM 11219 C CA . GLU B 1 375 ? -4.949 -5.758 5.25 1 56.66 375 GLU B CA 1
ATOM 11220 C C . GLU B 1 375 ? -6.473 -5.707 5.16 1 56.66 375 GLU B C 1
ATOM 11222 O O . GLU B 1 375 ? -7.09 -6.539 4.492 1 56.66 375 GLU B O 1
ATOM 11227 N N . THR B 1 376 ? -7.176 -5.145 6.125 1 72.62 376 THR B N 1
ATOM 11228 C CA . THR B 1 376 ? -8.602 -4.871 6.285 1 72.62 376 THR B CA 1
ATOM 11229 C C . THR B 1 376 ? -9.062 -3.807 5.297 1 72.62 376 THR B C 1
ATOM 11231 O O . THR B 1 376 ? -9.758 -2.861 5.672 1 72.62 376 THR B O 1
ATOM 11234 N N . ARG B 1 377 ? -8.5 -3.984 3.811 1 83.69 377 ARG B N 1
ATOM 11235 C CA . ARG B 1 377 ? -8.953 -2.959 2.877 1 83.69 377 ARG B CA 1
ATOM 11236 C C . ARG B 1 377 ? -9.664 -3.586 1.682 1 83.69 377 ARG B C 1
ATOM 11238 O O . ARG B 1 377 ? -9.344 -4.707 1.281 1 83.69 377 ARG B O 1
ATOM 11245 N N . VAL B 1 378 ? -10.648 -2.842 1.091 1 88.38 378 VAL B N 1
ATOM 11246 C CA . VAL B 1 378 ? -11.375 -3.287 -0.092 1 88.38 378 VAL B CA 1
ATOM 11247 C C . VAL B 1 378 ? -11.336 -2.201 -1.166 1 88.38 378 VAL B C 1
ATOM 11249 O O . VAL B 1 378 ? -11.148 -1.021 -0.857 1 88.38 378 VAL B O 1
ATOM 11252 N N . ASN B 1 379 ? -11.445 -2.58 -2.439 1 87 379 ASN B N 1
ATOM 11253 C CA . ASN B 1 379 ? -11.617 -1.623 -3.527 1 87 379 ASN B CA 1
ATOM 11254 C C . ASN B 1 379 ? -12.922 -0.847 -3.393 1 87 379 ASN B C 1
ATOM 11256 O O . ASN B 1 379 ? -13.945 -1.41 -3 1 87 379 ASN B O 1
ATOM 11260 N N . TRP B 1 380 ? -12.852 0.341 -3.682 1 92 380 TRP B N 1
ATOM 11261 C CA . TRP B 1 380 ? -14.039 1.186 -3.59 1 92 380 TRP B CA 1
ATOM 11262 C C . TRP B 1 380 ? -14.156 2.096 -4.809 1 92 380 TRP B C 1
ATOM 11264 O O . TRP B 1 380 ? -14.203 3.32 -4.672 1 92 380 TRP B O 1
ATOM 11274 N N . GLY B 1 381 ? -14.164 1.439 -5.949 1 90.62 381 GLY B N 1
ATOM 11275 C CA . GLY B 1 381 ? -14.344 2.146 -7.207 1 90.62 381 GLY B CA 1
ATOM 11276 C C . GLY B 1 381 ? -15.797 2.371 -7.566 1 90.62 381 GLY B C 1
ATOM 11277 O O . GLY B 1 381 ? -16.688 2.209 -6.723 1 90.62 381 GLY B O 1
ATOM 11278 N N . GLU B 1 382 ? -16.141 2.703 -8.766 1 91.19 382 GLU B N 1
ATOM 11279 C CA . GLU B 1 382 ? -17.484 3.047 -9.219 1 91.19 382 GLU B CA 1
ATOM 11280 C C . GLU B 1 382 ? -18.406 1.83 -9.188 1 91.19 382 GLU B C 1
ATOM 11282 O O . GLU B 1 382 ? -19.594 1.958 -8.914 1 91.19 382 GLU B O 1
ATOM 11287 N N . ALA B 1 383 ? -17.859 0.693 -9.453 1 93.19 383 ALA B N 1
ATOM 11288 C CA . ALA B 1 383 ? -18.672 -0.523 -9.414 1 93.19 383 ALA B CA 1
ATOM 11289 C C . ALA B 1 383 ? -19.125 -0.839 -7.996 1 93.19 383 ALA B C 1
ATOM 11291 O O . ALA B 1 383 ? -20.297 -1.183 -7.773 1 93.19 383 ALA B O 1
ATOM 11292 N N . GLU B 1 384 ? -18.234 -0.783 -7.059 1 93.31 384 GLU B N 1
ATOM 11293 C CA . GLU B 1 384 ? -18.578 -1.008 -5.656 1 93.31 384 GLU B CA 1
ATOM 11294 C C . GLU B 1 384 ? -19.641 -0.025 -5.188 1 93.31 384 GLU B C 1
ATOM 11296 O O . GLU B 1 384 ? -20.625 -0.419 -4.543 1 93.31 384 GLU B O 1
ATOM 11301 N N . LYS B 1 385 ? -19.438 1.223 -5.523 1 92.06 385 LYS B N 1
ATOM 11302 C CA . LYS B 1 385 ? -20.391 2.26 -5.133 1 92.06 385 LYS B CA 1
ATOM 11303 C C . LYS B 1 385 ? -21.781 1.992 -5.723 1 92.06 385 LYS B C 1
ATOM 11305 O O . LYS B 1 385 ? -22.781 2.119 -5.031 1 92.06 385 LYS B O 1
ATOM 11310 N N . MET B 1 386 ? -21.781 1.671 -6.984 1 93.06 386 MET B N 1
ATOM 11311 C CA . MET B 1 386 ? -23.047 1.387 -7.668 1 93.06 386 MET B CA 1
ATOM 11312 C C . MET B 1 386 ? -23.781 0.224 -7.008 1 93.06 386 MET B C 1
ATOM 11314 O O . MET B 1 386 ? -24.969 0.321 -6.715 1 93.06 386 MET B O 1
ATOM 11318 N N . ILE B 1 387 ? -23.078 -0.877 -6.715 1 93.44 387 ILE B N 1
ATOM 11319 C CA . ILE B 1 387 ? -23.688 -2.055 -6.105 1 93.44 387 ILE B CA 1
ATOM 11320 C C . ILE B 1 387 ? -24.172 -1.719 -4.695 1 93.44 387 ILE B C 1
ATOM 11322 O O . ILE B 1 387 ? -25.25 -2.129 -4.281 1 93.44 387 ILE B O 1
ATOM 11326 N N . PHE B 1 388 ? -23.328 -0.979 -4.023 1 90.94 388 PHE B N 1
ATOM 11327 C CA . PHE B 1 388 ? -23.688 -0.555 -2.672 1 90.94 388 PHE B CA 1
ATOM 11328 C C . PHE B 1 388 ? -24.984 0.245 -2.676 1 90.94 388 PHE B C 1
ATOM 11330 O O . PHE B 1 388 ? -25.859 0.014 -1.845 1 90.94 388 PHE B O 1
ATOM 11337 N N . LYS B 1 389 ? -25.125 1.179 -3.574 1 87.62 389 LYS B N 1
ATOM 11338 C CA . LYS B 1 389 ? -26.328 2.014 -3.691 1 87.62 389 LYS B CA 1
ATOM 11339 C C . LYS B 1 389 ? -27.562 1.172 -3.994 1 87.62 389 LYS B C 1
ATOM 11341 O O . LYS B 1 389 ? -28.609 1.36 -3.379 1 87.62 389 LYS B O 1
ATOM 11346 N N . LYS B 1 390 ? -27.391 0.23 -4.879 1 89.12 390 LYS B N 1
ATOM 11347 C CA . LYS B 1 390 ? -28.5 -0.646 -5.238 1 89.12 390 LYS B CA 1
ATOM 11348 C C . LYS B 1 390 ? -28.875 -1.565 -4.078 1 89.12 390 LYS B C 1
ATOM 11350 O O . LYS B 1 390 ? -30.062 -1.845 -3.855 1 89.12 390 LYS B O 1
ATOM 11355 N N . TRP B 1 391 ? -27.891 -2.062 -3.459 1 88.69 391 TRP B N 1
ATOM 11356 C CA . TRP B 1 391 ? -28.094 -2.959 -2.324 1 88.69 391 TRP B CA 1
ATOM 11357 C C . TRP B 1 391 ? -28.844 -2.254 -1.2 1 88.69 391 TRP B C 1
ATOM 11359 O O . TRP B 1 391 ? -29.766 -2.828 -0.6 1 88.69 391 TRP B O 1
ATOM 11369 N N . ASN B 1 392 ? -28.484 -1.03 -0.939 1 81.38 392 ASN B N 1
ATOM 11370 C CA . ASN B 1 392 ? -29.109 -0.259 0.127 1 81.38 392 ASN B CA 1
ATOM 11371 C C . ASN B 1 392 ? -30.562 0.076 -0.203 1 81.38 392 ASN B C 1
ATOM 11373 O O . ASN B 1 392 ? -31.359 0.353 0.695 1 81.38 392 ASN B O 1
ATOM 11377 N N . ARG B 1 393 ? -30.891 -0.003 -1.428 1 76.31 393 ARG B N 1
ATOM 11378 C CA . ARG B 1 393 ? -32.25 0.34 -1.851 1 76.31 393 ARG B CA 1
ATOM 11379 C C . ARG B 1 393 ? -33.125 -0.895 -1.871 1 76.31 393 ARG B C 1
ATOM 11381 O O . ARG B 1 393 ? -34.344 -0.792 -2.127 1 76.31 393 ARG B O 1
ATOM 11388 N N . LEU B 1 394 ? -32.5 -2.146 -1.738 1 72.88 394 LEU B N 1
ATOM 11389 C CA . LEU B 1 394 ? -33.281 -3.377 -1.748 1 72.88 394 LEU B CA 1
ATOM 11390 C C . LEU B 1 394 ? -34.406 -3.314 -0.721 1 72.88 394 LEU B C 1
ATOM 11392 O O . LEU B 1 394 ? -35.5 -3.814 -0.968 1 72.88 394 LEU B O 1
ATOM 11396 N N . SER B 1 395 ? -34.062 -2.957 0.411 1 55.59 395 SER B N 1
ATOM 11397 C CA . SER B 1 395 ? -35 -3.018 1.522 1 55.59 395 SER B CA 1
ATOM 11398 C C . SER B 1 395 ? -36.219 -2.152 1.255 1 55.59 395 SER B C 1
ATOM 11400 O O . SER B 1 395 ? -37.25 -2.322 1.896 1 55.59 395 SER B O 1
ATOM 11402 N N . ARG B 1 396 ? -36.156 -1.146 0.329 1 47.47 396 ARG B N 1
ATOM 11403 C CA . ARG B 1 396 ? -37.312 -0.284 0.156 1 47.47 396 ARG B CA 1
ATOM 11404 C C . ARG B 1 396 ? -38.438 -1.002 -0.614 1 47.47 396 ARG B C 1
ATOM 11406 O O . ARG B 1 396 ? -39.625 -0.766 -0.375 1 47.47 396 ARG B O 1
ATOM 11413 N N . SER B 1 397 ? -38.094 -1.714 -1.678 1 42.72 397 SER B N 1
ATOM 11414 C CA . SER B 1 397 ? -39.188 -2.236 -2.514 1 42.72 397 SER B CA 1
ATOM 11415 C C . SER B 1 397 ? -39.281 -3.75 -2.373 1 42.72 397 SER B C 1
ATOM 11417 O O . SER B 1 397 ? -39.594 -4.445 -3.346 1 42.72 397 SER B O 1
ATOM 11419 N N . GLY B 1 398 ? -39.062 -4.203 -1.068 1 46.47 398 GLY B N 1
ATOM 11420 C CA . GLY B 1 398 ? -39.469 -5.602 -0.948 1 46.47 398 GLY B CA 1
ATOM 11421 C C . GLY B 1 398 ? -38.562 -6.539 -1.733 1 46.47 398 GLY B C 1
ATOM 11422 O O . GLY B 1 398 ? -38.906 -7.703 -1.95 1 46.47 398 GLY B O 1
ATOM 11423 N N . SER B 1 399 ? -37.625 -5.93 -2.398 1 54.28 399 SER B N 1
ATOM 11424 C CA . SER B 1 399 ? -37 -6.828 -3.371 1 54.28 399 SER B CA 1
ATOM 11425 C C . SER B 1 399 ? -35.844 -7.609 -2.754 1 54.28 399 SER B C 1
ATOM 11427 O O . SER B 1 399 ? -35.062 -7.055 -1.995 1 54.28 399 SER B O 1
ATOM 11429 N N . GLU B 1 400 ? -35.812 -8.969 -2.715 1 71.94 400 GLU B N 1
ATOM 11430 C CA . GLU B 1 400 ? -34.938 -10.016 -2.182 1 71.94 400 GLU B CA 1
ATOM 11431 C C . GLU B 1 400 ? -33.656 -10.117 -2.984 1 71.94 400 GLU B C 1
ATOM 11433 O O . GLU B 1 400 ? -32.719 -10.797 -2.57 1 71.94 400 GLU B O 1
ATOM 11438 N N . LYS B 1 401 ? -33.625 -9.273 -4.156 1 88.94 401 LYS B N 1
ATOM 11439 C CA . LYS B 1 401 ? -32.469 -9.414 -5.016 1 88.94 401 LYS B CA 1
ATOM 11440 C C . LYS B 1 401 ? -31.984 -8.062 -5.543 1 88.94 401 LYS B C 1
ATOM 11442 O O . LYS B 1 401 ? -32.781 -7.129 -5.656 1 88.94 401 LYS B O 1
ATOM 11447 N N . ILE B 1 402 ? -30.781 -7.797 -5.816 1 92.5 402 ILE B N 1
ATOM 11448 C CA . ILE B 1 402 ? -30.188 -6.621 -6.441 1 92.5 402 ILE B CA 1
ATOM 11449 C C . ILE B 1 402 ? -30.328 -6.719 -7.961 1 92.5 402 ILE B C 1
ATOM 11451 O O . ILE B 1 402 ? -29.812 -7.66 -8.57 1 92.5 402 ILE B O 1
ATOM 11455 N N . ILE B 1 403 ? -31.031 -5.844 -8.578 1 93.69 403 ILE B N 1
ATOM 11456 C CA . ILE B 1 403 ? -31.234 -5.84 -10.023 1 93.69 403 ILE B CA 1
ATOM 11457 C C . ILE B 1 403 ? -30.359 -4.773 -10.664 1 93.69 403 ILE B C 1
ATOM 11459 O O . ILE B 1 403 ? -30.516 -3.578 -10.414 1 93.69 403 ILE B O 1
ATOM 11463 N N . LEU B 1 404 ? -29.422 -5.133 -11.383 1 95 404 LEU B N 1
ATOM 11464 C CA . LEU B 1 404 ? -28.594 -4.246 -12.195 1 95 404 LEU B CA 1
ATOM 11465 C C . LEU B 1 404 ? -29.156 -4.117 -13.609 1 95 404 LEU B C 1
ATOM 11467 O O . LEU B 1 404 ? -29.703 -5.074 -14.148 1 95 404 LEU B O 1
ATOM 11471 N N . THR B 1 405 ? -29.031 -2.971 -14.164 1 95.25 405 THR B N 1
ATOM 11472 C CA . THR B 1 405 ? -29.516 -2.717 -15.516 1 95.25 405 THR B CA 1
ATOM 11473 C C . THR B 1 405 ? -28.375 -2.312 -16.438 1 95.25 405 THR B C 1
ATOM 11475 O O . THR B 1 405 ? -27.266 -2.018 -15.969 1 95.25 405 THR B O 1
ATOM 11478 N N . GLN B 1 406 ? -28.641 -2.4 -17.703 1 95.5 406 GLN B N 1
ATOM 11479 C CA . GLN B 1 406 ? -27.641 -1.982 -18.688 1 95.5 406 GLN B CA 1
ATOM 11480 C C . GLN B 1 406 ? -27.234 -0.529 -18.469 1 95.5 406 GLN B C 1
ATOM 11482 O O . GLN B 1 406 ? -26.062 -0.17 -18.656 1 95.5 406 GLN B O 1
ATOM 11487 N N . GLU B 1 407 ? -28.156 0.292 -18.031 1 94.12 407 GLU B N 1
ATOM 11488 C CA . GLU B 1 407 ? -27.875 1.701 -17.781 1 94.12 407 GLU B CA 1
ATOM 11489 C C . GLU B 1 407 ? -26.859 1.864 -16.656 1 94.12 407 GLU B C 1
ATOM 11491 O O . GLU B 1 407 ? -26 2.746 -16.703 1 94.12 407 GLU B O 1
ATOM 11496 N N . ASP B 1 408 ? -27.062 1.052 -15.664 1 94.38 408 ASP B N 1
ATOM 11497 C CA . ASP B 1 408 ? -26.109 1.086 -14.562 1 94.38 408 ASP B CA 1
ATOM 11498 C C . ASP B 1 408 ? -24.688 0.805 -15.047 1 94.38 408 ASP B C 1
ATOM 11500 O O . ASP B 1 408 ? -23.734 1.487 -14.648 1 94.38 408 ASP B O 1
ATOM 11504 N N . ILE B 1 409 ? -24.531 -0.195 -15.906 1 95.81 409 ILE B N 1
ATOM 11505 C CA . ILE B 1 409 ? -23.234 -0.666 -16.375 1 95.81 409 ILE B CA 1
ATOM 11506 C C . ILE B 1 409 ? -22.609 0.377 -17.297 1 95.81 409 ILE B C 1
ATOM 11508 O O . ILE B 1 409 ? -21.391 0.572 -17.297 1 95.81 409 ILE B O 1
ATOM 11512 N N . ASP B 1 410 ? -23.438 0.983 -18.062 1 93.81 410 ASP B N 1
ATOM 11513 C CA . ASP B 1 410 ? -22.969 1.965 -19.047 1 93.81 410 ASP B CA 1
ATOM 11514 C C . ASP B 1 410 ? -22.312 3.148 -18.344 1 93.81 410 ASP B C 1
ATOM 11516 O O . ASP B 1 410 ? -21.438 3.812 -18.922 1 93.81 410 ASP B O 1
ATOM 11520 N N . LEU B 1 411 ? -22.641 3.402 -17.125 1 91.25 411 LEU B N 1
ATOM 11521 C CA . LEU B 1 411 ? -22.094 4.523 -16.375 1 91.25 411 LEU B CA 1
ATOM 11522 C C . LEU B 1 411 ? -20.719 4.172 -15.812 1 91.25 411 LEU B C 1
ATOM 11524 O O . LEU B 1 411 ? -19.969 5.059 -15.383 1 91.25 411 LEU B O 1
ATOM 11528 N N . LEU B 1 412 ? -20.359 2.943 -15.797 1 92.94 412 LEU B N 1
ATOM 11529 C CA . LEU B 1 412 ? -19.047 2.521 -15.297 1 92.94 412 LEU B CA 1
ATOM 11530 C C . LEU B 1 412 ? -17.953 2.859 -16.297 1 92.94 412 LEU B C 1
ATOM 11532 O O . LEU B 1 412 ? -18.203 2.908 -17.516 1 92.94 412 LEU B O 1
ATOM 11536 N N . PRO B 1 413 ? -16.75 3.111 -15.883 1 87.56 413 PRO B N 1
ATOM 11537 C CA . PRO B 1 413 ? -15.648 3.393 -16.797 1 87.56 413 PRO B CA 1
ATOM 11538 C C . PRO B 1 413 ? -15.297 2.201 -17.688 1 87.56 413 PRO B C 1
ATOM 11540 O O . PRO B 1 413 ? -15.531 1.052 -17.297 1 87.56 413 PRO B O 1
ATOM 11543 N N . GLU B 1 414 ? -14.711 2.467 -18.797 1 87.5 414 GLU B N 1
ATOM 11544 C CA . GLU B 1 414 ? -14.281 1.412 -19.719 1 87.5 414 GLU B CA 1
ATOM 11545 C C . GLU B 1 414 ? -13.07 0.667 -19.156 1 87.5 414 GLU B C 1
ATOM 11547 O O . GLU B 1 414 ? -12.242 1.25 -18.453 1 87.5 414 GLU B O 1
ATOM 11552 N N . SER B 1 415 ? -13.102 -0.581 -19.484 1 84.25 415 SER B N 1
ATOM 11553 C CA . SER B 1 415 ? -11.945 -1.383 -19.078 1 84.25 415 SER B CA 1
ATOM 11554 C C . SER B 1 415 ? -10.719 -1.055 -19.922 1 84.25 415 SER B C 1
ATOM 11556 O O . SER B 1 415 ? -10.836 -0.755 -21.109 1 84.25 415 SER B O 1
ATOM 11558 N N . LYS B 1 416 ? -9.547 -1.07 -19.266 1 74.5 416 LYS B N 1
ATOM 11559 C CA . LYS B 1 416 ? -8.289 -0.814 -19.969 1 74.5 416 LYS B CA 1
ATOM 11560 C C . LYS B 1 416 ? -7.566 -2.117 -20.297 1 74.5 416 LYS B C 1
ATOM 11562 O O . LYS B 1 416 ? -6.586 -2.119 -21.047 1 74.5 416 LYS B O 1
ATOM 11567 N N . SER B 1 417 ? -8.102 -3.242 -19.953 1 81.44 417 SER B N 1
ATOM 11568 C CA . SER B 1 417 ? -7.434 -4.527 -20.141 1 81.44 417 SER B CA 1
ATOM 11569 C C . SER B 1 417 ? -7.879 -5.203 -21.438 1 81.44 417 SER B C 1
ATOM 11571 O O . SER B 1 417 ? -9.016 -5.023 -21.875 1 81.44 417 SER B O 1
ATOM 11573 N N . LEU B 1 418 ? -6.996 -5.996 -22.062 1 88.69 418 LEU B N 1
ATOM 11574 C CA . LEU B 1 418 ? -7.344 -6.828 -23.203 1 88.69 418 LEU B CA 1
ATOM 11575 C C . LEU B 1 418 ? -8.016 -8.125 -22.75 1 88.69 418 LEU B C 1
ATOM 11577 O O . LEU B 1 418 ? -7.836 -8.555 -21.609 1 88.69 418 LEU B O 1
ATOM 11581 N N . MET B 1 419 ? -8.797 -8.656 -23.625 1 94.19 419 MET B N 1
ATOM 11582 C CA . MET B 1 419 ? -9.445 -9.938 -23.359 1 94.19 419 MET B CA 1
ATOM 11583 C C . MET B 1 419 ? -8.609 -11.094 -23.891 1 94.19 419 MET B C 1
ATOM 11585 O O . MET B 1 419 ? -7.852 -10.93 -24.859 1 94.19 419 MET B O 1
ATOM 11589 N N . PRO B 1 420 ? -8.695 -12.25 -23.312 1 95.44 420 PRO B N 1
ATOM 11590 C CA . PRO B 1 420 ? -7.922 -13.406 -23.781 1 95.44 420 PRO B CA 1
ATOM 11591 C C . PRO B 1 420 ? -8.422 -13.938 -25.125 1 95.44 420 PRO B C 1
ATOM 11593 O O . PRO B 1 420 ? -9.477 -13.516 -25.594 1 95.44 420 PRO B O 1
ATOM 11596 N N . PRO B 1 421 ? -7.684 -14.852 -25.75 1 96.5 421 PRO B N 1
ATOM 11597 C CA . PRO B 1 421 ? -8.078 -15.43 -27.031 1 96.5 421 PRO B CA 1
ATOM 11598 C C . PRO B 1 421 ? -9.406 -16.188 -26.953 1 96.5 421 PRO B C 1
ATOM 11600 O O . PRO B 1 421 ? -10.109 -16.328 -27.953 1 96.5 421 PRO B O 1
ATOM 11603 N N . GLY B 1 422 ? -9.719 -16.688 -25.766 1 96.19 422 GLY B N 1
ATOM 11604 C CA . GLY B 1 422 ? -10.977 -17.375 -25.547 1 96.19 422 GLY B CA 1
ATOM 11605 C C . GLY B 1 422 ? -11.359 -17.484 -24.094 1 96.19 422 GLY B C 1
ATOM 11606 O O . GLY B 1 422 ? -10.531 -17.234 -23.203 1 96.19 422 GLY B O 1
ATOM 11607 N N . MET B 1 423 ? -12.625 -17.844 -23.859 1 96.56 423 MET B N 1
ATOM 11608 C CA . MET B 1 423 ? -13.141 -18.047 -22.5 1 96.56 423 MET B CA 1
ATOM 11609 C C . MET B 1 423 ? -14.25 -19.094 -22.484 1 96.56 423 MET B C 1
ATOM 11611 O O . MET B 1 423 ? -14.82 -19.406 -23.531 1 96.56 423 MET B O 1
ATOM 11615 N N . TYR B 1 424 ? -14.492 -19.641 -21.312 1 97.44 424 TYR B N 1
ATOM 11616 C CA . TYR B 1 424 ? -15.656 -20.5 -21.141 1 97.44 424 TYR B CA 1
ATOM 11617 C C . TYR B 1 424 ? -16.719 -19.828 -20.297 1 97.44 424 TYR B C 1
ATOM 11619 O O . TYR B 1 424 ? -16.422 -18.938 -19.5 1 97.44 424 TYR B O 1
ATOM 11627 N N . ILE B 1 425 ? -17.906 -20.156 -20.516 1 97.88 425 ILE B N 1
ATOM 11628 C CA . ILE B 1 425 ? -19.047 -19.75 -19.719 1 97.88 425 ILE B CA 1
ATOM 11629 C C . ILE B 1 425 ? -19.719 -20.984 -19.125 1 97.88 425 ILE B C 1
ATOM 11631 O O . ILE B 1 425 ? -20.328 -21.781 -19.844 1 97.88 425 ILE B O 1
ATOM 11635 N N . LEU B 1 426 ? -19.531 -21.25 -17.891 1 97.69 426 LEU B N 1
ATOM 11636 C CA . LEU B 1 426 ? -20.234 -22.297 -17.156 1 97.69 426 LEU B CA 1
ATOM 11637 C C . LEU B 1 426 ? -21.547 -21.781 -16.578 1 97.69 426 LEU B C 1
ATOM 11639 O O . LEU B 1 426 ? -21.562 -20.859 -15.773 1 97.69 426 LEU B O 1
ATOM 11643 N N . TYR B 1 427 ? -22.656 -22.359 -17.094 1 97.5 427 TYR B N 1
ATOM 11644 C CA . TYR B 1 427 ? -23.953 -21.797 -16.703 1 97.5 427 TYR B CA 1
ATOM 11645 C C . TYR B 1 427 ? -25.031 -22.859 -16.688 1 97.5 427 TYR B C 1
ATOM 11647 O O . TYR B 1 427 ? -24.797 -24.016 -17.062 1 97.5 427 TYR B O 1
ATOM 11655 N N . LYS B 1 428 ? -26.203 -22.547 -16.172 1 96.56 428 LYS B N 1
ATOM 11656 C CA . LYS B 1 428 ? -27.422 -23.344 -16.188 1 96.56 428 LYS B CA 1
ATOM 11657 C C . LYS B 1 428 ? -28.641 -22.5 -16.578 1 96.56 428 LYS B C 1
ATOM 11659 O O . LYS B 1 428 ? -28.688 -21.297 -16.266 1 96.56 428 LYS B O 1
ATOM 11664 N N . ASN B 1 429 ? -29.453 -23.125 -17.234 1 94.38 429 ASN B N 1
ATOM 11665 C CA . ASN B 1 429 ? -30.719 -22.484 -17.5 1 94.38 429 ASN B CA 1
ATOM 11666 C C . ASN B 1 429 ? -31.766 -22.844 -16.438 1 94.38 429 ASN B C 1
ATOM 11668 O O . ASN B 1 429 ? -31.938 -24.016 -16.109 1 94.38 429 ASN B O 1
ATOM 11672 N N . VAL B 1 430 ? -32.312 -21.875 -15.867 1 95.31 430 VAL B N 1
ATOM 11673 C CA . VAL B 1 430 ? -33.469 -22.047 -14.984 1 95.31 430 VAL B CA 1
ATOM 11674 C C . VAL B 1 430 ? -34.688 -21.297 -15.555 1 95.31 430 VAL B C 1
ATOM 11676 O O . VAL B 1 430 ? -34.844 -20.094 -15.312 1 95.31 430 VAL B O 1
ATOM 11679 N N . ASP B 1 431 ? -35.375 -22.047 -16.219 1 93.12 431 ASP B N 1
ATOM 11680 C CA . ASP B 1 431 ? -36.5 -21.453 -16.922 1 93.12 431 ASP B CA 1
ATOM 11681 C C . ASP B 1 431 ? -36.062 -20.344 -17.875 1 93.12 431 ASP B C 1
ATOM 11683 O O . ASP B 1 431 ? -35.281 -20.594 -18.797 1 93.12 431 ASP B O 1
ATOM 11687 N N . ARG B 1 432 ? -36.375 -19.062 -17.562 1 91.44 432 ARG B N 1
ATOM 11688 C CA . ARG B 1 432 ? -36 -17.984 -18.484 1 91.44 432 ARG B CA 1
ATOM 11689 C C . ARG B 1 432 ? -34.75 -17.266 -18.031 1 91.44 432 ARG B C 1
ATOM 11691 O O . ARG B 1 432 ? -34.281 -16.328 -18.688 1 91.44 432 ARG B O 1
ATOM 11698 N N . GLU B 1 433 ? -34.188 -17.734 -16.984 1 95.56 433 GLU B N 1
ATOM 11699 C CA . GLU B 1 433 ? -33.031 -17.062 -16.438 1 95.56 433 GLU B CA 1
ATOM 11700 C C . GLU B 1 433 ? -31.734 -17.812 -16.781 1 95.56 433 GLU B C 1
ATOM 11702 O O . GLU B 1 433 ? -31.75 -19.047 -16.875 1 95.56 433 GLU B O 1
ATOM 11707 N N . LEU B 1 434 ? -30.703 -17.078 -17.047 1 96.56 434 LEU B N 1
ATOM 11708 C CA . LEU B 1 434 ? -29.359 -17.609 -17.219 1 96.56 434 LEU B CA 1
ATOM 11709 C C . LEU B 1 434 ? -28.562 -17.516 -15.914 1 96.56 434 LEU B C 1
ATOM 11711 O O . LEU B 1 434 ? -28.266 -16.422 -15.445 1 96.56 434 LEU B O 1
ATOM 11715 N N . TRP B 1 435 ? -28.203 -18.641 -15.312 1 97.56 435 TRP B N 1
ATOM 11716 C CA . TRP B 1 435 ? -27.453 -18.656 -14.062 1 97.56 435 TRP B CA 1
ATOM 11717 C C . TRP B 1 435 ? -25.984 -18.922 -14.32 1 97.56 435 TRP B C 1
ATOM 11719 O O . TRP B 1 435 ? -25.594 -20.016 -14.734 1 97.56 435 TRP B O 1
ATOM 11729 N N . ILE B 1 436 ? -25.188 -17.984 -13.992 1 97.75 436 ILE B N 1
ATOM 11730 C CA . ILE B 1 436 ? -23.766 -18.062 -14.312 1 97.75 436 ILE B CA 1
ATOM 11731 C C . ILE B 1 436 ? -23 -18.609 -13.117 1 97.75 436 ILE B C 1
ATOM 11733 O O . ILE B 1 436 ? -23.094 -18.078 -12.008 1 97.75 436 ILE B O 1
ATOM 11737 N N . ASP B 1 437 ? -22.25 -19.641 -13.328 1 95.81 437 ASP B N 1
ATOM 11738 C CA . ASP B 1 437 ? -21.375 -20.188 -12.289 1 95.81 437 ASP B CA 1
ATOM 11739 C C . ASP B 1 437 ? -19.969 -19.594 -12.398 1 95.81 437 ASP B C 1
ATOM 11741 O O . ASP B 1 437 ? -19.406 -19.125 -11.406 1 95.81 437 ASP B O 1
ATOM 11745 N N . HIS B 1 438 ? -19.422 -19.656 -13.648 1 95.44 438 HIS B N 1
ATOM 11746 C CA . HIS B 1 438 ? -18.062 -19.172 -13.875 1 95.44 438 HIS B CA 1
ATOM 11747 C C . HIS B 1 438 ? -17.891 -18.656 -15.297 1 95.44 438 HIS B C 1
ATOM 11749 O O . HIS B 1 438 ? -18.453 -19.219 -16.234 1 95.44 438 HIS B O 1
ATOM 11755 N N . ILE B 1 439 ? -17.219 -17.594 -15.422 1 96.81 439 ILE B N 1
ATOM 11756 C CA . ILE B 1 439 ? -16.766 -17.094 -16.719 1 96.81 439 ILE B CA 1
ATOM 11757 C C . ILE B 1 439 ? -15.281 -16.781 -16.672 1 96.81 439 ILE B C 1
ATOM 11759 O O . ILE B 1 439 ? -14.844 -15.977 -15.836 1 96.81 439 ILE B O 1
ATOM 11763 N N . GLY B 1 440 ? -14.547 -17.391 -17.438 1 94.69 440 GLY B N 1
ATOM 11764 C CA . GLY B 1 440 ? -13.125 -17.078 -17.438 1 94.69 440 GLY B CA 1
ATOM 11765 C C . GLY B 1 440 ? -12.297 -18.047 -18.266 1 94.69 440 GLY B C 1
ATOM 11766 O O . GLY B 1 440 ? -12.82 -18.688 -19.172 1 94.69 440 GLY B O 1
ATOM 11767 N N . GLY B 1 441 ? -10.992 -18 -17.969 1 93.19 441 GLY B N 1
ATOM 11768 C CA . GLY B 1 441 ? -10.039 -18.797 -18.734 1 93.19 441 GLY B CA 1
ATOM 11769 C C . GLY B 1 441 ? -9.242 -17.984 -19.734 1 93.19 441 GLY B C 1
ATOM 11770 O O . GLY B 1 441 ? -9.453 -16.781 -19.859 1 93.19 441 GLY B O 1
ATOM 11771 N N . VAL B 1 442 ? -8.352 -18.641 -20.422 1 94.56 442 VAL B N 1
ATOM 11772 C CA . VAL B 1 442 ? -7.52 -17.969 -21.406 1 94.56 442 VAL B CA 1
ATOM 11773 C C . VAL B 1 442 ? -7.789 -18.531 -22.797 1 94.56 442 VAL B C 1
ATOM 11775 O O . VAL B 1 442 ? -7.445 -17.922 -23.812 1 94.56 442 VAL B O 1
ATOM 11778 N N . SER B 1 443 ? -8.484 -19.719 -22.922 1 93.62 443 SER B N 1
ATOM 11779 C CA . SER B 1 443 ? -8.836 -20.344 -24.203 1 93.62 443 SER B CA 1
ATOM 11780 C C . SER B 1 443 ? -10.266 -20.875 -24.188 1 93.62 443 SER B C 1
ATOM 11782 O O . SER B 1 443 ? -10.867 -21.094 -25.234 1 93.62 443 SER B O 1
ATOM 11784 N N . GLY B 1 444 ? -10.797 -21.141 -23.016 1 90.19 444 GLY B N 1
ATOM 11785 C CA . GLY B 1 444 ? -12.141 -21.688 -22.859 1 90.19 444 GLY B CA 1
ATOM 11786 C C . GLY B 1 444 ? -12.172 -23.203 -22.859 1 90.19 444 GLY B C 1
ATOM 11787 O O . GLY B 1 444 ? -13.195 -23.812 -22.531 1 90.19 444 GLY B O 1
ATOM 11788 N N . MET B 1 445 ? -11.086 -23.828 -23.188 1 92.81 445 MET B N 1
ATOM 11789 C CA . MET B 1 445 ? -11.07 -25.281 -23.344 1 92.81 445 MET B CA 1
ATOM 11790 C C . MET B 1 445 ? -10.727 -25.953 -22.016 1 92.81 445 MET B C 1
ATOM 11792 O O . MET B 1 445 ? -10.836 -27.188 -21.906 1 92.81 445 MET B O 1
ATOM 11796 N N . GLU B 1 446 ? -10.328 -25.234 -20.984 1 93.5 446 GLU B N 1
ATOM 11797 C CA . GLU B 1 446 ? -9.688 -25.766 -19.781 1 93.5 446 GLU B CA 1
ATOM 11798 C C . GLU B 1 446 ? -10.586 -26.766 -19.062 1 93.5 446 GLU B C 1
ATOM 11800 O O . GLU B 1 446 ? -10.109 -27.766 -18.547 1 93.5 446 GLU B O 1
ATOM 11805 N N . LEU B 1 447 ? -11.883 -26.531 -19.125 1 93.81 447 LEU B N 1
ATOM 11806 C CA . LEU B 1 447 ? -12.805 -27.375 -18.375 1 93.81 447 LEU B CA 1
ATOM 11807 C C . LEU B 1 447 ? -13.172 -28.625 -19.156 1 93.81 447 LEU B C 1
ATOM 11809 O O . LEU B 1 447 ? -13.703 -29.578 -18.594 1 93.81 447 LEU B O 1
ATOM 11813 N N . GLY B 1 448 ? -12.891 -28.672 -20.453 1 94.56 448 GLY B N 1
ATOM 11814 C CA . GLY B 1 448 ? -13.391 -29.766 -21.266 1 94.56 448 GLY B CA 1
ATOM 11815 C C . GLY B 1 448 ? -12.305 -30.719 -21.703 1 94.56 448 GLY B C 1
ATOM 11816 O O . GLY B 1 448 ? -12.602 -31.828 -22.172 1 94.56 448 GLY B O 1
ATOM 11817 N N . THR B 1 449 ? -11.07 -30.438 -21.484 1 95.19 449 THR B N 1
ATOM 11818 C CA . THR B 1 449 ? -9.969 -31.172 -22.125 1 95.19 449 THR B CA 1
ATOM 11819 C C . THR B 1 449 ? -9.898 -32.594 -21.594 1 95.19 449 THR B C 1
ATOM 11821 O O . THR B 1 449 ? -9.578 -33.531 -22.328 1 95.19 449 THR B O 1
ATOM 11824 N N . ARG B 1 450 ? -10.188 -32.844 -20.328 1 93.12 450 ARG B N 1
ATOM 11825 C CA . ARG B 1 450 ? -10.062 -34.156 -19.719 1 93.12 450 ARG B CA 1
ATOM 11826 C C . ARG B 1 450 ? -11.062 -35.125 -20.328 1 93.12 450 ARG B C 1
ATOM 11828 O O . ARG B 1 450 ? -10.852 -36.344 -20.281 1 93.12 450 ARG B O 1
ATOM 11835 N N . PHE B 1 451 ? -12.141 -34.625 -20.969 1 94.56 451 PHE B N 1
ATOM 11836 C CA . PHE B 1 451 ? -13.18 -35.5 -21.5 1 94.56 451 PHE B CA 1
ATOM 11837 C C . PHE B 1 451 ? -12.781 -36.031 -22.875 1 94.56 451 PHE B C 1
ATOM 11839 O O . PHE B 1 451 ? -13.352 -37 -23.375 1 94.56 451 PHE B O 1
ATOM 11846 N N . GLY B 1 452 ? -11.82 -35.375 -23.406 1 91.75 452 GLY B N 1
ATOM 11847 C CA . GLY B 1 452 ? -11.359 -35.781 -24.719 1 91.75 452 GLY B CA 1
ATOM 11848 C C . GLY B 1 452 ? -10.68 -37.156 -24.719 1 91.75 452 GLY B C 1
ATOM 11849 O O . GLY B 1 452 ? -10.57 -37.781 -25.75 1 91.75 452 GLY B O 1
ATOM 11850 N N . VAL B 1 453 ? -10.281 -37.594 -23.578 1 88.75 453 VAL B N 1
ATOM 11851 C CA . VAL B 1 453 ? -9.555 -38.875 -23.453 1 88.75 453 VAL B CA 1
ATOM 11852 C C . VAL B 1 453 ? -10.484 -40.031 -23.781 1 88.75 453 VAL B C 1
ATOM 11854 O O . VAL B 1 453 ? -10.047 -41.031 -24.344 1 88.75 453 VAL B O 1
ATOM 11857 N N . SER B 1 454 ? -11.742 -39.875 -23.438 1 87.38 454 SER B N 1
ATOM 11858 C CA . SER B 1 454 ? -12.695 -40.969 -23.625 1 87.38 454 SER B CA 1
ATOM 11859 C C . SER B 1 454 ? -13.617 -40.688 -24.797 1 87.38 454 SER B C 1
ATOM 11861 O O . SER B 1 454 ? -14.297 -41.594 -25.297 1 87.38 454 SER B O 1
ATOM 11863 N N . TYR B 1 455 ? -13.648 -39.5 -25.219 1 90.31 455 TYR B N 1
ATOM 11864 C CA . TYR B 1 455 ? -14.562 -39.125 -26.297 1 90.31 455 TYR B CA 1
ATOM 11865 C C . TYR B 1 455 ? -13.875 -38.219 -27.312 1 90.31 455 TYR B C 1
ATOM 11867 O O . TYR B 1 455 ? -13.922 -37 -27.172 1 90.31 455 TYR B O 1
ATOM 11875 N N . THR B 1 456 ? -13.469 -38.688 -28.359 1 91.19 456 THR B N 1
ATOM 11876 C CA . THR B 1 456 ? -12.602 -38.031 -29.312 1 91.19 456 THR B CA 1
ATOM 11877 C C . THR B 1 456 ? -13.32 -36.875 -29.984 1 91.19 456 THR B C 1
ATOM 11879 O O . THR B 1 456 ? -12.68 -35.906 -30.406 1 91.19 456 THR B O 1
ATOM 11882 N N . ALA B 1 457 ? -14.625 -36.938 -30.062 1 93.5 457 ALA B N 1
ATOM 11883 C CA . ALA B 1 457 ? -15.375 -35.844 -30.688 1 93.5 457 ALA B CA 1
ATOM 11884 C C . ALA B 1 457 ? -15.18 -34.531 -29.938 1 93.5 457 ALA B C 1
ATOM 11886 O O . ALA B 1 457 ? -15.125 -33.469 -30.547 1 93.5 457 ALA B O 1
ATOM 11887 N N . ILE B 1 458 ? -15.102 -34.625 -28.703 1 94.56 458 ILE B N 1
ATOM 11888 C CA . ILE B 1 458 ? -14.867 -33.438 -27.891 1 94.56 458 ILE B CA 1
ATOM 11889 C C . ILE B 1 458 ? -13.461 -32.906 -28.156 1 94.56 458 ILE B C 1
ATOM 11891 O O . ILE B 1 458 ? -13.273 -31.703 -28.328 1 94.56 458 ILE B O 1
ATOM 11895 N N . GLU B 1 459 ? -12.477 -33.75 -28.156 1 94.19 459 GLU B N 1
ATOM 11896 C CA . GLU B 1 459 ? -11.094 -33.375 -28.438 1 94.19 459 GLU B CA 1
ATOM 11897 C C . GLU B 1 459 ? -10.984 -32.625 -29.766 1 94.19 459 GLU B C 1
ATOM 11899 O O . GLU B 1 459 ? -10.289 -31.625 -29.875 1 94.19 459 GLU B O 1
ATOM 11904 N N . ASP B 1 460 ? -11.688 -33.094 -30.75 1 95.31 460 ASP B N 1
ATOM 11905 C CA . ASP B 1 460 ? -11.656 -32.5 -32.094 1 95.31 460 ASP B CA 1
ATOM 11906 C C . ASP B 1 460 ? -12.227 -31.078 -32.062 1 95.31 460 ASP B C 1
ATOM 11908 O O . ASP B 1 460 ? -11.68 -30.172 -32.688 1 95.31 460 ASP B O 1
ATOM 11912 N N . GLN B 1 461 ? -13.297 -30.938 -31.375 1 95.06 461 GLN B N 1
ATOM 11913 C CA . GLN B 1 461 ? -13.914 -29.609 -31.281 1 95.06 461 GLN B CA 1
ATOM 11914 C C . GLN B 1 461 ? -13.008 -28.625 -30.562 1 95.06 461 GLN B C 1
ATOM 11916 O O . GLN B 1 461 ? -12.906 -27.469 -30.953 1 95.06 461 GLN B O 1
ATOM 11921 N N . LEU B 1 462 ? -12.43 -29.094 -29.5 1 96 462 LEU B N 1
ATOM 11922 C CA . LEU B 1 462 ? -11.547 -28.234 -28.734 1 96 462 LEU B CA 1
ATOM 11923 C C . LEU B 1 462 ? -10.312 -27.844 -29.531 1 96 462 LEU B C 1
ATOM 11925 O O . LEU B 1 462 ? -9.805 -26.734 -29.422 1 96 462 LEU B O 1
ATOM 11929 N N . LYS B 1 463 ? -9.789 -28.766 -30.328 1 95.75 463 LYS B N 1
ATOM 11930 C CA . LYS B 1 463 ? -8.656 -28.469 -31.219 1 95.75 463 LYS B CA 1
ATOM 11931 C C . LYS B 1 463 ? -8.992 -27.359 -32.188 1 95.75 463 LYS B C 1
ATOM 11933 O O . LYS B 1 463 ? -8.148 -26.516 -32.5 1 95.75 463 LYS B O 1
ATOM 11938 N N . LYS B 1 464 ? -10.18 -27.359 -32.688 1 95.25 464 LYS B N 1
ATOM 11939 C CA . LYS B 1 464 ? -10.617 -26.328 -33.594 1 95.25 464 LYS B CA 1
ATOM 11940 C C . LYS B 1 464 ? -10.602 -24.953 -32.938 1 95.25 464 LYS B C 1
ATOM 11942 O O . LYS B 1 464 ? -10.266 -23.953 -33.562 1 95.25 464 LYS B O 1
ATOM 11947 N N . ILE B 1 465 ? -11.008 -24.922 -31.734 1 95.12 465 ILE B N 1
ATOM 11948 C CA . ILE B 1 465 ? -10.953 -23.672 -30.969 1 95.12 465 ILE B CA 1
ATOM 11949 C C . ILE B 1 465 ? -9.508 -23.172 -30.906 1 95.12 465 ILE B C 1
ATOM 11951 O O . ILE B 1 465 ? -9.242 -22 -31.188 1 95.12 465 ILE B O 1
ATOM 11955 N N . CYS B 1 466 ? -8.609 -24.047 -30.578 1 95.44 466 CYS B N 1
ATOM 11956 C CA . CYS B 1 466 ? -7.199 -23.703 -30.453 1 95.44 466 CYS B CA 1
ATOM 11957 C C . CYS B 1 466 ? -6.641 -23.203 -31.766 1 95.44 466 CYS B C 1
ATOM 11959 O O . CYS B 1 466 ? -5.883 -22.219 -31.797 1 95.44 466 CYS B O 1
ATOM 11961 N N . GLU B 1 467 ? -7.027 -23.828 -32.812 1 95.88 467 GLU B N 1
ATOM 11962 C CA . GLU B 1 467 ? -6.57 -23.438 -34.156 1 95.88 467 GLU B CA 1
ATOM 11963 C C . GLU B 1 467 ? -7.004 -22.016 -34.469 1 95.88 467 GLU B C 1
ATOM 11965 O O . GLU B 1 467 ? -6.223 -21.234 -35.031 1 95.88 467 GLU B O 1
ATOM 11970 N N . GLN B 1 468 ? -8.141 -21.688 -34.156 1 95.25 468 GLN B N 1
ATOM 11971 C CA . GLN B 1 468 ? -8.648 -20.344 -34.406 1 95.25 468 GLN B CA 1
ATOM 11972 C C . GLN B 1 468 ? -7.891 -19.297 -33.594 1 95.25 468 GLN B C 1
ATOM 11974 O O . GLN B 1 468 ? -7.523 -18.234 -34.094 1 95.25 468 GLN B O 1
ATOM 11979 N N . GLU B 1 469 ? -7.691 -19.625 -32.375 1 95.44 469 GLU B N 1
ATOM 11980 C CA . GLU B 1 469 ? -6.969 -18.719 -31.484 1 95.44 469 GLU B CA 1
ATOM 11981 C C . GLU B 1 469 ? -5.562 -18.438 -32 1 95.44 469 GLU B C 1
ATOM 11983 O O . GLU B 1 469 ? -5.109 -17.297 -32 1 95.44 469 GLU B O 1
ATOM 11988 N N . MET B 1 470 ? -4.938 -19.469 -32.469 1 95.75 470 MET B N 1
ATOM 11989 C CA . MET B 1 470 ? -3.568 -19.359 -32.969 1 95.75 470 MET B CA 1
ATOM 11990 C C . MET B 1 470 ? -3.527 -18.578 -34.281 1 95.75 470 MET B C 1
ATOM 11992 O O . MET B 1 470 ? -2.59 -17.812 -34.5 1 95.75 470 MET B O 1
ATOM 11996 N N . SER B 1 471 ? -4.547 -18.766 -35.062 1 95.44 471 SER B N 1
ATOM 11997 C CA . SER B 1 471 ? -4.605 -18.094 -36.344 1 95.44 471 SER B CA 1
ATOM 11998 C C . SER B 1 471 ? -4.734 -16.578 -36.156 1 95.44 471 SER B C 1
ATOM 12000 O O . SER B 1 471 ? -4.164 -15.805 -36.938 1 95.44 471 SER B O 1
ATOM 12002 N N . VAL B 1 472 ? -5.465 -16.188 -35.156 1 94.69 472 VAL B N 1
ATOM 12003 C CA . VAL B 1 472 ? -5.676 -14.781 -34.875 1 94.69 472 VAL B CA 1
ATOM 12004 C C . VAL B 1 472 ? -4.402 -14.18 -34.281 1 94.69 472 VAL B C 1
ATOM 12006 O O . VAL B 1 472 ? -4.066 -13.023 -34.562 1 94.69 472 VAL B O 1
ATOM 12009 N N . ASN B 1 473 ? -3.705 -14.945 -33.5 1 95 473 ASN B N 1
ATOM 12010 C CA . ASN B 1 473 ? -2.48 -14.508 -32.844 1 95 473 ASN B CA 1
ATOM 12011 C C . ASN B 1 473 ? -1.248 -15.172 -33.438 1 95 473 ASN B C 1
ATOM 12013 O O . ASN B 1 473 ? -0.429 -15.75 -32.719 1 95 473 ASN B O 1
ATOM 12017 N N . ASP B 1 474 ? -1.061 -15.039 -34.719 1 93.06 474 ASP B N 1
ATOM 12018 C CA . ASP B 1 474 ? -0.085 -15.805 -35.469 1 93.06 474 ASP B CA 1
ATOM 12019 C C . ASP B 1 474 ? 1.318 -15.227 -35.312 1 93.06 474 ASP B C 1
ATOM 12021 O O . ASP B 1 474 ? 2.293 -15.805 -35.812 1 93.06 474 ASP B O 1
ATOM 12025 N N . ASP B 1 475 ? 1.511 -14.18 -34.594 1 91.75 475 ASP B N 1
ATOM 12026 C CA . ASP B 1 475 ? 2.82 -13.602 -34.281 1 91.75 475 ASP B CA 1
ATOM 12027 C C . ASP B 1 475 ? 3.551 -14.406 -33.219 1 91.75 475 ASP B C 1
ATOM 12029 O O . ASP B 1 475 ? 4.758 -14.25 -33.031 1 91.75 475 ASP B O 1
ATOM 12033 N N . PHE B 1 476 ? 2.809 -15.281 -32.625 1 95 476 PHE B N 1
ATOM 12034 C CA . PHE B 1 476 ? 3.35 -16.031 -31.5 1 95 476 PHE B CA 1
ATOM 12035 C C . PHE B 1 476 ? 3.23 -17.531 -31.734 1 95 476 PHE B C 1
ATOM 12037 O O . PHE B 1 476 ? 2.398 -17.969 -32.531 1 95 476 PHE B O 1
ATOM 12044 N N . ILE B 1 477 ? 4.059 -18.281 -31.062 1 96.12 477 ILE B N 1
ATOM 12045 C CA . ILE B 1 477 ? 3.893 -19.734 -30.969 1 96.12 477 ILE B CA 1
ATOM 12046 C C . ILE B 1 477 ? 3.205 -20.094 -29.656 1 96.12 477 ILE B C 1
ATOM 12048 O O . ILE B 1 477 ? 3.629 -19.656 -28.594 1 96.12 477 ILE B O 1
ATOM 12052 N N . PHE B 1 478 ? 2.105 -20.766 -29.781 1 97.25 478 PHE B N 1
ATOM 12053 C CA . PHE B 1 478 ? 1.472 -21.312 -28.594 1 97.25 478 PHE B CA 1
ATOM 12054 C C . PHE B 1 478 ? 2.057 -22.672 -28.234 1 97.25 478 PHE B C 1
ATOM 12056 O O . PHE B 1 478 ? 2.148 -23.547 -29.094 1 97.25 478 PHE B O 1
ATOM 12063 N N . ALA B 1 479 ? 2.521 -22.797 -26.984 1 97.56 479 ALA B N 1
ATOM 12064 C CA . ALA B 1 479 ? 3.127 -24.062 -26.547 1 97.56 479 ALA B CA 1
ATOM 12065 C C . ALA B 1 479 ? 2.449 -24.594 -25.281 1 97.56 479 ALA B C 1
ATOM 12067 O O . ALA B 1 479 ? 2.266 -23.844 -24.312 1 97.56 479 ALA B O 1
ATOM 12068 N N . GLU B 1 480 ? 2.084 -25.844 -25.312 1 97 480 GLU B N 1
ATOM 12069 C CA . GLU B 1 480 ? 1.397 -26.469 -24.188 1 97 480 GLU B CA 1
ATOM 12070 C C . GLU B 1 480 ? 2.383 -26.875 -23.094 1 97 480 GLU B C 1
ATOM 12072 O O . GLU B 1 480 ? 3.4 -27.516 -23.375 1 97 480 GLU B O 1
ATOM 12077 N N . ILE B 1 481 ? 2.109 -26.5 -21.875 1 97 481 ILE B N 1
ATOM 12078 C CA . ILE B 1 481 ? 2.912 -26.922 -20.734 1 97 481 ILE B CA 1
ATOM 12079 C C . ILE B 1 481 ? 2.531 -28.328 -20.312 1 97 481 ILE B C 1
ATOM 12081 O O . ILE B 1 481 ? 1.37 -28.609 -20 1 97 481 ILE B O 1
ATOM 12085 N N . ALA B 1 482 ? 3.41 -29.203 -20.328 1 96.06 482 ALA B N 1
ATOM 12086 C CA . ALA B 1 482 ? 3.178 -30.594 -19.906 1 96.06 482 ALA B CA 1
ATOM 12087 C C . ALA B 1 482 ? 3.916 -30.906 -18.609 1 96.06 482 ALA B C 1
ATOM 12089 O O . ALA B 1 482 ? 5.148 -30.844 -18.562 1 96.06 482 ALA B O 1
ATOM 12090 N N . PHE B 1 483 ? 3.18 -31.172 -17.562 1 92.62 483 PHE B N 1
ATOM 12091 C CA . PHE B 1 483 ? 3.756 -31.469 -16.266 1 92.62 483 PHE B CA 1
ATOM 12092 C C . PHE B 1 483 ? 2.881 -32.469 -15.5 1 92.62 483 PHE B C 1
ATOM 12094 O O . PHE B 1 483 ? 1.661 -32.281 -15.43 1 92.62 483 PHE B O 1
ATOM 12101 N N . SER B 1 484 ? 3.459 -33.469 -15.016 1 85.94 484 SER B N 1
ATOM 12102 C CA . SER B 1 484 ? 2.746 -34.406 -14.148 1 85.94 484 SER B CA 1
ATOM 12103 C C . SER B 1 484 ? 3.205 -34.281 -12.695 1 85.94 484 SER B C 1
ATOM 12105 O O . SER B 1 484 ? 4.375 -34.5 -12.391 1 85.94 484 SER B O 1
ATOM 12107 N N . PRO B 1 485 ? 2.369 -33.969 -11.758 1 81.56 485 PRO B N 1
ATOM 12108 C CA . PRO B 1 485 ? 2.74 -33.969 -10.344 1 81.56 485 PRO B CA 1
ATOM 12109 C C . PRO B 1 485 ? 2.945 -35.375 -9.781 1 81.56 485 PRO B C 1
ATOM 12111 O O . PRO B 1 485 ? 3.416 -35.531 -8.648 1 81.56 485 PRO B O 1
ATOM 12114 N N . ALA B 1 486 ? 2.656 -36.438 -10.539 1 78.56 486 ALA B N 1
ATOM 12115 C CA . ALA B 1 486 ? 2.85 -37.844 -10.172 1 78.56 486 ALA B CA 1
ATOM 12116 C C . ALA B 1 486 ? 2.039 -38.188 -8.93 1 78.56 486 ALA B C 1
ATOM 12118 O O . ALA B 1 486 ? 2.543 -38.875 -8.023 1 78.56 486 ALA B O 1
ATOM 12119 N N . ASN B 1 487 ? 0.835 -37.562 -8.828 1 84.81 487 ASN B N 1
ATOM 12120 C CA . ASN B 1 487 ? -0.12 -37.875 -7.773 1 84.81 487 ASN B CA 1
ATOM 12121 C C . ASN B 1 487 ? -1.532 -38.031 -8.32 1 84.81 487 ASN B C 1
ATOM 12123 O O . ASN B 1 487 ? -1.718 -38.188 -9.531 1 84.81 487 ASN B O 1
ATOM 12127 N N . LYS B 1 488 ? -2.428 -38.094 -7.449 1 87.88 488 LYS B N 1
ATOM 12128 C CA . LYS B 1 488 ? -3.797 -38.438 -7.82 1 87.88 488 LYS B CA 1
ATOM 12129 C C . LYS B 1 488 ? -4.379 -37.438 -8.789 1 87.88 488 LYS B C 1
ATOM 12131 O O . LYS B 1 488 ? -5.262 -37.75 -9.586 1 87.88 488 LYS B O 1
ATOM 12136 N N . THR B 1 489 ? -3.91 -36.219 -8.836 1 90.56 489 THR B N 1
ATOM 12137 C CA . THR B 1 489 ? -4.43 -35.188 -9.711 1 90.56 489 THR B CA 1
ATOM 12138 C C . THR B 1 489 ? -4.078 -35.469 -11.172 1 90.56 489 THR B C 1
ATOM 12140 O O . THR B 1 489 ? -4.699 -34.938 -12.086 1 90.56 489 THR B O 1
ATOM 12143 N N . SER B 1 490 ? -3.158 -36.344 -11.391 1 91.81 490 SER B N 1
ATOM 12144 C CA . SER B 1 490 ? -2.766 -36.688 -12.75 1 91.81 490 SER B CA 1
ATOM 12145 C C . SER B 1 490 ? -3.887 -37.438 -13.469 1 91.81 490 SER B C 1
ATOM 12147 O O . SER B 1 490 ? -3.951 -37.438 -14.703 1 91.81 490 SER B O 1
ATOM 12149 N N . ASN B 1 491 ? -4.766 -38.031 -12.672 1 92.25 491 ASN B N 1
ATOM 12150 C CA . ASN B 1 491 ? -5.914 -38.688 -13.281 1 92.25 491 ASN B CA 1
ATOM 12151 C C . ASN B 1 491 ? -6.754 -37.719 -14.102 1 92.25 491 ASN B C 1
ATOM 12153 O O . ASN B 1 491 ? -7.156 -38.031 -15.227 1 92.25 491 ASN B O 1
ATOM 12157 N N . ILE B 1 492 ? -6.887 -36.562 -13.531 1 91.38 492 ILE B N 1
ATOM 12158 C CA . ILE B 1 492 ? -7.777 -35.594 -14.172 1 91.38 492 ILE B CA 1
ATOM 12159 C C . ILE B 1 492 ? -6.973 -34.656 -15.07 1 91.38 492 ILE B C 1
ATOM 12161 O O . ILE B 1 492 ? -7.543 -33.844 -15.781 1 91.38 492 ILE B O 1
ATOM 12165 N N . LYS B 1 493 ? -5.691 -34.844 -15.141 1 93 493 LYS B N 1
ATOM 12166 C CA . LYS B 1 493 ? -4.848 -33.938 -15.922 1 93 493 LYS B CA 1
ATOM 12167 C C . LYS B 1 493 ? -4.512 -34.531 -17.281 1 93 493 LYS B C 1
ATOM 12169 O O . LYS B 1 493 ? -4.047 -33.812 -18.172 1 93 493 LYS B O 1
ATOM 12174 N N . GLN B 1 494 ? -4.652 -35.812 -17.391 1 94 494 GLN B N 1
ATOM 12175 C CA . GLN B 1 494 ? -4.344 -36.469 -18.672 1 94 494 GLN B CA 1
ATOM 12176 C C . GLN B 1 494 ? -5.242 -35.906 -19.781 1 94 494 GLN B C 1
ATOM 12178 O O . GLN B 1 494 ? -6.445 -35.75 -19.594 1 94 494 GLN B O 1
ATOM 12183 N N . ARG B 1 495 ? -4.652 -35.656 -20.938 1 94.94 495 ARG B N 1
ATOM 12184 C CA . ARG B 1 495 ? -5.391 -35.062 -22.047 1 94.94 495 ARG B CA 1
ATOM 12185 C C . ARG B 1 495 ? -4.652 -35.25 -23.359 1 94.94 495 ARG B C 1
ATOM 12187 O O . ARG B 1 495 ? -3.504 -35.719 -23.375 1 94.94 495 ARG B O 1
ATOM 12194 N N . GLY B 1 496 ? -5.309 -34.875 -24.453 1 93.75 496 GLY B N 1
ATOM 12195 C CA . GLY B 1 496 ? -4.676 -34.938 -25.75 1 93.75 496 GLY B CA 1
ATOM 12196 C C . GLY B 1 496 ? -3.783 -33.75 -26.047 1 93.75 496 GLY B C 1
ATOM 12197 O O . GLY B 1 496 ? -3.486 -32.969 -25.156 1 93.75 496 GLY B O 1
ATOM 12198 N N . HIS B 1 497 ? -3.281 -33.719 -27.234 1 93.56 497 HIS B N 1
ATOM 12199 C CA . HIS B 1 497 ? -2.518 -32.562 -27.703 1 93.56 497 HIS B CA 1
ATOM 12200 C C . HIS B 1 497 ? -3.428 -31.531 -28.359 1 93.56 497 HIS B C 1
ATOM 12202 O O . HIS B 1 497 ? -4.238 -31.859 -29.219 1 93.56 497 HIS B O 1
ATOM 12208 N N . PHE B 1 498 ? -3.289 -30.328 -28 1 95.06 498 PHE B N 1
ATOM 12209 C CA . PHE B 1 498 ? -4.148 -29.297 -28.547 1 95.06 498 PHE B CA 1
ATOM 12210 C C . PHE B 1 498 ? -3.324 -28.234 -29.281 1 95.06 498 PHE B C 1
ATOM 12212 O O . PHE B 1 498 ? -3.83 -27.562 -30.188 1 95.06 498 PHE B O 1
ATOM 12219 N N . TYR B 1 499 ? -2.109 -28.078 -28.969 1 95.69 499 TYR B N 1
ATOM 12220 C CA . TYR B 1 499 ? -1.208 -27.125 -29.609 1 95.69 499 TYR B CA 1
ATOM 12221 C C . TYR B 1 499 ? -0.093 -27.844 -30.359 1 95.69 499 TYR B C 1
ATOM 12223 O O . TYR B 1 499 ? 0.17 -29.016 -30.125 1 95.69 499 TYR B O 1
ATOM 12231 N N . SER B 1 500 ? 0.618 -27.109 -31.203 1 94.38 500 SER B N 1
ATOM 12232 C CA . SER B 1 500 ? 1.623 -27.719 -32.062 1 94.38 500 SER B CA 1
ATOM 12233 C C . SER B 1 500 ? 2.945 -27.906 -31.328 1 94.38 500 SER B C 1
ATOM 12235 O O . SER B 1 500 ? 3.795 -28.688 -31.766 1 94.38 500 SER B O 1
ATOM 12237 N N . TYR B 1 501 ? 3.15 -27.172 -30.312 1 97.06 501 TYR B N 1
ATOM 12238 C CA . TYR B 1 501 ? 4.387 -27.266 -29.531 1 97.06 501 TYR B CA 1
ATOM 12239 C C . TYR B 1 501 ? 4.098 -27.578 -28.078 1 97.06 501 TYR B C 1
ATOM 12241 O O . TYR B 1 501 ? 2.996 -27.328 -27.578 1 97.06 501 TYR B O 1
ATOM 12249 N N . GLU B 1 502 ? 5.047 -28.219 -27.453 1 97.44 502 GLU B N 1
ATOM 12250 C CA . GLU B 1 502 ? 4.914 -28.594 -26.047 1 97.44 502 GLU B CA 1
ATOM 12251 C C . GLU B 1 502 ? 6.16 -28.219 -25.25 1 97.44 502 GLU B C 1
ATOM 12253 O O . GLU B 1 502 ? 7.273 -28.25 -25.781 1 97.44 502 GLU B O 1
ATOM 12258 N N . ILE B 1 503 ? 6.016 -27.734 -24.047 1 97.69 503 ILE B N 1
ATOM 12259 C CA . ILE B 1 503 ? 7.09 -27.5 -23.094 1 97.69 503 ILE B CA 1
ATOM 12260 C C . ILE B 1 503 ? 7.031 -28.547 -21.984 1 97.69 503 ILE B C 1
ATOM 12262 O O . ILE B 1 503 ? 6.352 -28.359 -20.969 1 97.69 503 ILE B O 1
ATOM 12266 N N . PRO B 1 504 ? 7.719 -29.625 -22.141 1 96.38 504 PRO B N 1
ATOM 12267 C CA . PRO B 1 504 ? 7.707 -30.672 -21.109 1 96.38 504 PRO B CA 1
ATOM 12268 C C . PRO B 1 504 ? 8.508 -30.281 -19.859 1 96.38 504 PRO B C 1
ATOM 12270 O O . PRO B 1 504 ? 9.617 -29.75 -19.984 1 96.38 504 PRO B O 1
ATOM 12273 N N . ILE B 1 505 ? 8.008 -30.484 -18.719 1 94.94 505 ILE B N 1
ATOM 12274 C CA . ILE B 1 505 ? 8.664 -30.25 -17.438 1 94.94 505 ILE B CA 1
ATOM 12275 C C . ILE B 1 505 ? 8.648 -31.531 -16.609 1 94.94 505 ILE B C 1
ATOM 12277 O O . ILE B 1 505 ? 7.602 -31.922 -16.094 1 94.94 505 ILE B O 1
ATOM 12281 N N . LEU B 1 506 ? 9.688 -32.219 -16.531 1 90.81 506 LEU B N 1
ATOM 12282 C CA . LEU B 1 506 ? 9.859 -33.469 -15.789 1 90.81 506 LEU B CA 1
ATOM 12283 C C . LEU B 1 506 ? 8.852 -34.5 -16.25 1 90.81 506 LEU B C 1
ATOM 12285 O O . LEU B 1 506 ? 8.234 -35.188 -15.414 1 90.81 506 LEU B O 1
ATOM 12289 N N . THR B 1 507 ? 8.516 -34.5 -17.469 1 93.06 507 THR B N 1
ATOM 12290 C CA . THR B 1 507 ? 7.621 -35.469 -18.094 1 93.06 507 THR B CA 1
ATOM 12291 C C . THR B 1 507 ? 8.133 -35.875 -19.469 1 93.06 507 THR B C 1
ATOM 12293 O O . THR B 1 507 ? 8.961 -35.188 -20.062 1 93.06 507 THR B O 1
ATOM 12296 N N . HIS B 1 508 ? 7.734 -37.062 -19.828 1 93 508 HIS B N 1
ATOM 12297 C CA . HIS B 1 508 ? 8.102 -37.531 -21.156 1 93 508 HIS B CA 1
ATOM 12298 C C . HIS B 1 508 ? 7.18 -36.906 -22.219 1 93 508 HIS B C 1
ATOM 12300 O O . HIS B 1 508 ? 5.957 -37 -22.094 1 93 508 HIS B O 1
ATOM 12306 N N . SER B 1 509 ? 7.723 -36.312 -23.203 1 93.31 509 SER B N 1
ATOM 12307 C CA . SER B 1 509 ? 6.93 -35.719 -24.266 1 93.31 509 SER B CA 1
ATOM 12308 C C . SER B 1 509 ? 6.531 -36.75 -25.312 1 93.31 509 SER B C 1
ATOM 12310 O O . SER B 1 509 ? 7.328 -37.594 -25.672 1 93.31 509 SER B O 1
ATOM 12312 N N . MET B 1 510 ? 5.379 -36.625 -25.75 1 92.44 510 MET B N 1
ATOM 12313 C CA . MET B 1 510 ? 4.898 -37.5 -26.812 1 92.44 510 MET B CA 1
ATOM 12314 C C . MET B 1 510 ? 5.082 -36.875 -28.188 1 92.44 510 MET B C 1
ATOM 12316 O O . MET B 1 510 ? 4.77 -37.469 -29.203 1 92.44 510 MET B O 1
ATOM 12320 N N . TYR B 1 511 ? 5.594 -35.688 -28.234 1 92.81 511 TYR B N 1
ATOM 12321 C CA . TYR B 1 511 ? 5.902 -35 -29.469 1 92.81 511 TYR B CA 1
ATOM 12322 C C . TYR B 1 511 ? 7.316 -35.312 -29.938 1 92.81 511 TYR B C 1
ATOM 12324 O O . TYR B 1 511 ? 8.188 -35.656 -29.125 1 92.81 511 TYR B O 1
ATOM 12332 N N . PRO B 1 512 ? 7.484 -35.219 -31.266 1 91.88 512 PRO B N 1
ATOM 12333 C CA . PRO B 1 512 ? 8.867 -35.25 -31.734 1 91.88 512 PRO B CA 1
ATOM 12334 C C . PRO B 1 512 ? 9.695 -34.062 -31.266 1 91.88 512 PRO B C 1
ATOM 12336 O O . PRO B 1 512 ? 9.133 -33.062 -30.828 1 91.88 512 PRO B O 1
ATOM 12339 N N . ASP B 1 513 ? 10.945 -34.188 -31.312 1 90.62 513 ASP B N 1
ATOM 12340 C CA . ASP B 1 513 ? 11.875 -33.188 -30.812 1 90.62 513 ASP B CA 1
ATOM 12341 C C . ASP B 1 513 ? 11.625 -31.844 -31.484 1 90.62 513 ASP B C 1
ATOM 12343 O O . ASP B 1 513 ? 11.758 -30.797 -30.828 1 90.62 513 ASP B O 1
ATOM 12347 N N . LYS B 1 514 ? 11.242 -31.812 -32.75 1 92.56 514 LYS B N 1
ATOM 12348 C CA . LYS B 1 514 ? 11.039 -30.578 -33.469 1 92.56 514 LYS B CA 1
ATOM 12349 C C . LYS B 1 514 ? 9.859 -29.781 -32.906 1 92.56 514 LYS B C 1
ATOM 12351 O O . LYS B 1 514 ? 9.789 -28.562 -33.062 1 92.56 514 LYS B O 1
ATOM 12356 N N . ASN B 1 515 ? 8.953 -30.484 -32.25 1 95.94 515 ASN B N 1
ATOM 12357 C CA . ASN B 1 515 ? 7.77 -29.828 -31.688 1 95.94 515 ASN B CA 1
ATOM 12358 C C . ASN B 1 515 ? 7.883 -29.672 -30.172 1 95.94 515 ASN B C 1
ATOM 12360 O O . ASN B 1 515 ? 6.918 -29.281 -29.516 1 95.94 515 ASN B O 1
ATOM 12364 N N . THR B 1 516 ? 9.023 -30 -29.672 1 95.75 516 THR B N 1
ATOM 12365 C CA . THR B 1 516 ? 9.242 -29.906 -28.234 1 95.75 516 THR B CA 1
ATOM 12366 C C . THR B 1 516 ? 10.164 -28.734 -27.906 1 95.75 516 THR B C 1
ATOM 12368 O O . THR B 1 516 ? 11.25 -28.609 -28.484 1 95.75 516 THR B O 1
ATOM 12371 N N . ILE B 1 517 ? 9.766 -27.875 -27.047 1 97 517 ILE B N 1
ATOM 12372 C CA . ILE B 1 517 ? 10.57 -26.75 -26.578 1 97 517 ILE B CA 1
ATOM 12373 C C . ILE B 1 517 ? 11.102 -27.047 -25.172 1 97 517 ILE B C 1
ATOM 12375 O O . ILE B 1 517 ? 10.352 -27 -24.203 1 97 517 ILE B O 1
ATOM 12379 N N . LYS B 1 518 ? 12.367 -27.328 -25.094 1 94.94 518 LYS B N 1
ATOM 12380 C CA . LYS B 1 518 ? 12.984 -27.625 -23.812 1 94.94 518 LYS B CA 1
ATOM 12381 C C . LYS B 1 518 ? 13.055 -26.359 -22.938 1 94.94 518 LYS B C 1
ATOM 12383 O O . LYS B 1 518 ? 13.141 -25.25 -23.453 1 94.94 518 LYS B O 1
ATOM 12388 N N . LEU B 1 519 ? 13.062 -26.531 -21.641 1 95.62 519 LEU B N 1
ATOM 12389 C CA . LEU B 1 519 ? 13.172 -25.406 -20.719 1 95.62 519 LEU B CA 1
ATOM 12390 C C . LEU B 1 519 ? 14.445 -24.609 -20.984 1 95.62 519 LEU B C 1
ATOM 12392 O O . LEU B 1 519 ? 14.445 -23.375 -20.891 1 95.62 519 LEU B O 1
ATOM 12396 N N . SER B 1 520 ? 15.516 -25.266 -21.297 1 93.38 520 SER B N 1
ATOM 12397 C CA . SER B 1 520 ? 16.812 -24.641 -21.516 1 93.38 520 SER B CA 1
ATOM 12398 C C . SER B 1 520 ? 16.812 -23.797 -22.797 1 93.38 520 SER B C 1
ATOM 12400 O O . SER B 1 520 ? 17.688 -22.953 -22.984 1 93.38 520 SER B O 1
ATOM 12402 N N . ASP B 1 521 ? 15.812 -24.031 -23.641 1 95.12 521 ASP B N 1
ATOM 12403 C CA . ASP B 1 521 ? 15.703 -23.281 -24.891 1 95.12 521 ASP B CA 1
ATOM 12404 C C . ASP B 1 521 ? 14.969 -21.969 -24.672 1 95.12 521 ASP B C 1
ATOM 12406 O O . ASP B 1 521 ? 15.023 -21.078 -25.531 1 95.12 521 ASP B O 1
ATOM 12410 N N . LEU B 1 522 ? 14.383 -21.781 -23.578 1 97.06 522 LEU B N 1
ATOM 12411 C CA . LEU B 1 522 ? 13.539 -20.625 -23.344 1 97.06 522 LEU B CA 1
ATOM 12412 C C . LEU B 1 522 ? 14.344 -19.484 -22.719 1 97.06 522 LEU B C 1
ATOM 12414 O O . LEU B 1 522 ? 15.188 -19.719 -21.844 1 97.06 522 LEU B O 1
ATOM 12418 N N . ALA B 1 523 ? 14.109 -18.312 -23.234 1 95.69 523 ALA B N 1
ATOM 12419 C CA . ALA B 1 523 ? 14.711 -17.094 -22.703 1 95.69 523 ALA B CA 1
ATOM 12420 C C . ALA B 1 523 ? 13.648 -16.062 -22.344 1 95.69 523 ALA B C 1
ATOM 12422 O O . ALA B 1 523 ? 12.57 -16.047 -22.953 1 95.69 523 ALA B O 1
ATOM 12423 N N . ILE B 1 524 ? 13.945 -15.273 -21.359 1 95.19 524 ILE B N 1
ATOM 12424 C CA . ILE B 1 524 ? 12.984 -14.281 -20.875 1 95.19 524 ILE B CA 1
ATOM 12425 C C . ILE B 1 524 ? 13.602 -12.891 -20.969 1 95.19 524 ILE B C 1
ATOM 12427 O O . ILE B 1 524 ? 14.805 -12.719 -20.719 1 95.19 524 ILE B O 1
ATOM 12431 N N . SER B 1 525 ? 12.898 -11.914 -21.312 1 93.38 525 SER B N 1
ATOM 12432 C CA . SER B 1 525 ? 13.242 -10.5 -21.297 1 93.38 525 SER B CA 1
ATOM 12433 C C . SER B 1 525 ? 12.031 -9.633 -20.969 1 93.38 525 SER B C 1
ATOM 12435 O O . SER B 1 525 ? 10.914 -10.141 -20.844 1 93.38 525 SER B O 1
ATOM 12437 N N . MET B 1 526 ? 12.281 -8.398 -20.734 1 90.19 526 MET B N 1
ATOM 12438 C CA . MET B 1 526 ? 11.18 -7.5 -20.406 1 90.19 526 MET B CA 1
ATOM 12439 C C . MET B 1 526 ? 11.148 -6.309 -21.359 1 90.19 526 MET B C 1
ATOM 12441 O O . MET B 1 526 ? 12.195 -5.758 -21.703 1 90.19 526 MET B O 1
ATOM 12445 N N . SER B 1 527 ? 10.016 -5.992 -21.859 1 83.5 527 SER B N 1
ATOM 12446 C CA . SER B 1 527 ? 9.727 -4.777 -22.609 1 83.5 527 SER B CA 1
ATOM 12447 C C . SER B 1 527 ? 8.625 -3.963 -21.953 1 83.5 527 SER B C 1
ATOM 12449 O O . SER B 1 527 ? 7.465 -4.387 -21.922 1 83.5 527 SER B O 1
ATOM 12451 N N . GLY B 1 528 ? 9.008 -2.814 -21.469 1 77.38 528 GLY B N 1
ATOM 12452 C CA . GLY B 1 528 ? 8.039 -2.129 -20.625 1 77.38 528 GLY B CA 1
ATOM 12453 C C . GLY B 1 528 ? 7.668 -2.92 -19.391 1 77.38 528 GLY B C 1
ATOM 12454 O O . GLY B 1 528 ? 8.539 -3.334 -18.625 1 77.38 528 GLY B O 1
ATOM 12455 N N . ASN B 1 529 ? 6.434 -3.145 -19.266 1 82.81 529 ASN B N 1
ATOM 12456 C CA . ASN B 1 529 ? 5.969 -3.928 -18.125 1 82.81 529 ASN B CA 1
ATOM 12457 C C . ASN B 1 529 ? 5.492 -5.312 -18.547 1 82.81 529 ASN B C 1
ATOM 12459 O O . ASN B 1 529 ? 4.695 -5.941 -17.859 1 82.81 529 ASN B O 1
ATOM 12463 N N . THR B 1 530 ? 6.004 -5.793 -19.734 1 90.19 530 THR B N 1
ATOM 12464 C CA . THR B 1 530 ? 5.59 -7.086 -20.25 1 90.19 530 THR B CA 1
ATOM 12465 C C . THR B 1 530 ? 6.777 -8.047 -20.328 1 90.19 530 THR B C 1
ATOM 12467 O O . THR B 1 530 ? 7.84 -7.691 -20.844 1 90.19 530 THR B O 1
ATOM 12470 N N . ILE B 1 531 ? 6.617 -9.172 -19.797 1 93.81 531 ILE B N 1
ATOM 12471 C CA . ILE B 1 531 ? 7.625 -10.227 -19.891 1 93.81 531 ILE B CA 1
ATOM 12472 C C . ILE B 1 531 ? 7.504 -10.945 -21.234 1 93.81 531 ILE B C 1
ATOM 12474 O O . ILE B 1 531 ? 6.41 -11.352 -21.625 1 93.81 531 ILE B O 1
ATOM 12478 N N . LEU B 1 532 ? 8.562 -11.062 -21.906 1 94.38 532 LEU B N 1
ATOM 12479 C CA . LEU B 1 532 ? 8.609 -11.766 -23.188 1 94.38 532 LEU B CA 1
ATOM 12480 C C . LEU B 1 532 ? 9.305 -13.109 -23.047 1 94.38 532 LEU B C 1
ATOM 12482 O O . LEU B 1 532 ? 10.391 -13.195 -22.469 1 94.38 532 LEU B O 1
ATOM 12486 N N . LEU B 1 533 ? 8.641 -14.148 -23.453 1 96 533 LEU B N 1
ATOM 12487 C CA . LEU B 1 533 ? 9.195 -15.5 -23.5 1 96 533 LEU B CA 1
ATOM 12488 C C . LEU B 1 533 ? 9.523 -15.891 -24.938 1 96 533 LEU B C 1
ATOM 12490 O O . LEU B 1 533 ? 8.656 -15.836 -25.828 1 96 533 LEU B O 1
ATOM 12494 N N . ARG B 1 534 ? 10.797 -16.266 -25.188 1 95.75 534 ARG B N 1
ATOM 12495 C CA . ARG B 1 534 ? 11.227 -16.562 -26.547 1 95.75 534 ARG B CA 1
ATOM 12496 C C . ARG B 1 534 ? 11.938 -17.922 -26.609 1 95.75 534 ARG B C 1
ATOM 12498 O O . ARG B 1 534 ? 12.703 -18.266 -25.703 1 95.75 534 ARG B O 1
ATOM 12505 N N . SER B 1 535 ? 11.617 -18.734 -27.594 1 96.62 535 SER B N 1
ATOM 12506 C CA . SER B 1 535 ? 12.453 -19.875 -27.922 1 96.62 535 SER B CA 1
ATOM 12507 C C . SER B 1 535 ? 13.68 -19.469 -28.719 1 96.62 535 SER B C 1
ATOM 12509 O O . SER B 1 535 ? 13.547 -18.859 -29.781 1 96.62 535 SER B O 1
ATOM 12511 N N . VAL B 1 536 ? 14.812 -19.766 -28.172 1 93.75 536 VAL B N 1
ATOM 12512 C CA . VAL B 1 536 ? 16.062 -19.391 -28.844 1 93.75 536 VAL B CA 1
ATOM 12513 C C . VAL B 1 536 ? 16.203 -20.156 -30.141 1 93.75 536 VAL B C 1
ATOM 12515 O O . VAL B 1 536 ? 16.516 -19.562 -31.188 1 93.75 536 VAL B O 1
ATOM 12518 N N . LYS B 1 537 ? 15.883 -21.422 -30.062 1 93.25 537 LYS B N 1
ATOM 12519 C CA . LYS B 1 537 ? 16 -22.297 -31.219 1 93.25 537 LYS B CA 1
ATOM 12520 C C . LYS B 1 537 ? 15.07 -21.859 -32.344 1 93.25 537 LYS B C 1
ATOM 12522 O O . LYS B 1 537 ? 15.477 -21.781 -33.5 1 93.25 537 LYS B O 1
ATOM 12527 N N . LEU B 1 538 ? 13.828 -21.5 -32 1 94.19 538 LEU B N 1
ATOM 12528 C CA . LEU B 1 538 ? 12.828 -21.141 -33 1 94.19 538 LEU B CA 1
ATOM 12529 C C . LEU B 1 538 ? 12.867 -19.641 -33.312 1 94.19 538 LEU B C 1
ATOM 12531 O O . LEU B 1 538 ? 12.336 -19.188 -34.312 1 94.19 538 LEU B O 1
ATOM 12535 N N . ASN B 1 539 ? 13.477 -18.906 -32.469 1 92.25 539 ASN B N 1
ATOM 12536 C CA . ASN B 1 539 ? 13.539 -17.453 -32.531 1 92.25 539 ASN B CA 1
ATOM 12537 C C . ASN B 1 539 ? 12.156 -16.828 -32.656 1 92.25 539 ASN B C 1
ATOM 12539 O O . ASN B 1 539 ? 11.922 -16.016 -33.562 1 92.25 539 ASN B O 1
ATOM 12543 N N . LYS B 1 540 ? 11.242 -17.281 -31.906 1 92.62 540 LYS B N 1
ATOM 12544 C CA . LYS B 1 540 ? 9.875 -16.781 -31.859 1 92.62 540 LYS B CA 1
ATOM 12545 C C . LYS B 1 540 ? 9.398 -16.625 -30.406 1 92.62 540 LYS B C 1
ATOM 12547 O O . LYS B 1 540 ? 9.844 -17.359 -29.531 1 92.62 540 LYS B O 1
ATOM 12552 N N . TYR B 1 541 ? 8.578 -15.633 -30.25 1 94.69 541 TYR B N 1
ATOM 12553 C CA . TYR B 1 541 ? 7.988 -15.461 -28.938 1 94.69 541 TYR B CA 1
ATOM 12554 C C . TYR B 1 541 ? 6.945 -16.531 -28.656 1 94.69 541 TYR B C 1
ATOM 12556 O O . TYR B 1 541 ? 6.219 -16.953 -29.562 1 94.69 541 TYR B O 1
ATOM 12564 N N . ILE B 1 542 ? 6.871 -16.953 -27.438 1 96.62 542 ILE B N 1
ATOM 12565 C CA . ILE B 1 542 ? 6.047 -18.094 -27.047 1 96.62 542 ILE B CA 1
ATOM 12566 C C . ILE B 1 542 ? 4.965 -17.625 -26.062 1 96.62 542 ILE B C 1
ATOM 12568 O O . ILE B 1 542 ? 5.23 -16.812 -25.172 1 96.62 542 ILE B O 1
ATOM 12572 N N . ILE B 1 543 ? 3.756 -18.062 -26.234 1 96.81 543 ILE B N 1
ATOM 12573 C CA . ILE B 1 543 ? 2.697 -17.984 -25.219 1 96.81 543 ILE B CA 1
ATOM 12574 C C . ILE B 1 543 ? 2.479 -19.359 -24.594 1 96.81 543 ILE B C 1
ATOM 12576 O O . ILE B 1 543 ? 1.93 -20.25 -25.234 1 96.81 543 ILE B O 1
ATOM 12580 N N . PRO B 1 544 ? 2.922 -19.547 -23.391 1 97.38 544 PRO B N 1
ATOM 12581 C CA . PRO B 1 544 ? 2.68 -20.844 -22.75 1 97.38 544 PRO B CA 1
ATOM 12582 C C . PRO B 1 544 ? 1.209 -21.062 -22.406 1 97.38 544 PRO B C 1
ATOM 12584 O O . PRO B 1 544 ? 0.503 -20.125 -22.062 1 97.38 544 PRO B O 1
ATOM 12587 N N . ARG B 1 545 ? 0.751 -22.312 -22.484 1 96.94 545 ARG B N 1
ATOM 12588 C CA . ARG B 1 545 ? -0.648 -22.656 -22.25 1 96.94 545 ARG B CA 1
ATOM 12589 C C . ARG B 1 545 ? -0.772 -23.938 -21.422 1 96.94 545 ARG B C 1
ATOM 12591 O O . ARG B 1 545 ? -0.157 -24.953 -21.766 1 96.94 545 ARG B O 1
ATOM 12598 N N . LEU B 1 546 ? -1.501 -23.891 -20.359 1 96.19 546 LEU B N 1
ATOM 12599 C CA . LEU B 1 546 ? -1.9 -25.094 -19.641 1 96.19 546 LEU B CA 1
ATOM 12600 C C . LEU B 1 546 ? -3.33 -25.484 -19.984 1 96.19 546 LEU B C 1
ATOM 12602 O O . LEU B 1 546 ? -4.285 -24.859 -19.531 1 96.19 546 LEU B O 1
ATOM 12606 N N . SER B 1 547 ? -3.533 -26.516 -20.766 1 94.31 547 SER B N 1
ATOM 12607 C CA . SER B 1 547 ? -4.844 -26.953 -21.234 1 94.31 547 SER B CA 1
ATOM 12608 C C . SER B 1 547 ? -5.539 -27.812 -20.188 1 94.31 547 SER B C 1
ATOM 12610 O O . SER B 1 547 ? -6.035 -28.906 -20.5 1 94.31 547 SER B O 1
ATOM 12612 N N . SER B 1 548 ? -5.523 -27.359 -18.922 1 92.88 548 SER B N 1
ATOM 12613 C CA . SER B 1 548 ? -6.129 -28.062 -17.797 1 92.88 548 SER B CA 1
ATOM 12614 C C . SER B 1 548 ? -6.586 -27.078 -16.719 1 92.88 548 SER B C 1
ATOM 12616 O O . SER B 1 548 ? -6.07 -25.969 -16.641 1 92.88 548 SER B O 1
ATOM 12618 N N . ALA B 1 549 ? -7.598 -27.453 -16 1 90.88 549 ALA B N 1
ATOM 12619 C CA . ALA B 1 549 ? -8.078 -26.625 -14.891 1 90.88 549 ALA B CA 1
ATOM 12620 C C . ALA B 1 549 ? -7.301 -26.922 -13.609 1 90.88 549 ALA B C 1
ATOM 12622 O O . ALA B 1 549 ? -7.777 -26.625 -12.508 1 90.88 549 ALA B O 1
ATOM 12623 N N . TYR B 1 550 ? -6.176 -27.469 -13.773 1 91.38 550 TYR B N 1
ATOM 12624 C CA . TYR B 1 550 ? -5.328 -27.844 -12.648 1 91.38 550 TYR B CA 1
ATOM 12625 C C . TYR B 1 550 ? -4.973 -26.625 -11.805 1 91.38 550 TYR B C 1
ATOM 12627 O O . TYR B 1 550 ? -4.676 -25.562 -12.336 1 91.38 550 TYR B O 1
ATOM 12635 N N . ASN B 1 551 ? -5.051 -26.797 -10.477 1 89.12 551 ASN B N 1
ATOM 12636 C CA . ASN B 1 551 ? -4.621 -25.75 -9.562 1 89.12 551 ASN B CA 1
ATOM 12637 C C . ASN B 1 551 ? -3.098 -25.656 -9.484 1 89.12 551 ASN B C 1
ATOM 12639 O O . ASN B 1 551 ? -2.467 -26.406 -8.734 1 89.12 551 ASN B O 1
ATOM 12643 N N . THR B 1 552 ? -2.564 -24.766 -10.055 1 89.75 552 THR B N 1
ATOM 12644 C CA . THR B 1 552 ? -1.119 -24.672 -10.227 1 89.75 552 THR B CA 1
ATOM 12645 C C . THR B 1 552 ? -0.44 -24.328 -8.906 1 89.75 552 THR B C 1
ATOM 12647 O O . THR B 1 552 ? 0.77 -24.516 -8.758 1 89.75 552 THR B O 1
ATOM 12650 N N . GLN B 1 553 ? -1.173 -23.875 -7.93 1 86 553 GLN B N 1
ATOM 12651 C CA . GLN B 1 553 ? -0.597 -23.484 -6.652 1 86 553 GLN B CA 1
ATOM 12652 C C . GLN B 1 553 ? -0.138 -24.703 -5.852 1 86 553 GLN B C 1
ATOM 12654 O O . GLN B 1 553 ? 0.604 -24.562 -4.875 1 86 553 GLN B O 1
ATOM 12659 N N . LEU B 1 554 ? -0.499 -25.828 -6.305 1 82.56 554 LEU B N 1
ATOM 12660 C CA . LEU B 1 554 ? -0.169 -27.062 -5.59 1 82.56 554 LEU B CA 1
ATOM 12661 C C . LEU B 1 554 ? 1.274 -27.484 -5.859 1 82.56 554 LEU B C 1
ATOM 12663 O O . LEU B 1 554 ? 1.827 -28.312 -5.145 1 82.56 554 LEU B O 1
ATOM 12667 N N . THR B 1 555 ? 1.862 -26.875 -6.891 1 82.19 555 THR B N 1
ATOM 12668 C CA . THR B 1 555 ? 3.209 -27.281 -7.277 1 82.19 555 THR B CA 1
ATOM 12669 C C . THR B 1 555 ? 4.242 -26.297 -6.746 1 82.19 555 THR B C 1
ATOM 12671 O O . THR B 1 555 ? 3.949 -25.109 -6.578 1 82.19 555 THR B O 1
ATOM 12674 N N . THR B 1 556 ? 5.438 -26.844 -6.461 1 80.12 556 THR B N 1
ATOM 12675 C CA . THR B 1 556 ? 6.504 -26.016 -5.914 1 80.12 556 THR B CA 1
ATOM 12676 C C . THR B 1 556 ? 7.602 -25.797 -6.945 1 80.12 556 THR B C 1
ATOM 12678 O O . THR B 1 556 ? 8.68 -25.297 -6.613 1 80.12 556 THR B O 1
ATOM 12681 N N . ILE B 1 557 ? 7.445 -26.219 -8.219 1 87.69 557 ILE B N 1
ATOM 12682 C CA . ILE B 1 557 ? 8.438 -26.031 -9.273 1 87.69 557 ILE B CA 1
ATOM 12683 C C . ILE B 1 557 ? 8.32 -24.625 -9.836 1 87.69 557 ILE B C 1
ATOM 12685 O O . ILE B 1 557 ? 7.332 -24.281 -10.492 1 87.69 557 ILE B O 1
ATOM 12689 N N . PRO B 1 558 ? 9.32 -23.797 -9.695 1 90.06 558 PRO B N 1
ATOM 12690 C CA . PRO B 1 558 ? 9.227 -22.375 -10.078 1 90.06 558 PRO B CA 1
ATOM 12691 C C . PRO B 1 558 ? 8.945 -22.188 -11.562 1 90.06 558 PRO B C 1
ATOM 12693 O O . PRO B 1 558 ? 8.109 -21.359 -11.938 1 90.06 558 PRO B O 1
ATOM 12696 N N . ALA B 1 559 ? 9.656 -22.969 -12.406 1 92.56 559 ALA B N 1
ATOM 12697 C CA . ALA B 1 559 ? 9.484 -22.812 -13.852 1 92.56 559 ALA B CA 1
ATOM 12698 C C . ALA B 1 559 ? 8.047 -23.109 -14.273 1 92.56 559 ALA B C 1
ATOM 12700 O O . ALA B 1 559 ? 7.473 -22.406 -15.094 1 92.56 559 ALA B O 1
ATOM 12701 N N . PHE B 1 560 ? 7.484 -24.172 -13.719 1 92.88 560 PHE B N 1
ATOM 12702 C CA . PHE B 1 560 ? 6.105 -24.531 -14.016 1 92.88 560 PHE B CA 1
ATOM 12703 C C . PHE B 1 560 ? 5.141 -23.438 -13.578 1 92.88 560 PHE B C 1
ATOM 12705 O O . PHE B 1 560 ? 4.301 -23 -14.359 1 92.88 560 PHE B O 1
ATOM 12712 N N . ARG B 1 561 ? 5.27 -23.031 -12.352 1 93.25 561 ARG B N 1
ATOM 12713 C CA . ARG B 1 561 ? 4.395 -22 -11.789 1 93.25 561 ARG B CA 1
ATOM 12714 C C . ARG B 1 561 ? 4.496 -20.703 -12.586 1 93.25 561 ARG B C 1
ATOM 12716 O O . ARG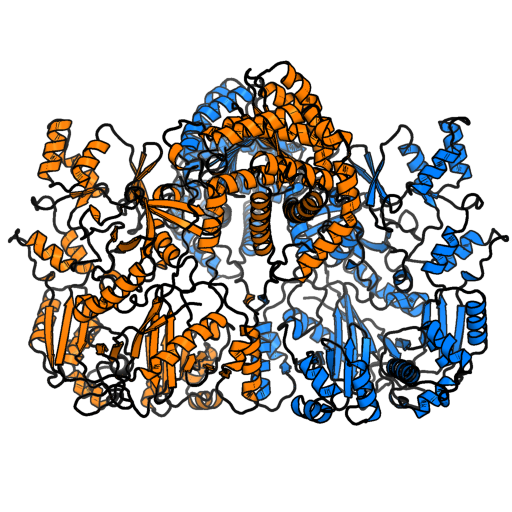 B 1 561 ? 3.484 -20.062 -12.867 1 93.25 561 ARG B O 1
ATOM 12723 N N . PHE B 1 562 ? 5.703 -20.328 -12.883 1 95.12 562 PHE B N 1
ATOM 12724 C CA . PHE B 1 562 ? 5.938 -19.094 -13.617 1 95.12 562 PHE B CA 1
ATOM 12725 C C . PHE B 1 562 ? 5.262 -19.141 -14.984 1 95.12 562 PHE B C 1
ATOM 12727 O O . PHE B 1 562 ? 4.559 -18.203 -15.359 1 95.12 562 PHE B O 1
ATOM 12734 N N . LEU B 1 563 ? 5.5 -20.156 -15.711 1 96.62 563 LEU B N 1
ATOM 12735 C CA . LEU B 1 563 ? 4.926 -20.281 -17.047 1 96.62 563 LEU B CA 1
ATOM 12736 C C . LEU B 1 563 ? 3.4 -20.281 -16.984 1 96.62 563 LEU B C 1
ATOM 12738 O O . LEU B 1 563 ? 2.738 -19.703 -17.844 1 96.62 563 LEU B O 1
ATOM 12742 N N . CYS B 1 564 ? 2.867 -20.953 -15.977 1 95.69 564 CYS B N 1
ATOM 12743 C CA . CYS B 1 564 ? 1.417 -20.984 -15.812 1 95.69 564 CYS B CA 1
ATOM 12744 C C . CYS B 1 564 ? 0.872 -19.594 -15.5 1 95.69 564 CYS B C 1
ATOM 12746 O O . CYS B 1 564 ? -0.198 -19.219 -15.984 1 95.69 564 CYS B O 1
ATOM 12748 N N . ASP B 1 565 ? 1.584 -18.859 -14.719 1 93.5 565 ASP B N 1
ATOM 12749 C CA . ASP B 1 565 ? 1.156 -17.5 -14.406 1 93.5 565 ASP B CA 1
ATOM 12750 C C . ASP B 1 565 ? 1.297 -16.594 -15.617 1 93.5 565 ASP B C 1
ATOM 12752 O O . ASP B 1 565 ? 0.494 -15.68 -15.812 1 93.5 565 ASP B O 1
ATOM 12756 N N . LEU B 1 566 ? 2.303 -16.812 -16.375 1 95.19 566 LEU B N 1
ATOM 12757 C CA . LEU B 1 566 ? 2.617 -15.953 -17.516 1 95.19 566 LEU B CA 1
ATOM 12758 C C . LEU B 1 566 ? 1.494 -15.992 -18.547 1 95.19 566 LEU B C 1
ATOM 12760 O O . LEU B 1 566 ? 1.281 -15.016 -19.266 1 95.19 566 LEU B O 1
ATOM 12764 N N . GLN B 1 567 ? 0.771 -17.094 -18.641 1 93.94 567 GLN B N 1
ATOM 12765 C CA . GLN B 1 567 ? -0.275 -17.219 -19.656 1 93.94 567 GLN B CA 1
ATOM 12766 C C . GLN B 1 567 ? -1.378 -16.188 -19.422 1 93.94 567 GLN B C 1
ATOM 12768 O O . GLN B 1 567 ? -2.148 -15.875 -20.344 1 93.94 567 GLN B O 1
ATOM 12773 N N . TYR B 1 568 ? -1.439 -15.609 -18.219 1 92.69 568 TYR B N 1
ATOM 12774 C CA . TYR B 1 568 ? -2.502 -14.664 -17.891 1 92.69 568 TYR B CA 1
ATOM 12775 C C . TYR B 1 568 ? -2.035 -13.227 -18.062 1 92.69 568 TYR B C 1
ATOM 12777 O O . TYR B 1 568 ? -2.83 -12.289 -17.953 1 92.69 568 TYR B O 1
ATOM 12785 N N . GLN B 1 569 ? -0.798 -13.008 -18.312 1 91.25 569 GLN B N 1
ATOM 12786 C CA . GLN B 1 569 ? -0.233 -11.664 -18.406 1 91.25 569 GLN B CA 1
ATOM 12787 C C . GLN B 1 569 ? -0.93 -10.852 -19.484 1 91.25 569 GLN B C 1
ATOM 12789 O O . GLN B 1 569 ? -1.078 -11.312 -20.625 1 91.25 569 GLN B O 1
ATOM 12794 N N . GLY B 1 570 ? -1.378 -9.609 -19.094 1 86.62 570 GLY B N 1
ATOM 12795 C CA . GLY B 1 570 ? -1.857 -8.633 -20.047 1 86.62 570 GLY B CA 1
ATOM 12796 C C . GLY B 1 570 ? -3.312 -8.828 -20.422 1 86.62 570 GLY B C 1
ATOM 12797 O O . GLY B 1 570 ? -3.857 -8.07 -21.234 1 86.62 570 GLY B O 1
ATOM 12798 N N . THR B 1 571 ? -3.969 -9.961 -19.906 1 91.31 571 THR B N 1
ATOM 12799 C CA . THR B 1 571 ? -5.359 -10.219 -20.266 1 91.31 571 THR B CA 1
ATOM 12800 C C . THR B 1 571 ? -6.223 -10.383 -19.016 1 91.31 571 THR B C 1
ATOM 12802 O O . THR B 1 571 ? -5.727 -10.805 -17.969 1 91.31 571 THR B O 1
ATOM 12805 N N . LYS B 1 572 ? -7.445 -10.023 -19.141 1 91.38 572 LYS B N 1
ATOM 12806 C CA . LYS B 1 572 ? -8.43 -10.25 -18.094 1 91.38 572 LYS B CA 1
ATOM 12807 C C . LYS B 1 572 ? -9.109 -11.609 -18.25 1 91.38 572 LYS B C 1
ATOM 12809 O O . LYS B 1 572 ? -10.133 -11.727 -18.922 1 91.38 572 LYS B O 1
ATOM 12814 N N . SER B 1 573 ? -8.648 -12.562 -17.438 1 92.5 573 SER B N 1
ATOM 12815 C CA . SER B 1 573 ? -9.016 -13.961 -17.672 1 92.5 573 SER B CA 1
ATOM 12816 C C . SER B 1 573 ? -10.094 -14.414 -16.688 1 92.5 573 SER B C 1
ATOM 12818 O O . SER B 1 573 ? -10.5 -15.578 -16.703 1 92.5 573 SER B O 1
ATOM 12820 N N . SER B 1 574 ? -10.57 -13.609 -15.812 1 93.38 574 SER B N 1
ATOM 12821 C CA . SER B 1 574 ? -11.656 -13.953 -14.898 1 93.38 574 SER B CA 1
ATOM 12822 C C . SER B 1 574 ? -12.727 -12.867 -14.867 1 93.38 574 SER B C 1
ATOM 12824 O O . SER B 1 574 ? -12.43 -11.703 -14.578 1 93.38 574 SER B O 1
ATOM 12826 N N . LEU B 1 575 ? -13.898 -13.203 -15.156 1 95.56 575 LEU B N 1
ATOM 12827 C CA . LEU B 1 575 ? -15.031 -12.281 -15.156 1 95.56 575 LEU B CA 1
ATOM 12828 C C . LEU B 1 575 ? -16.125 -12.75 -14.203 1 95.56 575 LEU B C 1
ATOM 12830 O O . LEU B 1 575 ? -17.234 -12.227 -14.219 1 95.56 575 LEU B O 1
ATOM 12834 N N . THR B 1 576 ? -15.773 -13.75 -13.391 1 94.81 576 THR B N 1
ATOM 12835 C CA . THR B 1 576 ? -16.766 -14.289 -12.469 1 94.81 576 THR B CA 1
ATOM 12836 C C . THR B 1 576 ? -17.109 -13.258 -11.391 1 94.81 576 THR B C 1
ATOM 12838 O O . THR B 1 576 ? -16.219 -12.719 -10.734 1 94.81 576 THR B O 1
ATOM 12841 N N . PHE B 1 577 ? -18.375 -13.023 -11.227 1 95.56 577 PHE B N 1
ATOM 12842 C CA . PHE B 1 577 ? -18.859 -12.047 -10.266 1 95.56 577 PHE B CA 1
ATOM 12843 C C . PHE B 1 577 ? -19.109 -12.695 -8.906 1 95.56 577 PHE B C 1
ATOM 12845 O O . PHE B 1 577 ? -19.656 -13.805 -8.836 1 95.56 577 PHE B O 1
ATOM 12852 N N . SER B 1 578 ? -18.703 -12.094 -7.844 1 92.69 578 SER B N 1
ATOM 12853 C CA . SER B 1 578 ? -18.984 -12.492 -6.473 1 92.69 578 SER B CA 1
ATOM 12854 C C . SER B 1 578 ? -19.172 -11.281 -5.566 1 92.69 578 SER B C 1
ATOM 12856 O O . SER B 1 578 ? -18.266 -10.469 -5.41 1 92.69 578 SER B O 1
ATOM 12858 N N . LEU B 1 579 ? -20.312 -11.164 -4.996 1 93.44 579 LEU B N 1
ATOM 12859 C CA . LEU B 1 579 ? -20.578 -10.062 -4.07 1 93.44 579 LEU B CA 1
ATOM 12860 C C . LEU B 1 579 ? -19.641 -10.133 -2.867 1 93.44 579 LEU B C 1
ATOM 12862 O O . LEU B 1 579 ? -19.266 -9.102 -2.309 1 93.44 579 LEU B O 1
ATOM 12866 N N . GLU B 1 580 ? -19.312 -11.336 -2.512 1 92.38 580 GLU B N 1
ATOM 12867 C CA . GLU B 1 580 ? -18.422 -11.555 -1.374 1 92.38 580 GLU B CA 1
ATOM 12868 C C . GLU B 1 580 ? -17.031 -10.992 -1.643 1 92.38 580 GLU B C 1
ATOM 12870 O O . GLU B 1 580 ? -16.344 -10.555 -0.717 1 92.38 580 GLU B O 1
ATOM 12875 N N . HIS B 1 581 ? -16.672 -10.992 -2.867 1 90.19 581 HIS B N 1
ATOM 12876 C CA . HIS B 1 581 ? -15.367 -10.43 -3.223 1 90.19 581 HIS B CA 1
ATOM 12877 C C . HIS B 1 581 ? -15.398 -8.906 -3.146 1 90.19 581 HIS B C 1
ATOM 12879 O O . HIS B 1 581 ? -14.391 -8.281 -2.799 1 90.19 581 HIS B O 1
ATOM 12885 N N . PHE B 1 582 ? -16.547 -8.344 -3.471 1 91.44 582 PHE B N 1
ATOM 12886 C CA . PHE B 1 582 ? -16.703 -6.895 -3.389 1 91.44 582 PHE B CA 1
ATOM 12887 C C . PHE B 1 582 ? -16.766 -6.441 -1.936 1 91.44 582 PHE B C 1
ATOM 12889 O O . PHE B 1 582 ? -16.156 -5.438 -1.566 1 91.44 582 PHE B O 1
ATOM 12896 N N . PHE B 1 583 ? -17.578 -7.23 -1.183 1 92.88 583 PHE B N 1
ATOM 12897 C CA . PHE B 1 583 ? -17.844 -6.891 0.211 1 92.88 583 PHE B CA 1
ATOM 12898 C C . PHE B 1 583 ? -17.625 -8.102 1.112 1 92.88 583 PHE B C 1
ATOM 12900 O O . PHE B 1 583 ? -18.594 -8.727 1.554 1 92.88 583 PHE B O 1
ATOM 12907 N N . PRO B 1 584 ? -16.438 -8.375 1.521 1 93.06 584 PRO B N 1
ATOM 12908 C CA . PRO B 1 584 ? -16.141 -9.609 2.26 1 93.06 584 PRO B CA 1
ATOM 12909 C C . PRO B 1 584 ? -16.594 -9.539 3.717 1 93.06 584 PRO B C 1
ATOM 12911 O O . PRO B 1 584 ? -16.703 -8.453 4.285 1 93.06 584 PRO B O 1
ATOM 12914 N N . GLY B 1 585 ? -16.875 -10.695 4.258 1 90 585 GLY B N 1
ATOM 12915 C CA . GLY B 1 585 ? -17.031 -10.82 5.699 1 90 585 GLY B CA 1
ATOM 12916 C C . GLY B 1 585 ? -18.453 -10.602 6.168 1 90 585 GLY B C 1
ATOM 12917 O O . GLY B 1 585 ? -18.688 -10.406 7.359 1 90 585 GLY B O 1
ATOM 12918 N N . LEU B 1 586 ? -19.453 -10.633 5.293 1 91.19 586 LEU B N 1
ATOM 12919 C CA . LEU B 1 586 ? -20.844 -10.484 5.688 1 91.19 586 LEU B CA 1
ATOM 12920 C C . LEU B 1 586 ? -21.516 -11.844 5.895 1 91.19 586 LEU B C 1
ATOM 12922 O O . LEU B 1 586 ? -20.953 -12.867 5.504 1 91.19 586 LEU B O 1
ATOM 12926 N N . ASP B 1 587 ? -22.656 -11.859 6.516 1 91.94 587 ASP B N 1
ATOM 12927 C CA . ASP B 1 587 ? -23.328 -13.117 6.824 1 91.94 587 ASP B CA 1
ATOM 12928 C C . ASP B 1 587 ? -24.391 -13.438 5.785 1 91.94 587 ASP B C 1
ATOM 12930 O O . ASP B 1 587 ? -24.891 -14.562 5.73 1 91.94 587 ASP B O 1
ATOM 12934 N N . PHE B 1 588 ? -24.781 -12.469 4.957 1 92.06 588 PHE B N 1
ATOM 12935 C CA . PHE B 1 588 ? -25.797 -12.672 3.936 1 92.06 588 PHE B CA 1
ATOM 12936 C C . PHE B 1 588 ? -25.469 -11.875 2.68 1 92.06 588 PHE B C 1
ATOM 12938 O O . PHE B 1 588 ? -25.016 -10.727 2.764 1 92.06 588 PHE B O 1
ATOM 12945 N N . TYR B 1 589 ? -25.594 -12.406 1.545 1 93.94 589 TYR B N 1
ATOM 12946 C CA . TYR B 1 589 ? -25.469 -11.789 0.227 1 93.94 589 TYR B CA 1
ATOM 12947 C C . TYR B 1 589 ? -26.703 -12.062 -0.627 1 93.94 589 TYR B C 1
ATOM 12949 O O . TYR B 1 589 ? -27 -13.211 -0.951 1 93.94 589 TYR B O 1
ATOM 12957 N N . PRO B 1 590 ? -27.453 -11.07 -1.001 1 93.5 590 PRO B N 1
ATOM 12958 C CA . PRO B 1 590 ? -28.641 -11.289 -1.84 1 93.5 590 PRO B CA 1
ATOM 12959 C C . PRO B 1 590 ? -28.281 -11.703 -3.266 1 93.5 590 PRO B C 1
ATOM 12961 O O . PRO B 1 590 ? -27.125 -11.57 -3.682 1 93.5 590 PRO B O 1
ATOM 12964 N N . ARG B 1 591 ? -29.25 -12.266 -3.973 1 95.12 591 ARG B N 1
ATOM 12965 C CA . ARG B 1 591 ? -29.078 -12.578 -5.387 1 95.12 591 ARG B CA 1
ATOM 12966 C C . ARG B 1 591 ? -28.797 -11.32 -6.199 1 95.12 591 ARG B C 1
ATOM 12968 O O . ARG B 1 591 ? -29.406 -10.273 -5.953 1 95.12 591 ARG B O 1
ATOM 12975 N N . VAL B 1 592 ? -27.859 -11.352 -7.059 1 96.12 592 VAL B N 1
ATOM 12976 C CA . VAL B 1 592 ? -27.578 -10.242 -7.965 1 96.12 592 VAL B CA 1
ATOM 12977 C C . VAL B 1 592 ? -27.922 -10.648 -9.398 1 96.12 592 VAL B C 1
ATOM 12979 O O . VAL B 1 592 ? -27.469 -11.688 -9.883 1 96.12 592 VAL B O 1
ATOM 12982 N N . GLN B 1 593 ? -28.656 -9.898 -10.031 1 95.75 593 GLN B N 1
ATOM 12983 C CA . GLN B 1 593 ? -29.125 -10.203 -11.375 1 95.75 593 GLN B CA 1
ATOM 12984 C C . GLN B 1 593 ? -28.891 -9.031 -12.32 1 95.75 593 GLN B C 1
ATOM 12986 O O . GLN B 1 593 ? -29.062 -7.875 -11.938 1 95.75 593 GLN B O 1
ATOM 12991 N N . LEU B 1 594 ? -28.422 -9.211 -13.484 1 96.31 594 LEU B N 1
ATOM 12992 C CA . LEU B 1 594 ? -28.312 -8.273 -14.594 1 96.31 594 LEU B CA 1
ATOM 12993 C C . LEU B 1 594 ? -29.297 -8.641 -15.711 1 96.31 594 LEU B C 1
ATOM 12995 O O . LEU B 1 594 ? -29.031 -9.57 -16.484 1 96.31 594 LEU B O 1
ATOM 12999 N N . ASP B 1 595 ? -30.359 -7.969 -15.742 1 91.94 595 ASP B N 1
ATOM 13000 C CA . ASP B 1 595 ? -31.469 -8.32 -16.609 1 91.94 595 ASP B CA 1
ATOM 13001 C C . ASP B 1 595 ? -32 -9.727 -16.297 1 91.94 595 ASP B C 1
ATOM 13003 O O . ASP B 1 595 ? -32.438 -9.984 -15.172 1 91.94 595 ASP B O 1
ATOM 13007 N N . ARG B 1 596 ? -31.875 -10.648 -17.219 1 93.81 596 ARG B N 1
ATOM 13008 C CA . ARG B 1 596 ? -32.406 -11.984 -16.906 1 93.81 596 ARG B CA 1
ATOM 13009 C C . ARG B 1 596 ? -31.266 -12.914 -16.469 1 93.81 596 ARG B C 1
ATOM 13011 O O . ARG B 1 596 ? -31.5 -14.086 -16.188 1 93.81 596 ARG B O 1
ATOM 13018 N N . THR B 1 597 ? -30.062 -12.43 -16.422 1 97.25 597 THR B N 1
ATOM 13019 C CA . THR B 1 597 ? -28.906 -13.242 -16.047 1 97.25 597 THR B CA 1
ATOM 13020 C C . THR B 1 597 ? -28.625 -13.125 -14.555 1 97.25 597 THR B C 1
ATOM 13022 O O . THR B 1 597 ? -28.438 -12.016 -14.039 1 97.25 597 THR B O 1
ATOM 13025 N N . VAL B 1 598 ? -28.609 -14.195 -13.828 1 97.38 598 VAL B N 1
ATOM 13026 C CA . VAL B 1 598 ? -28.234 -14.227 -12.422 1 97.38 598 VAL B CA 1
ATOM 13027 C C . VAL B 1 598 ? -26.719 -14.352 -12.289 1 97.38 598 VAL B C 1
ATOM 13029 O O . VAL B 1 598 ? -26.141 -15.367 -12.688 1 97.38 598 VAL B O 1
ATOM 13032 N N . LEU B 1 599 ? -26.078 -13.383 -11.734 1 97.12 599 LEU B N 1
ATOM 13033 C CA . LEU B 1 599 ? -24.625 -13.344 -11.625 1 97.12 599 LEU B CA 1
ATOM 13034 C C . LEU B 1 599 ? -24.156 -14.078 -10.375 1 97.12 599 LEU B C 1
ATOM 13036 O O . LEU B 1 599 ? -23.047 -14.617 -10.344 1 97.12 599 LEU B O 1
ATOM 13040 N N . SER B 1 600 ? -24.969 -14.031 -9.344 1 95.75 600 SER B N 1
ATOM 13041 C CA . SER B 1 600 ? -24.656 -14.719 -8.094 1 95.75 600 SER B CA 1
ATOM 13042 C C . SER B 1 600 ? -25.922 -15.047 -7.32 1 95.75 600 SER B C 1
ATOM 13044 O O . SER B 1 600 ? -26.797 -14.195 -7.16 1 95.75 600 SER B O 1
ATOM 13046 N N . PRO B 1 601 ? -25.984 -16.219 -6.828 1 95.69 601 PRO B N 1
ATOM 13047 C CA . PRO B 1 601 ? -27.156 -16.578 -6.008 1 95.69 601 PRO B CA 1
ATOM 13048 C C . PRO B 1 601 ? -27.078 -16 -4.598 1 95.69 601 PRO B C 1
ATOM 13050 O O . PRO B 1 601 ? -26.016 -15.562 -4.156 1 95.69 601 PRO B O 1
ATOM 13053 N N . ALA B 1 602 ? -28.25 -15.961 -3.949 1 95.19 602 ALA B N 1
ATOM 13054 C CA . ALA B 1 602 ? -28.266 -15.57 -2.541 1 95.19 602 ALA B CA 1
ATOM 13055 C C . ALA B 1 602 ? -27.422 -16.547 -1.701 1 95.19 602 ALA B C 1
ATOM 13057 O O . ALA B 1 602 ? -27.422 -17.75 -1.955 1 95.19 602 ALA B O 1
ATOM 13058 N N . LYS B 1 603 ? -26.766 -16.062 -0.748 1 94.81 603 LYS B N 1
ATOM 13059 C CA . LYS B 1 603 ? -25.828 -16.844 0.064 1 94.81 603 LYS B CA 1
ATOM 13060 C C . LYS B 1 603 ? -25.938 -16.469 1.538 1 94.81 603 LYS B C 1
ATOM 13062 O O . LYS B 1 603 ? -26.062 -15.281 1.876 1 94.81 603 LYS B O 1
ATOM 13067 N N . TRP B 1 604 ? -26.047 -17.422 2.408 1 95.38 604 TRP B N 1
ATOM 13068 C CA . TRP B 1 604 ? -26.031 -17.25 3.855 1 95.38 604 TRP B CA 1
ATOM 13069 C C . TRP B 1 604 ? -24.812 -17.891 4.484 1 95.38 604 TRP B C 1
ATOM 13071 O O . TRP B 1 604 ? -24.516 -19.062 4.242 1 95.38 604 TRP B O 1
ATOM 13081 N N . ILE B 1 605 ? -24.047 -17.219 5.195 1 95.19 605 ILE B N 1
ATOM 13082 C CA . ILE B 1 605 ? -22.906 -17.734 5.934 1 95.19 605 ILE B CA 1
ATOM 13083 C C . ILE B 1 605 ? -23.219 -17.75 7.43 1 95.19 605 ILE B C 1
ATOM 13085 O O . ILE B 1 605 ? -23.438 -16.703 8.047 1 95.19 605 ILE B O 1
ATOM 13089 N N . LEU B 1 606 ? -23.281 -18.891 8.016 1 95.5 606 LEU B N 1
ATOM 13090 C CA . LEU B 1 606 ? -23.703 -19.062 9.406 1 95.5 606 LEU B CA 1
ATOM 13091 C C . LEU B 1 606 ? -22.5 -19.328 10.305 1 95.5 606 LEU B C 1
ATOM 13093 O O . LEU B 1 606 ? -21.594 -20.062 9.938 1 95.5 606 LEU B O 1
ATOM 13097 N N . ASP B 1 607 ? -22.5 -18.719 11.391 1 93.25 607 ASP B N 1
ATOM 13098 C CA . ASP B 1 607 ? -21.453 -18.953 12.383 1 93.25 607 ASP B CA 1
ATOM 13099 C C . ASP B 1 607 ? -21.859 -20.062 13.352 1 93.25 607 ASP B C 1
ATOM 13101 O O . ASP B 1 607 ? -22.922 -20.672 13.203 1 93.25 607 ASP B O 1
ATOM 13105 N N . GLU B 1 608 ? -21.062 -20.297 14.297 1 94.31 608 GLU B N 1
ATOM 13106 C CA . GLU B 1 608 ? -21.25 -21.391 15.227 1 94.31 608 GLU B CA 1
ATOM 13107 C C . GLU B 1 608 ? -22.531 -21.234 16.031 1 94.31 608 GLU B C 1
ATOM 13109 O O . GLU B 1 608 ? -23.234 -22.219 16.281 1 94.31 608 GLU B O 1
ATOM 13114 N N . ASN B 1 609 ? -22.891 -20.016 16.406 1 92 609 ASN B N 1
ATOM 13115 C CA . ASN B 1 609 ? -24.078 -19.766 17.219 1 92 609 ASN B CA 1
ATOM 13116 C C . ASN B 1 609 ? -25.359 -20.078 16.453 1 92 609 ASN B C 1
ATOM 13118 O O . ASN B 1 609 ? -26.266 -20.703 16.984 1 92 609 ASN B O 1
ATOM 13122 N N . LYS B 1 610 ? -25.406 -19.641 15.266 1 93.38 610 LYS B N 1
ATOM 13123 C CA . LYS B 1 610 ? -26.562 -19.906 14.422 1 93.38 610 LYS B CA 1
ATOM 13124 C C . LYS B 1 610 ? -26.703 -21.406 14.125 1 93.38 610 LYS B C 1
ATOM 13126 O O . LYS B 1 610 ? -27.812 -21.938 14.086 1 93.38 610 LYS B O 1
ATOM 13131 N N . ILE B 1 611 ? -25.594 -22.062 13.891 1 96.5 611 ILE B N 1
ATOM 13132 C CA . ILE B 1 611 ? -25.578 -23.5 13.625 1 96.5 611 ILE B CA 1
ATOM 13133 C C . ILE B 1 611 ? -26.156 -24.25 14.82 1 96.5 611 ILE B C 1
ATOM 13135 O O . ILE B 1 611 ? -27 -25.141 14.664 1 96.5 611 ILE B O 1
ATOM 13139 N N . GLN B 1 612 ? -25.75 -23.844 16.031 1 95.62 612 GLN B N 1
ATOM 13140 C CA . GLN B 1 612 ? -26.203 -24.516 17.25 1 95.62 612 GLN B CA 1
ATOM 13141 C C . GLN B 1 612 ? -27.719 -24.328 17.422 1 95.62 612 GLN B C 1
ATOM 13143 O O . GLN B 1 612 ? -28.406 -25.266 17.828 1 95.62 612 GLN B O 1
ATOM 13148 N N . ARG B 1 613 ? -28.188 -23.172 17.094 1 95.25 613 ARG B N 1
ATOM 13149 C CA . ARG B 1 613 ? -29.625 -22.922 17.188 1 95.25 613 ARG B CA 1
ATOM 13150 C C . ARG B 1 613 ? -30.406 -23.859 16.281 1 95.25 613 ARG B C 1
ATOM 13152 O O . ARG B 1 613 ? -31.469 -24.359 16.672 1 95.25 613 ARG B O 1
ATOM 13159 N N . ILE B 1 614 ? -29.922 -24.078 15.102 1 96.5 614 ILE B N 1
ATOM 13160 C CA . ILE B 1 614 ? -30.578 -24.953 14.133 1 96.5 614 ILE B CA 1
ATOM 13161 C C . ILE B 1 614 ? -30.516 -26.406 14.617 1 96.5 614 ILE B C 1
ATOM 13163 O O . ILE B 1 614 ? -31.5 -27.125 14.578 1 96.5 614 ILE B O 1
ATOM 13167 N N . VAL B 1 615 ? -29.344 -26.828 15.086 1 96 615 VAL B N 1
ATOM 13168 C CA . VAL B 1 615 ? -29.125 -28.188 15.562 1 96 615 VAL B CA 1
ATOM 13169 C C . VAL B 1 615 ? -30.031 -28.469 16.75 1 96 615 VAL B C 1
ATOM 13171 O O . VAL B 1 615 ? -30.531 -29.578 16.922 1 96 615 VAL B O 1
ATOM 13174 N N . ASP B 1 616 ? -30.375 -27.375 17.516 1 94.69 616 ASP B N 1
ATOM 13175 C CA . ASP B 1 616 ? -31.203 -27.5 18.703 1 94.69 616 ASP B CA 1
ATOM 13176 C C . ASP B 1 616 ? -32.688 -27.547 18.328 1 94.69 616 ASP B C 1
ATOM 13178 O O . ASP B 1 616 ? -33.531 -27.688 19.203 1 94.69 616 ASP B O 1
ATOM 13182 N N . GLY B 1 617 ? -33.031 -27.375 17.141 1 93.38 617 GLY B N 1
ATOM 13183 C CA . GLY B 1 617 ? -34.406 -27.594 16.719 1 93.38 617 GLY B CA 1
ATOM 13184 C C . GLY B 1 617 ? -35.094 -26.328 16.281 1 93.38 617 GLY B C 1
ATOM 13185 O O . GLY B 1 617 ? -36.312 -26.328 16.062 1 93.38 617 GLY B O 1
ATOM 13186 N N . HIS B 1 618 ? -34.438 -25.219 16.062 1 94.88 618 HIS B N 1
ATOM 13187 C CA . HIS B 1 618 ? -35.062 -23.938 15.742 1 94.88 618 HIS B CA 1
ATOM 13188 C C . HIS B 1 618 ? -34.906 -23.609 14.258 1 94.88 618 HIS B C 1
ATOM 13190 O O . HIS B 1 618 ? -34.656 -22.453 13.891 1 94.88 618 HIS B O 1
ATOM 13196 N N . PHE B 1 619 ? -35 -24.609 13.406 1 95.94 619 PHE B N 1
ATOM 13197 C CA . PHE B 1 619 ? -34.844 -24.406 11.977 1 95.94 619 PHE B CA 1
ATOM 13198 C C . PHE B 1 619 ? -35.969 -23.531 11.414 1 95.94 619 PHE B C 1
ATOM 13200 O O . PHE B 1 619 ? -35.719 -22.688 10.547 1 95.94 619 PHE B O 1
ATOM 13207 N N . ASP B 1 620 ? -37.125 -23.703 11.891 1 94.44 620 ASP B N 1
ATOM 13208 C CA . ASP B 1 620 ? -38.281 -22.953 11.375 1 94.44 620 ASP B CA 1
ATOM 13209 C C . ASP B 1 620 ? -38.125 -21.469 11.656 1 94.44 620 ASP B C 1
ATOM 13211 O O . ASP B 1 620 ? -38.469 -20.641 10.812 1 94.44 620 ASP B O 1
ATOM 13215 N N . GLU B 1 621 ? -37.656 -21.188 12.758 1 93.25 621 GLU B N 1
ATOM 13216 C CA . GLU B 1 621 ? -37.406 -19.781 13.094 1 93.25 621 GLU B CA 1
ATOM 13217 C C . GLU B 1 621 ? -36.344 -19.203 12.172 1 93.25 621 GLU B C 1
ATOM 13219 O O . GLU B 1 621 ? -36.469 -18.062 11.711 1 93.25 621 GLU B O 1
ATOM 13224 N N . PHE B 1 622 ? -35.406 -19.984 12.016 1 91.88 622 PHE B N 1
ATOM 13225 C CA . PHE B 1 622 ? -34.344 -19.562 11.117 1 91.88 622 PHE B CA 1
ATOM 13226 C C . PHE B 1 622 ? -34.844 -19.344 9.711 1 91.88 622 PHE B C 1
ATOM 13228 O O . PHE B 1 622 ? -34.531 -18.344 9.062 1 91.88 622 PHE B O 1
ATOM 13235 N N . LYS B 1 623 ? -35.531 -20.297 9.172 1 93.44 623 LYS B N 1
ATOM 13236 C CA . LYS B 1 623 ? -36.125 -20.25 7.836 1 93.44 623 LYS B CA 1
ATOM 13237 C C . LYS B 1 623 ? -36.938 -18.969 7.648 1 93.44 623 LYS B C 1
ATOM 13239 O O . LYS B 1 623 ? -36.812 -18.297 6.621 1 93.44 623 LYS B O 1
ATOM 13244 N N . GLU B 1 624 ? -37.656 -18.578 8.641 1 90.75 624 GLU B N 1
ATOM 13245 C CA . GLU B 1 624 ? -38.5 -17.375 8.578 1 90.75 624 GLU B CA 1
ATOM 13246 C C . GLU B 1 624 ? -37.656 -16.109 8.68 1 90.75 624 GLU B C 1
ATOM 13248 O O . GLU B 1 624 ? -37.812 -15.18 7.895 1 90.75 624 GLU B O 1
ATOM 13253 N N . GLU B 1 625 ? -36.75 -16.156 9.594 1 86.44 625 GLU B N 1
ATOM 13254 C CA . GLU B 1 625 ? -35.906 -15 9.852 1 86.44 625 GLU B CA 1
ATOM 13255 C C . GLU B 1 625 ? -35.062 -14.664 8.633 1 86.44 625 GLU B C 1
ATOM 13257 O O . GLU B 1 625 ? -34.812 -13.492 8.344 1 86.44 625 GLU B O 1
ATOM 13262 N N . HIS B 1 626 ? -34.688 -15.656 7.91 1 89.38 626 HIS B N 1
ATOM 13263 C CA . HIS B 1 626 ? -33.719 -15.453 6.824 1 89.38 626 HIS B CA 1
ATOM 13264 C C . HIS B 1 626 ? -34.375 -15.656 5.465 1 89.38 626 HIS B C 1
ATOM 13266 O O . HIS B 1 626 ? -33.719 -15.57 4.43 1 89.38 626 HIS B O 1
ATOM 13272 N N . GLN B 1 627 ? -35.625 -15.906 5.465 1 87.69 627 GLN B N 1
ATOM 13273 C CA . GLN B 1 627 ? -36.406 -16.125 4.242 1 87.69 627 GLN B CA 1
ATOM 13274 C C . GLN B 1 627 ? -35.719 -17.141 3.34 1 87.69 627 GLN B C 1
ATOM 13276 O O . GLN B 1 627 ? -35.469 -16.875 2.158 1 87.69 627 GLN B O 1
ATOM 13281 N N . LEU B 1 628 ? -35.406 -18.297 3.906 1 93 628 LEU B N 1
ATOM 13282 C CA . LEU B 1 628 ? -34.75 -19.375 3.166 1 93 628 LEU B CA 1
ATOM 13283 C C . LEU B 1 628 ? -35.688 -19.938 2.111 1 93 628 LEU B C 1
ATOM 13285 O O . LEU B 1 628 ? -36.844 -20.203 2.396 1 93 628 LEU B O 1
ATOM 13289 N N . PRO B 1 629 ? -35.25 -20.109 0.95 1 94.19 629 PRO B N 1
ATOM 13290 C CA . PRO B 1 629 ? -36.094 -20.641 -0.107 1 94.19 629 PRO B CA 1
ATOM 13291 C C . PRO B 1 629 ? -36.469 -22.094 0.117 1 94.19 629 PRO B C 1
ATOM 13293 O O . PRO B 1 629 ? -35.969 -22.734 1.041 1 94.19 629 PRO B O 1
ATOM 13296 N N . ALA B 1 630 ? -37.344 -22.562 -0.736 1 94.62 630 ALA B N 1
ATOM 13297 C CA . ALA B 1 630 ? -37.844 -23.938 -0.625 1 94.62 630 ALA B CA 1
ATOM 13298 C C . ALA B 1 630 ? -36.688 -24.953 -0.734 1 94.62 630 ALA B C 1
ATOM 13300 O O . ALA B 1 630 ? -36.719 -25.984 -0.065 1 94.62 630 ALA B O 1
ATOM 13301 N N . TYR B 1 631 ? -35.781 -24.672 -1.629 1 96.44 631 TYR B N 1
ATOM 13302 C CA . TYR B 1 631 ? -34.594 -25.5 -1.757 1 96.44 631 TYR B CA 1
ATOM 13303 C C . TYR B 1 631 ? -33.344 -24.688 -1.487 1 96.44 631 TYR B C 1
ATOM 13305 O O . TYR B 1 631 ? -33.25 -23.516 -1.872 1 96.44 631 TYR B O 1
ATOM 13313 N N . PHE B 1 632 ? -32.438 -25.25 -0.763 1 97.12 632 PHE B N 1
ATOM 13314 C CA . PHE B 1 632 ? -31.156 -24.625 -0.514 1 97.12 632 PHE B CA 1
ATOM 13315 C C . PHE B 1 632 ? -30.031 -25.656 -0.546 1 97.12 632 PHE B C 1
ATOM 13317 O O . PHE B 1 632 ? -30.297 -26.859 -0.425 1 97.12 632 PHE B O 1
ATOM 13324 N N . SER B 1 633 ? -28.828 -25.234 -0.792 1 97.69 633 SER B N 1
ATOM 13325 C CA . SER B 1 633 ? -27.688 -26.141 -0.826 1 97.69 633 SER B CA 1
ATOM 13326 C C . SER B 1 633 ? -26.688 -25.812 0.274 1 97.69 633 SER B C 1
ATOM 13328 O O . SER B 1 633 ? -26.469 -24.641 0.593 1 97.69 633 SER B O 1
ATOM 13330 N N . LEU B 1 634 ? -26.141 -26.797 0.872 1 97.94 634 LEU B N 1
ATOM 13331 C CA . LEU B 1 634 ? -25 -26.703 1.771 1 97.94 634 LEU B CA 1
ATOM 13332 C C . LEU B 1 634 ? -23.688 -26.828 1.002 1 97.94 634 LEU B C 1
ATOM 13334 O O . LEU B 1 634 ? -23.406 -27.891 0.425 1 97.94 634 LEU B O 1
ATOM 13338 N N . ASN B 1 635 ? -22.922 -25.766 1.046 1 96.06 635 ASN B N 1
ATOM 13339 C CA . ASN B 1 635 ? -21.75 -25.734 0.173 1 96.06 635 ASN B CA 1
ATOM 13340 C C . ASN B 1 635 ? -20.453 -25.812 0.971 1 96.06 635 ASN B C 1
ATOM 13342 O O . ASN B 1 635 ? -20.266 -25.062 1.932 1 96.06 635 ASN B O 1
ATOM 13346 N N . GLU B 1 636 ? -19.578 -26.625 0.623 1 91.88 636 GLU B N 1
ATOM 13347 C CA . GLU B 1 636 ? -18.219 -26.797 1.148 1 91.88 636 GLU B CA 1
ATOM 13348 C C . GLU B 1 636 ? -17.203 -26.906 0.019 1 91.88 636 GLU B C 1
ATOM 13350 O O . GLU B 1 636 ? -16.938 -28 -0.473 1 91.88 636 GLU B O 1
ATOM 13355 N N . GLY B 1 637 ? -16.594 -25.828 -0.28 1 81.69 637 GLY B N 1
ATOM 13356 C CA . GLY B 1 637 ? -15.758 -25.844 -1.467 1 81.69 637 GLY B CA 1
ATOM 13357 C C . GLY B 1 637 ? -16.547 -26.047 -2.75 1 81.69 637 GLY B C 1
ATOM 13358 O O . GLY B 1 637 ? -17.5 -25.328 -3.021 1 81.69 637 GLY B O 1
ATOM 13359 N N . ASP B 1 638 ? -16.141 -27.062 -3.5 1 82.06 638 ASP B N 1
ATOM 13360 C CA . ASP B 1 638 ? -16.859 -27.375 -4.738 1 82.06 638 ASP B CA 1
ATOM 13361 C C . ASP B 1 638 ? -17.969 -28.391 -4.496 1 82.06 638 ASP B C 1
ATOM 13363 O O . ASP B 1 638 ? -18.734 -28.719 -5.41 1 82.06 638 ASP B O 1
ATOM 13367 N N . ASN B 1 639 ? -18.109 -28.828 -3.299 1 90.25 639 ASN B N 1
ATOM 13368 C CA . ASN B 1 639 ? -19.141 -29.812 -2.955 1 90.25 639 ASN B CA 1
ATOM 13369 C C . ASN B 1 639 ? -20.375 -29.125 -2.385 1 90.25 639 ASN B C 1
ATOM 13371 O O . ASN B 1 639 ? -20.281 -28.109 -1.713 1 90.25 639 ASN B O 1
ATOM 13375 N N . PHE B 1 640 ? -21.438 -29.734 -2.787 1 95.62 640 PHE B N 1
ATOM 13376 C CA . PHE B 1 640 ? -22.641 -29.219 -2.164 1 95.62 640 PHE B CA 1
ATOM 13377 C C . PHE B 1 640 ? -23.719 -30.297 -2.08 1 95.62 640 PHE B C 1
ATOM 13379 O O . PHE B 1 640 ? -23.641 -31.297 -2.787 1 95.62 640 PHE B O 1
ATOM 13386 N N . LEU B 1 641 ? -24.625 -30.172 -1.163 1 97.75 641 LEU B N 1
ATOM 13387 C CA . LEU B 1 641 ? -25.812 -30.984 -0.958 1 97.75 641 LEU B CA 1
ATOM 13388 C C . LEU B 1 641 ? -27.078 -30.125 -1.02 1 97.75 641 LEU B C 1
ATOM 13390 O O . LEU B 1 641 ? -27.078 -29 -0.53 1 97.75 641 LEU B O 1
ATOM 13394 N N . VAL B 1 642 ? -28.078 -30.688 -1.64 1 98.25 642 VAL B N 1
ATOM 13395 C CA . VAL B 1 642 ? -29.328 -29.938 -1.798 1 98.25 642 VAL B CA 1
ATOM 13396 C C . VAL B 1 642 ? -30.375 -30.453 -0.813 1 98.25 642 VAL B C 1
ATOM 13398 O O . VAL B 1 642 ? -30.516 -31.672 -0.634 1 98.25 642 VAL B O 1
ATOM 13401 N N . PHE B 1 643 ? -31.078 -29.562 -0.175 1 97.81 643 PHE B N 1
ATOM 13402 C CA . PHE B 1 643 ? -32.094 -29.891 0.814 1 97.81 643 PHE B CA 1
ATOM 13403 C C . PHE B 1 643 ? -33.406 -29.188 0.492 1 97.81 643 PHE B C 1
ATOM 13405 O O . PHE B 1 643 ? -33.406 -28.078 -0.038 1 97.81 643 PHE B O 1
ATOM 13412 N N . ASN B 1 644 ? -34.5 -29.844 0.764 1 96.69 644 ASN B N 1
ATOM 13413 C CA . ASN B 1 644 ? -35.812 -29.25 0.73 1 96.69 644 ASN B CA 1
ATOM 13414 C C . ASN B 1 644 ? -36.25 -28.781 2.113 1 96.69 644 ASN B C 1
ATOM 13416 O O . ASN B 1 644 ? -36.438 -29.594 3.021 1 96.69 644 ASN B O 1
ATOM 13420 N N . SER B 1 645 ? -36.469 -27.516 2.227 1 95.81 645 SER B N 1
ATOM 13421 C CA . SER B 1 645 ? -36.75 -26.906 3.525 1 95.81 645 SER B CA 1
ATOM 13422 C C . SER B 1 645 ? -38.094 -27.344 4.066 1 95.81 645 SER B C 1
ATOM 13424 O O . SER B 1 645 ? -38.375 -27.172 5.254 1 95.81 645 SER B O 1
ATOM 13426 N N . ASN B 1 646 ? -38.938 -28.016 3.268 1 94.25 646 ASN B N 1
ATOM 13427 C CA . ASN B 1 646 ? -40.281 -28.438 3.682 1 94.25 646 ASN B CA 1
ATOM 13428 C C . ASN B 1 646 ? -40.312 -29.938 3.953 1 94.25 646 ASN B C 1
ATOM 13430 O O . ASN B 1 646 ? -41.375 -30.5 4.273 1 94.25 646 ASN B O 1
ATOM 13434 N N . ASN B 1 647 ? -39.219 -30.625 3.777 1 94.38 647 ASN B N 1
ATOM 13435 C CA . ASN B 1 647 ? -39.125 -32.062 4.02 1 94.38 647 ASN B CA 1
ATOM 13436 C C . ASN B 1 647 ? -38.406 -32.344 5.344 1 94.38 647 ASN B C 1
ATOM 13438 O O . ASN B 1 647 ? -37.219 -32.094 5.492 1 94.38 647 ASN B O 1
ATOM 13442 N N . LEU B 1 648 ? -39.094 -32.969 6.188 1 93.81 648 LEU B N 1
ATOM 13443 C CA . LEU B 1 648 ? -38.594 -33.188 7.547 1 93.81 648 LEU B CA 1
ATOM 13444 C C . LEU B 1 648 ? -37.375 -34.094 7.543 1 93.81 648 LEU B C 1
ATOM 13446 O O . LEU B 1 648 ? -36.469 -33.906 8.344 1 93.81 648 LEU B O 1
ATOM 13450 N N . ASN B 1 649 ? -37.438 -35.062 6.719 1 92.88 649 ASN B N 1
ATOM 13451 C CA . ASN B 1 649 ? -36.281 -35.938 6.625 1 92.88 649 ASN B CA 1
ATOM 13452 C C . ASN B 1 649 ? -35.031 -35.188 6.164 1 92.88 649 ASN B C 1
ATOM 13454 O O . ASN B 1 649 ? -33.938 -35.406 6.688 1 92.88 649 ASN B O 1
ATOM 13458 N N . ASP B 1 650 ? -35.219 -34.375 5.184 1 95.56 650 ASP B N 1
ATOM 13459 C CA . ASP B 1 650 ? -34.094 -33.562 4.695 1 95.56 650 ASP B CA 1
ATOM 13460 C C . ASP B 1 650 ? -33.531 -32.688 5.805 1 95.56 650 ASP B C 1
ATOM 13462 O O . ASP B 1 650 ? -32.312 -32.562 5.945 1 95.56 650 ASP B O 1
ATOM 13466 N N . ILE B 1 651 ? -34.344 -32.094 6.566 1 96.12 651 ILE B N 1
ATOM 13467 C CA . ILE B 1 651 ? -33.938 -31.156 7.613 1 96.12 651 ILE B CA 1
ATOM 13468 C C . ILE B 1 651 ? -33.188 -31.922 8.711 1 96.12 651 ILE B C 1
ATOM 13470 O O . ILE B 1 651 ? -32.219 -31.422 9.273 1 96.12 651 ILE B O 1
ATOM 13474 N N . ASP B 1 652 ? -33.688 -33.094 8.969 1 95.19 652 ASP B N 1
ATOM 13475 C CA . ASP B 1 652 ? -33.031 -33.938 9.961 1 95.19 652 ASP B CA 1
ATOM 13476 C C . ASP B 1 652 ? -31.609 -34.281 9.516 1 95.19 652 ASP B C 1
ATOM 13478 O O . ASP B 1 652 ? -30.656 -34.188 10.305 1 95.19 652 ASP B O 1
ATOM 13482 N N . ILE B 1 653 ? -31.516 -34.656 8.297 1 95.94 653 ILE B N 1
ATOM 13483 C CA . ILE B 1 653 ? -30.188 -34.969 7.762 1 95.94 653 ILE B CA 1
ATOM 13484 C C . ILE B 1 653 ? -29.344 -33.719 7.723 1 95.94 653 ILE B C 1
ATOM 13486 O O . ILE B 1 653 ? -28.141 -33.75 8 1 95.94 653 ILE B O 1
ATOM 13490 N N . PHE B 1 654 ? -29.969 -32.625 7.398 1 96.69 654 PHE B N 1
ATOM 13491 C CA . PHE B 1 654 ? -29.266 -31.344 7.387 1 96.69 654 PHE B CA 1
ATOM 13492 C C . PHE B 1 654 ? -28.656 -31.047 8.75 1 96.69 654 PHE B C 1
ATOM 13494 O O . PHE B 1 654 ? -27.484 -30.703 8.852 1 96.69 654 PHE B O 1
ATOM 13501 N N . ARG B 1 655 ? -29.391 -31.188 9.734 1 96.88 655 ARG B N 1
ATOM 13502 C CA . ARG B 1 655 ? -28.938 -30.953 11.102 1 96.88 655 ARG B CA 1
ATOM 13503 C C . ARG B 1 655 ? -27.734 -31.828 11.438 1 96.88 655 ARG B C 1
ATOM 13505 O O . ARG B 1 655 ? -26.781 -31.375 12.062 1 96.88 655 ARG B O 1
ATOM 13512 N N . LYS B 1 656 ? -27.781 -33.031 10.977 1 95.31 656 LYS B N 1
ATOM 13513 C CA . LYS B 1 656 ? -26.688 -33.938 11.219 1 95.31 656 LYS B CA 1
ATOM 13514 C C . LYS B 1 656 ? -25.422 -33.531 10.469 1 95.31 656 LYS B C 1
ATOM 13516 O O . LYS B 1 656 ? -24.312 -33.688 10.977 1 95.31 656 LYS B O 1
ATOM 13521 N N . CYS B 1 657 ? -25.625 -33 9.289 1 95.62 657 CYS B N 1
ATOM 13522 C CA . CYS B 1 657 ? -24.516 -32.625 8.43 1 95.62 657 CYS B CA 1
ATOM 13523 C C . CYS B 1 657 ? -23.781 -31.406 9 1 95.62 657 CYS B C 1
ATOM 13525 O O . CYS B 1 657 ? -22.562 -31.266 8.812 1 95.62 657 CYS B O 1
ATOM 13527 N N . ILE B 1 658 ? -24.438 -30.5 9.672 1 96.88 658 ILE B N 1
ATOM 13528 C CA . ILE B 1 658 ? -23.812 -29.234 10.047 1 96.88 658 ILE B CA 1
ATOM 13529 C C . ILE B 1 658 ? -23.406 -29.266 11.523 1 96.88 658 ILE B C 1
ATOM 13531 O O . ILE B 1 658 ? -22.781 -28.344 12.016 1 96.88 658 ILE B O 1
ATOM 13535 N N . LYS B 1 659 ? -23.719 -30.391 12.148 1 94.88 659 LYS B N 1
ATOM 13536 C CA . LYS B 1 659 ? -23.406 -30.531 13.57 1 94.88 659 LYS B CA 1
ATOM 13537 C C . LYS B 1 659 ? -21.922 -30.359 13.828 1 94.88 659 LYS B C 1
ATOM 13539 O O . LYS B 1 659 ? -21.094 -30.938 13.125 1 94.88 659 LYS B O 1
ATOM 13544 N N . ASN B 1 660 ? -21.453 -29.5 14.68 1 92.44 660 ASN B N 1
ATOM 13545 C CA . ASN B 1 660 ? -20.094 -29.266 15.172 1 92.44 660 ASN B CA 1
ATOM 13546 C C . ASN B 1 660 ? -19.266 -28.469 14.164 1 92.44 660 ASN B C 1
ATOM 13548 O O . ASN B 1 660 ? -18.031 -28.453 14.258 1 92.44 660 ASN B O 1
ATOM 13552 N N . LYS B 1 661 ? -19.938 -28.047 13.172 1 94.56 661 LYS B N 1
ATOM 13553 C CA . LYS B 1 661 ? -19.203 -27.188 12.242 1 94.56 661 LYS B CA 1
ATOM 13554 C C . LYS B 1 661 ? -19.062 -25.766 12.797 1 94.56 661 LYS B C 1
ATOM 13556 O O . LYS B 1 661 ? -19.922 -25.297 13.531 1 94.56 661 LYS B O 1
ATOM 13561 N N . GLU B 1 662 ? -17.938 -25.125 12.5 1 93.44 662 GLU B N 1
ATOM 13562 C CA . GLU B 1 662 ? -17.688 -23.75 12.961 1 93.44 662 GLU B CA 1
ATOM 13563 C C . GLU B 1 662 ? -18.406 -22.734 12.094 1 93.44 662 GLU B C 1
ATOM 13565 O O . GLU B 1 662 ? -18.828 -21.688 12.578 1 93.44 662 GLU B O 1
ATOM 13570 N N . SER B 1 663 ? -18.469 -23.031 10.836 1 95.56 663 SER B N 1
ATOM 13571 C CA . SER B 1 663 ? -19.125 -22.156 9.867 1 95.56 663 SER B CA 1
ATOM 13572 C C . SER B 1 663 ? -19.625 -22.953 8.664 1 95.56 663 SER B C 1
ATOM 13574 O O . SER B 1 663 ? -19.047 -23.969 8.297 1 95.56 663 SER B O 1
ATOM 13576 N N . ILE B 1 664 ? -20.734 -22.578 8.109 1 96.69 664 ILE B N 1
ATOM 13577 C CA . ILE B 1 664 ? -21.25 -23.219 6.91 1 96.69 664 ILE B CA 1
ATOM 13578 C C . ILE B 1 664 ? -21.766 -22.172 5.934 1 96.69 664 ILE B C 1
ATOM 13580 O O . ILE B 1 664 ? -22.062 -21.047 6.328 1 96.69 664 ILE B O 1
ATOM 13584 N N . THR B 1 665 ? -21.844 -22.484 4.703 1 97.06 665 THR B N 1
ATOM 13585 C CA . THR B 1 665 ? -22.375 -21.625 3.656 1 97.06 665 THR B CA 1
ATOM 13586 C C . THR B 1 665 ? -23.578 -22.25 2.986 1 97.06 665 THR B C 1
ATOM 13588 O O . THR B 1 665 ? -23.5 -23.375 2.488 1 97.06 665 THR B O 1
ATOM 13591 N N . LEU B 1 666 ? -24.688 -21.594 2.996 1 97.19 666 LEU B N 1
ATOM 13592 C CA . LEU B 1 666 ? -25.891 -21.984 2.27 1 97.19 666 LEU B CA 1
ATOM 13593 C C . LEU B 1 666 ? -26.094 -21.125 1.037 1 97.19 666 LEU B C 1
ATOM 13595 O O . LEU B 1 666 ? -25.781 -19.922 1.057 1 97.19 666 LEU B O 1
ATOM 13599 N N . LYS B 1 667 ? -26.594 -21.688 0.01 1 96.62 667 LYS B N 1
ATOM 13600 C CA . LYS B 1 667 ? -26.953 -20.938 -1.197 1 96.62 667 LYS B CA 1
ATOM 13601 C C . LYS B 1 667 ? -28.375 -21.281 -1.649 1 96.62 667 LYS B C 1
ATOM 13603 O O . LYS B 1 667 ? -28.859 -22.375 -1.398 1 96.62 667 LYS B O 1
ATOM 13608 N N . GLU B 1 668 ? -28.984 -20.328 -2.275 1 96.25 668 GLU B N 1
ATOM 13609 C CA . GLU B 1 668 ? -30.297 -20.609 -2.863 1 96.25 668 GLU B CA 1
ATOM 13610 C C . GLU B 1 668 ? -30.172 -21.641 -3.994 1 96.25 668 GLU B C 1
ATOM 13612 O O . GLU B 1 668 ? -29.203 -21.625 -4.746 1 96.25 668 GLU B O 1
ATOM 13617 N N . TYR B 1 669 ? -31.016 -22.531 -3.947 1 96.25 669 TYR B N 1
ATOM 13618 C CA . TYR B 1 669 ? -31.094 -23.547 -4.996 1 96.25 669 TYR B CA 1
ATOM 13619 C C . TYR B 1 669 ? -32.469 -23.562 -5.633 1 96.25 669 TYR B C 1
ATOM 13621 O O . TYR B 1 669 ? -33.5 -23.656 -4.934 1 96.25 669 TYR B O 1
ATOM 13629 N N . ILE B 1 670 ? -32.531 -23.453 -6.996 1 95.5 670 ILE B N 1
ATOM 13630 C CA . ILE B 1 670 ? -33.812 -23.359 -7.672 1 95.5 670 ILE B CA 1
ATOM 13631 C C . ILE B 1 670 ? -34 -24.578 -8.594 1 95.5 670 ILE B C 1
ATOM 13633 O O . ILE B 1 670 ? -33.125 -24.891 -9.391 1 95.5 670 ILE B O 1
ATOM 13637 N N . ILE B 1 671 ? -35.094 -25.219 -8.445 1 95.38 671 ILE B N 1
ATOM 13638 C CA . ILE B 1 671 ? -35.5 -26.281 -9.359 1 95.38 671 ILE B CA 1
ATOM 13639 C C . ILE B 1 671 ? -36.312 -25.688 -10.508 1 95.38 671 ILE B C 1
ATOM 13641 O O . ILE B 1 671 ? -37.344 -25.062 -10.273 1 95.38 671 ILE B O 1
ATOM 13645 N N . PRO B 1 672 ? -35.812 -25.891 -11.703 1 95.12 672 PRO B N 1
ATOM 13646 C CA . PRO B 1 672 ? -36.531 -25.297 -12.828 1 95.12 672 PRO B CA 1
ATOM 13647 C C . PRO B 1 672 ? -37.906 -25.938 -13.047 1 95.12 672 PRO B C 1
ATOM 13649 O O . PRO B 1 672 ? -38.062 -27.141 -12.852 1 95.12 672 PRO B O 1
ATOM 13652 N N . SER B 1 673 ? -38.844 -25.109 -13.523 1 94.12 673 SER B N 1
ATOM 13653 C CA . SER B 1 673 ? -40.156 -25.641 -13.945 1 94.12 673 SER B CA 1
ATOM 13654 C C . SER B 1 673 ? -40.031 -26.438 -15.242 1 94.12 673 SER B C 1
ATOM 13656 O O . SER B 1 673 ? -40.75 -27.406 -15.445 1 94.12 673 SER B O 1
ATOM 13658 N N . HIS B 1 674 ? -39.125 -25.969 -16.047 1 92.31 674 HIS B N 1
ATOM 13659 C CA . HIS B 1 674 ? -38.781 -26.656 -17.297 1 92.31 674 HIS B CA 1
ATOM 13660 C C . HIS B 1 674 ? -37.281 -26.859 -17.438 1 92.31 674 HIS B C 1
ATOM 13662 O O . HIS B 1 674 ? -36.562 -25.922 -17.734 1 92.31 674 HIS B O 1
ATOM 13668 N N . ALA B 1 675 ? -36.938 -28.156 -17.375 1 94.25 675 ALA B N 1
ATOM 13669 C CA . ALA B 1 675 ? -35.5 -28.469 -17.469 1 94.25 675 ALA B CA 1
ATOM 13670 C C . ALA B 1 675 ? -35.031 -28.469 -18.922 1 94.25 675 ALA B C 1
ATOM 13672 O O . ALA B 1 675 ? -35.844 -28.516 -19.844 1 94.25 675 ALA B O 1
ATOM 13673 N N . ASP B 1 676 ? -33.781 -28.359 -19.172 1 93.69 676 ASP B N 1
ATOM 13674 C CA . ASP B 1 676 ? -33.188 -28.375 -20.5 1 93.69 676 ASP B CA 1
ATOM 13675 C C . ASP B 1 676 ? -33 -29.812 -21 1 93.69 676 ASP B C 1
ATOM 13677 O O . ASP B 1 676 ? -32.938 -30.062 -22.203 1 93.69 676 ASP B O 1
ATOM 13681 N N . LEU B 1 677 ? -32.875 -30.75 -20.047 1 96.62 677 LEU B N 1
ATOM 13682 C CA . LEU B 1 677 ? -32.5 -32.125 -20.375 1 96.62 677 LEU B CA 1
ATOM 13683 C C . LEU B 1 677 ? -33.469 -33.125 -19.766 1 96.62 677 LEU B C 1
ATOM 13685 O O . LEU B 1 677 ? -33.844 -33 -18.594 1 96.62 677 LEU B O 1
ATOM 13689 N N . TYR B 1 678 ? -33.844 -34.125 -20.547 1 95.88 678 TYR B N 1
ATOM 13690 C CA . TYR B 1 678 ? -34.781 -35.156 -20.109 1 95.88 678 TYR B CA 1
ATOM 13691 C C . TYR B 1 678 ? -34.312 -36.531 -20.562 1 95.88 678 TYR B C 1
ATOM 13693 O O . TYR B 1 678 ? -33.438 -36.656 -21.406 1 95.88 678 TYR B O 1
ATOM 13701 N N . ASP B 1 679 ? -34.812 -37.562 -19.922 1 93.69 679 ASP B N 1
ATOM 13702 C CA . ASP B 1 679 ? -34.531 -38.906 -20.391 1 93.69 679 ASP B CA 1
ATOM 13703 C C . ASP B 1 679 ? -35.719 -39.438 -21.234 1 93.69 679 ASP B C 1
ATOM 13705 O O . ASP B 1 679 ? -36.594 -38.656 -21.594 1 93.69 679 ASP B O 1
ATOM 13709 N N . ALA B 1 680 ? -35.625 -40.719 -21.578 1 87.38 680 ALA B N 1
ATOM 13710 C CA . ALA B 1 680 ? -36.656 -41.344 -22.438 1 87.38 680 ALA B CA 1
ATOM 13711 C C . ALA B 1 680 ? -38 -41.344 -21.766 1 87.38 680 ALA B C 1
ATOM 13713 O O . ALA B 1 680 ? -39.031 -41.281 -22.438 1 87.38 680 ALA B O 1
ATOM 13714 N N . GLU B 1 681 ? -38.031 -41.312 -20.469 1 89.44 681 GLU B N 1
ATOM 13715 C CA . GLU B 1 681 ? -39.281 -41.312 -19.703 1 89.44 681 GLU B CA 1
ATOM 13716 C C . GLU B 1 681 ? -39.719 -39.906 -19.406 1 89.44 681 GLU B C 1
ATOM 13718 O O . GLU B 1 681 ? -40.656 -39.688 -18.641 1 89.44 681 GLU B O 1
ATOM 13723 N N . LYS B 1 682 ? -39 -38.906 -19.906 1 92.38 682 LYS B N 1
ATOM 13724 C CA . LYS B 1 682 ? -39.312 -37.469 -19.797 1 92.38 682 LYS B CA 1
ATOM 13725 C C . LYS B 1 682 ? -39.062 -36.969 -18.375 1 92.38 682 LYS B C 1
ATOM 13727 O O . LYS B 1 682 ? -39.781 -36.062 -17.906 1 92.38 682 LYS B O 1
ATOM 13732 N N . ARG B 1 683 ? -38.25 -37.594 -17.656 1 95.38 683 ARG B N 1
ATOM 13733 C CA . ARG B 1 683 ? -37.844 -37.062 -16.375 1 95.38 683 ARG B CA 1
ATOM 13734 C C . ARG B 1 683 ? -36.781 -36 -16.547 1 95.38 683 ARG B C 1
ATOM 13736 O O . ARG B 1 683 ? -35.875 -36.125 -17.375 1 95.38 683 ARG B O 1
ATOM 13743 N N . PRO B 1 684 ? -36.906 -34.969 -15.758 1 96.88 684 PRO B N 1
ATOM 13744 C CA . PRO B 1 684 ? -36 -33.844 -15.906 1 96.88 684 PRO B CA 1
ATOM 13745 C C . PRO B 1 684 ? -34.688 -34.031 -15.141 1 96.88 684 PRO B C 1
ATOM 13747 O O . PRO B 1 684 ? -34.656 -34.688 -14.094 1 96.88 684 PRO B O 1
ATOM 13750 N N . TYR B 1 685 ? -33.625 -33.469 -15.656 1 97.25 685 TYR B N 1
ATOM 13751 C CA . TYR B 1 685 ? -32.312 -33.531 -15.023 1 97.25 685 TYR B CA 1
ATOM 13752 C C . TYR B 1 685 ? -31.766 -32.125 -14.742 1 97.25 685 TYR B C 1
ATOM 13754 O O . TYR B 1 685 ? -32.094 -31.172 -15.469 1 97.25 685 TYR B O 1
ATOM 13762 N N . MET B 1 686 ? -30.969 -32 -13.656 1 96.81 686 MET B N 1
ATOM 13763 C CA . MET B 1 686 ? -30.266 -30.766 -13.359 1 96.81 686 MET B CA 1
ATOM 13764 C C . MET B 1 686 ? -28.969 -30.672 -14.156 1 96.81 686 MET B C 1
ATOM 13766 O O . MET B 1 686 ? -27.891 -30.938 -13.617 1 96.81 686 MET B O 1
ATOM 13770 N N . SER B 1 687 ? -29.062 -30.203 -15.391 1 96.25 687 SER B N 1
ATOM 13771 C CA . SER B 1 687 ? -27.891 -30.156 -16.25 1 96.25 687 SER B CA 1
ATOM 13772 C C . SER B 1 687 ? -27.141 -28.828 -16.109 1 96.25 687 SER B C 1
ATOM 13774 O O . SER B 1 687 ? -27.719 -27.844 -15.664 1 96.25 687 SER B O 1
ATOM 13776 N N . GLN B 1 688 ? -25.875 -28.812 -16.328 1 97 688 GLN B N 1
ATOM 13777 C CA . GLN B 1 688 ? -24.984 -27.656 -16.422 1 97 688 GLN B CA 1
ATOM 13778 C C . GLN B 1 688 ? -24.297 -27.594 -17.781 1 97 688 GLN B C 1
ATOM 13780 O O . GLN B 1 688 ? -23.984 -28.625 -18.375 1 97 688 GLN B O 1
ATOM 13785 N N . HIS B 1 689 ? -24.094 -26.422 -18.297 1 97.31 689 HIS B N 1
ATOM 13786 C CA . HIS B 1 689 ? -23.609 -26.25 -19.656 1 97.31 689 HIS B CA 1
ATOM 13787 C C . HIS B 1 689 ? -22.312 -25.453 -19.703 1 97.31 689 HIS B C 1
ATOM 13789 O O . HIS B 1 689 ? -22.109 -24.547 -18.891 1 97.31 689 HIS B O 1
ATOM 13795 N N . ILE B 1 690 ? -21.391 -25.797 -20.578 1 97.62 690 ILE B N 1
ATOM 13796 C CA . ILE B 1 690 ? -20.156 -25.062 -20.844 1 97.62 690 ILE B CA 1
ATOM 13797 C C . ILE B 1 690 ? -20.141 -24.578 -22.281 1 97.62 690 ILE B C 1
ATOM 13799 O O . ILE B 1 690 ? -20.031 -25.375 -23.219 1 97.62 690 ILE B O 1
ATOM 13803 N N . ALA B 1 691 ? -20.266 -23.312 -22.453 1 97.81 691 ALA B N 1
ATOM 13804 C CA . ALA B 1 691 ? -20.094 -22.672 -23.766 1 97.81 691 ALA B CA 1
ATOM 13805 C C . ALA B 1 691 ? -18.703 -22.047 -23.891 1 97.81 691 ALA B C 1
ATOM 13807 O O . ALA B 1 691 ? -18.203 -21.469 -22.938 1 97.81 691 ALA B O 1
ATOM 13808 N N . CYS B 1 692 ? -18.109 -22.234 -25.031 1 97.19 692 CYS B N 1
ATOM 13809 C CA . CYS B 1 692 ? -16.812 -21.625 -25.281 1 97.19 692 CYS B CA 1
ATOM 13810 C C . CYS B 1 692 ? -16.938 -20.453 -26.25 1 97.19 692 CYS B C 1
ATOM 13812 O O . CYS B 1 692 ? -17.719 -20.5 -27.203 1 97.19 692 CYS B O 1
ATOM 13814 N N . VAL B 1 693 ? -16.281 -19.406 -25.953 1 97.25 693 VAL B N 1
ATOM 13815 C CA . VAL B 1 693 ? -16.25 -18.25 -26.844 1 97.25 693 VAL B CA 1
ATOM 13816 C C . VAL B 1 693 ? -14.828 -18.016 -27.344 1 97.25 693 VAL B C 1
ATOM 13818 O O . VAL B 1 693 ? -13.859 -18.203 -26.594 1 97.25 693 VAL B O 1
ATOM 13821 N N . VAL B 1 694 ? -14.68 -17.641 -28.578 1 96.88 694 VAL B N 1
ATOM 13822 C CA . VAL B 1 694 ? -13.391 -17.391 -29.203 1 96.88 694 VAL B CA 1
ATOM 13823 C C . VAL B 1 694 ? -13.281 -15.922 -29.594 1 96.88 694 VAL B C 1
ATOM 13825 O O . VAL B 1 694 ? -14.219 -15.352 -30.156 1 96.88 694 VAL B O 1
ATOM 13828 N N . ASN B 1 695 ? -12.219 -15.281 -29.25 1 96.62 695 ASN B N 1
ATOM 13829 C CA . ASN B 1 695 ? -11.961 -13.883 -29.547 1 96.62 695 ASN B CA 1
ATOM 13830 C C . ASN B 1 695 ? -11.414 -13.711 -30.969 1 96.62 695 ASN B C 1
ATOM 13832 O O . ASN B 1 695 ? -10.336 -14.219 -31.281 1 96.62 695 ASN B O 1
ATOM 13836 N N . LYS B 1 696 ? -11.984 -12.961 -31.797 1 95.06 696 LYS B N 1
ATOM 13837 C CA . LYS B 1 696 ? -11.578 -12.773 -33.188 1 95.06 696 LYS B CA 1
ATOM 13838 C C . LYS B 1 696 ? -10.648 -11.57 -33.312 1 95.06 696 LYS B C 1
ATOM 13840 O O . LYS B 1 696 ? -10.203 -11.25 -34.438 1 95.06 696 LYS B O 1
ATOM 13845 N N . SER B 1 697 ? -10.367 -10.992 -32.25 1 93.25 697 SER B N 1
ATOM 13846 C CA . SER B 1 697 ? -9.391 -9.914 -32.219 1 93.25 697 SER B CA 1
ATOM 13847 C C . SER B 1 697 ? -8.094 -10.367 -31.547 1 93.25 697 SER B C 1
ATOM 13849 O O . SER B 1 697 ? -8.094 -11.305 -30.734 1 93.25 697 SER B O 1
ATOM 13851 N N . LYS B 1 698 ? -6.977 -9.688 -31.891 1 92.12 698 LYS B N 1
ATOM 13852 C CA . LYS B 1 698 ? -5.691 -10.023 -31.281 1 92.12 698 LYS B CA 1
ATOM 13853 C C . LYS B 1 698 ? -5.695 -9.75 -29.781 1 92.12 698 LYS B C 1
ATOM 13855 O O . LYS B 1 698 ? -6.191 -8.711 -29.344 1 92.12 698 LYS B O 1
ATOM 13860 N N . SER B 1 699 ? -5.25 -10.711 -29.078 1 93.62 699 SER B N 1
ATOM 13861 C CA . SER B 1 699 ? -5.219 -10.594 -27.625 1 93.62 699 SER B CA 1
ATOM 13862 C C . SER B 1 699 ? -3.85 -10.125 -27.141 1 93.62 699 SER B C 1
ATOM 13864 O O . SER B 1 699 ? -3.705 -9.703 -25.984 1 93.62 699 SER B O 1
ATOM 13866 N N . TYR B 1 700 ? -2.836 -10.234 -28 1 90.69 700 TYR B N 1
ATOM 13867 C CA . TYR B 1 700 ? -1.465 -9.914 -27.609 1 90.69 700 TYR B CA 1
ATOM 13868 C C . TYR B 1 700 ? -0.833 -8.938 -28.594 1 90.69 700 TYR B C 1
ATOM 13870 O O . TYR B 1 700 ? -1.102 -9 -29.797 1 90.69 700 TYR B O 1
ATOM 13878 N N . ALA B 1 701 ? -0.031 -8 -28.062 1 81.38 701 ALA B N 1
ATOM 13879 C CA . ALA B 1 701 ? 0.709 -7.07 -28.906 1 81.38 701 ALA B CA 1
ATOM 13880 C C . ALA B 1 701 ? 2.145 -7.543 -29.125 1 81.38 701 ALA B C 1
ATOM 13882 O O . ALA B 1 701 ? 2.771 -8.07 -28.203 1 81.38 701 ALA B O 1
ATOM 13883 N N . ILE B 1 702 ? 2.592 -7.508 -30.312 1 74.06 702 ILE B N 1
ATOM 13884 C CA . ILE B 1 702 ? 3.98 -7.859 -30.594 1 74.06 702 ILE B CA 1
ATOM 13885 C C . ILE B 1 702 ? 4.91 -6.867 -29.906 1 74.06 702 ILE B C 1
ATOM 13887 O O . ILE B 1 702 ? 4.727 -5.652 -30 1 74.06 702 ILE B O 1
ATOM 13891 N N . PRO B 1 703 ? 5.703 -7.457 -29 1 67.62 703 PRO B N 1
ATOM 13892 C CA . PRO B 1 703 ? 6.664 -6.516 -28.422 1 67.62 703 PRO B CA 1
ATOM 13893 C C . PRO B 1 703 ? 7.496 -5.797 -29.469 1 67.62 703 PRO B C 1
ATOM 13895 O O . PRO B 1 703 ? 7.754 -6.352 -30.547 1 67.62 703 PRO B O 1
ATOM 13898 N N . GLN B 1 704 ? 7.555 -4.531 -29.547 1 56.91 704 GLN B N 1
ATOM 13899 C CA . GLN B 1 704 ? 8.414 -3.83 -30.5 1 56.91 704 GLN B CA 1
ATOM 13900 C C . GLN B 1 704 ? 9.836 -4.371 -30.453 1 56.91 704 GLN B C 1
ATOM 13902 O O . GLN B 1 704 ? 10.43 -4.508 -29.375 1 56.91 704 GLN B O 1
ATOM 13907 N N . PRO B 1 705 ? 10.18 -5.203 -31.562 1 49.12 705 PRO B N 1
ATOM 13908 C CA . PRO B 1 705 ? 11.523 -5.793 -31.578 1 49.12 705 PRO B CA 1
ATOM 13909 C C . PRO B 1 705 ? 12.609 -4.809 -31.141 1 49.12 705 PRO B C 1
ATOM 13911 O O . PRO B 1 705 ? 12.625 -3.66 -31.594 1 49.12 705 PRO B O 1
ATOM 13914 N N . THR B 1 706 ? 13.078 -4.723 -30.125 1 49.5 706 THR B N 1
ATOM 13915 C CA . THR B 1 706 ? 14.328 -3.99 -29.969 1 49.5 706 THR B CA 1
ATOM 13916 C C . THR B 1 706 ? 15.43 -4.602 -30.812 1 49.5 706 THR B C 1
ATOM 13918 O O . THR B 1 706 ? 15.969 -5.664 -30.484 1 49.5 706 THR B O 1
ATOM 13921 N N . SER B 1 707 ? 15.172 -4.84 -32.219 1 45.44 707 SER B N 1
ATOM 13922 C CA . SER B 1 707 ? 15.984 -5.59 -33.156 1 45.44 707 SER B CA 1
ATOM 13923 C C . SER B 1 707 ? 17.469 -5.535 -32.812 1 45.44 707 SER B C 1
ATOM 13925 O O . SER B 1 707 ? 18.125 -6.57 -32.719 1 45.44 707 SER B O 1
ATOM 13927 N N . ALA B 1 708 ? 18.125 -4.449 -33.531 1 44.81 708 ALA B N 1
ATOM 13928 C CA . ALA B 1 708 ? 19.516 -4.301 -33.969 1 44.81 708 ALA B CA 1
ATOM 13929 C C . ALA B 1 708 ? 20.469 -4.359 -32.75 1 44.81 708 ALA B C 1
ATOM 13931 O O . ALA B 1 708 ? 21.641 -4.688 -32.906 1 44.81 708 ALA B O 1
ATOM 13932 N N . ILE B 1 709 ? 19.922 -3.977 -31.641 1 48.34 709 ILE B N 1
ATOM 13933 C CA . ILE B 1 709 ? 20.859 -3.795 -30.531 1 48.34 709 ILE B CA 1
ATOM 13934 C C . ILE B 1 709 ? 21.25 -5.156 -29.969 1 48.34 709 ILE B C 1
ATOM 13936 O O . ILE B 1 709 ? 22.406 -5.348 -29.562 1 48.34 709 ILE B O 1
ATOM 13940 N N . ILE B 1 710 ? 20.375 -6.234 -29.953 1 50.19 710 ILE B N 1
ATOM 13941 C CA . ILE B 1 710 ? 20.594 -7.492 -29.25 1 50.19 710 ILE B CA 1
ATOM 13942 C C . ILE B 1 710 ? 21.469 -8.414 -30.094 1 50.19 710 ILE B C 1
ATOM 13944 O O . ILE B 1 710 ? 22.266 -9.18 -29.562 1 50.19 710 ILE B O 1
ATOM 13948 N N . GLY B 1 711 ? 21.219 -8.516 -31.406 1 44.47 711 GLY B N 1
ATOM 13949 C CA . GLY B 1 711 ? 21.828 -9.57 -32.188 1 44.47 711 GLY B CA 1
ATOM 13950 C C . GLY B 1 711 ? 23.328 -9.695 -31.969 1 44.47 711 GLY B C 1
ATOM 13951 O O . GLY B 1 711 ? 23.875 -10.789 -32.062 1 44.47 711 GLY B O 1
ATOM 13952 N N . ASN B 1 712 ? 24.047 -8.516 -31.906 1 47.28 712 ASN B N 1
ATOM 13953 C CA . ASN B 1 712 ? 25.5 -8.586 -32.031 1 47.28 712 ASN B CA 1
ATOM 13954 C C . ASN B 1 712 ? 26.188 -8.719 -30.688 1 47.28 712 ASN B C 1
ATOM 13956 O O . ASN B 1 712 ? 27.406 -8.523 -30.578 1 47.28 712 ASN B O 1
ATOM 13960 N N . MET B 1 713 ? 25.469 -8.867 -29.672 1 49.34 713 MET B N 1
ATOM 13961 C CA . MET B 1 713 ? 26.078 -8.844 -28.344 1 49.34 713 MET B CA 1
ATOM 13962 C C . MET B 1 713 ? 26.922 -10.086 -28.109 1 49.34 713 MET B C 1
ATOM 13964 O O . MET B 1 713 ? 27.953 -10.023 -27.453 1 49.34 713 MET B O 1
ATOM 13968 N N . LYS B 1 714 ? 26.516 -11.406 -28.469 1 49.78 714 LYS B N 1
ATOM 13969 C CA . LYS B 1 714 ? 27.25 -12.641 -28.203 1 49.78 714 LYS B CA 1
ATOM 13970 C C . LYS B 1 714 ? 28.609 -12.633 -28.891 1 49.78 714 LYS B C 1
ATOM 13972 O O . LYS B 1 714 ? 29.594 -13.164 -28.359 1 49.78 714 LYS B O 1
ATOM 13977 N N . LYS B 1 715 ? 28.578 -12.078 -30.125 1 52.53 715 LYS B N 1
ATOM 13978 C CA . LYS B 1 715 ? 29.828 -12.188 -30.891 1 52.53 715 LYS B CA 1
ATOM 13979 C C . LYS B 1 715 ? 30.859 -11.188 -30.375 1 52.53 715 LYS B C 1
ATOM 13981 O O . LYS B 1 715 ? 32.062 -11.461 -30.438 1 52.53 715 LYS B O 1
ATOM 13986 N N . LEU B 1 716 ? 30.266 -10.078 -29.594 1 58.66 716 LEU B N 1
ATOM 13987 C CA . LEU B 1 716 ? 31.25 -9.062 -29.219 1 58.66 716 LEU B CA 1
ATOM 13988 C C . LEU B 1 716 ? 31.656 -9.211 -27.75 1 58.66 716 LEU B C 1
ATOM 13990 O O . LEU B 1 716 ? 30.781 -9.352 -26.891 1 58.66 716 LEU B O 1
ATOM 13994 N N . LYS B 1 717 ? 32.781 -9.82 -27.438 1 70.62 717 LYS B N 1
ATOM 13995 C CA . LYS B 1 717 ? 33.344 -9.977 -26.109 1 70.62 717 LYS B CA 1
ATOM 13996 C C . LYS 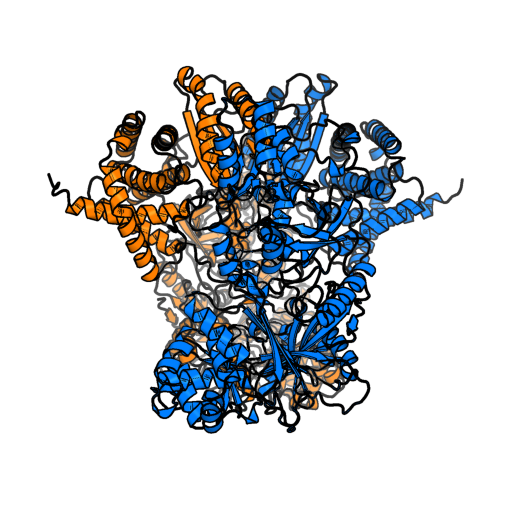B 1 717 ? 33.5 -8.633 -25.406 1 70.62 717 LYS B C 1
ATOM 13998 O O . LYS B 1 717 ? 34.625 -8.211 -25.094 1 70.62 717 LYS B O 1
ATOM 14003 N N . VAL B 1 718 ? 32.312 -7.844 -25.266 1 83.5 718 VAL B N 1
ATOM 14004 C CA . VAL B 1 718 ? 32.375 -6.555 -24.578 1 83.5 718 VAL B CA 1
ATOM 14005 C C . VAL B 1 718 ? 32.156 -6.75 -23.078 1 83.5 718 VAL B C 1
ATOM 14007 O O . VAL B 1 718 ? 31.25 -7.488 -22.656 1 83.5 718 VAL B O 1
ATOM 14010 N N . LYS B 1 719 ? 33.062 -6.199 -22.359 1 86.69 719 LYS B N 1
ATOM 14011 C CA . LYS B 1 719 ? 32.969 -6.293 -20.906 1 86.69 719 LYS B CA 1
ATOM 14012 C C . LYS B 1 719 ? 31.766 -5.516 -20.391 1 86.69 719 LYS B C 1
ATOM 14014 O O . LYS B 1 719 ? 31.609 -4.328 -20.672 1 86.69 719 LYS B O 1
ATOM 14019 N N . ARG B 1 720 ? 30.953 -6.133 -19.625 1 87.31 720 ARG B N 1
ATOM 14020 C CA . ARG B 1 720 ? 29.688 -5.523 -19.188 1 87.31 720 ARG B CA 1
ATOM 14021 C C . ARG B 1 720 ? 29.844 -4.926 -17.781 1 87.31 720 ARG B C 1
ATOM 14023 O O . ARG B 1 720 ? 29.328 -3.84 -17.516 1 87.31 720 ARG B O 1
ATOM 14030 N N . ALA B 1 721 ? 30.516 -5.66 -16.906 1 88.62 721 ALA B N 1
ATOM 14031 C CA . ALA B 1 721 ? 30.531 -5.266 -15.5 1 88.62 721 ALA B CA 1
ATOM 14032 C C . ALA B 1 721 ? 31.938 -4.902 -15.047 1 88.62 721 ALA B C 1
ATOM 14034 O O . ALA B 1 721 ? 32.906 -5.551 -15.438 1 88.62 721 ALA B O 1
ATOM 14035 N N . PHE B 1 722 ? 32.031 -3.877 -14.328 1 89.19 722 PHE B N 1
ATOM 14036 C CA . PHE B 1 722 ? 33.281 -3.443 -13.711 1 89.19 722 PHE B CA 1
ATOM 14037 C C . PHE B 1 722 ? 33.156 -3.363 -12.195 1 89.19 722 PHE B C 1
ATOM 14039 O O . PHE B 1 722 ? 32.406 -2.516 -11.68 1 89.19 722 PHE B O 1
ATOM 14046 N N . LEU B 1 723 ? 33.781 -4.215 -11.469 1 88.19 723 LEU B N 1
ATOM 14047 C CA . LEU B 1 723 ? 33.719 -4.242 -10.016 1 88.19 723 LEU B CA 1
ATOM 14048 C C . LEU B 1 723 ? 34.438 -3.037 -9.422 1 88.19 723 LEU B C 1
ATOM 14050 O O . LEU B 1 723 ? 35.281 -2.418 -10.094 1 88.19 723 LEU B O 1
ATOM 14054 N N . PRO B 1 724 ? 34.125 -2.689 -8.172 1 86.5 724 PRO B N 1
ATOM 14055 C CA . PRO B 1 724 ? 34.812 -1.558 -7.555 1 86.5 724 PRO B CA 1
ATOM 14056 C C . PRO B 1 724 ? 36.344 -1.732 -7.535 1 86.5 724 PRO B C 1
ATOM 14058 O O . PRO B 1 724 ? 36.844 -2.807 -7.191 1 86.5 724 PRO B O 1
ATOM 14061 N N . GLY B 1 725 ? 37.031 -0.712 -7.961 1 75 725 GLY B N 1
ATOM 14062 C CA . GLY B 1 725 ? 38.5 -0.768 -8.023 1 75 725 GLY B CA 1
ATOM 14063 C C . GLY B 1 725 ? 39 -1.176 -9.391 1 75 725 GLY B C 1
ATOM 14064 O O . GLY B 1 725 ? 40.219 -1.215 -9.609 1 75 725 GLY B O 1
ATOM 14065 N N . GLY B 1 726 ? 38.062 -1.452 -10.32 1 77.62 726 GLY B N 1
ATOM 14066 C CA . GLY B 1 726 ? 38.469 -1.808 -11.672 1 77.62 726 GLY B CA 1
ATOM 14067 C C . GLY B 1 726 ? 38.781 -0.602 -12.539 1 77.62 726 GLY B C 1
ATOM 14068 O O . GLY B 1 726 ? 39.281 0.417 -12.039 1 77.62 726 GLY B O 1
ATOM 14069 N N . GLU B 1 727 ? 38.625 -0.833 -13.805 1 83.31 727 GLU B N 1
ATOM 14070 C CA . GLU B 1 727 ? 38.969 0.201 -14.773 1 83.31 727 GLU B CA 1
ATOM 14071 C C . GLU B 1 727 ? 38.062 1.418 -14.625 1 83.31 727 GLU B C 1
ATOM 14073 O O . GLU B 1 727 ? 38.5 2.555 -14.812 1 83.31 727 GLU B O 1
ATOM 14078 N N . TRP B 1 728 ? 36.812 1.162 -14.359 1 90.62 728 TRP B N 1
ATOM 14079 C CA . TRP B 1 728 ? 35.844 2.229 -14.109 1 90.62 728 TRP B CA 1
ATOM 14080 C C . TRP B 1 728 ? 35.625 2.414 -12.609 1 90.62 728 TRP B C 1
ATOM 14082 O O . TRP B 1 728 ? 35.312 1.455 -11.906 1 90.62 728 TRP B O 1
ATOM 14092 N N . LEU B 1 729 ? 35.875 3.59 -12.18 1 92.31 729 LEU B N 1
ATOM 14093 C CA . LEU B 1 729 ? 35.5 3.967 -10.82 1 92.31 729 LEU B CA 1
ATOM 14094 C C . LEU B 1 729 ? 34.094 4.555 -10.781 1 92.31 729 LEU B C 1
ATOM 14096 O O . LEU B 1 729 ? 33.844 5.59 -11.398 1 92.31 729 LEU B O 1
ATOM 14100 N N . TYR B 1 730 ? 33.219 3.826 -10.188 1 94.81 730 TYR B N 1
ATOM 14101 C CA . TYR B 1 730 ? 31.828 4.25 -10.094 1 94.81 730 TYR B CA 1
ATOM 14102 C C . TYR B 1 730 ? 31.469 4.656 -8.672 1 94.81 730 TYR B C 1
ATOM 14104 O O . TYR B 1 730 ? 31.406 3.812 -7.777 1 94.81 730 TYR B O 1
ATOM 14112 N N . ILE B 1 731 ? 31.172 5.957 -8.422 1 95.12 731 ILE B N 1
ATOM 14113 C CA . ILE B 1 731 ? 30.906 6.516 -7.098 1 95.12 731 ILE B CA 1
ATOM 14114 C C . ILE B 1 731 ? 29.484 7.086 -7.059 1 95.12 731 ILE B C 1
ATOM 14116 O O . ILE B 1 731 ? 29.062 7.793 -7.977 1 95.12 731 ILE B O 1
ATOM 14120 N N . LYS B 1 732 ? 28.781 6.766 -6.047 1 95.19 732 LYS B N 1
ATOM 14121 C CA . LYS B 1 732 ? 27.484 7.398 -5.762 1 95.19 732 LYS B CA 1
ATOM 14122 C C . LYS B 1 732 ? 27.609 8.375 -4.594 1 95.19 732 LYS B C 1
ATOM 14124 O O . LYS B 1 732 ? 28.062 8.008 -3.514 1 95.19 732 LYS B O 1
ATOM 14129 N N . VAL B 1 733 ? 27.219 9.562 -4.809 1 95.94 733 VAL B N 1
ATOM 14130 C CA . VAL B 1 733 ? 27.234 10.602 -3.781 1 95.94 733 VAL B CA 1
ATOM 14131 C C . VAL B 1 733 ? 25.812 11.031 -3.449 1 95.94 733 VAL B C 1
ATOM 14133 O O . VAL B 1 733 ? 25.172 11.75 -4.223 1 95.94 733 VAL B O 1
ATOM 14136 N N . TYR B 1 734 ? 25.359 10.68 -2.307 1 92.56 734 TYR B N 1
ATOM 14137 C CA . TYR B 1 734 ? 24 11 -1.899 1 92.56 734 TYR B CA 1
ATOM 14138 C C . TYR B 1 734 ? 23.938 12.375 -1.245 1 92.56 734 TYR B C 1
ATOM 14140 O O . TYR B 1 734 ? 24.609 12.625 -0.246 1 92.56 734 TYR B O 1
ATOM 14148 N N . ALA B 1 735 ? 23.188 13.258 -1.8 1 92 735 ALA B N 1
ATOM 14149 C CA . ALA B 1 735 ? 23.016 14.633 -1.34 1 92 735 ALA B CA 1
ATOM 14150 C C . ALA B 1 735 ? 21.688 15.211 -1.812 1 92 735 ALA B C 1
ATOM 14152 O O . ALA B 1 735 ? 21.062 14.672 -2.727 1 92 735 ALA B O 1
ATOM 14153 N N . TYR B 1 736 ? 21.266 16.188 -1.13 1 87.12 736 TYR B N 1
ATOM 14154 C CA . TYR B 1 736 ? 20.062 16.875 -1.566 1 87.12 736 TYR B CA 1
ATOM 14155 C C . TYR B 1 736 ? 20.219 17.422 -2.98 1 87.12 736 TYR B C 1
ATOM 14157 O O . TYR B 1 736 ? 21.297 17.875 -3.361 1 87.12 736 TYR B O 1
ATOM 14165 N N . ASN B 1 737 ? 19.219 17.469 -3.68 1 87.81 737 ASN B N 1
ATOM 14166 C CA . ASN B 1 737 ? 19.281 17.781 -5.105 1 87.81 737 ASN B CA 1
ATOM 14167 C C . ASN B 1 737 ? 19.844 19.172 -5.352 1 87.81 737 ASN B C 1
ATOM 14169 O O . ASN B 1 737 ? 20.625 19.375 -6.293 1 87.81 737 ASN B O 1
ATOM 14173 N N . SER B 1 738 ? 19.547 20.188 -4.562 1 83.69 738 SER B N 1
ATOM 14174 C CA . SER B 1 738 ? 19.938 21.578 -4.797 1 83.69 738 SER B CA 1
ATOM 14175 C C . SER B 1 738 ? 21.438 21.766 -4.562 1 83.69 738 SER B C 1
ATOM 14177 O O . SER B 1 738 ? 22.016 22.766 -4.992 1 83.69 738 SER B O 1
ATOM 14179 N N . LEU B 1 739 ? 22.062 20.766 -3.945 1 88.44 739 LEU B N 1
ATOM 14180 C CA . LEU B 1 739 ? 23.484 20.891 -3.631 1 88.44 739 LEU B CA 1
ATOM 14181 C C . LEU B 1 739 ? 24.328 20.266 -4.73 1 88.44 739 LEU B C 1
ATOM 14183 O O . LEU B 1 739 ? 25.547 20.469 -4.781 1 88.44 739 LEU B O 1
ATOM 14187 N N . THR B 1 740 ? 23.734 19.562 -5.609 1 93.38 740 THR B N 1
ATOM 14188 C CA . THR B 1 740 ? 24.484 18.703 -6.531 1 93.38 740 THR B CA 1
ATOM 14189 C C . THR B 1 740 ? 25.234 19.547 -7.559 1 93.38 740 THR B C 1
ATOM 14191 O O . THR B 1 740 ? 26.344 19.172 -7.977 1 93.38 740 THR B O 1
ATOM 14194 N N . ASP B 1 741 ? 24.656 20.703 -8.023 1 93.75 741 ASP B N 1
ATOM 14195 C CA . ASP B 1 741 ? 25.391 21.562 -8.938 1 93.75 741 ASP B CA 1
ATOM 14196 C C . ASP B 1 741 ? 26.672 22.078 -8.297 1 93.75 741 ASP B C 1
ATOM 14198 O O . ASP B 1 741 ? 27.734 22.062 -8.93 1 93.75 741 ASP B O 1
ATOM 14202 N N . ASP B 1 742 ? 26.516 22.453 -7.094 1 92.19 742 ASP B N 1
ATOM 14203 C CA . ASP B 1 742 ? 27.672 22.984 -6.375 1 92.19 742 ASP B CA 1
ATOM 14204 C C . ASP B 1 742 ? 28.734 21.906 -6.18 1 92.19 742 ASP B C 1
ATOM 14206 O O . ASP B 1 742 ? 29.938 22.172 -6.328 1 92.19 742 ASP B O 1
ATOM 14210 N N . ILE B 1 743 ? 28.391 20.734 -5.855 1 94.94 743 ILE B N 1
ATOM 14211 C CA . ILE B 1 743 ? 29.312 19.625 -5.652 1 94.94 743 ILE B CA 1
ATOM 14212 C C . ILE B 1 743 ? 30.047 19.328 -6.953 1 94.94 743 ILE B C 1
ATOM 14214 O O . ILE B 1 743 ? 31.266 19.125 -6.953 1 94.94 743 ILE B O 1
ATOM 14218 N N . LEU B 1 744 ? 29.344 19.344 -8.031 1 97 744 LEU B N 1
ATOM 14219 C CA . LEU B 1 744 ? 29.938 19.031 -9.336 1 97 744 LEU B CA 1
ATOM 14220 C C . LEU B 1 744 ? 30.906 20.141 -9.758 1 97 744 LEU B C 1
ATOM 14222 O O . LEU B 1 744 ? 32.031 19.859 -10.156 1 97 744 LEU B O 1
ATOM 14226 N N . LEU B 1 745 ? 30.5 21.422 -9.633 1 95.88 745 LEU B N 1
ATOM 14227 C CA . LEU B 1 745 ? 31.234 22.562 -10.172 1 95.88 745 LEU B CA 1
ATOM 14228 C C . LEU B 1 745 ? 32.406 22.922 -9.273 1 95.88 745 LEU B C 1
ATOM 14230 O O . LEU B 1 745 ? 33.5 23.281 -9.758 1 95.88 745 LEU B O 1
ATOM 14234 N N . ASN B 1 746 ? 32.219 22.703 -7.973 1 94.12 746 ASN B N 1
ATOM 14235 C CA . ASN B 1 746 ? 33.219 23.281 -7.062 1 94.12 746 ASN B CA 1
ATOM 14236 C C . ASN B 1 746 ? 34 22.203 -6.336 1 94.12 746 ASN B C 1
ATOM 14238 O O . ASN B 1 746 ? 35 22.484 -5.668 1 94.12 746 ASN B O 1
ATOM 14242 N N . VAL B 1 747 ? 33.625 21 -6.477 1 95.31 747 VAL B N 1
ATOM 14243 C CA . VAL B 1 747 ? 34.344 19.938 -5.789 1 95.31 747 VAL B CA 1
ATOM 14244 C C . VAL B 1 747 ? 34.906 18.938 -6.809 1 95.31 747 VAL B C 1
ATOM 14246 O O . VAL B 1 747 ? 36.094 18.719 -6.887 1 95.31 747 VAL B O 1
ATOM 14249 N N . VAL B 1 748 ? 34.062 18.453 -7.68 1 96.5 748 VAL B N 1
ATOM 14250 C CA . VAL B 1 748 ? 34.438 17.344 -8.57 1 96.5 748 VAL B CA 1
ATOM 14251 C C . VAL B 1 748 ? 35.281 17.875 -9.711 1 96.5 748 VAL B C 1
ATOM 14253 O O . VAL B 1 748 ? 36.406 17.391 -9.93 1 96.5 748 VAL B O 1
ATOM 14256 N N . LEU B 1 749 ? 34.844 18.922 -10.438 1 96.06 749 LEU B N 1
ATOM 14257 C CA . LEU B 1 749 ? 35.5 19.406 -11.648 1 96.06 749 LEU B CA 1
ATOM 14258 C C . LEU B 1 749 ? 36.906 19.859 -11.344 1 96.06 749 LEU B C 1
ATOM 14260 O O . LEU B 1 749 ? 37.844 19.562 -12.094 1 96.06 749 LEU B O 1
ATOM 14264 N N . PRO B 1 750 ? 37.062 20.562 -10.25 1 95.69 750 PRO B N 1
ATOM 14265 C CA . PRO B 1 750 ? 38.438 21 -9.961 1 95.69 750 PRO B CA 1
ATOM 14266 C C . PRO B 1 750 ? 39.406 19.828 -9.75 1 95.69 750 PRO B C 1
ATOM 14268 O O . PRO B 1 750 ? 40.562 19.906 -10.156 1 95.69 750 PRO B O 1
ATOM 14271 N N . VAL B 1 751 ? 38.969 18.781 -9.18 1 95.5 751 VAL B N 1
ATOM 14272 C CA . VAL B 1 751 ? 39.812 17.609 -8.945 1 95.5 751 VAL B CA 1
ATOM 14273 C C . VAL B 1 751 ? 40.156 16.938 -10.273 1 95.5 751 VAL B C 1
ATOM 14275 O O . VAL B 1 751 ? 41.25 16.438 -10.453 1 95.5 751 VAL B O 1
ATOM 14278 N N . LEU B 1 752 ? 39.281 17 -11.234 1 95.62 752 LEU B N 1
ATOM 14279 C CA . LEU B 1 752 ? 39.406 16.234 -12.477 1 95.62 752 LEU B CA 1
ATOM 14280 C C . LEU B 1 752 ? 40.375 16.938 -13.438 1 95.62 752 LEU B C 1
ATOM 14282 O O . LEU B 1 752 ? 40.875 16.328 -14.383 1 95.62 752 LEU B O 1
ATOM 14286 N N . GLU B 1 753 ? 40.625 18.188 -13.234 1 93.62 753 GLU B N 1
ATOM 14287 C CA . GLU B 1 753 ? 41.406 18.969 -14.164 1 93.62 753 GLU B CA 1
ATOM 14288 C C . GLU B 1 753 ? 42.812 18.344 -14.359 1 93.62 753 GLU B C 1
ATOM 14290 O O . GLU B 1 753 ? 43.281 18.234 -15.484 1 93.62 753 GLU B O 1
ATOM 14295 N N . LYS B 1 754 ? 43.344 17.938 -13.312 1 91.69 754 LYS B N 1
ATOM 14296 C CA . LYS B 1 754 ? 44.688 17.359 -13.406 1 91.69 754 LYS B CA 1
ATOM 14297 C C . LYS B 1 754 ? 44.656 16.016 -14.125 1 91.69 754 LYS B C 1
ATOM 14299 O O . LYS B 1 754 ? 45.594 15.68 -14.852 1 91.69 754 LYS B O 1
ATOM 14304 N N . TYR B 1 755 ? 43.719 15.281 -13.953 1 92.25 755 TYR B N 1
ATOM 14305 C CA . TYR B 1 755 ? 43.625 13.961 -14.57 1 92.25 755 TYR B CA 1
ATOM 14306 C C . TYR B 1 755 ? 43.312 14.078 -16.062 1 92.25 755 TYR B C 1
ATOM 14308 O O . TYR B 1 755 ? 43.812 13.289 -16.875 1 92.25 755 TYR B O 1
ATOM 14316 N N . LYS B 1 756 ? 42.531 15.047 -16.406 1 92.75 756 LYS B N 1
ATOM 14317 C CA . LYS B 1 756 ? 42.25 15.305 -17.812 1 92.75 756 LYS B CA 1
ATOM 14318 C C . LYS B 1 756 ? 43.5 15.68 -18.578 1 92.75 756 LYS B C 1
ATOM 14320 O O . LYS B 1 756 ? 43.688 15.281 -19.734 1 92.75 756 LYS B O 1
ATOM 14325 N N . LYS B 1 757 ? 44.406 16.312 -17.922 1 91.38 757 LYS B N 1
ATOM 14326 C CA . LYS B 1 757 ? 45.625 16.781 -18.547 1 91.38 757 LYS B CA 1
ATOM 14327 C C . LYS B 1 757 ? 46.656 15.664 -18.641 1 91.38 757 LYS B C 1
ATOM 14329 O O . LYS B 1 757 ? 47.375 15.555 -19.656 1 91.38 757 LYS B O 1
ATOM 14334 N N . ASN B 1 758 ? 46.75 14.812 -17.703 1 90.06 758 ASN B N 1
ATOM 14335 C CA . ASN B 1 758 ? 47.812 13.844 -17.578 1 90.06 758 ASN B CA 1
ATOM 14336 C C . ASN B 1 758 ? 47.469 12.523 -18.25 1 90.06 758 ASN B C 1
ATOM 14338 O O . ASN B 1 758 ? 48.344 11.703 -18.516 1 90.06 758 ASN B O 1
ATOM 14342 N N . ASP B 1 759 ? 46.219 12.297 -18.438 1 90.56 759 ASP B N 1
ATOM 14343 C CA . ASP B 1 759 ? 45.75 11.039 -19.016 1 90.56 759 ASP B CA 1
ATOM 14344 C C . ASP B 1 759 ? 44.875 11.281 -20.234 1 90.56 759 ASP B C 1
ATOM 14346 O O . ASP B 1 759 ? 43.688 11.602 -20.109 1 90.56 759 ASP B O 1
ATOM 14350 N N . SER B 1 760 ? 45.406 11.023 -21.391 1 87.75 760 SER B N 1
ATOM 14351 C CA . SER B 1 760 ? 44.719 11.305 -22.641 1 87.75 760 SER B CA 1
ATOM 14352 C C . SER B 1 760 ? 43.5 10.391 -22.812 1 87.75 760 SER B C 1
ATOM 14354 O O . SER B 1 760 ? 42.562 10.727 -23.547 1 87.75 760 SER B O 1
ATOM 14356 N N . GLY B 1 761 ? 43.5 9.344 -22.188 1 90.12 761 GLY B N 1
ATOM 14357 C CA . GLY B 1 761 ? 42.375 8.422 -22.297 1 90.12 761 GLY B CA 1
ATOM 14358 C C . GLY B 1 761 ? 41.375 8.57 -21.188 1 90.12 761 GLY B C 1
ATOM 14359 O O . GLY B 1 761 ? 40.406 7.805 -21.109 1 90.12 761 GLY B O 1
ATOM 14360 N N . PHE B 1 762 ? 41.562 9.594 -20.375 1 93.75 762 PHE B N 1
ATOM 14361 C CA . PHE B 1 762 ? 40.688 9.812 -19.219 1 93.75 762 PHE B CA 1
ATOM 14362 C C . PHE B 1 762 ? 39.281 10.211 -19.672 1 93.75 762 PHE B C 1
ATOM 14364 O O . PHE B 1 762 ? 39.125 11.008 -20.594 1 93.75 762 PHE B O 1
ATOM 14371 N N . LYS B 1 763 ? 38.281 9.555 -19.125 1 95.31 763 LYS B N 1
ATOM 14372 C CA . LYS B 1 763 ? 36.875 9.906 -19.344 1 95.31 763 LYS B CA 1
ATOM 14373 C C . LYS B 1 763 ? 36.125 9.938 -18.016 1 95.31 763 LYS B C 1
ATOM 14375 O O . LYS B 1 763 ? 36.5 9.258 -17.062 1 95.31 763 LYS B O 1
ATOM 14380 N N . TRP B 1 764 ? 35.125 10.75 -17.984 1 97 764 TRP B N 1
ATOM 14381 C CA . TRP B 1 764 ? 34.219 10.727 -16.844 1 97 764 TRP B CA 1
ATOM 14382 C C . TRP B 1 764 ? 32.844 11.227 -17.234 1 97 764 TRP B C 1
ATOM 14384 O O . TRP B 1 764 ? 32.688 11.922 -18.25 1 97 764 TRP B O 1
ATOM 14394 N N . PHE B 1 765 ? 31.828 10.812 -16.578 1 98.12 765 PHE B N 1
ATOM 14395 C CA . PHE B 1 765 ? 30.5 11.406 -16.75 1 98.12 765 PHE B CA 1
ATOM 14396 C C . PHE B 1 765 ? 29.656 11.227 -15.492 1 98.12 765 PHE B C 1
ATOM 14398 O O . PHE B 1 765 ? 29.984 10.422 -14.625 1 98.12 765 PHE B O 1
ATOM 14405 N N . PHE B 1 766 ? 28.703 12.055 -15.305 1 97.88 766 PHE B N 1
ATOM 14406 C CA . PHE B 1 766 ? 27.812 11.969 -14.156 1 97.88 766 PHE B CA 1
ATOM 14407 C C . PHE B 1 766 ? 26.359 11.844 -14.602 1 97.88 766 PHE B C 1
ATOM 14409 O O . PHE B 1 766 ? 26.031 12.164 -15.75 1 97.88 766 PHE B O 1
ATOM 14416 N N . ILE B 1 767 ? 25.594 11.297 -13.805 1 96.25 767 ILE B N 1
ATOM 14417 C CA . ILE B 1 767 ? 24.141 11.242 -13.969 1 96.25 767 ILE B CA 1
ATOM 14418 C C . ILE B 1 767 ? 23.453 11.508 -12.625 1 96.25 767 ILE B C 1
ATOM 14420 O O . ILE B 1 767 ? 23.984 11.133 -11.578 1 96.25 767 ILE B O 1
ATOM 14424 N N . ARG B 1 768 ? 22.391 12.273 -12.664 1 95.94 768 ARG B N 1
ATOM 14425 C CA . ARG B 1 768 ? 21.562 12.461 -11.484 1 95.94 768 ARG B CA 1
ATOM 14426 C C . ARG B 1 768 ? 20.484 11.383 -11.391 1 95.94 768 ARG B C 1
ATOM 14428 O O . ARG B 1 768 ? 19.891 11.016 -12.398 1 95.94 768 ARG B O 1
ATOM 14435 N N . TYR B 1 769 ? 20.391 10.836 -10.211 1 91.62 769 TYR B N 1
ATOM 14436 C CA . TYR B 1 769 ? 19.453 9.727 -10.078 1 91.62 769 TYR B CA 1
ATOM 14437 C C . TYR B 1 769 ? 18.797 9.719 -8.695 1 91.62 769 TYR B C 1
ATOM 14439 O O . TYR B 1 769 ? 19.281 10.398 -7.777 1 91.62 769 TYR B O 1
ATOM 14447 N N . LYS B 1 770 ? 17.641 9.164 -8.57 1 88.25 770 LYS B N 1
ATOM 14448 C CA . LYS B 1 770 ? 16.969 8.977 -7.293 1 88.25 770 LYS B CA 1
ATOM 14449 C C . LYS B 1 770 ? 16.578 7.512 -7.082 1 88.25 770 LYS B C 1
ATOM 14451 O O . LYS B 1 770 ? 15.836 6.938 -7.883 1 88.25 770 LYS B O 1
ATOM 14456 N N . ASP B 1 771 ? 17.016 6.855 -6.148 1 82.44 771 ASP B N 1
ATOM 14457 C CA . ASP B 1 771 ? 16.578 5.531 -5.703 1 82.44 771 ASP B CA 1
ATOM 14458 C C . ASP B 1 771 ? 16.062 5.578 -4.27 1 82.44 771 ASP B C 1
ATOM 14460 O O . ASP B 1 771 ? 14.977 6.113 -4.016 1 82.44 771 ASP B O 1
ATOM 14464 N N . THR B 1 772 ? 17 5.277 -3.312 1 76.31 772 THR B N 1
ATOM 14465 C CA . THR B 1 772 ? 16.594 5.453 -1.922 1 76.31 772 THR B CA 1
ATOM 14466 C C . THR B 1 772 ? 16.703 6.918 -1.51 1 76.31 772 THR B C 1
ATOM 14468 O O . THR B 1 772 ? 16.094 7.332 -0.514 1 76.31 772 THR B O 1
ATOM 14471 N N . GLY B 1 773 ? 17.359 7.68 -2.309 1 84.75 773 GLY B N 1
ATOM 14472 C CA . GLY B 1 773 ? 17.562 9.109 -2.168 1 84.75 773 GLY B CA 1
ATOM 14473 C C . GLY B 1 773 ? 18.172 9.75 -3.4 1 84.75 773 GLY B C 1
ATOM 14474 O O . GLY B 1 773 ? 18.625 9.055 -4.305 1 84.75 773 GLY B O 1
ATOM 14475 N N . ASN B 1 774 ? 18.188 11.016 -3.416 1 89.69 774 ASN B N 1
ATOM 14476 C CA . ASN B 1 774 ? 18.844 11.719 -4.512 1 89.69 774 ASN B CA 1
ATOM 14477 C C . ASN B 1 774 ? 20.359 11.555 -4.445 1 89.69 774 ASN B C 1
ATOM 14479 O O . ASN B 1 774 ? 20.938 11.586 -3.361 1 89.69 774 ASN B O 1
ATOM 14483 N N . HIS B 1 775 ? 21 11.273 -5.555 1 94.31 775 HIS B N 1
ATOM 14484 C CA . HIS B 1 775 ? 22.453 11.141 -5.547 1 94.31 775 HIS B CA 1
ATOM 14485 C C . HIS B 1 775 ? 23.047 11.414 -6.93 1 94.31 775 HIS B C 1
ATOM 14487 O O . HIS B 1 775 ? 22.312 11.469 -7.918 1 94.31 775 HIS B O 1
ATOM 14493 N N . LEU B 1 776 ? 24.281 11.656 -6.957 1 96.94 776 LEU B N 1
ATOM 14494 C CA . LEU B 1 776 ? 25.109 11.742 -8.164 1 96.94 776 LEU B CA 1
ATOM 14495 C C . LEU B 1 776 ? 25.812 10.422 -8.438 1 96.94 776 LEU B C 1
ATOM 14497 O O . LEU B 1 776 ? 26.406 9.828 -7.539 1 96.94 776 LEU B O 1
ATOM 14501 N N . ARG B 1 777 ? 25.625 9.953 -9.594 1 96.5 777 ARG B N 1
ATOM 14502 C CA . ARG B 1 777 ? 26.422 8.828 -10.062 1 96.5 777 ARG B CA 1
ATOM 14503 C C . ARG B 1 777 ? 27.641 9.305 -10.859 1 96.5 777 ARG B C 1
ATOM 14505 O O . ARG B 1 777 ? 27.484 9.836 -11.969 1 96.5 777 ARG B O 1
ATOM 14512 N N . LEU B 1 778 ? 28.75 9.148 -10.32 1 97.56 778 LEU B N 1
ATOM 14513 C CA . LEU B 1 778 ? 30 9.562 -10.953 1 97.56 778 LEU B CA 1
ATOM 14514 C C . LEU B 1 778 ? 30.781 8.352 -11.453 1 97.56 778 LEU B C 1
ATOM 14516 O O . LEU B 1 778 ? 31.047 7.422 -10.695 1 97.56 778 LEU B O 1
ATOM 14520 N N . ARG B 1 779 ? 31.172 8.391 -12.695 1 96.69 779 ARG B N 1
ATOM 14521 C CA . ARG B 1 779 ? 31.938 7.305 -13.297 1 96.69 779 ARG B CA 1
ATOM 14522 C C . ARG B 1 779 ? 33.219 7.836 -13.93 1 96.69 779 ARG B C 1
ATOM 14524 O O . ARG B 1 779 ? 33.219 8.828 -14.656 1 96.69 779 ARG B O 1
ATOM 14531 N N . PHE B 1 780 ? 34.375 7.242 -13.617 1 96.44 780 PHE B N 1
ATOM 14532 C CA . PHE B 1 780 ? 35.688 7.672 -14.086 1 96.44 780 PHE B CA 1
ATOM 14533 C C . PHE B 1 780 ? 36.438 6.512 -14.711 1 96.44 780 PHE B C 1
ATOM 14535 O O . PHE B 1 780 ? 36.5 5.426 -14.133 1 96.44 780 PHE B O 1
ATOM 14542 N N . PHE B 1 781 ? 36.875 6.75 -15.852 1 94.81 781 PHE B N 1
ATOM 14543 C CA . PHE B 1 781 ? 37.719 5.793 -16.531 1 94.81 781 PHE B CA 1
ATOM 14544 C C . PHE B 1 781 ? 39.188 6.285 -16.562 1 94.81 781 PHE B C 1
ATOM 14546 O O . PHE B 1 781 ? 39.438 7.383 -17.047 1 94.81 781 PHE B O 1
ATOM 14553 N N . THR B 1 782 ? 40.062 5.539 -15.938 1 90.75 782 THR B N 1
ATOM 14554 C CA . THR B 1 782 ? 41.5 5.891 -15.945 1 90.75 782 THR B CA 1
ATOM 14555 C C . THR B 1 782 ? 42.312 4.828 -16.672 1 90.75 782 THR B C 1
ATOM 14557 O O . THR B 1 782 ? 42 3.637 -16.578 1 90.75 782 THR B O 1
ATOM 14560 N N . THR B 1 783 ? 43.25 5.184 -17.422 1 83.38 783 THR B N 1
ATOM 14561 C CA . THR B 1 783 ? 44.094 4.25 -18.188 1 83.38 783 THR B CA 1
ATOM 14562 C C . THR B 1 783 ? 45.406 3.977 -17.453 1 83.38 783 THR B C 1
ATOM 14564 O O . THR B 1 783 ? 46.062 2.965 -17.703 1 83.38 783 THR B O 1
ATOM 14567 N N . ASN B 1 784 ? 45.938 4.805 -16.547 1 76.62 784 ASN B N 1
ATOM 14568 C CA . ASN B 1 784 ? 47.25 4.691 -15.961 1 76.62 784 ASN B CA 1
ATOM 14569 C C . ASN B 1 784 ? 47.188 4.188 -14.516 1 76.62 784 ASN B C 1
ATOM 14571 O O . ASN B 1 784 ? 48.094 4.473 -13.719 1 76.62 784 ASN B O 1
ATOM 14575 N N . GLY B 1 785 ? 46.125 3.5 -14.188 1 72.19 785 GLY B N 1
ATOM 14576 C CA . GLY B 1 785 ? 46.031 2.934 -12.852 1 72.19 785 GLY B CA 1
ATOM 14577 C C . GLY B 1 785 ? 45.906 3.984 -11.766 1 72.19 785 GLY B C 1
ATOM 14578 O O . GLY B 1 785 ? 46.25 3.742 -10.609 1 72.19 785 GLY B O 1
ATOM 14579 N N . SER B 1 786 ? 45.469 5.113 -12.039 1 79.69 786 SER B N 1
ATOM 14580 C CA . SER B 1 786 ? 45.406 6.223 -11.086 1 79.69 786 SER B CA 1
ATOM 14581 C C . SER B 1 786 ? 44.062 6.277 -10.391 1 79.69 786 SER B C 1
ATOM 14583 O O . SER B 1 786 ? 43.688 7.293 -9.789 1 79.69 786 SER B O 1
ATOM 14585 N N . ALA B 1 787 ? 43.312 5.277 -10.539 1 84.56 787 ALA B N 1
ATOM 14586 C CA . ALA B 1 787 ? 41.969 5.273 -9.961 1 84.56 787 ALA B CA 1
ATOM 14587 C C . ALA B 1 787 ? 42.031 5.449 -8.445 1 84.56 787 ALA B C 1
ATOM 14589 O O . ALA B 1 787 ? 41.188 6.145 -7.867 1 84.56 787 ALA B O 1
ATOM 14590 N N . HIS B 1 788 ? 43 4.836 -7.852 1 80.88 788 HIS B N 1
ATOM 14591 C CA . HIS B 1 788 ? 43.125 4.906 -6.402 1 80.88 788 HIS B CA 1
ATOM 14592 C C . HIS B 1 788 ? 43.469 6.32 -5.949 1 80.88 788 HIS B C 1
ATOM 14594 O O . HIS B 1 788 ? 43 6.781 -4.91 1 80.88 788 HIS B O 1
ATOM 14600 N N . HIS B 1 789 ? 44.281 6.961 -6.703 1 85.88 789 HIS B N 1
ATOM 14601 C CA . HIS B 1 789 ? 44.656 8.328 -6.371 1 85.88 789 HIS B CA 1
ATOM 14602 C C . HIS B 1 789 ? 43.5 9.281 -6.547 1 85.88 789 HIS B C 1
ATOM 14604 O O . HIS B 1 789 ? 43.281 10.172 -5.727 1 85.88 789 HIS B O 1
ATOM 14610 N N . LEU B 1 790 ? 42.812 9.086 -7.613 1 91.19 790 LEU B N 1
ATOM 14611 C CA . LEU B 1 790 ? 41.625 9.898 -7.863 1 91.19 790 LEU B CA 1
ATOM 14612 C C . LEU B 1 790 ? 40.625 9.75 -6.73 1 91.19 790 LEU B C 1
ATOM 14614 O O . LEU B 1 790 ? 40.094 10.742 -6.246 1 91.19 790 LEU B O 1
ATOM 14618 N N . LEU B 1 791 ? 40.406 8.531 -6.32 1 89.81 791 LEU B N 1
ATOM 14619 C CA . LEU B 1 791 ? 39.438 8.266 -5.242 1 89.81 791 LEU B CA 1
ATOM 14620 C C . LEU B 1 791 ? 39.875 8.953 -3.953 1 89.81 791 LEU B C 1
ATOM 14622 O O . LEU B 1 791 ? 39.062 9.539 -3.252 1 89.81 791 LEU B O 1
ATOM 14626 N N . ALA B 1 792 ? 41.094 8.836 -3.609 1 87.5 792 ALA B N 1
ATOM 14627 C CA . ALA B 1 792 ? 41.625 9.445 -2.393 1 87.5 792 ALA B CA 1
ATOM 14628 C C . ALA B 1 792 ? 41.438 10.961 -2.408 1 87.5 792 ALA B C 1
ATOM 14630 O O . ALA B 1 792 ? 41.094 11.562 -1.392 1 87.5 792 ALA B O 1
ATOM 14631 N N . GLU B 1 793 ? 41.719 11.523 -3.523 1 92.31 793 GLU B N 1
ATOM 14632 C CA . GLU B 1 793 ? 41.594 12.969 -3.641 1 92.31 793 GLU B CA 1
ATOM 14633 C C . GLU B 1 793 ? 40.125 13.406 -3.539 1 92.31 793 GLU B C 1
ATOM 14635 O O . GLU B 1 793 ? 39.812 14.414 -2.893 1 92.31 793 GLU B O 1
ATOM 14640 N N . LEU B 1 794 ? 39.281 12.75 -4.242 1 92.94 794 LEU B N 1
ATOM 14641 C CA . LEU B 1 794 ? 37.875 13.047 -4.148 1 92.94 794 LEU B CA 1
ATOM 14642 C C . LEU B 1 794 ? 37.375 12.914 -2.711 1 92.94 794 LEU B C 1
ATOM 14644 O O . LEU B 1 794 ? 36.594 13.742 -2.234 1 92.94 794 LEU B O 1
ATOM 14648 N N . HIS B 1 795 ? 37.812 11.938 -2.062 1 89.94 795 HIS B N 1
ATOM 14649 C CA . HIS B 1 795 ? 37.438 11.703 -0.675 1 89.94 795 HIS B CA 1
ATOM 14650 C C . HIS B 1 795 ? 37.844 12.883 0.209 1 89.94 795 HIS B C 1
ATOM 14652 O O . HIS B 1 795 ? 37.062 13.305 1.075 1 89.94 795 HIS B O 1
ATOM 14658 N N . GLU B 1 796 ? 38.969 13.281 0.003 1 91.5 796 GLU B N 1
ATOM 14659 C CA . GLU B 1 796 ? 39.469 14.406 0.793 1 91.5 796 GLU B CA 1
ATOM 14660 C C . GLU B 1 796 ? 38.562 15.633 0.633 1 91.5 796 GLU B C 1
ATOM 14662 O O . GLU B 1 796 ? 38.312 16.359 1.603 1 91.5 796 GLU B O 1
ATOM 14667 N N . LYS B 1 797 ? 38.156 15.789 -0.542 1 93.94 797 LYS B N 1
ATOM 14668 C CA . LYS B 1 797 ? 37.344 16.969 -0.819 1 93.94 797 LYS B CA 1
ATOM 14669 C C . LYS B 1 797 ? 35.875 16.766 -0.401 1 93.94 797 LYS B C 1
ATOM 14671 O O . LYS B 1 797 ? 35.188 17.734 -0.066 1 93.94 797 LYS B O 1
ATOM 14676 N N . LEU B 1 798 ? 35.406 15.602 -0.428 1 93.31 798 LEU B N 1
ATOM 14677 C CA . LEU B 1 798 ? 34.031 15.305 -0.122 1 93.31 798 LEU B CA 1
ATOM 14678 C C . LEU B 1 798 ? 33.812 15.102 1.377 1 93.31 798 LEU B C 1
ATOM 14680 O O . LEU B 1 798 ? 32.688 15.227 1.883 1 93.31 798 LEU B O 1
ATOM 14684 N N . LYS B 1 799 ? 34.781 14.766 2.129 1 90.12 799 LYS B N 1
ATOM 14685 C CA . LYS B 1 799 ? 34.75 14.43 3.549 1 90.12 799 LYS B CA 1
ATOM 14686 C C . LYS B 1 799 ? 34.125 15.562 4.363 1 90.12 799 LYS B C 1
ATOM 14688 O O . LYS B 1 799 ? 33.25 15.328 5.191 1 90.12 799 LYS B O 1
ATOM 14693 N N . PRO B 1 800 ? 34.562 16.812 4.098 1 88.38 800 PRO B N 1
ATOM 14694 C CA . PRO B 1 800 ? 33.969 17.906 4.867 1 88.38 800 PRO B CA 1
ATOM 14695 C C . PRO B 1 800 ? 32.469 18.016 4.648 1 88.38 800 PRO B C 1
ATOM 14697 O O . PRO B 1 800 ? 31.719 18.359 5.578 1 88.38 800 PRO B O 1
ATOM 14700 N N . LEU B 1 801 ? 32.031 17.781 3.477 1 90.69 801 LEU B N 1
ATOM 14701 C CA . LEU B 1 801 ? 30.609 17.844 3.162 1 90.69 801 LEU B CA 1
ATOM 14702 C C . LEU B 1 801 ? 29.859 16.688 3.842 1 90.69 801 LEU B C 1
ATOM 14704 O O . LEU B 1 801 ? 28.719 16.859 4.266 1 90.69 801 LEU B O 1
ATOM 14708 N N . HIS B 1 802 ? 30.484 15.562 3.926 1 90.06 802 HIS B N 1
ATOM 14709 C CA . HIS B 1 802 ? 29.906 14.43 4.641 1 90.06 802 HIS B CA 1
ATOM 14710 C C . HIS B 1 802 ? 29.797 14.719 6.133 1 90.06 802 HIS B C 1
ATOM 14712 O O . HIS B 1 802 ? 28.766 14.422 6.754 1 90.06 802 HIS B O 1
ATOM 14718 N N . ASN B 1 803 ? 30.828 15.32 6.66 1 83.94 803 ASN B N 1
ATOM 14719 C CA . ASN B 1 803 ? 30.859 15.641 8.086 1 83.94 803 ASN B CA 1
ATOM 14720 C C . ASN B 1 803 ? 29.781 16.656 8.453 1 83.94 803 ASN B C 1
ATOM 14722 O O . ASN B 1 803 ? 29.25 16.625 9.562 1 83.94 803 ASN B O 1
ATOM 14726 N N . SER B 1 804 ? 29.531 17.484 7.457 1 83.12 804 SER B N 1
ATOM 14727 C CA . SER B 1 804 ? 28.531 18.516 7.715 1 83.12 804 SER B CA 1
ATOM 14728 C C . SER B 1 804 ? 27.125 17.984 7.488 1 83.12 804 SER B C 1
ATOM 14730 O O . SER B 1 804 ? 26.141 18.688 7.777 1 83.12 804 SER B O 1
ATOM 14732 N N . GLY B 1 805 ? 27.031 16.812 6.934 1 83.94 805 GLY B N 1
ATOM 14733 C CA . GLY B 1 805 ? 25.719 16.219 6.699 1 83.94 805 GLY B CA 1
ATOM 14734 C C . GLY B 1 805 ? 25.172 16.531 5.32 1 83.94 805 GLY B C 1
ATOM 14735 O O . GLY B 1 805 ? 24.141 15.969 4.926 1 83.94 805 GLY B O 1
ATOM 14736 N N . LYS B 1 806 ? 25.828 17.391 4.586 1 87.69 806 LYS B N 1
ATOM 14737 C CA . LYS B 1 806 ? 25.375 17.734 3.244 1 87.69 806 LYS B CA 1
ATOM 14738 C C . LYS B 1 806 ? 25.375 16.516 2.326 1 87.69 806 LYS B C 1
ATOM 14740 O O . LYS B 1 806 ? 24.562 16.422 1.409 1 87.69 806 LYS B O 1
ATOM 14745 N N . ILE B 1 807 ? 26.391 15.703 2.574 1 91.75 807 ILE B N 1
ATOM 14746 C CA . ILE B 1 807 ? 26.453 14.398 1.923 1 91.75 807 ILE B CA 1
ATOM 14747 C C . ILE B 1 807 ? 26.141 13.297 2.938 1 91.75 807 ILE B C 1
ATOM 14749 O O . ILE B 1 807 ? 26.781 13.211 3.986 1 91.75 807 ILE B O 1
ATOM 14753 N N . SER B 1 808 ? 25.172 12.609 2.641 1 87.19 808 SER B N 1
ATOM 14754 C CA . SER B 1 808 ? 24.75 11.594 3.6 1 87.19 808 SER B CA 1
ATOM 14755 C C . SER B 1 808 ? 25.562 10.32 3.461 1 87.19 808 SER B C 1
ATOM 14757 O O . SER B 1 808 ? 25.844 9.648 4.457 1 87.19 808 SER B O 1
ATOM 14759 N N . GLU B 1 809 ? 25.859 9.93 2.215 1 88.5 809 GLU B N 1
ATOM 14760 C CA . GLU B 1 809 ? 26.562 8.672 1.976 1 88.5 809 GLU B CA 1
ATOM 14761 C C . GLU B 1 809 ? 27.391 8.742 0.693 1 88.5 809 GLU B C 1
ATOM 14763 O O . GLU B 1 809 ? 27.016 9.422 -0.261 1 88.5 809 GLU B O 1
ATOM 14768 N N . ILE B 1 810 ? 28.516 8.086 0.722 1 92.56 810 ILE B N 1
ATOM 14769 C CA . ILE B 1 810 ? 29.344 7.863 -0.452 1 92.56 810 ILE B CA 1
ATOM 14770 C C . ILE B 1 810 ? 29.578 6.367 -0.646 1 92.56 810 ILE B C 1
ATOM 14772 O O . ILE B 1 810 ? 30.016 5.672 0.275 1 92.56 810 ILE B O 1
ATOM 14776 N N . LEU B 1 811 ? 29.266 5.906 -1.83 1 92.56 811 LEU B N 1
ATOM 14777 C CA . LEU B 1 811 ? 29.375 4.48 -2.121 1 92.56 811 LEU B CA 1
ATOM 14778 C C . LEU B 1 811 ? 30.172 4.246 -3.396 1 92.56 811 LEU B C 1
ATOM 14780 O O . LEU B 1 811 ? 30.109 5.051 -4.328 1 92.56 811 LEU B O 1
ATOM 14784 N N . LEU B 1 812 ? 30.953 3.195 -3.383 1 93.06 812 LEU B N 1
ATOM 14785 C CA . LEU B 1 812 ? 31.516 2.65 -4.617 1 93.06 812 LEU B CA 1
ATOM 14786 C C . LEU B 1 812 ? 30.719 1.43 -5.078 1 93.06 812 LEU B C 1
ATOM 14788 O O . LEU B 1 812 ? 30.562 0.466 -4.324 1 93.06 812 LEU B O 1
ATOM 14792 N N . ASP B 1 813 ? 30.188 1.519 -6.219 1 91.5 813 ASP B N 1
ATOM 14793 C CA . ASP B 1 813 ? 29.281 0.487 -6.715 1 91.5 813 ASP B CA 1
ATOM 14794 C C . ASP B 1 813 ? 29.844 -0.189 -7.961 1 91.5 813 ASP B C 1
ATOM 14796 O O . ASP B 1 813 ? 30.891 0.216 -8.477 1 91.5 813 ASP B O 1
ATOM 14800 N N . THR B 1 814 ? 29.281 -1.305 -8.367 1 90.5 814 THR B N 1
ATOM 14801 C CA . THR B 1 814 ? 29.609 -1.996 -9.609 1 90.5 814 THR B CA 1
ATOM 14802 C C . THR B 1 814 ? 28.984 -1.286 -10.805 1 90.5 814 THR B C 1
ATOM 14804 O O . THR B 1 814 ? 27.766 -1.022 -10.805 1 90.5 814 THR B O 1
ATOM 14807 N N . TYR B 1 815 ? 29.828 -0.894 -11.766 1 92.06 815 TYR B N 1
ATOM 14808 C CA . TYR B 1 815 ? 29.328 -0.267 -12.984 1 92.06 815 TYR B CA 1
ATOM 14809 C C . TYR B 1 815 ? 28.859 -1.317 -13.984 1 92.06 815 TYR B C 1
ATOM 14811 O O . TYR B 1 815 ? 29.656 -2.15 -14.43 1 92.06 815 TYR B O 1
ATOM 14819 N N . GLN B 1 816 ? 27.594 -1.283 -14.289 1 89.56 816 GLN B N 1
ATOM 14820 C CA . GLN B 1 816 ? 27 -2.17 -15.289 1 89.56 816 GLN B CA 1
ATOM 14821 C C . GLN B 1 816 ? 26.625 -1.399 -16.547 1 89.56 816 GLN B C 1
ATOM 14823 O O . GLN B 1 816 ? 25.703 -0.584 -16.531 1 89.56 816 GLN B O 1
ATOM 14828 N N . ARG B 1 817 ? 27.281 -1.733 -17.656 1 90.81 817 ARG B N 1
ATOM 14829 C CA . ARG B 1 817 ? 26.969 -1.076 -18.922 1 90.81 817 ARG B CA 1
ATOM 14830 C C . ARG B 1 817 ? 25.594 -1.479 -19.422 1 90.81 817 ARG B C 1
ATOM 14832 O O . ARG B 1 817 ? 25.188 -2.635 -19.281 1 90.81 817 ARG B O 1
ATOM 14839 N N . GLU B 1 818 ? 24.891 -0.512 -19.953 1 88.38 818 GLU B N 1
ATOM 14840 C CA . GLU B 1 818 ? 23.594 -0.785 -20.547 1 88.38 818 GLU B CA 1
ATOM 14841 C C . GLU B 1 818 ? 23.703 -1.111 -22.031 1 88.38 818 GLU B C 1
ATOM 14843 O O . GLU B 1 818 ? 23.25 -0.347 -22.875 1 88.38 818 GLU B O 1
ATOM 14848 N N . LEU B 1 819 ? 24.094 -2.201 -22.328 1 88.62 819 LEU B N 1
ATOM 14849 C CA . LEU B 1 819 ? 24.422 -2.605 -23.688 1 88.62 819 LEU B CA 1
ATOM 14850 C C . LEU B 1 819 ? 23.172 -2.736 -24.531 1 88.62 819 LEU B C 1
ATOM 14852 O O . LEU B 1 819 ? 23.188 -2.428 -25.734 1 88.62 819 LEU B O 1
ATOM 14856 N N . GLU B 1 820 ? 22.078 -3.146 -23.875 1 84.88 820 GLU B N 1
ATOM 14857 C CA . GLU B 1 820 ? 20.828 -3.33 -24.609 1 84.88 820 GLU B CA 1
ATOM 14858 C C . GLU B 1 820 ? 20.203 -1.987 -24.984 1 84.88 820 GLU B C 1
ATOM 14860 O O . GLU B 1 820 ? 19.453 -1.898 -25.969 1 84.88 820 GLU B O 1
ATOM 14865 N N . ARG B 1 821 ? 20.609 -0.978 -24.312 1 86.81 821 ARG B N 1
ATOM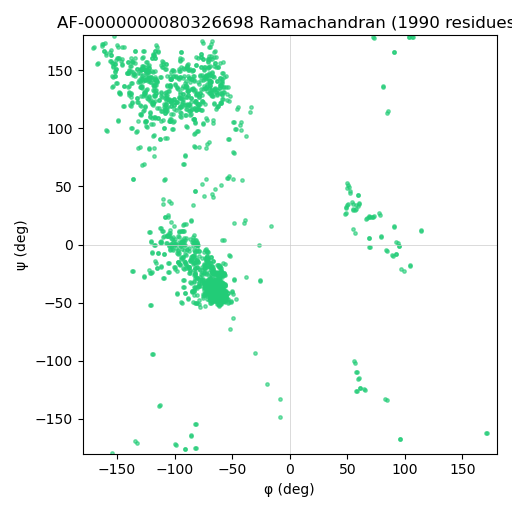 14866 C CA . ARG B 1 821 ? 20.047 0.351 -24.562 1 86.81 821 ARG B CA 1
ATOM 14867 C C . ARG B 1 821 ? 20.891 1.11 -25.578 1 86.81 821 ARG B C 1
ATOM 14869 O O . ARG B 1 821 ? 20.344 1.815 -26.438 1 86.81 821 ARG B O 1
ATOM 14876 N N . TYR B 1 822 ? 22.281 0.946 -25.562 1 91.12 822 TYR B N 1
ATOM 14877 C CA . TYR B 1 822 ? 23.156 1.802 -26.359 1 91.12 822 TYR B CA 1
ATOM 14878 C C . TYR B 1 822 ? 23.984 0.979 -27.344 1 91.12 822 TYR B C 1
ATOM 14880 O O . TYR B 1 822 ? 24.844 1.515 -28.031 1 91.12 822 TYR B O 1
ATOM 14888 N N . SER B 1 823 ? 23.75 -0.339 -27.375 1 87.31 823 SER B N 1
ATOM 14889 C CA . SER B 1 823 ? 24.453 -1.235 -28.297 1 87.31 823 SER B CA 1
ATOM 14890 C C . SER B 1 823 ? 25.828 -1.605 -27.781 1 87.31 823 SER B C 1
ATOM 14892 O O . SER B 1 823 ? 26.578 -0.743 -27.297 1 87.31 823 SER B O 1
ATOM 14894 N N . ALA B 1 824 ? 26.234 -2.805 -27.844 1 88.06 824 ALA B N 1
ATOM 14895 C CA . ALA B 1 824 ? 27.547 -3.293 -27.438 1 88.06 824 ALA B CA 1
ATOM 14896 C C . ALA B 1 824 ? 28.656 -2.721 -28.312 1 88.06 824 ALA B C 1
ATOM 14898 O O . ALA B 1 824 ? 29.766 -2.463 -27.828 1 88.06 824 ALA B O 1
ATOM 14899 N N . GLU B 1 825 ? 28.312 -2.445 -29.547 1 88.12 825 GLU B N 1
ATOM 14900 C CA . GLU B 1 825 ? 29.297 -1.951 -30.516 1 88.12 825 GLU B CA 1
ATOM 14901 C C . GLU B 1 825 ? 29.609 -0.479 -30.266 1 88.12 825 GLU B C 1
ATOM 14903 O O . GLU B 1 825 ? 30.734 -0.028 -30.531 1 88.12 825 GLU B O 1
ATOM 14908 N N . LEU B 1 826 ? 28.641 0.222 -29.766 1 92.5 826 LEU B N 1
ATOM 14909 C CA . LEU B 1 826 ? 28.781 1.673 -29.719 1 92.5 826 LEU B CA 1
ATOM 14910 C C . LEU B 1 826 ? 29.016 2.148 -28.281 1 92.5 826 LEU B C 1
ATOM 14912 O O . LEU B 1 826 ? 29.219 3.34 -28.047 1 92.5 826 LEU B O 1
ATOM 14916 N N . ILE B 1 827 ? 29.094 1.27 -27.297 1 93.75 827 ILE B N 1
ATOM 14917 C CA . ILE B 1 827 ? 29.062 1.638 -25.891 1 93.75 827 ILE B CA 1
ATOM 14918 C C . ILE B 1 827 ? 30.25 2.531 -25.562 1 93.75 827 ILE B C 1
ATOM 14920 O O . ILE B 1 827 ? 30.141 3.463 -24.75 1 93.75 827 ILE B O 1
ATOM 14924 N N . ASP B 1 828 ? 31.406 2.309 -26.156 1 93.31 828 ASP B N 1
ATOM 14925 C CA . ASP B 1 828 ? 32.594 3.125 -25.891 1 93.31 828 ASP B CA 1
ATOM 14926 C C . ASP B 1 828 ? 32.406 4.555 -26.391 1 93.31 828 ASP B C 1
ATOM 14928 O O . ASP B 1 828 ? 32.781 5.512 -25.719 1 93.31 828 ASP B O 1
ATOM 14932 N N . GLU B 1 829 ? 31.844 4.645 -27.531 1 94.81 829 GLU B N 1
ATOM 14933 C CA . GLU B 1 829 ? 31.578 5.961 -28.094 1 94.81 829 GLU B CA 1
ATOM 14934 C C . GLU B 1 829 ? 30.5 6.691 -27.312 1 94.81 829 GLU B C 1
ATOM 14936 O O . GLU B 1 829 ? 30.562 7.91 -27.141 1 94.81 829 GLU B O 1
ATOM 14941 N N . VAL B 1 830 ? 29.516 5.969 -26.938 1 96.12 830 VAL B N 1
ATOM 14942 C CA . VAL B 1 830 ? 28.438 6.559 -26.172 1 96.12 830 VAL B CA 1
ATOM 14943 C C . VAL B 1 830 ? 28.969 7.086 -24.844 1 96.12 830 VAL B C 1
ATOM 14945 O O . VAL B 1 830 ? 28.578 8.164 -24.391 1 96.12 830 VAL B O 1
ATOM 14948 N N . GLU B 1 831 ? 29.828 6.312 -24.203 1 96.62 831 GLU B N 1
ATOM 14949 C CA . GLU B 1 831 ? 30.438 6.758 -22.969 1 96.62 831 GLU B CA 1
ATOM 14950 C C . GLU B 1 831 ? 31.281 8.008 -23.172 1 96.62 831 GLU B C 1
ATOM 14952 O O . GLU B 1 831 ? 31.344 8.883 -22.312 1 96.62 831 GLU B O 1
ATOM 14957 N N . SER B 1 832 ? 31.938 8.086 -24.344 1 96.75 832 SER B N 1
ATOM 14958 C CA . SER B 1 832 ? 32.656 9.297 -24.703 1 96.75 832 SER B CA 1
ATOM 14959 C C . SER B 1 832 ? 31.703 10.469 -24.906 1 96.75 832 SER B C 1
ATOM 14961 O O . SER B 1 832 ? 32.031 11.602 -24.531 1 96.75 832 SER B O 1
ATOM 14963 N N . LEU B 1 833 ? 30.625 10.133 -25.5 1 97.44 833 LEU B N 1
ATOM 14964 C CA . LEU B 1 833 ? 29.609 11.172 -25.672 1 97.44 833 LEU B CA 1
ATOM 14965 C C . LEU B 1 833 ? 29.094 11.656 -24.312 1 97.44 833 LEU B C 1
ATOM 14967 O O . LEU B 1 833 ? 28.875 12.852 -24.125 1 97.44 833 LEU B O 1
ATOM 14971 N N . PHE B 1 834 ? 28.859 10.742 -23.406 1 97.81 834 PHE B N 1
ATOM 14972 C CA . PHE B 1 834 ? 28.422 11.094 -22.062 1 97.81 834 PHE B CA 1
ATOM 14973 C C . PHE B 1 834 ? 29.438 12 -21.375 1 97.81 834 PHE B C 1
ATOM 14975 O O . PHE B 1 834 ? 29.062 12.906 -20.641 1 97.81 834 PHE B O 1
ATOM 14982 N N . TYR B 1 835 ? 30.688 11.688 -21.625 1 97.62 835 TYR B N 1
ATOM 14983 C CA . TYR B 1 835 ? 31.781 12.508 -21.094 1 97.62 835 TYR B CA 1
ATOM 14984 C C . TYR B 1 835 ? 31.672 13.945 -21.609 1 97.62 835 TYR B C 1
ATOM 14986 O O . TYR B 1 835 ? 31.609 14.891 -20.812 1 97.62 835 TYR B O 1
ATOM 14994 N N . LEU B 1 836 ? 31.531 14.102 -22.828 1 96.94 836 LEU B N 1
ATOM 14995 C CA . LEU B 1 836 ? 31.469 15.43 -23.438 1 96.94 836 LEU B CA 1
ATOM 14996 C C . LEU B 1 836 ? 30.172 16.125 -23.047 1 96.94 836 LEU B C 1
ATOM 14998 O O . LEU B 1 836 ? 30.141 17.344 -22.875 1 96.94 836 LEU B O 1
ATOM 15002 N N . ASP B 1 837 ? 29.125 15.375 -23.016 1 97.56 837 ASP B N 1
ATOM 15003 C CA . ASP B 1 837 ? 27.828 15.906 -22.609 1 97.56 837 ASP B CA 1
ATOM 15004 C C . ASP B 1 837 ? 27.906 16.484 -21.188 1 97.56 837 ASP B C 1
ATOM 15006 O O . ASP B 1 837 ? 27.359 17.547 -20.922 1 97.56 837 ASP B O 1
ATOM 15010 N N . SER B 1 838 ? 28.531 15.742 -20.25 1 97.75 838 SER B N 1
ATOM 15011 C CA . SER B 1 838 ? 28.719 16.203 -18.875 1 97.75 838 SER B CA 1
ATOM 15012 C C . SER B 1 838 ? 29.484 17.516 -18.844 1 97.75 838 SER B C 1
ATOM 15014 O O . SER B 1 838 ? 29.078 18.453 -18.141 1 97.75 838 SER B O 1
ATOM 15016 N N . GLU B 1 839 ? 30.5 17.609 -19.672 1 96.44 839 GLU B N 1
ATOM 15017 C CA . GLU B 1 839 ? 31.297 18.828 -19.734 1 96.44 839 GLU B CA 1
ATOM 15018 C C . GLU B 1 839 ? 30.5 19.984 -20.344 1 96.44 839 GLU B C 1
ATOM 15020 O O . GLU B 1 839 ? 30.594 21.125 -19.891 1 96.44 839 GLU B O 1
ATOM 15025 N N . TYR B 1 840 ? 29.844 19.625 -21.391 1 95.75 840 TYR B N 1
ATOM 15026 C CA . TYR B 1 840 ? 29.031 20.625 -22.078 1 95.75 840 TYR B CA 1
ATOM 15027 C C . TYR B 1 840 ? 28.016 21.25 -21.141 1 95.75 840 TYR B C 1
ATOM 15029 O O . TYR B 1 840 ? 27.891 22.484 -21.078 1 95.75 840 TYR B O 1
ATOM 15037 N N . ILE B 1 841 ? 27.344 20.516 -20.406 1 96.62 841 ILE B N 1
ATOM 15038 C CA . ILE B 1 841 ? 26.281 20.953 -19.5 1 96.62 841 ILE B CA 1
ATOM 15039 C C . ILE B 1 841 ? 26.875 21.766 -18.344 1 96.62 841 ILE B C 1
ATOM 15041 O O . ILE B 1 841 ? 26.375 22.844 -18.016 1 96.62 841 ILE B O 1
ATOM 15045 N N . LEU B 1 842 ? 27.922 21.25 -17.656 1 96.12 842 LEU B N 1
ATOM 15046 C CA . LEU B 1 842 ? 28.484 21.922 -16.5 1 96.12 842 LEU B CA 1
ATOM 15047 C C . LEU B 1 842 ? 29.109 23.266 -16.891 1 96.12 842 LEU B C 1
ATOM 15049 O O . LEU B 1 842 ? 29.047 24.234 -16.141 1 96.12 842 LEU B O 1
ATOM 15053 N N . ASN B 1 843 ? 29.672 23.281 -18.094 1 94.38 843 ASN B N 1
ATOM 15054 C CA . ASN B 1 843 ? 30.203 24.547 -18.594 1 94.38 843 ASN B CA 1
ATOM 15055 C C . ASN B 1 843 ? 29.078 25.562 -18.859 1 94.38 843 ASN B C 1
ATOM 15057 O O . ASN B 1 843 ? 29.25 26.75 -18.609 1 94.38 843 ASN B O 1
ATOM 15061 N N . SER B 1 844 ? 28.047 25.094 -19.375 1 94 844 SER B N 1
ATOM 15062 C CA . SER B 1 844 ? 26.891 25.953 -19.625 1 94 844 SER B CA 1
ATOM 15063 C C . SER B 1 844 ? 26.312 26.484 -18.328 1 94 844 SER B C 1
ATOM 15065 O O . SER B 1 844 ? 25.938 27.656 -18.25 1 94 844 SER B O 1
ATOM 15067 N N . ILE B 1 845 ? 26.219 25.672 -17.359 1 93.5 845 ILE B N 1
ATOM 15068 C CA . ILE B 1 845 ? 25.672 26.062 -16.062 1 93.5 845 ILE B CA 1
ATOM 15069 C C . ILE B 1 845 ? 26.594 27.094 -15.398 1 93.5 845 ILE B C 1
ATOM 15071 O O . ILE B 1 845 ? 26.125 28.031 -14.75 1 93.5 845 ILE B O 1
ATOM 15075 N N . ARG B 1 846 ? 27.828 26.859 -15.523 1 90.81 846 ARG B N 1
ATOM 15076 C CA . ARG B 1 846 ? 28.797 27.797 -14.953 1 90.81 846 ARG B CA 1
ATOM 15077 C C . ARG B 1 846 ? 28.625 29.188 -15.539 1 90.81 846 ARG B C 1
ATOM 15079 O O . ARG B 1 846 ? 28.734 30.188 -14.82 1 90.81 846 ARG B O 1
ATOM 15086 N N . ILE B 1 847 ? 28.328 29.25 -16.797 1 88.06 847 ILE B N 1
ATOM 15087 C CA . ILE B 1 847 ? 28.203 30.516 -17.516 1 88.06 847 ILE B CA 1
ATOM 15088 C C . ILE B 1 847 ? 26.828 31.109 -17.281 1 88.06 847 ILE B C 1
ATOM 15090 O O . ILE B 1 847 ? 26.703 32.281 -16.953 1 88.06 847 ILE B O 1
ATOM 15094 N N . GLY B 1 848 ? 25.844 30.328 -17.469 1 87.19 848 GLY B N 1
ATOM 15095 C CA . GLY B 1 848 ? 24.469 30.812 -17.469 1 87.19 848 GLY B CA 1
ATOM 15096 C C . GLY B 1 848 ? 23.844 30.828 -16.094 1 87.19 848 GLY B C 1
ATOM 15097 O O . GLY B 1 848 ? 22.812 31.469 -15.875 1 87.19 848 GLY B O 1
ATOM 15098 N N . GLY B 1 849 ? 24.422 30.062 -15.188 1 87.06 849 GLY B N 1
ATOM 15099 C CA . GLY B 1 849 ? 23.859 30.016 -13.844 1 87.06 849 GLY B CA 1
ATOM 15100 C C . GLY B 1 849 ? 23.125 28.719 -13.555 1 87.06 849 GLY B C 1
ATOM 15101 O O . GLY B 1 849 ? 23 27.859 -14.43 1 87.06 849 GLY B O 1
ATOM 15102 N N . THR B 1 850 ? 22.609 28.578 -12.344 1 86.69 850 THR B N 1
ATOM 15103 C CA . THR B 1 850 ? 22.016 27.328 -11.891 1 86.69 850 THR B CA 1
ATOM 15104 C C . THR B 1 850 ? 20.484 27.469 -11.836 1 86.69 850 THR B C 1
ATOM 15106 O O . THR B 1 850 ? 19.797 26.531 -11.398 1 86.69 850 THR B O 1
ATOM 15109 N N . GLY B 1 851 ? 19.922 28.516 -12.297 1 84.81 851 GLY B N 1
ATOM 15110 C CA . GLY B 1 851 ? 18.484 28.75 -12.219 1 84.81 851 GLY B CA 1
ATOM 15111 C C . GLY B 1 851 ? 17.703 27.844 -13.148 1 84.81 851 GLY B C 1
ATOM 15112 O O . GLY B 1 851 ? 18.188 27.453 -14.211 1 84.81 851 GLY B O 1
ATOM 15113 N N . THR B 1 852 ? 16.5 27.531 -12.859 1 87.44 852 THR B N 1
ATOM 15114 C CA . THR B 1 852 ? 15.641 26.625 -13.609 1 87.44 852 THR B CA 1
ATOM 15115 C C . THR B 1 852 ? 15.281 27.203 -14.969 1 87.44 852 THR B C 1
ATOM 15117 O O . THR B 1 852 ? 15.148 26.469 -15.953 1 87.44 852 THR B O 1
ATOM 15120 N N . ARG B 1 853 ? 15.102 28.516 -15.047 1 88.25 853 ARG B N 1
ATOM 15121 C CA . ARG B 1 853 ? 14.742 29.172 -16.297 1 88.25 853 ARG B CA 1
ATOM 15122 C C . ARG B 1 853 ? 15.844 29 -17.344 1 88.25 853 ARG B C 1
ATOM 15124 O O . ARG B 1 853 ? 15.57 28.656 -18.5 1 88.25 853 ARG B O 1
ATOM 15131 N N . PHE B 1 854 ? 17.047 29.234 -16.859 1 90.56 854 PHE B N 1
ATOM 15132 C CA . PHE B 1 854 ? 18.172 29.031 -17.766 1 90.56 854 PHE B CA 1
ATOM 15133 C C . PHE B 1 854 ? 18.266 27.562 -18.188 1 90.56 854 PHE B C 1
ATOM 15135 O O . PHE B 1 854 ? 18.438 27.266 -19.375 1 90.56 854 PHE B O 1
ATOM 15142 N N . LYS B 1 855 ? 18.172 26.672 -17.234 1 93.44 855 LYS B N 1
ATOM 15143 C CA . LYS B 1 855 ? 18.297 25.234 -17.5 1 93.44 855 LYS B CA 1
ATOM 15144 C C . LYS B 1 855 ? 17.234 24.766 -18.484 1 93.44 855 LYS B C 1
ATOM 15146 O O . LYS B 1 855 ? 17.516 23.938 -19.359 1 93.44 855 LYS B O 1
ATOM 15151 N N . LEU B 1 856 ? 16.016 25.297 -18.297 1 93.31 856 LEU B N 1
ATOM 15152 C CA . LEU B 1 856 ? 14.938 24.906 -19.203 1 93.31 856 LEU B CA 1
ATOM 15153 C C . LEU B 1 856 ? 15.211 25.391 -20.609 1 93.31 856 LEU B C 1
ATOM 15155 O O . LEU B 1 856 ? 15.016 24.641 -21.578 1 93.31 856 LEU B O 1
ATOM 15159 N N . SER B 1 857 ? 15.641 26.625 -20.75 1 93.88 857 SER B N 1
ATOM 15160 C CA . SER B 1 857 ? 15.992 27.156 -22.062 1 93.88 857 SER B CA 1
ATOM 15161 C C . SER B 1 857 ? 17.125 26.359 -22.688 1 93.88 857 SER B C 1
ATOM 15163 O O . SER B 1 857 ? 17.062 26 -23.875 1 93.88 857 SER B O 1
ATOM 15165 N N . PHE B 1 858 ? 18.141 26.125 -21.875 1 94 858 PHE B N 1
ATOM 15166 C CA . PHE B 1 858 ? 19.281 25.344 -22.344 1 94 858 PHE B CA 1
ATOM 15167 C C . PHE B 1 858 ? 18.859 23.953 -22.781 1 94 858 PHE B C 1
ATOM 15169 O O . PHE B 1 858 ? 19.297 23.453 -23.812 1 94 858 PHE B O 1
ATOM 15176 N N . ALA B 1 859 ? 18.031 23.297 -22 1 95.94 859 ALA B N 1
ATOM 15177 C CA . ALA B 1 859 ? 17.562 21.953 -22.281 1 95.94 859 ALA B CA 1
ATOM 15178 C C . ALA B 1 859 ? 16.828 21.891 -23.609 1 95.94 859 ALA B C 1
ATOM 15180 O O . ALA B 1 859 ? 17.016 20.969 -24.406 1 95.94 859 ALA B O 1
ATOM 15181 N N . VAL B 1 860 ? 15.969 22.875 -23.906 1 95.88 860 VAL B N 1
ATOM 15182 C CA . VAL B 1 860 ? 15.172 22.906 -25.125 1 95.88 860 VAL B CA 1
ATOM 15183 C C . VAL B 1 860 ? 16.094 23.078 -26.328 1 95.88 860 VAL B C 1
ATOM 15185 O O . VAL B 1 860 ? 16.016 22.297 -27.281 1 95.88 860 VAL B O 1
ATOM 15188 N N . HIS B 1 861 ? 17.016 24 -26.266 1 94.25 861 HIS B N 1
ATOM 15189 C CA . HIS B 1 861 ? 17.875 24.297 -27.406 1 94.25 861 HIS B CA 1
ATOM 15190 C C . HIS B 1 861 ? 18.875 23.188 -27.641 1 94.25 861 HIS B C 1
ATOM 15192 O O . HIS B 1 861 ? 19.094 22.766 -28.781 1 94.25 861 HIS B O 1
ATOM 15198 N N . SER B 1 862 ? 19.5 22.781 -26.562 1 94.56 862 SER B N 1
ATOM 15199 C CA . SER B 1 862 ? 20.531 21.75 -26.719 1 94.56 862 SER B CA 1
ATOM 15200 C C . SER B 1 862 ? 19.906 20.438 -27.188 1 94.56 862 SER B C 1
ATOM 15202 O O . SER B 1 862 ? 20.516 19.719 -28 1 94.56 862 SER B O 1
ATOM 15204 N N . SER B 1 863 ? 18.734 20.078 -26.75 1 96 863 SER B N 1
ATOM 15205 C CA . SER B 1 863 ? 18.062 18.859 -27.188 1 96 863 SER B CA 1
ATOM 15206 C C . SER B 1 863 ? 17.672 18.953 -28.656 1 96 863 SER B C 1
ATOM 15208 O O . SER B 1 863 ? 17.766 17.969 -29.406 1 96 863 SER B O 1
ATOM 15210 N N . LEU B 1 864 ? 17.156 20.094 -29.047 1 93.94 864 LEU B N 1
ATOM 15211 C CA . LEU B 1 864 ? 16.812 20.297 -30.438 1 93.94 864 LEU B CA 1
ATOM 15212 C C . LEU B 1 864 ? 18.031 20.141 -31.344 1 93.94 864 LEU B C 1
ATOM 15214 O O . LEU B 1 864 ? 17.922 19.609 -32.438 1 93.94 864 LEU B O 1
ATOM 15218 N N . LEU B 1 865 ? 19.109 20.609 -30.859 1 92.06 865 LEU B N 1
ATOM 15219 C CA . LEU B 1 865 ? 20.359 20.469 -31.609 1 92.06 865 LEU B CA 1
ATOM 15220 C C . LEU B 1 865 ? 20.734 19 -31.781 1 92.06 865 LEU B C 1
ATOM 15222 O O . LEU B 1 865 ? 21.172 18.594 -32.844 1 92.06 865 LEU B O 1
ATOM 15226 N N . ILE B 1 866 ? 20.578 18.234 -30.719 1 95.5 866 ILE B N 1
ATOM 15227 C CA . ILE B 1 866 ? 20.875 16.812 -30.766 1 95.5 866 ILE B CA 1
ATOM 15228 C C . ILE B 1 866 ? 19.938 16.125 -31.766 1 95.5 866 ILE B C 1
ATOM 15230 O O . ILE B 1 866 ? 20.375 15.32 -32.594 1 95.5 866 ILE B O 1
ATOM 15234 N N . ILE B 1 867 ? 18.641 16.469 -31.719 1 95.94 867 ILE B N 1
ATOM 15235 C CA . ILE B 1 867 ? 17.641 15.875 -32.594 1 95.94 867 ILE B CA 1
ATOM 15236 C C . ILE B 1 867 ? 17.969 16.219 -34.062 1 95.94 867 ILE B C 1
ATOM 15238 O O . ILE B 1 867 ? 17.922 15.359 -34.938 1 95.94 867 ILE B O 1
ATOM 15242 N N . LYS B 1 868 ? 18.375 17.438 -34.281 1 92.81 868 LYS B N 1
ATOM 15243 C CA . LYS B 1 868 ? 18.688 17.922 -35.625 1 92.81 868 LYS B CA 1
ATOM 15244 C C . LYS B 1 868 ? 19.891 17.188 -36.188 1 92.81 868 LYS B C 1
ATOM 15246 O O . LYS B 1 868 ? 19.969 16.969 -37.406 1 92.81 868 LYS B O 1
ATOM 15251 N N . CYS B 1 869 ? 20.766 16.875 -35.344 1 94.19 869 CYS B N 1
ATOM 15252 C CA . CYS B 1 869 ? 21.953 16.141 -35.781 1 94.19 869 CYS B CA 1
ATOM 15253 C C . CYS B 1 869 ? 21.562 14.789 -36.375 1 94.19 869 CYS B C 1
ATOM 15255 O O . CYS B 1 869 ? 22.109 14.367 -37.406 1 94.19 869 CYS B O 1
ATOM 15257 N N . PHE B 1 870 ? 20.609 14.117 -35.812 1 95.06 870 PHE B N 1
ATOM 15258 C CA . PHE B 1 870 ? 20.234 12.773 -36.219 1 95.06 870 PHE B CA 1
ATOM 15259 C C . PHE B 1 870 ? 19.125 12.812 -37.25 1 95.06 870 PHE B C 1
ATOM 15261 O O . PHE B 1 870 ? 19.016 11.906 -38.094 1 95.06 870 PHE B O 1
ATOM 15268 N N . ILE B 1 871 ? 18.25 13.883 -37.156 1 94 871 ILE B N 1
ATOM 15269 C CA . ILE B 1 871 ? 17.094 13.984 -38.031 1 94 871 ILE B CA 1
ATOM 15270 C C . ILE B 1 871 ? 17.109 15.328 -38.75 1 94 871 ILE B C 1
ATOM 15272 O O . ILE B 1 8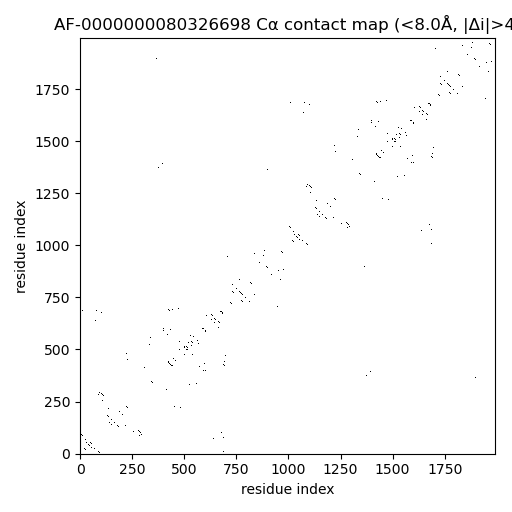71 ? 16.656 16.344 -38.219 1 94 871 ILE B O 1
ATOM 15276 N N . ASN B 1 872 ? 17.438 15.289 -39.969 1 88.12 872 ASN B N 1
ATOM 15277 C CA . ASN B 1 872 ? 17.625 16.516 -40.719 1 88.12 872 ASN B CA 1
ATOM 15278 C C . ASN B 1 872 ? 16.297 17.062 -41.25 1 88.12 872 ASN B C 1
ATOM 15280 O O . ASN B 1 872 ? 16.078 18.281 -41.281 1 88.12 872 ASN B O 1
ATOM 15284 N N . ASP B 1 873 ? 15.391 16.109 -41.531 1 89.75 873 ASP B N 1
ATOM 15285 C CA . ASP B 1 873 ? 14.125 16.5 -42.125 1 89.75 873 ASP B CA 1
ATOM 15286 C C . ASP B 1 873 ? 13.18 17.078 -41.094 1 89.75 873 ASP B C 1
ATOM 15288 O O . ASP B 1 873 ? 12.984 16.484 -40.031 1 89.75 873 ASP B O 1
ATOM 15292 N N . GLN B 1 874 ? 12.656 18.172 -41.406 1 89.12 874 GLN B N 1
ATOM 15293 C CA . GLN B 1 874 ? 11.797 18.906 -40.469 1 89.12 874 GLN B CA 1
ATOM 15294 C C . GLN B 1 874 ? 10.539 18.109 -40.156 1 89.12 874 GLN B C 1
ATOM 15296 O O . GLN B 1 874 ? 10.094 18.078 -39 1 89.12 874 GLN B O 1
ATOM 15301 N N . LYS B 1 875 ? 9.961 17.547 -41.156 1 89 875 LYS B N 1
ATOM 15302 C CA . LYS B 1 875 ? 8.734 16.781 -40.938 1 89 875 LYS B CA 1
ATOM 15303 C C . LYS B 1 875 ? 8.992 15.562 -40.062 1 89 875 LYS B C 1
ATOM 15305 O O . LYS B 1 875 ? 8.188 15.242 -39.188 1 89 875 LYS B O 1
ATOM 15310 N N . GLN B 1 876 ? 10.109 14.984 -40.312 1 91.44 876 GLN B N 1
ATOM 15311 C CA . GLN B 1 876 ? 10.461 13.812 -39.531 1 91.44 876 GLN B CA 1
ATOM 15312 C C . GLN B 1 876 ? 10.742 14.195 -38.094 1 91.44 876 GLN B C 1
ATOM 15314 O O . GLN B 1 876 ? 10.445 13.422 -37.156 1 91.44 876 GLN B O 1
ATOM 15319 N N . ARG B 1 877 ? 11.281 15.312 -37.906 1 93.19 877 ARG B N 1
ATOM 15320 C CA . ARG B 1 877 ? 11.562 15.781 -36.562 1 93.19 877 ARG B CA 1
ATOM 15321 C C . ARG B 1 877 ? 10.266 16.016 -35.781 1 93.19 877 ARG B C 1
ATOM 15323 O O . ARG B 1 877 ? 10.172 15.664 -34.594 1 93.19 877 ARG B O 1
ATOM 15330 N N . SER B 1 878 ? 9.375 16.578 -36.469 1 91.5 878 SER B N 1
ATOM 15331 C CA . SER B 1 878 ? 8.078 16.828 -35.844 1 91.5 878 SER B CA 1
ATOM 15332 C C . SER B 1 878 ? 7.383 15.523 -35.469 1 91.5 878 SER B C 1
ATOM 15334 O O . SER B 1 878 ? 6.77 15.422 -34.406 1 91.5 878 SER B O 1
ATOM 15336 N N . GLU B 1 879 ? 7.477 14.672 -36.375 1 92.25 879 GLU B N 1
ATOM 15337 C CA . GLU B 1 879 ? 6.875 13.367 -36.125 1 92.25 879 GLU B CA 1
ATOM 15338 C C . GLU B 1 879 ? 7.543 12.68 -34.938 1 92.25 879 GLU B C 1
ATOM 15340 O O . GLU B 1 879 ? 6.879 12.008 -34.125 1 92.25 879 GLU B O 1
ATOM 15345 N N . PHE B 1 880 ? 8.812 12.82 -34.906 1 93.94 880 PHE B N 1
ATOM 15346 C CA . PHE B 1 880 ? 9.578 12.266 -33.812 1 93.94 880 PHE B CA 1
ATOM 15347 C C . PHE B 1 880 ? 9.078 12.812 -32.469 1 93.94 880 PHE B C 1
ATOM 15349 O O . PHE B 1 880 ? 8.805 12.055 -31.547 1 93.94 880 PHE B O 1
ATOM 15356 N N . MET B 1 881 ? 8.898 14.039 -32.406 1 94.44 881 MET B N 1
ATOM 15357 C CA . MET B 1 881 ? 8.484 14.695 -31.156 1 94.44 881 MET B CA 1
ATOM 15358 C C . MET B 1 881 ? 7.047 14.328 -30.812 1 94.44 881 MET B C 1
ATOM 15360 O O . MET B 1 881 ? 6.703 14.195 -29.625 1 94.44 881 MET B O 1
ATOM 15364 N N . ASN B 1 882 ? 6.234 14.148 -31.766 1 92.19 882 ASN B N 1
ATOM 15365 C CA . ASN B 1 882 ? 4.848 13.75 -31.531 1 92.19 882 ASN B CA 1
ATOM 15366 C C . ASN B 1 882 ? 4.77 12.359 -30.891 1 92.19 882 ASN B C 1
ATOM 15368 O O . ASN B 1 882 ? 3.953 12.125 -30 1 92.19 882 ASN B O 1
ATOM 15372 N N . ILE B 1 883 ? 5.598 11.547 -31.422 1 90.62 883 ILE B N 1
ATOM 15373 C CA . ILE B 1 883 ? 5.602 10.18 -30.922 1 90.62 883 ILE B CA 1
ATOM 15374 C C . ILE B 1 883 ? 6.043 10.172 -29.453 1 90.62 883 ILE B C 1
ATOM 15376 O O . ILE B 1 883 ? 5.438 9.492 -28.625 1 90.62 883 ILE B O 1
ATOM 15380 N N . VAL B 1 884 ? 7.035 10.867 -29.156 1 92.69 884 VAL B N 1
ATOM 15381 C CA . VAL B 1 884 ? 7.566 10.906 -27.797 1 92.69 884 VAL B CA 1
ATOM 15382 C C . VAL B 1 884 ? 6.543 11.547 -26.859 1 92.69 884 VAL B C 1
ATOM 15384 O O . VAL B 1 884 ? 6.328 11.062 -25.75 1 92.69 884 VAL B O 1
ATOM 15387 N N . LEU B 1 885 ? 5.895 12.609 -27.266 1 91 885 LEU B N 1
ATOM 15388 C CA . LEU B 1 885 ? 4.918 13.312 -26.453 1 91 885 LEU B CA 1
ATOM 15389 C C . LEU B 1 885 ? 3.697 12.438 -26.188 1 91 885 LEU B C 1
ATOM 15391 O O . LEU B 1 885 ? 3.102 12.508 -25.109 1 91 885 LEU B O 1
ATOM 15395 N N . ALA B 1 886 ? 3.314 11.672 -27.109 1 86.19 886 ALA B N 1
ATOM 15396 C CA . ALA B 1 886 ? 2.209 10.734 -26.922 1 86.19 886 ALA B CA 1
ATOM 15397 C C . ALA B 1 886 ? 2.537 9.719 -25.828 1 86.19 886 ALA B C 1
ATOM 15399 O O . ALA B 1 886 ? 1.678 9.359 -25.031 1 86.19 886 ALA B O 1
ATOM 15400 N N . ALA B 1 887 ? 3.74 9.281 -25.859 1 84.44 887 ALA B N 1
ATOM 15401 C CA . ALA B 1 887 ? 4.18 8.328 -24.859 1 84.44 887 ALA B CA 1
ATOM 15402 C C . ALA B 1 887 ? 4.172 8.961 -23.469 1 84.44 887 ALA B C 1
ATOM 15404 O O . ALA B 1 887 ? 3.791 8.312 -22.484 1 84.44 887 ALA B O 1
ATOM 15405 N N . PHE B 1 888 ? 4.582 10.188 -23.375 1 87 888 PHE B N 1
ATOM 15406 C CA . PHE B 1 888 ? 4.578 10.906 -22.109 1 87 888 PHE B CA 1
ATOM 15407 C C . PHE B 1 888 ? 3.152 11.117 -21.609 1 87 888 PHE B C 1
ATOM 15409 O O . PHE B 1 888 ? 2.879 10.992 -20.422 1 87 888 PHE B O 1
ATOM 15416 N N . SER B 1 889 ? 2.295 11.477 -22.469 1 82.81 889 SER B N 1
ATOM 15417 C CA . SER B 1 889 ? 0.901 11.703 -22.094 1 82.81 889 SER B CA 1
ATOM 15418 C C . SER B 1 889 ? 0.274 10.438 -21.516 1 82.81 889 SER B C 1
ATOM 15420 O O . SER B 1 889 ? -0.495 10.508 -20.547 1 82.81 889 SER B O 1
ATOM 15422 N N . ALA B 1 890 ? 0.645 9.391 -22.062 1 74.81 890 ALA B N 1
ATOM 15423 C CA . ALA B 1 890 ? 0.162 8.109 -21.562 1 74.81 890 ALA B CA 1
ATOM 15424 C C . ALA B 1 890 ? 0.757 7.805 -20.188 1 74.81 890 ALA B C 1
ATOM 15426 O O . ALA B 1 890 ? 0.059 7.316 -19.297 1 74.81 890 ALA B O 1
ATOM 15427 N N . GLU B 1 891 ? 2.053 8.055 -20.047 1 78.5 891 GLU B N 1
ATOM 15428 C CA . GLU B 1 891 ? 2.752 7.781 -18.797 1 78.5 891 GLU B CA 1
ATOM 15429 C C . GLU B 1 891 ? 2.217 8.656 -17.672 1 78.5 891 GLU B C 1
ATOM 15431 O O . GLU B 1 891 ? 2.102 8.203 -16.531 1 78.5 891 GLU B O 1
ATOM 15436 N N . PHE B 1 892 ? 1.872 9.906 -17.953 1 77.12 892 PHE B N 1
ATOM 15437 C CA . PHE B 1 892 ? 1.453 10.867 -16.938 1 77.12 892 PHE B CA 1
ATOM 15438 C C . PHE B 1 892 ? -0.067 10.914 -16.844 1 77.12 892 PHE B C 1
ATOM 15440 O O . PHE B 1 892 ? -0.619 11.75 -16.125 1 77.12 892 PHE B O 1
ATOM 15447 N N . ASN B 1 893 ? -0.742 9.867 -17.547 1 67.44 893 ASN B N 1
ATOM 15448 C CA . ASN B 1 893 ? -2.195 9.742 -17.547 1 67.44 893 ASN B CA 1
ATOM 15449 C C . ASN B 1 893 ? -2.871 11.07 -17.875 1 67.44 893 ASN B C 1
ATOM 15451 O O . ASN B 1 893 ? -3.824 11.469 -17.203 1 67.44 893 ASN B O 1
ATOM 15455 N N . HIS B 1 894 ? -2.332 11.875 -18.641 1 64.56 894 HIS B N 1
ATOM 15456 C CA . HIS B 1 894 ? -2.885 13.164 -19.047 1 64.56 894 HIS B CA 1
ATOM 15457 C C . HIS B 1 894 ? -3.68 13.039 -20.328 1 64.56 894 HIS B C 1
ATOM 15459 O O . HIS B 1 894 ? -3.107 13.078 -21.422 1 64.56 894 HIS B O 1
ATOM 15465 N N . THR B 1 895 ? -4.77 12.398 -20.219 1 58.31 895 THR B N 1
ATOM 15466 C CA . THR B 1 895 ? -5.562 12.227 -21.438 1 58.31 895 THR B CA 1
ATOM 15467 C C . THR B 1 895 ? -6.34 13.5 -21.75 1 58.31 895 THR B C 1
ATOM 15469 O O . THR B 1 895 ? -6.914 13.633 -22.828 1 58.31 895 THR B O 1
ATOM 15472 N N . GLY B 1 896 ? -6.285 14.523 -20.828 1 59.72 896 GLY B N 1
ATOM 15473 C CA . GLY B 1 896 ? -7.258 15.586 -21.031 1 59.72 896 GLY B CA 1
ATOM 15474 C C . GLY B 1 896 ? -6.684 16.797 -21.75 1 59.72 896 GLY B C 1
ATOM 15475 O O . GLY B 1 896 ? -5.469 17.016 -21.734 1 59.72 896 GLY B O 1
ATOM 15476 N N . LYS B 1 897 ? -7.402 17.5 -22.609 1 67.81 897 LYS B N 1
ATOM 15477 C CA . LYS B 1 897 ? -7.156 18.75 -23.328 1 67.81 897 LYS B CA 1
ATOM 15478 C C . LYS B 1 897 ? -6.73 19.859 -22.375 1 67.81 897 LYS B C 1
ATOM 15480 O O . LYS B 1 897 ? -6.012 20.781 -22.766 1 67.81 897 LYS B O 1
ATOM 15485 N N . GLU B 1 898 ? -6.867 19.562 -21.062 1 74.06 898 GLU B N 1
ATOM 15486 C CA . GLU B 1 898 ? -6.617 20.609 -20.078 1 74.06 898 GLU B CA 1
ATOM 15487 C C . GLU B 1 898 ? -5.121 20.781 -19.812 1 74.06 898 GLU B C 1
ATOM 15489 O O . GLU B 1 898 ? -4.617 21.906 -19.75 1 74.06 898 GLU B O 1
ATOM 15494 N N . ILE B 1 899 ? -4.367 19.703 -19.797 1 79.88 899 ILE B N 1
ATOM 15495 C CA . ILE B 1 899 ? -2.939 19.766 -19.484 1 79.88 899 ILE B CA 1
ATOM 15496 C C . ILE B 1 899 ? -2.191 20.359 -20.688 1 79.88 899 ILE B C 1
ATOM 15498 O O . ILE B 1 899 ? -1.235 21.109 -20.516 1 79.88 899 ILE B O 1
ATOM 15502 N N . SER B 1 900 ? -2.641 19.953 -21.875 1 82.94 900 SER B N 1
ATOM 15503 C CA . SER B 1 900 ? -2.021 20.5 -23.078 1 82.94 900 SER B CA 1
ATOM 15504 C C . SER B 1 900 ? -2.197 22.016 -23.156 1 82.94 900 SER B C 1
ATOM 15506 O O . SER B 1 900 ? -1.278 22.734 -23.547 1 82.94 900 SER B O 1
ATOM 15508 N N . HIS B 1 901 ? -3.346 22.453 -22.703 1 85.12 901 HIS B N 1
ATOM 15509 C CA . HIS B 1 901 ? -3.613 23.891 -22.703 1 85.12 901 HIS B CA 1
ATOM 15510 C C . HIS B 1 901 ? -2.732 24.609 -21.688 1 85.12 901 HIS B C 1
ATOM 15512 O O . HIS B 1 901 ? -2.217 25.688 -21.969 1 85.12 901 HIS B O 1
ATOM 15518 N N . LYS B 1 902 ? -2.578 24.062 -20.609 1 85.81 902 LYS B N 1
ATOM 15519 C CA . LYS B 1 902 ? -1.729 24.656 -19.578 1 85.81 902 LYS B CA 1
ATOM 15520 C C . LYS B 1 902 ? -0.276 24.734 -20.047 1 85.81 902 LYS B C 1
ATOM 15522 O O . LYS B 1 902 ? 0.414 25.719 -19.781 1 85.81 902 LYS B O 1
ATOM 15527 N N . MET B 1 903 ? 0.207 23.688 -20.719 1 89.38 903 MET B N 1
ATOM 15528 C CA . MET B 1 903 ? 1.578 23.672 -21.219 1 89.38 903 MET B CA 1
ATOM 15529 C C . MET B 1 903 ? 1.764 24.688 -22.328 1 89.38 903 MET B C 1
ATOM 15531 O O . MET B 1 903 ? 2.826 25.297 -22.453 1 89.38 903 MET B O 1
ATOM 15535 N N . ASP B 1 904 ? 0.722 24.906 -23.141 1 90.69 904 ASP B N 1
ATOM 15536 C CA . ASP B 1 904 ? 0.762 25.922 -24.188 1 90.69 904 ASP B CA 1
ATOM 15537 C C . ASP B 1 904 ? 0.9 27.328 -23.594 1 90.69 904 ASP B C 1
ATOM 15539 O O . ASP B 1 904 ? 1.644 28.156 -24.109 1 90.69 904 ASP B O 1
ATOM 15543 N N . LEU B 1 905 ? 0.147 27.516 -22.516 1 89.62 905 LEU B N 1
ATOM 15544 C CA . LEU B 1 905 ? 0.231 28.797 -21.828 1 89.62 905 LEU B CA 1
ATOM 15545 C C . LEU B 1 905 ? 1.627 29.031 -21.266 1 89.62 905 LEU B C 1
ATOM 15547 O O . LEU B 1 905 ? 2.168 30.125 -21.344 1 89.62 905 LEU B O 1
ATOM 15551 N N . LYS B 1 906 ? 2.174 28.016 -20.703 1 90.44 906 LYS B N 1
ATOM 15552 C CA . LYS B 1 906 ? 3.523 28.109 -20.156 1 90.44 906 LYS B CA 1
ATOM 15553 C C . LYS B 1 906 ? 4.543 28.406 -21.266 1 90.44 906 LYS B C 1
ATOM 15555 O O . LYS B 1 906 ? 5.477 29.188 -21.047 1 90.44 906 LYS B O 1
ATOM 15560 N N . TYR B 1 907 ? 4.41 27.812 -22.453 1 93.25 907 TYR B N 1
ATOM 15561 C CA . TYR B 1 907 ? 5.297 28.078 -23.578 1 93.25 907 TYR B CA 1
ATOM 15562 C C . TYR B 1 907 ? 5.184 29.531 -24.031 1 93.25 907 TYR B C 1
ATOM 15564 O O . TYR B 1 907 ? 6.191 30.188 -24.266 1 93.25 907 TYR B O 1
ATOM 15572 N N . ARG B 1 908 ? 3.957 29.984 -24.047 1 92.38 908 ARG B N 1
ATOM 15573 C CA . ARG B 1 908 ? 3.744 31.344 -24.5 1 92.38 908 ARG B CA 1
ATOM 15574 C C . ARG B 1 908 ? 4.434 32.344 -23.578 1 92.38 908 ARG B C 1
ATOM 15576 O O . ARG B 1 908 ? 5.031 33.312 -24.031 1 92.38 908 ARG B O 1
ATOM 15583 N N . ASN B 1 909 ? 4.344 32.062 -22.297 1 91.44 909 ASN B N 1
ATOM 15584 C CA . ASN B 1 909 ? 4.98 32.906 -21.312 1 91.44 909 ASN B CA 1
ATOM 15585 C C . ASN B 1 909 ? 6.504 32.812 -21.375 1 91.44 909 ASN B C 1
ATOM 15587 O O . ASN B 1 909 ? 7.207 33.75 -21.031 1 91.44 909 ASN B O 1
ATOM 15591 N N . PHE B 1 910 ? 6.988 31.672 -21.797 1 92.44 910 PHE B N 1
ATOM 15592 C CA . PHE B 1 910 ? 8.422 31.406 -21.781 1 92.44 910 PHE B CA 1
ATOM 15593 C C . PHE B 1 910 ? 9.047 31.703 -23.141 1 92.44 910 PHE B C 1
ATOM 15595 O O . PHE B 1 910 ? 10.266 31.828 -23.25 1 92.44 910 PHE B O 1
ATOM 15602 N N . GLN B 1 911 ? 8.328 31.828 -24.219 1 92.62 911 GLN B N 1
ATOM 15603 C CA . GLN B 1 911 ? 8.758 31.938 -25.609 1 92.62 911 GLN B CA 1
ATOM 15604 C C . GLN B 1 911 ? 9.742 33.094 -25.797 1 92.62 911 GLN B C 1
ATOM 15606 O O . GLN B 1 911 ? 10.758 32.938 -26.469 1 92.62 911 GLN B O 1
ATOM 15611 N N . PRO B 1 912 ? 9.484 34.188 -25.141 1 91.38 912 PRO B N 1
ATOM 15612 C CA . PRO B 1 912 ? 10.438 35.281 -25.312 1 91.38 912 PRO B CA 1
ATOM 15613 C C . PRO B 1 912 ? 11.836 34.938 -24.812 1 91.38 912 PRO B C 1
ATOM 15615 O O . PRO B 1 912 ? 12.836 35.312 -25.438 1 91.38 912 PRO B O 1
ATOM 15618 N N . GLU B 1 913 ? 11.844 34.25 -23.734 1 89.88 913 GLU B N 1
ATOM 15619 C CA . GLU B 1 913 ? 13.125 33.812 -23.172 1 89.88 913 GLU B CA 1
ATOM 15620 C C . GLU B 1 913 ? 13.82 32.812 -24.094 1 89.88 913 GLU B C 1
ATOM 15622 O O . GLU B 1 913 ? 15.047 32.844 -24.234 1 89.88 913 GLU B O 1
ATOM 15627 N N . LEU B 1 914 ? 13.117 31.922 -24.719 1 91.88 914 LEU B N 1
ATOM 15628 C CA . LEU B 1 914 ? 13.664 30.922 -25.625 1 91.88 914 LEU B CA 1
ATOM 15629 C C . LEU B 1 914 ? 14.234 31.594 -26.875 1 91.88 914 LEU B C 1
ATOM 15631 O O . LEU B 1 914 ? 15.289 31.188 -27.375 1 91.88 914 LEU B O 1
ATOM 15635 N N . ILE B 1 915 ? 13.516 32.562 -27.359 1 90.12 915 ILE B N 1
ATOM 15636 C CA . ILE B 1 915 ? 13.953 33.281 -28.547 1 90.12 915 ILE B CA 1
ATOM 15637 C C . ILE B 1 915 ? 15.242 34.062 -28.25 1 90.12 915 ILE B C 1
ATOM 15639 O O . ILE B 1 915 ? 16.188 34 -29.031 1 90.12 915 ILE B O 1
ATOM 15643 N N . LYS B 1 916 ? 15.242 34.656 -27.094 1 87.81 916 LYS B N 1
ATOM 15644 C CA . LYS B 1 916 ? 16.406 35.438 -26.688 1 87.81 916 LYS B CA 1
ATOM 15645 C C . LYS B 1 916 ? 17.625 34.531 -26.516 1 87.81 916 LYS B C 1
ATOM 15647 O O . LYS B 1 916 ? 18.734 34.875 -26.953 1 87.81 916 LYS B O 1
ATOM 15652 N N . SER B 1 917 ? 17.453 33.469 -25.859 1 86.62 917 SER B N 1
ATOM 15653 C CA . SER B 1 917 ? 18.531 32.531 -25.578 1 86.62 917 SER B CA 1
ATOM 15654 C C . SER B 1 917 ? 19.031 31.875 -26.859 1 86.62 917 SER B C 1
ATOM 15656 O O . SER B 1 917 ? 20.219 31.516 -26.953 1 86.62 917 SER B O 1
ATOM 15658 N N . GLY B 1 918 ? 18.172 31.672 -27.766 1 81.19 918 GLY B N 1
ATOM 15659 C CA . GLY B 1 918 ? 18.531 31.062 -29.047 1 81.19 918 GLY B CA 1
ATOM 15660 C C . GLY B 1 918 ? 19.438 31.938 -29.875 1 81.19 918 GLY B C 1
ATOM 15661 O O . GLY B 1 918 ? 20.234 31.438 -30.688 1 81.19 918 GLY B O 1
ATOM 15662 N N . GLN B 1 919 ? 19.234 33.188 -29.719 1 70.69 919 GLN B N 1
ATOM 15663 C CA . GLN B 1 919 ? 20.016 34.156 -30.484 1 70.69 919 GLN B CA 1
ATOM 15664 C C . GLN B 1 919 ? 21.375 34.406 -29.844 1 70.69 919 GLN B C 1
ATOM 15666 O O . GLN B 1 919 ? 22.297 34.875 -30.5 1 70.69 919 GLN B O 1
ATOM 15671 N N . SER B 1 920 ? 21.344 34.031 -28.547 1 64.25 920 SER B N 1
ATOM 15672 C CA . SER B 1 920 ? 22.594 34.25 -27.828 1 64.25 920 SER B CA 1
ATOM 15673 C C . SER B 1 920 ? 23.641 33.188 -28.219 1 64.25 920 SER B C 1
ATOM 15675 O O . SER B 1 920 ? 23.312 32.031 -28.406 1 64.25 920 SER B O 1
ATOM 15677 N N . SER B 1 921 ? 24.797 33.562 -28.719 1 54.12 921 SER B N 1
ATOM 15678 C CA . SER B 1 921 ? 25.906 32.719 -29.188 1 54.12 921 SER B CA 1
ATOM 15679 C C . SER B 1 921 ? 26.422 31.812 -28.078 1 54.12 921 SER B C 1
ATOM 15681 O O . SER B 1 921 ? 27.312 31 -28.297 1 54.12 921 SER B O 1
ATOM 15683 N N . GLY B 1 922 ? 25.828 31.812 -26.953 1 58 922 GLY B N 1
ATOM 15684 C CA . GLY B 1 922 ? 26.375 31.172 -25.766 1 58 922 GLY B CA 1
ATOM 15685 C C . GLY B 1 922 ? 26.406 29.656 -25.859 1 58 922 GLY B C 1
ATOM 15686 O O . GLY B 1 922 ? 27.359 29.016 -25.422 1 58 922 GLY B O 1
ATOM 15687 N N . LEU B 1 923 ? 25.484 29.078 -26.531 1 61.69 923 LEU B N 1
ATOM 15688 C CA . LEU B 1 923 ? 25.453 27.625 -26.672 1 61.69 923 LEU B CA 1
ATOM 15689 C C . LEU B 1 923 ? 26.547 27.141 -27.609 1 61.69 923 LEU B C 1
ATOM 15691 O O . LEU B 1 923 ? 27.203 26.141 -27.328 1 61.69 923 LEU B O 1
ATOM 15695 N N . LYS B 1 924 ? 26.875 28.031 -28.609 1 61.19 924 LYS B N 1
ATOM 15696 C CA . LYS B 1 924 ? 27.875 27.672 -29.609 1 61.19 924 LYS B CA 1
ATOM 15697 C C . LYS B 1 924 ? 29.25 28.188 -29.203 1 61.19 924 LYS B C 1
ATOM 15699 O O . LYS B 1 924 ? 30.266 27.672 -29.688 1 61.19 924 LYS B O 1
ATOM 15704 N N . ASP B 1 925 ? 29.156 29 -28.25 1 70.75 925 ASP B N 1
ATOM 15705 C CA . ASP B 1 925 ? 30.406 29.578 -27.781 1 70.75 925 ASP B CA 1
ATOM 15706 C C . ASP B 1 925 ? 31.031 28.703 -26.688 1 70.75 925 ASP B C 1
ATOM 15708 O O . ASP B 1 925 ? 32.156 28.953 -26.25 1 70.75 925 ASP B O 1
ATOM 15712 N N . ASN B 1 926 ? 30.297 27.688 -26.328 1 84.81 926 ASN B N 1
ATOM 15713 C CA . ASN B 1 926 ? 30.844 26.688 -25.406 1 84.81 926 ASN B CA 1
ATOM 15714 C C . ASN B 1 926 ? 32 25.906 -26.031 1 84.81 926 ASN B C 1
ATOM 15716 O O . ASN B 1 926 ? 31.828 25.266 -27.078 1 84.81 926 ASN B O 1
ATOM 15720 N N . ARG B 1 927 ? 33.125 25.906 -25.5 1 85.19 927 ARG B N 1
ATOM 15721 C CA . ARG B 1 927 ? 34.375 25.344 -26.047 1 85.19 927 ARG B CA 1
ATOM 15722 C C . ARG B 1 927 ? 34.25 23.844 -26.266 1 85.19 927 ARG B C 1
ATOM 15724 O O . ARG B 1 927 ? 34.969 23.25 -27.047 1 85.19 927 ARG B O 1
ATOM 15731 N N . VAL B 1 928 ? 33.219 23.234 -25.562 1 90.81 928 VAL B N 1
ATOM 15732 C CA . VAL B 1 928 ? 33.062 21.781 -25.594 1 90.81 928 VAL B CA 1
ATOM 15733 C C . VAL B 1 928 ? 32.156 21.375 -26.75 1 90.81 928 VAL B C 1
ATOM 15735 O O . VAL B 1 928 ? 32.188 20.25 -27.234 1 90.81 928 VAL B O 1
ATOM 15738 N N . TYR B 1 929 ? 31.344 22.281 -27.281 1 90.69 929 TYR B N 1
ATOM 15739 C CA . TYR B 1 929 ? 30.25 21.984 -28.203 1 90.69 929 TYR B CA 1
ATOM 15740 C C . TYR B 1 929 ? 30.781 21.422 -29.516 1 90.69 929 TYR B C 1
ATOM 15742 O O . TYR B 1 929 ? 30.25 20.438 -30.031 1 90.69 929 TYR B O 1
ATOM 15750 N N . PRO B 1 930 ? 31.875 21.984 -30.062 1 92 930 PRO B N 1
ATOM 15751 C CA . PRO B 1 930 ? 32.344 21.438 -31.344 1 92 930 PRO B CA 1
ATOM 15752 C C . PRO B 1 930 ? 32.719 19.953 -31.266 1 92 930 PRO B C 1
ATOM 15754 O O . PRO B 1 930 ? 32.375 19.188 -32.188 1 92 930 PRO B O 1
ATOM 15757 N N . HIS B 1 931 ? 33.375 19.594 -30.188 1 93.44 931 HIS B N 1
ATOM 15758 C CA . HIS B 1 931 ? 33.75 18.188 -30 1 93.44 931 HIS B CA 1
ATOM 15759 C C . HIS B 1 931 ? 32.5 17.328 -29.766 1 93.44 931 HIS B C 1
ATOM 15761 O O . HIS B 1 931 ? 32.438 16.188 -30.234 1 93.44 931 HIS B O 1
ATOM 15767 N N . PHE B 1 932 ? 31.609 17.891 -29.047 1 95.25 932 PHE B N 1
ATOM 15768 C CA . PHE B 1 932 ? 30.344 17.203 -28.781 1 95.25 932 PHE B CA 1
ATOM 15769 C C . PHE B 1 932 ? 29.578 16.953 -30.062 1 95.25 932 PHE B C 1
ATOM 15771 O O . PHE B 1 932 ? 29.125 15.836 -30.312 1 95.25 932 PHE B O 1
ATOM 15778 N N . ASN B 1 933 ? 29.516 17.938 -30.922 1 93.69 933 ASN B N 1
ATOM 15779 C CA . ASN B 1 933 ? 28.812 17.844 -32.188 1 93.69 933 ASN B CA 1
ATOM 15780 C C . ASN B 1 933 ? 29.5 16.859 -33.156 1 93.69 933 ASN B C 1
ATOM 15782 O O . ASN B 1 933 ? 28.844 16.141 -33.875 1 93.69 933 ASN B O 1
ATOM 15786 N N . GLN B 1 934 ? 30.781 16.875 -33.094 1 94.88 934 GLN B N 1
ATOM 15787 C CA . GLN B 1 934 ? 31.547 15.953 -33.938 1 94.88 934 GLN B CA 1
ATOM 15788 C C . GLN B 1 934 ? 31.25 14.508 -33.562 1 94.88 934 GLN B C 1
ATOM 15790 O O . GLN B 1 934 ? 31.109 13.648 -34.438 1 94.88 934 GLN B O 1
ATOM 15795 N N . LEU B 1 935 ? 31.266 14.273 -32.344 1 96.06 935 LEU B N 1
ATOM 15796 C CA . LEU B 1 935 ? 31 12.922 -31.891 1 96.06 935 LEU B CA 1
ATOM 15797 C C . LEU B 1 935 ? 29.562 12.508 -32.219 1 96.06 935 LEU B C 1
ATOM 15799 O O . LEU B 1 935 ? 29.312 11.352 -32.562 1 96.06 935 LEU B O 1
ATOM 15803 N N . LEU B 1 936 ? 28.578 13.414 -32.156 1 96.44 936 LEU B N 1
ATOM 15804 C CA . LEU B 1 936 ? 27.203 13.141 -32.562 1 96.44 936 LEU B CA 1
ATOM 15805 C C . LEU B 1 936 ? 27.125 12.766 -34.031 1 96.44 936 LEU B C 1
ATOM 15807 O O . LEU B 1 936 ? 26.422 11.82 -34.406 1 96.44 936 LEU B O 1
ATOM 15811 N N . ASP B 1 937 ? 27.891 13.477 -34.812 1 94.81 937 ASP B N 1
ATOM 15812 C CA . ASP B 1 937 ? 27.922 13.203 -36.25 1 94.81 937 ASP B CA 1
ATOM 15813 C C . ASP B 1 937 ? 28.5 11.82 -36.531 1 94.81 937 ASP B C 1
ATOM 15815 O O . ASP B 1 937 ? 28.031 11.109 -37.406 1 94.81 937 ASP B O 1
ATOM 15819 N N . SER B 1 938 ? 29.484 11.555 -35.781 1 95.44 938 SER B N 1
ATOM 15820 C CA . SER B 1 938 ? 30.094 10.234 -35.906 1 95.44 938 SER B CA 1
ATOM 15821 C C . SER B 1 938 ? 29.109 9.125 -35.562 1 95.44 938 SER B C 1
ATOM 15823 O O . SER B 1 938 ? 29.047 8.109 -36.25 1 95.44 938 SER B O 1
ATOM 15825 N N . LEU B 1 939 ? 28.438 9.266 -34.5 1 95.81 939 LEU B N 1
ATOM 15826 C CA . LEU B 1 939 ? 27.453 8.281 -34.062 1 95.81 939 LEU B CA 1
ATOM 15827 C C . LEU B 1 939 ? 26.328 8.172 -35.094 1 95.81 939 LEU B C 1
ATOM 15829 O O . LEU B 1 939 ? 25.844 7.07 -35.344 1 95.81 939 LEU B O 1
ATOM 15833 N N . LYS B 1 940 ? 25.922 9.305 -35.656 1 95.19 940 LYS B N 1
ATOM 15834 C CA . LYS B 1 940 ? 24.891 9.32 -36.688 1 95.19 940 LYS B CA 1
ATOM 15835 C C . LYS B 1 940 ? 25.297 8.445 -37.875 1 95.19 940 LYS B C 1
ATOM 15837 O O . LYS B 1 940 ? 24.484 7.672 -38.375 1 95.19 940 LYS B O 1
ATOM 15842 N N . GLU B 1 941 ? 26.5 8.57 -38.188 1 94.38 941 GLU B N 1
ATOM 15843 C CA . GLU B 1 941 ? 27 7.789 -39.312 1 94.38 941 GLU B CA 1
ATOM 15844 C C . GLU B 1 941 ? 27.016 6.297 -39 1 94.38 941 GLU B C 1
ATOM 15846 O O . GLU B 1 941 ? 26.672 5.469 -39.844 1 94.38 941 GLU B O 1
ATOM 15851 N N . LYS B 1 942 ? 27.312 5.98 -37.844 1 93.38 942 LYS B N 1
ATOM 15852 C CA . LYS B 1 942 ? 27.453 4.582 -37.438 1 93.38 942 LYS B CA 1
ATOM 15853 C C . LYS B 1 942 ? 26.094 3.902 -37.312 1 93.38 942 LYS B C 1
ATOM 15855 O O . LYS B 1 942 ? 25.984 2.682 -37.469 1 93.38 942 LYS B O 1
ATOM 15860 N N . ILE B 1 943 ? 25.062 4.688 -37.094 1 92.5 943 ILE B N 1
ATOM 15861 C CA . ILE B 1 943 ? 23.766 4.062 -36.906 1 92.5 943 ILE B CA 1
ATOM 15862 C C . ILE B 1 943 ? 22.906 4.242 -38.156 1 92.5 943 ILE B C 1
ATOM 15864 O O . ILE B 1 943 ? 21.703 4.016 -38.125 1 92.5 943 ILE B O 1
ATOM 15868 N N . SER B 1 944 ? 23.422 4.699 -39.219 1 89.5 944 SER B N 1
ATOM 15869 C CA . SER B 1 944 ? 22.703 4.996 -40.438 1 89.5 944 SER B CA 1
ATOM 15870 C C . SER B 1 944 ? 22 3.75 -40.969 1 89.5 944 SER B C 1
ATOM 15872 O O . SER B 1 944 ? 20.938 3.844 -41.594 1 89.5 944 SER B O 1
ATOM 15874 N N . SER B 1 945 ? 22.516 2.6 -40.688 1 87.94 945 SER B N 1
ATOM 15875 C CA . SER B 1 945 ? 21.984 1.355 -41.219 1 87.94 945 SER B CA 1
ATOM 15876 C C . SER B 1 945 ? 20.953 0.742 -40.281 1 87.94 945 SER B C 1
ATOM 15878 O O . SER B 1 945 ? 20.328 -0.267 -40.625 1 87.94 945 SER B O 1
ATOM 15880 N N . TRP B 1 946 ? 20.812 1.387 -39.156 1 88.25 946 TRP B N 1
ATOM 15881 C CA . TRP B 1 946 ? 19.875 0.845 -38.188 1 88.25 946 TRP B CA 1
ATOM 15882 C C . TRP B 1 946 ? 18.438 1.016 -38.656 1 88.25 946 TRP B C 1
ATOM 15884 O O . TRP B 1 946 ? 18.141 1.89 -39.469 1 88.25 946 TRP B O 1
ATOM 15894 N N . LYS B 1 947 ? 17.547 0.207 -38.125 1 84.81 947 LYS B N 1
ATOM 15895 C CA . LYS B 1 947 ? 16.125 0.379 -38.344 1 84.81 947 LYS B CA 1
ATOM 15896 C C . LYS B 1 947 ? 15.617 1.681 -37.75 1 84.81 947 LYS B C 1
ATOM 15898 O O . LYS B 1 947 ? 16.172 2.156 -36.75 1 84.81 947 LYS B O 1
ATOM 15903 N N . HIS B 1 948 ? 14.609 2.186 -38.281 1 83.88 948 HIS B N 1
ATOM 15904 C CA . HIS B 1 948 ? 14.055 3.463 -37.844 1 83.88 948 HIS B CA 1
ATOM 15905 C C . HIS B 1 948 ? 13.641 3.418 -36.375 1 83.88 948 HIS B C 1
ATOM 15907 O O . HIS B 1 948 ? 13.883 4.371 -35.625 1 83.88 948 HIS B O 1
ATOM 15913 N N . THR B 1 949 ? 13.086 2.342 -35.938 1 82.31 949 THR B N 1
ATOM 15914 C CA . THR B 1 949 ? 12.617 2.215 -34.562 1 82.31 949 THR B CA 1
ATOM 15915 C C . THR B 1 949 ? 13.789 2.211 -33.594 1 82.31 949 THR B C 1
ATOM 15917 O O . THR B 1 949 ? 13.711 2.801 -32.5 1 82.31 949 THR B O 1
ATOM 15920 N N . ASP B 1 950 ? 14.836 1.529 -34.031 1 85.75 950 ASP B N 1
ATOM 15921 C CA . ASP B 1 950 ? 16.016 1.466 -33.188 1 85.75 950 ASP B CA 1
ATOM 15922 C C . ASP B 1 950 ? 16.703 2.83 -33.062 1 85.75 950 ASP B C 1
ATOM 15924 O O . ASP B 1 950 ? 17.203 3.205 -32 1 85.75 950 ASP B O 1
ATOM 15928 N N . LYS B 1 951 ? 16.75 3.496 -34.25 1 90.06 951 LYS B N 1
ATOM 15929 C CA . LYS B 1 951 ? 17.312 4.84 -34.25 1 90.06 951 LYS B CA 1
ATOM 15930 C C . LYS B 1 951 ? 16.531 5.773 -33.344 1 90.06 951 LYS B C 1
ATOM 15932 O O . LYS B 1 951 ? 17.125 6.539 -32.562 1 90.06 951 LYS B O 1
ATOM 15937 N N . HIS B 1 952 ? 15.234 5.625 -33.438 1 90.5 952 HIS B N 1
ATOM 15938 C CA . HIS B 1 952 ? 14.344 6.426 -32.594 1 90.5 952 HIS B CA 1
ATOM 15939 C C . HIS B 1 952 ? 14.617 6.188 -31.125 1 90.5 952 HIS B C 1
ATOM 15941 O O . HIS B 1 952 ? 14.781 7.141 -30.359 1 90.5 952 HIS B O 1
ATOM 15947 N N . ASP B 1 953 ? 14.688 4.965 -30.703 1 89.06 953 ASP B N 1
ATOM 15948 C CA . ASP B 1 953 ? 14.898 4.613 -29.297 1 89.06 953 ASP B CA 1
ATOM 15949 C C . ASP B 1 953 ? 16.266 5.094 -28.812 1 89.06 953 ASP B C 1
ATOM 15951 O O . ASP B 1 953 ? 16.406 5.492 -27.656 1 89.06 953 ASP B O 1
ATOM 15955 N N . PHE B 1 954 ? 17.188 4.98 -29.688 1 92.5 954 PHE B N 1
ATOM 15956 C CA . PHE B 1 954 ? 18.547 5.418 -29.359 1 92.5 954 PHE B CA 1
ATOM 15957 C C . PHE B 1 954 ? 18.578 6.914 -29.078 1 92.5 954 PHE B C 1
ATOM 15959 O O . PHE B 1 954 ? 19.141 7.344 -28.062 1 92.5 954 PHE B O 1
ATOM 15966 N N . ILE B 1 955 ? 17.938 7.668 -29.953 1 95.31 955 ILE B N 1
ATOM 15967 C CA . ILE B 1 955 ? 17.906 9.117 -29.797 1 95.31 955 ILE B CA 1
ATOM 15968 C C . ILE B 1 955 ? 17.172 9.484 -28.516 1 95.31 955 ILE B C 1
ATOM 15970 O O . ILE B 1 955 ? 17.625 10.352 -27.75 1 95.31 955 ILE B O 1
ATOM 15974 N N . VAL B 1 956 ? 16.062 8.836 -28.234 1 94.94 956 VAL B N 1
ATOM 15975 C CA . VAL B 1 956 ? 15.266 9.086 -27.047 1 94.94 956 VAL B CA 1
ATOM 15976 C C . VAL B 1 956 ? 16.109 8.812 -25.797 1 94.94 956 VAL B C 1
ATOM 15978 O O . VAL B 1 956 ? 16.031 9.562 -24.828 1 94.94 956 VAL B O 1
ATOM 15981 N N . SER B 1 957 ? 16.891 7.77 -25.797 1 93.88 957 SER B N 1
ATOM 15982 C CA . SER B 1 957 ? 17.734 7.402 -24.656 1 93.88 957 SER B CA 1
ATOM 15983 C C . SER B 1 957 ? 18.812 8.453 -24.406 1 93.88 957 SER B C 1
ATOM 15985 O O . SER B 1 957 ? 19.109 8.781 -23.266 1 93.88 957 SER B O 1
ATOM 15987 N N . LEU B 1 958 ? 19.406 8.945 -25.531 1 96.38 958 LEU B N 1
ATOM 15988 C CA . LEU B 1 958 ? 20.438 9.977 -25.391 1 96.38 958 LEU B CA 1
ATOM 15989 C C . LEU B 1 958 ? 19.844 11.242 -24.781 1 96.38 958 LEU B C 1
ATOM 15991 O O . LEU B 1 958 ? 20.453 11.844 -23.891 1 96.38 958 LEU B O 1
ATOM 15995 N N . LEU B 1 959 ? 18.672 11.586 -25.266 1 96.94 959 LEU B N 1
ATOM 15996 C CA . LEU B 1 959 ? 18.031 12.797 -24.766 1 96.94 959 LEU B CA 1
ATOM 15997 C C . LEU B 1 959 ? 17.609 12.641 -23.312 1 96.94 959 LEU B C 1
ATOM 15999 O O . LEU B 1 959 ? 17.703 13.594 -22.531 1 96.94 959 LEU B O 1
ATOM 16003 N N . HIS B 1 960 ? 17.141 11.492 -22.969 1 95.56 960 HIS B N 1
ATOM 16004 C CA . HIS B 1 960 ? 16.75 11.203 -21.594 1 95.56 960 HIS B CA 1
ATOM 16005 C C . HIS B 1 960 ? 17.922 11.422 -20.641 1 95.56 960 HIS B C 1
ATOM 16007 O O . HIS B 1 960 ? 17.766 12.062 -19.594 1 95.56 960 HIS B O 1
ATOM 16013 N N . MET B 1 961 ? 19.062 10.891 -20.953 1 96 961 MET B N 1
ATOM 16014 C CA . MET B 1 961 ? 20.25 11.055 -20.109 1 96 961 MET B CA 1
ATOM 16015 C C . MET B 1 961 ? 20.703 12.508 -20.094 1 96 961 MET B C 1
ATOM 16017 O O . MET B 1 961 ? 21.203 12.984 -19.062 1 96 961 MET B O 1
ATOM 16021 N N . HIS B 1 962 ? 20.578 13.172 -21.234 1 97.19 962 HIS B N 1
ATOM 16022 C CA . HIS B 1 962 ? 20.906 14.586 -21.312 1 97.19 962 HIS B CA 1
ATOM 16023 C C . HIS B 1 962 ? 20.078 15.406 -20.344 1 97.19 962 HIS B C 1
ATOM 16025 O O . HIS B 1 962 ? 20.609 16.25 -19.609 1 97.19 962 HIS B O 1
ATOM 16031 N N . MET B 1 963 ? 18.812 15.109 -20.281 1 96.75 963 MET B N 1
ATOM 16032 C CA . MET B 1 963 ? 17.891 15.805 -19.391 1 96.75 963 MET B CA 1
ATOM 16033 C C . MET B 1 963 ? 18.188 15.492 -17.922 1 96.75 963 MET B C 1
ATOM 16035 O O . MET B 1 963 ? 18.125 16.375 -17.078 1 96.75 963 MET B O 1
ATOM 16039 N N . ASN B 1 964 ? 18.531 14.242 -17.609 1 95.62 964 ASN B N 1
ATOM 16040 C CA . ASN B 1 964 ? 18.859 13.82 -16.25 1 95.62 964 ASN B CA 1
ATOM 16041 C C . ASN B 1 964 ? 20.109 14.547 -15.734 1 95.62 964 ASN B C 1
ATOM 16043 O O . ASN B 1 964 ? 20.25 14.75 -14.531 1 95.62 964 ASN B O 1
ATOM 16047 N N . ARG B 1 965 ? 20.953 14.953 -16.641 1 97.25 965 ARG B N 1
ATOM 16048 C CA . ARG B 1 965 ? 22.156 15.672 -16.25 1 97.25 965 ARG B CA 1
ATOM 16049 C C . ARG B 1 965 ? 21.859 17.156 -16.016 1 97.25 965 ARG B C 1
ATOM 16051 O O . ARG B 1 965 ? 22.5 17.797 -15.195 1 97.25 965 ARG B O 1
ATOM 16058 N N . ILE B 1 966 ? 20.859 17.656 -16.719 1 96.5 966 ILE B N 1
ATOM 16059 C CA . ILE B 1 966 ? 20.578 19.094 -16.672 1 96.5 966 ILE B CA 1
ATOM 16060 C C . ILE B 1 966 ? 19.781 19.422 -15.406 1 96.5 966 ILE B C 1
ATOM 16062 O O . ILE B 1 966 ? 20.141 20.328 -14.664 1 96.5 966 ILE B O 1
ATOM 16066 N N . PHE B 1 967 ? 18.719 18.672 -15.211 1 94 967 PHE B N 1
ATOM 16067 C CA . PHE B 1 967 ? 17.797 19.031 -14.148 1 94 967 PHE B CA 1
ATOM 16068 C C . PHE B 1 967 ? 18.109 18.266 -12.867 1 94 967 PHE B C 1
ATOM 16070 O O . PHE B 1 967 ? 18.172 17.047 -12.859 1 94 967 PHE B O 1
ATOM 16077 N N . GLU B 1 968 ? 18.188 18.906 -11.797 1 90.81 968 GLU B N 1
ATOM 16078 C CA . GLU B 1 968 ? 18.531 18.297 -10.516 1 90.81 968 GLU B CA 1
ATOM 16079 C C . GLU B 1 968 ? 17.281 17.766 -9.812 1 90.81 968 GLU B C 1
ATOM 16081 O O . GLU B 1 968 ? 17.375 16.891 -8.953 1 90.81 968 GLU B O 1
ATOM 16086 N N . SER B 1 969 ? 16.172 18.328 -10.141 1 86.06 969 SER B N 1
ATOM 16087 C CA . SER B 1 969 ? 14.938 17.906 -9.508 1 86.06 969 SER B CA 1
ATOM 16088 C C . SER B 1 969 ? 13.859 17.625 -10.555 1 86.06 969 SER B C 1
ATOM 16090 O O . SER B 1 969 ? 13.742 18.344 -11.539 1 86.06 969 SER B O 1
ATOM 16092 N N . CYS B 1 970 ? 13.07 16.609 -10.391 1 86.88 970 CYS B N 1
ATOM 16093 C CA . CYS B 1 970 ? 11.938 16.219 -11.219 1 86.88 970 CYS B CA 1
ATOM 16094 C C . CYS B 1 970 ? 12.32 16.172 -12.695 1 86.88 970 CYS B C 1
ATOM 16096 O O . CYS B 1 970 ? 11.656 16.781 -13.531 1 86.88 970 CYS B O 1
ATOM 16098 N N . PRO B 1 971 ? 13.414 15.516 -12.984 1 90.44 971 PRO B N 1
ATOM 16099 C CA . PRO B 1 971 ? 13.898 15.516 -14.367 1 90.44 971 PRO B CA 1
ATOM 16100 C C . PRO B 1 971 ? 12.875 14.969 -15.352 1 90.44 971 PRO B C 1
ATOM 16102 O O . PRO B 1 971 ? 12.805 15.43 -16.5 1 90.44 971 PRO B O 1
ATOM 16105 N N . ARG B 1 972 ? 12.102 14.039 -14.93 1 90.44 972 ARG B N 1
ATOM 16106 C CA . ARG B 1 972 ? 11.156 13.414 -15.852 1 90.44 972 ARG B CA 1
ATOM 16107 C C . ARG B 1 972 ? 10.039 14.383 -16.219 1 90.44 972 ARG B C 1
ATOM 16109 O O . ARG B 1 972 ? 9.617 14.438 -17.375 1 90.44 972 ARG B O 1
ATOM 16116 N N . GLU B 1 973 ? 9.469 15.211 -15.305 1 89.5 973 GLU B N 1
ATOM 16117 C CA . GLU B 1 973 ? 8.469 16.234 -15.578 1 89.5 973 GLU B CA 1
ATOM 16118 C C . GLU B 1 973 ? 9.023 17.328 -16.469 1 89.5 973 GLU B C 1
ATOM 16120 O O . GLU B 1 973 ? 8.344 17.797 -17.391 1 89.5 973 GLU B O 1
ATOM 16125 N N . TYR B 1 974 ? 10.227 17.672 -16.234 1 92.69 974 TYR B N 1
ATOM 16126 C CA . TYR B 1 974 ? 10.852 18.703 -17.062 1 92.69 974 TYR B CA 1
ATOM 16127 C C . TYR B 1 974 ? 11.148 18.188 -18.453 1 92.69 974 TYR B C 1
ATOM 16129 O O . TYR B 1 974 ? 11.094 18.938 -19.438 1 92.69 974 TYR B O 1
ATOM 16137 N N . GLU B 1 975 ? 11.531 16.906 -18.5 1 94.56 975 GLU B N 1
ATOM 16138 C CA . GLU B 1 975 ? 11.711 16.297 -19.812 1 94.56 975 GLU B CA 1
ATOM 16139 C C . GLU B 1 975 ? 10.43 16.359 -20.641 1 94.56 975 GLU B C 1
ATOM 16141 O O . GLU B 1 975 ? 10.461 16.703 -21.828 1 94.56 975 GLU B O 1
ATOM 16146 N N . PHE B 1 976 ? 9.328 16.078 -20.031 1 92.38 976 PHE B N 1
ATOM 16147 C CA . PHE B 1 976 ? 8.023 16.172 -20.672 1 92.38 976 PHE B CA 1
ATOM 16148 C C . PHE B 1 976 ? 7.746 17.594 -21.156 1 92.38 976 PHE B C 1
ATOM 16150 O O . PHE B 1 976 ? 7.379 17.797 -22.312 1 92.38 976 PHE B O 1
ATOM 16157 N N . LEU B 1 977 ? 7.969 18.531 -20.266 1 93.44 977 LEU B N 1
ATOM 16158 C CA . LEU B 1 977 ? 7.758 19.938 -20.578 1 93.44 977 LEU B CA 1
ATOM 16159 C C . LEU B 1 977 ? 8.68 20.391 -21.703 1 93.44 977 LEU B C 1
ATOM 16161 O O . LEU B 1 977 ? 8.258 21.109 -22.609 1 93.44 977 LEU B O 1
ATOM 16165 N N . ALA B 1 978 ? 9.906 20 -21.672 1 95.5 978 ALA B N 1
ATOM 16166 C CA . ALA B 1 978 ? 10.898 20.375 -22.672 1 95.5 978 ALA B CA 1
ATOM 16167 C C . ALA B 1 978 ? 10.5 19.875 -24.062 1 95.5 978 ALA B C 1
ATOM 16169 O O . ALA B 1 978 ? 10.656 20.594 -25.047 1 95.5 978 ALA B O 1
ATOM 16170 N N . TYR B 1 979 ? 10.078 18.641 -24.156 1 95.56 979 TYR B N 1
ATOM 16171 C CA . TYR B 1 979 ? 9.633 18.094 -25.438 1 95.56 979 TYR B CA 1
ATOM 16172 C C . TYR B 1 979 ? 8.484 18.922 -26.016 1 95.56 979 TYR B C 1
ATOM 16174 O O . TYR B 1 979 ? 8.43 19.156 -27.219 1 95.56 979 TYR B O 1
ATOM 16182 N N . HIS B 1 980 ? 7.559 19.328 -25.141 1 94.38 980 HIS B N 1
ATOM 16183 C CA . HIS B 1 980 ? 6.453 20.172 -25.578 1 94.38 980 HIS B CA 1
ATOM 16184 C C . HIS B 1 980 ? 6.953 21.5 -26.094 1 94.38 980 HIS B C 1
ATOM 16186 O O . HIS B 1 980 ? 6.504 21.984 -27.141 1 94.38 980 HIS B O 1
ATOM 16192 N N . PHE B 1 981 ? 7.844 22.094 -25.391 1 95.62 981 PHE B N 1
ATOM 16193 C CA . PHE B 1 981 ? 8.422 23.359 -25.812 1 95.62 981 PHE B CA 1
ATOM 16194 C C . PHE B 1 981 ? 9.172 23.219 -27.125 1 95.62 981 PHE B C 1
ATOM 16196 O O . PHE B 1 981 ? 9.109 24.094 -27.984 1 95.62 981 PHE B O 1
ATOM 16203 N N . MET B 1 982 ? 9.93 22.125 -27.25 1 95.44 982 MET B N 1
ATOM 16204 C CA . MET B 1 982 ? 10.68 21.875 -28.469 1 95.44 982 MET B CA 1
ATOM 16205 C C . MET B 1 982 ? 9.742 21.812 -29.672 1 95.44 982 MET B C 1
ATOM 16207 O O . MET B 1 982 ? 10.039 22.391 -30.734 1 95.44 982 MET B O 1
ATOM 16211 N N . LYS B 1 983 ? 8.68 21.109 -29.484 1 93.94 983 LYS B N 1
ATOM 16212 C CA . LYS B 1 983 ? 7.723 20.969 -30.578 1 93.94 983 LYS B CA 1
ATOM 16213 C C . LYS B 1 983 ? 7.16 22.328 -30.984 1 93.94 983 LYS B C 1
ATOM 16215 O O . LYS B 1 983 ? 7.137 22.672 -32.156 1 93.94 983 LYS B O 1
ATOM 16220 N N . LYS B 1 984 ? 6.754 23.125 -30.016 1 93.94 984 LYS B N 1
ATOM 16221 C CA . LYS B 1 984 ? 6.184 24.453 -30.281 1 93.94 984 LYS B CA 1
ATOM 16222 C C . LYS B 1 984 ? 7.227 25.391 -30.875 1 93.94 984 LYS B C 1
ATOM 16224 O O . LYS B 1 984 ? 6.93 26.172 -31.781 1 93.94 984 LYS B O 1
ATOM 16229 N N . HIS B 1 985 ? 8.336 25.328 -30.266 1 91.94 985 HIS B N 1
ATOM 16230 C CA . HIS B 1 985 ? 9.406 26.203 -30.719 1 91.94 985 HIS B CA 1
ATOM 16231 C C . HIS B 1 985 ? 9.852 25.859 -32.125 1 91.94 985 HIS B C 1
ATOM 16233 O O . HIS B 1 985 ? 10.172 26.75 -32.938 1 91.94 985 HIS B O 1
ATOM 16239 N N . GLN B 1 986 ? 10 24.562 -32.406 1 89.94 986 GLN B N 1
ATOM 16240 C CA . GLN B 1 986 ? 10.328 24.125 -33.75 1 89.94 986 GLN B CA 1
ATOM 16241 C C . GLN B 1 986 ? 9.305 24.625 -34.75 1 89.94 986 GLN B C 1
ATOM 16243 O O . GLN B 1 986 ? 9.664 25.031 -35.875 1 89.94 986 GLN B O 1
ATOM 16248 N N . THR B 1 987 ? 8.078 24.594 -34.375 1 88.75 987 THR B N 1
ATOM 16249 C CA . THR B 1 987 ? 7.016 25.125 -35.25 1 88.75 987 THR B CA 1
ATOM 16250 C C . THR B 1 987 ? 7.199 26.609 -35.469 1 88.75 987 THR B C 1
ATOM 16252 O O . THR B 1 987 ? 6.992 27.109 -36.562 1 88.75 987 THR B O 1
ATOM 16255 N N . TYR B 1 988 ? 7.547 27.266 -34.438 1 87.69 988 TYR B N 1
ATOM 16256 C CA . TYR B 1 988 ? 7.836 28.703 -34.531 1 87.69 988 TYR B CA 1
ATOM 16257 C C . TYR B 1 988 ? 9 28.953 -35.469 1 87.69 988 TYR B C 1
ATOM 16259 O O . TYR B 1 988 ? 8.922 29.844 -36.344 1 87.69 988 TYR B O 1
ATOM 16267 N N . LEU B 1 989 ? 10.078 28.203 -35.344 1 83.69 989 LEU B N 1
ATOM 16268 C CA . LEU B 1 989 ? 11.258 28.375 -36.188 1 83.69 989 LEU B CA 1
ATOM 16269 C C . LEU B 1 989 ? 10.93 28.078 -37.625 1 83.69 989 LEU B C 1
ATOM 16271 O O . LEU B 1 989 ? 11.461 28.719 -38.531 1 83.69 989 LEU B O 1
ATOM 16275 N N . ASN B 1 990 ? 10.156 27.078 -37.812 1 81.88 990 ASN B N 1
ATOM 16276 C CA . ASN B 1 990 ? 9.742 26.734 -39.188 1 81.88 990 ASN B CA 1
ATOM 16277 C C . ASN B 1 990 ? 9 27.891 -39.844 1 81.88 990 ASN B C 1
ATOM 16279 O O . ASN B 1 990 ? 9.125 28.109 -41.062 1 81.88 990 ASN B O 1
ATOM 16283 N N . TYR B 1 991 ? 8.281 28.547 -39.094 1 78 991 TYR B N 1
ATOM 16284 C CA . TYR B 1 991 ? 7.508 29.672 -39.594 1 78 991 TYR B CA 1
ATOM 16285 C C . TYR B 1 991 ? 8.414 30.859 -39.875 1 78 991 TYR B C 1
ATOM 16287 O O . TYR B 1 991 ? 8.219 31.578 -40.875 1 78 991 TYR B O 1
ATOM 16295 N N . MET B 1 992 ? 9.391 31.172 -39.031 1 75.19 992 MET B N 1
ATOM 16296 C CA . MET B 1 992 ? 10.273 32.312 -39.188 1 75.19 992 MET B CA 1
ATOM 16297 C C . MET B 1 992 ? 11.289 32.062 -40.312 1 75.19 992 MET B C 1
ATOM 16299 O O . MET B 1 992 ? 11.703 33 -41 1 75.19 992 MET B O 1
ATOM 16303 N N . THR B 1 993 ? 12.016 30.922 -40.25 1 61.62 993 THR B N 1
ATOM 16304 C CA . THR B 1 993 ? 13.023 30.656 -41.281 1 61.62 993 THR B CA 1
ATOM 16305 C C . THR B 1 993 ? 12.375 30.141 -42.562 1 61.62 993 THR B C 1
ATOM 16307 O O . THR B 1 993 ? 11.602 29.188 -42.531 1 61.62 993 THR B O 1
ATOM 16310 N N . ASN B 1 994 ? 11.852 30.875 -43.5 1 44.62 994 ASN B N 1
ATOM 16311 C CA . ASN B 1 994 ? 11.711 30.406 -44.875 1 44.62 994 ASN B CA 1
ATOM 16312 C C . ASN B 1 994 ? 12.766 29.359 -45.219 1 44.62 994 ASN B C 1
ATOM 16314 O O . ASN B 1 994 ? 13.109 29.188 -46.375 1 44.62 994 ASN B O 1
ATOM 16318 N N . ASP B 1 995 ? 13.703 28.906 -44.438 1 35.06 995 ASP B N 1
ATOM 16319 C CA . ASP B 1 995 ? 14.883 28.172 -44.875 1 35.06 995 ASP B CA 1
ATOM 16320 C C . ASP B 1 995 ? 14.492 26.797 -45.438 1 35.06 995 ASP B C 1
ATOM 16322 O O . ASP B 1 995 ? 14.297 25.859 -44.656 1 35.06 995 ASP B O 1
ATOM 16326 N N . GLY B 1 996 ? 13.477 26.562 -46.188 1 30.7 996 GLY B N 1
ATOM 16327 C CA . GLY B 1 996 ? 13.641 25.594 -47.25 1 30.7 996 GLY B CA 1
ATOM 16328 C C . GLY B 1 996 ? 15.008 25.672 -47.906 1 30.7 996 GLY B C 1
ATOM 16329 O O . GLY B 1 996 ? 15.297 24.906 -48.844 1 30.7 996 GLY B O 1
ATOM 16330 N N . PHE B 1 997 ? 15.844 26.828 -48 1 27.17 997 PHE B N 1
ATOM 16331 C CA . PHE B 1 997 ? 17.062 26.797 -48.781 1 27.17 997 PHE B CA 1
ATOM 16332 C C . PHE B 1 997 ? 18.188 26.094 -48.031 1 27.17 997 PHE B C 1
ATOM 16334 O O . PHE B 1 997 ? 18.328 26.266 -46.812 1 27.17 997 PHE B O 1
#

Sequence (1994 aa):
MSEFIVAPFLLVRSPAYSYENFNEQYLQQVLKTDFFRAGLYFASQTLYSELQKKDFDYEQLNQHVRVTLWKYLNRMCFRALPYGLFSSFSLAKWTSRQYNKLSFTGAGRLTALPDFVTVLDYIKTLKTGGLPSIKYYTNNSMYSVAGELYFVSQAYAEQNKHVIVHLKVVPGLKKLLKFIDQGQTRDAILNYLMEQYGEEAGIEDYFNHLVQGQVIVPELMPNITGMLYNERCLGLLKEYPQLNLNGLRTFSIPVNAQNDSLPVLSAHIQDLIGRDEGRVPYSLYQREITGGLTNQVHAEFIKLIKNLDKMIPDRSDELMKKFKEAFRKKYDRQEVSLMEVMDPGTGIGYENLASAFDHQDDGFINDLSRNKEPETRVNWGEAEKMIFKKWNRLSRSGSEKIILTQEDIDLLPESKSLMPPGMYILYKNVDRELWIDHIGGVSGMELGTRFGVSYTAIEDQLKKICEQEMSVNDDFIFAEIAFSPANKTSNIKQRGHFYSYEIPILTHSMYPDKNTIKLSDLAISMSGNTILLRSVKLNKYIIPRLSSAYNTQLTTIPAFRFLCDLQYQGTKSSLTFSLEHFFPGLDFYPRVQLDRTVLSPAKWILDENKIQRIVDGHFDEFKEEHQLPAYFSLNEGDNFLVFNSNNLNDIDIFRKCIKNKESITLKEYIIPSHADLYDAEKRPYMSQHIACVVNKSKSYAIPQPTSAIIGNMKKLKVKRAFLPGGEWLYIKVYAYNSLTDDILLNVVLPVLEKYKKNDSGFKWFFIRYKDTGNHLRLRFFTTNGSAHHLLAELHEKLKPLHNSGKISEILLDTYQRELERYSAELIDEVESLFYLDSEYILNSIRIGGTGTRFKLSFAVHSSLLIIKCFINDQKQRSEFMNIVLAAFSAEFNHTGKEISHKMDLKYRNFQPELIKSGQSSGLKDNRVYPHFNQLLDSLKEKISSWKHTDKHDFIVSLLHMHMNRIFESCPREYEFLAYHFMKKHQTYLNYMTNDGFMSEFIVAPFLLVRSPAYSYENFNEQYLQQVLKTDFFRAGLYFASQTLYSELQKKDFDYEQLNQHVRVTLWKYLNRMCFRALPYGLFSSFSLAKWTSRQYNKLSFTGAGRLTALPDFVTVLDYIKTLKTGGLPSIKYYTNNSMYSVAGELYFVSQAYAEQNKHVIVHLKVVPGLKKLLKFIDQGQTRDAILNYLMEQYGEEAGIEDYFNHLVQGQVIVPELMPNITGMLYNERCLGLLKEYPQLNLNGLRTFSIPVNAQNDSLPVLSAHIQDLIGRDEGRVPYSLYQREITGGLTNQVHAEFIKLIKNLDKMIPDRSDELMKKFKEAFRKKYDRQEVSLMEVMDPGTGIGYENLASAFDHQDDGFINDLSRNKEPETRVNWGEAEKMIFKKWNRLSRSGSEKIILTQEDIDLLPESKSLMPPGMYILYKNVDRELWIDHIGGVSGMELGTRFGVSYTAIEDQLKKICEQEMSVNDDFIFAEIAFSPANKTSNIKQRGHFYSYEIPILTHSMYPDKNTIKLSDLAISMSGNTILLRSVKLNKYIIPRLSSAYNTQLTTIPAFRFLCDLQYQGTKSSLTFSLEHFFPGLDFYPRVQLDRTVLSPAKWILDENKIQRIVDGHFDEFKEEHQLPAYFSLNEGDNFLVFNSNNLNDIDIFRKCIKNKESITLKEYIIPSHADLYDAEKRPYMSQHIACVVNKSKSYAIPQPTSAIIGNMKKLKVKRAFLPGGEWLYIKVYAYNSLTDDILLNVVLPVLEKYKKNDSGFKWFFIRYKDTGNHLRLRFFTTNGSAHHLLAELHEKLKPLHNSGKISEILLDTYQRELERYSAELIDEVESLFYLDSEYILNSIRIGGTGTRFKLSFAVHSSLLIIKCFINDQKQRSEFMNIVLAAFSAEFNHTGKEISHKMDLKYRNFQPELIKSGQSSGLKDNRVYPHFNQLLDSLKEKISSWKHTDKHDFIVSLLHMHMNRIFESCPREYEFLAYHFMKKHQTYLNYMTNDGF

InterPro domains:
  IPR006827 Lantibiotic dehydratase, N-terminal [PF04738] (36-647)
  IPR023809 Thiopeptide-type bacteriocin biosynthesis domain [PF14028] (728-985)
  IPR023809 Thiopeptide-type bacteriocin biosynthesis domain [TIGR03891] (728-985)